Protein AF-0000000074712727 (afdb_homodimer)

Sequence (1864 aa):
MGTGASSGASQTESCPNIKERSSSIEQETRTASRKTSSISKKYSNGFITLSYEPTHTPLVRKRGCIKEGFPLHGLIQDKYFLIKDHFDGIDKLNTLETHGAPNFRKSRGPYPVYGMGQPSRDGLAHIIQTVVENGHKEVVSFNLREEPVVFVGLNHDYVPYSPRDPSSLKGNIANHGVKPEELADNELKIREEDEKCKEMKHTVKLTGSTCRASIIRLSVEEGGKFYFYNNVETFEDEPHPYKVVYEEDLCVLDEIYSRQIFLTPFLRYSRIPITATNAPEEQDFDQFISAIKDILQLFDSNSSAPLPAMVFNCHVGQGRTTTGMVIGCLIISHRTGFPSVAQSTPLALNENNPNLERGEFRIIQHLIKSLPNGRLIKQEVDSVIDICSDVMNLRSVIYVCKQKLEEIKDDYKIEGHSAREYWLRRGLSALERYFFLILFNAYLHEQFPLMFSQTFRKWMQQRPWLYRMLSHIDVMEKGVTSEFMSKCQNPTCLVADEHVSLDVLSTQREVEVSNFRKVPGLPMYGMCQPSRQGLNCVVSHLFGPRCLHPKVVLFNLREDLAVDCDGSTFSSREISNVTEHMPFRGLDTVEIEKKESDLKSELLRKGKKRPTKVYKDVNRSPEEQDFGSILTLRESAELCMAKNPQTLYFRLPISEDRAPEEKMELESFEVVVCETKGKLGKPLVDTEELENLSNITQPIPRATIGRGIELDFDRILSILNNLHEIYADEDGPAIVFSCESGKGRTTTGMAIAALIYCNKRGFPVGTKVDEQDPACVPNAKYTLGEFSVIRHLKRVLPNGPQRKREVDYVLDRISETMTPMHYHFREVIFSTFNLYRSNACTSHEKRLEHRKKSLFYLERYFYLILFNTYLHMERRSKWKRSFCEWMTEVATAAGVYEILDNFGFHDFEKAEERLRALRWRWRESYKGKPTNMGTGASSGASQTESCPNIKERSSSIEQETRTASRKTSSISKKYSNGFITLSYEPTHTPLVRKRGCIKEGFPLHGLIQDKYFLIKDHFDGIDKLNTLETHGAPNFRKSRGPYPVYGMGQPSRDGLAHIIQTVVENGHKEVVSFNLREEPVVFVGLNHDYVPYSPRDPSSLKGNIANHGVKPEELADNELKIREEDEKCKEMKHTVKLTGSTCRASIIRLSVEEGGKFYFYNNVETFEDEPHPYKVVYEEDLCVLDEIYSRQIFLTPFLRYSRIPITATNAPEEQDFDQFISAIKDILQLFDSNSSAPLPAMVFNCHVGQGRTTTGMVIGCLIISHRTGFPSVAQSTPLALNENNPNLERGEFRIIQHLIKSLPNGRLIKQEVDSVIDICSDVMNLRSVIYVCKQKLEEIKDDYKIEGHSAREYWLRRGLSALERYFFLILFNAYLHEQFPLMFSQTFRKWMQQRPWLYRMLSHIDVMEKGVTSEFMSKCQNPTCLVADEHVSLDVLSTQREVEVSNFRKVPGLPMYGMCQPSRQGLNCVVSHLFGPRCLHPKVVLFNLREDLAVDCDGSTFSSREISNVTEHMPFRGLDTVEIEKKESDLKSELLRKGKKRPTKVYKDVNRSPEEQDFGSILTLRESAELCMAKNPQTLYFRLPISEDRAPEEKMELESFEVVVCETKGKLGKPLVDTEELENLSNITQPIPRATIGRGIELDFDRILSILNNLHEIYADEDGPAIVFSCESGKGRTTTGMAIAALIYCNKRGFPVGTKVDEQDPACVPNAKYTLGEFSVIRHLKRVLPNGPQRKREVDYVLDRISETMTPMHYHFREVIFSTFNLYRSNACTSHEKRLEHRKKSLFYLERYFYLILFNTYLHMERRSKWKRSFCEWMTEVATAAGVYEILDNFGFHDFEKAEERLRALRWRWRESYKGKPTN

Foldseek 3Di:
DDDDYYDDDDDDDDDDDPDDDDCVPPDPPDDDDDDDDPDCPPPDCQQQPWDFPPPPDPLDATWTGRHPPDDTAGAFLSFWAKEFLDEPPLAPPPCCVPQQWGPWDAFFDPFQEIFTADGKLVSVLSVVVVSVVVPFQAAEEEEAAQFWWKFFDDPNITTIITIDGSLCRNDGDFDPPDDPVNSQVVNVCQAPFDPVVVVVVPDDPDDDPSRTDHQQNRCVVVVQWHWHHYYPPVCVPDTDIDGDHDSVRMDTDVVSQVVVCVVRVSYHYDYQHDGPLAADDLVSLLSVLVRCLPPVVLQDLPDPHDDYRYYYYYSSRADSRLLVSLSSVLSSCVNVNAPPQLVDDQDDADPVDGDLLLPRDPLLVVVLVLADNSRSLSSRSSRSLVSSDPRHRLSVLLVVLVVVLVVCPDFDDDSNHTSNVVSVSNNLRSSVNSLVSSVVSSVCVVCSNVSCPDRSVLVCLLVVLSLLSSLCSVLPVVCCPVVNCVPPNQDKAKEFLCQVVQQLVPCCVPQVFGLWFDQPPALEIFTADFWLSSVLSVVVVCCDPVNVFPAAEEEEAAQFAWKHFQRTIITIDGPVCPPDTQGSPPDFPVRNQVVNVVVLVVCVVCLVPFFGFYHHHPVDGTDGDRTPDIGGPVRSVVVSCVVPVRYHYDYHHDDLQFAFDLQDQSPPPPPPPPPPDDDDDDDDDDDDDPPDPDDPPPPPPPPVVSPRRQISLQVLLVVQLVQCQLVPPPSGYRYYYYYSSRARRVLLSQLSNVLLSCLVVNQDDQLDPPRDDQPPDVVSCQLLVNFPLLVVVLVLADNSSSLSSSSSVSQVSSVVSCVSPVDGLRVLLVVLVVCLVVCVDVDPVVSVVSQLSSQRSSVNSVVSSVSSSLSNVCVVVVCPDPSSNCCSPPVVVSCSSVSQQQGDRVVPDPDPDPCRGSSVSSSVVSDGDPPD/DDDPDDDDDDDYYDDDYDDDDDDDDPDDDDDDDDDDDDPPPDPPCQPQPKDFDPPPDPLDQTWIDRHPPDDTAGAFLSFWAKEFLDEPPLAPPPCCVPQQWGPWDAFFDPFQEIFTADGWLVSVLSVVVVSVVVPFQAAEEEEAAQFWWKFFDDPNITTIITIDGSLFRNDGDFDPPDDPVNSQVVNVCQAPFDVVVVVVVPDDPDDDPSRTDHQQNRCVVVVQWHWHHYYPPVCVPDTDIDGDHDSVRMDTDVVSQVVVCVVRVSYHYDYQHDGPLAADDLVSLLSVLVRCLPPVVLQDLPDPHDDYRYYYYYSSRADSRLLVSLSSVLSSCVNVNAPPQLVDDQDDADPVDGDLLLPRDPLLVVVLVLADNSRSLLSRSSRSLVSSDPRHRLSVLLVVLVVVLVVCPDFDDDSNHTSNVVSLSNNLRSSVNSLVSSVVSSVCVVCSNVSCPDRSVLVCLLVVLSLLSSLCSVVPCLVCPVVNCVPPHQDKAKEFLPPVPLQLVPCCVPQVFGLWFDQPPALEIFTADFWLSSVLSVVCVCCDPVNVFQAAEEEEAAQFAWKHQQRTIITIDGPVPPPDTQGNPPDAPVSNQVVNVVVQVVCVVCLVPFFGFYHHDPVDGTDGDRGPDMGGPVRSVVVSCVVPVRYHYDYHHDDLQFAFDLQDQSPPPPPPPPPPDPDDDDDDDDDPPPDPVPDPPPVPPPPVVSPRRQISLQVLLVVQLVQPQLPPPSSGYRYYYYYSSRARRVLLSRLSNVLLSCLVVNQDDQLDPPRDDQQPDVVSCQLLVNFPLLVVVLVLADNSSSLSSSSSVSQVSVCVSCVSVVDGLRVLLVVLVVCLVVVVDVDPVVSVVSQLSSQRSSVNSVVSSLSSSLSNVCVVVVCPDGSSNCCSPPVVVSCSSVSQQQGDRVVPDPDPDPCRGSSVSSSVVSDGDPPD

Secondary structure (DSSP, 8-state):
--------------------------------------------------EE----STT---EEESSTTSPPEEPBTTTBEEEES--TT--TT--HHHHSSTT-EE-SSS--EEEE----HHHHHHHHHHHHHTT-S-EEEEE---S--EEEEETTEEEEEEEEBTTBSSSPP--TT--HHHHHHHHHHHHS--THHHHTTTS--------PPPHHHHHHHTTSEEEEBS-TTT-TTPPEEEE--SGGGEEEHHHHHHHHHHH-TTEEEEE----SSSPPPHHHHHHHHHHHTT-GGGT-TT--SPPPEEEEE-SSSSHHHHHHHHHHHHHHHHHH---HHHHSPPPP--SSS--GGGT--HHHHHHHHHSTTHHHHHHHHHHHHHHTTTS--HHHHHHHHHHHHHH-SS--EETTEEHHHHHHHHHHHHHHHHHHHHHHHHHHHHHTTTTSSS-HHHHHHT-THHHHHHHTTTTTTT---HHHHHHTS--EEEEES--GGG-TT--HHHHSSTT-EE-TTSSEEEEEPPPHHHHHHHHHHHHSTTT--S-EEEEE---S-EEEETTEEEEEEETTBTTS----TT--HHHHHHHHHHHHHHHHHHHTTSPEEEESSTTS--EEE--S-EEEHHHHHHHHHHH-TTEEEEE----SSSPPP--------------------------------------------------HHHHHHHHHHT-THHHH-SS--EEEEEESSSSHHHHHHHHHHHHHHHHHH-PPTT-SGGG-----STTHHHHTT--HHHHHHHHHSTTHHHHHHHHHHHHHHHHHTTGGGT--TTHHHHHHHHHHHTT--S-HHHHHHHHHHHHHHHHHHHHHHHHHHHHHHTTTTTS-S-HHHHIIIIITTTTHHHHHTT-S-TTT-----GGGSHHHHHHHTT------/--------------------------------------------------EEE---STT---EEESSTTSPPEEPBTTTBEEEES--TT--TT--HHHHSSTT-EE-SSS--EEEE----HHHHHHHHHHHHHTT-S-EEEEE---S--EEEEETTEEEEEEEEBTTBSSSPP--TT--HHHHHHHHHHHHS--HHHHHTTTS--------PPPHHHHHHHTTSEEEEBS-TTT-TTPPEEEE--SGGGEEEHHHHHHHHHHH-TTEEEEE----SSSPPPHHHHHHHHHHHTT-GGGT-TT--SPPPEEEEE-SSSSHHHHHHHHHHHHHHHHHH---HHHHSPPPP--SSS--GGGT--HHHHHHHHHSTTHHHHHHHHHHHHHHTTTS--HHHHHHHHHHHHHH-SS--EETTEEHHHHHHHHHHHHHHHHHHHHHHHHHHHHHTTTTSSS-HHHHHHT-THHHHHHHTSS---TT--HHHHHHTS--EEEEES--GGG-TT--HHHHSSTT-EE-TTSSEEEEEPPPHHHHHHHHHHHHSTTT--S-EEEEE---S-EEEETTEEEEEEETTBTTS----TT--HHHHHHHHHHHHHHHHHHHTTSPEEEESSTTS--EEE--S-EEEHHHHHHHHHHH-TTEEEEE----SSSPPP-----------------------------S--------------------HHHHHHHHHHT-THHHH-SS--EEEEEESSSSHHHHHHHHHHHHHHHHHH---TT-SGGG-----STTHHHHTT--HHHHHHHHHSTTHHHHHHHHHHHHHHHHHTTGGGT--TTHHHHHHHHHHHTT--S-HHHHHHHHHHHHHHHHHHHHHHHHHHHHHHTTTTTS-S-HHHHIIIIITTTTHHHHHTT-S-TTT--S--GGGSHHHHHHHTT------

Solvent-accessible surface area (backbone atoms only — not comparable to full-atom values): 104511 Å² total; per-residue (Å²): 146,90,86,89,86,85,85,89,86,83,89,85,89,84,83,79,82,85,80,81,83,81,80,70,78,72,83,74,81,81,82,80,78,87,73,83,84,74,80,72,83,77,73,86,72,86,68,62,43,68,53,66,57,81,63,83,59,87,91,57,76,47,38,38,27,61,36,76,89,42,74,75,38,79,26,44,65,54,62,25,45,46,32,40,64,77,43,89,83,54,41,81,67,66,21,38,85,79,44,34,18,23,29,57,44,63,35,59,69,94,50,57,32,26,27,15,10,55,42,26,56,61,17,44,54,47,46,53,49,51,50,40,70,72,66,32,72,35,38,39,39,38,37,32,51,44,51,54,45,40,22,38,62,51,97,99,33,31,44,48,27,30,58,18,41,83,91,35,75,87,44,75,52,81,52,76,89,52,48,56,69,56,44,54,49,48,34,43,31,45,47,44,55,58,65,73,54,61,61,47,67,74,69,64,83,68,81,83,78,68,71,49,48,12,52,36,60,51,3,54,73,56,76,28,33,38,72,37,35,59,47,87,84,76,49,75,84,50,60,43,74,42,76,29,72,50,71,80,35,44,43,41,60,70,32,56,53,28,25,46,17,61,75,35,51,47,42,42,80,46,66,47,50,35,54,83,71,46,45,76,51,52,67,50,56,36,50,58,47,64,71,47,46,64,44,58,50,66,74,35,86,80,49,87,56,69,59,58,29,38,36,23,24,20,71,54,24,42,73,65,9,38,52,44,34,38,54,50,46,54,60,49,22,75,61,80,49,68,62,73,75,38,73,48,82,64,78,82,82,46,86,89,64,52,52,49,75,77,50,43,41,68,67,49,51,55,47,32,70,71,36,90,64,20,57,54,41,44,41,41,47,53,48,43,41,59,36,42,32,88,79,49,40,66,44,55,49,31,41,49,26,51,51,50,50,70,64,55,81,70,82,45,72,51,96,87,34,48,38,55,56,50,33,48,50,52,22,50,23,40,45,46,33,54,52,48,51,37,51,46,50,52,48,42,72,65,25,52,87,53,57,50,43,58,50,54,48,59,57,46,60,72,38,54,64,57,43,58,53,54,16,41,62,75,48,48,76,52,77,49,45,77,59,45,56,60,67,80,41,68,60,67,33,36,32,38,60,73,48,88,89,59,44,67,68,64,22,40,81,78,37,49,26,34,34,59,46,61,34,80,97,46,51,38,33,29,14,20,62,52,25,58,62,17,45,44,39,42,53,53,49,43,55,26,90,89,59,59,30,80,31,39,38,38,35,38,29,52,47,54,52,48,35,32,46,72,56,38,39,31,28,58,19,37,64,94,40,69,87,44,76,49,71,49,70,89,57,50,58,68,52,48,54,49,48,31,50,46,62,49,53,42,52,64,60,41,42,77,77,45,64,45,56,30,25,63,36,89,94,49,78,69,40,73,49,76,72,90,43,79,39,38,57,65,55,42,49,46,53,43,28,72,76,36,76,59,45,44,81,45,70,48,58,40,55,69,54,44,45,71,54,73,43,70,54,79,68,79,76,76,78,78,74,79,74,79,77,77,76,90,81,79,94,79,90,75,91,79,69,101,67,67,101,68,71,92,69,69,78,66,79,73,78,75,69,79,66,43,56,68,18,60,63,47,45,53,49,54,55,57,73,67,47,65,40,66,80,72,38,94,67,23,43,34,40,34,27,22,17,74,75,28,49,63,46,19,47,51,53,47,46,56,50,47,52,54,49,28,72,73,74,50,74,68,97,62,52,53,88,88,50,68,77,78,65,86,49,91,67,27,54,43,52,69,48,60,40,57,58,48,52,53,47,32,41,38,37,70,63,18,66,52,39,43,40,46,48,49,48,51,48,49,48,48,25,64,68,28,54,90,64,81,48,41,84,44,40,49,26,50,54,34,38,46,48,34,70,65,56,71,51,87,45,70,66,57,32,53,47,28,46,51,45,20,52,24,40,46,47,30,55,53,49,51,37,51,49,50,46,49,52,62,70,31,46,85,68,68,50,69,66,46,62,56,55,41,44,59,61,28,39,44,62,52,41,50,54,58,49,48,42,64,37,63,60,62,84,76,45,90,74,88,54,64,62,20,27,49,62,46,39,46,27,57,69,36,64,67,76,78,83,124,148,91,66,99,76,82,81,92,88,89,84,87,90,82,91,88,87,92,83,90,84,86,80,85,75,86,77,81,85,78,88,87,80,88,74,86,81,83,79,78,82,78,78,85,72,82,72,63,48,69,54,68,56,80,58,82,58,87,88,53,75,45,36,36,28,63,39,82,90,44,72,74,38,81,26,45,65,53,62,24,44,46,30,40,64,78,42,89,83,52,43,82,67,66,20,36,87,80,43,34,19,22,28,58,44,64,37,58,69,92,50,57,31,27,28,14,10,56,42,26,56,59,17,44,54,46,45,53,48,51,49,40,71,73,65,35,74,33,38,40,38,37,38,32,52,44,50,54,43,38,23,40,62,52,96,94,33,32,45,47,26,31,58,18,41,82,90,34,75,86,42,77,49,81,53,79,89,53,47,58,67,58,44,54,50,48,34,43,30,44,46,42,58,58,63,75,54,62,62,46,66,75,69,65,83,69,82,82,77,69,72,50,48,13,52,35,60,50,3,53,73,56,76,29,32,38,73,36,34,60,47,87,84,77,48,73,82,51,61,41,75,43,75,30,69,51,72,80,34,43,44,40,62,70,31,57,53,28,25,46,16,62,75,35,50,47,43,42,79,46,66,48,50,35,55,83,71,45,47,74,51,52,67,49,56,37,48,58,46,63,72,47,48,62,44,57,52,66,74,34,85,82,48,85,57,70,60,59,29,36,36,22,24,19,70,53,24,40,72,64,10,38,52,43,34,36,53,50,46,55,60,49,22,75,62,79,49,66,61,71,78,38,73,47,83,62,77,82,83,44,85,90,65,52,51,49,75,77,49,43,42,68,68,51,51,52,47,30,70,73,36,90,64,20,55,53,40,45,40,42,48,51,48,42,42,61,37,41,31,89,80,49,41,65,45,55,49,32,40,50,26,50,50,50,51,71,62,55,82,71,80,45,73,50,95,88,32,47,38,55,56,50,32,47,49,52,22,49,23,41,46,47,33,54,52,48,52,36,51,47,50,51,48,42,70,64,25,53,87,52,58,49,44,56,50,56,48,59,57,44,60,71,38,54,63,57,44,57,54,54,16,44,63,70,51,61,59,72,76,44,43,78,60,48,58,61,66,80,44,70,59,67,34,36,31,39,62,73,47,89,80,62,42,70,67,64,22,40,81,78,38,49,27,34,32,57,40,57,33,80,96,45,51,37,33,29,15,20,62,53,24,58,63,18,45,46,39,42,54,54,49,42,55,26,90,89,60,58,31,81,30,40,38,37,35,38,30,52,46,53,53,47,32,29,56,70,58,38,42,29,29,58,18,36,65,94,39,67,87,45,76,50,74,49,73,89,57,48,56,69,52,47,54,49,48,29,50,46,59,52,52,42,54,63,60,42,43,78,78,43,62,44,56,30,24,61,39,86,93,48,79,68,40,72,47,78,72,90,43,78,36,39,58,66,54,44,49,45,54,44,26,73,75,37,76,59,44,44,79,45,69,48,56,40,54,68,53,45,45,69,54,72,44,70,54,79,70,79,75,76,77,80,73,78,75,81,76,77,73,88,77,88,90,78,90,75,85,69,93,73,69,69,102,64,69,92,66,66,77,67,78,73,78,76,68,80,65,43,55,69,19,59,64,46,46,53,47,53,58,55,73,68,43,66,43,64,80,73,38,93,67,23,46,33,39,34,27,21,18,74,75,26,49,64,45,17,47,51,52,46,47,55,50,48,52,53,48,28,71,71,76,51,74,66,96,64,52,52,85,88,52,66,76,81,66,86,46,91,67,23,53,42,51,70,49,60,38,58,58,48,49,52,47,31,40,39,38,72,63,18,66,53,38,44,40,45,50,50,48,51,48,49,46,48,26,61,69,29,54,88,67,74,49,40,86,44,39,49,26,50,53,34,37,48,48,35,72,65,56,71,51,85,45,70,65,58,32,52,48,28,47,51,44,21,51,24,41,46,48,30,55,51,49,52,36,51,50,50,46,47,54,63,70,30,46,83,70,68,51,70,66,46,62,54,53,42,45,60,61,29,39,44,62,53,42,52,54,59,48,48,41,62,37,62,61,62,83,79,44,88,71,87,54,66,62,19,25,48,60,47,38,47,27,58,69,37,65,67,78,80,84,125

pLDDT: mean 74.14, std 23.1, range [13.05, 97.51]

Nearest PDB structures (foldseek):
  2b4p-assembly2_B  TM=6.710E-01  e=2.122E-07  Selenomonas ruminantium
  2b4o-assembly2_B  TM=6.830E-01  e=4.738E-07  Selenomonas ruminantium
  3o3l-assembly1_B  TM=6.991E-01  e=9.182E-07  Selenomonas ruminantium
  3moz-assembly1_B  TM=6.811E-01  e=4.968E-07  Selenomonas ruminantium
  4jbc-assembly1_A  TM=6.484E-01  e=4.968E-07  synthetic construct

Structure (mmCIF, N/CA/C/O backbone):
data_AF-0000000074712727-model_v1
#
loop_
_entity.id
_entity.type
_entity.pdbx_description
1 polymer Paladin
#
loop_
_atom_site.group_PDB
_atom_site.id
_atom_site.type_symbol
_atom_site.label_atom_id
_atom_site.label_alt_id
_atom_site.label_comp_id
_atom_site.label_asym_id
_atom_site.label_entity_id
_atom_site.label_seq_id
_atom_site.pdbx_PDB_ins_code
_atom_site.Cartn_x
_atom_site.Cartn_y
_atom_site.Cartn_z
_atom_site.occupancy
_atom_site.B_iso_or_equiv
_atom_site.auth_seq_id
_atom_site.auth_comp_id
_atom_site.auth_asym_id
_atom_site.auth_atom_id
_atom_site.pdbx_PDB_model_num
ATOM 1 N N . MET A 1 1 ? 45.491 -38.102 -42.86 1 13.2 1 MET A N 1
ATOM 2 C CA . MET A 1 1 ? 45.794 -37.68 -44.225 1 13.2 1 MET A CA 1
ATOM 3 C C . MET A 1 1 ? 44.595 -36.979 -44.856 1 13.2 1 MET A C 1
ATOM 5 O O . MET A 1 1 ? 44.706 -35.84 -45.312 1 13.2 1 MET A O 1
ATOM 9 N N . GLY A 1 2 ? 43.739 -37.769 -45.765 1 13.12 2 GLY A N 1
ATOM 10 C CA . GLY A 1 2 ? 43.332 -37.912 -47.154 1 13.12 2 GLY A CA 1
ATOM 11 C C . GLY A 1 2 ? 41.944 -37.365 -47.428 1 13.12 2 GLY A C 1
ATOM 12 O O . GLY A 1 2 ? 41.156 -37.164 -46.501 1 13.12 2 GLY A O 1
ATOM 13 N N . THR A 1 3 ? 41.182 -37.687 -48.634 1 14.01 3 THR A N 1
ATOM 14 C CA . THR A 1 3 ? 40.751 -37.182 -49.934 1 14.01 3 THR A CA 1
ATOM 15 C C . THR A 1 3 ? 39.232 -37.053 -49.987 1 14.01 3 THR A C 1
ATOM 17 O O . THR A 1 3 ? 38.705 -35.976 -50.274 1 14.01 3 THR A O 1
ATOM 20 N N . GLY A 1 4 ? 38.38 -37.858 -50.832 1 13.18 4 GLY A N 1
ATOM 21 C CA . GLY A 1 4 ? 37.931 -37.626 -52.196 1 13.18 4 GLY A CA 1
ATOM 22 C C . GLY A 1 4 ? 36.439 -37.372 -52.297 1 13.18 4 GLY A C 1
ATOM 23 O O . GLY A 1 4 ? 36.011 -36.242 -52.54 1 13.18 4 GLY A O 1
ATOM 24 N N . ALA A 1 5 ? 35.432 -38.249 -52.932 1 13.38 5 ALA A N 1
ATOM 25 C CA . ALA A 1 5 ? 34.924 -38.324 -54.299 1 13.38 5 ALA A CA 1
ATOM 26 C C . ALA A 1 5 ? 33.429 -38.021 -54.347 1 13.38 5 ALA A C 1
ATOM 28 O O . ALA A 1 5 ? 32.991 -37.141 -55.091 1 13.38 5 ALA A O 1
ATOM 29 N N . SER A 1 6 ? 32.464 -38.96 -54.738 1 13.22 6 SER A N 1
ATOM 30 C CA . SER A 1 6 ? 31.844 -39.132 -56.048 1 13.22 6 SER A CA 1
ATOM 31 C C . SER A 1 6 ? 30.399 -38.644 -56.044 1 13.22 6 SER A C 1
ATOM 33 O O . SER A 1 6 ? 29.828 -38.388 -54.982 1 13.22 6 SER A O 1
ATOM 35 N N . SER A 1 7 ? 29.272 -39.428 -56.359 1 13.69 7 SER A N 1
ATOM 36 C CA . SER A 1 7 ? 28.568 -39.511 -57.634 1 13.69 7 SER A CA 1
ATOM 37 C C . SER A 1 7 ? 27.186 -38.872 -57.545 1 13.69 7 SER A C 1
ATOM 39 O O . SER A 1 7 ? 26.76 -38.45 -56.469 1 13.69 7 SER A O 1
ATOM 41 N N . GLY A 1 8 ? 26.004 -39.587 -57.683 1 13.44 8 GLY A N 1
ATOM 42 C CA . GLY A 1 8 ? 25.144 -39.617 -58.855 1 13.44 8 GLY A CA 1
ATOM 43 C C . GLY A 1 8 ? 23.89 -38.778 -58.697 1 13.44 8 GLY A C 1
ATOM 44 O O . GLY A 1 8 ? 23.55 -38.364 -57.587 1 13.44 8 GLY A O 1
ATOM 45 N N . ALA A 1 9 ? 22.587 -38.987 -59.38 1 14.36 9 ALA A N 1
ATOM 46 C CA . ALA A 1 9 ? 21.945 -38.36 -60.533 1 14.36 9 ALA A CA 1
ATOM 47 C C . ALA A 1 9 ? 20.655 -37.652 -60.125 1 14.36 9 ALA A C 1
ATOM 49 O O . ALA A 1 9 ? 20.49 -36.456 -60.375 1 14.36 9 ALA A O 1
ATOM 50 N N . SER A 1 10 ? 19.438 -38.228 -60.415 1 14.07 10 SER A N 1
ATOM 51 C CA . SER A 1 10 ? 18.599 -37.755 -61.513 1 14.07 10 SER A CA 1
ATOM 52 C C . SER A 1 10 ? 17.452 -36.891 -61 1 14.07 10 SER A C 1
ATOM 54 O O . SER A 1 10 ? 17.268 -35.761 -61.455 1 14.07 10 SER A O 1
ATOM 56 N N . GLN A 1 11 ? 16.135 -37.443 -60.954 1 13.91 11 GLN A N 1
ATOM 57 C CA . GLN A 1 11 ? 15.069 -37.057 -61.872 1 13.91 11 GLN A CA 1
ATOM 58 C C . GLN A 1 11 ? 14.121 -36.052 -61.225 1 13.91 11 GLN A C 1
ATOM 60 O O . GLN A 1 11 ? 14.032 -35.976 -59.997 1 13.91 11 GLN A O 1
ATOM 65 N N . THR A 1 12 ? 13.06 -35.544 -61.819 1 14.69 12 THR A N 1
ATOM 66 C CA . THR A 1 12 ? 12.497 -34.272 -62.256 1 14.69 12 THR A CA 1
ATOM 67 C C . THR A 1 12 ? 11.377 -33.827 -61.32 1 14.69 12 THR A C 1
ATOM 69 O O . THR A 1 12 ? 11.406 -32.712 -60.795 1 14.69 12 THR A O 1
ATOM 72 N N . GLU A 1 13 ? 10.045 -33.864 -61.62 1 14.56 13 GLU A N 1
ATOM 73 C CA . GLU A 1 13 ? 9.258 -32.723 -62.079 1 14.56 13 GLU A CA 1
ATOM 74 C C . GLU A 1 13 ? 8.273 -32.265 -61.008 1 14.56 13 GLU A C 1
ATOM 76 O O . GLU A 1 13 ? 8.141 -32.906 -59.963 1 14.56 13 GLU A O 1
ATOM 81 N N . SER A 1 14 ? 6.874 -32.193 -61.281 1 15.18 14 SER A N 1
ATOM 82 C CA . SER A 1 14 ? 5.912 -31.128 -61.546 1 15.18 14 SER A CA 1
ATOM 83 C C . SER A 1 14 ? 4.896 -31.007 -60.415 1 15.18 14 SER A C 1
ATOM 85 O O . SER A 1 14 ? 4.449 -32.015 -59.864 1 15.18 14 SER A O 1
ATOM 87 N N . CYS A 1 15 ? 4.593 -29.824 -59.593 1 15.19 15 CYS A N 1
ATOM 88 C CA . CYS A 1 15 ? 4.207 -29.372 -58.261 1 15.19 15 CYS A CA 1
ATOM 89 C C . CYS A 1 15 ? 2.69 -29.299 -58.129 1 15.19 15 CYS A C 1
ATOM 91 O O . CYS A 1 15 ? 2.173 -28.838 -57.11 1 15.19 15 CYS A O 1
ATOM 93 N N . PRO A 1 16 ? 2.007 -29.763 -59.108 1 15.18 16 PRO A N 1
ATOM 94 C CA . PRO A 1 16 ? 0.959 -28.76 -59.31 1 15.18 16 PRO A CA 1
ATOM 95 C C . PRO A 1 16 ? -0.017 -28.683 -58.138 1 15.18 16 PRO A C 1
ATOM 97 O O . PRO A 1 16 ? 0.06 -29.494 -57.211 1 15.18 16 PRO A O 1
ATOM 100 N N . ASN A 1 17 ? -1.314 -28.755 -58.433 1 14.87 17 ASN A N 1
ATOM 101 C CA . ASN A 1 17 ? -2.554 -27.986 -58.41 1 14.87 17 ASN A CA 1
ATOM 102 C C . ASN A 1 17 ? -3.479 -28.446 -57.287 1 14.87 17 ASN A C 1
ATOM 104 O O . ASN A 1 17 ? -3.62 -29.647 -57.047 1 14.87 17 ASN A O 1
ATOM 108 N N . ILE A 1 18 ? -3.882 -27.632 -56.228 1 15.48 18 ILE A N 1
ATOM 109 C CA . ILE A 1 18 ? -4.383 -27.507 -54.863 1 15.48 18 ILE A CA 1
ATOM 110 C C . ILE A 1 18 ? -5.88 -27.806 -54.834 1 15.48 18 ILE A C 1
ATOM 112 O O . ILE A 1 18 ? -6.576 -27.43 -53.888 1 15.48 18 ILE A O 1
ATOM 116 N N . LYS A 1 19 ? -6.227 -28.839 -55.698 1 14.89 19 LYS A N 1
ATOM 117 C CA . LYS A 1 19 ? -7.661 -28.785 -55.97 1 14.89 19 LYS A CA 1
ATOM 118 C C . LYS A 1 19 ? -8.469 -28.868 -54.679 1 14.89 19 LYS A C 1
ATOM 120 O O . LYS A 1 19 ? -8.032 -29.485 -53.705 1 14.89 19 LYS A O 1
ATOM 125 N N . GLU A 1 20 ? -9.738 -28.317 -54.618 1 15.27 20 GLU A N 1
ATOM 126 C CA . GLU A 1 20 ? -10.808 -27.576 -53.956 1 15.27 20 GLU A CA 1
ATOM 127 C C . GLU A 1 20 ? -11.72 -28.512 -53.168 1 15.27 20 GLU A C 1
ATOM 129 O O . GLU A 1 20 ? -12.145 -28.183 -52.059 1 15.27 20 GLU A O 1
ATOM 134 N N . ARG A 1 21 ? -12.006 -29.782 -53.568 1 15.05 21 ARG A N 1
ATOM 135 C CA . ARG A 1 21 ? -13.447 -30.006 -53.624 1 15.05 21 ARG A CA 1
ATOM 136 C C . ARG A 1 21 ? -14.005 -30.333 -52.243 1 15.05 21 ARG A C 1
ATOM 138 O O . ARG A 1 21 ? -13.273 -30.795 -51.365 1 15.05 21 ARG A O 1
ATOM 145 N N . SER A 1 22 ? -15.409 -30.213 -52.125 1 16.46 22 SER A N 1
ATOM 146 C CA . SER A 1 22 ? -16.659 -29.858 -51.46 1 16.46 22 SER A CA 1
ATOM 147 C C . SER A 1 22 ? -17.205 -31.029 -50.649 1 16.46 22 SER A C 1
ATOM 149 O O . SER A 1 22 ? -17.679 -32.016 -51.215 1 16.46 22 SER A O 1
ATOM 151 N N . SER A 1 23 ? -16.45 -31.515 -49.696 1 14.98 23 SER A N 1
ATOM 152 C CA . SER A 1 23 ? -16.772 -32.805 -49.094 1 14.98 23 SER A CA 1
ATOM 153 C C . SER A 1 23 ? -18.024 -32.714 -48.228 1 14.98 23 SER A C 1
ATOM 155 O O . SER A 1 23 ? -17.985 -32.166 -47.125 1 14.98 23 SER A O 1
ATOM 157 N N . SER A 1 24 ? -19.206 -32.545 -48.904 1 16.98 24 SER A N 1
ATOM 158 C CA . SER A 1 24 ? -20.504 -32.313 -48.277 1 16.98 24 SER A CA 1
ATOM 159 C C . SER A 1 24 ? -20.961 -33.534 -47.486 1 16.98 24 SER A C 1
ATOM 161 O O . SER A 1 24 ? -22.081 -33.563 -46.971 1 16.98 24 SER A O 1
ATOM 163 N N . ILE A 1 25 ? -20.196 -34.149 -46.688 1 16.04 25 ILE A N 1
ATOM 164 C CA . ILE A 1 25 ? -20.616 -35.486 -46.281 1 16.04 25 ILE A CA 1
ATOM 165 C C . ILE A 1 25 ? -21.841 -35.388 -45.374 1 16.04 25 ILE A C 1
ATOM 167 O O . ILE A 1 25 ? -21.821 -34.673 -44.369 1 16.04 25 ILE A O 1
ATOM 171 N N . GLU A 1 26 ? -23.047 -35.909 -45.772 1 15.99 26 GLU A N 1
ATOM 172 C CA . GLU A 1 26 ? -24.487 -36.006 -45.553 1 15.99 26 GLU A CA 1
ATOM 173 C C . GLU A 1 26 ? -24.801 -36.813 -44.296 1 15.99 26 GLU A C 1
ATOM 175 O O . GLU A 1 26 ? -25.951 -36.864 -43.857 1 15.99 26 GLU A O 1
ATOM 180 N N . GLN A 1 27 ? -23.846 -37.204 -43.365 1 16.43 27 GLN A N 1
ATOM 181 C CA . GLN A 1 27 ? -24.325 -38.482 -42.85 1 16.43 27 GLN A CA 1
ATOM 182 C C . GLN A 1 27 ? -25.509 -38.287 -41.908 1 16.43 27 GLN A C 1
ATOM 184 O O . GLN A 1 27 ? -25.48 -37.413 -41.039 1 16.43 27 GLN A O 1
ATOM 189 N N . GLU A 1 28 ? -26.69 -38.887 -42.083 1 16.43 28 GLU A N 1
ATOM 190 C CA . GLU A 1 28 ? -28.124 -38.949 -41.813 1 16.43 28 GLU A CA 1
ATOM 191 C C . GLU A 1 28 ? -28.401 -39.567 -40.446 1 16.43 28 GLU A C 1
ATOM 193 O O . GLU A 1 28 ? -29.557 -39.8 -40.087 1 16.43 28 GLU A O 1
ATOM 198 N N . THR A 1 29 ? -27.478 -39.368 -39.438 1 16.65 29 THR A N 1
ATOM 199 C CA . THR A 1 29 ? -27.733 -40.413 -38.452 1 16.65 29 THR A CA 1
ATOM 200 C C . THR A 1 29 ? -29.059 -40.171 -37.738 1 16.65 29 THR A C 1
ATOM 202 O O . THR A 1 29 ? -29.344 -39.05 -37.309 1 16.65 29 THR A O 1
ATOM 205 N N . ARG A 1 30 ? -29.955 -41.151 -37.606 1 17.58 30 ARG A N 1
ATOM 206 C CA . ARG A 1 30 ? -31.369 -41.429 -37.375 1 17.58 30 ARG A CA 1
ATOM 207 C C . ARG A 1 30 ? -31.681 -41.472 -35.882 1 17.58 30 ARG A C 1
ATOM 209 O O . ARG A 1 30 ? -31.423 -42.478 -35.218 1 17.58 30 ARG A O 1
ATOM 216 N N . THR A 1 31 ? -31.324 -40.334 -35.137 1 16.74 31 THR A N 1
ATOM 217 C CA . THR A 1 31 ? -31.448 -40.375 -33.684 1 16.74 31 THR A CA 1
ATOM 218 C C . THR A 1 31 ? -32.883 -40.691 -33.272 1 16.74 31 THR A C 1
ATOM 220 O O . THR A 1 31 ? -33.829 -40.108 -33.805 1 16.74 31 THR A O 1
ATOM 223 N N . ALA A 1 32 ? -33.135 -41.735 -32.468 1 17.61 32 ALA A N 1
ATOM 224 C CA . ALA A 1 32 ? -34.216 -42.542 -31.91 1 17.61 32 ALA A CA 1
ATOM 225 C C . ALA A 1 32 ? -35.065 -41.726 -30.939 1 17.61 32 ALA A C 1
ATOM 227 O O . ALA A 1 32 ? -34.559 -40.816 -30.276 1 17.61 32 ALA A O 1
ATOM 228 N N . SER A 1 33 ? -36.45 -41.885 -30.756 1 16.76 33 SER A N 1
ATOM 229 C CA . SER A 1 33 ? -37.763 -41.292 -30.524 1 16.76 33 SER A CA 1
ATOM 230 C C . SER A 1 33 ? -38.108 -41.277 -29.038 1 16.76 33 SER A C 1
ATOM 232 O O . SER A 1 33 ? -39.2 -40.855 -28.654 1 16.76 33 SER A O 1
ATOM 234 N N . ARG A 1 34 ? -37.219 -41.542 -27.994 1 18.68 34 ARG A N 1
ATOM 235 C CA . ARG A 1 34 ? -37.965 -42.12 -26.881 1 18.68 34 ARG A CA 1
ATOM 236 C C . ARG A 1 34 ? -38.834 -41.068 -26.2 1 18.68 34 ARG A C 1
ATOM 238 O O . ARG A 1 34 ? -38.371 -39.961 -25.917 1 18.68 34 ARG A O 1
ATOM 245 N N . LYS A 1 35 ? -40.189 -41.189 -25.881 1 17.65 35 LYS A N 1
ATOM 246 C CA . LYS A 1 35 ? -41.477 -40.528 -25.689 1 17.65 35 LYS A CA 1
ATOM 247 C C . LYS A 1 35 ? -41.652 -40.074 -24.243 1 17.65 35 LYS A C 1
ATOM 249 O O . LYS A 1 35 ? -42.581 -39.327 -23.93 1 17.65 35 LYS A O 1
ATOM 254 N N . THR A 1 36 ? -40.93 -40.62 -23.249 1 18.17 36 THR A N 1
ATOM 255 C CA . THR A 1 36 ? -41.845 -40.777 -22.124 1 18.17 36 THR A CA 1
ATOM 256 C C . THR A 1 36 ? -42.366 -39.421 -21.657 1 18.17 36 THR A C 1
ATOM 258 O O . THR A 1 36 ? -41.737 -38.39 -21.904 1 18.17 36 THR A O 1
ATOM 261 N N . SER A 1 37 ? -43.191 -39.328 -20.553 1 19.02 37 SER A N 1
ATOM 262 C CA . SER A 1 37 ? -44.511 -38.978 -20.039 1 19.02 37 SER A CA 1
ATOM 263 C C . SER A 1 37 ? -44.439 -37.776 -19.103 1 19.02 37 SER A C 1
ATOM 265 O O . SER A 1 37 ? -43.991 -37.898 -17.961 1 19.02 37 SER A O 1
ATOM 267 N N . SER A 1 38 ? -43.815 -36.631 -19.51 1 16.9 38 SER A N 1
ATOM 268 C CA . SER A 1 38 ? -43.516 -35.425 -18.746 1 16.9 38 SER A CA 1
ATOM 269 C C . SER A 1 38 ? -44.782 -34.825 -18.142 1 16.9 38 SER A C 1
ATOM 271 O O . SER A 1 38 ? -45.757 -34.575 -18.853 1 16.9 38 SER A O 1
ATOM 273 N N . ILE A 1 39 ? -45.126 -35.237 -16.934 1 19.17 39 ILE A N 1
ATOM 274 C CA . ILE A 1 39 ? -46.248 -34.56 -16.294 1 19.17 39 ILE A CA 1
ATOM 275 C C . ILE A 1 39 ? -46.082 -33.048 -16.425 1 19.17 39 ILE A C 1
ATOM 277 O O . ILE A 1 39 ? -44.962 -32.533 -16.367 1 19.17 39 ILE A O 1
ATOM 281 N N . SER A 1 40 ? -47.024 -32.175 -16.642 1 17.82 40 SER A N 1
ATOM 282 C CA . SER A 1 40 ? -47.425 -30.909 -17.249 1 17.82 40 SER A CA 1
ATOM 283 C C . SER A 1 40 ? -47.048 -29.727 -16.362 1 17.82 40 SER A C 1
ATOM 285 O O . SER A 1 40 ? -47.352 -28.578 -16.689 1 17.82 40 SER A O 1
ATOM 287 N N . LYS A 1 41 ? -46.445 -29.835 -15.066 1 19.38 41 LYS A N 1
ATOM 288 C CA . LYS A 1 41 ? -46.782 -28.649 -14.284 1 19.38 41 LYS A CA 1
ATOM 289 C C . LYS A 1 41 ? -46.224 -27.386 -14.933 1 19.38 41 LYS A C 1
ATOM 291 O O . LYS A 1 41 ? -45.031 -27.311 -15.234 1 19.38 41 LYS A O 1
ATOM 296 N N . LYS A 1 42 ? -46.976 -26.412 -15.514 1 20.11 42 LYS A N 1
ATOM 297 C CA . LYS A 1 42 ? -46.92 -25.206 -16.337 1 20.11 42 LYS A CA 1
ATOM 298 C C . LYS A 1 42 ? -46.116 -24.107 -15.647 1 20.11 42 LYS A C 1
ATOM 300 O O . LYS A 1 42 ? -46.639 -23.394 -14.789 1 20.11 42 LYS A O 1
ATOM 305 N N . TYR A 1 43 ? -45.015 -24.473 -15.01 1 18.98 43 TYR A N 1
ATOM 306 C CA . TYR A 1 43 ? -44.388 -23.418 -14.223 1 18.98 43 TYR A CA 1
ATOM 307 C C . TYR A 1 43 ? -44.097 -22.194 -15.084 1 18.98 43 TYR A C 1
ATOM 309 O O . TYR A 1 43 ? -43.66 -22.324 -16.23 1 18.98 43 TYR A O 1
ATOM 317 N N . SER A 1 44 ? -44.731 -20.973 -14.878 1 20.62 44 SER A N 1
ATOM 318 C CA . SER A 1 44 ? -44.84 -19.673 -15.531 1 20.62 44 SER A CA 1
ATOM 319 C C . SER A 1 44 ? -43.465 -19.079 -15.815 1 20.62 44 SER A C 1
ATOM 321 O O . SER A 1 44 ? -42.599 -19.056 -14.938 1 20.62 44 SER A O 1
ATOM 323 N N . ASN A 1 45 ? -42.91 -18.982 -16.991 1 22.63 45 ASN A N 1
ATOM 324 C CA . ASN A 1 45 ? -41.831 -18.648 -17.915 1 22.63 45 ASN A CA 1
ATOM 325 C C . ASN A 1 45 ? -41.507 -17.157 -17.883 1 22.63 45 ASN A C 1
ATOM 327 O O . ASN A 1 45 ? -41.887 -16.415 -18.792 1 22.63 45 ASN A O 1
ATOM 331 N N . GLY A 1 46 ? -41.745 -16.316 -16.868 1 26.27 46 GLY A N 1
ATOM 332 C CA . GLY A 1 46 ? -41.621 -14.913 -17.228 1 26.27 46 GLY A CA 1
ATOM 333 C C . GLY A 1 46 ? -40.269 -14.566 -17.823 1 26.27 46 GLY A C 1
ATOM 334 O O . GLY A 1 46 ? -39.252 -14.601 -17.128 1 26.27 46 GLY A O 1
ATOM 335 N N . PHE A 1 47 ? -39.96 -14.899 -19.038 1 25.7 47 PHE A N 1
ATOM 336 C CA . PHE A 1 47 ? -38.817 -14.752 -19.932 1 25.7 47 PHE A CA 1
ATOM 337 C C . PHE A 1 47 ? -38.414 -13.288 -20.059 1 25.7 47 PHE A C 1
ATOM 339 O O . PHE A 1 47 ? -39.25 -12.432 -20.355 1 25.7 47 PHE A O 1
ATOM 346 N N . ILE A 1 48 ? -37.515 -12.799 -19.326 1 33.28 48 ILE A N 1
ATOM 347 C CA . ILE A 1 48 ? -36.874 -11.496 -19.463 1 33.28 48 ILE A CA 1
ATOM 348 C C . ILE A 1 48 ? -36.333 -11.333 -20.882 1 33.28 48 ILE A C 1
ATOM 350 O O . ILE A 1 48 ? -35.523 -12.142 -21.34 1 33.28 48 ILE A O 1
ATOM 354 N N . THR A 1 49 ? -37.152 -10.928 -21.901 1 30.6 49 THR A N 1
ATOM 355 C CA . THR A 1 49 ? -36.72 -10.552 -23.243 1 30.6 49 THR A CA 1
ATOM 356 C C . THR A 1 49 ? -35.894 -9.269 -23.205 1 30.6 49 THR A C 1
ATOM 358 O O . THR A 1 49 ? -36.371 -8.231 -22.743 1 30.6 49 THR A O 1
ATOM 361 N N . LEU A 1 50 ? -34.639 -9.345 -23.116 1 37.83 50 LEU A N 1
ATOM 362 C CA . LEU A 1 50 ? -33.672 -8.253 -23.135 1 37.83 50 LEU A CA 1
ATOM 363 C C . LEU A 1 50 ? -33.627 -7.591 -24.509 1 37.83 50 LEU A C 1
ATOM 365 O O . LEU A 1 50 ? -33.492 -8.274 -25.527 1 37.83 50 LEU A O 1
ATOM 369 N N . SER A 1 51 ? -34.581 -6.739 -24.854 1 37.15 51 SER A N 1
ATOM 370 C CA . SER A 1 51 ? -34.472 -6.01 -26.114 1 37.15 51 SER A CA 1
ATOM 371 C C . SER A 1 51 ? -33.544 -4.807 -25.977 1 37.15 51 SER A C 1
ATOM 373 O O . SER A 1 51 ? -33.673 -4.021 -25.036 1 37.15 51 SER A O 1
ATOM 375 N N . TYR A 1 52 ? -32.392 -4.96 -26.39 1 39.53 52 TYR A N 1
ATOM 376 C CA . TYR A 1 52 ? -31.453 -3.847 -26.467 1 39.53 52 TYR A CA 1
ATOM 377 C C . TYR A 1 52 ? -31.619 -3.083 -27.775 1 39.53 52 TYR A C 1
ATOM 379 O O . TYR A 1 52 ? -31.867 -3.682 -28.825 1 39.53 52 TYR A O 1
ATOM 387 N N . GLU A 1 53 ? -32.33 -2.058 -27.971 1 36.95 53 GLU A N 1
ATOM 388 C CA . GLU A 1 53 ? -32.307 -1.292 -29.214 1 36.95 53 GLU A CA 1
ATOM 389 C C . GLU A 1 53 ? -30.979 -0.56 -29.387 1 36.95 53 GLU A C 1
ATOM 391 O O . GLU A 1 53 ? -30.561 0.195 -28.506 1 36.95 53 GLU A O 1
ATOM 396 N N . PRO A 1 54 ? -30.231 -1.142 -30.338 1 35.98 54 PRO A N 1
ATOM 397 C CA . PRO A 1 54 ? -29.022 -0.401 -30.707 1 35.98 54 PRO A CA 1
ATOM 398 C C . PRO A 1 54 ? -29.32 1.026 -31.161 1 35.98 54 PRO A C 1
ATOM 400 O O . PRO A 1 54 ? -30.227 1.245 -31.968 1 35.98 54 PRO A O 1
ATOM 403 N N . THR A 1 55 ? -29.446 2.001 -30.449 1 35.74 55 THR A N 1
ATOM 404 C CA . THR A 1 55 ? -29.657 3.284 -31.111 1 35.74 55 THR A CA 1
ATOM 405 C C . THR A 1 55 ? -28.438 3.669 -31.945 1 35.74 55 THR A C 1
ATOM 407 O O . THR A 1 55 ? -27.302 3.563 -31.479 1 35.74 55 THR A O 1
ATOM 410 N N . HIS A 1 56 ? -28.41 3.483 -33.219 1 32.43 56 HIS A N 1
ATOM 411 C CA . HIS A 1 56 ? -27.419 3.884 -34.211 1 32.43 56 HIS A CA 1
ATOM 412 C C . HIS A 1 56 ? -26.918 5.3 -33.948 1 32.43 56 HIS A C 1
ATOM 414 O O . HIS A 1 56 ? -26.157 5.852 -34.746 1 32.43 56 HIS A O 1
ATOM 420 N N . THR A 1 57 ? -27.771 6.243 -33.519 1 33.09 57 THR A N 1
ATOM 421 C CA . THR A 1 57 ? -27.228 7.597 -33.497 1 33.09 57 THR A CA 1
ATOM 422 C C . THR A 1 57 ? -26.062 7.697 -32.518 1 33.09 57 THR A C 1
ATOM 424 O O . THR A 1 57 ? -26.006 6.956 -31.534 1 33.09 57 THR A O 1
ATOM 427 N N . PRO A 1 58 ? -25.032 8.757 -32.742 1 34.21 58 PRO A N 1
ATOM 428 C CA . PRO A 1 58 ? -23.757 8.914 -32.038 1 34.21 58 PRO A CA 1
ATOM 429 C C . PRO A 1 58 ? -23.838 8.496 -30.571 1 34.21 58 PRO A C 1
ATOM 431 O O . PRO A 1 58 ? -23.081 7.629 -30.13 1 34.21 58 PRO A O 1
ATOM 434 N N . LEU A 1 59 ? -23.535 9.492 -29.646 1 36.44 59 LEU A N 1
ATOM 435 C CA . LEU A 1 59 ? -23.274 9.37 -28.216 1 36.44 59 LEU A CA 1
ATOM 436 C C . LEU A 1 59 ? -24.433 8.676 -27.509 1 36.44 59 LEU A C 1
ATOM 438 O O . LEU A 1 59 ? -24.923 9.162 -26.487 1 36.44 59 LEU A O 1
ATOM 442 N N . VAL A 1 60 ? -25.386 8.028 -28.081 1 40.52 60 VAL A N 1
ATOM 443 C CA . VAL A 1 60 ? -26.645 7.701 -27.422 1 40.52 60 VAL A CA 1
ATOM 444 C C . VAL A 1 60 ? -26.458 6.477 -26.528 1 40.52 60 VAL A C 1
ATOM 446 O O . VAL A 1 60 ? -26.007 5.426 -26.99 1 40.52 60 VAL A O 1
ATOM 449 N N . ARG A 1 61 ? -26.465 6.676 -25.173 1 55.33 61 ARG A N 1
ATOM 450 C CA . ARG A 1 61 ? -26.459 5.792 -24.012 1 55.33 61 ARG A CA 1
ATOM 451 C C . ARG A 1 61 ? -27.431 4.632 -24.202 1 55.33 61 ARG A C 1
ATOM 453 O O . ARG A 1 61 ? -28.528 4.815 -24.734 1 55.33 61 ARG A O 1
ATOM 460 N N . LYS A 1 62 ? -26.736 3.369 -24.333 1 63.6 62 LYS A N 1
ATOM 461 C CA . LYS A 1 62 ? -27.497 2.137 -24.517 1 63.6 62 LYS A CA 1
ATOM 462 C C . LYS A 1 62 ? -28.706 2.093 -23.588 1 63.6 62 LYS A C 1
ATOM 464 O O . LYS A 1 62 ? -28.613 2.478 -22.42 1 63.6 62 LYS A O 1
ATOM 469 N N . ARG A 1 63 ? -30.073 2.188 -23.826 1 76.33 63 ARG A N 1
ATOM 470 C CA . ARG A 1 63 ? -31.329 2.007 -23.106 1 76.33 63 ARG A CA 1
ATOM 471 C C . ARG A 1 63 ? -31.821 0.568 -23.218 1 76.33 63 ARG A C 1
ATOM 473 O O . ARG A 1 63 ? -31.518 -0.124 -24.192 1 76.33 63 ARG A O 1
ATOM 480 N N . GLY A 1 64 ? -32.178 0.012 -22.061 1 77.29 64 GLY A N 1
ATOM 481 C CA . GLY A 1 64 ? -32.657 -1.361 -22.077 1 77.29 64 GLY A CA 1
ATOM 482 C C . GLY A 1 64 ? -33.794 -1.607 -21.103 1 77.29 64 GLY A C 1
ATOM 483 O O . GLY A 1 64 ? -34.237 -0.688 -20.412 1 77.29 64 GLY A O 1
ATOM 484 N N . CYS A 1 65 ? -34.524 -2.664 -21.328 1 81.44 65 CYS A N 1
ATOM 485 C CA . CYS A 1 65 ? -35.549 -3.151 -20.412 1 81.44 65 CYS A CA 1
ATOM 486 C C . CYS A 1 65 ? -35.383 -4.644 -20.153 1 81.44 65 CYS A C 1
ATOM 488 O O . CYS A 1 65 ? -34.839 -5.367 -20.989 1 81.44 65 CYS A O 1
ATOM 490 N N . ILE A 1 66 ? -35.671 -5.105 -18.983 1 80 66 ILE A N 1
ATOM 491 C CA . ILE A 1 66 ? -35.478 -6.497 -18.592 1 80 66 ILE A CA 1
ATOM 492 C C . ILE A 1 66 ? -36.531 -7.373 -19.268 1 80 66 ILE A C 1
ATOM 494 O O . ILE A 1 66 ? -36.264 -8.531 -19.599 1 80 66 ILE A O 1
ATOM 498 N N . LYS A 1 67 ? -37.773 -6.78 -19.361 1 77.04 67 LYS A N 1
ATOM 499 C CA . LYS A 1 67 ? -38.898 -7.497 -19.954 1 77.04 67 LYS A CA 1
ATOM 500 C C . LYS A 1 67 ? -39.549 -6.677 -21.064 1 77.04 67 LYS A C 1
ATOM 502 O O . LYS A 1 67 ? -39.587 -5.447 -20.994 1 77.04 67 LYS A O 1
ATOM 507 N N . GLU A 1 68 ? -40.037 -7.445 -22.025 1 75.08 68 GLU A N 1
ATOM 508 C CA . GLU A 1 68 ? -40.718 -6.777 -23.13 1 75.08 68 GLU A CA 1
ATOM 509 C C . GLU A 1 68 ? -41.977 -6.06 -22.65 1 75.08 68 GLU A C 1
ATOM 511 O O . GLU A 1 68 ? -42.761 -6.62 -21.88 1 75.08 68 GLU A O 1
ATOM 516 N N . GLY A 1 69 ? -42.24 -4.778 -22.981 1 75.33 69 GLY A N 1
ATOM 517 C CA . GLY A 1 69 ? -43.39 -3.992 -22.563 1 75.33 69 GLY A CA 1
ATOM 518 C C . GLY A 1 69 ? -43.056 -2.965 -21.498 1 75.33 69 GLY A C 1
ATOM 519 O O . GLY A 1 69 ? -43.836 -2.044 -21.25 1 75.33 69 GLY A O 1
ATOM 520 N N . PHE A 1 70 ? -41.949 -3.29 -20.84 1 84.36 70 PHE A N 1
ATOM 521 C CA . PHE A 1 70 ? -41.513 -2.343 -19.82 1 84.36 70 PHE A CA 1
ATOM 522 C C . PHE A 1 70 ? -40.959 -1.076 -20.461 1 84.36 70 PHE A C 1
ATOM 524 O O . PHE A 1 70 ? -40.523 -1.096 -21.614 1 84.36 70 PHE A O 1
ATOM 531 N N . PRO A 1 71 ? -41.089 0.066 -19.696 1 82.75 71 PRO A N 1
ATOM 532 C CA . PRO A 1 71 ? -40.507 1.3 -20.231 1 82.75 71 PRO A CA 1
ATOM 533 C C . PRO A 1 71 ? -38.997 1.201 -20.433 1 82.75 71 PRO A C 1
ATOM 535 O O . PRO A 1 71 ? -38.302 0.58 -19.624 1 82.75 71 PRO A O 1
ATOM 538 N N . LEU A 1 72 ? -38.626 1.654 -21.559 1 84.06 72 LEU A N 1
ATOM 539 C CA . LEU A 1 72 ? -37.191 1.72 -21.814 1 84.06 72 LEU A CA 1
ATOM 540 C C . LEU A 1 72 ? -36.533 2.784 -20.943 1 84.06 72 LEU A C 1
ATOM 542 O O . LEU A 1 72 ? -37.056 3.892 -20.807 1 84.06 72 LEU A O 1
ATOM 546 N N . HIS A 1 73 ? -35.497 2.409 -20.244 1 82.93 73 HIS A N 1
ATOM 547 C CA . HIS A 1 73 ? -34.818 3.361 -19.372 1 82.93 73 HIS A CA 1
ATOM 548 C C . HIS A 1 73 ? -33.304 3.202 -19.457 1 82.93 73 HIS A C 1
ATOM 550 O O . HIS A 1 73 ? -32.808 2.208 -19.993 1 82.93 73 HIS A O 1
ATOM 556 N N . GLY A 1 74 ? -32.59 4.147 -18.99 1 79.54 74 GLY A N 1
ATOM 557 C CA . GLY A 1 74 ? -31.136 4.148 -19.023 1 79.54 74 GLY A CA 1
ATOM 558 C C . GLY A 1 74 ? -30.52 3.044 -18.184 1 79.54 74 GLY A C 1
ATOM 559 O O . GLY A 1 74 ? -31.035 2.708 -17.115 1 79.54 74 GLY A O 1
ATOM 560 N N . LEU A 1 75 ? -29.476 2.461 -18.723 1 81.29 75 LEU A N 1
ATOM 561 C CA . LEU A 1 75 ? -28.74 1.402 -18.041 1 81.29 75 LEU A CA 1
ATOM 562 C C . LEU A 1 75 ? -27.475 1.952 -17.391 1 81.29 75 LEU A C 1
ATOM 564 O O . LEU A 1 75 ? -26.868 2.896 -17.903 1 81.29 75 LEU A O 1
ATOM 568 N N . ILE A 1 76 ? -27.17 1.372 -16.256 1 81.6 76 ILE A N 1
ATOM 569 C CA . ILE A 1 76 ? -25.939 1.754 -15.573 1 81.6 76 ILE A CA 1
ATOM 570 C C . ILE A 1 76 ? -24.734 1.221 -16.344 1 81.6 76 ILE A C 1
ATOM 572 O O . ILE A 1 76 ? -24.68 0.036 -16.682 1 81.6 76 ILE A O 1
ATOM 576 N N . GLN A 1 77 ? -23.719 2.066 -16.573 1 74.01 77 GLN A N 1
ATOM 577 C CA . GLN A 1 77 ? -22.536 1.726 -17.358 1 74.01 77 GLN A CA 1
ATOM 578 C C . GLN A 1 77 ? -22.921 1.027 -18.658 1 74.01 77 GLN A C 1
ATOM 580 O O . GLN A 1 77 ? -22.259 0.076 -19.078 1 74.01 77 GLN A O 1
ATOM 585 N N . ASP A 1 78 ? -24.136 1.269 -19.104 1 67.71 78 ASP A N 1
ATOM 586 C CA . ASP A 1 78 ? -24.668 0.836 -20.393 1 67.71 78 ASP A CA 1
ATOM 587 C C . ASP A 1 78 ? -24.921 -0.669 -20.405 1 67.71 78 ASP A C 1
ATOM 589 O O . ASP A 1 78 ? -24.916 -1.296 -21.466 1 67.71 78 ASP A O 1
ATOM 593 N N . LYS A 1 79 ? -24.976 -1.265 -19.242 1 75.59 79 LYS A N 1
ATOM 594 C CA . LYS A 1 79 ? -25.103 -2.719 -19.255 1 75.59 79 LYS A CA 1
ATOM 595 C C . LYS A 1 79 ? -25.951 -3.207 -18.084 1 75.59 79 LYS A C 1
ATOM 597 O O . LYS A 1 79 ? -26.769 -4.116 -18.24 1 75.59 79 LYS A O 1
ATOM 602 N N . TYR A 1 80 ? -25.963 -2.539 -16.973 1 84.02 80 TYR A N 1
ATOM 603 C CA . TYR A 1 80 ? -26.469 -3.158 -15.753 1 84.02 80 TYR A CA 1
ATOM 604 C C . TYR A 1 80 ? -27.8 -2.541 -15.339 1 84.02 80 TYR A C 1
ATOM 606 O O . TYR A 1 80 ? -28.069 -1.374 -15.637 1 84.02 80 TYR A O 1
ATOM 614 N N . PHE A 1 81 ? -28.579 -3.39 -14.68 1 87.07 81 PHE A N 1
ATOM 615 C CA . PHE A 1 81 ? -29.832 -2.96 -14.071 1 87.07 81 PHE A CA 1
ATOM 616 C C . PHE A 1 81 ? -29.689 -2.848 -12.558 1 87.07 81 PHE A C 1
ATOM 618 O O . PHE A 1 81 ? -28.92 -3.591 -11.945 1 87.07 81 PHE A O 1
ATOM 625 N N . LEU A 1 82 ? -30.366 -1.938 -11.973 1 90.26 82 LEU A N 1
ATOM 626 C CA . LEU A 1 82 ? -30.348 -1.82 -10.519 1 90.26 82 LEU A CA 1
ATOM 627 C C . LEU A 1 82 ? -31.51 -2.588 -9.897 1 90.26 82 LEU A C 1
ATOM 629 O O . LEU A 1 82 ? -32.674 -2.285 -10.167 1 90.26 82 LEU A O 1
ATOM 633 N N . ILE A 1 83 ? -31.153 -3.531 -9.127 1 90.21 83 ILE A N 1
ATOM 634 C CA . ILE A 1 83 ? -32.146 -4.395 -8.499 1 90.21 83 ILE A CA 1
ATOM 635 C C . ILE A 1 83 ? -32.04 -4.285 -6.98 1 90.21 83 ILE A C 1
ATOM 637 O O . ILE A 1 83 ? -30.937 -4.222 -6.432 1 90.21 83 ILE A O 1
ATOM 641 N N . LYS A 1 84 ? -33.165 -4.347 -6.392 1 90.96 84 LYS A N 1
ATOM 642 C CA . LYS A 1 84 ? -33.219 -4.277 -4.934 1 90.96 84 LYS A CA 1
ATOM 643 C C . LYS A 1 84 ? -32.535 -5.484 -4.299 1 90.96 84 LYS A C 1
ATOM 645 O O . LYS A 1 84 ? -32.682 -6.61 -4.779 1 90.96 84 LYS A O 1
ATOM 650 N N . ASP A 1 85 ? -31.747 -5.287 -3.261 1 89.74 85 ASP A N 1
ATOM 651 C CA . ASP A 1 85 ? -30.989 -6.352 -2.612 1 89.74 85 ASP A CA 1
ATOM 652 C C . ASP A 1 85 ? -31.911 -7.287 -1.833 1 89.74 85 ASP A C 1
ATOM 654 O O . ASP A 1 85 ? -31.66 -8.492 -1.755 1 89.74 85 ASP A O 1
ATOM 658 N N . HIS A 1 86 ? -33.014 -6.763 -1.273 1 87.17 86 HIS A N 1
ATOM 659 C CA . HIS A 1 86 ? -33.923 -7.564 -0.46 1 87.17 86 HIS A CA 1
ATOM 660 C C . HIS A 1 86 ? -35.037 -8.165 -1.31 1 87.17 86 HIS A C 1
ATOM 662 O O . HIS A 1 86 ? -36.037 -7.5 -1.592 1 87.17 86 HIS A O 1
ATOM 668 N N . PHE A 1 87 ? -34.814 -9.291 -1.842 1 80.99 87 PHE A N 1
ATOM 669 C CA . PHE A 1 87 ? -35.861 -9.945 -2.619 1 80.99 87 PHE A CA 1
ATOM 670 C C . PHE A 1 87 ? -36.535 -11.042 -1.803 1 80.99 87 PHE A C 1
ATOM 672 O O . PHE A 1 87 ? -36.071 -11.387 -0.714 1 80.99 87 PHE A O 1
ATOM 679 N N . ASP A 1 88 ? -37.514 -11.574 -2.262 1 78.38 88 ASP A N 1
ATOM 680 C CA . ASP A 1 88 ? -38.314 -12.539 -1.514 1 78.38 88 ASP A CA 1
ATOM 681 C C . ASP A 1 88 ? -37.542 -13.837 -1.291 1 78.38 88 ASP A C 1
ATOM 683 O O . ASP A 1 88 ? -36.888 -14.342 -2.207 1 78.38 88 ASP A O 1
ATOM 687 N N . GLY A 1 89 ? -37.561 -14.331 -0.091 1 79.19 89 GLY A N 1
ATOM 688 C CA . GLY A 1 89 ? -36.955 -15.617 0.216 1 79.19 89 GLY A CA 1
ATOM 689 C C . GLY A 1 89 ? -35.528 -15.5 0.718 1 79.19 89 GLY A C 1
ATOM 690 O O . GLY A 1 89 ? -34.926 -16.493 1.131 1 79.19 89 GLY A O 1
ATOM 691 N N . ILE A 1 90 ? -35.004 -14.323 0.698 1 84.95 90 ILE A N 1
ATOM 692 C CA . ILE A 1 90 ? -33.604 -14.124 1.058 1 84.95 90 ILE A CA 1
ATOM 693 C C . ILE A 1 90 ? -33.438 -14.246 2.571 1 84.95 90 ILE A C 1
ATOM 695 O O . ILE A 1 90 ? -32.376 -14.645 3.055 1 84.95 90 ILE A O 1
ATOM 699 N N . ASP A 1 91 ? -34.47 -13.906 3.359 1 89.65 91 ASP A N 1
ATOM 700 C CA . ASP A 1 91 ? -34.399 -13.872 4.816 1 89.65 91 ASP A CA 1
ATOM 701 C C . ASP A 1 91 ? -34.892 -15.185 5.421 1 89.65 91 ASP A C 1
ATOM 703 O O . ASP A 1 91 ? -36.06 -15.301 5.796 1 89.65 91 ASP A O 1
ATOM 707 N N . LYS A 1 92 ? -34.064 -16.094 5.662 1 90.04 92 LYS A N 1
ATOM 708 C CA . LYS A 1 92 ? -34.402 -17.408 6.201 1 90.04 92 LYS A CA 1
ATOM 709 C C . LYS A 1 92 ? -34.716 -17.327 7.692 1 90.04 92 LYS A C 1
ATOM 711 O O . LYS A 1 92 ? -35.52 -18.108 8.205 1 90.04 92 LYS A O 1
ATOM 716 N N . LEU A 1 93 ? -34.13 -16.374 8.395 1 92.4 93 LEU A N 1
ATOM 717 C CA . LEU A 1 93 ? -34.291 -16.268 9.841 1 92.4 93 LEU A CA 1
ATOM 718 C C . LEU A 1 93 ? -35.342 -15.221 10.196 1 92.4 93 LEU A C 1
ATOM 720 O O . LEU A 1 93 ? -35.607 -14.977 11.375 1 92.4 93 LEU A O 1
ATOM 724 N N . ASN A 1 94 ? -35.934 -14.527 9.229 1 89.36 94 ASN A N 1
ATOM 725 C CA . ASN A 1 94 ? -37.002 -13.547 9.393 1 89.36 94 ASN A CA 1
ATOM 726 C C . ASN A 1 94 ? -36.571 -12.394 10.295 1 89.36 94 ASN A C 1
ATOM 728 O O . ASN A 1 94 ? -37.262 -12.062 11.259 1 89.36 94 ASN A O 1
ATOM 732 N N . THR A 1 95 ? -35.428 -11.894 10.071 1 91.3 95 THR A N 1
ATOM 733 C CA . THR A 1 95 ? -34.885 -10.817 10.891 1 91.3 95 THR A CA 1
ATOM 734 C C . THR A 1 95 ? -34.994 -9.478 10.168 1 91.3 95 THR A C 1
ATOM 736 O O . THR A 1 95 ? -34.772 -8.423 10.766 1 91.3 95 THR A O 1
ATOM 739 N N . LEU A 1 96 ? -35.396 -9.417 8.94 1 90.53 96 LEU A N 1
ATOM 740 C CA . LEU A 1 96 ? -35.491 -8.192 8.154 1 90.53 96 LEU A CA 1
ATOM 741 C C . LEU A 1 96 ? -36.493 -7.224 8.775 1 90.53 96 LEU A C 1
ATOM 743 O O . LEU A 1 96 ? -36.235 -6.02 8.849 1 90.53 96 LEU A O 1
ATOM 747 N N . GLU A 1 97 ? -37.559 -7.732 9.237 1 85.22 97 GLU A N 1
ATOM 748 C CA . GLU A 1 97 ? -38.627 -6.893 9.773 1 85.22 97 GLU A CA 1
ATOM 749 C C . GLU A 1 97 ? -38.263 -6.35 11.152 1 85.22 97 GLU A C 1
ATOM 751 O O . GLU A 1 97 ? -38.589 -5.208 11.482 1 85.22 97 GLU A O 1
ATOM 756 N N . THR A 1 98 ? -37.504 -7.096 11.876 1 86.07 98 THR A N 1
ATOM 757 C CA . THR A 1 98 ? -37.228 -6.719 13.258 1 86.07 98 THR A CA 1
ATOM 758 C C . THR A 1 98 ? -35.958 -5.878 13.346 1 86.07 98 THR A C 1
ATOM 760 O O . THR A 1 98 ? -35.895 -4.917 14.115 1 86.07 98 THR A O 1
ATOM 763 N N . HIS A 1 99 ? -34.997 -6.23 12.542 1 89.09 99 HIS A N 1
ATOM 764 C CA . HIS A 1 99 ? -33.698 -5.592 12.717 1 89.09 99 HIS A CA 1
ATOM 765 C C . HIS A 1 99 ? -33.302 -4.799 11.476 1 89.09 99 HIS A C 1
ATOM 767 O O . HIS A 1 99 ? -32.315 -4.06 11.495 1 89.09 99 HIS A O 1
ATOM 773 N N . GLY A 1 100 ? -34.042 -4.931 10.388 1 87.2 100 GLY A N 1
ATOM 774 C CA . GLY A 1 100 ? -33.743 -4.195 9.17 1 87.2 100 GLY A CA 1
ATOM 775 C C . GLY A 1 100 ? -32.675 -4.856 8.321 1 87.2 100 GLY A C 1
ATOM 776 O O . GLY A 1 100 ? -32.149 -4.245 7.388 1 87.2 100 GLY A O 1
ATOM 777 N N . ALA A 1 101 ? -32.194 -6.073 8.697 1 92.55 101 ALA A N 1
ATOM 778 C CA . ALA A 1 101 ? -31.217 -6.843 7.93 1 92.55 101 ALA A CA 1
ATOM 779 C C . ALA A 1 101 ? -31.62 -8.312 7.848 1 92.55 101 ALA A C 1
ATOM 781 O O . ALA A 1 101 ? -32.14 -8.875 8.814 1 92.55 101 ALA A O 1
ATOM 782 N N . PRO A 1 102 ? -31.476 -8.835 6.692 1 93.94 102 PRO A N 1
ATOM 783 C CA . PRO A 1 102 ? -31.828 -10.251 6.563 1 93.94 102 PRO A CA 1
ATOM 784 C C . PRO A 1 102 ? -30.834 -11.172 7.265 1 93.94 102 PRO A C 1
ATOM 786 O O . PRO A 1 102 ? -29.632 -10.893 7.281 1 93.94 102 PRO A O 1
ATOM 789 N N . ASN A 1 103 ? -31.297 -12.238 7.981 1 94.57 103 ASN A N 1
ATOM 790 C CA . ASN A 1 103 ? -30.526 -13.336 8.555 1 94.57 103 ASN A CA 1
ATOM 791 C C . ASN A 1 103 ? -29.546 -12.838 9.614 1 94.57 103 ASN A C 1
ATOM 793 O O . ASN A 1 103 ? -28.395 -13.277 9.655 1 94.57 103 ASN A O 1
ATOM 797 N N . PHE A 1 104 ? -30.003 -11.848 10.415 1 95.5 104 PHE A N 1
ATOM 798 C CA . PHE A 1 104 ? -29.185 -11.392 11.532 1 95.5 104 PHE A CA 1
ATOM 799 C C . PHE A 1 104 ? -29.115 -12.456 12.621 1 95.5 104 PHE A C 1
ATOM 801 O O . PHE A 1 104 ? -30.145 -12.979 13.052 1 95.5 104 PHE A O 1
ATOM 808 N N . ARG A 1 105 ? -27.823 -12.701 13.012 1 95.1 105 ARG A N 1
ATOM 809 C CA . ARG A 1 105 ? -27.646 -13.75 14.011 1 95.1 105 ARG A CA 1
ATOM 810 C C . ARG A 1 105 ? -26.321 -13.588 14.747 1 95.1 105 ARG A C 1
ATOM 812 O O . ARG A 1 105 ? -25.409 -12.921 14.254 1 95.1 105 ARG A O 1
ATOM 819 N N . LYS A 1 106 ? -26.254 -14.095 15.805 1 94.56 106 LYS A N 1
ATOM 820 C CA . LYS A 1 106 ? -25.026 -14.2 16.588 1 94.56 106 LYS A CA 1
ATOM 821 C C . LYS A 1 106 ? -24.511 -15.636 16.614 1 94.56 106 LYS A C 1
ATOM 823 O O . LYS A 1 106 ? -25.296 -16.584 16.542 1 94.56 106 LYS A O 1
ATOM 828 N N . SER A 1 107 ? -23.18 -15.779 16.497 1 94 107 SER A N 1
ATOM 829 C CA . SER A 1 107 ? -22.6 -17.111 16.63 1 94 107 SER A CA 1
ATOM 830 C C . SER A 1 107 ? -23.028 -17.772 17.936 1 94 107 SER A C 1
ATOM 832 O O . SER A 1 107 ? -23.264 -17.09 18.935 1 94 107 SER A O 1
ATOM 834 N N . ARG A 1 108 ? -23.074 -19.028 17.848 1 90.29 108 ARG A N 1
ATOM 835 C CA . ARG A 1 108 ? -23.422 -19.772 19.054 1 90.29 108 ARG A CA 1
ATOM 836 C C . ARG A 1 108 ? -22.238 -19.846 20.013 1 90.29 108 ARG A C 1
ATOM 838 O O . ARG A 1 108 ? -21.087 -19.93 19.58 1 90.29 108 ARG A O 1
ATOM 845 N N . GLY A 1 109 ? -22.406 -19.472 21.176 1 82.99 109 GLY A N 1
ATOM 846 C CA . GLY A 1 109 ? -21.322 -19.51 22.144 1 82.99 109 GLY A CA 1
ATOM 847 C C . GLY A 1 109 ? -20.977 -18.144 22.707 1 82.99 109 GLY A C 1
ATOM 848 O O . GLY A 1 109 ? -21.742 -17.19 22.549 1 82.99 109 GLY A O 1
ATOM 849 N N . PRO A 1 110 ? -19.868 -18.102 23.328 1 85.22 110 PRO A N 1
ATOM 850 C CA . PRO A 1 110 ? -19.506 -16.855 24.005 1 85.22 110 PRO A CA 1
ATOM 851 C C . PRO A 1 110 ? -18.762 -15.883 23.092 1 85.22 110 PRO A C 1
ATOM 853 O O . PRO A 1 110 ? -18.217 -14.881 23.564 1 85.22 110 PRO A O 1
ATOM 856 N N . TYR A 1 111 ? -18.837 -16.141 21.818 1 91.71 111 TYR A N 1
ATOM 857 C CA . TYR A 1 111 ? -18.093 -15.305 20.882 1 91.71 111 TYR A CA 1
ATOM 858 C C . TYR A 1 111 ? -18.94 -14.131 20.408 1 91.71 111 TYR A C 1
ATOM 860 O O . TYR A 1 111 ? -20.074 -14.316 19.96 1 91.71 111 TYR A O 1
ATOM 868 N N . PRO A 1 112 ? -18.492 -12.966 20.561 1 93.68 112 PRO A N 1
ATOM 869 C CA . PRO A 1 112 ? -19.246 -11.797 20.101 1 93.68 112 PRO A CA 1
ATOM 870 C C . PRO A 1 112 ? -19.133 -11.578 18.594 1 93.68 112 PRO A C 1
ATOM 872 O O . PRO A 1 112 ? -18.647 -10.533 18.153 1 93.68 112 PRO A O 1
ATOM 875 N N . VAL A 1 113 ? -19.504 -12.514 17.812 1 96.36 113 VAL A N 1
ATOM 876 C CA . VAL A 1 113 ? -19.454 -12.471 16.354 1 96.36 113 VAL A CA 1
ATOM 877 C C . VAL A 1 113 ? -20.871 -12.523 15.787 1 96.36 113 VAL A C 1
ATOM 879 O O . VAL A 1 113 ? -21.663 -13.392 16.158 1 96.36 113 VAL A O 1
ATOM 882 N N . TYR A 1 114 ? -21.182 -11.538 14.941 1 96.7 114 TYR A N 1
ATOM 883 C CA . TYR A 1 114 ? -22.519 -11.41 14.373 1 96.7 114 TYR A CA 1
ATOM 884 C C . TYR A 1 114 ? -22.475 -11.485 12.852 1 96.7 114 TYR A C 1
ATOM 886 O O . TYR A 1 114 ? -21.459 -11.153 12.237 1 96.7 114 TYR A O 1
ATOM 894 N N . GLY A 1 115 ? -23.452 -12.053 12.28 1 96.37 115 GLY A N 1
ATOM 895 C CA . GLY A 1 115 ? -23.609 -12.103 10.835 1 96.37 115 GLY A CA 1
ATOM 896 C C . GLY A 1 115 ? -24.954 -11.584 10.364 1 96.37 115 GLY A C 1
ATOM 897 O O . GLY A 1 115 ? -25.958 -11.719 11.066 1 96.37 115 GLY A O 1
ATOM 898 N N . MET A 1 116 ? -24.939 -10.985 9.216 1 95.88 116 MET A N 1
ATOM 899 C CA . MET A 1 116 ? -26.189 -10.482 8.654 1 95.88 116 MET A CA 1
ATOM 900 C C . MET A 1 116 ? -26.062 -10.268 7.149 1 95.88 116 MET A C 1
ATOM 902 O O . MET A 1 116 ? -24.968 -10.373 6.593 1 95.88 116 MET A O 1
ATOM 906 N N . GLY A 1 117 ? -27.195 -10.097 6.481 1 94.56 117 GLY A N 1
ATOM 907 C CA . GLY A 1 117 ? -27.19 -9.624 5.106 1 94.56 117 GLY A CA 1
ATOM 908 C C . GLY A 1 117 ? -27.052 -8.118 4.994 1 94.56 117 GLY A C 1
ATOM 909 O O . GLY A 1 117 ? -26.817 -7.434 5.993 1 94.56 117 GLY A O 1
ATOM 910 N N . GLN A 1 118 ? -27.203 -7.562 3.838 1 93.35 118 GLN A N 1
ATOM 911 C CA . GLN A 1 118 ? -27.049 -6.127 3.62 1 93.35 118 GLN A CA 1
ATOM 912 C C . GLN A 1 118 ? -28.162 -5.344 4.311 1 93.35 118 GLN A C 1
ATOM 914 O O . GLN A 1 118 ? -29.331 -5.458 3.939 1 93.35 118 GLN A O 1
ATOM 919 N N . PRO A 1 119 ? -27.821 -4.584 5.289 1 94.31 119 PRO A N 1
ATOM 920 C CA . PRO A 1 119 ? -28.844 -3.792 5.977 1 94.31 119 PRO A CA 1
ATOM 921 C C . PRO A 1 119 ? -29.168 -2.488 5.252 1 94.31 119 PRO A C 1
ATOM 923 O O . PRO A 1 119 ? -28.408 -2.057 4.381 1 94.31 119 PRO A O 1
ATOM 926 N N . SER A 1 120 ? -30.359 -1.984 5.535 1 92.66 120 SER A N 1
ATOM 927 C CA . SER A 1 120 ? -30.642 -0.6 5.167 1 92.66 120 SER A CA 1
ATOM 928 C C . SER A 1 120 ? -29.902 0.376 6.075 1 92.66 120 SER A C 1
ATOM 930 O O . SER A 1 120 ? -29.211 -0.038 7.008 1 92.66 120 SER A O 1
ATOM 932 N N . ARG A 1 121 ? -29.936 1.619 5.811 1 92.1 121 ARG A N 1
ATOM 933 C CA . ARG A 1 121 ? -29.257 2.602 6.648 1 92.1 121 ARG A CA 1
ATOM 934 C C . ARG A 1 121 ? -29.753 2.531 8.088 1 92.1 121 ARG A C 1
ATOM 936 O O . ARG A 1 121 ? -28.953 2.451 9.023 1 92.1 121 ARG A O 1
ATOM 943 N N . ASP A 1 122 ? -31.045 2.555 8.26 1 91.41 122 ASP A N 1
ATOM 944 C CA . ASP A 1 122 ? -31.623 2.494 9.599 1 91.41 122 ASP A CA 1
ATOM 945 C C . ASP A 1 122 ? -31.42 1.114 10.222 1 91.41 122 ASP A C 1
ATOM 947 O O . ASP A 1 122 ? -31.288 0.992 11.441 1 91.41 122 ASP A O 1
ATOM 951 N N . GLY A 1 123 ? -31.499 0.085 9.318 1 92.97 123 GLY A N 1
ATOM 952 C CA . GLY A 1 123 ? -31.203 -1.253 9.805 1 92.97 123 GLY A CA 1
ATOM 953 C C . GLY A 1 123 ? -29.817 -1.374 10.409 1 92.97 123 GLY A C 1
ATOM 954 O O . GLY A 1 123 ? -29.64 -2.015 11.447 1 92.97 123 GLY A O 1
ATOM 955 N N . LEU A 1 124 ? -28.841 -0.761 9.768 1 93.57 124 LEU A N 1
ATOM 956 C CA . LEU A 1 124 ? -27.471 -0.773 10.267 1 93.57 124 LEU A CA 1
ATOM 957 C C . LEU A 1 124 ? -27.375 -0.06 11.612 1 93.57 124 LEU A C 1
ATOM 959 O O . LEU A 1 124 ? -26.703 -0.539 12.527 1 93.57 124 LEU A O 1
ATOM 963 N N . ALA A 1 125 ? -28.002 1.115 11.722 1 91.78 125 ALA A N 1
ATOM 964 C CA . ALA A 1 125 ? -28.002 1.874 12.97 1 91.78 125 ALA A CA 1
ATOM 965 C C . ALA A 1 125 ? -28.615 1.061 14.107 1 91.78 125 ALA A C 1
ATOM 967 O O . ALA A 1 125 ? -28.107 1.071 15.23 1 91.78 125 ALA A O 1
ATOM 968 N N . HIS A 1 126 ? -29.663 0.345 13.759 1 92.94 126 HIS A N 1
ATOM 969 C CA . HIS A 1 126 ? -30.351 -0.472 14.752 1 92.94 126 HIS A CA 1
ATOM 970 C C . HIS A 1 126 ? -29.477 -1.635 15.211 1 92.94 126 HIS A C 1
ATOM 972 O O . HIS A 1 126 ? -29.448 -1.964 16.399 1 92.94 126 HIS A O 1
ATOM 978 N N . ILE A 1 127 ? -28.863 -2.23 14.325 1 94.13 127 ILE A N 1
ATOM 979 C CA . ILE A 1 127 ? -28.009 -3.372 14.633 1 94.13 127 ILE A CA 1
ATOM 980 C C . ILE A 1 127 ? -26.84 -2.922 15.507 1 94.13 127 ILE A C 1
ATOM 982 O O . ILE A 1 127 ? -26.499 -3.586 16.488 1 94.13 127 ILE A O 1
ATOM 986 N N . ILE A 1 128 ? -26.202 -1.808 15.129 1 92.93 128 ILE A N 1
ATOM 987 C CA . ILE A 1 128 ? -25.071 -1.295 15.893 1 92.93 128 ILE A CA 1
ATOM 988 C C . ILE A 1 128 ? -25.524 -0.931 17.305 1 92.93 128 ILE A C 1
ATOM 990 O O . ILE A 1 128 ? -24.822 -1.208 18.28 1 92.93 128 ILE A O 1
ATOM 994 N N . GLN A 1 129 ? -26.717 -0.385 17.382 1 90.83 129 GLN A N 1
ATOM 995 C CA . GLN A 1 129 ? -27.265 -0.053 18.693 1 90.83 129 GLN A CA 1
ATOM 996 C C . GLN A 1 129 ? -27.524 -1.312 19.516 1 90.83 129 GLN A C 1
ATOM 998 O O . GLN A 1 129 ? -27.262 -1.337 20.72 1 90.83 129 GLN A O 1
ATOM 1003 N N . THR A 1 130 ? -27.978 -2.306 18.804 1 91.71 130 THR A N 1
ATOM 1004 C CA . THR A 1 130 ? -28.249 -3.575 19.47 1 91.71 130 THR A CA 1
ATOM 1005 C C . THR A 1 130 ? -26.959 -4.192 20.003 1 91.71 130 THR A C 1
ATOM 1007 O O . THR A 1 130 ? -26.93 -4.718 21.118 1 91.71 130 THR A O 1
ATOM 1010 N N . VAL A 1 131 ? -25.94 -4.111 19.245 1 92.39 131 VAL A N 1
ATOM 1011 C CA . VAL A 1 131 ? -24.658 -4.69 19.632 1 92.39 131 VAL A CA 1
ATOM 1012 C C . VAL A 1 131 ? -24.066 -3.904 20.799 1 92.39 131 VAL A C 1
ATOM 1014 O O . VAL A 1 131 ? -23.49 -4.487 21.72 1 92.39 131 VAL A O 1
ATOM 1017 N N . VAL A 1 132 ? -24.223 -2.556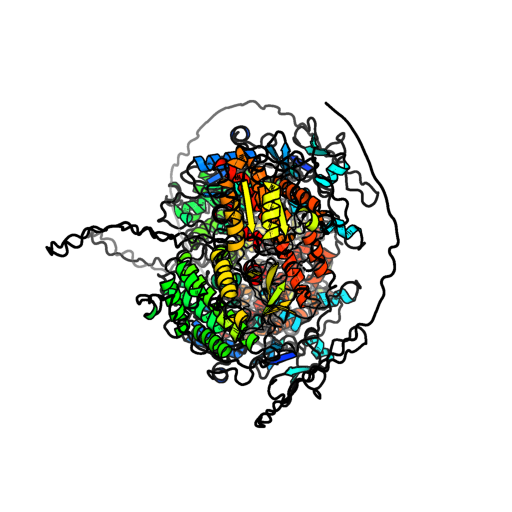 20.854 1 89.14 132 VAL A N 1
ATOM 1018 C CA . VAL A 1 132 ? -23.728 -1.699 21.926 1 89.14 132 VAL A CA 1
ATOM 1019 C C . VAL A 1 132 ? -24.525 -1.956 23.203 1 89.14 132 VAL A C 1
ATOM 1021 O O . VAL A 1 132 ? -23.958 -2.005 24.297 1 89.14 132 VAL A O 1
ATOM 1024 N N . GLU A 1 133 ? -25.729 -2.128 22.991 1 87.75 133 GLU A N 1
ATOM 1025 C CA . GLU A 1 133 ? -26.599 -2.379 24.136 1 87.75 133 GLU A CA 1
ATOM 1026 C C . GLU A 1 133 ? -26.303 -3.735 24.769 1 87.75 133 GLU A C 1
ATOM 1028 O O . GLU A 1 133 ? -26.571 -3.945 25.954 1 87.75 133 GLU A O 1
ATOM 1033 N N . ASN A 1 134 ? -25.817 -4.614 23.956 1 88.17 134 ASN A N 1
ATOM 1034 C CA . ASN A 1 134 ? -25.44 -5.925 24.474 1 88.17 134 ASN A CA 1
ATOM 1035 C C . ASN A 1 134 ? -24.121 -5.867 25.24 1 88.17 134 ASN A C 1
ATOM 1037 O O . ASN A 1 134 ? -23.569 -6.903 25.613 1 88.17 134 ASN A O 1
ATOM 1041 N N . GLY A 1 135 ? -23.491 -4.631 25.396 1 82.7 135 GLY A N 1
ATOM 1042 C CA . GLY A 1 135 ? -22.375 -4.457 26.311 1 82.7 135 GLY A CA 1
ATOM 1043 C C . GLY A 1 135 ? -21.039 -4.321 25.604 1 82.7 135 GLY A C 1
ATOM 1044 O O . GLY A 1 135 ? -19.988 -4.306 26.248 1 82.7 135 GLY A O 1
ATOM 1045 N N . HIS A 1 136 ? -21.082 -4.26 24.361 1 86.76 136 HIS A N 1
ATOM 1046 C CA . HIS A 1 136 ? -19.812 -4.155 23.651 1 86.76 136 HIS A CA 1
ATOM 1047 C C . HIS A 1 136 ? -19.404 -2.698 23.462 1 86.76 136 HIS A C 1
ATOM 1049 O O . HIS A 1 136 ? -20.236 -1.857 23.111 1 86.76 136 HIS A O 1
ATOM 1055 N N . LYS A 1 137 ? -18.193 -2.378 23.769 1 82.93 137 LYS A N 1
ATOM 1056 C CA . LYS A 1 137 ? -17.694 -1.008 23.692 1 82.93 137 LYS A CA 1
ATOM 1057 C C . LYS A 1 137 ? -17.02 -0.743 22.349 1 82.93 137 LYS A C 1
ATOM 1059 O O . LYS A 1 137 ? -16.858 0.411 21.947 1 82.93 137 LYS A O 1
ATOM 1064 N N . GLU A 1 138 ? -16.521 -1.794 21.782 1 88.49 138 GLU A N 1
ATOM 1065 C CA . GLU A 1 138 ? -15.898 -1.686 20.466 1 88.49 138 GLU A CA 1
ATOM 1066 C C . GLU A 1 138 ? -16.572 -2.614 19.459 1 88.49 138 GLU A C 1
ATOM 1068 O O . GLU A 1 138 ? -16.824 -3.783 19.756 1 88.49 138 GLU A O 1
ATOM 1073 N N . VAL A 1 139 ? -16.97 -2.021 18.361 1 92.47 139 VAL A N 1
ATOM 1074 C CA . VAL A 1 139 ? -17.64 -2.8 17.325 1 92.47 139 VAL A CA 1
ATOM 1075 C C . VAL A 1 139 ? -16.87 -2.683 16.011 1 92.47 139 VAL A C 1
ATOM 1077 O O . VAL A 1 139 ? -16.564 -1.577 15.56 1 92.47 139 VAL A O 1
ATOM 1080 N N . VAL A 1 140 ? -16.468 -3.791 15.466 1 94.06 140 VAL A N 1
ATOM 1081 C CA . VAL A 1 140 ? -15.813 -3.812 14.162 1 94.06 140 VAL A CA 1
ATOM 1082 C C . VAL A 1 140 ? -16.765 -4.384 13.114 1 94.06 140 VAL A C 1
ATOM 1084 O O . VAL A 1 140 ? -17.18 -5.542 13.209 1 94.06 140 VAL A O 1
ATOM 1087 N N . SER A 1 141 ? -17.093 -3.607 12.184 1 95.17 141 SER A N 1
ATOM 1088 C CA . SER A 1 141 ? -18.011 -4.033 11.132 1 95.17 141 SER A CA 1
ATOM 1089 C C . SER A 1 141 ? -17.262 -4.363 9.845 1 95.17 141 SER A C 1
ATOM 1091 O O . SER A 1 141 ? -16.51 -3.534 9.328 1 95.17 141 SER A O 1
ATOM 1093 N N . PHE A 1 142 ? -17.455 -5.591 9.338 1 95.84 142 PHE A N 1
ATOM 1094 C CA . PHE A 1 142 ? -16.827 -6.044 8.103 1 95.84 142 PHE A CA 1
ATOM 1095 C C . PHE A 1 142 ? -17.858 -6.175 6.988 1 95.84 142 PHE A C 1
ATOM 1097 O O . PHE A 1 142 ? -18.826 -6.929 7.116 1 95.84 142 PHE A O 1
ATOM 1104 N N . ASN A 1 143 ? -17.701 -5.424 5.998 1 95.34 143 ASN A N 1
ATOM 1105 C CA . ASN A 1 143 ? -18.516 -5.602 4.801 1 95.34 143 ASN A CA 1
ATOM 1106 C C . ASN A 1 143 ? -17.794 -6.441 3.751 1 95.34 143 ASN A C 1
ATOM 1108 O O . ASN A 1 143 ? -16.748 -6.038 3.24 1 95.34 143 ASN A O 1
ATOM 1112 N N . LEU A 1 144 ? -18.367 -7.526 3.388 1 94.94 144 LEU A N 1
ATOM 1113 C CA . LEU A 1 144 ? -17.659 -8.493 2.555 1 94.94 144 LEU A CA 1
ATOM 1114 C C . LEU A 1 144 ? -18.145 -8.425 1.111 1 94.94 144 LEU A C 1
ATOM 1116 O O . LEU A 1 144 ? -17.772 -9.262 0.286 1 94.94 144 LEU A O 1
ATOM 1120 N N . ARG A 1 145 ? -18.838 -7.457 0.767 1 91.77 145 ARG A N 1
ATOM 1121 C CA . ARG A 1 145 ? -19.425 -7.377 -0.567 1 91.77 145 ARG A CA 1
ATOM 1122 C C . ARG A 1 145 ? -18.403 -6.883 -1.586 1 91.77 145 ARG A C 1
ATOM 1124 O O . ARG A 1 145 ? -17.708 -5.893 -1.346 1 91.77 145 ARG A O 1
ATOM 1131 N N . GLU A 1 146 ? -18.341 -7.58 -2.661 1 89.26 146 GLU A N 1
ATOM 1132 C CA . GLU A 1 146 ? -17.459 -7.192 -3.757 1 89.26 146 GLU A CA 1
ATOM 1133 C C . GLU A 1 146 ? -18.208 -6.373 -4.805 1 89.26 146 GLU A C 1
ATOM 1135 O O . GLU A 1 146 ? -17.592 -5.657 -5.597 1 89.26 146 GLU A O 1
ATOM 1140 N N . GLU A 1 147 ? -19.532 -6.465 -4.815 1 88.52 147 GLU A N 1
ATOM 1141 C CA . GLU A 1 147 ? -20.344 -5.717 -5.77 1 88.52 147 GLU A CA 1
ATOM 1142 C C . GLU A 1 147 ? -20.669 -4.322 -5.243 1 88.52 147 GLU A C 1
ATOM 1144 O O . GLU A 1 147 ? -20.804 -4.125 -4.034 1 88.52 147 GLU A O 1
ATOM 1149 N N . PRO A 1 148 ? -20.733 -3.414 -6.089 1 89.94 148 PRO A N 1
ATOM 1150 C CA . PRO A 1 148 ? -21.099 -2.071 -5.632 1 89.94 148 PRO A CA 1
ATOM 1151 C C . PRO A 1 148 ? -22.53 -1.996 -5.105 1 89.94 148 PRO A C 1
ATOM 1153 O O . PRO A 1 148 ? -23.403 -2.733 -5.571 1 89.94 148 PRO A O 1
ATOM 1156 N N . VAL A 1 149 ? -22.775 -1.22 -4.183 1 93.4 149 VAL A N 1
ATOM 1157 C CA . VAL A 1 149 ? -24.09 -1.044 -3.577 1 93.4 149 VAL A CA 1
ATOM 1158 C C . VAL A 1 149 ? -24.45 0.44 -3.544 1 93.4 149 VAL A C 1
ATOM 1160 O O . VAL A 1 149 ? -23.615 1.28 -3.2 1 93.4 149 VAL A O 1
ATOM 1163 N N . VAL A 1 150 ? -25.63 0.722 -3.975 1 92.83 150 VAL A N 1
ATOM 1164 C CA . VAL A 1 150 ? -26.158 2.081 -3.917 1 92.83 150 VAL A CA 1
ATOM 1165 C C . VAL A 1 150 ? -27.424 2.108 -3.064 1 92.83 150 VAL A C 1
ATOM 1167 O O . VAL A 1 150 ? -28.262 1.207 -3.157 1 92.83 150 VAL A O 1
ATOM 1170 N N . PHE A 1 151 ? -27.524 3.086 -2.2 1 94.37 151 PHE A N 1
ATOM 1171 C CA . PHE A 1 151 ? -28.678 3.222 -1.32 1 94.37 151 PHE A CA 1
ATOM 1172 C C . PHE A 1 151 ? -29.605 4.329 -1.809 1 94.37 151 PHE A C 1
ATOM 1174 O O . PHE A 1 151 ? -29.168 5.462 -2.024 1 94.37 151 PHE A O 1
ATOM 1181 N N . VAL A 1 152 ? -30.845 3.979 -1.992 1 93.67 152 VAL A N 1
ATOM 1182 C CA . VAL A 1 152 ? -31.838 4.932 -2.477 1 93.67 152 VAL A CA 1
ATOM 1183 C C . VAL A 1 152 ? -32.722 5.392 -1.319 1 93.67 152 VAL A C 1
ATOM 1185 O O . VAL A 1 152 ? -33.198 4.572 -0.53 1 93.67 152 VAL A O 1
ATOM 1188 N N . GLY A 1 153 ? -32.845 6.699 -1.2 1 89.7 153 GLY A N 1
ATOM 1189 C CA . GLY A 1 153 ? -33.686 7.252 -0.151 1 89.7 153 GLY A CA 1
ATOM 1190 C C . GLY A 1 153 ? -35.169 7.067 -0.415 1 89.7 153 GLY A C 1
ATOM 1191 O O . GLY A 1 153 ? -35.718 7.661 -1.345 1 89.7 153 GLY A O 1
ATOM 1192 N N . LEU A 1 154 ? -35.788 6.1 0.303 1 87.69 154 LEU A N 1
ATOM 1193 C CA . LEU A 1 154 ? -37.215 5.818 0.198 1 87.69 154 LEU A CA 1
ATOM 1194 C C . LEU A 1 154 ? -37.88 5.859 1.569 1 87.69 154 LEU A C 1
ATOM 1196 O O . LEU A 1 154 ? -37.398 5.234 2.517 1 87.69 154 LEU A O 1
ATOM 1200 N N . ASN A 1 155 ? -38.948 6.544 1.845 1 78.93 155 ASN A N 1
ATOM 1201 C CA . ASN A 1 155 ? -39.733 6.596 3.073 1 78.93 155 ASN A CA 1
ATOM 1202 C C . ASN A 1 155 ? -38.852 6.856 4.292 1 78.93 155 ASN A C 1
ATOM 1204 O O . ASN A 1 155 ? -38.91 6.115 5.275 1 78.93 155 ASN A O 1
ATOM 1208 N N . HIS A 1 156 ? -37.793 7.764 4.505 1 81.39 156 HIS A N 1
ATOM 1209 C CA . HIS A 1 156 ? -36.922 8.234 5.577 1 81.39 156 HIS A CA 1
ATOM 1210 C C . HIS A 1 156 ? -35.797 7.241 5.849 1 81.39 156 HIS A C 1
ATOM 1212 O O . HIS A 1 156 ? -35.132 7.318 6.884 1 81.39 156 HIS A O 1
ATOM 1218 N N . ASP A 1 157 ? -35.791 6.127 4.9 1 89.54 157 ASP A N 1
ATOM 1219 C CA . ASP A 1 157 ? -34.701 5.16 4.994 1 89.54 157 ASP A CA 1
ATOM 1220 C C . ASP A 1 157 ? -33.947 5.052 3.671 1 89.54 157 ASP A C 1
ATOM 1222 O O . ASP A 1 157 ? -34.383 5.597 2.655 1 89.54 157 ASP A O 1
ATOM 1226 N N . TYR A 1 158 ? -32.809 4.616 3.702 1 92.27 158 TYR A N 1
ATOM 1227 C CA . TYR A 1 158 ? -32.035 4.332 2.499 1 92.27 158 TYR A CA 1
ATOM 1228 C C . TYR A 1 158 ? -31.968 2.833 2.234 1 92.27 158 TYR A C 1
ATOM 1230 O O . TYR A 1 158 ? -31.434 2.075 3.048 1 92.27 158 TYR A O 1
ATOM 1238 N N . VAL A 1 159 ? -32.571 2.384 1.126 1 93.17 159 VAL A N 1
ATOM 1239 C CA . VAL A 1 159 ? -32.69 0.972 0.779 1 93.17 159 VAL A CA 1
ATOM 1240 C C . VAL A 1 159 ? -31.608 0.596 -0.231 1 93.17 159 VAL A C 1
ATOM 1242 O O . VAL A 1 159 ? -31.383 1.317 -1.206 1 93.17 159 VAL A O 1
ATOM 1245 N N . PRO A 1 160 ? -30.908 -0.563 0.012 1 94.29 160 PRO A N 1
ATOM 1246 C CA . PRO A 1 160 ? -29.773 -0.933 -0.837 1 94.29 160 PRO A CA 1
ATOM 1247 C C . PRO A 1 160 ? -30.205 -1.529 -2.175 1 94.29 160 PRO A C 1
ATOM 1249 O O . PRO A 1 160 ? -31.16 -2.308 -2.228 1 94.29 160 PRO A O 1
ATOM 1252 N N . TYR A 1 161 ? -29.584 -1.135 -3.287 1 92.82 161 TYR A N 1
ATOM 1253 C CA . TYR A 1 161 ? -29.721 -1.66 -4.641 1 92.82 161 TYR A CA 1
ATOM 1254 C C . TYR A 1 161 ? -28.361 -2.028 -5.223 1 92.82 161 TYR A C 1
ATOM 1256 O O . TYR A 1 161 ? -27.356 -1.378 -4.928 1 92.82 161 TYR A O 1
ATOM 1264 N N . SER A 1 162 ? -28.204 -3.06 -5.951 1 91.89 162 SER A N 1
ATOM 1265 C CA . SER A 1 162 ? -26.956 -3.48 -6.579 1 91.89 162 SER A CA 1
ATOM 1266 C C . SER A 1 162 ? -27.141 -3.711 -8.075 1 91.89 162 SER A C 1
ATOM 1268 O O . SER A 1 162 ? -28.206 -4.15 -8.514 1 91.89 162 SER A O 1
ATOM 1270 N N . PRO A 1 163 ? -26.153 -3.357 -8.857 1 88.41 163 PRO A N 1
ATOM 1271 C CA . PRO A 1 163 ? -26.219 -3.644 -10.292 1 88.41 163 PRO A CA 1
ATOM 1272 C C . PRO A 1 163 ? -26.113 -5.136 -10.6 1 88.41 163 PRO A C 1
ATOM 1274 O O . PRO A 1 163 ? -25.307 -5.841 -9.987 1 88.41 163 PRO A O 1
ATOM 1277 N N . ARG A 1 164 ? -26.911 -5.573 -11.4 1 87.04 164 ARG A N 1
ATOM 1278 C CA . ARG A 1 164 ? -26.913 -6.977 -11.794 1 87.04 164 ARG A CA 1
ATOM 1279 C C . ARG A 1 164 ? -26.801 -7.121 -13.308 1 87.04 164 ARG A C 1
ATOM 1281 O O . ARG A 1 164 ? -27.267 -6.258 -14.055 1 87.04 164 ARG A O 1
ATOM 1288 N N . ASP A 1 165 ? -26.099 -8.164 -13.641 1 77.47 165 ASP A N 1
ATOM 1289 C CA . ASP A 1 165 ? -25.977 -8.49 -15.059 1 77.47 165 ASP A CA 1
ATOM 1290 C C . ASP A 1 165 ? -27.286 -9.053 -15.608 1 77.47 165 ASP A C 1
ATOM 1292 O O . ASP A 1 165 ? -27.964 -9.831 -14.934 1 77.47 165 ASP A O 1
ATOM 1296 N N . PRO A 1 166 ? -27.628 -8.675 -16.775 1 73.48 166 PRO A N 1
ATOM 1297 C CA . PRO A 1 166 ? -28.874 -9.149 -17.381 1 73.48 166 PRO A CA 1
ATOM 1298 C C . PRO A 1 166 ? -28.923 -10.669 -17.517 1 73.48 166 PRO A C 1
ATOM 1300 O O . PRO A 1 166 ? -30.006 -11.26 -17.501 1 73.48 166 PRO A O 1
ATOM 1303 N N . SER A 1 167 ? -27.706 -11.342 -17.593 1 66.64 167 SER A N 1
ATOM 1304 C CA . SER A 1 167 ? -27.66 -12.791 -17.755 1 66.64 167 SER A CA 1
ATOM 1305 C C . SER A 1 167 ? -27.828 -13.503 -16.417 1 66.64 167 SER A C 1
ATOM 1307 O O . SER A 1 167 ? -28.148 -14.693 -16.376 1 66.64 167 SER A O 1
ATOM 1309 N N . SER A 1 168 ? -27.646 -12.785 -15.365 1 68.66 168 SER A N 1
ATOM 1310 C CA . SER A 1 168 ? -27.79 -13.327 -14.017 1 68.66 168 SER A CA 1
ATOM 1311 C C . SER A 1 168 ? -28.386 -12.295 -13.067 1 68.66 168 SER A C 1
ATOM 1313 O O . SER A 1 168 ? -27.655 -11.607 -12.351 1 68.66 168 SER A O 1
ATOM 1315 N N . LEU A 1 169 ? -29.674 -12.326 -13.021 1 67.52 169 LEU A N 1
ATOM 1316 C CA . LEU A 1 169 ? -30.359 -11.254 -12.308 1 67.52 169 LEU A CA 1
ATOM 1317 C C . LEU A 1 169 ? -30.307 -11.483 -10.801 1 67.52 169 LEU A C 1
ATOM 1319 O O . LEU A 1 169 ? -30.492 -10.547 -10.02 1 67.52 169 LEU A O 1
ATOM 1323 N N . LYS A 1 170 ? -30.036 -12.751 -10.428 1 64.31 170 LYS A N 1
ATOM 1324 C CA . LYS A 1 170 ? -29.979 -13.018 -8.994 1 64.31 170 LYS A CA 1
ATOM 1325 C C . LYS A 1 170 ? -28.535 -13.064 -8.501 1 64.31 170 LYS A C 1
ATOM 1327 O O . LYS A 1 170 ? -28.283 -13.012 -7.295 1 64.31 170 LYS A O 1
ATOM 1332 N N . GLY A 1 171 ? -27.716 -13.141 -9.507 1 70.8 171 GLY A N 1
ATOM 1333 C CA . GLY A 1 171 ? -26.314 -13.267 -9.141 1 70.8 171 GLY A CA 1
ATOM 1334 C C . GLY A 1 171 ? -25.587 -11.937 -9.096 1 70.8 171 GLY A C 1
ATOM 1335 O O . GLY A 1 171 ? -25.965 -10.992 -9.793 1 70.8 171 GLY A O 1
ATOM 1336 N N . ASN A 1 172 ? -24.662 -11.826 -8.119 1 73.76 172 ASN A N 1
ATOM 1337 C CA . ASN A 1 172 ? -23.843 -10.624 -8.002 1 73.76 172 ASN A CA 1
ATOM 1338 C C . ASN A 1 172 ? -22.741 -10.592 -9.057 1 73.76 172 ASN A C 1
ATOM 1340 O O . ASN A 1 172 ? -22.289 -11.64 -9.522 1 73.76 172 ASN A O 1
ATOM 1344 N N . ILE A 1 173 ? -22.462 -9.404 -9.519 1 72.29 173 ILE A N 1
ATOM 1345 C CA . ILE A 1 173 ? -21.367 -9.22 -10.465 1 72.29 173 ILE A CA 1
ATOM 1346 C C . ILE A 1 173 ? -20.036 -9.518 -9.777 1 72.29 173 ILE A C 1
ATOM 1348 O O . ILE A 1 173 ? -19.837 -9.158 -8.614 1 72.29 173 ILE A O 1
ATOM 1352 N N . ALA A 1 174 ? -19.267 -10.305 -10.43 1 64.34 174 ALA A N 1
ATOM 1353 C CA . ALA A 1 174 ? -17.972 -10.664 -9.858 1 64.34 174 ALA A CA 1
ATOM 1354 C C . ALA A 1 174 ? -16.891 -9.676 -10.287 1 64.34 174 ALA A C 1
ATOM 1356 O O . ALA A 1 174 ? -16.709 -9.425 -11.48 1 64.34 174 ALA A O 1
ATOM 1357 N N . ASN A 1 175 ? -16.389 -8.871 -9.383 1 64.42 175 ASN A N 1
ATOM 1358 C CA . ASN A 1 175 ? -15.239 -8.001 -9.604 1 64.42 175 ASN A CA 1
ATOM 1359 C C . ASN A 1 175 ? -13.989 -8.54 -8.914 1 64.42 175 ASN A C 1
ATOM 1361 O O . ASN A 1 175 ? -13.579 -8.025 -7.872 1 64.42 175 ASN A O 1
ATOM 1365 N N . HIS A 1 176 ? -13.395 -9.474 -9.561 1 63.63 176 HIS A N 1
ATOM 1366 C CA . HIS A 1 176 ? -12.3 -10.186 -8.912 1 63.63 176 HIS A CA 1
ATOM 1367 C C . HIS A 1 176 ? -11.123 -9.256 -8.639 1 63.63 176 HIS A C 1
ATOM 1369 O O . HIS A 1 176 ? -10.735 -8.468 -9.505 1 63.63 176 HIS A O 1
ATOM 1375 N N . GLY A 1 177 ? -10.639 -9.315 -7.417 1 63.3 177 GLY A N 1
ATOM 1376 C CA . GLY A 1 177 ? -9.399 -8.648 -7.053 1 63.3 177 GLY A CA 1
ATOM 1377 C C . GLY A 1 177 ? -9.554 -7.148 -6.888 1 63.3 177 GLY A C 1
ATOM 1378 O O . GLY A 1 177 ? -8.565 -6.412 -6.895 1 63.3 177 GLY A O 1
ATOM 1379 N N . VAL A 1 178 ? -10.779 -6.692 -6.808 1 75.07 178 VAL A N 1
ATOM 1380 C CA . VAL A 1 178 ? -10.98 -5.25 -6.707 1 75.07 178 VAL A CA 1
ATOM 1381 C C . VAL A 1 178 ? -10.629 -4.776 -5.299 1 75.07 178 VAL A C 1
ATOM 1383 O O . VAL A 1 178 ? -10.952 -5.445 -4.314 1 75.07 178 VAL A O 1
ATOM 1386 N N . LYS A 1 179 ? -9.821 -3.753 -5.275 1 79.04 179 LYS A N 1
ATOM 1387 C CA . LYS A 1 179 ? -9.478 -3.146 -3.992 1 79.04 179 LYS A CA 1
ATOM 1388 C C . LYS A 1 179 ? -10.64 -2.324 -3.443 1 79.04 179 LYS A C 1
ATOM 1390 O O . LYS A 1 179 ? -11.477 -1.836 -4.206 1 79.04 179 LYS A O 1
ATOM 1395 N N . PRO A 1 180 ? -10.723 -2.286 -2.134 1 85.03 180 PRO A N 1
ATOM 1396 C CA . PRO A 1 180 ? -11.817 -1.534 -1.514 1 85.03 180 PRO A CA 1
ATOM 1397 C C . PRO A 1 180 ? -11.912 -0.099 -2.026 1 85.03 180 PRO A C 1
ATOM 1399 O O . PRO A 1 180 ? -13.014 0.413 -2.239 1 85.03 180 PRO A O 1
ATOM 1402 N N . GLU A 1 181 ? -10.778 0.533 -2.303 1 79.93 181 GLU A N 1
ATOM 1403 C CA . GLU A 1 181 ? -10.783 1.92 -2.759 1 79.93 181 GLU A CA 1
ATOM 1404 C C . GLU A 1 181 ? -11.356 2.035 -4.168 1 79.93 181 GLU A C 1
ATOM 1406 O O . GLU A 1 181 ? -12.079 2.985 -4.474 1 79.93 181 GLU A O 1
ATOM 1411 N N . GLU A 1 182 ? -11.044 1.089 -4.964 1 81.39 182 GLU A N 1
ATOM 1412 C CA . GLU A 1 182 ? -11.562 1.079 -6.329 1 81.39 182 GLU A CA 1
ATOM 1413 C C . GLU A 1 182 ? -13.07 0.85 -6.345 1 81.39 182 GLU A C 1
ATOM 1415 O O . GLU A 1 182 ? -13.781 1.422 -7.174 1 81.39 182 GLU A O 1
ATOM 1420 N N . LEU A 1 183 ? -13.452 0.001 -5.423 1 86.87 183 LEU A N 1
ATOM 1421 C CA . LEU A 1 183 ? -14.881 -0.279 -5.337 1 86.87 183 LEU A CA 1
ATOM 1422 C C . LEU A 1 183 ? -15.653 0.961 -4.899 1 86.87 183 LEU A C 1
ATOM 1424 O O . LEU A 1 183 ? -16.748 1.226 -5.402 1 86.87 183 LEU A O 1
ATOM 1428 N N . ALA A 1 184 ? -15.088 1.657 -3.974 1 86.04 184 ALA A N 1
ATOM 1429 C CA . ALA A 1 184 ? -15.714 2.895 -3.518 1 86.04 184 ALA A CA 1
ATOM 1430 C C . ALA A 1 184 ? -15.796 3.917 -4.648 1 86.04 184 ALA A C 1
ATOM 1432 O O . ALA A 1 184 ? -16.799 4.622 -4.784 1 86.04 184 ALA A O 1
ATOM 1433 N N . ASP A 1 185 ? -14.82 3.96 -5.443 1 82.06 185 ASP A N 1
ATOM 1434 C CA . ASP A 1 185 ? -14.802 4.87 -6.584 1 82.06 185 ASP A CA 1
ATOM 1435 C C . ASP A 1 185 ? -15.853 4.476 -7.619 1 82.06 185 ASP A C 1
ATOM 1437 O O . ASP A 1 185 ? -16.464 5.34 -8.251 1 82.06 185 ASP A O 1
ATOM 1441 N N . ASN A 1 186 ? -15.968 3.2 -7.77 1 83.61 186 ASN A N 1
ATOM 1442 C CA . ASN A 1 186 ? -16.975 2.712 -8.705 1 83.61 186 ASN A CA 1
ATOM 1443 C C . ASN A 1 186 ? -18.385 3.091 -8.26 1 83.61 186 ASN A C 1
ATOM 1445 O O . ASN A 1 186 ? -19.234 3.424 -9.088 1 83.61 186 ASN A O 1
ATOM 1449 N N . GLU A 1 187 ? -18.599 2.979 -7.005 1 89.2 187 GLU A N 1
ATOM 1450 C CA . GLU A 1 187 ? -19.904 3.349 -6.465 1 89.2 187 GLU A CA 1
ATOM 1451 C C . GLU A 1 187 ? -20.183 4.836 -6.666 1 89.2 187 GLU A C 1
ATOM 1453 O O . GLU A 1 187 ? -21.311 5.225 -6.974 1 89.2 187 GLU A O 1
ATOM 1458 N N . LEU A 1 188 ? -19.178 5.601 -6.562 1 86.05 188 LEU A N 1
ATOM 1459 C CA . LEU A 1 188 ? -19.327 7.037 -6.774 1 86.05 188 LEU A CA 1
ATOM 1460 C C . LEU A 1 188 ? -19.591 7.344 -8.244 1 86.05 188 LEU A C 1
ATOM 1462 O O . LEU A 1 188 ? -20.358 8.255 -8.564 1 86.05 188 LEU A O 1
ATOM 1466 N N . LYS A 1 189 ? -18.987 6.625 -9.079 1 82.93 189 LYS A N 1
ATOM 1467 C CA . LYS A 1 189 ? -19.192 6.804 -10.513 1 82.93 189 LYS A CA 1
ATOM 1468 C C . LYS A 1 189 ? -20.614 6.425 -10.917 1 82.93 189 LYS A C 1
ATOM 1470 O O . LYS A 1 189 ? -21.187 7.025 -11.829 1 82.93 189 LYS A O 1
ATOM 1475 N N . ILE A 1 190 ? -21.069 5.379 -10.224 1 86.92 190 ILE A N 1
ATOM 1476 C CA . ILE A 1 190 ? -22.438 4.962 -10.506 1 86.92 190 ILE A CA 1
ATOM 1477 C C . ILE A 1 190 ? -23.411 6.052 -10.063 1 86.92 190 ILE A C 1
ATOM 1479 O O . ILE A 1 190 ? -24.428 6.29 -10.72 1 86.92 190 ILE A O 1
ATOM 1483 N N . ARG A 1 191 ? -23.052 6.669 -8.989 1 86.86 191 ARG A N 1
ATOM 1484 C CA . ARG A 1 191 ? -23.906 7.733 -8.472 1 86.86 191 ARG A CA 1
ATOM 1485 C C . ARG A 1 191 ? -23.765 9.002 -9.305 1 86.86 191 ARG A C 1
ATOM 1487 O O . ARG A 1 191 ? -24.763 9.569 -9.756 1 86.86 191 ARG A O 1
ATOM 1494 N N . GLU A 1 192 ? -22.417 9.434 -9.285 1 78.42 192 GLU A N 1
ATOM 1495 C CA . GLU A 1 192 ? -22.154 10.706 -9.951 1 78.42 192 GLU A CA 1
ATOM 1496 C C . GLU A 1 192 ? -21.008 10.58 -10.95 1 78.42 192 GLU A C 1
ATOM 1498 O O . GLU A 1 192 ? -20.099 9.769 -10.76 1 78.42 192 GLU A O 1
ATOM 1503 N N . GLU A 1 193 ? -21.234 10.919 -12.174 1 58.36 193 GLU A N 1
ATOM 1504 C CA . GLU A 1 193 ? -20.247 10.8 -13.242 1 58.36 193 GLU A CA 1
ATOM 1505 C C . GLU A 1 193 ? -18.929 11.463 -12.853 1 58.36 193 GLU A C 1
ATOM 1507 O O . GLU A 1 193 ? -18.921 12.471 -12.144 1 58.36 193 GLU A O 1
ATOM 1512 N N . ASP A 1 194 ? -17.738 10.731 -12.948 1 53.61 194 ASP A N 1
ATOM 1513 C CA . ASP A 1 194 ? -16.392 11.259 -12.746 1 53.61 194 ASP A CA 1
ATOM 1514 C C . ASP A 1 194 ? -16.198 12.571 -13.503 1 53.61 194 ASP A C 1
ATOM 1516 O O . ASP A 1 194 ? -16.601 12.691 -14.662 1 53.61 194 ASP A O 1
ATOM 1520 N N . GLU A 1 195 ? -15.938 13.631 -12.836 1 45.92 195 GLU A N 1
ATOM 1521 C CA . GLU A 1 195 ? -15.684 14.949 -13.411 1 45.92 195 GLU A CA 1
ATOM 1522 C C . GLU A 1 195 ? -14.676 14.867 -14.553 1 45.92 195 GLU A C 1
ATOM 1524 O O . GLU A 1 195 ? -14.651 15.733 -15.43 1 45.92 195 GLU A O 1
ATOM 1529 N N . LYS A 1 196 ? -13.601 14.02 -14.486 1 42.85 196 LYS A N 1
ATOM 1530 C CA . LYS A 1 196 ? -12.64 13.91 -15.58 1 42.85 196 LYS A CA 1
ATOM 1531 C C . LYS A 1 196 ? -13.347 13.661 -16.909 1 42.85 196 LYS A C 1
ATOM 1533 O O . LYS A 1 196 ? -12.848 14.052 -17.966 1 42.85 196 LYS A O 1
ATOM 1538 N N . CYS A 1 197 ? -14.491 13.053 -16.864 1 41.02 197 CYS A N 1
ATOM 1539 C CA . CYS A 1 197 ? -15.235 12.78 -18.089 1 41.02 197 CYS A CA 1
ATOM 1540 C C . CYS A 1 197 ? -15.885 14.05 -18.626 1 41.02 197 CYS A C 1
ATOM 1542 O O . CYS A 1 197 ? -16.171 14.148 -19.82 1 41.02 197 CYS A O 1
ATOM 1544 N N . LYS A 1 198 ? -16.244 15.107 -17.839 1 41.48 198 LYS A N 1
ATOM 1545 C CA . LYS A 1 198 ? -16.846 16.324 -18.377 1 41.48 198 LYS A CA 1
ATOM 1546 C C . LYS A 1 198 ? -15.826 17.14 -19.166 1 41.48 198 LYS A C 1
ATOM 1548 O O . LYS A 1 198 ? -16.166 17.758 -20.177 1 41.48 198 LYS A O 1
ATOM 1553 N N . GLU A 1 199 ? -14.563 17.415 -18.595 1 38.26 199 GLU A N 1
ATOM 1554 C CA . GLU A 1 199 ? -13.604 18.28 -19.275 1 38.26 199 GLU A CA 1
ATOM 1555 C C . GLU A 1 199 ? -13.107 17.644 -20.57 1 38.26 199 GLU A C 1
ATOM 1557 O O . GLU A 1 199 ? -12.76 18.347 -21.52 1 38.26 199 GLU A O 1
ATOM 1562 N N . MET A 1 200 ? -12.922 16.409 -20.662 1 33.93 200 MET A N 1
ATOM 1563 C CA . MET A 1 200 ? -12.414 15.83 -21.903 1 33.93 200 MET A CA 1
ATOM 1564 C C . MET A 1 200 ? -13.414 16.016 -23.039 1 33.93 200 MET A C 1
ATOM 1566 O O . MET A 1 200 ? -13.128 15.669 -24.186 1 33.93 200 MET A O 1
ATOM 1570 N N . LYS A 1 201 ? -14.603 16.395 -22.806 1 37.29 201 LYS A N 1
ATOM 1571 C CA . LYS A 1 201 ? -15.407 16.711 -23.983 1 37.29 201 LYS A CA 1
ATOM 1572 C C . LYS A 1 201 ? -14.804 17.875 -24.764 1 37.29 201 LYS A C 1
ATOM 1574 O O . LYS A 1 201 ? -15.066 18.028 -25.959 1 37.29 201 LYS A O 1
ATOM 1579 N N . HIS A 1 202 ? -14.364 18.942 -24.171 1 32.78 202 HIS A N 1
ATOM 1580 C CA . HIS A 1 202 ? -13.997 20.026 -25.076 1 32.78 202 HIS A CA 1
ATOM 1581 C C . HIS A 1 202 ? -12.722 19.694 -25.844 1 32.78 202 HIS A C 1
ATOM 1583 O O . HIS A 1 202 ? -12.396 20.357 -26.831 1 32.78 202 HIS A O 1
ATOM 1589 N N . THR A 1 203 ? -11.546 19.425 -25.255 1 30.24 203 THR A N 1
ATOM 1590 C CA . THR A 1 203 ? -10.388 19.315 -26.135 1 30.24 203 THR A CA 1
ATOM 1591 C C . THR A 1 203 ? -10.38 17.969 -26.854 1 30.24 203 THR A C 1
ATOM 1593 O O . THR A 1 203 ? -10.097 17.901 -28.052 1 30.24 203 THR A O 1
ATOM 1596 N N . VAL A 1 204 ? -9.473 16.985 -26.314 1 26.02 204 VAL A N 1
ATOM 1597 C CA . VAL A 1 204 ? -9.008 15.871 -27.135 1 26.02 204 VAL A CA 1
ATOM 1598 C C . VAL A 1 204 ? -10.186 14.97 -27.499 1 26.02 204 VAL A C 1
ATOM 1600 O O . VAL A 1 204 ? -11.026 14.662 -26.651 1 26.02 204 VAL A O 1
ATOM 1603 N N . LYS A 1 205 ? -10.436 14.678 -28.765 1 29.12 205 LYS A N 1
ATOM 1604 C CA . LYS A 1 205 ? -10.891 13.551 -29.574 1 29.12 205 LYS A CA 1
ATOM 1605 C C . LYS A 1 205 ? -10.547 12.222 -28.907 1 29.12 205 LYS A C 1
ATOM 1607 O O . LYS A 1 205 ? -10.676 11.161 -29.522 1 29.12 205 LYS A O 1
ATOM 1612 N N . LEU A 1 206 ? -9.353 12.164 -28.314 1 27.48 206 LEU A N 1
ATOM 1613 C CA . LEU A 1 206 ? -8.816 10.809 -28.256 1 27.48 206 LEU A CA 1
ATOM 1614 C C . LEU A 1 206 ? -9.817 9.854 -27.614 1 27.48 206 LEU A C 1
ATOM 1616 O O . LEU A 1 206 ? -10.778 10.291 -26.978 1 27.48 206 LEU A O 1
ATOM 1620 N N . THR A 1 207 ? -9.194 8.767 -26.765 1 28.2 207 THR A N 1
ATOM 1621 C CA . THR A 1 207 ? -9.55 7.362 -26.597 1 28.2 207 THR A CA 1
ATOM 1622 C C . THR A 1 207 ? -10.873 7.225 -25.849 1 28.2 207 THR A C 1
ATOM 1624 O O . THR A 1 207 ? -11.323 8.169 -25.195 1 28.2 207 THR A O 1
ATOM 1627 N N . GLY A 1 208 ? -11.458 6 -25.828 1 30.62 208 GLY A N 1
ATOM 1628 C CA . GLY A 1 208 ? -12.589 5.161 -25.466 1 30.62 208 GLY A CA 1
ATOM 1629 C C . GLY A 1 208 ? -13.044 5.358 -24.032 1 30.62 208 GLY A C 1
ATOM 1630 O O . GLY A 1 208 ? -13.676 4.475 -23.449 1 30.62 208 GLY A O 1
ATOM 1631 N N . SER A 1 209 ? -12.388 6.144 -23.336 1 34.98 209 SER A N 1
ATOM 1632 C CA . SER A 1 209 ? -12.961 6.142 -21.994 1 34.98 209 SER A CA 1
ATOM 1633 C C . SER A 1 209 ? -14.396 6.659 -22.005 1 34.98 209 SER A C 1
ATOM 1635 O O . SER A 1 209 ? -14.63 7.851 -22.214 1 34.98 209 SER A O 1
ATOM 1637 N N . THR A 1 210 ? -15.365 5.968 -22.551 1 38.48 210 THR A N 1
ATOM 1638 C CA . THR A 1 210 ? -16.817 6.1 -22.504 1 38.48 210 THR A CA 1
ATOM 1639 C C . THR A 1 210 ? -17.27 6.611 -21.139 1 38.48 210 THR A C 1
ATOM 1641 O O . THR A 1 210 ? -16.884 6.063 -20.105 1 38.48 210 THR A O 1
ATOM 1644 N N . CYS A 1 211 ? -17.392 7.818 -21.091 1 44.45 211 CYS A N 1
ATOM 1645 C CA . CYS A 1 211 ? -18.123 8.454 -20.001 1 44.45 211 CYS A CA 1
ATOM 1646 C C . CYS A 1 211 ? -19.344 7.63 -19.61 1 44.45 211 CYS A C 1
ATOM 1648 O O . CYS A 1 211 ? -20.32 7.564 -20.359 1 44.45 211 CYS A O 1
ATOM 1650 N N . ARG A 1 212 ? -19.285 6.743 -18.802 1 55.18 212 ARG A N 1
ATOM 1651 C CA . ARG A 1 212 ? -20.328 5.805 -18.397 1 55.18 212 ARG A CA 1
ATOM 1652 C C . ARG A 1 212 ? -21.402 6.504 -17.57 1 55.18 212 ARG A C 1
ATOM 1654 O O . ARG A 1 212 ? -21.119 7.483 -16.876 1 55.18 212 ARG A O 1
ATOM 1661 N N . ALA A 1 213 ? -22.665 6.29 -17.856 1 63.66 213 ALA A N 1
ATOM 1662 C CA . ALA A 1 213 ? -23.9 6.91 -17.383 1 63.66 213 ALA A CA 1
ATOM 1663 C C . ALA A 1 213 ? -24.072 6.714 -15.88 1 63.66 213 ALA A C 1
ATOM 1665 O O . ALA A 1 213 ? -23.893 5.607 -15.368 1 63.66 213 ALA A O 1
ATOM 1666 N N . SER A 1 214 ? -24.092 7.92 -15.111 1 79.45 214 SER A N 1
ATOM 1667 C CA . SER A 1 214 ? -24.405 7.903 -13.686 1 79.45 214 SER A CA 1
ATOM 1668 C C . SER A 1 214 ? -25.903 8.061 -13.446 1 79.45 214 SER A C 1
ATOM 1670 O O . SER A 1 214 ? -26.636 8.499 -14.335 1 79.45 214 SER A O 1
ATOM 1672 N N . ILE A 1 215 ? -26.385 7.573 -12.353 1 84.47 215 ILE A N 1
ATOM 1673 C CA . ILE A 1 215 ? -27.802 7.572 -12.003 1 84.47 215 ILE A CA 1
ATOM 1674 C C . ILE A 1 215 ? -28.341 9 -12.029 1 84.47 215 ILE A C 1
ATOM 1676 O O . ILE A 1 215 ? -29.396 9.262 -12.612 1 84.47 215 ILE A O 1
ATOM 1680 N N . ILE A 1 216 ? -27.645 9.923 -11.463 1 81.16 216 ILE A N 1
ATOM 1681 C CA . ILE A 1 216 ? -28.132 11.291 -11.322 1 81.16 216 ILE A CA 1
ATOM 1682 C C . ILE A 1 216 ? -28.218 11.953 -12.695 1 81.16 216 ILE A C 1
ATOM 1684 O O . ILE A 1 216 ? -29.198 12.637 -13.001 1 81.16 216 ILE A O 1
ATOM 1688 N N . ARG A 1 217 ? -27.284 11.741 -13.487 1 78.04 217 ARG A N 1
ATOM 1689 C CA . ARG A 1 217 ? -27.29 12.322 -14.826 1 78.04 217 ARG A CA 1
ATOM 1690 C C . ARG A 1 217 ? -28.433 11.759 -15.662 1 78.04 217 ARG A C 1
ATOM 1692 O O . ARG A 1 217 ? -29.129 12.505 -16.355 1 78.04 217 ARG A O 1
ATOM 1699 N N . LEU A 1 218 ? -28.598 10.465 -15.544 1 81.45 218 LEU A N 1
ATOM 1700 C CA . LEU A 1 218 ? -29.667 9.824 -16.303 1 81.45 218 LEU A CA 1
ATOM 1701 C C . LEU A 1 218 ? -31.035 10.282 -15.808 1 81.45 218 LEU A C 1
ATOM 1703 O O . LEU A 1 218 ? -31.958 10.466 -16.604 1 81.45 218 LEU A O 1
ATOM 1707 N N . SER A 1 219 ? -31.084 10.43 -14.549 1 84.31 219 SER A N 1
ATOM 1708 C CA . SER A 1 219 ? -32.34 10.871 -13.951 1 84.31 219 SER A CA 1
ATOM 1709 C C . SER A 1 219 ? -32.703 12.281 -14.403 1 84.31 219 SER A C 1
ATOM 1711 O O . SER A 1 219 ? -33.86 12.556 -14.729 1 84.31 219 SER A O 1
ATOM 1713 N N . VAL A 1 220 ? -31.751 13.169 -14.392 1 78.15 220 VAL A N 1
ATOM 1714 C CA . VAL A 1 220 ? -31.989 14.552 -14.792 1 78.15 220 VAL A CA 1
ATOM 1715 C C . VAL A 1 220 ? -32.416 14.6 -16.257 1 78.15 220 VAL A C 1
ATOM 1717 O O . VAL A 1 220 ? -33.289 15.387 -16.63 1 78.15 220 VAL A O 1
ATOM 1720 N N . GLU A 1 221 ? -31.861 13.74 -16.983 1 75.09 221 GLU A N 1
ATOM 1721 C CA . GLU A 1 221 ? -32.199 13.682 -18.402 1 75.09 221 GLU A CA 1
ATOM 1722 C C . GLU A 1 221 ? -33.608 13.136 -18.611 1 75.09 221 GLU A C 1
ATOM 1724 O O . GLU A 1 221 ? -34.266 13.464 -19.601 1 75.09 221 GLU A O 1
ATOM 1729 N N . GLU A 1 222 ? -34.023 12.318 -17.694 1 78.2 222 GLU A N 1
ATOM 1730 C CA . GLU A 1 222 ? -35.334 11.692 -17.832 1 78.2 222 GLU A CA 1
ATOM 1731 C C . GLU A 1 222 ? -36.376 12.399 -16.97 1 78.2 222 GLU A C 1
ATOM 1733 O O . GLU A 1 222 ? -37.333 11.775 -16.507 1 78.2 222 GLU A O 1
ATOM 1738 N N . GLY A 1 223 ? -36.143 13.642 -16.687 1 76.54 223 GLY A N 1
ATOM 1739 C CA . GLY A 1 223 ? -37.13 14.428 -15.964 1 76.54 223 GLY A CA 1
ATOM 1740 C C . GLY A 1 223 ? -37.043 14.259 -14.459 1 76.54 223 GLY A C 1
ATOM 1741 O O . GLY A 1 223 ? -38.045 14.394 -13.755 1 76.54 223 GLY A O 1
ATOM 1742 N N . GLY A 1 224 ? -35.933 13.701 -13.995 1 80.82 224 GLY A N 1
ATOM 1743 C CA . GLY A 1 224 ? -35.7 13.64 -12.561 1 80.82 224 GLY A CA 1
ATOM 1744 C C . GLY A 1 224 ? -36.061 12.297 -11.954 1 80.82 224 GLY A C 1
ATOM 1745 O O . GLY A 1 224 ? -36.194 12.176 -10.734 1 80.82 224 GLY A O 1
ATOM 1746 N N . LYS A 1 225 ? -36.346 11.373 -12.929 1 86.63 225 LYS A N 1
ATOM 1747 C CA . LYS A 1 225 ? -36.717 10.055 -12.424 1 86.63 225 LYS A CA 1
ATOM 1748 C C . LYS A 1 225 ? -35.797 8.973 -12.985 1 86.63 225 LYS A C 1
ATOM 1750 O O . LYS A 1 225 ? -35.337 9.071 -14.124 1 86.63 225 LYS A O 1
ATOM 1755 N N . PHE A 1 226 ? -35.56 8.033 -12.186 1 89.77 226 PHE A N 1
ATOM 1756 C CA . PHE A 1 226 ? -34.793 6.862 -12.594 1 89.77 226 PHE A CA 1
ATOM 1757 C C . PHE A 1 226 ? -35.535 5.578 -12.241 1 89.77 226 PHE A C 1
ATOM 1759 O O . PHE A 1 226 ? -36.327 5.553 -11.297 1 89.77 226 PHE A O 1
ATOM 1766 N N . TYR A 1 227 ? -35.326 4.549 -12.967 1 89.15 227 TYR A N 1
ATOM 1767 C CA . TYR A 1 227 ? -36.105 3.324 -12.821 1 89.15 227 TYR A CA 1
ATOM 1768 C C . TYR A 1 227 ? -35.323 2.269 -12.048 1 89.15 227 TYR A C 1
ATOM 1770 O O . TYR A 1 227 ? -34.144 2.036 -12.323 1 89.15 227 TYR A O 1
ATOM 1778 N N . PHE A 1 228 ? -35.926 1.685 -11.046 1 91.45 228 PHE A N 1
ATOM 1779 C CA . PHE A 1 228 ? -35.372 0.627 -10.21 1 91.45 228 PHE A CA 1
ATOM 1780 C C . PHE A 1 228 ? -36.266 -0.606 -10.233 1 91.45 228 PHE A C 1
ATOM 1782 O O . PHE A 1 228 ? -37.478 -0.497 -10.435 1 91.45 228 PHE A O 1
ATOM 1789 N N . TYR A 1 229 ? -35.636 -1.784 -10.095 1 89.33 229 TYR A N 1
ATOM 1790 C CA . TYR A 1 229 ? -36.399 -3.025 -10.032 1 89.33 229 TYR A CA 1
ATOM 1791 C C . TYR A 1 229 ? -36.422 -3.579 -8.612 1 89.33 229 TYR A C 1
ATOM 1793 O O . TYR A 1 229 ? -35.375 -3.716 -7.975 1 89.33 229 TYR A O 1
ATOM 1801 N N . ASN A 1 230 ? -37.523 -3.891 -8.125 1 87.08 230 ASN A N 1
ATOM 1802 C CA . ASN A 1 230 ? -37.661 -4.389 -6.761 1 87.08 230 ASN A CA 1
ATOM 1803 C C . ASN A 1 230 ? -37.875 -5.9 -6.735 1 87.08 230 ASN A C 1
ATOM 1805 O O . ASN A 1 230 ? -37.6 -6.553 -5.726 1 87.08 230 ASN A O 1
ATOM 1809 N N . ASN A 1 231 ? -38.552 -6.416 -7.693 1 82.43 231 ASN A N 1
ATOM 1810 C CA . ASN A 1 231 ? -38.856 -7.842 -7.748 1 82.43 231 ASN A CA 1
ATOM 1811 C C . ASN A 1 231 ? -38.603 -8.415 -9.14 1 82.43 231 ASN A C 1
ATOM 1813 O O . ASN A 1 231 ? -39.356 -8.138 -10.076 1 82.43 231 ASN A O 1
ATOM 1817 N N . VAL A 1 232 ? -37.629 -9.207 -9.229 1 78.26 232 VAL A N 1
ATOM 1818 C CA . VAL A 1 232 ? -37.274 -9.749 -10.536 1 78.26 232 VAL A CA 1
ATOM 1819 C C . VAL A 1 232 ? -37.835 -11.162 -10.68 1 78.26 232 VAL A C 1
ATOM 1821 O O . VAL A 1 232 ? -37.692 -11.789 -11.732 1 78.26 232 VAL A O 1
ATOM 1824 N N . GLU A 1 233 ? -38.544 -11.618 -9.666 1 75.42 233 GLU A N 1
ATOM 1825 C CA . GLU A 1 233 ? -39.135 -12.949 -9.754 1 75.42 233 GLU A CA 1
ATOM 1826 C C . GLU A 1 233 ? -40.485 -12.908 -10.466 1 75.42 233 GLU A C 1
ATOM 1828 O O . GLU A 1 233 ? -40.739 -13.703 -11.373 1 75.42 233 GLU A O 1
ATOM 1833 N N . THR A 1 234 ? -41.368 -11.924 -10.016 1 75.43 234 THR A N 1
ATOM 1834 C CA . THR A 1 234 ? -42.717 -11.859 -10.567 1 75.43 234 THR A CA 1
ATOM 1835 C C . THR A 1 234 ? -42.848 -10.691 -11.541 1 75.43 234 THR A C 1
ATOM 1837 O O . THR A 1 234 ? -43.737 -10.685 -12.395 1 75.43 234 THR A O 1
ATOM 1840 N N . PHE A 1 235 ? -41.984 -9.71 -11.477 1 79.77 235 PHE A N 1
ATOM 1841 C CA . PHE A 1 235 ? -41.96 -8.507 -12.3 1 79.77 235 PHE A CA 1
ATOM 1842 C C . PHE A 1 235 ? -43.295 -7.776 -12.23 1 79.77 235 PHE A C 1
ATOM 1844 O O . PHE A 1 235 ? -43.749 -7.205 -13.224 1 79.77 235 PHE A O 1
ATOM 1851 N N . GLU A 1 236 ? -43.956 -7.979 -11.05 1 78.07 236 GLU A N 1
ATOM 1852 C CA . GLU A 1 236 ? -45.226 -7.279 -10.881 1 78.07 236 GLU A CA 1
ATOM 1853 C C . GLU A 1 236 ? -45.012 -5.778 -10.714 1 78.07 236 GLU A C 1
ATOM 1855 O O . GLU A 1 236 ? -44.307 -5.344 -9.8 1 78.07 236 GLU A O 1
ATOM 1860 N N . ASP A 1 237 ? -45.545 -4.993 -11.547 1 81.45 237 ASP A N 1
ATOM 1861 C CA . ASP A 1 237 ? -45.508 -3.535 -11.503 1 81.45 237 ASP A CA 1
ATOM 1862 C C . ASP A 1 237 ? -44.072 -3.019 -11.549 1 81.45 237 ASP A C 1
ATOM 1864 O O . ASP A 1 237 ? -43.717 -2.089 -10.822 1 81.45 237 ASP A O 1
ATOM 1868 N N . GLU A 1 238 ? -43.294 -3.678 -12.3 1 87.56 238 GLU A N 1
ATOM 1869 C CA . GLU A 1 238 ? -41.909 -3.259 -12.492 1 87.56 238 GLU A CA 1
ATOM 1870 C C . GLU A 1 238 ? -41.725 -2.558 -13.835 1 87.56 238 GLU A C 1
ATOM 1872 O O . GLU A 1 238 ? -42.469 -2.817 -14.783 1 87.56 238 GLU A O 1
ATOM 1877 N N . PRO A 1 239 ? -40.738 -1.592 -13.861 1 88.64 239 PRO A N 1
ATOM 1878 C CA . PRO A 1 239 ? -39.808 -1.007 -12.892 1 88.64 239 PRO A CA 1
ATOM 1879 C C . PRO A 1 239 ? -40.416 0.164 -12.123 1 88.64 239 PRO A C 1
ATOM 1881 O O . PRO A 1 239 ? -41.443 0.71 -12.534 1 88.64 239 PRO A O 1
ATOM 1884 N N . HIS A 1 240 ? -39.884 0.556 -11.045 1 90.26 240 HIS A N 1
ATOM 1885 C CA . HIS A 1 240 ? -40.359 1.66 -10.218 1 90.26 240 HIS A CA 1
ATOM 1886 C C . HIS A 1 240 ? -39.575 2.937 -10.5 1 90.26 240 HIS A C 1
ATOM 1888 O O . HIS A 1 240 ? -38.347 2.953 -10.392 1 90.26 240 HIS A O 1
ATOM 1894 N N . PRO A 1 241 ? -40.264 3.953 -10.851 1 90.16 241 PRO A N 1
ATOM 1895 C CA . PRO A 1 241 ? -39.603 5.247 -11.038 1 90.16 241 PRO A CA 1
ATOM 1896 C C . PRO A 1 241 ? -39.429 6.015 -9.73 1 90.16 241 PRO A C 1
ATOM 1898 O O . PRO A 1 241 ? -40.414 6.311 -9.048 1 90.16 241 PRO A O 1
ATOM 1901 N N . TYR A 1 242 ? -38.254 6.181 -9.296 1 91.01 242 TYR A N 1
ATOM 1902 C CA . TYR A 1 242 ? -37.977 6.968 -8.099 1 91.01 242 TYR A CA 1
ATOM 1903 C C . TYR A 1 242 ? -37.329 8.299 -8.46 1 91.01 242 TYR A C 1
ATOM 1905 O O . TYR A 1 242 ? -36.619 8.399 -9.464 1 91.01 242 TYR A O 1
ATOM 1913 N N . LYS A 1 243 ? -37.561 9.261 -7.648 1 87.57 243 LYS A N 1
ATOM 1914 C CA . LYS A 1 243 ? -36.998 10.593 -7.845 1 87.57 243 LYS A CA 1
ATOM 1915 C C . LYS A 1 243 ? -35.556 10.66 -7.35 1 87.57 243 LYS A C 1
ATOM 1917 O O . LYS A 1 243 ? -35.291 10.446 -6.166 1 87.57 243 LYS A O 1
ATOM 1922 N N . VAL A 1 244 ? -34.675 10.796 -8.23 1 88.01 244 VAL A N 1
ATOM 1923 C CA . VAL A 1 244 ? -33.259 10.941 -7.909 1 88.01 244 VAL A CA 1
ATOM 1924 C C . VAL A 1 244 ? -32.692 12.17 -8.617 1 88.01 244 VAL A C 1
ATOM 1926 O O . VAL A 1 244 ? -32.338 12.106 -9.797 1 88.01 244 VAL A O 1
ATOM 1929 N N . VAL A 1 245 ? -32.539 13.27 -7.92 1 81.06 245 VAL A N 1
ATOM 1930 C CA . VAL A 1 245 ? -32.112 14.51 -8.56 1 81.06 245 VAL A CA 1
ATOM 1931 C C . VAL A 1 245 ? -30.829 15.015 -7.904 1 81.06 245 VAL A C 1
ATOM 1933 O O . VAL A 1 245 ? -29.962 15.579 -8.576 1 81.06 245 VAL A O 1
ATOM 1936 N N . TYR A 1 246 ? -30.841 14.696 -6.574 1 77.66 246 TYR A N 1
ATOM 1937 C CA . TYR A 1 246 ? -29.712 15.244 -5.831 1 77.66 246 TYR A CA 1
ATOM 1938 C C . TYR A 1 246 ? -28.832 14.13 -5.277 1 77.66 246 TYR A C 1
ATOM 1940 O O . TYR A 1 246 ? -29.249 12.971 -5.218 1 77.66 246 TYR A O 1
ATOM 1948 N N . GLU A 1 247 ? -27.671 14.514 -4.87 1 78.98 247 GLU A N 1
ATOM 1949 C CA . GLU A 1 247 ? -26.718 13.556 -4.319 1 78.98 247 GLU A CA 1
ATOM 1950 C C . GLU A 1 247 ? -27.242 12.939 -3.025 1 78.98 247 GLU A C 1
ATOM 1952 O O . GLU A 1 247 ? -26.916 11.795 -2.701 1 78.98 247 GLU A O 1
ATOM 1957 N N . GLU A 1 248 ? -28.125 13.631 -2.426 1 79.95 248 GLU A N 1
ATOM 1958 C CA . GLU A 1 248 ? -28.639 13.168 -1.14 1 79.95 248 GLU A CA 1
ATOM 1959 C C . GLU A 1 248 ? -29.687 12.075 -1.326 1 79.95 248 GLU A C 1
ATOM 1961 O O . GLU A 1 248 ? -30.006 11.347 -0.384 1 79.95 248 GLU A O 1
ATOM 1966 N N . ASP A 1 249 ? -30.131 12.032 -2.533 1 86.68 249 ASP A N 1
ATOM 1967 C CA . ASP A 1 249 ? -31.14 11.012 -2.802 1 86.68 249 ASP A CA 1
ATOM 1968 C C . ASP A 1 249 ? -30.513 9.621 -2.855 1 86.68 249 ASP A C 1
ATOM 1970 O O . ASP A 1 249 ? -31.212 8.614 -2.721 1 86.68 249 ASP A O 1
ATOM 1974 N N . LEU A 1 250 ? -29.221 9.629 -3.047 1 90.22 250 LEU A N 1
ATOM 1975 C CA . LEU A 1 250 ? -28.474 8.379 -3.129 1 90.22 250 LEU A CA 1
ATOM 1976 C C . LEU A 1 250 ? -27.308 8.378 -2.146 1 90.22 250 LEU A C 1
ATOM 1978 O O . LEU A 1 250 ? -26.696 9.42 -1.9 1 90.22 250 LEU A O 1
ATOM 1982 N N . CYS A 1 251 ? -27.066 7.294 -1.589 1 90.81 251 CYS A N 1
ATOM 1983 C CA . CYS A 1 251 ? -25.896 7.127 -0.734 1 90.81 251 CYS A CA 1
ATOM 1984 C C . CYS A 1 251 ? -25.083 5.908 -1.155 1 90.81 251 CYS A C 1
ATOM 1986 O O . CYS A 1 251 ? -25.63 4.954 -1.712 1 90.81 251 CYS A O 1
ATOM 1988 N N . VAL A 1 252 ? -23.855 6.052 -0.963 1 91.43 252 VAL A N 1
ATOM 1989 C CA . VAL A 1 252 ? -22.988 4.912 -1.243 1 91.43 252 VAL A CA 1
ATOM 1990 C C . VAL A 1 252 ? -22.577 4.242 0.066 1 91.43 252 VAL A C 1
ATOM 1992 O O . VAL A 1 252 ? -22.826 4.776 1.149 1 91.43 252 VAL A O 1
ATOM 1995 N N . LEU A 1 253 ? -21.998 3.108 -0.02 1 91.55 253 LEU A N 1
ATOM 1996 C CA . LEU A 1 253 ? -21.71 2.266 1.136 1 91.55 253 LEU A CA 1
ATOM 1997 C C . LEU A 1 253 ? -20.77 2.974 2.105 1 91.55 253 LEU A C 1
ATOM 1999 O O . LEU A 1 253 ? -21.014 2.991 3.313 1 91.55 253 LEU A O 1
ATOM 2003 N N . ASP A 1 254 ? -19.718 3.548 1.617 1 86.74 254 ASP A N 1
ATOM 2004 C CA . ASP A 1 254 ? -18.722 4.202 2.461 1 86.74 254 ASP A CA 1
ATOM 2005 C C . ASP A 1 254 ? -19.34 5.359 3.244 1 86.74 254 ASP A C 1
ATOM 2007 O O . ASP A 1 254 ? -18.922 5.648 4.367 1 86.74 254 ASP A O 1
ATOM 2011 N N . GLU A 1 255 ? -20.332 5.992 2.709 1 89.21 255 GLU A N 1
ATOM 2012 C CA . GLU A 1 255 ? -20.989 7.123 3.358 1 89.21 255 GLU A CA 1
ATOM 2013 C C . GLU A 1 255 ? -21.846 6.664 4.534 1 89.21 255 GLU A C 1
ATOM 2015 O O . GLU A 1 255 ? -21.853 7.3 5.589 1 89.21 255 GLU A O 1
ATOM 2020 N N . ILE A 1 256 ? -22.49 5.596 4.309 1 90.54 256 ILE A N 1
ATOM 2021 C CA . ILE A 1 256 ? -23.392 5.083 5.335 1 90.54 256 ILE A CA 1
ATOM 2022 C C . ILE A 1 256 ? -22.594 4.697 6.578 1 90.54 256 ILE A C 1
ATOM 2024 O O . ILE A 1 256 ? -22.976 5.038 7.7 1 90.54 256 ILE A O 1
ATOM 2028 N N . TYR A 1 257 ? -21.542 4.075 6.358 1 89.77 257 TYR A N 1
ATOM 2029 C CA . TYR A 1 257 ? -20.742 3.614 7.488 1 89.77 257 TYR A CA 1
ATOM 2030 C C . TYR A 1 257 ? -19.969 4.768 8.115 1 89.77 257 TYR A C 1
ATOM 2032 O O . TYR A 1 257 ? -19.842 4.846 9.34 1 89.77 257 TYR A O 1
ATOM 2040 N N . SER A 1 258 ? -19.417 5.623 7.28 1 86.72 258 SER A N 1
ATOM 2041 C CA . SER A 1 258 ? -18.675 6.763 7.807 1 86.72 258 SER A CA 1
ATOM 2042 C C . SER A 1 258 ? -19.565 7.65 8.672 1 86.72 258 SER A C 1
ATOM 2044 O O . SER A 1 258 ? -19.134 8.14 9.718 1 86.72 258 SER A O 1
ATOM 2046 N N . ARG A 1 259 ? -20.786 7.851 8.263 1 88.03 259 ARG A N 1
ATOM 2047 C CA . ARG A 1 259 ? -21.73 8.677 9.008 1 88.03 259 ARG A CA 1
ATOM 2048 C C . ARG A 1 259 ? -22.108 8.018 10.331 1 88.03 259 ARG A C 1
ATOM 2050 O O . ARG A 1 259 ? -22.304 8.703 11.337 1 88.03 259 ARG A O 1
ATOM 2057 N N . GLN A 1 260 ? -22.147 6.723 10.237 1 88.02 260 GLN A N 1
ATOM 2058 C CA . GLN A 1 260 ? -22.46 5.991 11.46 1 88.02 260 GLN A CA 1
ATOM 2059 C C . GLN A 1 260 ? -21.304 6.059 12.453 1 88.02 260 GLN A C 1
ATOM 2061 O O . GLN A 1 260 ? -21.521 6.058 13.667 1 88.02 260 GLN A O 1
ATOM 2066 N N . ILE A 1 261 ? -20.118 6.169 12.007 1 88.41 261 ILE A N 1
ATOM 2067 C CA . ILE A 1 261 ? -18.936 6.245 12.858 1 88.41 261 ILE A CA 1
ATOM 2068 C C . ILE A 1 261 ? -18.94 7.562 13.631 1 88.41 261 ILE A C 1
ATOM 2070 O O . ILE A 1 261 ? -18.521 7.611 14.789 1 88.41 261 ILE A O 1
ATOM 2074 N N . PHE A 1 262 ? -19.404 8.623 13.001 1 86.04 262 PHE A N 1
ATOM 2075 C CA . PHE A 1 262 ? -19.506 9.91 13.679 1 86.04 262 PHE A CA 1
ATOM 2076 C C . PHE A 1 262 ? -20.489 9.834 14.841 1 86.04 262 PHE A C 1
ATOM 2078 O O . PHE A 1 262 ? -20.302 10.498 15.863 1 86.04 262 PHE A O 1
ATOM 2085 N N . LEU A 1 263 ? -21.481 8.925 14.6 1 81.63 263 LEU A N 1
ATOM 2086 C CA . LEU A 1 263 ? -22.518 8.813 15.62 1 81.63 263 LEU A CA 1
ATOM 2087 C C . LEU A 1 263 ? -22.091 7.855 16.727 1 81.63 263 LEU A C 1
ATOM 2089 O O . LEU A 1 263 ? -22.536 7.984 17.87 1 81.63 263 LEU A O 1
ATOM 2093 N N . THR A 1 264 ? -21.29 6.887 16.314 1 83.67 264 THR A N 1
ATOM 2094 C CA . THR A 1 264 ? -20.773 5.892 17.246 1 83.67 264 THR A CA 1
ATOM 2095 C C . THR A 1 264 ? -19.26 5.754 17.107 1 83.67 264 THR A C 1
ATOM 2097 O O . THR A 1 264 ? -18.774 4.859 16.413 1 83.67 264 THR A O 1
ATOM 2100 N N . PRO A 1 265 ? -18.55 6.539 17.874 1 76.26 265 PRO A N 1
ATOM 2101 C CA . PRO A 1 265 ? -17.106 6.636 17.652 1 76.26 265 PRO A CA 1
ATOM 2102 C C . PRO A 1 265 ? -16.38 5.316 17.902 1 76.26 265 PRO A C 1
ATOM 2104 O O . PRO A 1 265 ? -15.252 5.13 17.439 1 76.26 265 PRO A O 1
ATOM 2107 N N . PHE A 1 266 ? -17.021 4.358 18.511 1 82.27 266 PHE A N 1
ATOM 2108 C CA . PHE A 1 266 ? -16.353 3.092 18.788 1 82.27 266 PHE A CA 1
ATOM 2109 C C . PHE A 1 266 ? -16.598 2.093 17.663 1 82.27 266 PHE A C 1
ATOM 2111 O O . PHE A 1 266 ? -16.195 0.931 17.759 1 82.27 266 PHE A O 1
ATOM 2118 N N . LEU A 1 267 ? -17.208 2.572 16.609 1 89.24 267 LEU A N 1
ATOM 2119 C CA . LEU A 1 267 ? -17.488 1.73 15.451 1 89.24 267 LEU A CA 1
ATOM 2120 C C . LEU A 1 267 ? -16.349 1.801 14.439 1 89.24 267 LEU A C 1
ATOM 2122 O O . LEU A 1 267 ? -15.892 2.891 14.089 1 89.24 267 LEU A O 1
ATOM 2126 N N . ARG A 1 268 ? -15.763 0.691 14.129 1 89.4 268 ARG A N 1
ATOM 2127 C CA . ARG A 1 268 ? -14.768 0.583 13.067 1 89.4 268 ARG A CA 1
ATOM 2128 C C . ARG A 1 268 ? -15.339 -0.142 11.853 1 89.4 268 ARG A C 1
ATOM 2130 O O . ARG A 1 268 ? -16.108 -1.094 11.997 1 89.4 268 ARG A O 1
ATOM 2137 N N . TYR A 1 269 ? -14.978 0.38 10.722 1 90.96 269 TYR A N 1
ATOM 2138 C CA . TYR A 1 269 ? -15.513 -0.184 9.489 1 90.96 269 TYR A CA 1
ATOM 2139 C C . TYR A 1 269 ? -14.39 -0.62 8.556 1 90.96 269 TYR A C 1
ATOM 2141 O O . TYR A 1 269 ? -13.393 0.089 8.4 1 90.96 269 TYR A O 1
ATOM 2149 N N . SER A 1 270 ? -14.505 -1.824 8.022 1 91.32 270 SER A N 1
ATOM 2150 C CA . SER A 1 270 ? -13.565 -2.332 7.028 1 91.32 270 SER A CA 1
ATOM 2151 C C . SER A 1 270 ? -14.29 -3.069 5.907 1 91.32 270 SER A C 1
ATOM 2153 O O . SER A 1 270 ? -15.147 -3.916 6.167 1 91.32 270 SER A O 1
ATOM 2155 N N . ARG A 1 271 ? -14.01 -2.689 4.718 1 92.9 271 ARG A N 1
ATOM 2156 C CA . ARG A 1 271 ? -14.578 -3.384 3.568 1 92.9 271 ARG A CA 1
ATOM 2157 C C . ARG A 1 271 ? -13.589 -4.393 2.994 1 92.9 271 ARG A C 1
ATOM 2159 O O . ARG A 1 271 ? -12.452 -4.042 2.672 1 92.9 271 ARG A O 1
ATOM 2166 N N . ILE A 1 272 ? -13.947 -5.639 2.994 1 92.86 272 ILE A N 1
ATOM 2167 C CA . ILE A 1 272 ? -13.133 -6.714 2.439 1 92.86 272 ILE A CA 1
ATOM 2168 C C . ILE A 1 272 ? -13.896 -7.412 1.315 1 92.86 272 ILE A C 1
ATOM 2170 O O . ILE A 1 272 ? -14.599 -8.397 1.551 1 92.86 272 ILE A O 1
ATOM 2174 N N . PRO A 1 273 ? -13.695 -6.987 0.088 1 90.22 273 PRO A N 1
ATOM 2175 C CA . PRO A 1 273 ? -14.453 -7.555 -1.029 1 90.22 273 PRO A CA 1
ATOM 2176 C C . PRO A 1 273 ? -14.057 -8.997 -1.337 1 90.22 273 PRO A C 1
ATOM 2178 O O . PRO A 1 273 ? -12.952 -9.247 -1.826 1 90.22 273 PRO A O 1
ATOM 2181 N N . ILE A 1 274 ? -14.944 -9.881 -0.96 1 90.14 274 ILE A N 1
ATOM 2182 C CA . ILE A 1 274 ? -14.734 -11.295 -1.252 1 90.14 274 ILE A CA 1
ATOM 2183 C C . ILE A 1 274 ? -15.7 -11.745 -2.346 1 90.14 274 ILE A C 1
ATOM 2185 O O . ILE A 1 274 ? -16.877 -11.379 -2.332 1 90.14 274 ILE A O 1
ATOM 2189 N N . THR A 1 275 ? -15.185 -12.485 -3.258 1 83.34 275 THR A N 1
ATOM 2190 C CA . THR A 1 275 ? -16.042 -12.999 -4.321 1 83.34 275 THR A CA 1
ATOM 2191 C C . THR A 1 275 ? -17.06 -13.989 -3.763 1 83.34 275 THR A C 1
ATOM 2193 O O . THR A 1 275 ? -16.731 -14.805 -2.899 1 83.34 275 THR A O 1
ATOM 2196 N N . ALA A 1 276 ? -18.212 -13.93 -4.199 1 77.47 276 ALA A N 1
ATOM 2197 C CA . ALA A 1 276 ? -19.309 -14.734 -3.664 1 77.47 276 ALA A CA 1
ATOM 2198 C C . ALA A 1 276 ? -19.071 -16.22 -3.914 1 77.47 276 ALA A C 1
ATOM 2200 O O . ALA A 1 276 ? -19.417 -17.059 -3.079 1 77.47 276 ALA A O 1
ATOM 2201 N N . THR A 1 277 ? -18.459 -16.522 -5.013 1 74.47 277 THR A N 1
ATOM 2202 C CA . THR A 1 277 ? -18.369 -17.92 -5.419 1 74.47 277 THR A CA 1
ATOM 2203 C C . THR A 1 277 ? -16.996 -18.494 -5.082 1 74.47 277 THR A C 1
ATOM 2205 O O . THR A 1 277 ? -16.804 -19.712 -5.101 1 74.47 277 THR A O 1
ATOM 2208 N N . ASN A 1 278 ? -16.149 -17.631 -4.721 1 77.83 278 ASN A N 1
ATOM 2209 C CA . ASN A 1 278 ? -14.79 -18.123 -4.52 1 77.83 278 ASN A CA 1
ATOM 2210 C C . ASN A 1 278 ? -14.361 -18.004 -3.061 1 77.83 278 ASN A C 1
ATOM 2212 O O . ASN A 1 278 ? -14.99 -17.287 -2.28 1 77.83 278 ASN A O 1
ATOM 2216 N N . ALA A 1 279 ? -13.398 -18.814 -2.749 1 85.28 279 ALA A N 1
ATOM 2217 C CA . ALA A 1 279 ? -12.768 -18.701 -1.436 1 85.28 279 ALA A CA 1
ATOM 2218 C C . ALA A 1 279 ? -12.021 -17.377 -1.298 1 85.28 279 ALA A C 1
ATOM 2220 O O . ALA A 1 279 ? -11.545 -16.82 -2.29 1 85.28 279 ALA A O 1
ATOM 2221 N N . PRO A 1 280 ? -11.969 -16.929 -0.071 1 88.76 280 PRO A N 1
ATOM 2222 C CA . PRO A 1 280 ? -11.19 -15.709 0.154 1 88.76 280 PRO A CA 1
ATOM 2223 C C . PRO A 1 280 ? -9.732 -15.853 -0.276 1 88.76 280 PRO A C 1
ATOM 2225 O O . PRO A 1 280 ? -9.154 -16.936 -0.158 1 88.76 280 PRO A O 1
ATOM 2228 N N . GLU A 1 281 ? -9.217 -14.802 -0.779 1 88.85 281 GLU A N 1
ATOM 2229 C CA . GLU A 1 281 ? -7.814 -14.78 -1.182 1 88.85 281 GLU A CA 1
ATOM 2230 C C . GLU A 1 281 ? -6.907 -14.434 -0.004 1 88.85 281 GLU A C 1
ATOM 2232 O O . GLU A 1 281 ? -7.388 -14.051 1.065 1 88.85 281 GLU A O 1
ATOM 2237 N N . GLU A 1 282 ? -5.665 -14.612 -0.192 1 90.36 282 GLU A N 1
ATOM 2238 C CA . GLU A 1 282 ? -4.697 -14.373 0.874 1 90.36 282 GLU A CA 1
ATOM 2239 C C . GLU A 1 282 ? -4.749 -12.925 1.351 1 90.36 282 GLU A C 1
ATOM 2241 O O . GLU A 1 282 ? -4.658 -12.658 2.551 1 90.36 282 GLU A O 1
ATOM 2246 N N . GLN A 1 283 ? -4.949 -12.083 0.459 1 87.24 283 GLN A N 1
ATOM 2247 C CA . GLN A 1 283 ? -4.985 -10.666 0.804 1 87.24 283 GLN A CA 1
ATOM 2248 C C . GLN A 1 283 ? -6.208 -10.338 1.655 1 87.24 283 GLN A C 1
ATOM 2250 O O . GLN A 1 283 ? -6.174 -9.415 2.471 1 87.24 283 GLN A O 1
ATOM 2255 N N . ASP A 1 284 ? -7.249 -11.127 1.43 1 91.02 284 ASP A N 1
ATOM 2256 C CA . ASP A 1 284 ? -8.455 -10.912 2.224 1 91.02 284 ASP A CA 1
ATOM 2257 C C . ASP A 1 284 ? -8.205 -11.224 3.698 1 91.02 284 ASP A C 1
ATOM 2259 O O . ASP A 1 284 ? -8.644 -10.482 4.578 1 91.02 284 ASP A O 1
ATOM 2263 N N . PHE A 1 285 ? -7.514 -12.237 3.966 1 93.89 285 PHE A N 1
ATOM 2264 C CA . PHE A 1 285 ? -7.189 -12.609 5.338 1 93.89 285 PHE A CA 1
ATOM 2265 C C . PHE A 1 285 ? -6.324 -11.542 5.998 1 93.89 285 PHE A C 1
ATOM 2267 O O . PHE A 1 285 ? -6.49 -11.246 7.183 1 93.89 285 PHE A O 1
ATOM 2274 N N . ASP A 1 286 ? -5.447 -11.059 5.217 1 91.61 286 ASP A N 1
ATOM 2275 C CA . ASP A 1 286 ? -4.576 -10.007 5.731 1 91.61 286 ASP A CA 1
ATOM 2276 C C . ASP A 1 286 ? -5.378 -8.76 6.097 1 91.61 286 ASP A C 1
ATOM 2278 O O . ASP A 1 286 ? -5.041 -8.057 7.052 1 91.61 286 ASP A O 1
ATOM 2282 N N . GLN A 1 287 ? -6.365 -8.497 5.373 1 90.85 287 GLN A N 1
ATOM 2283 C CA . GLN A 1 287 ? -7.202 -7.336 5.654 1 90.85 287 GLN A CA 1
ATOM 2284 C C . GLN A 1 287 ? -7.994 -7.527 6.944 1 90.85 287 GLN A C 1
ATOM 2286 O O . GLN A 1 287 ? -8.223 -6.57 7.686 1 90.85 287 GLN A O 1
ATOM 2291 N N . PHE A 1 288 ? -8.468 -8.76 7.205 1 93.08 288 PHE A N 1
ATOM 2292 C CA . PHE A 1 288 ? -9.151 -9.047 8.461 1 93.08 288 PHE A CA 1
ATOM 2293 C C . PHE A 1 288 ? -8.243 -8.753 9.65 1 93.08 288 PHE A C 1
ATOM 2295 O O . PHE A 1 288 ? -8.665 -8.113 10.616 1 93.08 288 PHE A O 1
ATOM 2302 N N . ILE A 1 289 ? -7.046 -9.152 9.475 1 90.91 289 ILE A N 1
ATOM 2303 C CA . ILE A 1 289 ? -6.077 -9.006 10.556 1 90.91 289 ILE A CA 1
ATOM 2304 C C . ILE A 1 289 ? -5.723 -7.531 10.736 1 90.91 289 ILE A C 1
ATOM 2306 O O . ILE A 1 289 ? -5.622 -7.044 11.865 1 90.91 289 ILE A O 1
ATOM 2310 N N . SER A 1 290 ? -5.547 -6.889 9.627 1 85.99 290 SER A N 1
ATOM 2311 C CA . SER A 1 290 ? -5.19 -5.475 9.68 1 85.99 290 SER A CA 1
ATOM 2312 C C . SER A 1 290 ? -6.282 -4.655 10.359 1 85.99 290 SER A C 1
ATOM 2314 O O . SER A 1 290 ? -5.995 -3.651 11.014 1 85.99 290 SER A O 1
ATOM 2316 N N . ALA A 1 291 ? -7.492 -5.091 10.233 1 86.91 291 ALA A N 1
ATOM 2317 C CA . ALA A 1 291 ? -8.627 -4.356 10.784 1 86.91 291 ALA A CA 1
ATOM 2318 C C . ALA A 1 291 ? -8.708 -4.527 12.298 1 86.91 291 ALA A C 1
ATOM 2320 O O . ALA A 1 291 ? -9.262 -3.675 12.997 1 86.91 291 ALA A O 1
ATOM 2321 N N . ILE A 1 292 ? -8.132 -5.588 12.819 1 87.45 292 ILE A N 1
ATOM 2322 C CA . ILE A 1 292 ? -8.34 -5.865 14.236 1 87.45 292 ILE A CA 1
ATOM 2323 C C . ILE A 1 292 ? -7.017 -5.735 14.987 1 87.45 292 ILE A C 1
ATOM 2325 O O . ILE A 1 292 ? -6.989 -5.774 16.219 1 87.45 292 ILE A O 1
ATOM 2329 N N . LYS A 1 293 ? -5.984 -5.578 14.264 1 79.08 293 LYS A N 1
ATOM 2330 C CA . LYS A 1 293 ? -4.651 -5.588 14.859 1 79.08 293 LYS A CA 1
ATOM 2331 C C . LYS A 1 293 ? -4.491 -4.455 15.869 1 79.08 293 LYS A C 1
ATOM 2333 O O . LYS A 1 293 ? -3.752 -4.588 16.847 1 79.08 293 LYS A O 1
ATOM 2338 N N . ASP A 1 294 ? -5.278 -3.392 15.68 1 74.7 294 ASP A N 1
ATOM 2339 C CA . ASP A 1 294 ? -5.109 -2.213 16.525 1 74.7 294 ASP A CA 1
ATOM 2340 C C . ASP A 1 294 ? -5.986 -2.3 17.771 1 74.7 294 ASP A C 1
ATOM 2342 O O . ASP A 1 294 ? -5.943 -1.417 18.63 1 74.7 294 ASP A O 1
ATOM 2346 N N . ILE A 1 295 ? -6.713 -3.39 17.889 1 81 295 ILE A N 1
ATOM 2347 C CA . ILE A 1 295 ? -7.58 -3.542 19.052 1 81 295 ILE A CA 1
ATOM 2348 C C . ILE A 1 295 ? -6.849 -4.322 20.143 1 81 295 ILE A C 1
ATOM 2350 O O . ILE A 1 295 ? -6.85 -5.555 20.139 1 81 295 ILE A O 1
ATOM 2354 N N . LEU A 1 296 ? -6.317 -3.699 21.058 1 74.33 296 LEU A N 1
ATOM 2355 C CA . LEU A 1 296 ? -5.432 -4.256 22.076 1 74.33 296 LEU A CA 1
ATOM 2356 C C . LEU A 1 296 ? -6.167 -5.281 22.934 1 74.33 296 LEU A C 1
ATOM 2358 O O . LEU A 1 296 ? -5.56 -6.234 23.427 1 74.33 296 LEU A O 1
ATOM 2362 N N . GLN A 1 297 ? -7.455 -5.072 23.054 1 77.75 297 GLN A N 1
ATOM 2363 C CA . GLN A 1 297 ? -8.246 -5.945 23.914 1 77.75 297 GLN A CA 1
ATOM 2364 C C . GLN A 1 297 ? -8.241 -7.38 23.396 1 77.75 297 GLN A C 1
ATOM 2366 O O . GLN A 1 297 ? -8.457 -8.323 24.16 1 77.75 297 GLN A O 1
ATOM 2371 N N . LEU A 1 298 ? -7.962 -7.503 22.14 1 83.57 298 LEU A N 1
ATOM 2372 C CA . LEU A 1 298 ? -7.998 -8.82 21.515 1 83.57 298 LEU A CA 1
ATOM 2373 C C . LEU A 1 298 ? -6.73 -9.606 21.828 1 83.57 298 LEU A C 1
ATOM 2375 O O . LEU A 1 298 ? -6.73 -10.838 21.78 1 83.57 298 LEU A O 1
ATOM 2379 N N . PHE A 1 299 ? -5.674 -8.913 22.188 1 78.32 299 P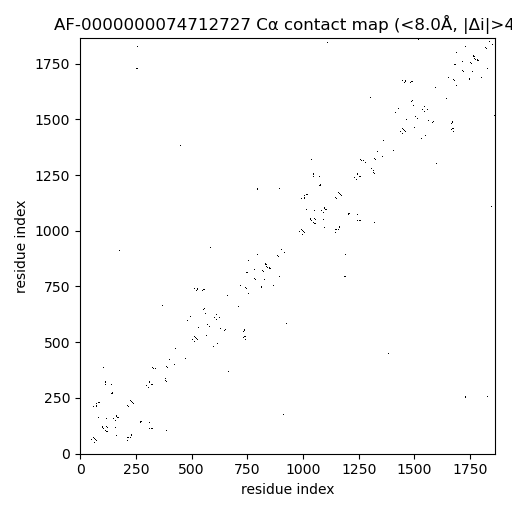HE A N 1
ATOM 2380 C CA . PHE A 1 299 ? -4.391 -9.595 22.309 1 78.32 299 PHE A CA 1
ATOM 2381 C C . PHE A 1 299 ? -3.899 -9.572 23.751 1 78.32 299 PHE A C 1
ATOM 2383 O O . PHE A 1 299 ? -2.983 -10.313 24.112 1 78.32 299 PHE A O 1
ATOM 2390 N N . ASP A 1 300 ? -4.488 -8.638 24.493 1 73.14 300 ASP A N 1
ATOM 2391 C CA . ASP A 1 300 ? -4.091 -8.539 25.894 1 73.14 300 ASP A CA 1
ATOM 2392 C C . ASP A 1 300 ? -4.952 -9.442 26.774 1 73.14 300 ASP A C 1
ATOM 2394 O O . ASP A 1 300 ? -6.104 -9.116 27.068 1 73.14 300 ASP A O 1
ATOM 2398 N N . SER A 1 301 ? -4.419 -10.493 27.095 1 68.26 301 SER A N 1
ATOM 2399 C CA . SER A 1 301 ? -5.157 -11.448 27.915 1 68.26 301 SER A CA 1
ATOM 2400 C C . SER A 1 301 ? -5.461 -10.873 29.295 1 68.26 301 SER A C 1
ATOM 2402 O O . SER A 1 301 ? -6.388 -11.325 29.971 1 68.26 301 SER A O 1
ATOM 2404 N N . ASN A 1 302 ? -4.721 -9.789 29.562 1 64.74 302 ASN A N 1
ATOM 2405 C CA . ASN A 1 302 ? -4.897 -9.225 30.897 1 64.74 302 ASN A CA 1
ATOM 2406 C C . ASN A 1 302 ? -5.894 -8.071 30.891 1 64.74 302 ASN A C 1
ATOM 2408 O O . ASN A 1 302 ? -6.221 -7.521 31.944 1 64.74 302 ASN A O 1
ATOM 2412 N N . SER A 1 303 ? -6.324 -7.836 29.742 1 64.33 303 SER A N 1
ATOM 2413 C CA . SER A 1 303 ? -7.241 -6.703 29.676 1 64.33 303 SER A CA 1
ATOM 2414 C C . SER A 1 303 ? -8.641 -7.097 30.136 1 64.33 303 SER A C 1
ATOM 2416 O O . SER A 1 303 ? -9.131 -8.176 29.797 1 64.33 303 SER A O 1
ATOM 2418 N N . SER A 1 304 ? -9.197 -6.399 31.148 1 63.88 304 SER A N 1
ATOM 2419 C CA . SER A 1 304 ? -10.552 -6.601 31.649 1 63.88 304 SER A CA 1
ATOM 2420 C C . SER A 1 304 ? -11.587 -6.013 30.696 1 63.88 304 SER A C 1
ATOM 2422 O O . SER A 1 304 ? -12.792 -6.18 30.9 1 63.88 304 SER A O 1
ATOM 2424 N N . ALA A 1 305 ? -11.129 -5.46 29.628 1 71.4 305 ALA A N 1
ATOM 2425 C CA . ALA A 1 305 ? -12.075 -4.85 28.696 1 71.4 305 ALA A CA 1
ATOM 2426 C C . ALA A 1 305 ? -12.78 -5.912 27.857 1 71.4 305 ALA A C 1
ATOM 2428 O O . ALA A 1 305 ? -12.202 -6.96 27.558 1 71.4 305 ALA A O 1
ATOM 2429 N N . PRO A 1 306 ? -14.079 -5.62 27.657 1 81.33 306 PRO A N 1
ATOM 2430 C CA . PRO A 1 306 ? -14.83 -6.582 26.847 1 81.33 306 PRO A CA 1
ATOM 2431 C C . PRO A 1 306 ? -14.253 -6.749 25.444 1 81.33 306 PRO A C 1
ATOM 2433 O O . PRO A 1 306 ? -13.63 -5.825 24.914 1 81.33 306 PRO A O 1
ATOM 2436 N N . LEU A 1 307 ? -14.391 -7.957 24.945 1 87.79 307 LEU A N 1
ATOM 2437 C CA . LEU A 1 307 ? -13.926 -8.254 23.594 1 87.79 307 LEU A CA 1
ATOM 2438 C C . LEU A 1 307 ? -14.697 -7.438 22.563 1 87.79 307 LEU A C 1
ATOM 2440 O O . LEU A 1 307 ? -15.874 -7.128 22.763 1 87.79 307 LEU A O 1
ATOM 2444 N N . PRO A 1 308 ? -14.088 -7.04 21.573 1 90.42 308 PRO A N 1
ATOM 2445 C CA . PRO A 1 308 ? -14.793 -6.319 20.511 1 90.42 308 PRO A CA 1
ATOM 2446 C C . PRO A 1 308 ? -15.813 -7.191 19.782 1 90.42 308 PRO A C 1
ATOM 2448 O O . PRO A 1 308 ? -15.585 -8.389 19.594 1 90.42 308 PRO A O 1
ATOM 2451 N N . ALA A 1 309 ? -16.912 -6.616 19.479 1 94.58 309 ALA A N 1
ATOM 2452 C CA . ALA A 1 309 ? -17.911 -7.316 18.675 1 94.58 309 ALA A CA 1
ATOM 2453 C C . ALA A 1 309 ? -17.579 -7.226 17.188 1 94.58 309 ALA A C 1
ATOM 2455 O O . ALA A 1 309 ? -17.169 -6.171 16.7 1 94.58 309 ALA A O 1
ATOM 2456 N N . MET A 1 310 ? -17.57 -8.327 16.525 1 96.01 310 MET A N 1
ATOM 2457 C CA . MET A 1 310 ? -17.334 -8.355 15.085 1 96.01 310 MET A CA 1
ATOM 2458 C C . MET A 1 310 ? -18.631 -8.614 14.325 1 96.01 310 MET A C 1
ATOM 2460 O O . MET A 1 310 ? -19.353 -9.565 14.629 1 96.01 310 MET A O 1
ATOM 2464 N N . VAL A 1 311 ? -18.963 -7.757 13.458 1 96.83 311 VAL A N 1
ATOM 2465 C CA . VAL A 1 311 ? -20.188 -7.883 12.674 1 96.83 311 VAL A CA 1
ATOM 2466 C C . VAL A 1 311 ? -19.841 -8.075 11.2 1 96.83 311 VAL A C 1
ATOM 2468 O O . VAL A 1 311 ? -19.146 -7.248 10.606 1 96.83 311 VAL A O 1
ATOM 2471 N N . PHE A 1 312 ? -20.277 -9.155 10.627 1 97.18 312 PHE A N 1
ATOM 2472 C CA . PHE A 1 312 ? -19.995 -9.462 9.23 1 97.18 312 PHE A CA 1
ATOM 2473 C C . PHE A 1 312 ? -21.257 -9.339 8.383 1 97.18 312 PHE A C 1
ATOM 2475 O O . PHE A 1 312 ? -22.332 -9.782 8.794 1 97.18 312 PHE A O 1
ATOM 2482 N N . ASN A 1 313 ? -21.129 -8.697 7.303 1 95.48 313 ASN A N 1
ATOM 2483 C CA . ASN A 1 313 ? -22.304 -8.588 6.444 1 95.48 313 ASN A CA 1
ATOM 2484 C C . ASN A 1 313 ? -21.946 -8.799 4.976 1 95.48 313 ASN A C 1
ATOM 2486 O O . ASN A 1 313 ? -20.839 -8.468 4.548 1 95.48 313 ASN A O 1
ATOM 2490 N N . CYS A 1 314 ? -22.763 -9.414 4.23 1 94.03 314 CYS A N 1
ATOM 2491 C CA . CYS A 1 314 ? -22.716 -9.54 2.778 1 94.03 314 CYS A CA 1
ATOM 2492 C C . CYS A 1 314 ? -24.088 -9.291 2.163 1 94.03 314 CYS A C 1
ATOM 2494 O O . CYS A 1 314 ? -24.92 -8.599 2.752 1 94.03 314 CYS A O 1
ATOM 2496 N N . HIS A 1 315 ? -24.407 -9.812 1.005 1 90.96 315 HIS A N 1
ATOM 2497 C CA . HIS A 1 315 ? -25.68 -9.543 0.346 1 90.96 315 HIS A CA 1
ATOM 2498 C C . HIS A 1 315 ? -26.825 -10.272 1.042 1 90.96 315 HIS A C 1
ATOM 2500 O O . HIS A 1 315 ? -27.719 -9.638 1.606 1 90.96 315 HIS A O 1
ATOM 2506 N N . VAL A 1 316 ? -26.704 -11.606 1.178 1 90.24 316 VAL A N 1
ATOM 2507 C CA . VAL A 1 316 ? -27.79 -12.427 1.705 1 90.24 316 VAL A CA 1
ATOM 2508 C C . VAL A 1 316 ? -27.47 -12.849 3.137 1 90.24 316 VAL A C 1
ATOM 2510 O O . VAL A 1 316 ? -28.364 -13.244 3.889 1 90.24 316 VAL A O 1
ATOM 2513 N N . GLY A 1 317 ? -26.243 -12.718 3.563 1 90.21 317 GLY A N 1
ATOM 2514 C CA . GLY A 1 317 ? -25.83 -13.115 4.9 1 90.21 317 GLY A CA 1
ATOM 2515 C C . GLY A 1 317 ? -25.637 -14.613 5.044 1 90.21 317 GLY A C 1
ATOM 2516 O O . GLY A 1 317 ? -25.765 -15.158 6.143 1 90.21 317 GLY A O 1
ATOM 2517 N N . GLN A 1 318 ? -25.291 -15.286 4.016 1 89.79 318 GLN A N 1
ATOM 2518 C CA . GLN A 1 318 ? -25.173 -16.74 4.044 1 89.79 318 GLN A CA 1
ATOM 2519 C C . GLN A 1 318 ? -23.719 -17.177 3.884 1 89.79 318 GLN A C 1
ATOM 2521 O O . GLN A 1 318 ? -22.93 -17.081 4.826 1 89.79 318 GLN A O 1
ATOM 2526 N N . GLY A 1 319 ? -23.233 -17.422 2.625 1 88.7 319 GLY A N 1
ATOM 2527 C CA . GLY A 1 319 ? -21.936 -18.025 2.361 1 88.7 319 GLY A CA 1
ATOM 2528 C C . GLY A 1 319 ? -20.773 -17.159 2.808 1 88.7 319 GLY A C 1
ATOM 2529 O O . GLY A 1 319 ? -19.981 -17.567 3.66 1 88.7 319 GLY A O 1
ATOM 2530 N N . ARG A 1 320 ? -20.625 -15.943 2.311 1 91.9 320 ARG A N 1
ATOM 2531 C CA . ARG A 1 320 ? -19.519 -15.044 2.626 1 91.9 320 ARG A CA 1
ATOM 2532 C C . ARG A 1 320 ? -19.541 -14.643 4.097 1 91.9 320 ARG A C 1
ATOM 2534 O O . ARG A 1 320 ? -18.504 -14.646 4.762 1 91.9 320 ARG A O 1
ATOM 2541 N N . THR A 1 321 ? -20.751 -14.339 4.573 1 94.99 321 THR A N 1
ATOM 2542 C CA . THR A 1 321 ? -20.913 -13.902 5.955 1 94.99 321 THR A CA 1
ATOM 2543 C C . THR A 1 321 ? -20.55 -15.025 6.923 1 94.99 321 THR A C 1
ATOM 2545 O O . THR A 1 321 ? -19.862 -14.794 7.919 1 94.99 321 THR A O 1
ATOM 2548 N N . THR A 1 322 ? -21.054 -16.212 6.607 1 94.45 322 THR A N 1
ATOM 2549 C CA . THR A 1 322 ? -20.732 -17.341 7.473 1 94.45 322 THR A CA 1
ATOM 2550 C C . THR A 1 322 ? -19.227 -17.593 7.496 1 94.45 322 THR A C 1
ATOM 2552 O O . THR A 1 322 ? -18.661 -17.908 8.545 1 94.45 322 THR A O 1
ATOM 2555 N N . THR A 1 323 ? -18.636 -17.484 6.327 1 95.18 323 THR A N 1
ATOM 2556 C CA . THR A 1 323 ? -17.185 -17.62 6.261 1 95.18 323 THR A CA 1
ATOM 2557 C C . THR A 1 323 ? -16.502 -16.545 7.101 1 95.18 323 THR A C 1
ATOM 2559 O O . THR A 1 323 ? -15.54 -16.828 7.818 1 95.18 323 THR A O 1
ATOM 2562 N N . GLY A 1 324 ? -16.983 -15.33 7.002 1 96.09 324 GLY A N 1
ATOM 2563 C CA . GLY A 1 324 ? -16.463 -14.253 7.83 1 96.09 324 GLY A CA 1
ATOM 2564 C C . GLY A 1 324 ? -16.642 -14.503 9.315 1 96.09 324 GLY A C 1
ATOM 2565 O O . GLY A 1 324 ? -15.738 -14.233 10.109 1 96.09 324 GLY A O 1
ATOM 2566 N N . MET A 1 325 ? -17.799 -15.013 9.674 1 96.93 325 MET A N 1
ATOM 2567 C CA . MET A 1 325 ? -18.074 -15.329 11.073 1 96.93 325 MET A CA 1
ATOM 2568 C C . MET A 1 325 ? -17.109 -16.389 11.592 1 96.93 325 MET A C 1
ATOM 2570 O O . MET A 1 325 ? -16.61 -16.284 12.714 1 96.93 325 MET A O 1
ATOM 2574 N N . VAL A 1 326 ? -16.884 -17.376 10.739 1 96.82 326 VAL A N 1
ATOM 2575 C CA . VAL A 1 326 ? -15.95 -18.428 11.128 1 96.82 326 VAL A CA 1
ATOM 2576 C C . VAL A 1 326 ? -14.564 -17.831 11.354 1 96.82 326 VAL A C 1
ATOM 2578 O O . VAL A 1 326 ? -13.894 -18.156 12.338 1 96.82 326 VAL A O 1
ATOM 2581 N N . ILE A 1 327 ? -14.12 -16.953 10.449 1 96.81 327 ILE A N 1
ATOM 2582 C CA . ILE A 1 327 ? -12.824 -16.294 10.566 1 96.81 327 ILE A CA 1
ATOM 2583 C C . ILE A 1 327 ? -12.769 -15.49 11.863 1 96.81 327 ILE A C 1
ATOM 2585 O O . ILE A 1 327 ? -11.786 -15.563 12.605 1 96.81 327 ILE A O 1
ATOM 2589 N N . GLY A 1 328 ? -13.834 -14.77 12.112 1 96.13 328 GLY A N 1
ATOM 2590 C CA . GLY A 1 328 ? -13.896 -13.991 13.339 1 96.13 328 GLY A CA 1
ATOM 2591 C C . GLY A 1 328 ? -13.85 -14.846 14.591 1 96.13 328 GLY A C 1
ATOM 2592 O O . GLY A 1 328 ? -13.123 -14.532 15.537 1 96.13 328 GLY A O 1
ATOM 2593 N N . CYS A 1 329 ? -14.593 -15.932 14.574 1 96.42 329 CYS A N 1
ATOM 2594 C CA . CYS A 1 329 ? -14.634 -16.826 15.725 1 96.42 329 CYS A CA 1
ATOM 2595 C C . CYS A 1 329 ? -13.284 -17.499 15.943 1 96.42 329 CYS A C 1
ATOM 2597 O O . CYS A 1 329 ? -12.879 -17.734 17.083 1 96.42 329 CYS A O 1
ATOM 2599 N N . LEU A 1 330 ? -12.643 -17.859 14.833 1 96.38 330 LEU A N 1
ATOM 2600 C CA . LEU A 1 330 ? -11.322 -18.465 14.951 1 96.38 330 LEU A CA 1
ATOM 2601 C C . LEU A 1 330 ? -10.343 -17.51 15.625 1 96.38 330 LEU A C 1
ATOM 2603 O O . LEU A 1 330 ? -9.566 -17.919 16.491 1 96.38 330 LEU A O 1
ATOM 2607 N N . ILE A 1 331 ? -10.362 -16.26 15.284 1 94.14 331 ILE A N 1
ATOM 2608 C CA . ILE A 1 331 ? -9.477 -15.253 15.86 1 94.14 331 ILE A CA 1
ATOM 2609 C C . ILE A 1 331 ? -9.757 -15.113 17.354 1 94.14 331 ILE A C 1
ATOM 2611 O O . ILE A 1 331 ? -8.834 -15.143 18.171 1 94.14 331 ILE A O 1
ATOM 2615 N N . ILE A 1 332 ? -11.047 -15.037 17.702 1 93.17 332 ILE A N 1
ATOM 2616 C CA . ILE A 1 332 ? -11.435 -14.829 19.093 1 93.17 332 ILE A CA 1
ATOM 2617 C C . ILE A 1 332 ? -11.135 -16.087 19.905 1 93.17 332 ILE A C 1
ATOM 2619 O O . ILE A 1 332 ? -10.747 -16.002 21.072 1 93.17 332 ILE A O 1
ATOM 2623 N N . SER A 1 333 ? -11.271 -17.239 19.28 1 93.14 333 SER A N 1
ATOM 2624 C CA . SER A 1 333 ? -11.03 -18.503 19.967 1 93.14 333 SER A CA 1
ATOM 2625 C C . SER A 1 333 ? -9.577 -18.622 20.414 1 93.14 333 SER A C 1
ATOM 2627 O O . SER A 1 333 ? -9.283 -19.264 21.424 1 93.14 333 SER A O 1
ATOM 2629 N N . HIS A 1 334 ? -8.716 -18.063 19.713 1 92.18 334 HIS A N 1
ATOM 2630 C CA . HIS A 1 334 ? -7.308 -18.118 20.09 1 92.18 334 HIS A CA 1
ATOM 2631 C C . HIS A 1 334 ? -7.032 -17.255 21.317 1 92.18 334 HIS A C 1
ATOM 2633 O O . HIS A 1 334 ? -6.025 -17.446 22.002 1 92.18 334 HIS A O 1
ATOM 2639 N N . ARG A 1 335 ? -7.956 -16.358 21.575 1 88.86 335 ARG A N 1
ATOM 2640 C CA . ARG A 1 335 ? -7.855 -15.534 22.775 1 88.86 335 ARG A CA 1
ATOM 2641 C C . ARG A 1 335 ? -8.606 -16.17 23.941 1 88.86 335 ARG A C 1
ATOM 2643 O O . ARG A 1 335 ? -8.079 -16.256 25.052 1 88.86 335 ARG A O 1
ATOM 2650 N N . THR A 1 336 ? -9.875 -16.579 23.76 1 87.01 336 THR A N 1
ATOM 2651 C CA . THR A 1 336 ? -10.771 -17.013 24.826 1 87.01 336 THR A CA 1
ATOM 2652 C C . THR A 1 336 ? -10.8 -18.536 24.922 1 87.01 336 THR A C 1
ATOM 2654 O O . THR A 1 336 ? -11.268 -19.091 25.918 1 87.01 336 THR A O 1
ATOM 2657 N N . GLY A 1 337 ? -10.292 -19.183 23.884 1 87.6 337 GLY A N 1
ATOM 2658 C CA . GLY A 1 337 ? -10.359 -20.636 23.878 1 87.6 337 GLY A CA 1
ATOM 2659 C C . GLY A 1 337 ? -11.36 -21.182 22.878 1 87.6 337 GLY A C 1
ATOM 2660 O O . GLY A 1 337 ? -12.309 -20.492 22.5 1 87.6 337 GLY A O 1
ATOM 2661 N N . PHE A 1 338 ? -11.184 -22.415 22.499 1 92.32 338 PHE A N 1
ATOM 2662 C CA . PHE A 1 338 ? -12.043 -23.08 21.527 1 92.32 338 PHE A CA 1
ATOM 2663 C C . PHE A 1 338 ? -13.2 -23.787 22.222 1 92.32 338 PHE A C 1
ATOM 2665 O O . PHE A 1 338 ? -13.157 -24.018 23.432 1 92.32 338 PHE A O 1
ATOM 2672 N N . PRO A 1 339 ? -14.251 -24.026 21.463 1 88.53 339 PRO A N 1
ATOM 2673 C CA . PRO A 1 339 ? -15.372 -24.768 22.046 1 88.53 339 PRO A CA 1
ATOM 2674 C C . PRO A 1 339 ? -14.945 -26.104 22.649 1 88.53 339 PRO A C 1
ATOM 2676 O O . PRO A 1 339 ? -13.943 -26.685 22.225 1 88.53 339 PRO A O 1
ATOM 2679 N N . SER A 1 340 ? -15.653 -26.583 23.582 1 82.11 340 SER A N 1
ATOM 2680 C CA . SER A 1 340 ? -15.321 -27.774 24.356 1 82.11 340 SER A CA 1
ATOM 2681 C C . SER A 1 340 ? -15.144 -28.989 23.452 1 82.11 340 SER A C 1
ATOM 2683 O O . SER A 1 340 ? -14.301 -29.849 23.717 1 82.11 340 SER A O 1
ATOM 2685 N N . VAL A 1 341 ? -15.84 -28.987 22.38 1 81.15 341 VAL A N 1
ATOM 2686 C CA . VAL A 1 341 ? -15.781 -30.127 21.471 1 81.15 341 VAL A CA 1
ATOM 2687 C C . VAL A 1 341 ? -14.4 -30.203 20.825 1 81.15 341 VAL A C 1
ATOM 2689 O O . VAL A 1 341 ? -13.919 -31.291 20.499 1 81.15 341 VAL A O 1
ATOM 2692 N N . ALA A 1 342 ? -13.816 -29.072 20.676 1 84.68 342 ALA A N 1
ATOM 2693 C CA . ALA A 1 342 ? -12.511 -29 20.024 1 84.68 342 ALA A CA 1
ATOM 2694 C C . ALA A 1 342 ? -11.408 -29.514 20.945 1 84.68 342 ALA A C 1
ATOM 2696 O O . ALA A 1 342 ? -10.327 -29.886 20.483 1 84.68 342 ALA A O 1
ATOM 2697 N N . GLN A 1 343 ? -11.658 -29.556 22.253 1 79.41 343 GLN A N 1
ATOM 2698 C CA . GLN A 1 343 ? -10.641 -29.927 23.231 1 79.41 343 GLN A CA 1
ATOM 2699 C C . GLN A 1 343 ? -10.57 -31.442 23.402 1 79.41 343 GLN A C 1
ATOM 2701 O O . GLN A 1 343 ? -9.598 -31.965 23.951 1 79.41 343 GLN A O 1
ATOM 2706 N N . SER A 1 344 ? -11.513 -32.139 22.784 1 78.38 344 SER A N 1
ATOM 2707 C CA . SER A 1 344 ? -11.492 -33.596 22.872 1 78.38 344 SER A CA 1
ATOM 2708 C C . SER A 1 344 ? -10.433 -34.19 21.949 1 78.38 344 SER A C 1
ATOM 2710 O O . SER A 1 344 ? -9.924 -33.506 21.058 1 78.38 344 SER A O 1
ATOM 2712 N N . THR A 1 345 ? -9.913 -35.304 22.231 1 77.68 345 THR A N 1
ATOM 2713 C CA . THR A 1 345 ? -8.9 -35.972 21.421 1 77.68 345 THR A CA 1
ATOM 2714 C C . THR A 1 345 ? -9.383 -36.141 19.983 1 77.68 345 THR A C 1
ATOM 2716 O O . THR A 1 345 ? -10.482 -36.649 19.748 1 77.68 345 THR A O 1
ATOM 2719 N N . PRO A 1 346 ? -8.633 -35.579 19.04 1 77.6 346 PRO A N 1
ATOM 2720 C CA . PRO A 1 346 ? -9.046 -35.618 17.636 1 77.6 346 PRO A CA 1
ATOM 2721 C C . PRO A 1 346 ? -9.211 -37.041 17.108 1 77.6 346 PRO A C 1
ATOM 2723 O O . PRO A 1 346 ? -8.448 -37.935 17.484 1 77.6 346 PRO A O 1
ATOM 2726 N N . LEU A 1 347 ? -10.271 -37.272 16.494 1 71.1 347 LEU A N 1
ATOM 2727 C CA . LEU A 1 347 ? -10.577 -38.585 15.937 1 71.1 347 LEU A CA 1
ATOM 2728 C C . LEU A 1 347 ? -9.569 -38.966 14.858 1 71.1 347 LEU A C 1
ATOM 2730 O O . LEU A 1 347 ? -9.119 -38.11 14.092 1 71.1 347 LEU A O 1
ATOM 2734 N N . ALA A 1 348 ? -9.085 -40.137 14.885 1 73.02 348 ALA A N 1
ATOM 2735 C CA . ALA A 1 348 ? -8.122 -40.645 13.911 1 73.02 348 ALA A CA 1
ATOM 2736 C C . ALA A 1 348 ? -8.728 -40.685 12.51 1 73.02 348 ALA A C 1
ATOM 2738 O O . ALA A 1 348 ? -9.908 -41.004 12.347 1 73.02 348 ALA A O 1
ATOM 2739 N N . LEU A 1 349 ? -8.067 -40.138 11.549 1 75.75 349 LEU A N 1
ATOM 2740 C CA . LEU A 1 349 ? -8.501 -40.12 10.156 1 75.75 349 LEU A CA 1
ATOM 2741 C C . LEU A 1 349 ? -8.213 -41.457 9.48 1 75.75 349 LEU A C 1
ATOM 2743 O O . LEU A 1 349 ? -7.109 -41.992 9.599 1 75.75 349 LEU A O 1
ATOM 2747 N N . ASN A 1 350 ? -9.275 -42.156 9.104 1 70.3 350 ASN A N 1
ATOM 2748 C CA . ASN A 1 350 ? -9.098 -43.376 8.323 1 70.3 350 ASN A CA 1
ATOM 2749 C C . ASN A 1 350 ? -8.99 -43.076 6.831 1 70.3 350 ASN A C 1
ATOM 2751 O O . ASN A 1 350 ? -9.974 -42.685 6.199 1 70.3 350 ASN A O 1
ATOM 2755 N N . GLU A 1 351 ? -7.914 -43.151 6.286 1 70.91 351 GLU A N 1
ATOM 2756 C CA . GLU A 1 351 ? -7.686 -42.819 4.883 1 70.91 351 GLU A CA 1
ATOM 2757 C C . GLU A 1 351 ? -8.481 -43.741 3.962 1 70.91 351 GLU A C 1
ATOM 2759 O O . GLU A 1 351 ? -8.87 -43.343 2.862 1 70.91 351 GLU A O 1
ATOM 2764 N N . ASN A 1 352 ? -8.711 -44.963 4.449 1 66.34 352 ASN A N 1
ATOM 2765 C CA . ASN A 1 352 ? -9.387 -45.951 3.615 1 66.34 352 ASN A CA 1
ATOM 2766 C C . ASN A 1 352 ? -10.903 -45.774 3.654 1 66.34 352 ASN A C 1
ATOM 2768 O O . ASN A 1 352 ? -11.605 -46.197 2.734 1 66.34 352 ASN A O 1
ATOM 2772 N N . ASN A 1 353 ? -11.347 -45.241 4.747 1 76.71 353 ASN A N 1
ATOM 2773 C CA . ASN A 1 353 ? -12.776 -44.983 4.893 1 76.71 353 ASN A CA 1
ATOM 2774 C C . ASN A 1 353 ? -13.04 -43.584 5.442 1 76.71 353 ASN A C 1
ATOM 2776 O O . ASN A 1 353 ? -13.468 -43.433 6.587 1 76.71 353 ASN A O 1
ATOM 2780 N N . PRO A 1 354 ? -12.829 -42.67 4.457 1 81.09 354 PRO A N 1
ATOM 2781 C CA . PRO A 1 354 ? -12.976 -41.295 4.942 1 81.09 354 PRO A CA 1
ATOM 2782 C C . PRO A 1 354 ? -14.432 -40.914 5.2 1 81.09 354 PRO A C 1
ATOM 2784 O O . PRO A 1 354 ? -15.323 -41.323 4.452 1 81.09 354 PRO A O 1
ATOM 2787 N N . ASN A 1 355 ? -14.709 -40.325 6.302 1 82.88 355 ASN A N 1
ATOM 2788 C CA . ASN A 1 355 ? -16.019 -39.757 6.601 1 82.88 355 ASN A CA 1
ATOM 2789 C C . ASN A 1 355 ? -16.206 -38.396 5.936 1 82.88 355 ASN A C 1
ATOM 2791 O O . ASN A 1 355 ? -15.805 -37.37 6.488 1 82.88 355 ASN A O 1
ATOM 2795 N N . LEU A 1 356 ? -16.906 -38.376 4.834 1 84.63 356 LEU A N 1
ATOM 2796 C CA . LEU A 1 356 ? -17.051 -37.165 4.034 1 84.63 356 LEU A CA 1
ATOM 2797 C C . LEU A 1 356 ? -17.963 -36.159 4.73 1 84.63 356 LEU A C 1
ATOM 2799 O O . LEU A 1 356 ? -17.877 -34.956 4.474 1 84.63 356 LEU A O 1
ATOM 2803 N N . GLU A 1 357 ? -18.776 -36.607 5.583 1 83.85 357 GLU A N 1
ATOM 2804 C CA . GLU A 1 357 ? -19.659 -35.708 6.321 1 83.85 357 GLU A CA 1
ATOM 2805 C C . GLU A 1 357 ? -18.874 -34.856 7.314 1 83.85 357 GLU A C 1
ATOM 2807 O O . GLU A 1 357 ? -19.286 -33.743 7.646 1 83.85 357 GLU A O 1
ATOM 2812 N N . ARG A 1 358 ? -17.776 -35.489 7.653 1 85.7 358 ARG A N 1
ATOM 2813 C CA . ARG A 1 358 ? -16.929 -34.76 8.591 1 85.7 358 ARG A CA 1
ATOM 2814 C C . ARG A 1 358 ? -15.84 -33.985 7.857 1 85.7 358 ARG A C 1
ATOM 2816 O O . ARG A 1 358 ? -14.882 -33.514 8.474 1 85.7 358 ARG A O 1
ATOM 2823 N N . GLY A 1 359 ? -15.928 -33.942 6.536 1 85.64 359 GLY A N 1
ATOM 2824 C CA . GLY A 1 359 ? -15.028 -33.109 5.755 1 85.64 359 GLY A CA 1
ATOM 2825 C C . GLY A 1 359 ? -13.713 -33.793 5.43 1 85.64 359 GLY A C 1
ATOM 2826 O O . GLY A 1 359 ? -12.717 -33.128 5.138 1 85.64 359 GLY A O 1
ATOM 2827 N N . GLU A 1 360 ? -13.693 -35.071 5.488 1 86.22 360 GLU A N 1
ATOM 2828 C CA . GLU A 1 360 ? -12.446 -35.793 5.253 1 86.22 360 GLU A CA 1
ATOM 2829 C C . GLU A 1 360 ? -12.237 -36.067 3.767 1 86.22 360 GLU A C 1
ATOM 2831 O O . GLU A 1 360 ? -12.028 -37.213 3.364 1 86.22 360 GLU A O 1
ATOM 2836 N N . PHE A 1 361 ? -12.171 -35.064 3.081 1 85.58 361 PHE A N 1
ATOM 2837 C CA . PHE A 1 361 ? -11.888 -35.154 1.653 1 85.58 361 PHE A CA 1
ATOM 2838 C C . PHE A 1 361 ? -10.405 -35.405 1.41 1 85.58 361 PHE A C 1
ATOM 2840 O O . PHE A 1 361 ? -9.572 -35.115 2.271 1 85.58 361 PHE A O 1
ATOM 2847 N N . ARG A 1 362 ? -9.995 -35.906 0.413 1 80.09 362 ARG A N 1
ATOM 2848 C CA . ARG A 1 362 ? -8.629 -36.338 0.134 1 80.09 362 ARG A CA 1
ATOM 2849 C C . ARG A 1 362 ? -7.643 -35.189 0.32 1 80.09 362 ARG A C 1
ATOM 2851 O O . ARG A 1 362 ? -6.591 -35.362 0.938 1 80.09 362 ARG A O 1
ATOM 2858 N N . ILE A 1 363 ? -7.992 -34.108 -0.284 1 84.57 363 ILE A N 1
ATOM 2859 C CA . ILE A 1 363 ? -7.086 -32.968 -0.2 1 84.57 363 ILE A CA 1
ATOM 2860 C C . ILE A 1 363 ? -6.942 -32.529 1.255 1 84.57 363 ILE A C 1
ATOM 2862 O O . ILE A 1 363 ? -5.873 -32.077 1.671 1 84.57 363 ILE A O 1
ATOM 2866 N N . ILE A 1 364 ? -8.015 -32.648 2 1 90 364 ILE A N 1
ATOM 2867 C CA . ILE A 1 364 ? -7.983 -32.233 3.399 1 90 364 ILE A CA 1
ATOM 2868 C C . ILE A 1 364 ? -7.154 -33.225 4.212 1 90 364 ILE A C 1
ATOM 2870 O O . ILE A 1 364 ? -6.435 -32.833 5.134 1 90 364 ILE A O 1
ATOM 2874 N N . GLN A 1 365 ? -7.233 -34.461 3.846 1 86.68 365 GLN A N 1
ATOM 2875 C CA . GLN A 1 365 ? -6.417 -35.469 4.514 1 86.68 365 GLN A CA 1
ATOM 2876 C C . GLN A 1 365 ? -4.93 -35.209 4.291 1 86.68 365 GLN A C 1
ATOM 2878 O O . GLN A 1 365 ? -4.131 -35.306 5.225 1 86.68 365 GLN A O 1
ATOM 2883 N N . HIS A 1 366 ? -4.657 -34.838 3.055 1 82.5 366 HIS A N 1
ATOM 2884 C CA . HIS A 1 366 ? -3.271 -34.522 2.729 1 82.5 366 HIS A CA 1
ATOM 2885 C C . HIS A 1 366 ? -2.799 -33.279 3.476 1 82.5 366 HIS A C 1
ATOM 2887 O O . HIS A 1 366 ? -1.647 -33.21 3.91 1 82.5 366 HIS A O 1
ATOM 2893 N N . LEU A 1 367 ? -3.688 -32.372 3.57 1 88.9 367 LEU A N 1
ATOM 2894 C CA . LEU A 1 367 ? -3.358 -31.127 4.255 1 88.9 367 LEU A CA 1
ATOM 2895 C C . LEU A 1 367 ? -3.076 -31.377 5.733 1 88.9 367 LEU A C 1
ATOM 2897 O O . LEU A 1 367 ? -2.096 -30.865 6.277 1 88.9 367 LEU A O 1
ATOM 2901 N N . ILE A 1 368 ? -3.877 -32.168 6.334 1 90.53 368 ILE A N 1
ATOM 2902 C CA . ILE A 1 368 ? -3.777 -32.439 7.764 1 90.53 368 ILE A CA 1
ATOM 2903 C C . ILE A 1 368 ? -2.484 -33.196 8.057 1 90.53 368 ILE A C 1
ATOM 2905 O O . ILE A 1 368 ? -1.861 -32.992 9.101 1 90.53 368 ILE A O 1
ATOM 2909 N N . LYS A 1 369 ? -2.056 -33.893 7.136 1 84 369 LYS A N 1
ATOM 2910 C CA . LYS A 1 369 ? -0.826 -34.661 7.303 1 84 369 LYS A CA 1
ATOM 2911 C C . LYS A 1 369 ? 0.403 -33.769 7.156 1 84 369 LYS A C 1
ATOM 2913 O O . LYS A 1 369 ? 1.442 -34.029 7.767 1 84 369 LYS A O 1
ATOM 2918 N N . SER A 1 370 ? 0.216 -32.757 6.39 1 84.73 370 SER A N 1
ATOM 2919 C CA . SER A 1 370 ? 1.36 -31.914 6.06 1 84.73 370 SER A CA 1
ATOM 2920 C C . SER A 1 370 ? 1.518 -30.778 7.066 1 84.73 370 SER A C 1
ATOM 2922 O O . SER A 1 370 ? 2.566 -30.13 7.119 1 84.73 370 SER A O 1
ATOM 2924 N N . LEU A 1 371 ? 0.504 -30.526 7.831 1 89.04 371 LEU A N 1
ATOM 2925 C CA . LEU A 1 371 ? 0.558 -29.438 8.801 1 89.04 371 LEU A CA 1
ATOM 2926 C C . LEU A 1 371 ? 0.913 -29.963 10.188 1 89.04 371 LEU A C 1
ATOM 2928 O O . LEU A 1 371 ? 0.474 -31.048 10.577 1 89.04 371 LEU A O 1
ATOM 2932 N N . PRO A 1 372 ? 1.764 -29.151 10.879 1 87.26 372 PRO A N 1
ATOM 2933 C CA . PRO A 1 372 ? 1.986 -29.539 12.274 1 87.26 372 PRO A CA 1
ATOM 2934 C C . PRO A 1 372 ? 0.706 -29.504 13.106 1 87.26 372 PRO A C 1
ATOM 2936 O O . PRO A 1 372 ? -0.019 -28.506 13.088 1 87.26 372 PRO A O 1
ATOM 2939 N N . ASN A 1 373 ? 0.256 -30.563 13.762 1 87.45 373 ASN A N 1
ATOM 2940 C CA . ASN A 1 373 ? -0.972 -30.673 14.542 1 87.45 373 ASN A CA 1
ATOM 2941 C C . ASN A 1 373 ? -2.21 -30.494 13.668 1 87.45 373 ASN A C 1
ATOM 2943 O O . ASN A 1 373 ? -3.157 -29.81 14.059 1 87.45 373 ASN A O 1
ATOM 2947 N N . GLY A 1 374 ? -2.12 -31.031 12.468 1 90.66 374 GLY A N 1
ATOM 2948 C CA . GLY A 1 374 ? -3.166 -30.849 11.474 1 90.66 374 GLY A CA 1
ATOM 2949 C C . GLY A 1 374 ? -4.518 -31.361 11.932 1 90.66 374 GLY A C 1
ATOM 2950 O O . GLY A 1 374 ? -5.549 -30.747 11.647 1 90.66 374 GLY A O 1
ATOM 2951 N N . ARG A 1 375 ? -4.581 -32.418 12.727 1 89.85 375 ARG A N 1
ATOM 2952 C CA . ARG A 1 375 ? -5.84 -32.998 13.183 1 89.85 375 ARG A CA 1
ATOM 2953 C C . ARG A 1 375 ? -6.537 -32.08 14.182 1 89.85 375 ARG A C 1
ATOM 2955 O O . ARG A 1 375 ? -7.755 -31.9 14.123 1 89.85 375 ARG A O 1
ATOM 2962 N N . LEU A 1 376 ? -5.755 -31.547 15.022 1 91.9 376 LEU A N 1
ATOM 2963 C CA . LEU A 1 376 ? -6.31 -30.625 16.006 1 91.9 376 LEU A CA 1
ATOM 2964 C C . LEU A 1 376 ? -6.828 -29.358 15.333 1 91.9 376 LEU A C 1
ATOM 2966 O O . LEU A 1 376 ? -7.899 -28.857 15.683 1 91.9 376 LEU A O 1
ATOM 2970 N N . ILE A 1 377 ? -6.04 -28.914 14.386 1 94.3 377 ILE A N 1
ATOM 2971 C CA . ILE A 1 377 ? -6.4 -27.69 13.679 1 94.3 377 ILE A CA 1
ATOM 2972 C C . ILE A 1 377 ? -7.722 -27.89 12.941 1 94.3 377 ILE A C 1
ATOM 2974 O O . ILE A 1 377 ? -8.587 -27.011 12.955 1 94.3 377 ILE A O 1
ATOM 2978 N N . LYS A 1 378 ? -7.873 -29.015 12.31 1 94.74 378 LYS A N 1
ATOM 2979 C CA . LYS A 1 378 ? -9.107 -29.315 11.591 1 94.74 378 LYS A CA 1
ATOM 2980 C C . LYS A 1 378 ? -10.293 -29.403 12.547 1 94.74 378 LYS A C 1
ATOM 2982 O O . LYS A 1 378 ? -11.379 -28.902 12.246 1 94.74 378 LYS A O 1
ATOM 2987 N N . GLN A 1 379 ? -10.133 -30.054 13.688 1 93.79 379 GLN A N 1
ATOM 2988 C CA . GLN A 1 379 ? -11.202 -30.207 14.669 1 93.79 379 GLN A CA 1
ATOM 2989 C C . GLN A 1 379 ? -11.65 -28.852 15.21 1 93.79 379 GLN A C 1
ATOM 2991 O O . GLN A 1 379 ? -12.838 -28.639 15.46 1 93.79 379 GLN A O 1
ATOM 2996 N N . GLU A 1 380 ? -10.71 -28.056 15.404 1 94.86 380 GLU A N 1
ATOM 2997 C CA . GLU A 1 380 ? -11.021 -26.706 15.864 1 94.86 380 GLU A CA 1
ATOM 2998 C C . GLU A 1 380 ? -11.87 -25.957 14.841 1 94.86 380 GLU A C 1
ATOM 3000 O O . GLU A 1 380 ? -12.859 -25.314 15.199 1 94.86 380 GLU A O 1
ATOM 3005 N N . VAL A 1 381 ? -11.477 -26.046 13.578 1 95.99 381 VAL A N 1
ATOM 3006 C CA . VAL A 1 381 ? -12.207 -25.361 12.517 1 95.99 381 VAL A CA 1
ATOM 3007 C C . VAL A 1 381 ? -13.612 -25.947 12.394 1 95.99 381 VAL A C 1
ATOM 3009 O O . VAL A 1 381 ? -14.586 -25.209 12.231 1 95.99 381 VAL A O 1
ATOM 3012 N N . ASP A 1 382 ? -13.701 -27.25 12.512 1 94.82 382 ASP A N 1
ATOM 3013 C CA . ASP A 1 382 ? -14.995 -27.918 12.413 1 94.82 382 ASP A CA 1
ATOM 3014 C C . ASP A 1 382 ? -15.927 -27.481 13.541 1 94.82 382 ASP A C 1
ATOM 3016 O O . ASP A 1 382 ? -17.121 -27.268 13.32 1 94.82 382 ASP A O 1
ATOM 3020 N N . SER A 1 383 ? -15.394 -27.362 14.703 1 94.27 383 SER A N 1
ATOM 3021 C CA . SER A 1 383 ? -16.197 -26.94 15.846 1 94.27 383 SER A CA 1
ATOM 3022 C C . SER A 1 383 ? -16.717 -25.518 15.662 1 94.27 383 SER A C 1
ATOM 3024 O O . SER A 1 383 ? -17.847 -25.211 16.045 1 94.27 383 SER A O 1
ATOM 3026 N N . VAL A 1 384 ? -15.939 -24.694 15.137 1 95.4 384 VAL A N 1
ATOM 3027 C CA . VAL A 1 384 ? -16.336 -23.305 14.927 1 95.4 384 VAL A CA 1
ATOM 3028 C C . VAL A 1 384 ? -17.361 -23.225 13.798 1 95.4 384 VAL A C 1
ATOM 3030 O O . VAL A 1 384 ? -18.293 -22.419 13.854 1 95.4 384 VAL A O 1
ATOM 3033 N N . ILE A 1 385 ? -17.126 -23.997 12.73 1 95.4 385 ILE A N 1
ATOM 3034 C CA . ILE A 1 385 ? -18.091 -24.044 11.638 1 95.4 385 ILE A CA 1
ATOM 3035 C C . ILE A 1 385 ? -19.462 -24.449 12.176 1 95.4 385 ILE A C 1
ATOM 3037 O O . ILE A 1 385 ? -20.486 -23.907 11.756 1 95.4 385 ILE A O 1
ATOM 3041 N N . ASP A 1 386 ? -19.488 -25.325 13.156 1 93.71 386 ASP A N 1
ATOM 3042 C CA . ASP A 1 386 ? -20.741 -25.811 13.725 1 93.71 386 ASP A CA 1
ATOM 3043 C C . ASP A 1 386 ? -21.434 -24.721 14.54 1 93.71 386 ASP A C 1
ATOM 3045 O O . ASP A 1 386 ? -22.664 -24.646 14.568 1 93.71 386 ASP A O 1
ATOM 3049 N N . ILE A 1 387 ? -20.68 -23.874 15.134 1 94.12 387 ILE A N 1
ATOM 3050 C CA . ILE A 1 387 ? -21.252 -22.826 15.972 1 94.12 387 ILE A CA 1
ATOM 3051 C C . ILE A 1 387 ? -21.798 -21.704 15.092 1 94.12 387 ILE A C 1
ATOM 3053 O O . ILE A 1 387 ? -22.684 -20.954 15.51 1 94.12 387 ILE A O 1
ATOM 3057 N N . CYS A 1 388 ? -21.322 -21.601 13.901 1 93.99 388 CYS A N 1
ATOM 3058 C CA . CYS A 1 388 ? -21.764 -20.554 12.987 1 93.99 388 CYS A CA 1
ATOM 3059 C C . CYS A 1 388 ? -22.738 -21.108 11.953 1 93.99 388 CYS A C 1
ATOM 3061 O O . CYS A 1 388 ? -23.011 -20.46 10.941 1 93.99 388 CYS A O 1
ATOM 3063 N N . SER A 1 389 ? -23.372 -22.227 12.117 1 90.29 389 SER A N 1
ATOM 3064 C CA . SER A 1 389 ? -24.075 -22.962 11.07 1 90.29 389 SER A CA 1
ATOM 3065 C C . SER A 1 389 ? -25.567 -22.65 11.082 1 90.29 389 SER A C 1
ATOM 3067 O O . SER A 1 389 ? -26.372 -23.417 10.549 1 90.29 389 SER A O 1
ATOM 3069 N N . ASP A 1 390 ? -26.026 -21.608 11.619 1 88.9 390 ASP A N 1
ATOM 3070 C CA . ASP A 1 390 ? -27.452 -21.309 11.707 1 88.9 390 ASP A CA 1
ATOM 3071 C C . ASP A 1 390 ? -28.078 -21.2 10.319 1 88.9 390 ASP A C 1
ATOM 3073 O O . ASP A 1 390 ? -29.232 -21.587 10.12 1 88.9 390 ASP A O 1
ATOM 3077 N N . VAL A 1 391 ? -27.283 -20.694 9.375 1 89 391 VAL A N 1
ATOM 3078 C CA . VAL A 1 391 ? -27.812 -20.49 8.031 1 89 391 VAL A CA 1
ATOM 3079 C C . VAL A 1 391 ? -27.204 -21.514 7.075 1 89 391 VAL A C 1
ATOM 3081 O O . VAL A 1 391 ? -27.896 -22.046 6.204 1 89 391 VAL A O 1
ATOM 3084 N N . MET A 1 392 ? -25.912 -21.732 7.242 1 89.61 392 MET A N 1
ATOM 3085 C CA . MET A 1 392 ? -25.209 -22.634 6.334 1 89.61 392 MET A CA 1
ATOM 3086 C C . MET A 1 392 ? -24.014 -23.28 7.027 1 89.61 392 MET A C 1
ATOM 3088 O O . MET A 1 392 ? -23.318 -22.631 7.81 1 89.61 392 MET A O 1
ATOM 3092 N N . ASN A 1 393 ? -23.92 -24.522 6.807 1 91.62 393 ASN A N 1
ATOM 3093 C CA . ASN A 1 393 ? -22.738 -25.254 7.251 1 91.62 393 ASN A CA 1
ATOM 3094 C C . ASN A 1 393 ? -21.837 -25.627 6.077 1 91.62 393 ASN A C 1
ATOM 3096 O O . ASN A 1 393 ? -22.25 -26.366 5.182 1 91.62 393 ASN A O 1
ATOM 3100 N N . LEU A 1 394 ? -20.662 -25.189 6.07 1 91.74 394 LEU A N 1
ATOM 3101 C CA . LEU A 1 394 ? -19.742 -25.329 4.947 1 91.74 394 LEU A CA 1
ATOM 3102 C C . LEU A 1 394 ? -19.48 -26.8 4.639 1 91.74 394 LEU A C 1
ATOM 3104 O O . LEU A 1 394 ? -19.45 -27.199 3.473 1 91.74 394 LEU A O 1
ATOM 3108 N N . ARG A 1 395 ? -19.311 -27.658 5.606 1 91.82 395 ARG A N 1
ATOM 3109 C CA . ARG A 1 395 ? -19.021 -29.074 5.402 1 91.82 395 ARG A CA 1
ATOM 3110 C C . ARG A 1 395 ? -20.225 -29.8 4.812 1 91.82 395 ARG A C 1
ATOM 3112 O O . ARG A 1 395 ? -20.076 -30.632 3.914 1 91.82 395 ARG A O 1
ATOM 3119 N N . SER A 1 396 ? -21.352 -29.402 5.32 1 90.77 396 SER A N 1
ATOM 3120 C CA . SER A 1 396 ? -22.569 -30.016 4.8 1 90.77 396 SER A CA 1
ATOM 3121 C C . SER A 1 396 ? -22.814 -29.615 3.349 1 90.77 396 SER A C 1
ATOM 3123 O O . SER A 1 396 ? -23.311 -30.415 2.554 1 90.77 396 SER A O 1
ATOM 3125 N N . VAL A 1 397 ? -22.465 -28.441 3.034 1 91.69 397 VAL A N 1
ATOM 3126 C CA . VAL A 1 397 ? -22.658 -27.948 1.674 1 91.69 397 VAL A CA 1
ATOM 3127 C C . VAL A 1 397 ? -21.784 -28.745 0.707 1 91.69 397 VAL A C 1
ATOM 3129 O O . VAL A 1 397 ? -22.225 -29.101 -0.388 1 91.69 397 VAL A O 1
ATOM 3132 N N . ILE A 1 398 ? -20.537 -29.037 1.029 1 90.59 398 ILE A N 1
ATOM 3133 C CA . ILE A 1 398 ? -19.635 -29.806 0.179 1 90.59 398 ILE A CA 1
ATOM 3134 C C . ILE A 1 398 ? -20.202 -31.207 -0.043 1 90.59 398 ILE A C 1
ATOM 3136 O O . ILE A 1 398 ? -20.199 -31.714 -1.167 1 90.59 398 ILE A O 1
ATOM 3140 N N . TYR A 1 399 ? -20.695 -31.715 1.063 1 89.95 399 TYR A N 1
ATOM 3141 C CA . TYR A 1 399 ? -21.241 -33.066 1.002 1 89.95 399 TYR A CA 1
ATOM 3142 C C . TYR A 1 399 ? -22.501 -33.108 0.147 1 89.95 399 TYR A C 1
ATOM 3144 O O . TYR A 1 399 ? -22.686 -34.028 -0.653 1 89.95 399 TYR A O 1
ATOM 3152 N N . VAL A 1 400 ? -23.35 -32.133 0.338 1 90.67 400 VAL A N 1
ATOM 3153 C CA . VAL A 1 400 ? -24.587 -32.068 -0.433 1 90.67 400 VAL A CA 1
ATOM 3154 C C . VAL A 1 400 ? -24.264 -31.905 -1.916 1 90.67 400 VAL A C 1
ATOM 3156 O O . VAL A 1 400 ? -24.938 -32.483 -2.772 1 90.67 400 VAL A O 1
ATOM 3159 N N . CYS A 1 401 ? -23.326 -31.11 -2.229 1 88.12 401 CYS A N 1
ATOM 3160 C CA . CYS A 1 401 ? -22.927 -30.923 -3.62 1 88.12 401 CYS A CA 1
ATOM 3161 C C . CYS A 1 401 ? -22.415 -32.226 -4.221 1 88.12 401 CYS A C 1
ATOM 3163 O O . CYS A 1 401 ? -22.698 -32.534 -5.38 1 88.12 401 CYS A O 1
ATOM 3165 N N . LYS A 1 402 ? -21.689 -32.953 -3.462 1 86.1 402 LYS A N 1
ATOM 3166 C CA . LYS A 1 402 ? -21.197 -34.247 -3.925 1 86.1 402 LYS A CA 1
ATOM 3167 C C . LYS A 1 402 ? -22.348 -35.216 -4.178 1 86.1 402 LYS A C 1
ATOM 3169 O O . LYS A 1 402 ? -22.369 -35.911 -5.195 1 86.1 402 LYS A O 1
ATOM 3174 N N . GLN A 1 403 ? -23.314 -35.163 -3.25 1 86.58 403 GLN A N 1
ATOM 3175 C CA . GLN A 1 403 ? -24.47 -36.043 -3.388 1 86.58 403 GLN A CA 1
ATOM 3176 C C . GLN A 1 403 ? -25.289 -35.685 -4.624 1 86.58 403 GLN A C 1
ATOM 3178 O O . GLN A 1 403 ? -25.717 -36.568 -5.37 1 86.58 403 GLN A O 1
ATOM 3183 N N . LYS A 1 404 ? -25.385 -34.438 -4.8 1 87.72 404 LYS A N 1
ATOM 3184 C CA . LYS A 1 404 ? -26.157 -33.979 -5.952 1 87.72 404 LYS A CA 1
ATOM 3185 C C . LYS A 1 404 ? -25.447 -34.318 -7.259 1 87.72 404 LYS A C 1
ATOM 3187 O O . LYS A 1 404 ? -26.094 -34.638 -8.259 1 87.72 404 LYS A O 1
ATOM 3192 N N . LEU A 1 405 ? -24.187 -34.235 -7.29 1 83.53 405 LEU A N 1
ATOM 3193 C CA . LEU A 1 405 ? -23.402 -34.569 -8.474 1 83.53 405 LEU A CA 1
ATOM 3194 C C . LEU A 1 405 ? -23.512 -36.055 -8.797 1 83.53 405 LEU A C 1
ATOM 3196 O O . LEU A 1 405 ? -23.567 -36.438 -9.968 1 83.53 405 LEU A O 1
ATOM 3200 N N . GLU A 1 406 ? -23.603 -36.859 -7.724 1 79.87 406 GLU A N 1
ATOM 3201 C CA . GLU A 1 406 ? -23.714 -38.303 -7.908 1 79.87 406 GLU A CA 1
ATOM 3202 C C . GLU A 1 406 ? -25.107 -38.69 -8.397 1 79.87 406 GLU A C 1
ATOM 3204 O O . GLU A 1 406 ? -25.268 -39.689 -9.101 1 79.87 406 GLU A O 1
ATOM 3209 N N . GLU A 1 407 ? -26.006 -37.795 -8.098 1 81.68 407 GLU A N 1
ATOM 3210 C CA . GLU A 1 407 ? -27.395 -38.101 -8.428 1 81.68 407 GLU A CA 1
ATOM 3211 C C . GLU A 1 407 ? -27.735 -37.656 -9.848 1 81.68 407 GLU A C 1
ATOM 3213 O O . GLU A 1 407 ? -28.711 -38.128 -10.434 1 81.68 407 GLU A O 1
ATOM 3218 N N . ILE A 1 408 ? -26.917 -36.764 -10.384 1 80.5 408 ILE A N 1
ATOM 3219 C CA . ILE A 1 408 ? -27.229 -36.245 -11.711 1 80.5 408 ILE A CA 1
ATOM 3220 C C . ILE A 1 408 ? -26.974 -37.325 -12.761 1 80.5 408 ILE A C 1
ATOM 3222 O O . ILE A 1 408 ? -25.831 -37.736 -12.973 1 80.5 408 ILE A O 1
ATOM 3226 N N . LYS A 1 409 ? -27.969 -37.922 -13.267 1 69.14 409 LYS A N 1
ATOM 3227 C CA . LYS A 1 409 ? -27.88 -38.906 -14.342 1 69.14 409 LYS A CA 1
ATOM 3228 C C . LYS A 1 409 ? -27.93 -38.232 -15.71 1 69.14 409 LYS A C 1
ATOM 3230 O O . LYS A 1 409 ? -27.1 -38.511 -16.577 1 69.14 409 LYS A O 1
ATOM 3235 N N . ASP A 1 410 ? -28.991 -37.271 -15.868 1 70.12 410 ASP A N 1
ATOM 3236 C CA . ASP A 1 410 ? -29.109 -36.474 -17.086 1 70.12 410 ASP A CA 1
ATOM 3237 C C . ASP A 1 410 ? -28.775 -35.008 -16.817 1 70.12 410 ASP A C 1
ATOM 3239 O O . ASP A 1 410 ? -29.346 -34.391 -15.916 1 70.12 410 ASP A O 1
ATOM 3243 N N . ASP A 1 411 ? -27.696 -34.535 -17.414 1 69.81 411 ASP A N 1
ATOM 3244 C CA . ASP A 1 411 ? -27.224 -33.169 -17.209 1 69.81 411 ASP A CA 1
ATOM 3245 C C . ASP A 1 411 ? -28.279 -32.153 -17.641 1 69.81 411 ASP A C 1
ATOM 3247 O O . ASP A 1 411 ? -28.892 -32.299 -18.7 1 69.81 411 ASP A O 1
ATOM 3251 N N . TYR A 1 412 ? -28.958 -31.425 -16.775 1 73.96 412 TYR A N 1
ATOM 3252 C CA . TYR A 1 412 ? -29.888 -30.339 -17.062 1 73.96 412 TYR A CA 1
ATOM 3253 C C . TYR A 1 412 ? -29.255 -28.986 -16.763 1 73.96 412 TYR A C 1
ATOM 3255 O O . TYR A 1 412 ? -28.107 -28.915 -16.317 1 73.96 412 TYR A O 1
ATOM 3263 N N . LYS A 1 413 ? -29.883 -27.953 -17.272 1 72.36 413 LYS A N 1
ATOM 3264 C CA . LYS A 1 413 ? -29.296 -26.621 -17.161 1 72.36 413 LYS A CA 1
ATOM 3265 C C . LYS A 1 413 ? -29.804 -25.898 -15.917 1 72.36 413 LYS A C 1
ATOM 3267 O O . LYS A 1 413 ? -30.983 -26.002 -15.57 1 72.36 413 LYS A O 1
ATOM 3272 N N . ILE A 1 414 ? -28.939 -25.488 -15.04 1 69.26 414 ILE A N 1
ATOM 3273 C CA . ILE A 1 414 ? -29.234 -24.627 -13.9 1 69.26 414 ILE A CA 1
ATOM 3274 C C . ILE A 1 414 ? -28.663 -23.232 -14.145 1 69.26 414 ILE A C 1
ATOM 3276 O O . ILE A 1 414 ? -27.447 -23.063 -14.257 1 69.26 414 ILE A O 1
ATOM 3280 N N . GLU A 1 415 ? -29.427 -22.187 -14.173 1 61.77 415 GLU A N 1
ATOM 3281 C CA . GLU A 1 415 ? -28.998 -20.803 -14.346 1 61.77 415 GLU A CA 1
ATOM 3282 C C . GLU A 1 415 ? -28.098 -20.652 -15.569 1 61.77 415 GLU A C 1
ATOM 3284 O O . GLU A 1 415 ? -27.025 -20.05 -15.486 1 61.77 415 GLU A O 1
ATOM 3289 N N . GLY A 1 416 ? -28.328 -21.379 -16.6 1 59.58 416 GLY A N 1
ATOM 3290 C CA . GLY A 1 416 ? -27.62 -21.23 -17.862 1 59.58 416 GLY A CA 1
ATOM 3291 C C . GLY A 1 416 ? -26.41 -22.137 -17.978 1 59.58 416 GLY A C 1
ATOM 3292 O O . GLY A 1 416 ? -25.766 -22.191 -19.028 1 59.58 416 GLY A O 1
ATOM 3293 N N . HIS A 1 417 ? -26.146 -22.893 -16.862 1 66.39 417 HIS A N 1
ATOM 3294 C CA . HIS A 1 417 ? -25.004 -23.8 -16.892 1 66.39 417 HIS A CA 1
ATOM 3295 C C . HIS A 1 417 ? -25.446 -25.249 -16.722 1 66.39 417 HIS A C 1
ATOM 3297 O O . HIS A 1 417 ? -26.581 -25.513 -16.319 1 66.39 417 HIS A O 1
ATOM 3303 N N . SER A 1 418 ? -24.571 -26.155 -17.133 1 78.14 418 SER A N 1
ATOM 3304 C CA . SER A 1 418 ? -24.827 -27.569 -16.878 1 78.14 418 SER A CA 1
ATOM 3305 C C . SER A 1 418 ? -24.925 -27.853 -15.383 1 78.14 418 SER A C 1
ATOM 3307 O O . SER A 1 418 ? -24.216 -27.239 -14.582 1 78.14 418 SER A O 1
ATOM 3309 N N . ALA A 1 419 ? -25.869 -28.529 -14.991 1 81.2 419 ALA A N 1
ATOM 3310 C CA . ALA A 1 419 ? -26.076 -28.865 -13.585 1 81.2 419 ALA A CA 1
ATOM 3311 C C . ALA A 1 419 ? -24.817 -29.478 -12.976 1 81.2 419 ALA A C 1
ATOM 3313 O O . ALA A 1 419 ? -24.497 -29.226 -11.812 1 81.2 419 ALA A O 1
ATOM 3314 N N . ARG A 1 420 ? -24.207 -30.244 -13.765 1 78.83 420 ARG A N 1
ATOM 3315 C CA . ARG A 1 420 ? -22.982 -30.869 -13.276 1 78.83 420 ARG A CA 1
ATOM 3316 C C . ARG A 1 420 ? -21.913 -29.823 -12.982 1 78.83 420 ARG A C 1
ATOM 3318 O O . ARG A 1 420 ? -21.257 -29.874 -11.939 1 78.83 420 ARG A O 1
ATOM 3325 N N . GLU A 1 421 ? -21.827 -28.95 -13.926 1 76.31 421 GLU A N 1
ATOM 3326 C CA . GLU A 1 421 ? -20.829 -27.9 -13.749 1 76.31 421 GLU A CA 1
ATOM 3327 C C . GLU A 1 421 ? -21.187 -26.989 -12.578 1 76.31 421 GLU A C 1
ATOM 3329 O O . GLU A 1 421 ? -20.303 -26.503 -11.87 1 76.31 421 GLU A O 1
ATOM 3334 N N . TYR A 1 422 ? -22.412 -26.849 -12.481 1 79.91 422 TYR A N 1
ATOM 3335 C CA . TYR A 1 422 ? -22.886 -25.973 -11.416 1 79.91 422 TYR A CA 1
ATOM 3336 C C . TYR A 1 422 ? -22.535 -26.54 -10.046 1 79.91 422 TYR A C 1
ATOM 3338 O O . TYR A 1 422 ? -21.945 -25.848 -9.213 1 79.91 422 TYR A O 1
ATOM 3346 N N . TRP A 1 423 ? -22.854 -27.749 -9.835 1 83.74 423 TRP A N 1
ATOM 3347 C CA . TRP A 1 423 ? -22.641 -28.351 -8.523 1 83.74 423 TRP A CA 1
ATOM 3348 C C . TRP A 1 423 ? -21.159 -28.618 -8.281 1 83.74 423 TRP A C 1
ATOM 3350 O O . TRP A 1 423 ? -20.689 -28.556 -7.142 1 83.74 423 TRP A O 1
ATOM 3360 N N . LEU A 1 424 ? -20.458 -28.9 -9.318 1 82.45 424 LEU A N 1
ATOM 3361 C CA . LEU A 1 424 ? -19.019 -29.095 -9.176 1 82.45 424 LEU A CA 1
ATOM 3362 C C . LEU A 1 424 ? -18.333 -27.798 -8.76 1 82.45 424 LEU A C 1
ATOM 3364 O O . LEU A 1 424 ? -17.507 -27.793 -7.844 1 82.45 424 LEU A O 1
ATOM 3368 N N . ARG A 1 425 ? -18.705 -26.793 -9.433 1 80.3 425 ARG A N 1
ATOM 3369 C CA . ARG A 1 425 ? -18.106 -25.498 -9.124 1 80.3 425 ARG A CA 1
ATOM 3370 C C . ARG A 1 425 ? -18.436 -25.068 -7.699 1 80.3 425 ARG A C 1
ATOM 3372 O O . ARG A 1 425 ? -17.578 -24.536 -6.991 1 80.3 425 ARG A O 1
ATOM 3379 N N . ARG A 1 426 ? -19.609 -25.298 -7.371 1 85.19 426 ARG A N 1
ATOM 3380 C CA . ARG A 1 426 ? -20.049 -24.93 -6.029 1 85.19 426 ARG A CA 1
ATOM 3381 C C . ARG A 1 426 ? -19.344 -25.773 -4.971 1 85.19 426 ARG A C 1
ATOM 3383 O O . ARG A 1 426 ? -18.933 -25.256 -3.93 1 85.19 426 ARG A O 1
ATOM 3390 N N . GLY A 1 427 ? -19.242 -27.028 -5.264 1 87.32 427 GLY A N 1
ATOM 3391 C CA . GLY A 1 427 ? -18.559 -27.92 -4.341 1 87.32 427 GLY A CA 1
ATOM 3392 C C . GLY A 1 427 ? -17.08 -27.613 -4.199 1 87.32 427 GLY A C 1
ATOM 3393 O O . GLY A 1 427 ? -16.54 -27.634 -3.091 1 87.32 427 GLY A O 1
ATOM 3394 N N . LEU A 1 428 ? -16.477 -27.287 -5.323 1 85.99 428 LEU A N 1
ATOM 3395 C CA . LEU A 1 428 ? -15.053 -26.971 -5.301 1 85.99 428 LEU A CA 1
ATOM 3396 C C . LEU A 1 428 ? -14.8 -25.649 -4.583 1 85.99 428 LEU A C 1
ATOM 3398 O O . LEU A 1 428 ? -13.807 -25.507 -3.867 1 85.99 428 LEU A O 1
ATOM 3402 N N . SER A 1 429 ? -15.658 -24.748 -4.81 1 87.49 429 SER A N 1
ATOM 3403 C CA . SER A 1 429 ? -15.524 -23.458 -4.143 1 87.49 429 SER A CA 1
ATOM 3404 C C . SER A 1 429 ? -15.656 -23.601 -2.63 1 87.49 429 SER A C 1
ATOM 3406 O O . SER A 1 429 ? -14.915 -22.97 -1.874 1 87.49 429 SER A O 1
ATOM 3408 N N . ALA A 1 430 ? -16.564 -24.389 -2.243 1 90.9 430 ALA A N 1
ATOM 3409 C CA . ALA A 1 430 ? -16.763 -24.621 -0.815 1 90.9 430 ALA A CA 1
ATOM 3410 C C . ALA A 1 430 ? -15.584 -25.382 -0.214 1 90.9 430 ALA A C 1
ATOM 3412 O O . ALA A 1 430 ? -15.175 -25.111 0.918 1 90.9 430 ALA A O 1
ATOM 3413 N N . LEU A 1 431 ? -15.134 -26.332 -0.957 1 91.15 431 LEU A N 1
ATOM 3414 C CA . LEU A 1 431 ? -13.985 -27.104 -0.495 1 91.15 431 LEU A CA 1
ATOM 3415 C C . LEU A 1 431 ? -12.753 -26.216 -0.359 1 91.15 431 LEU A C 1
ATOM 3417 O O . LEU A 1 431 ? -11.976 -26.365 0.587 1 91.15 431 LEU A O 1
ATOM 3421 N N . GLU A 1 432 ? -12.578 -25.402 -1.31 1 90.93 432 GLU A N 1
ATOM 3422 C CA . GLU A 1 432 ? -11.46 -24.465 -1.247 1 90.93 432 GLU A CA 1
ATOM 3423 C C . GLU A 1 432 ? -11.575 -23.55 -0.032 1 90.93 432 GLU A C 1
ATOM 3425 O O . GLU A 1 432 ? -10.572 -23.239 0.614 1 90.93 432 GLU A O 1
ATOM 3430 N N . ARG A 1 433 ? -12.748 -23.133 0.232 1 93.74 433 ARG A N 1
ATOM 3431 C CA . ARG A 1 433 ? -12.98 -22.316 1.418 1 93.74 433 ARG A CA 1
ATOM 3432 C C . ARG A 1 433 ? -12.599 -23.072 2.687 1 93.74 433 ARG A C 1
ATOM 3434 O O . ARG A 1 433 ? -11.956 -22.514 3.579 1 93.74 433 ARG A O 1
ATOM 3441 N N . TYR A 1 434 ? -13.098 -24.274 2.745 1 94.55 434 TYR A N 1
ATOM 3442 C CA . TYR A 1 434 ? -12.777 -25.131 3.88 1 94.55 434 TYR A CA 1
ATOM 3443 C C . TYR A 1 434 ? -11.271 -25.319 4.013 1 94.55 434 TYR A C 1
ATOM 3445 O O . TYR A 1 434 ? -10.726 -25.25 5.117 1 94.55 434 TYR A O 1
ATOM 3453 N N . PHE A 1 435 ? -10.613 -25.484 2.883 1 93.67 435 PHE A N 1
ATOM 3454 C CA . PHE A 1 435 ? -9.165 -25.646 2.818 1 93.67 435 PHE A CA 1
ATOM 3455 C C . PHE A 1 435 ? -8.457 -24.423 3.388 1 93.67 435 PHE A C 1
ATOM 3457 O O . PHE A 1 435 ? -7.555 -24.552 4.218 1 93.67 435 PHE A O 1
ATOM 3464 N N . PHE A 1 436 ? -8.891 -23.276 3.075 1 95.1 436 PHE A N 1
ATOM 3465 C CA . PHE A 1 436 ? -8.224 -22.046 3.486 1 95.1 436 PHE A CA 1
ATOM 3466 C C . PHE A 1 436 ? -8.561 -21.706 4.933 1 95.1 436 PHE A C 1
ATOM 3468 O O . PHE A 1 436 ? -7.772 -21.058 5.624 1 95.1 436 PHE A O 1
ATOM 3475 N N . LEU A 1 437 ? -9.725 -22.134 5.373 1 96.71 437 LEU A N 1
ATOM 3476 C CA . LEU A 1 437 ? -10.047 -21.915 6.779 1 96.71 437 LEU A CA 1
ATOM 3477 C C . LEU A 1 437 ? -9.128 -22.732 7.681 1 96.71 437 LEU A C 1
ATOM 3479 O O . LEU A 1 437 ? -8.703 -22.256 8.736 1 96.71 437 LEU A O 1
ATOM 3483 N N . ILE A 1 438 ? -8.821 -23.92 7.259 1 96.33 438 ILE A N 1
ATOM 3484 C CA . ILE A 1 438 ? -7.904 -24.767 8.014 1 96.33 438 ILE A CA 1
ATOM 3485 C C . ILE A 1 438 ? -6.505 -24.157 7.996 1 96.33 438 ILE A C 1
ATOM 3487 O O . ILE A 1 438 ? -5.83 -24.104 9.027 1 96.33 438 ILE A O 1
ATOM 3491 N N . LEU A 1 439 ? -6.129 -23.693 6.815 1 95.72 439 LEU A N 1
ATOM 3492 C CA . LEU A 1 439 ? -4.823 -23.055 6.688 1 95.72 439 LEU A CA 1
ATOM 3493 C C . LEU A 1 439 ? -4.744 -21.801 7.552 1 95.72 439 LEU A C 1
ATOM 3495 O O . LEU A 1 439 ? -3.713 -21.534 8.173 1 95.72 439 LEU A O 1
ATOM 3499 N N . PHE A 1 440 ? -5.795 -21.073 7.588 1 97.06 440 PHE A N 1
ATOM 3500 C CA . PHE A 1 440 ? -5.818 -19.848 8.38 1 97.06 440 PHE A CA 1
ATOM 3501 C C . PHE A 1 440 ? -5.695 -20.162 9.866 1 97.06 440 PHE A C 1
ATOM 3503 O O . PHE A 1 440 ? -5.028 -19.435 10.606 1 97.06 440 PHE A O 1
ATOM 3510 N N . ASN A 1 441 ? -6.389 -21.162 10.205 1 97.43 441 ASN A N 1
ATOM 3511 C CA . ASN A 1 441 ? -6.263 -21.543 11.608 1 97.43 441 ASN A CA 1
ATOM 3512 C C . ASN A 1 441 ? -4.841 -21.984 11.943 1 97.43 441 ASN A C 1
ATOM 3514 O O . ASN A 1 441 ? -4.358 -21.745 13.051 1 97.43 441 ASN A O 1
ATOM 3518 N N . ALA A 1 442 ? -4.214 -22.685 11.057 1 96.19 442 ALA A N 1
ATOM 3519 C CA . ALA A 1 442 ? -2.811 -23.046 11.247 1 96.19 442 ALA A CA 1
ATOM 3520 C C . ALA A 1 442 ? -1.935 -21.801 11.361 1 96.19 442 ALA A C 1
ATOM 3522 O O . ALA A 1 442 ? -1.024 -21.75 12.19 1 96.19 442 ALA A O 1
ATOM 3523 N N . TYR A 1 443 ? -2.22 -20.812 10.518 1 94.37 443 TYR A N 1
ATOM 3524 C CA . TYR A 1 443 ? -1.538 -19.523 10.55 1 94.37 443 TYR A CA 1
ATOM 3525 C C . TYR A 1 443 ? -1.747 -18.829 11.89 1 94.37 443 TYR A C 1
ATOM 3527 O O . TYR A 1 443 ? -0.807 -18.27 12.459 1 94.37 443 TYR A O 1
ATOM 3535 N N . LEU A 1 444 ? -2.93 -18.94 12.394 1 95.43 444 LEU A N 1
ATOM 3536 C CA . LEU A 1 444 ? -3.247 -18.287 13.66 1 95.43 444 LEU A CA 1
ATOM 3537 C C . LEU A 1 444 ? -2.503 -18.949 14.814 1 95.43 444 LEU A C 1
ATOM 3539 O O . LEU A 1 444 ? -2.072 -18.272 15.751 1 95.43 444 LEU A O 1
ATOM 3543 N N . HIS A 1 445 ? -2.39 -20.237 14.795 1 93.84 445 HIS A N 1
ATOM 3544 C CA . HIS A 1 445 ? -1.662 -20.943 15.843 1 93.84 445 HIS A CA 1
ATOM 3545 C C . HIS A 1 445 ? -0.214 -20.468 15.923 1 93.84 445 HIS A C 1
ATOM 3547 O O . HIS A 1 445 ? 0.357 -20.387 17.013 1 93.84 445 HIS A O 1
ATOM 3553 N N . GLU A 1 446 ? 0.269 -20.119 14.783 1 88.99 446 GLU A N 1
ATOM 3554 C CA . GLU A 1 446 ? 1.674 -19.728 14.721 1 88.99 446 GLU A CA 1
ATOM 3555 C C . GLU A 1 446 ? 1.84 -18.227 14.946 1 88.99 446 GLU A C 1
ATOM 3557 O O . GLU A 1 446 ? 2.743 -17.798 15.668 1 88.99 446 GLU A O 1
ATOM 3562 N N . GLN A 1 447 ? 0.94 -17.428 14.4 1 88.65 447 GLN A N 1
ATOM 3563 C CA . GLN A 1 447 ? 1.196 -15.995 14.301 1 88.65 447 GLN A CA 1
ATOM 3564 C C . GLN A 1 447 ? 0.427 -15.223 15.369 1 88.65 447 GLN A C 1
ATOM 3566 O O . GLN A 1 447 ? 0.8 -14.103 15.724 1 88.65 447 GLN A O 1
ATOM 3571 N N . PHE A 1 448 ? -0.622 -15.794 15.957 1 88.64 448 PHE A N 1
ATOM 3572 C CA . PHE A 1 448 ? -1.423 -15.068 16.935 1 88.64 448 PHE A CA 1
ATOM 3573 C C . PHE A 1 448 ? -0.582 -14.687 18.148 1 88.64 448 PHE A C 1
ATOM 3575 O O . PHE A 1 448 ? -0.609 -13.538 18.593 1 88.64 448 PHE A O 1
ATOM 3582 N N . PRO A 1 449 ? 0.184 -15.637 18.629 1 80.87 449 PRO A N 1
ATOM 3583 C CA . PRO A 1 449 ? 1.027 -15.264 19.768 1 80.87 449 PRO A CA 1
ATOM 3584 C C . PRO A 1 449 ? 2.104 -14.248 19.397 1 80.87 449 PRO A C 1
ATOM 3586 O O . PRO A 1 449 ? 2.627 -13.55 20.27 1 80.87 449 PRO A O 1
ATOM 3589 N N . LEU A 1 450 ? 2.352 -14.213 18.08 1 79.25 450 LEU A N 1
ATOM 3590 C CA . LEU A 1 450 ? 3.383 -13.298 17.602 1 79.25 450 LEU A CA 1
ATOM 3591 C C . LEU A 1 450 ? 2.766 -11.994 17.106 1 79.25 450 LEU A C 1
ATOM 3593 O O . LEU A 1 450 ? 3.43 -11.205 16.431 1 79.25 450 LEU A O 1
ATOM 3597 N N . MET A 1 451 ? 1.42 -11.848 17.393 1 80.25 451 MET A N 1
ATOM 3598 C CA . MET A 1 451 ? 0.691 -10.634 17.034 1 80.25 451 MET A CA 1
ATOM 3599 C C . MET A 1 451 ? 0.795 -10.359 15.537 1 80.25 451 MET A C 1
ATOM 3601 O O . MET A 1 451 ? 1.007 -9.217 15.125 1 80.25 451 MET A O 1
ATOM 3605 N N . PHE A 1 452 ? 0.948 -11.406 14.769 1 85.41 452 PHE A N 1
ATOM 3606 C CA . PHE A 1 452 ? 0.856 -11.367 13.314 1 85.41 452 PHE A CA 1
ATOM 3607 C C . PHE A 1 452 ? 2.042 -10.62 12.716 1 85.41 452 PHE A C 1
ATOM 3609 O O . PHE A 1 452 ? 1.863 -9.698 11.918 1 85.41 452 PHE A O 1
ATOM 3616 N N . SER A 1 453 ? 3.199 -11.01 13.068 1 77.97 453 SER A N 1
ATOM 3617 C CA . SER A 1 453 ? 4.434 -10.439 12.539 1 77.97 453 SER A CA 1
ATOM 3618 C C . SER A 1 453 ? 4.554 -10.677 11.037 1 77.97 453 SER A C 1
ATOM 3620 O O . SER A 1 453 ? 5.156 -9.873 10.322 1 77.97 453 SER A O 1
ATOM 3622 N N . GLN A 1 454 ? 4.055 -11.806 10.634 1 83.71 454 GLN A N 1
ATOM 3623 C CA . GLN A 1 454 ? 4.036 -12.14 9.214 1 83.71 454 GLN A CA 1
ATOM 3624 C C . GLN A 1 454 ? 2.612 -12.14 8.667 1 83.71 454 GLN A C 1
ATOM 3626 O O . GLN A 1 454 ? 1.687 -12.614 9.331 1 83.71 454 GLN A O 1
ATOM 3631 N N . THR A 1 455 ? 2.487 -11.553 7.549 1 88.28 455 THR A N 1
ATOM 3632 C CA . THR A 1 455 ? 1.168 -11.582 6.927 1 88.28 455 THR A CA 1
ATOM 3633 C C . THR A 1 455 ? 0.837 -12.986 6.43 1 88.28 455 THR A C 1
ATOM 3635 O O . THR A 1 455 ? 1.73 -13.819 6.264 1 88.28 455 THR A O 1
ATOM 3638 N N . PHE A 1 456 ? -0.409 -13.229 6.243 1 92.98 456 PHE A N 1
ATOM 3639 C CA . PHE A 1 456 ? -0.844 -14.526 5.739 1 92.98 456 PHE A CA 1
ATOM 3640 C C . PHE A 1 456 ? -0.304 -14.771 4.335 1 92.98 456 PHE A C 1
ATOM 3642 O O . PHE A 1 456 ? 0.064 -15.897 3.993 1 92.98 456 PHE A O 1
ATOM 3649 N N . ARG A 1 457 ? -0.256 -13.795 3.552 1 90.52 457 ARG A N 1
ATOM 3650 C CA . ARG A 1 457 ? 0.262 -13.903 2.193 1 90.52 457 ARG A CA 1
ATOM 3651 C C . ARG A 1 457 ? 1.723 -14.342 2.197 1 90.52 457 ARG A C 1
ATOM 3653 O O . ARG A 1 457 ? 2.106 -15.248 1.455 1 90.52 457 ARG A O 1
ATOM 3660 N N . LYS A 1 458 ? 2.539 -13.723 2.986 1 87.38 458 LYS A N 1
ATOM 3661 C CA . LYS A 1 458 ? 3.95 -14.083 3.084 1 87.38 458 LYS A CA 1
ATOM 3662 C C . LYS A 1 458 ? 4.12 -15.493 3.644 1 87.38 458 LYS A C 1
ATOM 3664 O O . LYS A 1 458 ? 5.018 -16.228 3.227 1 87.38 458 LYS A O 1
ATOM 3669 N N . TRP A 1 459 ? 3.254 -15.772 4.634 1 90.17 459 TRP A N 1
ATOM 3670 C CA . TRP A 1 459 ? 3.269 -17.102 5.234 1 90.17 459 TRP A CA 1
ATOM 3671 C C . TRP A 1 459 ? 3.015 -18.177 4.183 1 90.17 459 TRP A C 1
ATOM 3673 O O . TRP A 1 459 ? 3.672 -19.221 4.182 1 90.17 459 TRP A O 1
ATOM 3683 N N . MET A 1 460 ? 2.121 -17.934 3.256 1 90.98 460 MET A N 1
ATOM 3684 C CA . MET A 1 460 ? 1.773 -18.871 2.191 1 90.98 460 MET A CA 1
ATOM 3685 C C . MET A 1 460 ? 2.877 -18.935 1.141 1 90.98 460 MET A C 1
ATOM 3687 O O . MET A 1 460 ? 3.16 -20.003 0.596 1 90.98 460 MET A O 1
ATOM 3691 N N . GLN A 1 461 ? 3.508 -17.846 0.872 1 85.61 461 GLN A N 1
ATOM 3692 C CA . GLN A 1 461 ? 4.558 -17.777 -0.14 1 85.61 461 GLN A CA 1
ATOM 3693 C C . GLN A 1 461 ? 5.792 -18.562 0.295 1 85.61 461 GLN A C 1
ATOM 3695 O O . GLN A 1 461 ? 6.559 -19.038 -0.545 1 85.61 461 GLN A O 1
ATOM 3700 N N . GLN A 1 462 ? 5.952 -18.633 1.569 1 83.61 462 GLN A N 1
ATOM 3701 C CA . GLN A 1 462 ? 7.096 -19.372 2.093 1 83.61 462 GLN A CA 1
ATOM 3702 C C . GLN A 1 462 ? 6.832 -20.874 2.082 1 83.61 462 GLN A C 1
ATOM 3704 O O . GLN A 1 462 ? 7.749 -21.672 2.291 1 83.61 462 GLN A O 1
ATOM 3709 N N . ARG A 1 463 ? 5.546 -21.18 1.8 1 84.87 463 ARG A N 1
ATOM 3710 C CA . ARG A 1 463 ? 5.141 -22.579 1.724 1 84.87 463 ARG A CA 1
ATOM 3711 C C . ARG A 1 463 ? 4.44 -22.875 0.402 1 84.87 463 ARG A C 1
ATOM 3713 O O . ARG A 1 463 ? 3.265 -23.249 0.386 1 84.87 463 ARG A O 1
ATOM 3720 N N . PRO A 1 464 ? 5.158 -22.781 -0.669 1 81.86 464 PRO A N 1
ATOM 3721 C CA . PRO A 1 464 ? 4.548 -22.901 -1.995 1 81.86 464 PRO A CA 1
ATOM 3722 C C . PRO A 1 464 ? 3.921 -24.272 -2.235 1 81.86 464 PRO A C 1
ATOM 3724 O O . PRO A 1 464 ? 3.054 -24.416 -3.1 1 81.86 464 PRO A O 1
ATOM 3727 N N . TRP A 1 465 ? 4.361 -25.248 -1.437 1 79.83 465 TRP A N 1
ATOM 3728 C CA . TRP A 1 465 ? 3.818 -26.591 -1.614 1 79.83 465 TRP A CA 1
ATOM 3729 C C . TRP A 1 465 ? 2.325 -26.62 -1.303 1 79.83 465 TRP A C 1
ATOM 3731 O O . TRP A 1 465 ? 1.6 -27.489 -1.792 1 79.83 465 TRP A O 1
ATOM 3741 N N . LEU A 1 466 ? 1.877 -25.676 -0.585 1 86.35 466 LEU A N 1
ATOM 3742 C CA . LEU A 1 466 ? 0.451 -25.586 -0.288 1 86.35 466 LEU A CA 1
ATOM 3743 C C . LEU A 1 466 ? -0.342 -25.213 -1.536 1 86.35 466 LEU A C 1
ATOM 3745 O O . LEU A 1 466 ? -1.456 -25.703 -1.739 1 86.35 466 LEU A O 1
ATOM 3749 N N . TYR A 1 467 ? 0.215 -24.318 -2.307 1 83.24 467 TYR A N 1
ATOM 3750 C CA . TYR A 1 467 ? -0.441 -23.952 -3.558 1 83.24 467 TYR A CA 1
ATOM 3751 C C . TYR A 1 467 ? -0.463 -25.128 -4.527 1 83.24 467 TYR A C 1
ATOM 3753 O O . TYR A 1 467 ? -1.426 -25.305 -5.276 1 83.24 467 TYR A O 1
ATOM 3761 N N . ARG A 1 468 ? 0.605 -25.855 -4.515 1 77.89 468 ARG A N 1
ATOM 3762 C CA . ARG A 1 468 ? 0.658 -27.033 -5.373 1 77.89 468 ARG A CA 1
ATOM 3763 C C . ARG A 1 468 ? -0.385 -28.064 -4.955 1 77.89 468 ARG A C 1
ATOM 3765 O O . ARG A 1 468 ? -1.001 -28.711 -5.804 1 77.89 468 ARG A O 1
ATOM 3772 N N . MET A 1 469 ? -0.516 -28.151 -3.661 1 80.84 469 MET A N 1
ATOM 3773 C CA . MET A 1 469 ? -1.538 -29.067 -3.162 1 80.84 469 MET A CA 1
ATOM 3774 C C . MET A 1 469 ? -2.93 -28.613 -3.59 1 80.84 469 MET A C 1
ATOM 3776 O O . MET A 1 469 ? -3.758 -29.432 -3.993 1 80.84 469 MET A O 1
ATOM 3780 N N . LEU A 1 470 ? -3.127 -27.392 -3.5 1 83.68 470 LEU A N 1
ATOM 3781 C CA . LEU A 1 470 ? -4.428 -26.825 -3.839 1 83.68 470 LEU A CA 1
ATOM 3782 C C . LEU A 1 470 ? -4.731 -27.009 -5.323 1 83.68 470 LEU A C 1
ATOM 3784 O O . LEU A 1 470 ? -5.893 -27.148 -5.71 1 83.68 470 LEU A O 1
ATOM 3788 N N . SER A 1 471 ? -3.687 -26.961 -6.064 1 77.81 471 SER A N 1
ATOM 3789 C CA . SER A 1 471 ? -3.875 -27.108 -7.503 1 77.81 471 SER A CA 1
ATOM 3790 C C . SER A 1 471 ? -4.45 -28.478 -7.848 1 77.81 471 SER A C 1
ATOM 3792 O O . SER A 1 471 ? -5.027 -28.662 -8.922 1 77.81 471 SER A O 1
ATOM 3794 N N . HIS A 1 472 ? -4.326 -29.365 -6.915 1 71.29 472 HIS A N 1
ATOM 3795 C CA . HIS A 1 472 ? -4.819 -30.716 -7.156 1 71.29 472 HIS A CA 1
ATOM 3796 C C . HIS A 1 472 ? -6.217 -30.904 -6.575 1 71.29 472 HIS A C 1
ATOM 3798 O O . HIS A 1 472 ? -6.67 -32.036 -6.39 1 71.29 472 HIS A O 1
ATOM 3804 N N . ILE A 1 473 ? -6.82 -29.843 -6.237 1 73.3 473 ILE A N 1
ATOM 3805 C CA . ILE A 1 473 ? -8.116 -29.904 -5.57 1 73.3 473 ILE A CA 1
ATOM 3806 C C . ILE A 1 473 ? -9.127 -30.612 -6.469 1 73.3 473 ILE A C 1
ATOM 3808 O O . ILE A 1 473 ? -10.011 -31.321 -5.981 1 73.3 473 ILE A O 1
ATOM 3812 N N . ASP A 1 474 ? -8.995 -30.312 -7.716 1 61.17 474 ASP A N 1
ATOM 3813 C CA . ASP A 1 474 ? -9.942 -30.927 -8.641 1 61.17 474 ASP A CA 1
ATOM 3814 C C . ASP A 1 474 ? -9.489 -32.33 -9.04 1 61.17 474 ASP A C 1
ATOM 3816 O O . ASP A 1 474 ? -10.28 -33.119 -9.559 1 61.17 474 ASP A O 1
ATOM 3820 N N . VAL A 1 475 ? -8.092 -32.645 -8.939 1 51.99 475 VAL A N 1
ATOM 3821 C CA . VAL A 1 475 ? -7.571 -33.896 -9.478 1 51.99 475 VAL A CA 1
ATOM 3822 C C . VAL A 1 475 ? -8.137 -35.075 -8.689 1 51.99 475 VAL A C 1
ATOM 3824 O O . VAL A 1 475 ? -7.795 -36.229 -8.955 1 51.99 475 VAL A O 1
ATOM 3827 N N . MET A 1 476 ? -8.484 -34.858 -7.358 1 41.78 476 MET A N 1
ATOM 3828 C CA . MET A 1 476 ? -8.724 -36.055 -6.557 1 41.78 476 MET A CA 1
ATOM 3829 C C . MET A 1 476 ? -9.394 -37.142 -7.391 1 41.78 476 MET A C 1
ATOM 3831 O O . MET A 1 476 ? -9.158 -38.332 -7.173 1 41.78 476 MET A O 1
ATOM 3835 N N . GLU A 1 477 ? -10.796 -36.909 -7.657 1 39.21 477 GLU A N 1
ATOM 3836 C CA . GLU A 1 477 ? -11.419 -38.22 -7.503 1 39.21 477 GLU A CA 1
ATOM 3837 C C . GLU A 1 477 ? -10.687 -39.279 -8.322 1 39.21 477 GLU A C 1
ATOM 3839 O O . GLU A 1 477 ? -10.999 -39.488 -9.496 1 39.21 477 GLU A O 1
ATOM 3844 N N . LYS A 1 478 ? -9.684 -39.008 -8.517 1 36.41 478 LYS A N 1
ATOM 3845 C CA . LYS A 1 478 ? -8.701 -39.905 -9.117 1 36.41 478 LYS A CA 1
ATOM 3846 C C . LYS A 1 478 ? -9.006 -41.361 -8.777 1 36.41 478 LYS A C 1
ATOM 3848 O O . LYS A 1 478 ? -8.291 -42.268 -9.208 1 36.41 478 LYS A O 1
ATOM 3853 N N . GLY A 1 479 ? -9.333 -41.465 -7.416 1 34.56 479 GLY A N 1
ATOM 3854 C CA . GLY A 1 479 ? -9.722 -42.863 -7.328 1 34.56 479 GLY A CA 1
ATOM 3855 C C . GLY A 1 479 ? -10.55 -43.328 -8.511 1 34.56 479 GLY A C 1
ATOM 3856 O O . GLY A 1 479 ? -11.455 -44.151 -8.357 1 34.56 479 GLY A O 1
ATOM 3857 N N . VAL A 1 480 ? -10.755 -42.441 -9.333 1 34.48 480 VAL A N 1
ATOM 3858 C CA . VAL A 1 480 ? -11.581 -42.918 -10.437 1 34.48 480 VAL A CA 1
ATOM 3859 C C . VAL A 1 480 ? -11.016 -44.23 -10.976 1 34.48 480 VAL A C 1
ATOM 3861 O O . VAL A 1 480 ? -9.894 -44.267 -11.485 1 34.48 480 VAL A O 1
ATOM 3864 N N . THR A 1 481 ? -11.124 -45.169 -10.244 1 31.49 481 THR A N 1
ATOM 3865 C CA . THR A 1 481 ? -10.925 -46.526 -10.743 1 31.49 481 THR A CA 1
ATOM 3866 C C . THR A 1 481 ? -11.227 -46.602 -12.237 1 31.49 481 THR A C 1
ATOM 3868 O O . THR A 1 481 ? -11.948 -45.758 -12.774 1 31.49 481 THR A O 1
ATOM 3871 N N . SER A 1 482 ? -10.472 -47.248 -12.969 1 31.58 482 SER A N 1
ATOM 3872 C CA . SER A 1 482 ? -10.744 -47.673 -14.338 1 31.58 482 SER A CA 1
ATOM 3873 C C . SER A 1 482 ? -12.244 -47.73 -14.611 1 31.58 482 SER A C 1
ATOM 3875 O O . SER A 1 482 ? -12.678 -47.569 -15.754 1 31.58 482 SER A O 1
ATOM 3877 N N . GLU A 1 483 ? -12.987 -48.186 -13.679 1 31.36 483 GLU A N 1
ATOM 3878 C CA . GLU A 1 483 ? -14.419 -48.411 -13.848 1 31.36 483 GLU A CA 1
ATOM 3879 C C . GLU A 1 483 ? -15.168 -47.093 -14.027 1 31.36 483 GLU A C 1
ATOM 3881 O O . GLU A 1 483 ? -16.221 -47.053 -14.666 1 31.36 483 GLU A O 1
ATOM 3886 N N . PHE A 1 484 ? -14.847 -46.174 -13.255 1 33.33 484 PHE A N 1
ATOM 3887 C CA . PHE A 1 484 ? -15.594 -44.927 -13.359 1 33.33 484 PHE A CA 1
ATOM 3888 C C . PHE A 1 484 ? -15.341 -44.254 -14.703 1 33.33 484 PHE A C 1
ATOM 3890 O O . PHE A 1 484 ? -16.256 -43.683 -15.3 1 33.33 484 PHE A O 1
ATOM 3897 N N . MET A 1 485 ? -14.182 -44.098 -15.096 1 34.63 485 MET A N 1
ATOM 3898 C CA . MET A 1 485 ? -13.977 -43.673 -16.477 1 34.63 485 MET A CA 1
ATOM 3899 C C . MET A 1 485 ? -14.885 -44.45 -17.426 1 34.63 485 MET A C 1
ATOM 3901 O O . MET A 1 485 ? -15.192 -43.979 -18.522 1 34.63 485 MET A O 1
ATOM 3905 N N . SER A 1 486 ? -15.065 -45.651 -17.161 1 33.31 486 SER A N 1
ATOM 3906 C CA . SER A 1 486 ? -15.94 -46.47 -17.993 1 33.31 486 SER A CA 1
ATOM 3907 C C . SER A 1 486 ? -17.4 -46.063 -17.828 1 33.31 486 SER A C 1
ATOM 3909 O O . SER A 1 486 ? -18.197 -46.196 -18.759 1 33.31 486 SER A O 1
ATOM 3911 N N . LYS A 1 487 ? -17.914 -45.943 -16.613 1 35.49 487 LYS A N 1
ATOM 3912 C CA . LYS A 1 487 ? -19.351 -45.796 -16.398 1 35.49 487 LYS A CA 1
ATOM 3913 C C . LYS A 1 487 ? -19.819 -44.388 -16.756 1 35.49 487 LYS A C 1
ATOM 3915 O O . LYS A 1 487 ? -20.96 -44.197 -17.182 1 35.49 487 LYS A O 1
ATOM 3920 N N . CYS A 1 488 ? -19.458 -43.37 -15.971 1 39.57 488 CYS A N 1
ATOM 3921 C CA . CYS A 1 488 ? -20.009 -42.077 -16.361 1 39.57 488 CYS A CA 1
ATOM 3922 C C . CYS A 1 488 ? -19.454 -41.631 -17.708 1 39.57 488 CYS A C 1
ATOM 3924 O O . CYS A 1 488 ? -19.629 -40.478 -18.105 1 39.57 488 CYS A O 1
ATOM 3926 N N . GLN A 1 489 ? -18.156 -41.896 -18.056 1 42.35 489 GLN A N 1
ATOM 3927 C CA . GLN A 1 489 ? -17.266 -41.331 -19.064 1 42.35 489 GLN A CA 1
ATOM 3928 C C . GLN A 1 489 ? -17.897 -41.392 -20.452 1 42.35 489 GLN A C 1
ATOM 3930 O O . GLN A 1 489 ? -18.608 -42.346 -20.775 1 42.35 489 GLN A O 1
ATOM 3935 N N . ASN A 1 490 ? -17.626 -40.343 -21.099 1 50.13 490 ASN A N 1
ATOM 3936 C CA . ASN A 1 490 ? -17.527 -40.158 -22.543 1 50.13 490 ASN A CA 1
ATOM 3937 C C . ASN A 1 490 ? -16.753 -41.295 -23.203 1 50.13 490 ASN A C 1
ATOM 3939 O O . ASN A 1 490 ? -15.711 -41.717 -22.698 1 50.13 490 ASN A O 1
ATOM 3943 N N . PRO A 1 491 ? -17.303 -42.144 -23.783 1 61.74 491 PRO A N 1
ATOM 3944 C CA . PRO A 1 491 ? -16.626 -43.207 -24.53 1 61.74 491 PRO A CA 1
ATOM 3945 C C . PRO A 1 491 ? -15.255 -42.782 -25.05 1 61.74 491 PRO A C 1
ATOM 3947 O O . PRO A 1 491 ? -15.088 -41.649 -25.508 1 61.74 491 PRO A O 1
ATOM 3950 N N . THR A 1 492 ? -14.11 -43.552 -24.414 1 72.73 492 THR A N 1
ATOM 3951 C CA . THR A 1 492 ? -12.756 -43.293 -24.889 1 72.73 492 THR A CA 1
ATOM 3952 C C . THR A 1 492 ? -12.406 -44.213 -26.056 1 72.73 492 THR A C 1
ATOM 3954 O O . THR A 1 492 ? -13.027 -45.263 -26.232 1 72.73 492 THR A O 1
ATOM 3957 N N . CYS A 1 493 ? -11.689 -43.733 -26.887 1 78.89 493 CYS A N 1
ATOM 3958 C CA . CYS A 1 493 ? -11.204 -44.487 -28.037 1 78.89 493 CYS A CA 1
ATOM 3959 C C . CYS A 1 493 ? -9.68 -44.497 -28.079 1 78.89 493 CYS A C 1
ATOM 3961 O O . CYS A 1 493 ? -9.029 -43.781 -27.316 1 78.89 493 CYS A O 1
ATOM 3963 N N . LEU A 1 494 ? -9.196 -45.448 -28.742 1 85.63 494 LEU A N 1
ATOM 3964 C CA . LEU A 1 494 ? -7.753 -45.511 -28.95 1 85.63 494 LEU A CA 1
ATOM 3965 C C . LEU A 1 494 ? -7.362 -44.819 -30.252 1 85.63 494 LEU A C 1
ATOM 3967 O O . LEU A 1 494 ? -7.988 -45.041 -31.291 1 85.63 494 LEU A O 1
ATOM 3971 N N . VAL A 1 495 ? -6.465 -43.939 -30.078 1 86.69 495 VAL A N 1
ATOM 3972 C CA . VAL A 1 495 ? -5.967 -43.225 -31.249 1 86.69 495 VAL A CA 1
ATOM 3973 C C . VAL A 1 495 ? -4.492 -43.553 -31.466 1 86.69 495 VAL A C 1
ATOM 3975 O O . VAL A 1 495 ? -3.711 -43.593 -30.512 1 86.69 495 VAL A O 1
ATOM 3978 N N . ALA A 1 496 ? -4.155 -43.791 -32.645 1 84.79 496 ALA A N 1
ATOM 3979 C CA . ALA A 1 496 ? -2.768 -44.115 -32.969 1 84.79 496 ALA A CA 1
ATOM 3980 C C . ALA A 1 496 ? -1.871 -42.889 -32.828 1 84.79 496 ALA A C 1
ATOM 3982 O O . ALA A 1 496 ? -2.267 -41.777 -33.187 1 84.79 496 ALA A O 1
ATOM 3983 N N . ASP A 1 497 ? -0.751 -43.03 -32.242 1 81.59 497 ASP A N 1
ATOM 3984 C CA . ASP A 1 497 ? 0.2 -41.94 -32.047 1 81.59 497 ASP A CA 1
ATOM 3985 C C . ASP A 1 497 ? 0.844 -41.53 -33.37 1 81.59 497 ASP A C 1
ATOM 3987 O O . ASP A 1 497 ? 1.246 -40.377 -33.539 1 81.59 497 ASP A O 1
ATOM 3991 N N . GLU A 1 498 ? 1.04 -42.328 -34.209 1 68.35 498 GLU A N 1
ATOM 3992 C CA . GLU A 1 498 ? 1.785 -42.054 -35.434 1 68.35 498 GLU A CA 1
ATOM 3993 C C . GLU A 1 498 ? 0.859 -41.571 -36.547 1 68.35 498 GLU A C 1
ATOM 3995 O O . GLU A 1 498 ? 0.07 -42.349 -37.086 1 68.35 498 GLU A O 1
ATOM 4000 N N . HIS A 1 499 ? -0.026 -39.715 -36.455 1 62.33 499 HIS A N 1
ATOM 4001 C CA . HIS A 1 499 ? -0.735 -39.188 -37.616 1 62.33 499 HIS A CA 1
ATOM 4002 C C . HIS A 1 499 ? 0.231 -38.857 -38.748 1 62.33 499 HIS A C 1
ATOM 4004 O O . HIS A 1 499 ? 1.383 -38.493 -38.501 1 62.33 499 HIS A O 1
ATOM 4010 N N . VAL A 1 500 ? 0.62 -39.722 -40.011 1 57.55 500 VAL A N 1
ATOM 4011 C CA . VAL A 1 500 ? 1.489 -39.538 -41.168 1 57.55 500 VAL A CA 1
ATOM 4012 C C . VAL A 1 500 ? 2.096 -38.137 -41.141 1 57.55 500 VAL A C 1
ATOM 4014 O O . VAL A 1 500 ? 3.271 -37.956 -41.47 1 57.55 500 VAL A O 1
ATOM 4017 N N . SER A 1 501 ? 1.257 -36.985 -40.624 1 61.15 501 SER A N 1
ATOM 4018 C CA . SER A 1 501 ? 1.698 -35.595 -40.683 1 61.15 501 SER A CA 1
ATOM 4019 C C . SER A 1 501 ? 2.622 -35.258 -39.517 1 61.15 501 SER A C 1
ATOM 4021 O O . SER A 1 501 ? 3.198 -34.17 -39.47 1 61.15 501 SER A O 1
ATOM 4023 N N . LEU A 1 502 ? 3.298 -36.481 -38.688 1 73.57 502 LEU A N 1
ATOM 4024 C CA . LEU A 1 502 ? 4.071 -36.158 -37.493 1 73.57 502 LEU A CA 1
ATOM 4025 C C . LEU A 1 502 ? 5.566 -36.167 -37.793 1 73.57 502 LEU A C 1
ATOM 4027 O O . LEU A 1 502 ? 6.338 -35.459 -37.143 1 73.57 502 LEU A O 1
ATOM 4031 N N . ASP A 1 503 ? 6.043 -36.94 -38.819 1 78.89 503 ASP A N 1
ATOM 4032 C CA . ASP A 1 503 ? 7.468 -37.07 -39.107 1 78.89 503 ASP A CA 1
ATOM 4033 C C . ASP A 1 503 ? 7.966 -35.9 -39.952 1 78.89 503 ASP A C 1
ATOM 4035 O O . ASP A 1 503 ? 8.256 -36.063 -41.139 1 78.89 503 ASP A O 1
ATOM 4039 N N . VAL A 1 504 ? 8.298 -34.852 -39.357 1 79.9 504 VAL A N 1
ATOM 4040 C CA . VAL A 1 504 ? 8.7 -33.63 -40.045 1 79.9 504 VAL A CA 1
ATOM 4041 C C . VAL A 1 504 ? 10.174 -33.716 -40.435 1 79.9 504 VAL A C 1
ATOM 4043 O O . VAL A 1 504 ? 10.585 -33.166 -41.459 1 79.9 504 VAL A O 1
ATOM 4046 N N . LEU A 1 505 ? 11.032 -34.538 -39.715 1 80.14 505 LEU A N 1
ATOM 4047 C CA . LEU A 1 505 ? 12.467 -34.617 -39.967 1 80.14 505 LEU A CA 1
ATOM 4048 C C . LEU A 1 505 ? 12.799 -35.821 -40.843 1 80.14 505 LEU A C 1
ATOM 4050 O O . LEU A 1 505 ? 13.962 -36.042 -41.187 1 80.14 505 LEU A O 1
ATOM 4054 N N . SER A 1 506 ? 11.804 -36.629 -41.243 1 74.49 506 SER A N 1
ATOM 4055 C CA . SER A 1 506 ? 11.917 -37.76 -42.158 1 74.49 506 SER A CA 1
ATOM 4056 C C . SER A 1 506 ? 12.897 -38.802 -41.63 1 74.49 506 SER A C 1
ATOM 4058 O O . SER A 1 506 ? 13.746 -39.298 -42.374 1 74.49 506 SER A O 1
ATOM 4060 N N . THR A 1 507 ? 12.817 -39.062 -40.352 1 81.4 507 THR A N 1
ATOM 4061 C CA . THR A 1 507 ? 13.752 -39.991 -39.727 1 81.4 507 THR A CA 1
ATOM 4062 C C . THR A 1 507 ? 13.145 -41.388 -39.634 1 81.4 507 THR A C 1
ATOM 4064 O O . THR A 1 507 ? 13.831 -42.346 -39.27 1 81.4 507 THR A O 1
ATOM 4067 N N . GLN A 1 508 ? 11.929 -41.564 -39.974 1 81.75 508 GLN A N 1
ATOM 4068 C CA . GLN A 1 508 ? 11.268 -42.864 -39.93 1 81.75 508 GLN A CA 1
ATOM 4069 C C . GLN A 1 508 ? 11.981 -43.873 -40.825 1 81.75 508 GLN A C 1
ATOM 4071 O O . GLN A 1 508 ? 12.033 -45.064 -40.508 1 81.75 508 GLN A O 1
ATOM 4076 N N . ARG A 1 509 ? 12.5 -43.371 -41.794 1 78.23 509 ARG A N 1
ATOM 4077 C CA . ARG A 1 509 ? 13.139 -44.251 -42.767 1 78.23 509 ARG A CA 1
ATOM 4078 C C . ARG A 1 509 ? 14.487 -44.747 -42.254 1 78.23 509 ARG A C 1
ATOM 4080 O O . ARG A 1 509 ? 14.883 -45.881 -42.532 1 78.23 509 ARG A O 1
ATOM 4087 N N . GLU A 1 510 ? 15.102 -43.991 -41.494 1 78.16 510 GLU A N 1
ATOM 4088 C CA . GLU A 1 510 ? 16.451 -44.316 -41.039 1 78.16 510 GLU A CA 1
ATOM 4089 C C . GLU A 1 510 ? 16.417 -45.134 -39.752 1 78.16 510 GLU A C 1
ATOM 4091 O O . GLU A 1 510 ? 17.115 -46.143 -39.633 1 78.16 510 GLU A O 1
ATOM 4096 N N . VAL A 1 511 ? 15.639 -44.657 -38.785 1 84.26 511 VAL A N 1
ATOM 4097 C CA . VAL A 1 511 ? 15.668 -45.293 -37.472 1 84.26 511 VAL A CA 1
ATOM 4098 C C . VAL A 1 511 ? 14.26 -45.738 -37.083 1 84.26 511 VAL A C 1
ATOM 4100 O O . VAL A 1 511 ? 14.031 -46.178 -35.953 1 84.26 511 VAL A O 1
ATOM 4103 N N . GLU A 1 512 ? 13.256 -45.698 -37.887 1 81.84 512 GLU A N 1
ATOM 4104 C CA . GLU A 1 512 ? 11.882 -46.166 -37.729 1 81.84 512 GLU A CA 1
ATOM 4105 C C . GLU A 1 512 ? 11.156 -45.387 -36.637 1 81.84 512 GLU A C 1
ATOM 4107 O O . GLU A 1 512 ? 10.296 -45.934 -35.943 1 81.84 512 GLU A O 1
ATOM 4112 N N . VAL A 1 513 ? 11.737 -44.326 -36.321 1 88.89 513 VAL A N 1
ATOM 4113 C CA . VAL A 1 513 ? 11.071 -43.442 -35.37 1 88.89 513 VAL A CA 1
ATOM 4114 C C . VAL A 1 513 ? 11.003 -42.027 -35.94 1 88.89 513 VAL A C 1
ATOM 4116 O O . VAL A 1 513 ? 11.941 -41.571 -36.599 1 88.89 513 VAL A O 1
ATOM 4119 N N . SER A 1 514 ? 9.93 -41.348 -35.651 1 86.71 514 SER A N 1
ATOM 4120 C CA . SER A 1 514 ? 9.728 -40.007 -36.19 1 86.71 514 SER A CA 1
ATOM 4121 C C . SER A 1 514 ? 10.476 -38.963 -35.367 1 86.71 514 SER A C 1
ATOM 4123 O O . SER A 1 514 ? 10.556 -39.072 -34.142 1 86.71 514 SER A O 1
ATOM 4125 N N . ASN A 1 515 ? 11.139 -37.948 -36.053 1 87.88 515 ASN A N 1
ATOM 4126 C CA . ASN A 1 515 ? 11.736 -36.743 -35.487 1 87.88 515 ASN A CA 1
ATOM 4127 C C . ASN A 1 515 ? 12.898 -37.078 -34.556 1 87.88 515 ASN A C 1
ATOM 4129 O O . ASN A 1 515 ? 12.996 -36.53 -33.457 1 87.88 515 ASN A O 1
ATOM 4133 N N . PHE A 1 516 ? 13.775 -38.062 -34.841 1 89.51 516 PHE A N 1
ATOM 4134 C CA . PHE A 1 516 ? 15.003 -38.382 -34.123 1 89.51 516 PHE A CA 1
ATOM 4135 C C . PHE A 1 516 ? 16.091 -37.36 -34.429 1 89.51 516 PHE A C 1
ATOM 4137 O O . PHE A 1 516 ? 16.403 -37.107 -35.595 1 89.51 516 PHE A O 1
ATOM 4144 N N . ARG A 1 517 ? 16.473 -36.774 -33.474 1 89.65 517 ARG A N 1
ATOM 4145 C CA . ARG A 1 517 ? 17.46 -35.72 -33.686 1 89.65 517 ARG A CA 1
ATOM 4146 C C . ARG A 1 517 ? 18.5 -35.711 -32.571 1 89.65 517 ARG A C 1
ATOM 4148 O O . ARG A 1 517 ? 18.202 -36.085 -31.434 1 89.65 517 ARG A O 1
ATOM 4155 N N . LYS A 1 518 ? 19.584 -35.344 -32.893 1 89.54 518 LYS A N 1
ATOM 4156 C CA . LYS A 1 518 ? 20.693 -35.218 -31.951 1 89.54 518 LYS A CA 1
ATOM 4157 C C . LYS A 1 518 ? 21.121 -33.761 -31.799 1 89.54 518 LYS A C 1
ATOM 4159 O O . LYS A 1 518 ? 21.205 -33.027 -32.785 1 89.54 518 LYS A O 1
ATOM 4164 N N . VAL A 1 519 ? 21.356 -33.365 -30.587 1 88.81 519 VAL A N 1
ATOM 4165 C CA . VAL A 1 519 ? 21.873 -32.022 -30.343 1 88.81 519 VAL A CA 1
ATOM 4166 C C . VAL A 1 519 ? 23.35 -31.96 -30.727 1 88.81 519 VAL A C 1
ATOM 4168 O O . VAL A 1 519 ? 24.149 -32.785 -30.28 1 88.81 519 VAL A O 1
ATOM 4171 N N . PRO A 1 520 ? 23.693 -31.011 -31.514 1 82.53 520 PRO A N 1
ATOM 4172 C CA . PRO A 1 520 ? 25.093 -30.926 -31.937 1 82.53 520 PRO A CA 1
ATOM 4173 C C . PRO A 1 520 ? 26.051 -30.712 -30.767 1 82.53 520 PRO A C 1
ATOM 4175 O O . PRO A 1 520 ? 25.853 -29.8 -29.961 1 82.53 520 PRO A O 1
ATOM 4178 N N . GLY A 1 521 ? 26.987 -31.563 -30.661 1 78.42 521 GLY A N 1
ATOM 4179 C CA . GLY A 1 521 ? 28.042 -31.394 -29.675 1 78.42 521 GLY A CA 1
ATOM 4180 C C . GLY A 1 521 ? 27.705 -32.007 -28.329 1 78.42 521 GLY A C 1
ATOM 4181 O O . GLY A 1 521 ? 28.547 -32.045 -27.43 1 78.42 521 GLY A O 1
ATOM 4182 N N . LEU A 1 522 ? 26.484 -32.434 -28.151 1 85.88 522 LEU A N 1
ATOM 4183 C CA . LEU A 1 522 ? 26.042 -33.044 -26.902 1 85.88 522 LEU A CA 1
ATOM 4184 C C . LEU A 1 522 ? 25.435 -34.42 -27.156 1 85.88 522 LEU A C 1
ATOM 4186 O O . LEU A 1 522 ? 24.78 -34.636 -28.178 1 85.88 522 LEU A O 1
ATOM 4190 N N . PRO A 1 523 ? 25.627 -35.353 -26.271 1 86.4 523 PRO A N 1
ATOM 4191 C CA . PRO A 1 523 ? 25.076 -36.698 -26.452 1 86.4 523 PRO A CA 1
ATOM 4192 C C . PRO A 1 523 ? 23.599 -36.786 -26.077 1 86.4 523 PRO A C 1
ATOM 4194 O O . PRO A 1 523 ? 23.215 -37.626 -25.258 1 86.4 523 PRO A O 1
ATOM 4197 N N . MET A 1 524 ? 22.795 -35.917 -26.552 1 90.55 524 MET A N 1
ATOM 4198 C CA . MET A 1 524 ? 21.367 -35.859 -26.253 1 90.55 524 MET A CA 1
ATOM 4199 C C . MET A 1 524 ? 20.538 -36.035 -27.52 1 90.55 524 MET A C 1
ATOM 4201 O O . MET A 1 524 ? 20.867 -35.473 -28.566 1 90.55 524 MET A O 1
ATOM 4205 N N . TYR A 1 525 ? 19.484 -36.857 -27.315 1 91.25 525 TYR A N 1
ATOM 4206 C CA . TYR A 1 525 ? 18.645 -37.186 -28.461 1 91.25 525 TYR A CA 1
ATOM 4207 C C . TYR A 1 525 ? 17.17 -36.98 -28.134 1 91.25 525 TYR A C 1
ATOM 4209 O O . TYR A 1 525 ? 16.758 -37.122 -26.981 1 91.25 525 TYR A O 1
ATOM 4217 N N . GLY A 1 526 ? 16.382 -36.714 -28.994 1 91.45 526 GLY A N 1
ATOM 4218 C CA . GLY A 1 526 ? 14.935 -36.608 -28.899 1 91.45 526 GLY A CA 1
ATOM 4219 C C . GLY A 1 526 ? 14.208 -37.368 -29.993 1 91.45 526 GLY A C 1
ATOM 4220 O O . GLY A 1 526 ? 14.704 -37.477 -31.116 1 91.45 526 GLY A O 1
ATOM 4221 N N . MET A 1 527 ? 13.065 -37.747 -29.735 1 90.28 527 MET A N 1
ATOM 4222 C CA . MET A 1 527 ? 12.3 -38.472 -30.746 1 90.28 527 MET A CA 1
ATOM 4223 C C . MET A 1 527 ? 10.832 -38.575 -30.347 1 90.28 527 MET A C 1
ATOM 4225 O O . MET A 1 527 ? 10.458 -38.198 -29.235 1 90.28 527 MET A O 1
ATOM 4229 N N . CYS A 1 528 ? 10.047 -39.003 -31.248 1 89.91 528 CYS A N 1
ATOM 4230 C CA . CYS A 1 528 ? 8.646 -39.299 -30.972 1 89.91 528 CYS A CA 1
ATOM 4231 C C . CYS A 1 528 ? 8.503 -40.626 -30.236 1 89.91 528 CYS A C 1
ATOM 4233 O O . CYS A 1 528 ? 9.497 -41.306 -29.976 1 89.91 528 CYS A O 1
ATOM 4235 N N . GLN A 1 529 ? 7.293 -40.898 -29.852 1 88.62 529 GLN A N 1
ATOM 4236 C CA . GLN A 1 529 ? 7.045 -42.178 -29.196 1 88.62 529 GLN A CA 1
ATOM 4237 C C . GLN A 1 529 ? 7.386 -43.344 -30.118 1 88.62 529 GLN A C 1
ATOM 4239 O O . GLN A 1 529 ? 6.789 -43.493 -31.186 1 88.62 529 GLN A O 1
ATOM 4244 N N . PRO A 1 530 ? 8.335 -44.134 -29.732 1 87.6 530 PRO A N 1
ATOM 4245 C CA . PRO A 1 530 ? 8.738 -45.244 -30.599 1 87.6 530 PRO A CA 1
ATOM 4246 C C . PRO A 1 530 ? 7.86 -46.481 -30.42 1 87.6 530 PRO A C 1
ATOM 4248 O O . PRO A 1 530 ? 7.318 -46.706 -29.335 1 87.6 530 PRO A O 1
ATOM 4251 N N . SER A 1 531 ? 7.69 -47.155 -31.479 1 86.05 531 SER A N 1
ATOM 4252 C CA . SER A 1 531 ? 7.122 -48.496 -31.39 1 86.05 531 SER A CA 1
ATOM 4253 C C . SER A 1 531 ? 8.143 -49.493 -30.851 1 86.05 531 SER A C 1
ATOM 4255 O O . SER A 1 531 ? 9.322 -49.165 -30.704 1 86.05 531 SER A O 1
ATOM 4257 N N . ARG A 1 532 ? 7.673 -50.685 -30.553 1 86.73 532 ARG A N 1
ATOM 4258 C CA . ARG A 1 532 ? 8.587 -51.698 -30.033 1 86.73 532 ARG A CA 1
ATOM 4259 C C . ARG A 1 532 ? 9.747 -51.933 -30.994 1 86.73 532 ARG A C 1
ATOM 4261 O O . ARG A 1 532 ? 10.897 -52.061 -30.568 1 86.73 532 ARG A O 1
ATOM 4268 N N . GLN A 1 533 ? 9.457 -51.961 -32.236 1 86.6 533 GLN A N 1
ATOM 4269 C CA . GLN A 1 533 ? 10.493 -52.158 -33.244 1 86.6 533 GLN A CA 1
ATOM 4270 C C . GLN A 1 533 ? 11.371 -50.917 -33.382 1 86.6 533 GLN A C 1
ATOM 4272 O O . GLN A 1 533 ? 12.589 -51.026 -33.534 1 86.6 533 GLN A O 1
ATOM 4277 N N . GLY A 1 534 ? 10.644 -49.799 -33.409 1 88.24 534 GLY A N 1
ATOM 4278 C CA . GLY A 1 534 ? 11.391 -48.555 -33.503 1 88.24 534 GLY A CA 1
ATOM 4279 C C . GLY A 1 534 ? 12.367 -48.358 -32.358 1 88.24 534 GLY A C 1
ATOM 4280 O O . GLY A 1 534 ? 13.473 -47.852 -32.558 1 88.24 534 GLY A O 1
ATOM 4281 N N . LEU A 1 535 ? 11.938 -48.712 -31.203 1 90.89 535 LEU A N 1
ATOM 4282 C CA . LEU A 1 535 ? 12.79 -48.581 -30.027 1 90.89 535 LEU A CA 1
ATOM 4283 C C . LEU A 1 535 ? 14.038 -49.447 -30.16 1 90.89 535 LEU A C 1
ATOM 4285 O O . LEU A 1 535 ? 15.143 -49.006 -29.835 1 90.89 535 LEU A O 1
ATOM 4289 N N . ASN A 1 536 ? 13.836 -50.657 -30.611 1 88.33 536 ASN A N 1
ATOM 4290 C CA . ASN A 1 536 ? 14.963 -51.565 -30.795 1 88.33 536 ASN A CA 1
ATOM 4291 C C . ASN A 1 536 ? 15.931 -51.05 -31.857 1 88.33 536 ASN A C 1
ATOM 4293 O O . ASN A 1 536 ? 17.147 -51.193 -31.716 1 88.33 536 ASN A O 1
ATOM 4297 N N . CYS A 1 537 ? 15.332 -50.446 -32.85 1 89.5 537 CYS A N 1
ATOM 4298 C CA . CYS A 1 537 ? 16.159 -49.916 -33.928 1 89.5 537 CYS A CA 1
ATOM 4299 C C . CYS A 1 537 ? 17.003 -48.744 -33.443 1 89.5 537 CYS A C 1
ATOM 4301 O O . CYS A 1 537 ? 18.176 -48.627 -33.802 1 89.5 537 CYS A O 1
ATOM 4303 N N . VAL A 1 538 ? 16.411 -47.895 -32.745 1 91.53 538 VAL A N 1
ATOM 4304 C CA . VAL A 1 538 ? 17.111 -46.716 -32.245 1 91.53 538 VAL A CA 1
ATOM 4305 C C . VAL A 1 538 ? 18.23 -47.144 -31.297 1 91.53 538 VAL A C 1
ATOM 4307 O O . VAL A 1 538 ? 19.348 -46.63 -31.375 1 91.53 538 VAL A O 1
ATOM 4310 N N . VAL A 1 539 ? 17.908 -48.079 -30.407 1 91.17 539 VAL A N 1
ATOM 4311 C CA . VAL A 1 539 ? 18.906 -48.537 -29.445 1 91.17 539 VAL A CA 1
ATOM 4312 C C . VAL A 1 539 ? 20.045 -49.242 -30.178 1 91.17 539 VAL A C 1
ATOM 4314 O O . VAL A 1 539 ? 21.217 -49.06 -29.839 1 91.17 539 VAL A O 1
ATOM 4317 N N . SER A 1 540 ? 19.497 -50.009 -31.336 1 86.28 540 SER A N 1
ATOM 4318 C CA . SER A 1 540 ? 20.488 -50.7 -32.155 1 86.28 540 SER A CA 1
ATOM 4319 C C . SER A 1 540 ? 21.366 -49.71 -32.914 1 86.28 540 SER A C 1
ATOM 4321 O O . SER A 1 540 ? 22.568 -49.932 -33.07 1 86.28 540 SER A O 1
ATOM 4323 N N . HIS A 1 541 ? 20.924 -48.708 -33.143 1 88.82 541 HIS A N 1
ATOM 4324 C CA . HIS A 1 541 ? 21.625 -47.647 -33.858 1 88.82 541 HIS A CA 1
ATOM 4325 C C . HIS A 1 541 ? 22.578 -46.896 -32.933 1 88.82 541 HIS A C 1
ATOM 4327 O O . HIS A 1 541 ? 23.691 -46.546 -33.334 1 88.82 541 HIS A O 1
ATOM 4333 N N . LEU A 1 542 ? 22.288 -46.582 -31.706 1 90.05 542 LEU A N 1
ATOM 4334 C CA . LEU A 1 542 ? 23.079 -45.796 -30.766 1 90.05 542 LEU A CA 1
ATOM 4335 C C . LEU A 1 542 ? 24.248 -46.611 -30.224 1 90.05 542 LEU A C 1
ATOM 4337 O O . LEU A 1 542 ? 25.29 -46.053 -29.873 1 90.05 542 LEU A O 1
ATOM 4341 N N . PHE A 1 543 ? 24.069 -47.906 -30.071 1 85.98 543 PHE A N 1
ATOM 4342 C CA . PHE A 1 543 ? 25.167 -48.781 -29.676 1 85.98 543 PHE A CA 1
ATOM 4343 C C . PHE A 1 543 ? 26.053 -49.111 -30.871 1 85.98 543 PHE A C 1
ATOM 4345 O O . PHE A 1 543 ? 27.193 -49.549 -30.702 1 85.98 543 PHE A O 1
ATOM 4352 N N . GLY A 1 544 ? 25.627 -48.88 -32.034 1 78.68 544 GLY A N 1
ATOM 4353 C CA . GLY A 1 544 ? 26.299 -49.267 -33.264 1 78.68 544 GLY A CA 1
ATOM 4354 C C . GLY A 1 544 ? 27.589 -48.506 -33.504 1 78.68 544 GLY A C 1
ATOM 4355 O O . GLY A 1 544 ? 27.901 -47.559 -32.779 1 78.68 544 GLY A O 1
ATOM 4356 N N . PRO A 1 545 ? 28.233 -48.887 -34.486 1 69.48 545 PRO A N 1
ATOM 4357 C CA . PRO A 1 545 ? 29.583 -48.398 -34.777 1 69.48 545 PRO A CA 1
ATOM 4358 C C . PRO A 1 545 ? 29.611 -46.909 -35.117 1 69.48 545 PRO A C 1
ATOM 4360 O O . PRO A 1 545 ? 30.655 -46.263 -34.991 1 69.48 545 PRO A O 1
ATO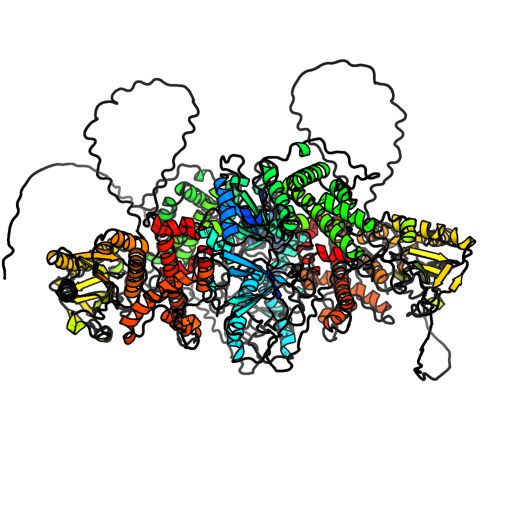M 4363 N N . ARG A 1 546 ? 28.517 -46.331 -35.5 1 75.17 546 ARG A N 1
ATOM 4364 C CA . ARG A 1 546 ? 28.505 -44.921 -35.876 1 75.17 546 ARG A CA 1
ATOM 4365 C C . ARG A 1 546 ? 28.434 -44.025 -34.643 1 75.17 546 ARG A C 1
ATOM 4367 O O . ARG A 1 546 ? 28.968 -42.914 -34.646 1 75.17 546 ARG A O 1
ATOM 4374 N N . CYS A 1 547 ? 27.865 -44.418 -33.471 1 78.04 547 CYS A N 1
ATOM 4375 C CA . CYS A 1 547 ? 27.703 -43.557 -32.305 1 78.04 547 CYS A CA 1
ATOM 4376 C C . CYS A 1 547 ? 28.509 -44.082 -31.123 1 78.04 547 CYS A C 1
ATOM 4378 O O . CYS A 1 547 ? 29.137 -43.307 -30.4 1 78.04 547 CYS A O 1
ATOM 4380 N N . LEU A 1 548 ? 28.813 -45.543 -30.804 1 76.69 548 LEU A N 1
ATOM 4381 C CA . LEU A 1 548 ? 29.616 -46.255 -29.816 1 76.69 548 LEU A CA 1
ATOM 4382 C C . LEU A 1 548 ? 29.391 -45.683 -28.42 1 76.69 548 LEU A C 1
ATOM 4384 O O . LEU A 1 548 ? 30.35 -45.361 -27.715 1 76.69 548 LEU A O 1
ATOM 4388 N N . HIS A 1 549 ? 28.037 -45.326 -28.173 1 86.69 549 HIS A N 1
ATOM 4389 C CA . HIS A 1 549 ? 27.75 -44.896 -26.809 1 86.69 549 HIS A CA 1
ATOM 4390 C C . HIS A 1 549 ? 27.856 -46.06 -25.83 1 86.69 549 HIS A C 1
ATOM 4392 O O . HIS A 1 549 ? 27.479 -47.188 -26.157 1 86.69 549 HIS A O 1
ATOM 4398 N N . PRO A 1 550 ? 28.414 -45.806 -24.688 1 83.85 550 PRO A N 1
ATOM 4399 C CA . PRO A 1 550 ? 28.56 -46.889 -23.713 1 83.85 550 PRO A CA 1
ATOM 4400 C C . PRO A 1 550 ? 27.235 -47.278 -23.061 1 83.85 550 PRO A C 1
ATOM 4402 O O . PRO A 1 550 ? 27.063 -48.426 -22.642 1 83.85 550 PRO A O 1
ATOM 4405 N N . LYS A 1 551 ? 26.421 -46.349 -22.867 1 88.55 551 LYS A N 1
ATOM 4406 C CA . LYS A 1 551 ? 25.121 -46.548 -22.233 1 88.55 551 LYS A CA 1
ATOM 4407 C C . LYS A 1 551 ? 24.04 -45.722 -22.924 1 88.55 551 LYS A C 1
ATOM 4409 O O . LYS A 1 551 ? 24.319 -44.644 -23.454 1 88.55 551 LYS A O 1
ATOM 4414 N N . VAL A 1 552 ? 22.861 -46.297 -22.954 1 90.37 552 VAL A N 1
ATOM 4415 C CA . VAL A 1 552 ? 21.717 -45.581 -23.51 1 90.37 552 VAL A CA 1
ATOM 4416 C C . VAL A 1 552 ? 20.64 -45.419 -22.44 1 90.37 552 VAL A C 1
ATOM 4418 O O . VAL A 1 552 ? 20.167 -46.406 -21.871 1 90.37 552 VAL A O 1
ATOM 4421 N N . VAL A 1 553 ? 20.393 -44.2 -22.134 1 91.33 553 VAL A N 1
ATOM 4422 C CA . VAL A 1 553 ? 19.373 -43.908 -21.132 1 91.33 553 VAL A CA 1
ATOM 4423 C C . VAL A 1 553 ? 18.123 -43.354 -21.812 1 91.33 553 VAL A C 1
ATOM 4425 O O . VAL A 1 553 ? 18.167 -42.289 -22.432 1 91.33 553 VAL A O 1
ATOM 4428 N N . LEU A 1 554 ? 17.025 -44.086 -21.707 1 92.97 554 LEU A N 1
ATOM 4429 C CA . LEU A 1 554 ? 15.77 -43.694 -22.34 1 92.97 554 LEU A CA 1
ATOM 4430 C C . LEU A 1 554 ? 14.831 -43.047 -21.328 1 92.97 554 LEU A C 1
ATOM 4432 O O . LEU A 1 554 ? 14.564 -43.618 -20.268 1 92.97 554 LEU A O 1
ATOM 4436 N N . PHE A 1 555 ? 14.399 -41.819 -21.706 1 91.79 555 PHE A N 1
ATOM 4437 C CA . PHE A 1 555 ? 13.41 -41.129 -20.887 1 91.79 555 PHE A CA 1
ATOM 4438 C C . PHE A 1 555 ? 12.095 -40.973 -21.641 1 91.79 555 PHE A C 1
ATOM 4440 O O . PHE A 1 555 ? 12.064 -40.403 -22.733 1 91.79 555 PHE A O 1
ATOM 4447 N N . ASN A 1 556 ? 11.029 -41.492 -21.151 1 91.35 556 ASN A N 1
ATOM 4448 C CA . ASN A 1 556 ? 9.694 -41.269 -21.697 1 91.35 556 ASN A CA 1
ATOM 4449 C C . ASN A 1 556 ? 8.953 -40.173 -20.937 1 91.35 556 ASN A C 1
ATOM 4451 O O . ASN A 1 556 ? 8.648 -40.33 -19.753 1 91.35 556 ASN A O 1
ATOM 4455 N N . LEU A 1 557 ? 8.572 -39.144 -21.623 1 89.93 557 LEU A N 1
ATOM 4456 C CA . LEU A 1 557 ? 8.063 -37.953 -20.952 1 89.93 557 LEU A CA 1
ATOM 4457 C C . LEU A 1 557 ? 6.544 -37.874 -21.063 1 89.93 557 LEU A C 1
ATOM 4459 O O . LEU A 1 557 ? 5.935 -36.898 -20.617 1 89.93 557 LEU A O 1
ATOM 4463 N N . ARG A 1 558 ? 5.885 -38.753 -21.512 1 86.25 558 ARG A N 1
ATOM 4464 C CA . ARG A 1 558 ? 4.447 -38.709 -21.758 1 86.25 558 ARG A CA 1
ATOM 4465 C C . ARG A 1 558 ? 3.665 -38.796 -20.452 1 86.25 558 ARG A C 1
ATOM 4467 O O . ARG A 1 558 ? 4.021 -39.568 -19.56 1 86.25 558 ARG A O 1
ATOM 4474 N N . GLU A 1 559 ? 2.726 -37.954 -20.345 1 79.83 559 GLU A N 1
ATOM 4475 C CA . GLU A 1 559 ? 1.876 -37.946 -19.158 1 79.83 559 GLU A CA 1
ATOM 4476 C C . GLU A 1 559 ? 0.543 -38.637 -19.43 1 79.83 559 GLU A C 1
ATOM 4478 O O . GLU A 1 559 ? -0.266 -38.817 -18.517 1 79.83 559 GLU A O 1
ATOM 4483 N N . ASP A 1 560 ? 0.344 -39.127 -20.619 1 81.14 560 ASP A N 1
ATOM 4484 C CA . ASP A 1 560 ? -0.891 -39.819 -20.974 1 81.14 560 ASP A CA 1
ATOM 4485 C C . ASP A 1 560 ? -0.676 -41.329 -21.038 1 81.14 560 ASP A C 1
ATOM 4487 O O . ASP A 1 560 ? 0.443 -41.81 -20.848 1 81.14 560 ASP A O 1
ATOM 4491 N N . LEU A 1 561 ? -1.741 -41.982 -21.216 1 84.92 561 LEU A N 1
ATOM 4492 C CA . LEU A 1 561 ? -1.664 -43.438 -21.272 1 84.92 561 LEU A CA 1
ATOM 4493 C C . LEU A 1 561 ? -1.42 -43.915 -22.7 1 84.92 561 LEU A C 1
ATOM 4495 O O . LEU A 1 561 ? -2.08 -43.454 -23.634 1 84.92 561 LEU A O 1
ATOM 4499 N N . ALA A 1 562 ? -0.372 -44.679 -22.849 1 88.4 562 ALA A N 1
ATOM 4500 C CA . ALA A 1 562 ? -0.049 -45.234 -24.161 1 88.4 562 ALA A CA 1
ATOM 4501 C C . ALA A 1 562 ? 0.265 -46.724 -24.064 1 88.4 562 ALA A C 1
ATOM 4503 O O . ALA A 1 562 ? 0.852 -47.179 -23.08 1 88.4 562 ALA A O 1
ATOM 4504 N N . VAL A 1 563 ? -0.225 -47.407 -24.974 1 89.71 563 VAL A N 1
ATOM 4505 C CA . VAL A 1 563 ? 0.021 -48.845 -25.031 1 89.71 563 VAL A CA 1
ATOM 4506 C C . VAL A 1 563 ? 0.495 -49.233 -26.43 1 89.71 563 VAL A C 1
ATOM 4508 O O . VAL A 1 563 ? 0.175 -48.557 -27.41 1 89.71 563 VAL A O 1
ATOM 4511 N N . ASP A 1 564 ? 1.298 -50.195 -26.473 1 89.64 564 ASP A N 1
ATOM 4512 C CA . ASP A 1 564 ? 1.752 -50.755 -27.742 1 89.64 564 ASP A CA 1
ATOM 4513 C C . ASP A 1 564 ? 0.885 -51.94 -28.161 1 89.64 564 ASP A C 1
ATOM 4515 O O . ASP A 1 564 ? 0.87 -52.973 -27.489 1 89.64 564 ASP A O 1
ATOM 4519 N N . CYS A 1 565 ? 0.183 -51.797 -29.28 1 88.64 565 CYS A N 1
ATOM 4520 C CA . CYS A 1 565 ? -0.679 -52.848 -29.809 1 88.64 565 CYS A CA 1
ATOM 4521 C C . CYS A 1 565 ? -0.138 -53.385 -31.129 1 88.64 565 CYS A C 1
ATOM 4523 O O . CYS A 1 565 ? -0.264 -52.734 -32.167 1 88.64 565 CYS A O 1
ATOM 4525 N N . ASP A 1 566 ? 0.353 -54.594 -31.151 1 85.7 566 ASP A N 1
ATOM 4526 C CA . ASP A 1 566 ? 0.878 -55.295 -32.319 1 85.7 566 ASP A CA 1
ATOM 4527 C C . ASP A 1 566 ? 1.951 -54.465 -33.021 1 85.7 566 ASP A C 1
ATOM 4529 O O . ASP A 1 566 ? 1.96 -54.365 -34.25 1 85.7 566 ASP A O 1
ATOM 4533 N N . GLY A 1 567 ? 2.686 -53.683 -32.212 1 81.93 567 GLY A N 1
ATOM 4534 C CA . GLY A 1 567 ? 3.825 -52.955 -32.749 1 81.93 567 GLY A CA 1
ATOM 4535 C C . GLY A 1 567 ? 3.541 -51.481 -32.97 1 81.93 567 GLY A C 1
ATOM 4536 O O . GLY A 1 567 ? 4.435 -50.721 -33.347 1 81.93 567 GLY A O 1
ATOM 4537 N N . SER A 1 568 ? 2.32 -51.107 -32.812 1 85.81 568 SER A N 1
ATOM 4538 C CA . SER A 1 568 ? 1.961 -49.697 -32.919 1 85.81 568 SER A CA 1
ATOM 4539 C C . SER A 1 568 ? 1.488 -49.143 -31.579 1 85.81 568 SER A C 1
ATOM 4541 O O . SER A 1 568 ? 0.814 -49.84 -30.817 1 85.81 568 SER A O 1
ATOM 4543 N N . THR A 1 569 ? 1.9 -47.942 -31.406 1 89.66 569 THR A N 1
ATOM 4544 C CA . THR A 1 569 ? 1.548 -47.335 -30.128 1 89.66 569 THR A CA 1
ATOM 4545 C C . THR A 1 569 ? 0.224 -46.584 -30.232 1 89.66 569 THR A C 1
ATOM 4547 O O . THR A 1 569 ? -0.032 -45.901 -31.226 1 89.66 569 THR A O 1
ATOM 4550 N N . PHE A 1 570 ? -0.642 -46.742 -29.272 1 88.28 570 PHE A N 1
ATOM 4551 C CA . PHE A 1 570 ? -1.947 -46.094 -29.209 1 88.28 570 PHE A CA 1
ATOM 4552 C C . PHE A 1 570 ? -2.13 -45.372 -27.879 1 88.28 570 PHE A C 1
ATOM 4554 O O . PHE A 1 570 ? -1.587 -45.796 -26.857 1 88.28 570 PHE A O 1
ATOM 4561 N N . SER A 1 571 ? -2.853 -44.268 -27.93 1 88.37 571 SER A N 1
ATOM 4562 C CA . SER A 1 571 ? -3.188 -43.528 -26.718 1 88.37 571 SER A CA 1
ATOM 4563 C C . SER A 1 571 ? -4.699 -43.404 -26.546 1 88.37 571 SER A C 1
ATOM 4565 O O . SER A 1 571 ? -5.439 -43.359 -27.531 1 88.37 571 SER A O 1
ATOM 4567 N N . SER A 1 572 ? -5.123 -43.365 -25.374 1 82.13 572 SER A N 1
ATOM 4568 C CA . SER A 1 572 ? -6.547 -43.247 -25.077 1 82.13 572 SER A CA 1
ATOM 4569 C C . SER A 1 572 ? -7.005 -41.794 -25.133 1 82.13 572 SER A C 1
ATOM 4571 O O . SER A 1 572 ? -6.347 -40.909 -24.584 1 82.13 572 SER A O 1
ATOM 4573 N N . ARG A 1 573 ? -7.97 -41.522 -25.922 1 80.99 573 ARG A N 1
ATOM 4574 C CA . ARG A 1 573 ? -8.542 -40.184 -26.035 1 80.99 573 ARG A CA 1
ATOM 4575 C C . ARG A 1 573 ? -10.059 -40.223 -25.89 1 80.99 573 ARG A C 1
ATOM 4577 O O . ARG A 1 573 ? -10.675 -41.282 -26.033 1 80.99 573 ARG A O 1
ATOM 4584 N N . GLU A 1 574 ? -10.581 -39.11 -25.608 1 73.63 574 GLU A N 1
ATOM 4585 C CA . GLU A 1 574 ? -12.036 -39.014 -25.534 1 73.63 574 GLU A CA 1
ATOM 4586 C C . GLU A 1 574 ? -12.657 -38.943 -26.926 1 73.63 574 GLU A C 1
ATOM 4588 O O . GLU A 1 574 ? -12.117 -38.287 -27.819 1 73.63 574 GLU A O 1
ATOM 4593 N N . ILE A 1 575 ? -13.818 -39.483 -27.166 1 72.56 575 ILE A N 1
ATOM 4594 C CA . ILE A 1 575 ? -14.484 -39.517 -28.464 1 72.56 575 ILE A CA 1
ATOM 4595 C C . ILE A 1 575 ? -14.919 -38.108 -28.858 1 72.56 575 ILE A C 1
ATOM 4597 O O . ILE A 1 575 ? -14.922 -37.76 -30.041 1 72.56 575 ILE A O 1
ATOM 4601 N N . SER A 1 576 ? -15.284 -37.283 -27.764 1 66.51 576 SER A N 1
ATOM 4602 C CA . SER A 1 576 ? -15.719 -35.915 -28.03 1 66.51 576 SER A CA 1
ATOM 4603 C C . SER A 1 576 ? -14.549 -35.037 -28.461 1 66.51 576 SER A C 1
ATOM 4605 O O . SER A 1 576 ? -14.747 -34.001 -29.099 1 66.51 576 SER A O 1
ATOM 4607 N N . ASN A 1 577 ? -13.286 -35.49 -28.085 1 72.11 577 ASN A N 1
ATOM 4608 C CA . ASN A 1 577 ? -12.087 -34.732 -28.43 1 72.11 577 ASN A CA 1
ATOM 4609 C C . ASN A 1 577 ? -10.927 -35.654 -28.794 1 72.11 577 ASN A C 1
ATOM 4611 O O . ASN A 1 577 ? -10.007 -35.845 -27.997 1 72.11 577 ASN A O 1
ATOM 4615 N N . VAL A 1 578 ? -10.962 -36.045 -29.964 1 73.59 578 VAL A N 1
ATOM 4616 C CA . VAL A 1 578 ? -10.006 -37.06 -30.393 1 73.59 578 VAL A CA 1
ATOM 4617 C C . VAL A 1 578 ? -8.656 -36.408 -30.685 1 73.59 578 VAL A C 1
ATOM 4619 O O . VAL A 1 578 ? -7.619 -37.074 -30.658 1 73.59 578 VAL A O 1
ATOM 4622 N N . THR A 1 579 ? -8.657 -35.082 -30.757 1 70.78 579 THR A N 1
ATOM 4623 C CA . THR A 1 579 ? -7.429 -34.407 -31.16 1 70.78 579 THR A CA 1
ATOM 4624 C C . THR A 1 579 ? -6.574 -34.067 -29.942 1 70.78 579 THR A C 1
ATOM 4626 O O . THR A 1 579 ? -5.372 -33.828 -30.068 1 70.78 579 THR A O 1
ATOM 4629 N N . GLU A 1 580 ? -7.231 -34.163 -28.81 1 72.68 580 GLU A N 1
ATOM 4630 C CA . GLU A 1 580 ? -6.485 -33.732 -27.632 1 72.68 580 GLU A CA 1
ATOM 4631 C C . GLU A 1 580 ? -6.241 -34.897 -26.677 1 72.68 580 GLU A C 1
ATOM 4633 O O . GLU A 1 580 ? -7.089 -35.781 -26.538 1 72.68 580 GLU A O 1
ATOM 4638 N N . HIS A 1 581 ? -5.052 -34.91 -26.156 1 72.53 581 HIS A N 1
ATOM 4639 C CA . HIS A 1 581 ? -4.703 -35.938 -25.182 1 72.53 581 HIS A CA 1
ATOM 4640 C C . HIS A 1 581 ? -5.456 -35.735 -23.872 1 72.53 581 HIS A C 1
ATOM 4642 O O . HIS A 1 581 ? -5.773 -34.602 -23.502 1 72.53 581 HIS A O 1
ATOM 4648 N N . MET A 1 582 ? -5.899 -36.842 -23.391 1 65.72 582 MET A N 1
ATOM 4649 C CA . MET A 1 582 ? -6.504 -36.773 -22.063 1 65.72 582 MET A CA 1
ATOM 4650 C C . MET A 1 582 ? -5.447 -36.508 -20.997 1 65.72 582 MET A C 1
ATOM 4652 O O . MET A 1 582 ? -4.551 -37.328 -20.788 1 65.72 582 MET A O 1
ATOM 4656 N N . PRO A 1 583 ? -5.364 -35.302 -20.485 1 61.24 583 PRO A N 1
ATOM 4657 C CA . PRO A 1 583 ? -4.263 -35.017 -19.562 1 61.24 583 PRO A CA 1
ATOM 4658 C C . PRO A 1 583 ? -4.459 -35.664 -18.193 1 61.24 583 PRO A C 1
ATOM 4660 O O . PRO A 1 583 ? -5.552 -35.596 -17.624 1 61.24 583 PRO A O 1
ATOM 4663 N N . PHE A 1 584 ? -3.685 -36.729 -17.889 1 63.59 584 PHE A N 1
ATOM 4664 C CA . PHE A 1 584 ? -3.643 -37.24 -16.524 1 63.59 584 PHE A CA 1
ATOM 4665 C C . PHE A 1 584 ? -2.682 -36.422 -15.669 1 63.59 584 PHE A C 1
ATOM 4667 O O . PHE A 1 584 ? -1.562 -36.858 -15.395 1 63.59 584 PHE A O 1
ATOM 4674 N N . ARG A 1 585 ? -3.142 -35.215 -15.389 1 62.54 585 ARG A N 1
ATOM 4675 C CA . ARG A 1 585 ? -2.272 -34.256 -14.716 1 62.54 585 ARG A CA 1
ATOM 4676 C C . ARG A 1 585 ? -2.054 -34.643 -13.257 1 62.54 585 ARG A C 1
ATOM 4678 O O . ARG A 1 585 ? -2.988 -35.076 -12.579 1 62.54 585 ARG A O 1
ATOM 4685 N N . GLY A 1 586 ? -0.834 -34.649 -12.831 1 60.31 586 GLY A N 1
ATOM 4686 C CA . GLY A 1 586 ? -0.51 -34.822 -11.424 1 60.31 586 GLY A CA 1
ATOM 4687 C C . GLY A 1 586 ? -0.211 -36.262 -11.054 1 60.31 586 GLY A C 1
ATOM 4688 O O . GLY A 1 586 ? -0.01 -36.577 -9.879 1 60.31 586 GLY A O 1
ATOM 4689 N N . LEU A 1 587 ? -0.311 -37.248 -12.078 1 64.64 587 LEU A N 1
ATOM 4690 C CA . LEU A 1 587 ? -0.061 -38.645 -11.742 1 64.64 587 LEU A CA 1
ATOM 4691 C C . LEU A 1 587 ? 1.435 -38.938 -11.712 1 64.64 587 LEU A C 1
ATOM 4693 O O . LEU A 1 587 ? 2.197 -38.38 -12.505 1 64.64 587 LEU A O 1
ATOM 4697 N N . ASP A 1 588 ? 1.743 -39.676 -10.657 1 70.34 588 ASP A N 1
ATOM 4698 C CA . ASP A 1 588 ? 3.138 -40.093 -10.555 1 70.34 588 ASP A CA 1
ATOM 4699 C C . ASP A 1 588 ? 3.449 -41.215 -11.544 1 70.34 588 ASP A C 1
ATOM 4701 O O . ASP A 1 588 ? 2.544 -41.752 -12.186 1 70.34 588 ASP A O 1
ATOM 4705 N N . THR A 1 589 ? 4.736 -41.445 -11.728 1 78.17 589 THR A N 1
ATOM 4706 C CA . THR A 1 589 ? 5.211 -42.467 -12.654 1 78.17 589 THR A CA 1
ATOM 4707 C C . THR A 1 589 ? 4.576 -43.819 -12.339 1 78.17 589 THR A C 1
ATOM 4709 O O . THR A 1 589 ? 4.113 -44.519 -13.242 1 78.17 589 THR A O 1
ATOM 4712 N N . VAL A 1 590 ? 4.449 -44.098 -11.063 1 77.96 590 VAL A N 1
ATOM 4713 C CA . VAL A 1 590 ? 3.932 -45.395 -10.639 1 77.96 590 VAL A CA 1
ATOM 4714 C C . VAL A 1 590 ? 2.437 -45.479 -10.94 1 77.96 590 VAL A C 1
ATOM 4716 O O . VAL A 1 590 ? 1.941 -46.526 -11.363 1 77.96 590 VAL A O 1
ATOM 4719 N N . GLU A 1 591 ? 1.842 -44.42 -10.84 1 76.71 591 GLU A N 1
ATOM 4720 C CA . GLU A 1 591 ? 0.402 -44.387 -11.074 1 76.71 591 GLU A CA 1
ATOM 4721 C C . GLU A 1 591 ? 0.081 -44.51 -12.561 1 76.71 591 GLU A C 1
ATOM 4723 O O . GLU A 1 591 ? -0.874 -45.19 -12.942 1 76.71 591 GLU A O 1
ATOM 4728 N N . ILE A 1 592 ? 0.847 -43.828 -13.363 1 82.16 592 ILE A N 1
ATOM 4729 C CA . ILE A 1 592 ? 0.61 -43.869 -14.802 1 82.16 592 ILE A CA 1
ATOM 4730 C C . ILE A 1 592 ? 0.863 -45.28 -15.326 1 82.16 592 ILE A C 1
ATOM 4732 O O . ILE A 1 592 ? 0.109 -45.784 -16.162 1 82.16 592 ILE A O 1
ATOM 4736 N N . GLU A 1 593 ? 1.902 -45.906 -14.857 1 86.47 593 GLU A N 1
ATOM 4737 C CA . GLU A 1 593 ? 2.229 -47.256 -15.308 1 86.47 593 GLU A CA 1
ATOM 4738 C C . GLU A 1 593 ? 1.18 -48.262 -14.843 1 86.47 593 GLU A C 1
ATOM 4740 O O . GLU A 1 593 ? 0.873 -49.22 -15.555 1 86.47 593 GLU A O 1
ATOM 4745 N N . LYS A 1 594 ? 0.673 -48.02 -13.657 1 83.11 594 LYS A N 1
ATOM 4746 C CA . LYS A 1 594 ? -0.404 -48.878 -13.172 1 83.11 594 LYS A CA 1
ATOM 4747 C C . LYS A 1 594 ? -1.661 -48.717 -14.022 1 83.11 594 LYS A C 1
ATOM 4749 O O . LYS A 1 594 ? -2.326 -49.702 -14.349 1 83.11 594 LYS A O 1
ATOM 4754 N N . LYS A 1 595 ? -1.928 -47.516 -14.378 1 82.84 595 LYS A N 1
ATOM 4755 C CA . LYS A 1 595 ? -3.101 -47.262 -15.208 1 82.84 595 LYS A CA 1
ATOM 4756 C C . LYS A 1 595 ? -2.929 -47.859 -16.601 1 82.84 595 LYS A C 1
ATOM 4758 O O . LYS A 1 595 ? -3.901 -48.302 -17.217 1 82.84 595 LYS A O 1
ATOM 4763 N N . GLU A 1 596 ? -1.755 -47.76 -17.076 1 88 596 GLU A N 1
ATOM 4764 C CA . GLU A 1 596 ? -1.474 -48.386 -18.365 1 88 596 GLU A CA 1
ATOM 4765 C C . GLU A 1 596 ? -1.679 -49.897 -18.301 1 88 596 GLU A C 1
ATOM 4767 O O . GLU A 1 596 ? -2.175 -50.502 -19.254 1 88 596 GLU A O 1
ATOM 4772 N N . SER A 1 597 ? -1.293 -50.495 -17.174 1 87.94 597 SER A N 1
ATOM 4773 C CA . SER A 1 597 ? -1.492 -51.928 -16.98 1 87.94 597 SER A CA 1
ATOM 4774 C C . SER A 1 597 ? -2.975 -52.274 -16.897 1 87.94 597 SER A C 1
ATOM 4776 O O . SER A 1 597 ? -3.401 -53.324 -17.382 1 87.94 597 SER A O 1
ATOM 4778 N N . ASP A 1 598 ? -3.715 -51.409 -16.27 1 85.14 598 ASP A N 1
ATOM 4779 C CA . ASP A 1 598 ? -5.159 -51.603 -16.19 1 85.14 598 ASP A CA 1
ATOM 4780 C C . ASP A 1 598 ? -5.805 -51.489 -17.569 1 85.14 598 ASP A C 1
ATOM 4782 O O . ASP A 1 598 ? -6.728 -52.24 -17.892 1 85.14 598 ASP A O 1
ATOM 4786 N N . LEU A 1 599 ? -5.899 -50.171 -18.181 1 84.87 599 LEU A N 1
ATOM 4787 C CA . LEU A 1 599 ? -6.38 -49.999 -19.547 1 84.87 599 LEU A CA 1
ATOM 4788 C C . LEU A 1 599 ? -6.098 -51.243 -20.383 1 84.87 599 LEU A C 1
ATOM 4790 O O . LEU A 1 599 ? -6.943 -51.669 -21.174 1 84.87 599 LEU A O 1
ATOM 4794 N N . LYS A 1 600 ? -4.468 -52.137 -20.363 1 88.04 600 LYS A N 1
ATOM 4795 C CA . LYS A 1 600 ? -4.089 -53.364 -21.059 1 88.04 600 LYS A CA 1
ATOM 4796 C C . LYS A 1 600 ? -5.017 -54.516 -20.686 1 88.04 600 LYS A C 1
ATOM 4798 O O . LYS A 1 600 ? -5.499 -55.24 -21.559 1 88.04 600 LYS A O 1
ATOM 4803 N N . SER A 1 601 ? -5.157 -54.651 -19.379 1 85.25 601 SER A N 1
ATOM 4804 C CA . SER A 1 601 ? -6.017 -55.729 -18.902 1 85.25 601 SER A CA 1
ATOM 4805 C C . SER A 1 601 ? -7.435 -55.588 -19.447 1 85.25 601 SER A C 1
ATOM 4807 O O . SER A 1 601 ? -8.073 -56.582 -19.798 1 85.25 601 SER A O 1
ATOM 4809 N N . GLU A 1 602 ? -7.912 -54.404 -19.57 1 82.21 602 GLU A N 1
ATOM 4810 C CA . GLU A 1 602 ? -9.248 -54.152 -20.099 1 82.21 602 GLU A CA 1
ATOM 4811 C C . GLU A 1 602 ? -9.328 -54.497 -21.584 1 82.21 602 GLU A C 1
ATOM 4813 O O . GLU A 1 602 ? -10.337 -55.03 -22.05 1 82.21 602 GLU A O 1
ATOM 4818 N N . LEU A 1 603 ? -9.024 -53.738 -22.338 1 85.13 603 LEU A N 1
ATOM 4819 C CA . LEU A 1 603 ? -8.984 -54.008 -23.771 1 85.13 603 LEU A CA 1
ATOM 4820 C C . LEU A 1 603 ? -8.896 -55.506 -24.039 1 85.13 603 LEU A C 1
ATOM 4822 O O . LEU A 1 603 ? -9.457 -55.999 -25.021 1 85.13 603 LEU A O 1
ATOM 4826 N N . LEU A 1 604 ? -7.463 -56.59 -23.202 1 83.45 604 LEU A N 1
ATOM 4827 C CA . LEU A 1 604 ? -7.3 -58.03 -23.369 1 83.45 604 LEU A CA 1
ATOM 4828 C C . LEU A 1 604 ? -8.593 -58.766 -23.035 1 83.45 604 LEU A C 1
ATOM 4830 O O . LEU A 1 604 ? -8.931 -59.761 -23.68 1 83.45 604 LEU A O 1
ATOM 4834 N N . ARG A 1 605 ? -9.186 -58.277 -22.029 1 77.23 605 ARG A N 1
ATOM 4835 C CA . ARG A 1 605 ? -10.445 -58.892 -21.62 1 77.23 605 ARG A CA 1
ATOM 4836 C C . ARG A 1 605 ? -11.539 -58.638 -22.652 1 77.23 605 ARG A C 1
ATOM 4838 O O . ARG A 1 605 ? -12.25 -59.563 -23.052 1 77.23 605 ARG A O 1
ATOM 4845 N N . LYS A 1 606 ? -11.659 -57.424 -23.045 1 69.05 606 LYS A N 1
ATOM 4846 C CA . LYS A 1 606 ? -12.737 -57.051 -23.956 1 69.05 606 LYS A CA 1
ATOM 4847 C C . LYS A 1 606 ? -12.419 -57.476 -25.387 1 69.05 606 LYS A C 1
ATOM 4849 O O . LYS A 1 606 ? -13.327 -57.746 -26.176 1 69.05 606 LYS A O 1
ATOM 4854 N N . GLY A 1 607 ? -11.152 -57.316 -25.836 1 60.89 607 GLY A N 1
ATOM 4855 C CA . GLY A 1 607 ? -10.738 -57.635 -27.193 1 60.89 607 GLY A CA 1
ATOM 4856 C C . GLY A 1 607 ? -11.115 -59.042 -27.617 1 60.89 607 GLY A C 1
ATOM 4857 O O . GLY A 1 607 ? -11.36 -59.295 -28.799 1 60.89 607 GLY A O 1
ATOM 4858 N N . LYS A 1 608 ? -11.235 -60.045 -26.682 1 56.98 608 LYS A N 1
ATOM 4859 C CA . LYS A 1 608 ? -11.625 -61.401 -27.055 1 56.98 608 LYS A CA 1
ATOM 4860 C C . LYS A 1 608 ? -13.093 -61.458 -27.468 1 56.98 608 LYS A C 1
ATOM 4862 O O . LYS A 1 608 ? -13.488 -62.317 -28.259 1 56.98 608 LYS A O 1
ATOM 4867 N N . LYS A 1 609 ? -13.926 -60.464 -27.048 1 58.49 609 LYS A N 1
ATOM 4868 C CA . LYS A 1 609 ? -15.355 -60.583 -27.323 1 58.49 609 LYS A CA 1
ATOM 4869 C C . LYS A 1 609 ? -15.802 -59.558 -28.361 1 58.49 609 LYS A C 1
ATOM 4871 O O . LYS A 1 609 ? -16.714 -59.82 -29.148 1 58.49 609 LYS A O 1
ATOM 4876 N N . ARG A 1 610 ? -15.275 -58.282 -28.434 1 67.35 610 ARG A N 1
ATOM 4877 C CA . ARG A 1 610 ? -15.68 -57.229 -29.36 1 67.35 610 ARG A CA 1
ATOM 4878 C C . ARG A 1 610 ? -14.469 -56.468 -29.887 1 67.35 610 ARG A C 1
ATOM 4880 O O . ARG A 1 610 ? -13.557 -56.137 -29.126 1 67.35 610 ARG A O 1
ATOM 4887 N N . PRO A 1 611 ? -14.431 -56.359 -31.153 1 67.94 611 PRO A N 1
ATOM 4888 C CA . PRO A 1 611 ? -13.345 -55.563 -31.73 1 67.94 611 PRO A CA 1
ATOM 4889 C C . PRO A 1 611 ? -13.304 -54.137 -31.185 1 67.94 611 PRO A C 1
ATOM 4891 O O . PRO A 1 611 ? -14.351 -53.55 -30.903 1 67.94 611 PRO A O 1
ATOM 4894 N N . THR A 1 612 ? -12.094 -53.709 -30.771 1 77.81 612 THR A N 1
ATOM 4895 C CA . THR A 1 612 ? -11.887 -52.362 -30.249 1 77.81 612 THR A CA 1
ATOM 4896 C C . THR A 1 612 ? -11.836 -51.344 -31.384 1 77.81 612 THR A C 1
ATOM 4898 O O . THR A 1 612 ? -11.237 -51.603 -32.431 1 77.81 612 THR A O 1
ATOM 4901 N N . LYS A 1 613 ? -12.541 -50.331 -31.307 1 78.25 613 LYS A N 1
ATOM 4902 C CA . LYS A 1 613 ? -12.52 -49.249 -32.286 1 78.25 613 LYS A CA 1
ATOM 4903 C C . LYS A 1 613 ? -11.303 -48.35 -32.087 1 78.25 613 LYS A C 1
ATOM 4905 O O . LYS A 1 613 ? -11.077 -47.837 -30.989 1 78.25 613 LYS A O 1
ATOM 4910 N N . VAL A 1 614 ? -10.472 -48.383 -33.141 1 84.63 614 VAL A N 1
ATOM 4911 C CA . VAL A 1 614 ? -9.242 -47.603 -33.053 1 84.63 614 VAL A CA 1
ATOM 4912 C C . VAL A 1 614 ? -9.213 -46.555 -34.162 1 84.63 614 VAL A C 1
ATOM 4914 O O . VAL A 1 614 ? -9.755 -46.776 -35.248 1 84.63 614 VAL A O 1
ATOM 4917 N N . TYR A 1 615 ? -8.705 -45.336 -33.826 1 83.11 615 TYR A N 1
ATOM 4918 C CA . TYR A 1 615 ? -8.471 -44.295 -34.821 1 83.11 615 TYR A CA 1
ATOM 4919 C C . TYR A 1 615 ? -7.015 -44.289 -35.271 1 83.11 615 TYR A C 1
ATOM 4921 O O . TYR A 1 615 ? -6.119 -43.96 -34.491 1 83.11 615 TYR A O 1
ATOM 4929 N N . LYS A 1 616 ? -6.759 -44.72 -36.404 1 78.81 616 LYS A N 1
ATOM 4930 C CA . LYS A 1 616 ? -5.405 -44.627 -36.944 1 78.81 616 LYS A CA 1
ATOM 4931 C C . LYS A 1 616 ? -5.113 -43.218 -37.454 1 78.81 616 LYS A C 1
ATOM 4933 O O . LYS A 1 616 ? -3.952 -42.814 -37.545 1 78.81 616 LYS A O 1
ATOM 4938 N N . ASP A 1 617 ? -6.134 -42.521 -37.955 1 74.38 617 ASP A N 1
ATOM 4939 C CA . ASP A 1 617 ? -6.112 -41.122 -38.372 1 74.38 617 ASP A CA 1
ATOM 4940 C C . ASP A 1 617 ? -7.348 -40.38 -37.868 1 74.38 617 ASP A C 1
ATOM 4942 O O . ASP A 1 617 ? -8.479 -40.781 -38.151 1 74.38 617 ASP A O 1
ATOM 4946 N N . VAL A 1 618 ? -7.09 -39.416 -37.13 1 76.52 618 VAL A N 1
ATOM 4947 C CA . VAL A 1 618 ? -8.172 -38.688 -36.475 1 76.52 618 VAL A CA 1
ATOM 4948 C C . VAL A 1 618 ? -9.143 -38.152 -37.524 1 76.52 618 VAL A C 1
ATOM 4950 O O . VAL A 1 618 ? -10.304 -37.87 -37.217 1 76.52 618 VAL A O 1
ATOM 4953 N N . ASN A 1 619 ? -8.643 -37.938 -38.824 1 71.73 619 ASN A N 1
ATOM 4954 C CA . ASN A 1 619 ? -9.478 -37.381 -39.883 1 71.73 619 ASN A CA 1
ATOM 4955 C C . ASN A 1 619 ? -10.268 -38.47 -40.604 1 71.73 619 ASN A C 1
ATOM 4957 O O . ASN A 1 619 ? -11.123 -38.172 -41.44 1 71.73 619 ASN A O 1
ATOM 4961 N N . ARG A 1 620 ? -9.961 -39.812 -40.22 1 74.6 620 ARG A N 1
ATOM 4962 C CA . ARG A 1 620 ? -10.63 -40.925 -40.886 1 74.6 620 ARG A CA 1
ATOM 4963 C C . ARG A 1 620 ? -11.574 -41.648 -39.931 1 74.6 620 ARG A C 1
ATOM 4965 O O . ARG A 1 620 ? -11.549 -41.404 -38.723 1 74.6 620 ARG A O 1
ATOM 4972 N N . SER A 1 621 ? -12.497 -42.369 -40.395 1 79.11 621 SER A N 1
ATOM 4973 C CA . SER A 1 621 ? -13.449 -43.137 -39.6 1 79.11 621 SER A CA 1
ATOM 4974 C C . SER A 1 621 ? -12.743 -44.21 -38.777 1 79.11 621 SER A C 1
ATOM 4976 O O . SER A 1 621 ? -11.702 -44.729 -39.187 1 79.11 621 SER A O 1
ATOM 4978 N N . PRO A 1 622 ? -13.218 -44.513 -37.609 1 84.84 622 PRO A N 1
ATOM 4979 C CA . PRO A 1 622 ? -12.614 -45.527 -36.742 1 84.84 622 PRO A CA 1
ATOM 4980 C C . PRO A 1 622 ? -12.604 -46.916 -37.376 1 84.84 622 PRO A C 1
ATOM 4982 O O . PRO A 1 622 ? -13.525 -47.266 -38.119 1 84.84 622 PRO A O 1
ATOM 4985 N N . GLU A 1 623 ? -11.634 -47.687 -37.149 1 83.44 623 GLU A N 1
ATOM 4986 C CA . GLU A 1 623 ? -11.483 -49.051 -37.647 1 83.44 623 GLU A CA 1
ATOM 4987 C C . GLU A 1 623 ? -11.534 -50.063 -36.507 1 83.44 623 GLU A C 1
ATOM 4989 O O . GLU A 1 623 ? -11.057 -49.789 -35.404 1 83.44 623 GLU A O 1
ATOM 4994 N N . GLU A 1 624 ? -12.209 -51.108 -36.749 1 82.66 624 GLU A N 1
ATOM 4995 C CA . GLU A 1 624 ? -12.232 -52.184 -35.762 1 82.66 624 GLU A CA 1
ATOM 4996 C C . GLU A 1 624 ? -11.027 -53.107 -35.924 1 82.66 624 GLU A C 1
ATOM 4998 O O . GLU A 1 624 ? -10.746 -53.582 -37.026 1 82.66 624 GLU A O 1
ATOM 5003 N N . GLN A 1 625 ? -10.278 -53.229 -34.968 1 81.7 625 GLN A N 1
ATOM 5004 C CA . GLN A 1 625 ? -9.075 -54.052 -35.031 1 81.7 625 GLN A CA 1
ATOM 5005 C C . GLN A 1 625 ? -8.995 -55.001 -33.838 1 81.7 625 GLN A C 1
ATOM 5007 O O . GLN A 1 625 ? -9.38 -54.64 -32.724 1 81.7 625 GLN A O 1
ATOM 5012 N N . ASP A 1 626 ? -8.605 -56.168 -34.119 1 80.15 626 ASP A N 1
ATOM 5013 C CA . ASP A 1 626 ? -8.288 -57.144 -33.081 1 80.15 626 ASP A CA 1
ATOM 5014 C C . ASP A 1 626 ? -6.781 -57.225 -32.845 1 80.15 626 ASP A C 1
ATOM 5016 O O . ASP A 1 626 ? -6.005 -57.35 -33.795 1 80.15 626 ASP A O 1
ATOM 5020 N N . PHE A 1 627 ? -6.369 -57.078 -31.595 1 85.31 627 PHE A N 1
ATOM 5021 C CA . PHE A 1 627 ? -4.947 -57.039 -31.276 1 85.31 627 PHE A CA 1
ATOM 5022 C C . PHE A 1 627 ? -4.479 -58.38 -30.724 1 85.31 627 PHE A C 1
ATOM 5024 O O . PHE A 1 627 ? -5.142 -58.97 -29.869 1 85.31 627 PHE A O 1
ATOM 5031 N N . GLY A 1 628 ? -3.464 -58.945 -31.288 1 79.89 628 GLY A N 1
ATOM 5032 C CA . GLY A 1 628 ? -2.868 -60.187 -30.824 1 79.89 628 GLY A CA 1
ATOM 5033 C C . GLY A 1 628 ? -1.973 -60.004 -29.613 1 79.89 628 GLY A C 1
ATOM 5034 O O . GLY A 1 628 ? -1.928 -60.866 -28.732 1 79.89 628 GLY A O 1
ATOM 5035 N N . SER A 1 629 ? -1.209 -58.884 -29.598 1 87.42 629 SER A N 1
ATOM 5036 C CA . SER A 1 629 ? -0.276 -58.611 -28.51 1 87.42 629 SER A CA 1
ATOM 5037 C C . SER A 1 629 ? -0.401 -57.172 -28.023 1 87.42 629 SER A C 1
ATOM 5039 O O . SER A 1 629 ? -0.378 -56.235 -28.824 1 87.42 629 SER A O 1
ATOM 5041 N N . ILE A 1 630 ? -0.839 -57.08 -26.694 1 90.63 630 ILE A N 1
ATOM 5042 C CA . ILE A 1 630 ? -0.934 -55.763 -26.073 1 90.63 630 ILE A CA 1
ATOM 5043 C C . ILE A 1 630 ? 0.111 -55.638 -24.967 1 90.63 630 ILE A C 1
ATOM 5045 O O . ILE A 1 630 ? 0.16 -56.466 -24.054 1 90.63 630 ILE A O 1
ATOM 5049 N N . LEU A 1 631 ? 1.172 -54.627 -25.186 1 92.4 631 LEU A N 1
ATOM 5050 C CA . LEU A 1 631 ? 2.215 -54.386 -24.196 1 92.4 631 LEU A CA 1
ATOM 5051 C C . LEU A 1 631 ? 2.138 -52.959 -23.663 1 92.4 631 LEU A C 1
ATOM 5053 O O . LEU A 1 631 ? 1.757 -52.04 -24.391 1 92.4 631 LEU A O 1
ATOM 5057 N N . THR A 1 632 ? 2.474 -52.865 -22.403 1 92.61 632 THR A N 1
ATOM 5058 C CA . THR A 1 632 ? 2.659 -51.52 -21.868 1 92.61 632 THR A CA 1
ATOM 5059 C C . THR A 1 632 ? 3.986 -50.93 -22.336 1 92.61 632 THR A C 1
ATOM 5061 O O . THR A 1 632 ? 4.841 -51.648 -22.86 1 92.61 632 THR A O 1
ATOM 5064 N N . LEU A 1 633 ? 4.158 -49.662 -22.227 1 91.14 633 LEU A N 1
ATOM 5065 C CA . LEU A 1 633 ? 5.402 -49.02 -22.636 1 91.14 633 LEU A CA 1
ATOM 5066 C C . LEU A 1 633 ? 6.58 -49.551 -21.826 1 91.14 633 LEU A C 1
ATOM 5068 O O . LEU A 1 633 ? 7.68 -49.716 -22.357 1 91.14 633 LEU A O 1
ATOM 5072 N N . ARG A 1 634 ? 6.294 -49.812 -20.603 1 91.24 634 ARG A N 1
ATOM 5073 C CA . ARG A 1 634 ? 7.334 -50.361 -19.738 1 91.24 634 ARG A CA 1
ATOM 5074 C C . ARG A 1 634 ? 7.743 -51.758 -20.194 1 91.24 634 ARG A C 1
ATOM 5076 O O . ARG A 1 634 ? 8.933 -52.075 -20.247 1 91.24 634 ARG A O 1
ATOM 5083 N N . GLU A 1 635 ? 6.819 -52.53 -20.522 1 91.19 635 GLU A N 1
ATOM 5084 C CA . GLU A 1 635 ? 7.097 -53.889 -20.977 1 91.19 635 GLU A CA 1
ATOM 5085 C C . GLU A 1 635 ? 7.864 -53.883 -22.296 1 91.19 635 GLU A C 1
ATOM 5087 O O . GLU A 1 635 ? 8.756 -54.708 -22.506 1 91.19 635 GLU A O 1
ATOM 5092 N N . SER A 1 636 ? 7.398 -53.002 -23.091 1 90.19 636 SER A N 1
ATOM 5093 C CA . SER A 1 636 ? 8.11 -52.872 -24.358 1 90.19 636 SER A CA 1
ATOM 5094 C C . SER A 1 636 ? 9.566 -52.478 -24.136 1 90.19 636 SER A C 1
ATOM 5096 O O . SER A 1 636 ? 10.46 -52.965 -24.832 1 90.19 636 SER A O 1
ATOM 5098 N N . ALA A 1 637 ? 9.782 -51.563 -23.258 1 90.85 637 ALA A N 1
ATOM 5099 C CA . ALA A 1 637 ? 11.136 -51.118 -22.939 1 90.85 637 ALA A CA 1
ATOM 5100 C C . ALA A 1 637 ? 11.938 -52.234 -22.277 1 90.85 637 ALA A C 1
ATOM 5102 O O . ALA A 1 637 ? 13.146 -52.353 -22.497 1 90.85 637 ALA A O 1
ATOM 5103 N N . GLU A 1 638 ? 11.216 -52.97 -21.472 1 90.24 638 GLU A N 1
ATOM 5104 C CA . GLU A 1 638 ? 11.892 -54.079 -20.806 1 90.24 638 GLU A CA 1
ATOM 5105 C C . GLU A 1 638 ? 12.343 -55.134 -21.812 1 90.24 638 GLU A C 1
ATOM 5107 O O . GLU A 1 638 ? 13.397 -55.75 -21.643 1 90.24 638 GLU A O 1
ATOM 5112 N N . LEU A 1 639 ? 11.523 -55.341 -22.8 1 89.96 639 LEU A N 1
ATOM 5113 C CA . LEU A 1 639 ? 11.91 -56.26 -23.865 1 89.96 639 LEU A CA 1
ATOM 5114 C C . LEU A 1 639 ? 13.166 -55.769 -24.577 1 89.96 639 LEU A C 1
ATOM 5116 O O . LEU A 1 639 ? 14.034 -56.569 -24.934 1 89.96 639 LEU A O 1
ATOM 5120 N N . CYS A 1 640 ? 13.142 -54.526 -24.747 1 89.8 640 CYS A N 1
ATOM 5121 C CA . CYS A 1 640 ? 14.317 -53.927 -25.37 1 89.8 640 CYS A CA 1
ATOM 5122 C C . CYS A 1 640 ? 15.536 -54.048 -24.464 1 89.8 640 CYS A C 1
ATOM 5124 O O . CYS A 1 640 ? 16.641 -54.321 -24.936 1 89.8 640 CYS A O 1
ATOM 5126 N N . MET A 1 641 ? 15.255 -53.915 -23.205 1 90.75 641 MET A N 1
ATOM 5127 C CA . MET A 1 641 ? 16.337 -54.01 -22.229 1 90.75 641 MET A CA 1
ATOM 5128 C C . MET A 1 641 ? 16.861 -55.439 -22.134 1 90.75 641 MET A C 1
ATOM 5130 O O . MET A 1 641 ? 18.045 -55.653 -21.868 1 90.75 641 MET A O 1
ATOM 5134 N N . ALA A 1 642 ? 15.731 -56.432 -22.331 1 87.29 642 ALA A N 1
ATOM 5135 C CA . ALA A 1 642 ? 16.105 -57.844 -22.297 1 87.29 642 ALA A CA 1
ATOM 5136 C C . ALA A 1 642 ? 17.056 -58.187 -23.44 1 87.29 642 ALA A C 1
ATOM 5138 O O . ALA A 1 642 ? 17.973 -58.994 -23.272 1 87.29 642 ALA A O 1
ATOM 5139 N N . LYS A 1 643 ? 17.078 -57.455 -24.458 1 88.12 643 LYS A N 1
ATOM 5140 C CA . LYS A 1 643 ? 17.918 -57.677 -25.631 1 88.12 643 LYS A CA 1
ATOM 5141 C C . LYS A 1 643 ? 19.213 -56.875 -25.54 1 88.12 643 LYS A C 1
ATOM 5143 O O . LYS A 1 643 ? 20.239 -57.278 -26.093 1 88.12 643 LYS A O 1
ATOM 5148 N N . ASN A 1 644 ? 19.142 -55.676 -24.93 1 88.34 644 ASN A N 1
ATOM 5149 C CA . ASN A 1 644 ? 20.277 -54.776 -24.751 1 88.34 644 ASN A CA 1
ATOM 5150 C C . ASN A 1 644 ? 20.468 -54.398 -23.285 1 88.34 644 ASN A C 1
ATOM 5152 O O . ASN A 1 644 ? 19.962 -53.37 -22.834 1 88.34 644 ASN A O 1
ATOM 5156 N N . PRO A 1 645 ? 21.309 -55.012 -22.563 1 83.06 645 PRO A N 1
ATOM 5157 C CA . PRO A 1 645 ? 21.394 -54.86 -21.108 1 83.06 645 PRO A CA 1
ATOM 5158 C C . PRO A 1 645 ? 21.94 -53.498 -20.688 1 83.06 645 PRO A C 1
ATOM 5160 O O . PRO A 1 645 ? 21.725 -53.066 -19.552 1 83.06 645 PRO A O 1
ATOM 5163 N N . GLN A 1 646 ? 22.577 -52.798 -21.502 1 86.29 646 GLN A N 1
ATOM 5164 C CA . GLN A 1 646 ? 23.136 -51.507 -21.116 1 86.29 646 GLN A CA 1
ATOM 5165 C C . GLN A 1 646 ? 22.131 -50.382 -21.344 1 86.29 646 GLN A C 1
ATOM 5167 O O . GLN A 1 646 ? 22.475 -49.203 -21.235 1 86.29 646 GLN A O 1
ATOM 5172 N N . THR A 1 647 ? 20.998 -50.747 -21.525 1 90.01 647 THR A N 1
ATOM 5173 C CA . THR A 1 647 ? 19.933 -49.772 -21.735 1 90.01 647 THR A CA 1
ATOM 5174 C C . THR A 1 647 ? 19.138 -49.553 -20.451 1 90.01 647 THR A C 1
ATOM 5176 O O . THR A 1 647 ? 18.817 -50.51 -19.743 1 90.01 647 THR A O 1
ATOM 5179 N N . LEU A 1 648 ? 18.998 -48.269 -20.042 1 89.86 648 LEU A N 1
ATOM 5180 C CA . LEU A 1 648 ? 18.163 -47.899 -18.904 1 89.86 648 LEU A CA 1
ATOM 5181 C C . LEU A 1 648 ? 16.913 -47.157 -19.366 1 89.86 648 LEU A C 1
ATOM 5183 O O . LEU A 1 648 ? 16.955 -46.414 -20.35 1 89.86 648 LEU A O 1
ATOM 5187 N N . TYR A 1 649 ? 15.849 -47.439 -18.697 1 91.24 649 TYR A N 1
ATOM 5188 C CA . TYR A 1 649 ? 14.581 -46.812 -19.052 1 91.24 649 TYR A CA 1
ATOM 5189 C C . TYR A 1 649 ? 13.945 -46.142 -17.84 1 91.24 649 TYR A C 1
ATOM 5191 O O . TYR A 1 649 ? 13.842 -46.749 -16.771 1 91.24 649 TYR A O 1
ATOM 5199 N N . PHE A 1 650 ? 13.595 -44.871 -18.053 1 89.88 650 PHE A N 1
ATOM 5200 C CA . PHE A 1 650 ? 12.91 -44.13 -17 1 89.88 650 PHE A CA 1
ATOM 5201 C C . PHE A 1 650 ? 11.668 -43.437 -17.546 1 89.88 650 PHE A C 1
ATOM 5203 O O . PHE A 1 650 ? 11.678 -42.926 -18.668 1 89.88 650 PHE A O 1
ATOM 5210 N N . ARG A 1 651 ? 10.551 -43.49 -16.803 1 89.2 651 ARG A N 1
ATOM 5211 C CA . ARG A 1 651 ? 9.33 -42.757 -17.124 1 89.2 651 ARG A CA 1
ATOM 5212 C C . ARG A 1 651 ? 9.23 -41.475 -16.304 1 89.2 651 ARG A C 1
ATOM 5214 O O . ARG A 1 651 ? 9.34 -41.507 -15.077 1 89.2 651 ARG A O 1
ATOM 5221 N N . LEU A 1 652 ? 9.197 -40.363 -17.011 1 86.38 652 LEU A N 1
ATOM 5222 C CA . LEU A 1 652 ? 9.094 -39.063 -16.357 1 86.38 652 LEU A CA 1
ATOM 5223 C C . LEU A 1 652 ? 7.982 -38.227 -16.982 1 86.38 652 LEU A C 1
ATOM 5225 O O . LEU A 1 652 ? 8.235 -37.426 -17.885 1 86.38 652 LEU A O 1
ATOM 5229 N N . PRO A 1 653 ? 6.827 -38.257 -16.388 1 81.79 653 PRO A N 1
ATOM 5230 C CA . PRO A 1 653 ? 5.727 -37.495 -16.985 1 81.79 653 PRO A CA 1
ATOM 5231 C C . PRO A 1 653 ? 5.903 -35.986 -16.831 1 81.79 653 PRO A C 1
ATOM 5233 O O . PRO A 1 653 ? 6.034 -35.488 -15.71 1 81.79 653 PRO A O 1
ATOM 5236 N N . ILE A 1 654 ? 6.077 -35.285 -17.894 1 81.46 654 ILE A N 1
ATOM 5237 C CA . ILE A 1 654 ? 6.164 -33.829 -17.923 1 81.46 654 ILE A CA 1
ATOM 5238 C C . ILE A 1 654 ? 5.012 -33.259 -18.747 1 81.46 654 ILE A C 1
ATOM 5240 O O . ILE A 1 654 ? 4.636 -33.826 -19.775 1 81.46 654 ILE A O 1
ATOM 5244 N N . SER A 1 655 ? 4.473 -32.226 -18.239 1 76.83 655 SER A N 1
ATOM 5245 C CA . SER A 1 655 ? 3.375 -31.6 -18.969 1 76.83 655 SER A CA 1
ATOM 5246 C C . SER A 1 655 ? 3.872 -30.924 -20.242 1 76.83 655 SER A C 1
ATOM 5248 O O . SER A 1 655 ? 5.028 -30.5 -20.315 1 76.83 655 SER A O 1
ATOM 5250 N N . GLU A 1 656 ? 3.095 -30.939 -21.192 1 74.36 656 GLU A N 1
ATOM 5251 C CA . GLU A 1 656 ? 3.474 -30.367 -22.481 1 74.36 656 GLU A CA 1
ATOM 5252 C C . GLU A 1 656 ? 3.679 -28.858 -22.376 1 74.36 656 GLU A C 1
ATOM 5254 O O . GLU A 1 656 ? 4.561 -28.299 -23.031 1 74.36 656 GLU A O 1
ATOM 5259 N N . ASP A 1 657 ? 2.885 -28.254 -21.661 1 73.57 657 ASP A N 1
ATOM 5260 C CA . ASP A 1 657 ? 2.9 -26.794 -21.693 1 73.57 657 ASP A CA 1
ATOM 5261 C C . ASP A 1 657 ? 3.461 -26.222 -20.393 1 73.57 657 ASP A C 1
ATOM 5263 O O . ASP A 1 657 ? 3.807 -25.041 -20.328 1 73.57 657 ASP A O 1
ATOM 5267 N N . ARG A 1 658 ? 3.601 -27.036 -19.429 1 77.36 658 ARG A N 1
ATOM 5268 C CA . ARG A 1 658 ? 3.924 -26.459 -18.128 1 77.36 658 ARG A CA 1
ATOM 5269 C C . ARG A 1 658 ? 5.366 -26.763 -17.736 1 77.36 658 ARG A C 1
ATOM 5271 O O . ARG A 1 658 ? 5.987 -27.671 -18.292 1 77.36 658 ARG A O 1
ATOM 5278 N N . ALA A 1 659 ? 5.731 -25.946 -16.805 1 75.08 659 ALA A N 1
ATOM 5279 C CA . ALA A 1 659 ? 7.047 -26.181 -16.216 1 75.08 659 ALA A CA 1
ATOM 5280 C C . ALA A 1 659 ? 7.028 -27.401 -15.3 1 75.08 659 ALA A C 1
ATOM 5282 O O . ALA A 1 659 ? 6.001 -27.713 -14.692 1 75.08 659 ALA A O 1
ATOM 5283 N N . PRO A 1 660 ? 8.098 -28.044 -15.314 1 72.33 660 PRO A N 1
ATOM 5284 C CA . PRO A 1 660 ? 8.17 -29.171 -14.381 1 72.33 660 PRO A CA 1
ATOM 5285 C C . PRO A 1 660 ? 7.985 -28.745 -12.926 1 72.33 660 PRO A C 1
ATOM 5287 O O . PRO A 1 660 ? 8.406 -27.651 -12.541 1 72.33 660 PRO A O 1
ATOM 5290 N N . GLU A 1 661 ? 7.149 -29.314 -12.173 1 67.82 661 GLU A N 1
ATOM 5291 C CA . GLU A 1 661 ? 6.695 -28.91 -10.846 1 67.82 661 GLU A CA 1
ATOM 5292 C C . GLU A 1 661 ? 7.71 -29.294 -9.774 1 67.82 661 GLU A C 1
ATOM 5294 O O . GLU A 1 661 ? 8.45 -30.267 -9.933 1 67.82 661 GLU A O 1
ATOM 5299 N N . GLU A 1 662 ? 7.915 -28.252 -8.793 1 55.6 662 GLU A N 1
ATOM 5300 C CA . GLU A 1 662 ? 8.699 -28.517 -7.59 1 55.6 662 GLU A CA 1
ATOM 5301 C C . GLU A 1 662 ? 7.941 -29.425 -6.626 1 55.6 662 GLU A C 1
ATOM 5303 O O . GLU A 1 662 ? 6.911 -29.033 -6.075 1 55.6 662 GLU A O 1
ATOM 5308 N N . LYS A 1 663 ? 7.849 -30.525 -6.769 1 48.24 663 LYS A N 1
ATOM 5309 C CA . LYS A 1 663 ? 7.055 -31.362 -5.874 1 48.24 663 LYS A CA 1
ATOM 5310 C C . LYS A 1 663 ? 7.82 -31.674 -4.591 1 48.24 663 LYS A C 1
ATOM 5312 O O . LYS A 1 663 ? 9.007 -32.002 -4.634 1 48.24 663 LYS A O 1
ATOM 5317 N N . MET A 1 664 ? 7.663 -31.052 -3.36 1 42.13 664 MET A N 1
ATOM 5318 C CA . MET A 1 664 ? 8.33 -31.228 -2.074 1 42.13 664 MET A CA 1
ATOM 5319 C C . MET A 1 664 ? 8.13 -32.646 -1.547 1 42.13 664 MET A C 1
ATOM 5321 O O . MET A 1 664 ? 7.059 -33.23 -1.716 1 42.13 664 MET A O 1
ATOM 5325 N N . GLU A 1 665 ? 9.308 -33.219 -1.159 1 38.64 665 GLU A N 1
ATOM 5326 C CA . GLU A 1 665 ? 9.326 -34.419 -0.327 1 38.64 665 GLU A CA 1
ATOM 5327 C C . GLU A 1 665 ? 8.682 -34.157 1.032 1 38.64 665 GLU A C 1
ATOM 5329 O O . GLU A 1 665 ? 9.025 -33.187 1.71 1 38.64 665 GLU A O 1
ATOM 5334 N N . LEU A 1 666 ? 7.53 -34.357 1.313 1 34.71 666 LEU A N 1
ATOM 5335 C CA . LEU A 1 666 ? 7.049 -34.359 2.691 1 34.71 666 LEU A CA 1
ATOM 5336 C C . LEU A 1 666 ? 8.041 -35.062 3.612 1 34.71 666 LEU A C 1
ATOM 5338 O O . LEU A 1 666 ? 8.229 -36.277 3.517 1 34.71 666 LEU A O 1
ATOM 5342 N N . GLU A 1 667 ? 9.245 -34.63 3.939 1 31.2 667 GLU A N 1
ATOM 5343 C CA . GLU A 1 667 ? 9.945 -35.256 5.056 1 31.2 667 GLU A CA 1
ATOM 5344 C C . GLU A 1 667 ? 9.023 -35.427 6.26 1 31.2 667 GLU A C 1
ATOM 5346 O O . GLU A 1 667 ? 8.122 -34.614 6.478 1 31.2 667 GLU A O 1
ATOM 5351 N N . SER A 1 668 ? 9.033 -36.583 6.856 1 28.37 668 SER A N 1
ATOM 5352 C CA . SER A 1 668 ? 8.579 -36.888 8.209 1 28.37 668 SER A CA 1
ATOM 5353 C C . SER A 1 668 ? 9.15 -35.899 9.22 1 28.37 668 SER A C 1
ATOM 5355 O O . SER A 1 668 ? 10.364 -35.845 9.425 1 28.37 668 SER A O 1
ATOM 5357 N N . PHE A 1 669 ? 8.812 -34.76 9.307 1 27.74 669 PHE A N 1
ATOM 5358 C CA . PHE A 1 669 ? 9.219 -34.004 10.486 1 27.74 669 PHE A CA 1
ATOM 5359 C C . PHE A 1 669 ? 9.119 -34.863 11.741 1 27.74 669 PHE A C 1
ATOM 5361 O O . PHE A 1 669 ? 8.051 -35.39 12.056 1 27.74 669 PHE A O 1
ATOM 5368 N N . GLU A 1 670 ? 10.192 -35.592 12.212 1 24.94 670 GLU A N 1
ATOM 5369 C CA . GLU A 1 670 ? 10.34 -35.988 13.609 1 24.94 670 GLU A CA 1
ATOM 5370 C C . GLU A 1 670 ? 10.116 -34.805 14.546 1 24.94 670 GLU A C 1
ATOM 5372 O O . GLU A 1 670 ? 10.772 -33.769 14.415 1 24.94 670 GLU A O 1
ATOM 5377 N N . VAL A 1 671 ? 8.986 -34.615 15.075 1 23.84 671 VAL A N 1
ATOM 5378 C CA . VAL A 1 671 ? 8.712 -33.829 16.273 1 23.84 671 VAL A CA 1
ATOM 5379 C C . VAL A 1 671 ? 9.74 -34.159 17.353 1 23.84 671 VAL A C 1
ATOM 5381 O O . VAL A 1 671 ? 9.783 -35.285 17.854 1 23.84 671 VAL A O 1
ATOM 5384 N N . VAL A 1 672 ? 11.009 -33.826 17.349 1 22.57 672 VAL A N 1
ATOM 5385 C CA . VAL A 1 672 ? 11.775 -33.831 18.591 1 22.57 672 VAL A CA 1
ATOM 5386 C C . VAL A 1 672 ? 11.002 -33.085 19.677 1 22.57 672 VAL A C 1
ATOM 5388 O O . VAL A 1 672 ? 10.753 -31.883 19.557 1 22.57 672 VAL A O 1
ATOM 5391 N N . VAL A 1 673 ? 10.116 -33.849 20.481 1 21 673 VAL A N 1
ATOM 5392 C CA . VAL A 1 673 ? 9.605 -33.593 21.823 1 21 673 VAL A CA 1
ATOM 5393 C C . VAL A 1 673 ? 10.764 -33.288 22.768 1 21 673 VAL A C 1
ATOM 5395 O O . VAL A 1 673 ? 11.624 -34.141 23.002 1 21 673 VAL A O 1
ATOM 5398 N N . CYS A 1 674 ? 11.394 -32.167 22.707 1 19.54 674 CYS A N 1
ATOM 5399 C CA . CYS A 1 674 ? 12.201 -31.868 23.885 1 19.54 674 CYS A CA 1
ATOM 5400 C C . CYS A 1 674 ? 11.379 -32.015 25.16 1 19.54 674 CYS A C 1
ATOM 5402 O O . CYS A 1 674 ? 10.348 -31.36 25.318 1 19.54 674 CYS A O 1
ATOM 5404 N N . GLU A 1 675 ? 11.353 -33.271 25.862 1 20.19 675 GLU A N 1
ATOM 5405 C CA . GLU A 1 675 ? 11.099 -33.638 27.252 1 20.19 675 GLU A CA 1
ATOM 5406 C C . GLU A 1 675 ? 11.847 -32.717 28.212 1 20.19 675 GLU A C 1
ATOM 5408 O O . GLU A 1 675 ? 13.077 -32.757 28.287 1 20.19 675 GLU A O 1
ATOM 5413 N N . THR A 1 676 ? 11.471 -31.461 28.319 1 18.01 676 THR A N 1
ATOM 5414 C CA . THR A 1 676 ? 11.879 -30.936 29.617 1 18.01 676 THR A CA 1
ATOM 5415 C C . THR A 1 676 ? 11.291 -31.775 30.749 1 18.01 676 THR A C 1
ATOM 5417 O O . THR A 1 676 ? 10.071 -31.858 30.898 1 18.01 676 THR A O 1
ATOM 5420 N N . LYS A 1 677 ? 11.964 -32.897 31.259 1 20.34 677 LYS A N 1
ATOM 5421 C CA . LYS A 1 677 ? 12.022 -33.576 32.55 1 20.34 677 LYS A CA 1
ATOM 5422 C C . LYS A 1 677 ? 12.099 -32.571 33.696 1 20.34 677 LYS A C 1
ATOM 5424 O O . LYS A 1 677 ? 13.125 -31.914 33.885 1 20.34 677 LYS A O 1
ATOM 5429 N N . GLY A 1 678 ? 10.999 -31.827 34.115 1 17.21 678 GLY A N 1
ATOM 5430 C CA . GLY A 1 678 ? 10.891 -31.632 35.552 1 17.21 678 GLY A CA 1
ATOM 5431 C C . GLY A 1 678 ? 10.912 -32.931 36.335 1 17.21 678 GLY A C 1
ATOM 5432 O O . GLY A 1 678 ? 10.495 -33.974 35.828 1 17.21 678 GLY A O 1
ATOM 5433 N N . LYS A 1 679 ? 11.786 -33.164 37.418 1 19.26 679 LYS A N 1
ATOM 5434 C CA . LYS A 1 679 ? 12.096 -34.063 38.527 1 19.26 679 LYS A CA 1
ATOM 5435 C C . LYS A 1 679 ? 10.869 -34.297 39.404 1 19.26 679 LYS A C 1
ATOM 5437 O O . LYS A 1 679 ? 10.985 -34.813 40.517 1 19.26 679 LYS A O 1
ATOM 5442 N N . LEU A 1 680 ? 9.568 -34.282 39.311 1 18.49 680 LEU A N 1
ATOM 5443 C CA . LEU A 1 680 ? 9 -34.841 40.533 1 18.49 680 LEU A CA 1
ATOM 5444 C C . LEU A 1 680 ? 9.444 -36.287 40.728 1 18.49 680 LEU A C 1
ATOM 5446 O O . LEU A 1 680 ? 9.74 -36.986 39.756 1 18.49 680 LEU A O 1
ATOM 5450 N N . GLY A 1 681 ? 9.647 -36.953 42.115 1 17.45 681 GLY A N 1
ATOM 5451 C CA . GLY A 1 681 ? 10.041 -38.04 42.998 1 17.45 681 GLY A CA 1
ATOM 5452 C C . GLY A 1 681 ? 9.437 -39.375 42.607 1 17.45 681 GLY A C 1
ATOM 5453 O O . GLY A 1 681 ? 10.157 -40.36 42.429 1 17.45 681 GLY A O 1
ATOM 5454 N N . LYS A 1 682 ? 8.339 -39.861 43.324 1 18.11 682 LYS A N 1
ATOM 5455 C CA . LYS A 1 682 ? 8.234 -41.154 43.994 1 18.11 682 LYS A CA 1
ATOM 5456 C C . LYS A 1 682 ? 8.18 -42.295 42.981 1 18.11 682 LYS A C 1
ATOM 5458 O O . LYS A 1 682 ? 8.952 -43.252 43.075 1 18.11 682 LYS A O 1
ATOM 5463 N N . PRO A 1 683 ? 6.939 -43.09 42.737 1 18.65 683 PRO A N 1
ATOM 5464 C CA . PRO A 1 683 ? 6.684 -44.42 43.297 1 18.65 683 PRO A CA 1
ATOM 5465 C C . PRO A 1 683 ? 7.385 -45.532 42.519 1 18.65 683 PRO A C 1
ATOM 5467 O O . PRO A 1 683 ? 7.719 -45.353 41.345 1 18.65 683 PRO A O 1
ATOM 5470 N N . LEU A 1 684 ? 7.859 -46.85 43.229 1 18.58 684 LEU A N 1
ATOM 5471 C CA . LEU A 1 684 ? 8.472 -48.168 43.357 1 18.58 684 LEU A CA 1
ATOM 5472 C C . LEU A 1 684 ? 7.877 -49.144 42.348 1 18.58 684 LEU A C 1
ATOM 5474 O O . LEU A 1 684 ? 8.393 -50.25 42.169 1 18.58 684 LEU A O 1
ATOM 5478 N N . VAL A 1 685 ? 6.44 -49.13 42.116 1 17.95 685 VAL A N 1
ATOM 5479 C CA . VAL A 1 685 ? 5.853 -50.464 42.041 1 17.95 685 VAL A CA 1
ATOM 5480 C C . VAL A 1 685 ? 6.612 -51.306 41.017 1 17.95 685 VAL A C 1
ATOM 5482 O O . VAL A 1 685 ? 7.172 -50.771 40.057 1 17.95 685 VAL A O 1
ATOM 5485 N N . ASP A 1 686 ? 6.849 -52.731 41.264 1 17.74 686 ASP A N 1
ATOM 5486 C CA . ASP A 1 686 ? 7.45 -54.053 41.11 1 17.74 686 ASP A CA 1
ATOM 5487 C C . ASP A 1 686 ? 7.279 -54.571 39.684 1 17.74 686 ASP A C 1
ATOM 5489 O O . ASP A 1 686 ? 8.002 -55.473 39.255 1 17.74 686 ASP A O 1
ATOM 5493 N N . THR A 1 687 ? 5.968 -54.29 39.157 1 17.77 687 THR A N 1
ATOM 5494 C CA . THR A 1 687 ? 5.315 -55.39 38.456 1 17.77 687 THR A CA 1
ATOM 5495 C C . THR A 1 687 ? 6.243 -55.987 37.402 1 17.77 687 THR A C 1
ATOM 5497 O O . THR A 1 687 ? 6.91 -55.254 36.668 1 17.77 687 THR A O 1
ATOM 5500 N N . GLU A 1 688 ? 6.775 -57.339 37.463 1 18.75 688 GLU A N 1
ATOM 5501 C CA . GLU A 1 688 ? 7.481 -58.534 37.011 1 18.75 688 GLU A CA 1
ATOM 5502 C C . GLU A 1 688 ? 7.494 -58.625 35.488 1 18.75 688 GLU A C 1
ATOM 5504 O O . GLU A 1 688 ? 8.551 -58.807 34.88 1 18.75 688 GLU A O 1
ATOM 5509 N N . GLU A 1 689 ? 6.38 -59.45 34.963 1 18.13 689 GLU A N 1
ATOM 5510 C CA . GLU A 1 689 ? 6.417 -60.575 34.034 1 18.13 689 GLU A CA 1
ATOM 5511 C C . GLU A 1 689 ? 6.766 -60.113 32.622 1 18.13 689 GLU A C 1
ATOM 5513 O O . GLU A 1 689 ? 7.352 -60.868 31.843 1 18.13 689 GLU A O 1
ATOM 5518 N N . LEU A 1 690 ? 5.872 -59.091 32.143 1 18.38 690 LEU A N 1
ATOM 5519 C CA . LEU A 1 690 ? 5.522 -59.246 30.736 1 18.38 690 LEU A CA 1
ATOM 5520 C C . LEU A 1 690 ? 6.759 -59.13 29.852 1 18.38 690 LEU A C 1
ATOM 5522 O O . LEU A 1 690 ? 7.216 -58.022 29.559 1 18.38 690 LEU A O 1
ATOM 5526 N N . GLU A 1 691 ? 7.939 -59.844 30.156 1 18.88 691 GLU A N 1
ATOM 5527 C CA . GLU A 1 691 ? 9.316 -60.108 29.752 1 18.88 691 GLU A CA 1
ATOM 5528 C C . GLU A 1 691 ? 9.399 -60.454 28.268 1 18.88 691 GLU A C 1
ATOM 5530 O O . GLU A 1 691 ? 10.338 -60.045 27.581 1 18.88 691 GLU A O 1
ATOM 5535 N N . ASN A 1 692 ? 8.733 -61.718 27.961 1 17.59 692 ASN A N 1
ATOM 5536 C CA . ASN A 1 692 ? 9.278 -62.753 27.089 1 17.59 692 ASN A CA 1
ATOM 5537 C C . ASN A 1 692 ? 9.49 -62.236 25.67 1 17.59 692 ASN A C 1
ATOM 5539 O O . ASN A 1 692 ? 10.309 -62.776 24.924 1 17.59 692 ASN A O 1
ATOM 5543 N N . LEU A 1 693 ? 8.222 -61.967 25.117 1 18.64 693 LEU A N 1
ATOM 5544 C CA . LEU A 1 693 ? 8.082 -62.241 23.691 1 18.64 693 LEU A CA 1
ATOM 5545 C C . LEU A 1 693 ? 9.125 -61.474 22.885 1 18.64 693 LEU A C 1
ATOM 5547 O O . LEU A 1 693 ? 9.02 -60.256 22.726 1 18.64 693 LEU A O 1
ATOM 5551 N N . SER A 1 694 ? 10.435 -61.63 23.086 1 19.68 694 SER A N 1
ATOM 5552 C CA . SER A 1 694 ? 11.813 -61.218 22.839 1 19.68 694 SER A CA 1
ATOM 5553 C C . SER A 1 694 ? 12.079 -61.045 21.348 1 19.68 694 SER A C 1
ATOM 5555 O O . SER A 1 694 ? 12.706 -60.068 20.933 1 19.68 694 SER A O 1
ATOM 5557 N N . ASN A 1 695 ? 12.326 -62.21 20.615 1 18.76 695 ASN A N 1
ATOM 5558 C CA . ASN A 1 695 ? 13.329 -62.666 19.658 1 18.76 695 ASN A CA 1
ATOM 5559 C C . ASN A 1 695 ? 13.147 -62.004 18.296 1 18.76 695 ASN A C 1
ATOM 5561 O O . ASN A 1 695 ? 14.124 -61.606 17.659 1 18.76 695 ASN A O 1
ATOM 5565 N N . ILE A 1 696 ? 12.126 -62.562 17.612 1 20.36 696 ILE A N 1
ATOM 5566 C CA . ILE A 1 696 ? 12.181 -62.742 16.166 1 20.36 696 ILE A CA 1
ATOM 5567 C C . ILE A 1 696 ? 12.252 -61.381 15.478 1 20.36 696 ILE A C 1
ATOM 5569 O O . ILE A 1 696 ? 11.244 -60.679 15.371 1 20.36 696 ILE A O 1
ATOM 5573 N N . THR A 1 697 ? 13.135 -60.507 15.826 1 20.56 697 THR A N 1
ATOM 5574 C CA . THR A 1 697 ? 13.393 -59.086 15.625 1 20.56 697 THR A CA 1
ATOM 5575 C C . THR A 1 697 ? 13.654 -58.787 14.152 1 20.56 697 THR A C 1
ATOM 5577 O O . THR A 1 697 ? 14.74 -58.329 13.789 1 20.56 697 THR A O 1
ATOM 5580 N N . GLN A 1 698 ? 13.398 -59.687 13.267 1 20.62 698 GLN A N 1
ATOM 5581 C CA . GLN A 1 698 ? 13.852 -59.697 11.88 1 20.62 698 GLN A CA 1
ATOM 5582 C C . GLN A 1 698 ? 13.474 -58.401 11.168 1 20.62 698 GLN A C 1
ATOM 5584 O O . GLN A 1 698 ? 12.314 -57.987 11.195 1 20.62 698 GLN A O 1
ATOM 5589 N N . PRO A 1 699 ? 14.499 -57.522 10.971 1 22.28 699 PRO A N 1
ATOM 5590 C CA . PRO A 1 699 ? 14.319 -56.103 10.655 1 22.28 699 PRO A CA 1
ATOM 5591 C C . PRO A 1 699 ? 13.464 -55.879 9.411 1 22.28 699 PRO A C 1
ATOM 5593 O O . PRO A 1 699 ? 13.764 -56.422 8.344 1 22.28 699 PRO A O 1
ATOM 5596 N N . ILE A 1 700 ? 12.229 -56.079 9.4 1 23.1 700 ILE A N 1
ATOM 5597 C CA . ILE A 1 700 ? 11.317 -56.103 8.262 1 23.1 700 ILE A CA 1
ATOM 5598 C C . ILE A 1 700 ? 11.655 -54.962 7.306 1 23.1 700 ILE A C 1
ATOM 5600 O O . ILE A 1 700 ? 11.832 -53.818 7.732 1 23.1 700 ILE A O 1
ATOM 5604 N N . PRO A 1 701 ? 12.118 -55.327 6.127 1 22.81 701 PRO A N 1
ATOM 5605 C CA . PRO A 1 701 ? 12.658 -54.456 5.081 1 22.81 701 PRO A CA 1
ATOM 5606 C C . PRO A 1 701 ? 11.782 -53.232 4.821 1 22.81 701 PRO A C 1
ATOM 5608 O O . PRO A 1 701 ? 10.565 -53.361 4.666 1 22.81 701 PRO A O 1
ATOM 5611 N N . ARG A 1 702 ? 12.054 -52.18 5.453 1 23.71 702 ARG A N 1
ATOM 5612 C CA . ARG A 1 702 ? 11.357 -50.914 5.655 1 23.71 702 ARG A CA 1
ATOM 5613 C C . ARG A 1 702 ? 10.736 -50.416 4.354 1 23.71 702 ARG A C 1
ATOM 5615 O O . ARG A 1 702 ? 11.449 -50.124 3.392 1 23.71 702 ARG A O 1
ATOM 5622 N N . ALA A 1 703 ? 9.725 -50.996 3.902 1 24.26 703 ALA A N 1
ATOM 5623 C CA . ALA A 1 703 ? 8.882 -50.711 2.744 1 24.26 703 ALA A CA 1
ATOM 5624 C C . ALA A 1 703 ? 8.722 -49.208 2.537 1 24.26 703 ALA A C 1
ATOM 5626 O O . ALA A 1 703 ? 8.253 -48.499 3.43 1 24.26 703 ALA A O 1
ATOM 5627 N N . THR A 1 704 ? 9.737 -48.576 1.924 1 24.04 704 THR A N 1
ATOM 5628 C CA . THR A 1 704 ? 10.153 -47.25 1.482 1 24.04 704 THR A CA 1
ATOM 5629 C C . THR A 1 704 ? 8.988 -46.503 0.84 1 24.04 704 THR A C 1
ATOM 5631 O O . THR A 1 704 ? 8.665 -46.732 -0.328 1 24.04 704 THR A O 1
ATOM 5634 N N . ILE A 1 705 ? 7.883 -46.667 1.337 1 24.88 705 ILE A N 1
ATOM 5635 C CA . ILE A 1 705 ? 6.638 -46.061 0.877 1 24.88 705 ILE A CA 1
ATOM 5636 C C . ILE A 1 705 ? 6.863 -44.58 0.583 1 24.88 705 ILE A C 1
ATOM 5638 O O . ILE A 1 705 ? 6.026 -43.932 -0.049 1 24.88 705 ILE A O 1
ATOM 5642 N N . GLY A 1 706 ? 7.479 -43.88 1.514 1 28.49 706 GLY A N 1
ATOM 5643 C CA . GLY A 1 706 ? 7.535 -42.427 1.54 1 28.49 706 GLY A CA 1
ATOM 5644 C C . GLY A 1 706 ? 8.174 -41.832 0.3 1 28.49 706 GLY A C 1
ATOM 5645 O O . GLY A 1 706 ? 9.127 -41.056 0.398 1 28.49 706 GLY A O 1
ATOM 5646 N N . ARG A 1 707 ? 8.251 -42.565 -0.673 1 30.51 707 ARG A N 1
ATOM 5647 C CA . ARG A 1 707 ? 9.007 -42.156 -1.852 1 30.51 707 ARG A CA 1
ATOM 5648 C C . ARG A 1 707 ? 8.509 -40.816 -2.384 1 30.51 707 ARG A C 1
ATOM 5650 O O . ARG A 1 707 ? 7.339 -40.684 -2.749 1 30.51 707 ARG A O 1
ATOM 5657 N N . GLY A 1 708 ? 9.023 -39.746 -1.809 1 31.65 708 GLY A N 1
ATOM 5658 C CA . GLY A 1 708 ? 8.873 -38.352 -2.195 1 31.65 708 GLY A CA 1
ATOM 5659 C C . GLY A 1 708 ? 8.766 -38.157 -3.696 1 31.65 708 GLY A C 1
ATOM 5660 O O . GLY A 1 708 ? 9.344 -38.923 -4.47 1 31.65 708 GLY A O 1
ATOM 5661 N N . ILE A 1 709 ? 7.634 -37.892 -4.088 1 34.76 709 ILE A N 1
ATOM 5662 C CA . ILE A 1 709 ? 7.39 -37.507 -5.474 1 34.76 709 ILE A CA 1
ATOM 5663 C C . ILE A 1 709 ? 8.512 -36.593 -5.961 1 34.76 709 ILE A C 1
ATOM 5665 O O . ILE A 1 709 ? 8.684 -35.484 -5.449 1 34.76 709 ILE A O 1
ATOM 5669 N N . GLU A 1 710 ? 9.653 -37.206 -6.213 1 40.8 710 GLU A N 1
ATOM 5670 C CA . GLU A 1 710 ? 10.798 -36.501 -6.783 1 40.8 710 GLU A CA 1
ATOM 5671 C C . GLU A 1 710 ? 10.381 -35.645 -7.975 1 40.8 710 GLU A C 1
ATOM 5673 O O . GLU A 1 710 ? 9.572 -36.074 -8.801 1 40.8 710 GLU A O 1
ATOM 5678 N N . LEU A 1 711 ? 10.675 -34.265 -8.004 1 54.23 711 LEU A N 1
ATOM 5679 C CA . LEU A 1 711 ? 10.525 -33.204 -8.993 1 54.23 711 LEU A CA 1
ATOM 5680 C C . LEU A 1 711 ? 11.23 -33.57 -10.295 1 54.23 711 LEU A C 1
ATOM 5682 O O . LEU A 1 711 ? 12.24 -34.277 -10.281 1 54.23 711 LEU A O 1
ATOM 5686 N N . ASP A 1 712 ? 10.583 -33.308 -11.328 1 68.07 712 ASP A N 1
ATOM 5687 C CA . ASP A 1 712 ? 11.089 -33.624 -12.66 1 68.07 712 ASP A CA 1
ATOM 5688 C C . ASP A 1 712 ? 12.554 -33.219 -12.802 1 68.07 712 ASP A C 1
ATOM 5690 O O . ASP A 1 712 ? 13.383 -34.013 -13.251 1 68.07 712 ASP A O 1
ATOM 5694 N N . PHE A 1 713 ? 12.913 -32.044 -12.111 1 77.24 713 PHE A N 1
ATOM 5695 C CA . PHE A 1 713 ? 14.291 -31.581 -12.224 1 77.24 713 PHE A CA 1
ATOM 5696 C C . PHE A 1 713 ? 15.224 -32.446 -11.385 1 77.24 713 PHE A C 1
ATOM 5698 O O . PHE A 1 713 ? 16.294 -32.844 -11.849 1 77.24 713 PHE A O 1
ATOM 5705 N N . ASP A 1 714 ? 14.755 -32.738 -10.246 1 79.72 714 ASP A N 1
ATOM 5706 C CA . ASP A 1 714 ? 15.582 -33.472 -9.293 1 79.72 714 ASP A CA 1
ATOM 5707 C C . ASP A 1 714 ? 15.769 -34.923 -9.731 1 79.72 714 ASP A C 1
ATOM 5709 O O . ASP A 1 714 ? 16.83 -35.511 -9.514 1 79.72 714 ASP A O 1
ATOM 5713 N N . ARG A 1 715 ? 14.706 -35.431 -10.37 1 80.9 715 ARG A N 1
ATOM 5714 C CA . ARG A 1 715 ? 14.798 -36.811 -10.835 1 80.9 715 ARG A CA 1
ATOM 5715 C C . ARG A 1 715 ? 15.809 -36.94 -11.969 1 80.9 715 ARG A C 1
ATOM 5717 O O . ARG A 1 715 ? 16.625 -37.864 -11.978 1 80.9 715 ARG A O 1
ATOM 5724 N N . ILE A 1 716 ? 15.769 -36.053 -12.86 1 83.57 716 ILE A N 1
ATOM 5725 C CA . ILE A 1 716 ? 16.706 -36.086 -13.978 1 83.57 716 ILE A CA 1
ATOM 5726 C C . ILE A 1 716 ? 18.129 -35.881 -13.463 1 83.57 716 ILE A C 1
ATOM 5728 O O . ILE A 1 716 ? 19.06 -36.556 -13.908 1 83.57 716 ILE A O 1
ATOM 5732 N N . LEU A 1 717 ? 18.247 -34.974 -12.556 1 85.81 717 LEU A N 1
ATOM 5733 C CA . LEU A 1 717 ? 19.556 -34.682 -11.982 1 85.81 717 LEU A CA 1
ATOM 5734 C C . LEU A 1 717 ? 20.112 -35.9 -11.251 1 85.81 717 LEU A C 1
ATOM 5736 O O . LEU A 1 717 ? 21.291 -36.231 -11.396 1 85.81 717 LEU A O 1
ATOM 5740 N N . SER A 1 718 ? 19.223 -36.517 -10.475 1 80.73 718 SER A N 1
ATOM 5741 C CA . SER A 1 718 ? 19.658 -37.69 -9.724 1 80.73 718 SER A CA 1
ATOM 5742 C C . SER A 1 718 ? 20.104 -38.81 -10.659 1 80.73 718 SER A C 1
ATOM 5744 O O . SER A 1 718 ? 21.111 -39.474 -10.405 1 80.73 718 SER A O 1
ATOM 5746 N N . ILE A 1 719 ? 19.415 -39.016 -11.711 1 82.56 719 ILE A N 1
ATOM 5747 C CA . ILE A 1 719 ? 19.723 -40.067 -12.675 1 82.56 719 ILE A CA 1
ATOM 5748 C C . ILE A 1 719 ? 21.052 -39.763 -13.363 1 82.56 719 ILE A C 1
ATOM 5750 O O . ILE A 1 719 ? 21.918 -40.635 -13.467 1 82.56 719 ILE A O 1
ATOM 5754 N N . LEU A 1 720 ? 21.23 -38.569 -13.762 1 83.15 720 LEU A N 1
ATOM 5755 C CA . LEU A 1 720 ? 22.431 -38.192 -14.5 1 83.15 720 LEU A CA 1
ATOM 5756 C C . LEU A 1 720 ? 23.649 -38.171 -13.583 1 83.15 720 LEU A C 1
ATOM 5758 O O . LEU A 1 720 ? 24.763 -38.475 -14.016 1 83.15 720 LEU A O 1
ATOM 5762 N N . ASN A 1 721 ? 23.432 -37.767 -12.365 1 80.92 721 ASN A N 1
ATOM 5763 C CA . ASN A 1 721 ? 24.527 -37.728 -11.401 1 80.92 721 ASN A CA 1
ATOM 5764 C C . ASN A 1 721 ? 25.075 -39.124 -11.119 1 80.92 721 ASN A C 1
ATOM 5766 O O . ASN A 1 721 ? 26.247 -39.276 -10.769 1 80.92 721 ASN A O 1
ATOM 5770 N N . ASN A 1 722 ? 24.238 -40.108 -11.386 1 75.91 722 ASN A N 1
ATOM 5771 C CA . ASN A 1 722 ? 24.637 -41.483 -11.102 1 75.91 722 ASN A CA 1
ATOM 5772 C C . ASN A 1 722 ? 25.289 -42.139 -12.316 1 75.91 722 ASN A C 1
ATOM 5774 O O . ASN A 1 722 ? 25.743 -43.282 -12.239 1 75.91 722 ASN A O 1
ATOM 5778 N N . LEU A 1 723 ? 25.573 -41.786 -13.741 1 77.21 723 LEU A N 1
ATOM 5779 C CA . LEU A 1 723 ? 26.164 -42.312 -14.966 1 77.21 723 LEU A CA 1
ATOM 5780 C C . LEU A 1 723 ? 27.659 -42.013 -15.021 1 77.21 723 LEU A C 1
ATOM 5782 O O . LEU A 1 723 ? 28.063 -40.913 -15.403 1 77.21 723 LEU A O 1
ATOM 5786 N N . HIS A 1 724 ? 28.344 -42.401 -14.232 1 76.05 724 HIS A N 1
ATOM 5787 C CA . HIS A 1 724 ? 29.786 -42.19 -14.156 1 76.05 724 HIS A CA 1
ATOM 5788 C C . HIS A 1 724 ? 30.377 -41.924 -15.536 1 76.05 724 HIS A C 1
ATOM 5790 O O . HIS A 1 724 ? 31.417 -41.272 -15.655 1 76.05 724 HIS A O 1
ATOM 5796 N N . GLU A 1 725 ? 29.698 -42.351 -16.539 1 73.35 725 GLU A N 1
ATOM 5797 C CA . GLU A 1 725 ? 30.157 -42.247 -17.921 1 73.35 725 GLU A CA 1
ATOM 5798 C C . GLU A 1 725 ? 30.204 -40.792 -18.379 1 73.35 725 GLU A C 1
ATOM 5800 O O . GLU A 1 725 ? 30.888 -40.463 -19.35 1 73.35 725 GLU A O 1
ATOM 5805 N N . ILE A 1 726 ? 29.469 -39.91 -17.698 1 75.02 726 ILE A N 1
ATOM 5806 C CA . ILE A 1 726 ? 29.439 -38.502 -18.08 1 75.02 726 ILE A CA 1
ATOM 5807 C C . ILE A 1 726 ? 30.827 -37.89 -17.902 1 75.02 726 ILE A C 1
ATOM 5809 O O . ILE A 1 726 ? 31.243 -37.04 -18.692 1 75.02 726 ILE A O 1
ATOM 5813 N N . TYR A 1 727 ? 31.621 -38.412 -16.938 1 68.66 727 TYR A N 1
ATOM 5814 C CA . TYR A 1 727 ? 32.931 -37.859 -16.611 1 68.66 727 TYR A CA 1
ATOM 5815 C C . TYR A 1 727 ? 34.037 -38.609 -17.344 1 68.66 727 TYR A C 1
ATOM 5817 O O . TYR A 1 727 ? 35.086 -38.037 -17.65 1 68.66 727 TYR A O 1
ATOM 5825 N N . ALA A 1 728 ? 33.786 -39.863 -17.598 1 57.12 728 ALA A N 1
ATOM 5826 C CA . ALA A 1 728 ? 34.881 -40.754 -17.972 1 57.12 728 ALA A CA 1
ATOM 5827 C C . ALA A 1 728 ? 34.95 -40.932 -19.486 1 57.12 728 ALA A C 1
ATOM 5829 O O . ALA A 1 728 ? 36.014 -41.23 -20.034 1 57.12 728 ALA A O 1
ATOM 5830 N N . ASP A 1 729 ? 33.879 -40.888 -20.183 1 57.79 729 ASP A N 1
ATOM 5831 C CA . ASP A 1 729 ? 33.839 -41.262 -21.593 1 57.79 729 ASP A CA 1
ATOM 5832 C C . ASP A 1 729 ? 33.658 -40.033 -22.482 1 57.79 729 ASP A C 1
ATOM 5834 O O . ASP A 1 729 ? 32.843 -39.158 -22.183 1 57.79 729 ASP A O 1
ATOM 5838 N N . GLU A 1 730 ? 34.42 -39.834 -23.483 1 58.15 730 GLU A N 1
ATOM 5839 C CA . GLU A 1 730 ? 34.402 -38.701 -24.403 1 58.15 730 GLU A CA 1
ATOM 5840 C C . GLU A 1 730 ? 33.039 -38.557 -25.075 1 58.15 730 GLU A C 1
ATOM 5842 O O . GLU A 1 730 ? 32.544 -37.442 -25.255 1 58.15 730 GLU A O 1
ATOM 5847 N N . ASP A 1 731 ? 32.476 -39.741 -25.507 1 62.92 731 ASP A N 1
ATOM 5848 C CA . ASP A 1 731 ? 31.19 -39.67 -26.193 1 62.92 731 ASP A CA 1
ATOM 5849 C C . ASP A 1 731 ? 30.033 -39.686 -25.196 1 62.92 731 ASP A C 1
ATOM 5851 O O . ASP A 1 731 ? 28.914 -39.29 -25.529 1 62.92 731 ASP A O 1
ATOM 5855 N N . GLY A 1 732 ? 30.277 -39.924 -23.878 1 73.22 732 GLY A N 1
ATOM 5856 C CA . GLY A 1 732 ? 29.325 -39.929 -22.779 1 73.22 732 GLY A CA 1
ATOM 5857 C C . GLY A 1 732 ? 28.126 -40.823 -23.032 1 73.22 732 GLY A C 1
ATOM 5858 O O . GLY A 1 732 ? 28.014 -41.433 -24.098 1 73.22 732 GLY A O 1
ATOM 5859 N N . PRO A 1 733 ? 27.204 -41.083 -22.095 1 86.11 733 PRO A N 1
ATOM 5860 C CA . PRO A 1 733 ? 25.965 -41.844 -22.273 1 86.11 733 PRO A CA 1
ATOM 5861 C C . PRO A 1 733 ? 24.96 -41.134 -23.177 1 86.11 733 PRO A C 1
ATOM 5863 O O . PRO A 1 733 ? 24.878 -39.903 -23.166 1 86.11 733 PRO A O 1
ATOM 5866 N N . ALA A 1 734 ? 24.328 -41.922 -24.071 1 90.43 734 ALA A N 1
ATOM 5867 C CA . ALA A 1 734 ? 23.276 -41.335 -24.897 1 90.43 734 ALA A CA 1
ATOM 5868 C C . ALA A 1 734 ? 22.002 -41.114 -24.087 1 90.43 734 ALA A C 1
ATOM 5870 O O . ALA A 1 734 ? 21.433 -42.063 -23.542 1 90.43 734 ALA A O 1
ATOM 5871 N N . ILE A 1 735 ? 21.679 -39.929 -23.958 1 92.43 735 ILE A N 1
ATOM 5872 C CA . ILE A 1 735 ? 20.454 -39.584 -23.245 1 92.43 735 ILE A CA 1
ATOM 5873 C C . ILE A 1 735 ? 19.338 -39.297 -24.247 1 92.43 735 ILE A C 1
ATOM 5875 O O . ILE A 1 735 ? 19.388 -38.303 -24.975 1 92.43 735 ILE A O 1
ATOM 5879 N N . VAL A 1 736 ? 18.319 -40.164 -24.264 1 93.92 736 VAL A N 1
ATOM 5880 C CA . VAL A 1 736 ? 17.284 -40.08 -25.289 1 93.92 736 VAL A CA 1
ATOM 5881 C C . VAL A 1 736 ? 15.941 -39.75 -24.643 1 93.92 736 VAL A C 1
ATOM 5883 O O . VAL A 1 736 ? 15.503 -40.439 -23.719 1 93.92 736 VAL A O 1
ATOM 5886 N N . PHE A 1 737 ? 15.334 -38.755 -25.174 1 93.96 737 PHE A N 1
ATOM 5887 C CA . PHE A 1 737 ? 14.023 -38.351 -24.68 1 93.96 737 PHE A CA 1
ATOM 5888 C C . PHE A 1 737 ? 12.947 -38.61 -25.728 1 93.96 737 PHE A C 1
ATOM 5890 O O . PHE A 1 737 ? 13.159 -38.365 -26.917 1 93.96 737 PHE A O 1
ATOM 5897 N N . SER A 1 738 ? 11.824 -39.098 -25.258 1 92.68 738 SER A N 1
ATOM 5898 C CA . SER A 1 738 ? 10.746 -39.381 -26.2 1 92.68 738 SER A CA 1
ATOM 5899 C C . SER A 1 738 ? 9.404 -38.893 -25.667 1 92.68 738 SER A C 1
ATOM 5901 O O . SER A 1 738 ? 9.172 -38.898 -24.456 1 92.68 738 SER A O 1
ATOM 5903 N N . CYS A 1 739 ? 8.646 -38.342 -26.475 1 89.69 739 CYS A N 1
ATOM 5904 C CA . CYS A 1 739 ? 7.255 -37.993 -26.205 1 89.69 739 CYS A CA 1
ATOM 5905 C C . CYS A 1 739 ? 6.384 -38.238 -27.431 1 89.69 739 CYS A C 1
ATOM 5907 O O . CYS A 1 739 ? 6.834 -38.842 -28.407 1 89.69 739 CYS A O 1
ATOM 5909 N N . GLU A 1 740 ? 5.176 -37.822 -27.396 1 84.71 740 GLU A N 1
ATOM 5910 C CA . GLU A 1 740 ? 4.275 -38.124 -28.505 1 84.71 740 GLU A CA 1
ATOM 5911 C C . GLU A 1 740 ? 4.718 -37.419 -29.784 1 84.71 740 GLU A C 1
ATOM 5913 O O . GLU A 1 740 ? 4.849 -38.052 -30.834 1 84.71 740 GLU A O 1
ATOM 5918 N N . SER A 1 741 ? 4.999 -36.067 -29.718 1 79.93 741 SER A N 1
ATOM 5919 C CA . SER A 1 741 ? 5.323 -35.285 -30.907 1 79.93 741 SER A CA 1
ATOM 5920 C C . SER A 1 741 ? 6.829 -35.098 -31.052 1 79.93 741 SER A C 1
ATOM 5922 O O . SER A 1 741 ? 7.316 -34.753 -32.131 1 79.93 741 SER A O 1
ATOM 5924 N N . GLY A 1 742 ? 7.615 -35.332 -29.945 1 80.17 742 GLY A N 1
ATOM 5925 C CA . GLY A 1 742 ? 9.048 -35.089 -29.964 1 80.17 742 GLY A CA 1
ATOM 5926 C C . GLY A 1 742 ? 9.403 -33.615 -30.034 1 80.17 742 GLY A C 1
ATOM 5927 O O . GLY A 1 742 ? 10.519 -33.257 -30.414 1 80.17 742 GLY A O 1
ATOM 5928 N N . LYS A 1 743 ? 8.504 -32.753 -29.678 1 84.32 743 LYS A N 1
ATOM 5929 C CA . LYS A 1 743 ? 8.706 -31.314 -29.821 1 84.32 743 LYS A CA 1
ATOM 5930 C C . LYS A 1 743 ? 8.919 -30.651 -28.464 1 84.32 743 LYS A C 1
ATOM 5932 O O . LYS A 1 743 ? 10.028 -30.668 -27.926 1 84.32 743 LYS A O 1
ATOM 5937 N N . GLY A 1 744 ? 7.83 -30.16 -27.795 1 82.74 744 GLY A N 1
ATOM 5938 C CA . GLY A 1 744 ? 7.905 -29.316 -26.613 1 82.74 744 GLY A CA 1
ATOM 5939 C C . GLY A 1 744 ? 8.449 -30.04 -25.396 1 82.74 744 GLY A C 1
ATOM 5940 O O . GLY A 1 744 ? 9.409 -29.583 -24.773 1 82.74 744 GLY A O 1
ATOM 5941 N N . ARG A 1 745 ? 7.937 -31.215 -25.099 1 87.5 745 ARG A N 1
ATOM 5942 C CA . ARG A 1 745 ? 8.335 -31.969 -23.915 1 87.5 745 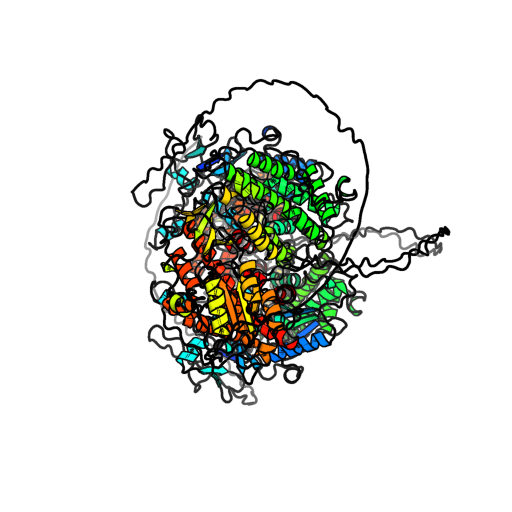ARG A CA 1
ATOM 5943 C C . ARG A 1 745 ? 9.77 -32.471 -24.042 1 87.5 745 ARG A C 1
ATOM 5945 O O . ARG A 1 745 ? 10.549 -32.386 -23.091 1 87.5 745 ARG A O 1
ATOM 5952 N N . THR A 1 746 ? 9.99 -33.011 -25.183 1 89.46 746 THR A N 1
ATOM 5953 C CA . THR A 1 746 ? 11.328 -33.535 -25.43 1 89.46 746 THR A CA 1
ATOM 5954 C C . THR A 1 746 ? 12.368 -32.421 -25.358 1 89.46 746 THR A C 1
ATOM 5956 O O . THR A 1 746 ? 13.461 -32.617 -24.823 1 89.46 746 THR A O 1
ATOM 5959 N N . THR A 1 747 ? 11.959 -31.271 -25.916 1 88.86 747 THR A N 1
ATOM 5960 C CA . THR A 1 747 ? 12.878 -30.139 -25.869 1 88.86 747 THR A CA 1
ATOM 5961 C C . THR A 1 747 ? 13.152 -29.726 -24.426 1 88.86 747 THR A C 1
ATOM 5963 O O . THR A 1 747 ? 14.284 -29.382 -24.077 1 88.86 747 THR A O 1
ATOM 5966 N N . THR A 1 748 ? 12.154 -29.737 -23.615 1 90.09 748 THR A N 1
ATOM 5967 C CA . THR A 1 748 ? 12.315 -29.375 -22.211 1 90.09 748 THR A CA 1
ATOM 5968 C C . THR A 1 748 ? 13.217 -30.376 -21.495 1 90.09 748 THR A C 1
ATOM 5970 O O . THR A 1 748 ? 14.105 -29.985 -20.734 1 90.09 748 THR A O 1
ATOM 5973 N N . GLY A 1 749 ? 12.947 -31.643 -21.716 1 90.47 749 GLY A N 1
ATOM 5974 C CA . GLY A 1 749 ? 13.798 -32.665 -21.129 1 90.47 749 GLY A CA 1
ATOM 5975 C C . GLY A 1 749 ? 15.243 -32.569 -21.579 1 90.47 749 GLY A C 1
ATOM 5976 O O . GLY A 1 749 ? 16.162 -32.705 -20.767 1 90.47 749 GLY A O 1
ATOM 5977 N N . MET A 1 750 ? 15.427 -32.349 -22.854 1 92.27 750 MET A N 1
ATOM 5978 C CA . MET A 1 750 ? 16.768 -32.212 -23.415 1 92.27 750 MET A CA 1
ATOM 5979 C C . MET A 1 750 ? 17.482 -30.999 -22.828 1 92.27 750 MET A C 1
ATOM 5981 O O . MET A 1 750 ? 18.676 -31.061 -22.528 1 92.27 750 MET A O 1
ATOM 5985 N N . ALA A 1 751 ? 16.725 -29.944 -22.718 1 92.11 751 ALA A N 1
ATOM 5986 C CA . ALA A 1 751 ? 17.312 -28.722 -22.177 1 92.11 751 ALA A CA 1
ATOM 5987 C C . ALA A 1 751 ? 17.802 -28.935 -20.747 1 92.11 751 ALA A C 1
ATOM 5989 O O . ALA A 1 751 ? 18.895 -28.493 -20.387 1 92.11 751 ALA A O 1
ATOM 5990 N N . ILE A 1 752 ? 17.012 -29.587 -19.915 1 92.27 752 ILE A N 1
ATOM 5991 C CA . ILE A 1 752 ? 17.374 -29.847 -18.526 1 92.27 752 ILE A CA 1
ATOM 5992 C C . ILE A 1 752 ? 18.627 -30.719 -18.474 1 92.27 752 ILE A C 1
ATOM 5994 O O . ILE A 1 752 ? 19.57 -30.419 -17.737 1 92.27 752 ILE A O 1
ATOM 5998 N N . ALA A 1 753 ? 18.632 -31.73 -19.288 1 91.62 753 ALA A N 1
ATOM 5999 C CA . ALA A 1 753 ? 19.767 -32.649 -19.307 1 91.62 753 ALA A CA 1
ATOM 6000 C C . ALA A 1 753 ? 21.019 -31.963 -19.845 1 91.62 753 ALA A C 1
ATOM 6002 O O . ALA A 1 753 ? 22.126 -32.205 -19.358 1 91.62 753 ALA A O 1
ATOM 6003 N N . ALA A 1 754 ? 20.826 -31.173 -20.861 1 91.64 754 ALA A N 1
ATOM 6004 C CA . ALA A 1 754 ? 21.952 -30.458 -21.455 1 91.64 754 ALA A CA 1
ATOM 6005 C C . ALA A 1 754 ? 22.579 -29.493 -20.452 1 91.64 754 ALA A C 1
ATOM 6007 O O . ALA A 1 754 ? 23.802 -29.336 -20.414 1 91.64 754 ALA A O 1
ATOM 6008 N N . LEU A 1 755 ? 21.779 -28.841 -19.72 1 92.41 755 LEU A N 1
ATOM 6009 C CA . LEU A 1 755 ? 22.283 -27.911 -18.716 1 92.41 755 LEU A CA 1
ATOM 6010 C C . LEU A 1 755 ? 23.081 -28.647 -17.645 1 92.41 755 LEU A C 1
ATOM 6012 O O . LEU A 1 755 ? 24.118 -28.159 -17.191 1 92.41 755 LEU A O 1
ATOM 6016 N N . ILE A 1 756 ? 22.576 -29.776 -17.263 1 90.42 756 ILE A N 1
ATOM 6017 C CA . ILE A 1 756 ? 23.293 -30.581 -16.28 1 90.42 756 ILE A CA 1
ATOM 6018 C C . ILE A 1 756 ? 24.633 -31.029 -16.858 1 90.42 756 ILE A C 1
ATOM 6020 O O . ILE A 1 756 ? 25.668 -30.928 -16.194 1 90.42 756 ILE A O 1
ATOM 6024 N N . TYR A 1 757 ? 24.553 -31.458 -18.097 1 88.94 757 TYR A N 1
ATOM 6025 C CA . TYR A 1 757 ? 25.752 -31.951 -18.765 1 88.94 757 TYR A CA 1
ATOM 6026 C C . TYR A 1 757 ? 26.794 -30.847 -18.902 1 88.94 757 TYR A C 1
ATOM 6028 O O . TYR A 1 757 ? 27.976 -31.063 -18.625 1 88.94 757 TYR A O 1
ATOM 6036 N N . CYS A 1 758 ? 26.402 -29.668 -19.325 1 88.35 758 CYS A N 1
ATOM 6037 C CA . CYS A 1 758 ? 27.313 -28.546 -19.522 1 88.35 758 CYS A CA 1
ATOM 6038 C C . CYS A 1 758 ? 27.898 -28.08 -18.194 1 88.35 758 CYS A C 1
ATOM 6040 O O . CYS A 1 758 ? 29.039 -27.616 -18.143 1 88.35 758 CYS A O 1
ATOM 6042 N N . ASN A 1 759 ? 27.168 -28.169 -17.16 1 87.9 759 ASN A N 1
ATOM 6043 C CA . ASN A 1 759 ? 27.672 -27.756 -15.854 1 87.9 759 ASN A CA 1
ATOM 6044 C C . ASN A 1 759 ? 28.668 -28.767 -15.292 1 87.9 759 ASN A C 1
ATOM 6046 O O . ASN A 1 759 ? 29.502 -28.422 -14.453 1 87.9 759 ASN A O 1
ATOM 6050 N N . LYS A 1 760 ? 28.549 -29.942 -15.774 1 83.63 760 LYS A N 1
ATOM 6051 C CA . LYS A 1 760 ? 29.501 -30.97 -15.361 1 83.63 760 LYS A CA 1
ATOM 6052 C C . LYS A 1 760 ? 30.773 -30.911 -16.202 1 83.63 760 LYS A C 1
ATOM 6054 O O . LYS A 1 760 ? 31.877 -31.072 -15.678 1 83.63 760 LYS A O 1
ATOM 6059 N N . ARG A 1 761 ? 30.613 -30.665 -17.507 1 81.9 761 ARG A N 1
ATOM 6060 C CA . ARG A 1 761 ? 31.748 -30.744 -18.421 1 81.9 761 ARG A CA 1
ATOM 6061 C C . ARG A 1 761 ? 32.192 -29.354 -18.864 1 81.9 761 ARG A C 1
ATOM 6063 O O . ARG A 1 761 ? 33.294 -29.187 -19.392 1 81.9 761 ARG A O 1
ATOM 6070 N N . GLY A 1 762 ? 31.431 -28.335 -18.647 1 79.89 762 GLY A N 1
ATOM 6071 C CA . GLY A 1 762 ? 31.755 -26.987 -19.087 1 79.89 762 GLY A CA 1
ATOM 6072 C C . GLY A 1 762 ? 30.914 -26.523 -20.261 1 79.89 762 GLY A C 1
ATOM 6073 O O . GLY A 1 762 ? 30.513 -27.331 -21.102 1 79.89 762 GLY A O 1
ATOM 6074 N N . PHE A 1 763 ? 30.639 -25.351 -20.372 1 81.57 763 PHE A N 1
ATOM 6075 C CA . PHE A 1 763 ? 29.877 -24.765 -21.467 1 81.57 763 PHE A CA 1
ATOM 6076 C C . PHE A 1 763 ? 30.777 -24.487 -22.665 1 81.57 763 PHE A C 1
ATOM 6078 O O . PHE A 1 763 ? 31.899 -24.001 -22.506 1 81.57 763 PHE A O 1
ATOM 6085 N N . PRO A 1 764 ? 30.372 -24.957 -23.883 1 65.48 764 PRO A N 1
ATOM 6086 C CA . PRO A 1 764 ? 31.181 -24.741 -25.085 1 65.48 764 PRO A CA 1
ATOM 6087 C C . PRO A 1 764 ? 31.391 -23.26 -25.396 1 65.48 764 PRO A C 1
ATOM 6089 O O . PRO A 1 764 ? 30.758 -22.4 -24.778 1 65.48 764 PRO A O 1
ATOM 6092 N N . VAL A 1 765 ? 32.284 -22.983 -26.337 1 62.48 765 VAL A N 1
ATOM 6093 C CA . VAL A 1 765 ? 32.634 -21.668 -26.862 1 62.48 765 VAL A CA 1
ATOM 6094 C C . VAL A 1 765 ? 31.384 -20.978 -27.402 1 62.48 765 VAL A C 1
ATOM 6096 O O . VAL A 1 765 ? 30.537 -21.616 -28.031 1 62.48 765 VAL A O 1
ATOM 6099 N N . GLY A 1 766 ? 30.755 -19.641 -26.866 1 54.61 766 GLY A N 1
ATOM 6100 C CA . GLY A 1 766 ? 29.603 -18.874 -27.312 1 54.61 766 GLY A CA 1
ATOM 6101 C C . GLY A 1 766 ? 28.809 -18.27 -26.17 1 54.61 766 GLY A C 1
ATOM 6102 O O . GLY A 1 766 ? 27.944 -17.42 -26.39 1 54.61 766 GLY A O 1
ATOM 6103 N N . THR A 1 767 ? 29.213 -18.682 -25.042 1 64.64 767 THR A N 1
ATOM 6104 C CA . THR A 1 767 ? 28.438 -18.227 -23.893 1 64.64 767 THR A CA 1
ATOM 6105 C C . THR A 1 767 ? 29.049 -16.963 -23.295 1 64.64 767 THR A C 1
ATOM 6107 O O . THR A 1 767 ? 28.48 -16.365 -22.379 1 64.64 767 THR A O 1
ATOM 6110 N N . LYS A 1 768 ? 30.173 -16.514 -23.915 1 59.61 768 LYS A N 1
ATOM 6111 C CA . LYS A 1 768 ? 30.812 -15.341 -23.326 1 59.61 768 LYS A CA 1
ATOM 6112 C C . LYS A 1 768 ? 30.098 -14.059 -23.743 1 59.61 768 LYS A C 1
ATOM 6114 O O . LYS A 1 768 ? 29.398 -14.033 -24.757 1 59.61 768 LYS A O 1
ATOM 6119 N N . VAL A 1 769 ? 29.999 -13.02 -23.018 1 58.52 769 VAL A N 1
ATOM 6120 C CA . VAL A 1 769 ? 29.264 -11.762 -23.1 1 58.52 769 VAL A CA 1
ATOM 6121 C C . VAL A 1 769 ? 29.368 -11.193 -24.513 1 58.52 769 VAL A C 1
ATOM 6123 O O . VAL A 1 769 ? 28.382 -10.697 -25.064 1 58.52 769 VAL A O 1
ATOM 6126 N N . ASP A 1 770 ? 30.359 -11.273 -25.256 1 52.39 770 ASP A N 1
ATOM 6127 C CA . ASP A 1 770 ? 30.572 -10.601 -26.534 1 52.39 770 ASP A CA 1
ATOM 6128 C C . ASP A 1 770 ? 30.111 -11.475 -27.698 1 52.39 770 ASP A C 1
ATOM 6130 O O . ASP A 1 770 ? 30.176 -11.06 -28.857 1 52.39 770 ASP A O 1
ATOM 6134 N N . GLU A 1 771 ? 29.577 -12.597 -27.409 1 55.41 771 GLU A N 1
ATOM 6135 C CA . GLU A 1 771 ? 29.293 -13.518 -28.505 1 55.41 771 GLU A CA 1
ATOM 6136 C C . GLU A 1 771 ? 27.799 -13.565 -28.814 1 55.41 771 GLU A C 1
ATOM 6138 O O . GLU A 1 771 ? 27.34 -14.437 -29.554 1 55.41 771 GLU A O 1
ATOM 6143 N N . GLN A 1 772 ? 27.06 -12.737 -28.311 1 54.81 772 GLN A N 1
ATOM 6144 C CA . GLN A 1 772 ? 25.62 -12.845 -28.521 1 54.81 772 GLN A CA 1
ATOM 6145 C C . GLN A 1 772 ? 25.237 -12.421 -29.936 1 54.81 772 GLN A C 1
ATOM 6147 O O . GLN A 1 772 ? 25.742 -11.418 -30.447 1 54.81 772 GLN A O 1
ATOM 6152 N N . ASP A 1 773 ? 24.63 -13.319 -30.689 1 49.8 773 ASP A N 1
ATOM 6153 C CA . ASP A 1 773 ? 24.098 -12.985 -32.006 1 49.8 773 ASP A CA 1
ATOM 6154 C C . ASP A 1 773 ? 22.889 -12.059 -31.892 1 49.8 773 ASP A C 1
ATOM 6156 O O . ASP A 1 773 ? 21.959 -12.335 -31.132 1 49.8 773 ASP A O 1
ATOM 6160 N N . PRO A 1 774 ? 22.947 -10.8 -32.272 1 45.05 774 PRO A N 1
ATOM 6161 C CA . PRO A 1 774 ? 21.808 -9.879 -32.229 1 45.05 774 PRO A CA 1
ATOM 6162 C C . PRO A 1 774 ? 20.615 -10.378 -33.041 1 45.05 774 PRO A C 1
ATOM 6164 O O . PRO A 1 774 ? 20.783 -10.835 -34.175 1 45.05 774 PRO A O 1
ATOM 6167 N N . ALA A 1 775 ? 19.589 -10.946 -32.488 1 44.12 775 ALA A N 1
ATOM 6168 C CA . ALA A 1 775 ? 18.402 -11.256 -33.28 1 44.12 775 ALA A CA 1
ATOM 6169 C C . ALA A 1 775 ? 17.801 -9.99 -33.886 1 44.12 775 ALA A C 1
ATOM 6171 O O . ALA A 1 775 ? 17.577 -9.003 -33.181 1 44.12 775 ALA A O 1
ATOM 6172 N N . CYS A 1 776 ? 17.998 -9.694 -35.222 1 41.02 776 CYS A N 1
ATOM 6173 C CA . CYS A 1 776 ? 17.556 -8.544 -36.004 1 41.02 776 CYS A CA 1
ATOM 6174 C C . CYS A 1 776 ? 16.059 -8.618 -36.284 1 41.02 776 CYS A C 1
ATOM 6176 O O . CYS A 1 776 ? 15.602 -8.204 -37.35 1 41.02 776 CYS A O 1
ATOM 6178 N N . VAL A 1 777 ? 15.273 -9.393 -35.618 1 45.39 777 VAL A N 1
ATOM 6179 C CA . VAL A 1 777 ? 13.868 -9.441 -36.008 1 45.39 777 VAL A CA 1
ATOM 6180 C C . VAL A 1 777 ? 13.072 -8.418 -35.201 1 45.39 777 VAL A C 1
ATOM 6182 O O . VAL A 1 777 ? 13.48 -8.03 -34.104 1 45.39 777 VAL A O 1
ATOM 6185 N N . PRO A 1 778 ? 12 -7.785 -35.891 1 48.42 778 PRO A N 1
ATOM 6186 C CA . PRO A 1 778 ? 11.068 -6.951 -35.13 1 48.42 778 PRO A CA 1
ATOM 6187 C C . PRO A 1 778 ? 10.621 -7.606 -33.825 1 48.42 778 PRO A C 1
ATOM 6189 O O . PRO A 1 778 ? 10.335 -8.805 -33.798 1 48.42 778 PRO A O 1
ATOM 6192 N N . ASN A 1 779 ? 10.622 -6.97 -32.724 1 60.74 779 ASN A N 1
ATOM 6193 C CA . ASN A 1 779 ? 10.346 -7.476 -31.384 1 60.74 779 ASN A CA 1
ATOM 6194 C C . ASN A 1 779 ? 11.421 -8.454 -30.921 1 60.74 779 ASN A C 1
ATOM 6196 O O . ASN A 1 779 ? 11.117 -9.458 -30.275 1 60.74 779 ASN A O 1
ATOM 6200 N N . ALA A 1 780 ? 12.533 -8.252 -31.461 1 63.41 780 ALA A N 1
ATOM 6201 C CA . ALA A 1 780 ? 13.709 -9.09 -31.244 1 63.41 780 ALA A CA 1
ATOM 6202 C C . ALA A 1 780 ? 13.958 -9.312 -29.755 1 63.41 780 ALA A C 1
ATOM 6204 O O . ALA A 1 780 ? 14.364 -10.401 -29.342 1 63.41 780 ALA A O 1
ATOM 6205 N N . LYS A 1 781 ? 13.551 -8.362 -29.07 1 71.15 781 LYS A N 1
ATOM 6206 C CA . LYS A 1 781 ? 13.811 -8.465 -27.637 1 71.15 781 LYS A CA 1
ATOM 6207 C C . LYS A 1 781 ? 12.998 -9.596 -27.012 1 71.15 781 LYS A C 1
ATOM 6209 O O . LYS A 1 781 ? 13.498 -10.326 -26.154 1 71.15 781 LYS A O 1
ATOM 6214 N N . TYR A 1 782 ? 11.892 -9.778 -27.582 1 76.65 782 TYR A N 1
ATOM 6215 C CA . TYR A 1 782 ? 11.018 -10.774 -26.972 1 76.65 782 TYR A CA 1
ATOM 6216 C C . TYR A 1 782 ? 11.318 -12.167 -27.512 1 76.65 782 TYR A C 1
ATOM 6218 O O . TYR A 1 782 ? 11.125 -13.165 -26.813 1 76.65 782 TYR A O 1
ATOM 6226 N N . THR A 1 783 ? 11.852 -12.205 -28.67 1 76.09 783 THR A N 1
ATOM 6227 C CA . THR A 1 783 ? 12.277 -13.492 -29.21 1 76.09 783 THR A CA 1
ATOM 6228 C C . THR A 1 783 ? 13.529 -13.992 -28.493 1 76.09 783 THR A C 1
ATOM 6230 O O . THR A 1 783 ? 13.8 -15.194 -28.472 1 76.09 783 THR A O 1
ATOM 6233 N N . LEU A 1 784 ? 14.125 -12.947 -27.896 1 79.2 784 LEU A N 1
ATOM 6234 C CA . LEU A 1 784 ? 15.308 -13.305 -27.122 1 79.2 784 LEU A CA 1
ATOM 6235 C C . LEU A 1 784 ? 14.942 -13.588 -25.669 1 79.2 784 LEU A C 1
ATOM 6237 O O . LEU A 1 784 ? 15.818 -13.856 -24.844 1 79.2 784 LEU A O 1
ATOM 6241 N N . GLY A 1 785 ? 13.65 -13.509 -25.448 1 80.96 785 GLY A N 1
ATOM 6242 C CA . GLY A 1 785 ? 13.18 -13.879 -24.123 1 80.96 785 GLY A CA 1
ATOM 6243 C C . GLY A 1 785 ? 13.285 -12.75 -23.115 1 80.96 785 GLY A C 1
ATOM 6244 O O . GLY A 1 785 ? 13.262 -12.987 -21.905 1 80.96 785 GLY A O 1
ATOM 6245 N N . GLU A 1 786 ? 13.377 -11.578 -23.6 1 82.6 786 GLU A N 1
ATOM 6246 C CA . GLU A 1 786 ? 13.574 -10.453 -22.69 1 82.6 786 GLU A CA 1
ATOM 6247 C C . GLU A 1 786 ? 12.239 -9.874 -22.232 1 82.6 786 GLU A C 1
ATOM 6249 O O . GLU A 1 786 ? 11.981 -8.681 -22.405 1 82.6 786 GLU A O 1
ATOM 6254 N N . PHE A 1 787 ? 11.522 -10.71 -21.549 1 87.71 787 PHE A N 1
ATOM 6255 C CA . PHE A 1 787 ? 10.27 -10.275 -20.942 1 87.71 787 PHE A CA 1
ATOM 6256 C C . PHE A 1 787 ? 10.526 -9.583 -19.608 1 87.71 787 PHE A C 1
ATOM 6258 O O . PHE A 1 787 ? 11.562 -9.803 -18.978 1 87.71 787 PHE A O 1
ATOM 6265 N N . SER A 1 788 ? 9.636 -8.751 -19.226 1 85.29 788 SER A N 1
ATOM 6266 C CA . SER A 1 788 ? 9.817 -7.959 -18.014 1 85.29 788 SER A CA 1
ATOM 6267 C C . SER A 1 788 ? 10.126 -8.848 -16.814 1 85.29 788 SER A C 1
ATOM 6269 O O . SER A 1 788 ? 10.984 -8.516 -15.993 1 85.29 788 SER A O 1
ATOM 6271 N N . VAL A 1 789 ? 9.455 -9.972 -16.728 1 89.69 789 VAL A N 1
ATOM 6272 C CA . VAL A 1 789 ? 9.639 -10.876 -15.597 1 89.69 789 VAL A CA 1
ATOM 6273 C C . VAL A 1 789 ? 11.027 -11.51 -15.662 1 89.69 789 VAL A C 1
ATOM 6275 O O . VAL A 1 789 ? 11.662 -11.735 -14.629 1 89.69 789 VAL A O 1
ATOM 6278 N N . ILE A 1 790 ? 11.482 -11.779 -16.866 1 92.62 790 ILE A N 1
ATOM 6279 C CA . ILE A 1 790 ? 12.793 -12.394 -17.042 1 92.62 790 ILE A CA 1
ATOM 6280 C C . ILE A 1 790 ? 13.887 -11.365 -16.767 1 92.62 790 ILE A C 1
ATOM 6282 O O . ILE A 1 790 ? 14.931 -11.696 -16.2 1 92.62 790 ILE A O 1
ATOM 6286 N N . ARG A 1 791 ? 13.634 -10.199 -17.181 1 88.65 791 ARG A N 1
ATOM 6287 C CA . ARG A 1 791 ? 14.586 -9.136 -16.875 1 88.65 791 ARG A CA 1
ATOM 6288 C C . ARG A 1 791 ? 14.71 -8.93 -15.369 1 88.65 791 ARG A C 1
ATOM 6290 O O . ARG A 1 791 ? 15.808 -8.699 -14.857 1 88.65 791 ARG A O 1
ATOM 6297 N N . HIS A 1 792 ? 13.598 -8.99 -14.731 1 88.57 792 HIS A N 1
ATOM 6298 C CA . HIS A 1 792 ? 13.61 -8.883 -13.277 1 88.57 792 HIS A CA 1
ATOM 6299 C C . HIS A 1 792 ? 14.384 -10.036 -12.646 1 88.57 792 HIS A C 1
ATOM 6301 O O . HIS A 1 792 ? 15.159 -9.83 -11.709 1 88.57 792 HIS A O 1
ATOM 6307 N N . LEU A 1 793 ? 14.158 -11.225 -13.183 1 92.13 793 LEU A N 1
ATOM 6308 C CA . LEU A 1 793 ? 14.855 -12.404 -12.68 1 92.13 793 LEU A CA 1
ATOM 6309 C C . LEU A 1 793 ? 16.361 -12.269 -12.874 1 92.13 793 LEU A C 1
ATOM 6311 O O . LEU A 1 793 ? 17.139 -12.595 -11.974 1 92.13 793 LEU A O 1
ATOM 6315 N N . LYS A 1 794 ? 16.76 -11.773 -13.986 1 90.86 794 LYS A N 1
ATOM 6316 C CA . LYS A 1 794 ? 18.173 -11.591 -14.308 1 90.86 794 LYS A CA 1
ATOM 6317 C C . LYS A 1 794 ? 18.847 -10.652 -13.312 1 90.86 794 LYS A C 1
ATOM 6319 O O . LYS A 1 794 ? 20.021 -10.831 -12.979 1 90.86 794 LYS A O 1
ATOM 6324 N N . ARG A 1 795 ? 18.088 -9.82 -12.867 1 88.05 795 ARG A N 1
ATOM 6325 C CA . ARG A 1 795 ? 18.648 -8.812 -11.973 1 88.05 795 ARG A CA 1
ATOM 6326 C C . ARG A 1 795 ? 18.821 -9.367 -10.563 1 88.05 795 ARG A C 1
ATOM 6328 O O . ARG A 1 795 ? 19.74 -8.971 -9.843 1 88.05 795 ARG A O 1
ATOM 6335 N N . VAL A 1 796 ? 17.997 -10.262 -10.254 1 88.97 796 VAL A N 1
ATOM 6336 C CA . VAL A 1 796 ? 18.001 -10.782 -8.891 1 88.97 796 VAL A CA 1
ATOM 6337 C C . VAL A 1 796 ? 19.022 -11.912 -8.772 1 88.97 796 VAL A C 1
ATOM 6339 O O . VAL A 1 796 ? 19.619 -12.109 -7.711 1 88.97 796 VAL A O 1
ATOM 6342 N N . LEU A 1 797 ? 19.318 -12.588 -9.851 1 92.33 797 LEU A N 1
ATOM 6343 C CA . LEU A 1 797 ? 20.177 -13.767 -9.819 1 92.33 797 LEU A CA 1
ATOM 6344 C C . LEU A 1 797 ? 21.648 -13.37 -9.89 1 92.33 797 LEU A C 1
ATOM 6346 O O . LEU A 1 797 ? 22.002 -12.402 -10.567 1 92.33 797 LEU A O 1
ATOM 6350 N N . PRO A 1 798 ? 22.477 -14.098 -9.122 1 89.26 798 PRO A N 1
ATOM 6351 C CA . PRO A 1 798 ? 23.914 -13.891 -9.315 1 89.26 798 PRO A CA 1
ATOM 6352 C C . PRO A 1 798 ? 24.372 -14.223 -10.734 1 89.26 798 PRO A C 1
ATOM 6354 O O . PRO A 1 798 ? 24.12 -15.327 -11.225 1 89.26 798 PRO A O 1
ATOM 6357 N N . ASN A 1 799 ? 25.007 -13.316 -11.38 1 87.08 799 ASN A N 1
ATOM 6358 C CA . ASN A 1 799 ? 25.417 -13.481 -12.77 1 87.08 799 ASN A CA 1
ATOM 6359 C C . ASN A 1 799 ? 24.231 -13.82 -13.668 1 87.08 799 ASN A C 1
ATOM 6361 O O . ASN A 1 799 ? 24.295 -14.762 -14.46 1 87.08 799 ASN A O 1
ATOM 6365 N N . GLY A 1 800 ? 23.152 -13.149 -13.47 1 88.01 800 GLY A N 1
ATOM 6366 C CA . GLY A 1 800 ? 21.888 -13.4 -14.144 1 88.01 800 GLY A CA 1
ATOM 6367 C C . GLY A 1 800 ? 22.003 -13.376 -15.656 1 88.01 800 GLY A C 1
ATOM 6368 O O . GLY A 1 800 ? 21.543 -14.298 -16.334 1 88.01 800 GLY A O 1
ATOM 6369 N N . PRO A 1 801 ? 22.635 -12.359 -16.211 1 85.31 801 PRO A N 1
ATOM 6370 C CA . PRO A 1 801 ? 22.766 -12.307 -17.669 1 85.31 801 PRO A CA 1
ATOM 6371 C C . PRO A 1 801 ? 23.552 -13.488 -18.233 1 85.31 801 PRO A C 1
ATOM 6373 O O . PRO A 1 801 ? 23.197 -14.023 -19.287 1 85.31 801 PRO A O 1
ATOM 6376 N N . GLN A 1 802 ? 24.546 -13.922 -17.518 1 87.12 802 GLN A N 1
ATOM 6377 C CA . GLN A 1 802 ? 25.33 -15.064 -17.975 1 87.12 802 GLN A CA 1
ATOM 6378 C C . GLN A 1 802 ? 24.524 -16.357 -17.881 1 87.12 802 GLN A C 1
ATOM 6380 O O . GLN A 1 802 ? 24.62 -17.219 -18.757 1 87.12 802 GLN A O 1
ATOM 6385 N N . ARG A 1 803 ? 23.773 -16.471 -16.82 1 91.48 803 ARG A N 1
ATOM 6386 C CA . ARG A 1 803 ? 22.949 -17.664 -16.654 1 91.48 803 ARG A CA 1
ATOM 6387 C C . ARG A 1 803 ? 21.915 -17.774 -17.769 1 91.48 803 ARG A C 1
ATOM 6389 O O . ARG A 1 803 ? 21.656 -18.867 -18.278 1 91.48 803 ARG A O 1
ATOM 6396 N N . LYS A 1 804 ? 21.335 -16.656 -18.071 1 91.84 804 LYS A N 1
ATOM 6397 C CA . LYS A 1 804 ? 20.356 -16.645 -19.154 1 91.84 804 LYS A CA 1
ATOM 6398 C C . LYS A 1 804 ? 21.012 -16.981 -20.491 1 91.84 804 LYS A C 1
ATOM 6400 O O . LYS A 1 804 ? 20.439 -17.708 -21.304 1 91.84 804 LYS A O 1
ATOM 6405 N N . ARG A 1 805 ? 22.194 -16.445 -20.759 1 88.79 805 ARG A N 1
ATOM 6406 C CA . ARG A 1 805 ? 22.909 -16.701 -22.005 1 88.79 805 ARG A CA 1
ATOM 6407 C C . ARG A 1 805 ? 23.206 -18.187 -22.171 1 88.79 805 ARG A C 1
ATOM 6409 O O . ARG A 1 805 ? 23.174 -18.711 -23.287 1 88.79 805 ARG A O 1
ATOM 6416 N N . GLU A 1 806 ? 23.555 -18.788 -21.11 1 90.75 806 GLU A N 1
ATOM 6417 C CA . GLU A 1 806 ? 23.848 -20.218 -21.144 1 90.75 806 GLU A CA 1
ATOM 6418 C C . GLU A 1 806 ? 22.601 -21.028 -21.487 1 90.75 806 GLU A C 1
ATOM 6420 O O . GLU A 1 806 ? 22.668 -21.983 -22.264 1 90.75 806 GLU A O 1
ATOM 6425 N N . VAL A 1 807 ? 21.525 -20.623 -20.894 1 92.15 807 VAL A N 1
ATOM 6426 C CA . VAL A 1 807 ? 20.271 -21.311 -21.182 1 92.15 807 VAL A CA 1
ATOM 6427 C C . VAL A 1 807 ? 19.872 -21.071 -22.637 1 92.15 807 VAL A C 1
ATOM 6429 O O . VAL A 1 807 ? 19.43 -21.994 -23.326 1 92.15 807 VAL A O 1
ATOM 6432 N N . ASP A 1 808 ? 20.013 -19.834 -23.036 1 89.07 808 ASP A N 1
ATOM 6433 C CA . ASP A 1 808 ? 19.665 -19.49 -24.411 1 89.07 808 ASP A CA 1
ATOM 6434 C C . ASP A 1 808 ? 20.543 -20.245 -25.405 1 89.07 808 ASP A C 1
ATOM 6436 O O . ASP A 1 808 ? 20.08 -20.639 -26.477 1 89.07 808 ASP A O 1
ATOM 6440 N N . TYR A 1 809 ? 21.722 -20.392 -25.036 1 88.11 809 TYR A N 1
ATOM 6441 C CA . TYR A 1 809 ? 22.634 -21.148 -25.887 1 88.11 809 TYR A CA 1
ATOM 6442 C C . TYR A 1 809 ? 22.152 -22.583 -26.064 1 88.11 809 TYR A C 1
ATOM 6444 O O . TYR A 1 809 ? 22.111 -23.097 -27.184 1 88.11 809 TYR A O 1
ATOM 6452 N N . VAL A 1 810 ? 21.842 -23.197 -25.008 1 89.29 810 VAL A N 1
ATOM 6453 C CA . VAL A 1 810 ? 21.378 -24.58 -25.04 1 89.29 810 VAL A CA 1
ATOM 6454 C C . VAL A 1 810 ? 20.086 -24.672 -25.848 1 89.29 810 VAL A C 1
ATOM 6456 O O . VAL A 1 810 ? 19.926 -25.573 -26.675 1 89.29 810 VAL A O 1
ATOM 6459 N N . LEU A 1 811 ? 19.211 -23.755 -25.593 1 89.49 811 LEU A N 1
ATOM 6460 C CA . LEU A 1 811 ? 17.929 -23.771 -26.289 1 89.49 811 LEU A CA 1
ATOM 6461 C C . LEU A 1 811 ? 18.118 -23.533 -27.784 1 89.49 811 LEU A C 1
ATOM 6463 O O . LEU A 1 811 ? 17.412 -24.122 -28.605 1 89.49 811 LEU A O 1
ATOM 6467 N N . ASP A 1 812 ? 19.031 -22.672 -28.104 1 85.28 812 ASP A N 1
ATOM 6468 C CA . ASP A 1 812 ? 19.303 -22.404 -29.513 1 85.28 812 ASP A CA 1
ATOM 6469 C C . ASP A 1 812 ? 19.89 -23.633 -30.202 1 85.28 812 ASP A C 1
ATOM 6471 O O . ASP A 1 812 ? 19.551 -23.929 -31.35 1 85.28 812 ASP A O 1
ATOM 6475 N N . ARG A 1 813 ? 20.723 -24.341 -29.529 1 86.39 813 ARG A N 1
ATOM 6476 C CA . ARG A 1 813 ? 21.314 -25.551 -30.093 1 86.39 813 ARG A CA 1
ATOM 6477 C C . ARG A 1 813 ? 20.254 -26.623 -30.323 1 86.39 813 ARG A C 1
ATOM 6479 O O . ARG A 1 813 ? 20.312 -27.358 -31.311 1 86.39 813 ARG A O 1
ATOM 6486 N N . ILE A 1 814 ? 19.396 -26.703 -29.427 1 88.65 814 ILE A N 1
ATOM 6487 C CA . ILE A 1 814 ? 18.328 -27.687 -29.559 1 88.65 814 ILE A CA 1
ATOM 6488 C C . ILE A 1 814 ? 17.367 -27.261 -30.666 1 88.65 814 ILE A C 1
ATOM 6490 O O . ILE A 1 814 ? 16.893 -28.096 -31.441 1 88.65 814 ILE A O 1
ATOM 6494 N N . SER A 1 815 ? 17.108 -25.961 -30.638 1 83.92 815 SER A N 1
ATOM 6495 C CA . SER A 1 815 ? 16.171 -25.444 -31.63 1 83.92 815 SER A CA 1
ATOM 6496 C C . SER A 1 815 ? 16.729 -25.58 -33.042 1 83.92 815 SER A C 1
ATOM 6498 O O . SER A 1 815 ? 15.971 -25.657 -34.011 1 83.92 815 SER A O 1
ATOM 6500 N N . GLU A 1 816 ? 17.978 -25.538 -33.175 1 80.65 816 GLU A N 1
ATOM 6501 C CA . GLU A 1 816 ? 18.603 -25.699 -34.485 1 80.65 816 GLU A CA 1
ATOM 6502 C C . GLU A 1 816 ? 18.264 -27.057 -35.094 1 80.65 816 GLU A C 1
ATOM 6504 O O . GLU A 1 816 ? 18.191 -27.194 -36.317 1 80.65 816 GLU A O 1
ATOM 6509 N N . THR A 1 817 ? 18.023 -27.953 -34.237 1 80.32 817 THR A N 1
ATOM 6510 C CA . THR A 1 817 ? 17.682 -29.286 -34.723 1 80.32 817 THR A CA 1
ATOM 6511 C C . THR A 1 817 ? 16.22 -29.348 -35.154 1 80.32 817 THR A C 1
ATOM 6513 O O . THR A 1 817 ? 15.814 -30.272 -35.862 1 80.32 817 THR A O 1
ATOM 6516 N N . MET A 1 818 ? 15.513 -28.278 -34.777 1 78.06 818 MET A N 1
ATOM 6517 C CA . MET A 1 818 ? 14.069 -28.316 -34.989 1 78.06 818 MET A CA 1
ATOM 6518 C C . MET A 1 818 ? 13.643 -27.275 -36.019 1 78.06 818 MET A C 1
ATOM 6520 O O . MET A 1 818 ? 12.451 -27.018 -36.192 1 78.06 818 MET A O 1
ATOM 6524 N N . THR A 1 819 ? 14.496 -26.688 -36.708 1 69.94 819 THR A N 1
ATOM 6525 C CA . THR A 1 819 ? 14.172 -25.629 -37.658 1 69.94 819 THR A CA 1
ATOM 6526 C C . THR A 1 819 ? 13.09 -26.088 -38.631 1 69.94 819 THR A C 1
ATOM 6528 O O . THR A 1 819 ? 12.146 -25.347 -38.913 1 69.94 819 THR A O 1
ATOM 6531 N N . PRO A 1 820 ? 13.359 -27.535 -39.285 1 59.52 820 PRO A N 1
ATOM 6532 C CA . PRO A 1 820 ? 12.304 -27.968 -40.204 1 59.52 820 PRO A CA 1
ATOM 6533 C C . PRO A 1 820 ? 10.932 -28.036 -39.537 1 59.52 820 PRO A C 1
ATOM 6535 O O . PRO A 1 820 ? 9.907 -27.913 -40.213 1 59.52 820 PRO A O 1
ATOM 6538 N N . MET A 1 821 ? 10.716 -27.866 -38.117 1 63.86 821 MET A N 1
ATOM 6539 C CA . MET A 1 821 ? 9.494 -27.986 -37.328 1 63.86 821 MET A CA 1
ATOM 6540 C C . MET A 1 821 ? 8.964 -26.611 -36.933 1 63.86 821 MET A C 1
ATOM 6542 O O . MET A 1 821 ? 7.871 -26.5 -36.374 1 63.86 821 MET A O 1
ATOM 6546 N N . HIS A 1 822 ? 9.221 -25.556 -37.282 1 59.19 822 HIS A N 1
ATOM 6547 C CA . HIS A 1 822 ? 8.889 -24.175 -36.947 1 59.19 822 HIS A CA 1
ATOM 6548 C C . HIS A 1 822 ? 8.651 -24.014 -35.449 1 59.19 822 HIS A C 1
ATOM 6550 O O . HIS A 1 822 ? 7.648 -23.428 -35.036 1 59.19 822 HIS A O 1
ATOM 6556 N N . TYR A 1 823 ? 9.753 -24.643 -34.599 1 73.96 823 TYR A N 1
ATOM 6557 C CA . TYR A 1 823 ? 9.598 -24.558 -33.151 1 73.96 823 TYR A CA 1
ATOM 6558 C C . TYR A 1 823 ? 10.857 -24 -32.499 1 73.96 823 TYR A C 1
ATOM 6560 O O . TYR A 1 823 ? 11.967 -24.452 -32.79 1 73.96 823 TYR A O 1
ATOM 6568 N N . HIS A 1 824 ? 10.669 -22.882 -31.852 1 78.61 824 HIS A N 1
ATOM 6569 C CA . HIS A 1 824 ? 11.706 -22.353 -30.974 1 78.61 824 HIS A CA 1
ATOM 6570 C C . HIS A 1 824 ? 11.166 -22.107 -29.569 1 78.61 824 HIS A C 1
ATOM 6572 O O . HIS A 1 824 ? 10.138 -21.447 -29.401 1 78.61 824 HIS A O 1
ATOM 6578 N N . PHE A 1 825 ? 11.85 -22.625 -28.677 1 80.45 825 PHE A N 1
ATOM 6579 C CA . PHE A 1 825 ? 11.418 -22.645 -27.284 1 80.45 825 PHE A CA 1
ATOM 6580 C C . PHE A 1 825 ? 11.043 -21.245 -26.813 1 80.45 825 PHE A C 1
ATOM 6582 O O . PHE A 1 825 ? 10.05 -21.068 -26.105 1 80.45 825 PHE A O 1
ATOM 6589 N N . ARG A 1 826 ? 11.708 -20.2 -27.123 1 86.1 826 ARG A N 1
ATOM 6590 C CA . ARG A 1 826 ? 11.485 -18.835 -26.658 1 86.1 826 ARG A CA 1
ATOM 6591 C C . ARG A 1 826 ? 10.504 -18.101 -27.566 1 86.1 826 ARG A C 1
ATOM 6593 O O . ARG A 1 826 ? 9.676 -17.32 -27.092 1 86.1 826 ARG A O 1
ATOM 6600 N N . GLU A 1 827 ? 10.534 -18.458 -28.78 1 83.11 827 GLU A N 1
ATOM 6601 C CA . GLU A 1 827 ? 9.667 -17.776 -29.737 1 83.11 827 GLU A CA 1
ATOM 6602 C C . GLU A 1 827 ? 8.208 -18.178 -29.544 1 83.11 827 GLU A C 1
ATOM 6604 O O . GLU A 1 827 ? 7.3 -17.394 -29.826 1 83.11 827 GLU A O 1
ATOM 6609 N N . VAL A 1 828 ? 8.094 -19.427 -29.145 1 86.19 828 VAL A N 1
ATOM 6610 C CA . VAL A 1 828 ? 6.736 -19.928 -28.962 1 86.19 828 VAL A CA 1
ATOM 6611 C C . VAL A 1 828 ? 6.03 -19.123 -27.873 1 86.19 828 VAL A C 1
ATOM 6613 O O . VAL A 1 828 ? 4.806 -18.972 -27.899 1 86.19 828 VAL A O 1
ATOM 6616 N N . ILE A 1 829 ? 6.791 -18.594 -26.981 1 89.01 829 ILE A N 1
ATOM 6617 C CA . ILE A 1 829 ? 6.204 -17.809 -25.901 1 89.01 829 ILE A CA 1
ATOM 6618 C C . ILE A 1 829 ? 5.53 -16.565 -26.475 1 89.01 829 ILE A C 1
ATOM 6620 O O . ILE A 1 829 ? 4.353 -16.31 -26.209 1 89.01 829 ILE A O 1
ATOM 6624 N N . PHE A 1 830 ? 6.263 -15.896 -27.237 1 86.43 830 PHE A N 1
ATOM 6625 C CA . PHE A 1 830 ? 5.758 -14.638 -27.775 1 86.43 830 PHE A CA 1
ATOM 6626 C C . PHE A 1 830 ? 4.698 -14.892 -28.84 1 86.43 830 PHE A C 1
ATOM 6628 O O . PHE A 1 830 ? 3.714 -14.155 -28.931 1 86.43 830 PHE A O 1
ATOM 6635 N N . SER A 1 831 ? 4.94 -15.884 -29.642 1 85.07 831 SER A N 1
ATOM 6636 C CA . SER A 1 831 ? 3.984 -16.197 -30.699 1 85.07 831 SER A CA 1
ATOM 6637 C C . SER A 1 831 ? 2.627 -16.584 -30.121 1 85.07 831 SER A C 1
ATOM 6639 O O . SER A 1 831 ? 1.586 -16.183 -30.645 1 85.07 831 SER A O 1
ATOM 6641 N N . THR A 1 832 ? 2.66 -17.383 -29.13 1 86.89 832 THR A N 1
ATOM 6642 C CA . THR A 1 832 ? 1.411 -17.784 -28.492 1 86.89 832 THR A CA 1
ATOM 6643 C C . THR A 1 832 ? 0.742 -16.592 -27.814 1 86.89 832 THR A C 1
ATOM 6645 O O . THR A 1 832 ? -0.485 -16.477 -27.818 1 86.89 832 THR A O 1
ATOM 6648 N N . PHE A 1 833 ? 1.488 -15.736 -27.279 1 87.48 833 PHE A N 1
ATOM 6649 C CA . PHE A 1 833 ? 0.943 -14.543 -26.643 1 87.48 833 PHE A CA 1
ATOM 6650 C C . PHE A 1 833 ? 0.325 -13.612 -27.679 1 87.48 833 PHE A C 1
ATOM 6652 O O . PHE A 1 833 ? -0.713 -12.997 -27.428 1 87.48 833 PHE A O 1
ATOM 6659 N N . ASN A 1 834 ? 0.985 -13.541 -28.74 1 83.57 834 ASN A N 1
ATOM 6660 C CA . ASN A 1 834 ? 0.471 -12.684 -29.803 1 83.57 834 ASN A CA 1
ATOM 6661 C C . ASN A 1 834 ? -0.852 -13.207 -30.354 1 83.57 834 ASN A C 1
ATOM 6663 O O . ASN A 1 834 ? -1.694 -12.428 -30.805 1 83.57 834 ASN A O 1
ATOM 6667 N N . LEU A 1 835 ? -0.973 -14.532 -30.34 1 82.91 835 LEU A N 1
ATOM 6668 C CA . LEU A 1 835 ? -2.239 -15.122 -30.761 1 82.91 835 LEU A CA 1
ATOM 6669 C C . LEU A 1 835 ? -3.366 -14.724 -29.813 1 82.91 835 LEU A C 1
ATOM 6671 O O . LEU A 1 835 ? -4.509 -14.549 -30.24 1 82.91 835 LEU A O 1
ATOM 6675 N N . TYR A 1 836 ? -3.064 -14.546 -28.667 1 83.17 836 TYR A N 1
ATOM 6676 C CA . TYR A 1 836 ? -4.028 -14.087 -27.674 1 83.17 836 TYR A CA 1
ATOM 6677 C C . TYR A 1 836 ? -4.361 -12.614 -27.877 1 83.17 836 TYR A C 1
ATOM 6679 O O . TYR A 1 836 ? -5.531 -12.225 -27.843 1 83.17 836 TYR A O 1
ATOM 6687 N N . ARG A 1 837 ? -3.347 -11.83 -28.087 1 78.01 837 ARG A N 1
ATOM 6688 C CA . ARG A 1 837 ? -3.522 -10.387 -28.21 1 78.01 837 ARG A CA 1
ATOM 6689 C C . ARG A 1 837 ? -4.274 -10.033 -29.489 1 78.01 837 ARG A C 1
ATOM 6691 O O . ARG A 1 837 ? -5.079 -9.099 -29.503 1 78.01 837 ARG A O 1
ATOM 6698 N N . SER A 1 838 ? -3.938 -10.659 -30.644 1 69.9 838 SER A N 1
ATOM 6699 C CA . SER A 1 838 ? -4.497 -10.306 -31.944 1 69.9 838 SER A CA 1
ATOM 6700 C C . SER A 1 838 ? -5.949 -10.757 -32.063 1 69.9 838 SER A C 1
ATOM 6702 O O . SER A 1 838 ? -6.632 -10.42 -33.032 1 69.9 838 SER A O 1
ATOM 6704 N N . ASN A 1 839 ? -6.633 -11.107 -30.882 1 62.94 839 ASN A N 1
ATOM 6705 C CA . ASN A 1 839 ? -8.025 -11.545 -30.896 1 62.94 839 ASN A CA 1
ATOM 6706 C C . ASN A 1 839 ? -8.328 -12.413 -32.114 1 62.94 839 ASN A C 1
ATOM 6708 O O . ASN A 1 839 ? -9.437 -12.374 -32.649 1 62.94 839 ASN A O 1
ATOM 6712 N N . ALA A 1 840 ? -7.383 -12.924 -32.762 1 58.64 840 ALA A N 1
ATOM 6713 C CA . ALA A 1 840 ? -7.572 -13.719 -33.972 1 58.64 840 ALA A CA 1
ATOM 6714 C C . ALA A 1 840 ? -8.508 -14.897 -33.715 1 58.64 840 ALA A C 1
ATOM 6716 O O . ALA A 1 840 ? -9.137 -15.412 -34.642 1 58.64 840 ALA A O 1
ATOM 6717 N N . CYS A 1 841 ? -8.476 -15.324 -32.476 1 60.6 841 CYS A N 1
ATOM 6718 C CA . CYS A 1 841 ? -9.333 -16.474 -32.209 1 60.6 841 CYS A CA 1
ATOM 6719 C C . CYS A 1 841 ? -10.739 -16.029 -31.825 1 60.6 841 CYS A C 1
ATOM 6721 O O . CYS A 1 841 ? -10.906 -15.146 -30.981 1 60.6 841 CYS A O 1
ATOM 6723 N N . THR A 1 842 ? -11.646 -16.333 -32.538 1 60.52 842 THR A N 1
ATOM 6724 C CA . THR A 1 842 ? -13.061 -15.993 -32.438 1 60.52 842 THR A CA 1
ATOM 6725 C C . THR A 1 842 ? -13.65 -16.509 -31.129 1 60.52 842 THR A C 1
ATOM 6727 O O . THR A 1 842 ? -14.575 -15.908 -30.578 1 60.52 842 THR A O 1
ATOM 6730 N N . SER A 1 843 ? -13.044 -17.679 -30.626 1 66.47 843 SER A N 1
ATOM 6731 C CA . SER A 1 843 ? -13.687 -18.269 -29.456 1 66.47 843 SER A CA 1
ATOM 6732 C C . SER A 1 843 ? -13.04 -17.779 -28.165 1 66.47 843 SER A C 1
ATOM 6734 O O . SER A 1 843 ? -11.814 -17.694 -28.071 1 66.47 843 SER A O 1
ATOM 6736 N N . HIS A 1 844 ? -13.828 -17.305 -27.282 1 66.85 844 HIS A N 1
ATOM 6737 C CA . HIS A 1 844 ? -13.394 -16.82 -25.976 1 66.85 844 HIS A CA 1
ATOM 6738 C C . HIS A 1 844 ? -12.588 -17.881 -25.235 1 66.85 844 HIS A C 1
ATOM 6740 O O . HIS A 1 844 ? -11.59 -17.565 -24.583 1 66.85 844 HIS A O 1
ATOM 6746 N N . GLU A 1 845 ? -12.979 -19.064 -25.481 1 70.28 845 GLU A N 1
ATOM 6747 C CA . GLU A 1 845 ? -12.307 -20.148 -24.771 1 70.28 845 GLU A CA 1
ATOM 6748 C C . GLU A 1 845 ? -10.899 -20.374 -25.312 1 70.28 845 GLU A C 1
ATOM 6750 O O . GLU A 1 845 ? -9.962 -20.606 -24.545 1 70.28 845 GLU A O 1
ATOM 6755 N N . LYS A 1 846 ? -10.819 -20.303 -26.562 1 76.36 846 LYS A N 1
ATOM 6756 C CA . LYS A 1 846 ? -9.511 -20.509 -27.177 1 76.36 846 LYS A CA 1
ATOM 6757 C C . LYS A 1 846 ? -8.558 -19.366 -26.84 1 76.36 846 LYS A C 1
ATOM 6759 O O . LYS A 1 846 ? -7.356 -19.583 -26.667 1 76.36 846 LYS A O 1
ATOM 6764 N N . ARG A 1 847 ? -9.154 -18.328 -26.746 1 80.12 847 ARG A N 1
ATOM 6765 C CA . ARG A 1 847 ? -8.345 -17.17 -26.381 1 80.12 847 ARG A CA 1
ATOM 6766 C C . ARG A 1 847 ? -7.758 -17.331 -24.983 1 80.12 847 ARG A C 1
ATOM 6768 O O . ARG A 1 847 ? -6.575 -17.059 -24.765 1 80.12 847 ARG A O 1
ATOM 6775 N N . LEU A 1 848 ? -8.581 -17.834 -24.13 1 77.93 848 LEU A N 1
ATOM 6776 C CA . LEU A 1 848 ? -8.128 -18.029 -22.758 1 77.93 848 LEU A CA 1
ATOM 6777 C C . LEU A 1 848 ? -7.086 -19.14 -22.682 1 77.93 848 LEU A C 1
ATOM 6779 O O . LEU A 1 848 ? -6.174 -19.087 -21.854 1 77.93 848 LEU A O 1
ATOM 6783 N N . GLU A 1 849 ? -7.204 -19.984 -23.58 1 80.75 849 GLU A N 1
ATOM 6784 C CA . GLU A 1 849 ? -6.244 -21.083 -23.615 1 80.75 849 GLU A CA 1
ATOM 6785 C C . GLU A 1 849 ? -4.873 -20.604 -24.082 1 80.75 849 GLU A C 1
ATOM 6787 O O . GLU A 1 849 ? -3.845 -21.06 -23.577 1 80.75 849 GLU A O 1
ATOM 6792 N N . HIS A 1 850 ? -4.93 -19.77 -25.034 1 84.43 850 HIS A N 1
ATOM 6793 C CA . HIS A 1 850 ? -3.663 -19.229 -25.513 1 84.43 850 HIS A CA 1
ATOM 6794 C C . HIS A 1 850 ? -2.986 -18.38 -24.442 1 84.43 850 HIS A C 1
ATOM 6796 O O . HIS A 1 850 ? -1.757 -18.368 -24.339 1 84.43 850 HIS A O 1
ATOM 6802 N N . ARG A 1 851 ? -3.772 -17.772 -23.697 1 85.36 851 ARG A N 1
ATOM 6803 C CA . ARG A 1 851 ? -3.221 -16.972 -22.609 1 85.36 851 ARG A CA 1
ATOM 6804 C C . ARG A 1 851 ? -2.559 -17.858 -21.559 1 85.36 851 ARG A C 1
ATOM 6806 O O . ARG A 1 851 ? -1.438 -17.584 -21.125 1 85.36 851 ARG A O 1
ATOM 6813 N N . LYS A 1 852 ? -3.249 -18.826 -21.251 1 85.06 852 LYS A N 1
ATOM 6814 C CA . LYS A 1 852 ? -2.73 -19.769 -20.265 1 85.06 852 LYS A CA 1
ATOM 6815 C C . LYS A 1 852 ? -1.438 -20.418 -20.752 1 85.06 852 LYS A C 1
ATOM 6817 O O . LYS A 1 852 ? -0.454 -20.486 -20.012 1 85.06 852 LYS A O 1
ATOM 6822 N N . LYS A 1 853 ? -1.452 -20.798 -21.934 1 86.43 853 LYS A N 1
ATOM 6823 C CA . LYS A 1 853 ? -0.292 -21.474 -22.509 1 86.43 853 LYS A CA 1
ATOM 6824 C C . LYS A 1 853 ? 0.91 -20.537 -22.58 1 86.43 853 LYS A C 1
ATOM 6826 O O . LYS A 1 853 ? 2.047 -20.958 -22.354 1 86.43 853 LYS A O 1
ATOM 6831 N N . SER A 1 854 ? 0.607 -19.373 -22.946 1 88.15 854 SER A N 1
ATOM 6832 C CA . SER A 1 854 ? 1.703 -18.414 -23.038 1 88.15 854 SER A CA 1
ATOM 6833 C C . SER A 1 854 ? 2.377 -18.214 -21.684 1 88.15 854 SER A C 1
ATOM 6835 O O . SER A 1 854 ? 3.602 -18.103 -21.605 1 88.15 854 SER A O 1
ATOM 6837 N N . LEU A 1 855 ? 1.609 -18.215 -20.665 1 89.68 855 LEU A N 1
ATOM 6838 C CA . LEU A 1 855 ? 2.158 -18.04 -19.325 1 89.68 855 LEU A CA 1
ATOM 6839 C C . LEU A 1 855 ? 2.926 -19.282 -18.885 1 89.68 855 LEU A C 1
ATOM 6841 O O . LEU A 1 855 ? 3.959 -19.175 -18.221 1 89.68 855 LEU A O 1
ATOM 6845 N N . PHE A 1 856 ? 2.486 -20.401 -19.28 1 89.33 856 PHE A N 1
ATOM 6846 C CA . PHE A 1 856 ? 3.152 -21.647 -18.921 1 89.33 856 PHE A CA 1
ATOM 6847 C C . PHE A 1 856 ? 4.506 -21.756 -19.612 1 89.33 856 PHE A C 1
ATOM 6849 O O . PHE A 1 856 ? 5.485 -22.193 -19.004 1 89.33 856 PHE A O 1
ATOM 6856 N N . TYR A 1 857 ? 4.485 -21.339 -20.825 1 90.28 857 TYR A N 1
ATOM 6857 C CA . TYR A 1 857 ? 5.75 -21.361 -21.551 1 90.28 857 TYR A CA 1
ATOM 6858 C C . TYR A 1 857 ? 6.753 -20.4 -20.925 1 90.28 857 TYR A C 1
ATOM 6860 O O . TYR A 1 857 ? 7.941 -20.715 -20.819 1 90.28 857 TYR A O 1
ATOM 6868 N N . LEU A 1 858 ? 6.212 -19.31 -20.576 1 91.66 858 LEU A N 1
ATOM 6869 C CA . LEU A 1 858 ? 7.077 -18.32 -19.943 1 91.66 858 LEU A CA 1
ATOM 6870 C C . LEU A 1 858 ? 7.615 -18.839 -18.614 1 91.66 858 LEU A C 1
ATOM 6872 O O . LEU A 1 858 ? 8.784 -18.622 -18.285 1 91.66 858 LEU A O 1
ATOM 6876 N N . GLU A 1 859 ? 6.76 -19.444 -17.869 1 91.39 859 GLU A N 1
ATOM 6877 C CA . GLU A 1 859 ? 7.164 -19.994 -16.578 1 91.39 859 GLU A CA 1
ATOM 6878 C C . GLU A 1 859 ? 8.21 -21.092 -16.749 1 91.39 859 GLU A C 1
ATOM 6880 O O . GLU A 1 859 ? 9.118 -21.225 -15.925 1 91.39 859 GLU A O 1
ATOM 6885 N N . ARG A 1 860 ? 8.055 -21.902 -17.751 1 91.51 860 ARG A N 1
ATOM 6886 C CA . ARG A 1 860 ? 9.035 -22.94 -18.057 1 91.51 860 ARG A CA 1
ATOM 6887 C C . ARG A 1 860 ? 10.411 -22.335 -18.314 1 91.51 860 ARG A C 1
ATOM 6889 O O . ARG A 1 860 ? 11.42 -22.844 -17.823 1 91.51 860 ARG A O 1
ATOM 6896 N N . TYR A 1 861 ? 10.415 -21.331 -19.147 1 92.49 861 TYR A N 1
ATOM 6897 C CA . TYR A 1 861 ? 11.657 -20.623 -19.434 1 92.49 861 TYR A CA 1
ATOM 6898 C C . TYR A 1 861 ? 12.252 -20.028 -18.164 1 92.49 861 TYR A C 1
ATOM 6900 O O . TYR A 1 861 ? 13.463 -20.104 -17.942 1 92.49 861 TYR A O 1
ATOM 6908 N N . PHE A 1 862 ? 11.418 -19.502 -17.336 1 93.67 862 PHE A N 1
ATOM 6909 C CA . PHE A 1 862 ? 11.795 -18.92 -16.053 1 93.67 862 PHE A CA 1
ATOM 6910 C C . PHE A 1 862 ? 12.472 -19.957 -15.165 1 93.67 862 PHE A C 1
ATOM 6912 O O . PHE A 1 862 ? 13.53 -19.694 -14.59 1 93.67 862 PHE A O 1
ATOM 6919 N N . TYR A 1 863 ? 11.954 -21.117 -15.123 1 92.31 863 TYR A N 1
ATOM 6920 C CA . TYR A 1 863 ? 12.468 -22.169 -14.253 1 92.31 863 TYR A CA 1
ATOM 6921 C C . TYR A 1 863 ? 13.768 -22.744 -14.802 1 92.31 863 TYR A C 1
ATOM 6923 O O . TYR A 1 863 ? 14.625 -23.197 -14.039 1 92.31 863 TYR A O 1
ATOM 6931 N N . LEU A 1 864 ? 13.936 -22.73 -16.111 1 93.81 864 LEU A N 1
ATOM 6932 C CA . LEU A 1 864 ? 15.19 -23.21 -16.681 1 93.81 864 LEU A CA 1
ATOM 6933 C C . LEU A 1 864 ? 16.353 -22.313 -16.271 1 93.81 864 LEU A C 1
ATOM 6935 O O . LEU A 1 864 ? 17.445 -22.802 -15.976 1 93.81 864 LEU A O 1
ATOM 6939 N N . ILE A 1 865 ? 16.033 -21.056 -16.236 1 94.47 865 ILE A N 1
ATOM 6940 C CA . ILE A 1 865 ? 17.069 -20.11 -15.835 1 94.47 865 ILE A CA 1
ATOM 6941 C C . ILE A 1 865 ? 17.398 -20.301 -14.356 1 94.47 865 ILE A C 1
ATOM 6943 O O . ILE A 1 865 ? 18.567 -20.276 -13.966 1 94.47 865 ILE A O 1
ATOM 6947 N N . LEU A 1 866 ? 16.411 -20.484 -13.599 1 93.71 866 LEU A N 1
ATOM 6948 C CA . LEU A 1 866 ? 16.608 -20.714 -12.172 1 93.71 866 LEU A CA 1
ATOM 6949 C C . LEU A 1 866 ? 17.379 -22.008 -11.932 1 93.71 866 LEU A C 1
ATOM 6951 O O . LEU A 1 866 ? 18.25 -22.064 -11.061 1 93.71 866 LEU A O 1
ATOM 6955 N N . PHE A 1 867 ? 17.035 -23.029 -12.719 1 93.35 867 PHE A N 1
ATOM 6956 C CA . PHE A 1 867 ? 17.692 -24.323 -12.574 1 93.35 867 PHE A CA 1
ATOM 6957 C C . PHE A 1 867 ? 19.174 -24.219 -12.915 1 93.35 867 PHE A C 1
ATOM 6959 O O . PHE A 1 867 ? 20.017 -24.798 -12.227 1 93.35 867 PHE A O 1
ATOM 6966 N N . ASN A 1 868 ? 19.405 -23.479 -13.931 1 94.1 868 ASN A N 1
ATOM 6967 C CA . ASN A 1 868 ? 20.806 -23.291 -14.294 1 94.1 868 ASN A CA 1
ATOM 6968 C C . ASN A 1 868 ? 21.574 -22.552 -13.202 1 94.1 868 ASN A C 1
ATOM 6970 O O . ASN A 1 868 ? 22.752 -22.829 -12.97 1 94.1 868 ASN A O 1
ATOM 6974 N N . THR A 1 869 ? 20.936 -21.625 -12.61 1 93.49 869 THR A N 1
ATOM 6975 C CA . THR A 1 869 ? 21.564 -20.898 -11.512 1 93.49 869 THR A CA 1
ATOM 6976 C C . THR A 1 869 ? 21.836 -21.828 -10.333 1 93.49 869 THR A C 1
ATOM 6978 O O . THR A 1 869 ? 22.904 -21.765 -9.72 1 93.49 869 THR A O 1
ATOM 6981 N N . TYR A 1 870 ? 20.9 -22.649 -10.051 1 93.15 870 TYR A N 1
ATOM 6982 C CA . TYR A 1 870 ? 21.064 -23.65 -9.003 1 93.15 870 TYR A CA 1
ATOM 6983 C C . TYR A 1 870 ? 22.254 -24.557 -9.297 1 93.15 870 TYR A C 1
ATOM 6985 O O . TYR A 1 870 ? 23.07 -24.826 -8.413 1 93.15 870 TYR A O 1
ATOM 6993 N N . LEU A 1 871 ? 22.352 -24.988 -10.529 1 93.42 871 LEU A N 1
ATOM 6994 C CA . LEU A 1 871 ? 23.423 -25.907 -10.899 1 93.42 871 LEU A CA 1
ATOM 6995 C C . LEU A 1 871 ? 24.788 -25.259 -10.697 1 93.42 871 LEU A C 1
ATOM 6997 O O . LEU A 1 871 ? 25.737 -25.921 -10.27 1 93.42 871 LEU A O 1
ATOM 7001 N N . HIS A 1 872 ? 24.852 -23.954 -10.952 1 90.4 872 HIS A N 1
ATOM 7002 C CA . HIS A 1 872 ? 26.112 -23.241 -10.776 1 90.4 872 HIS A CA 1
ATOM 7003 C C . HIS A 1 872 ? 26.436 -23.052 -9.298 1 90.4 872 HIS A C 1
ATOM 7005 O O . HIS A 1 872 ? 27.583 -23.232 -8.881 1 90.4 872 HIS A O 1
ATOM 7011 N N . MET A 1 873 ? 25.495 -22.745 -8.556 1 89.38 873 MET A N 1
ATOM 7012 C CA . MET A 1 873 ? 25.721 -22.376 -7.162 1 89.38 873 MET A CA 1
ATOM 7013 C C . MET A 1 873 ? 26.037 -23.606 -6.318 1 89.38 873 MET A C 1
ATOM 7015 O O . MET A 1 873 ? 26.837 -23.535 -5.384 1 89.38 873 MET A O 1
ATOM 7019 N N . GLU A 1 874 ? 25.389 -24.697 -6.649 1 88.53 874 GLU A N 1
ATOM 7020 C CA . GLU A 1 874 ? 25.558 -25.9 -5.84 1 88.53 874 GLU A CA 1
ATOM 7021 C C . GLU A 1 874 ? 26.555 -26.861 -6.48 1 88.53 874 GLU A C 1
ATOM 7023 O O . GLU A 1 874 ? 26.662 -28.018 -6.068 1 88.53 874 GLU A O 1
ATOM 7028 N N . ARG A 1 875 ? 27.248 -26.37 -7.363 1 86.26 875 ARG A N 1
ATOM 7029 C CA . ARG A 1 875 ? 28.204 -27.213 -8.073 1 86.26 875 ARG A CA 1
ATOM 7030 C C . ARG A 1 875 ? 29.28 -27.737 -7.127 1 86.26 875 ARG A C 1
ATOM 7032 O O . ARG A 1 875 ? 29.697 -28.892 -7.232 1 86.26 875 ARG A O 1
ATOM 7039 N N . ARG A 1 876 ? 29.668 -26.859 -6.19 1 78.7 876 ARG A N 1
ATOM 7040 C CA . ARG A 1 876 ? 30.747 -27.217 -5.275 1 78.7 876 ARG A CA 1
ATOM 7041 C C . ARG A 1 876 ? 30.316 -28.336 -4.332 1 78.7 876 ARG A C 1
ATOM 7043 O O . ARG A 1 876 ? 31.125 -29.191 -3.965 1 78.7 876 ARG A O 1
ATOM 7050 N N . SER A 1 877 ? 29.107 -28.32 -3.811 1 80.31 877 SER A N 1
ATOM 7051 C CA . SER A 1 877 ? 28.588 -29.347 -2.914 1 80.31 877 SER A CA 1
ATOM 7052 C C . SER A 1 877 ? 28.083 -30.557 -3.693 1 80.31 877 SER A C 1
ATOM 7054 O O . SER A 1 877 ? 27.515 -31.484 -3.111 1 80.31 877 SER A O 1
ATOM 7056 N N . LYS A 1 878 ? 28.273 -30.603 -5.162 1 80.59 878 LYS A N 1
ATOM 7057 C CA . LYS A 1 878 ? 27.83 -31.684 -6.036 1 80.59 878 LYS A CA 1
ATOM 7058 C C . LYS A 1 878 ? 26.324 -31.901 -5.923 1 80.59 878 LYS A C 1
ATOM 7060 O O . LYS A 1 878 ? 25.859 -33.041 -5.85 1 80.59 878 LYS A O 1
ATOM 7065 N N . TRP A 1 879 ? 25.641 -30.781 -5.714 1 86.54 879 TRP A N 1
ATOM 7066 C CA . TRP A 1 879 ? 24.183 -30.727 -5.751 1 86.54 879 TRP A CA 1
ATOM 7067 C C . TRP A 1 879 ? 23.577 -31.646 -4.696 1 86.54 879 TRP A C 1
ATOM 7069 O O . TRP A 1 879 ? 22.646 -32.402 -4.982 1 86.54 879 TRP A O 1
ATOM 7079 N N . LYS A 1 880 ? 24.106 -31.636 -3.565 1 82.43 880 LYS A N 1
ATOM 7080 C CA . LYS A 1 880 ? 23.563 -32.381 -2.433 1 82.43 880 LYS A CA 1
ATOM 7081 C C . LYS A 1 880 ? 22.186 -31.855 -2.038 1 82.43 880 LYS A C 1
ATOM 7083 O O . LYS A 1 880 ? 21.285 -32.635 -1.721 1 82.43 880 LYS A O 1
ATOM 7088 N N . ARG A 1 881 ? 22.096 -30.581 -2.06 1 85.82 881 ARG A N 1
ATOM 7089 C CA . ARG A 1 881 ? 20.785 -29.978 -1.843 1 85.82 881 ARG A CA 1
ATOM 7090 C C . ARG A 1 881 ? 19.939 -30.037 -3.111 1 85.82 881 ARG A C 1
ATOM 7092 O O . ARG A 1 881 ? 20.384 -29.614 -4.18 1 85.82 881 ARG A O 1
ATOM 7099 N N . SER A 1 882 ? 18.802 -30.635 -2.982 1 86.32 882 SER A N 1
ATOM 7100 C CA . SER A 1 882 ? 17.944 -30.732 -4.158 1 86.32 882 SER A CA 1
ATOM 7101 C C . SER A 1 882 ? 17.487 -29.354 -4.624 1 86.32 882 SER A C 1
ATOM 7103 O O . SER A 1 882 ? 17.592 -28.376 -3.881 1 86.32 882 SER A O 1
ATOM 7105 N N . PHE A 1 883 ? 17.034 -29.276 -5.866 1 88.83 883 PHE A N 1
ATOM 7106 C CA . PHE A 1 883 ? 16.537 -28.024 -6.424 1 88.83 883 PHE A CA 1
ATOM 7107 C C . PHE A 1 883 ? 15.324 -27.527 -5.646 1 88.83 883 PHE A C 1
ATOM 7109 O O . PHE A 1 883 ? 15.186 -26.327 -5.402 1 88.83 883 PHE A O 1
ATOM 7116 N N . CYS A 1 884 ? 14.484 -28.393 -5.222 1 83.65 884 CYS A N 1
ATOM 7117 C CA . CYS A 1 884 ? 13.284 -28.036 -4.474 1 83.65 884 CYS A CA 1
ATOM 7118 C C . CYS A 1 884 ? 13.643 -27.414 -3.13 1 83.65 884 CYS A C 1
ATOM 7120 O O . CYS A 1 884 ? 13.033 -26.427 -2.715 1 83.65 884 CYS A O 1
ATOM 7122 N N . GLU A 1 885 ? 14.596 -28.004 -2.501 1 83.81 885 GLU A N 1
ATOM 7123 C CA . GLU A 1 885 ? 15.056 -27.456 -1.229 1 83.81 885 GLU A CA 1
ATOM 7124 C C . GLU A 1 885 ? 15.716 -26.094 -1.421 1 83.81 885 GLU A C 1
ATOM 7126 O O . GLU A 1 885 ? 15.548 -25.195 -0.595 1 83.81 885 GLU A O 1
ATOM 7131 N N . TRP A 1 886 ? 16.487 -26.098 -2.469 1 88.6 886 TRP A N 1
ATOM 7132 C CA . TRP A 1 886 ? 17.167 -24.846 -2.783 1 88.6 886 TRP A CA 1
ATOM 7133 C C . TRP A 1 886 ? 16.161 -23.73 -3.045 1 88.6 886 TRP A C 1
ATOM 7135 O O . TRP A 1 886 ? 16.379 -22.583 -2.646 1 88.6 886 TRP A O 1
ATOM 7145 N N . MET A 1 887 ? 15.069 -24.057 -3.683 1 88.03 887 MET A N 1
ATOM 7146 C CA . MET A 1 887 ? 14.034 -23.074 -3.987 1 88.03 887 MET A CA 1
ATOM 7147 C C . MET A 1 887 ? 13.376 -22.564 -2.709 1 88.03 887 MET A C 1
ATOM 7149 O O . MET A 1 887 ? 13.056 -21.379 -2.601 1 88.03 887 MET A O 1
ATOM 7153 N N . THR A 1 888 ? 13.228 -23.383 -1.728 1 81.87 888 THR A N 1
ATOM 7154 C CA . THR A 1 888 ? 12.533 -23.035 -0.493 1 81.87 888 THR A CA 1
ATOM 7155 C C . THR A 1 888 ? 13.474 -22.323 0.475 1 81.87 888 THR A C 1
ATOM 7157 O O . THR A 1 888 ? 13.066 -21.395 1.176 1 81.87 888 THR A O 1
ATOM 7160 N N . GLU A 1 889 ? 14.765 -22.793 0.41 1 80 889 GLU A N 1
ATOM 7161 C CA . GLU A 1 889 ? 15.698 -22.29 1.413 1 80 889 GLU A CA 1
ATOM 7162 C C . GLU A 1 889 ? 16.415 -21.036 0.921 1 80 889 GLU A C 1
ATOM 7164 O O . GLU A 1 889 ? 16.674 -20.117 1.701 1 80 889 GLU A O 1
ATOM 7169 N N . VAL A 1 890 ? 16.644 -20.942 -0.342 1 85.89 890 VAL A N 1
ATOM 7170 C CA . VAL A 1 890 ? 17.521 -19.896 -0.857 1 85.89 890 VAL A CA 1
ATOM 7171 C C . VAL A 1 890 ? 16.726 -18.95 -1.754 1 85.89 890 VAL A C 1
ATOM 7173 O O . VAL A 1 890 ? 16.713 -17.737 -1.53 1 85.89 890 VAL A O 1
ATOM 7176 N N . ALA A 1 891 ? 15.987 -19.457 -2.624 1 86.14 891 ALA A N 1
ATOM 7177 C CA . ALA A 1 891 ? 15.317 -18.627 -3.621 1 86.14 891 ALA A CA 1
ATOM 7178 C C . ALA A 1 891 ? 14.169 -17.838 -2.997 1 86.14 891 ALA A C 1
ATOM 7180 O O . ALA A 1 891 ? 13.87 -16.721 -3.426 1 86.14 891 ALA A O 1
ATOM 7181 N N . THR A 1 892 ? 13.56 -18.408 -2.033 1 85.14 892 THR A N 1
ATOM 7182 C CA . THR A 1 892 ? 12.451 -17.729 -1.372 1 85.14 892 THR A CA 1
ATOM 7183 C C . THR A 1 892 ? 12.933 -16.462 -0.67 1 85.14 892 THR A C 1
ATOM 7185 O O . THR A 1 892 ? 12.252 -15.435 -0.696 1 85.14 892 THR A O 1
ATOM 7188 N N . ALA A 1 893 ? 14.05 -16.575 -0.116 1 81.83 893 ALA A N 1
ATOM 7189 C CA . ALA A 1 893 ? 14.609 -15.434 0.605 1 81.83 893 ALA A CA 1
ATOM 7190 C C . ALA A 1 893 ? 14.946 -14.293 -0.351 1 81.83 893 ALA A C 1
ATOM 7192 O O . ALA A 1 893 ? 14.882 -13.121 0.026 1 81.83 893 ALA A O 1
ATOM 7193 N N . ALA A 1 894 ? 15.225 -14.677 -1.573 1 85.35 894 ALA A N 1
ATOM 7194 C CA . ALA A 1 894 ? 15.62 -13.669 -2.554 1 85.35 894 ALA A CA 1
ATOM 7195 C C . ALA A 1 894 ? 14.399 -13.068 -3.245 1 85.35 894 ALA A C 1
ATOM 7197 O O . ALA A 1 894 ? 14.532 -12.19 -4.101 1 85.35 894 ALA A O 1
ATOM 7198 N N . GLY A 1 895 ? 13.215 -13.574 -2.942 1 83.59 895 GLY A N 1
ATOM 7199 C CA . GLY A 1 895 ? 11.999 -12.975 -3.468 1 83.59 895 GLY A CA 1
ATOM 7200 C C . GLY A 1 895 ? 11.544 -13.598 -4.774 1 83.59 895 GLY A C 1
ATOM 7201 O O . GLY A 1 895 ? 10.807 -12.975 -5.541 1 83.59 895 GLY A O 1
ATOM 7202 N N . VAL A 1 896 ? 11.993 -14.724 -5.107 1 89.82 896 VAL A N 1
ATOM 7203 C CA . VAL A 1 896 ? 11.64 -15.368 -6.368 1 89.82 896 VAL A CA 1
ATOM 7204 C C . VAL A 1 896 ? 10.144 -15.674 -6.391 1 89.82 896 VAL A C 1
ATOM 7206 O O . VAL A 1 896 ? 9.483 -15.497 -7.417 1 89.82 896 VAL A O 1
ATOM 7209 N N . TYR A 1 897 ? 9.613 -16.072 -5.28 1 89.11 897 TYR A N 1
ATOM 7210 C CA . TYR A 1 897 ? 8.199 -16.428 -5.244 1 89.11 897 TYR A CA 1
ATOM 7211 C C . TYR A 1 897 ? 7.322 -15.182 -5.256 1 89.11 897 TYR A C 1
ATOM 7213 O O . TYR A 1 897 ? 6.14 -15.25 -5.6 1 89.11 897 TYR A O 1
ATOM 7221 N N . GLU A 1 898 ? 7.887 -14.113 -4.936 1 87.38 898 GLU A N 1
ATOM 7222 C CA . GLU A 1 898 ? 7.156 -12.862 -5.116 1 87.38 898 GLU A CA 1
ATOM 7223 C C . GLU A 1 898 ? 7.007 -12.518 -6.595 1 87.38 898 GLU A C 1
ATOM 7225 O O . GLU A 1 898 ? 5.98 -11.977 -7.011 1 87.38 898 GLU A O 1
ATOM 7230 N N . ILE A 1 899 ? 8.041 -12.803 -7.32 1 89.74 899 ILE A N 1
ATOM 7231 C CA . ILE A 1 899 ? 7.989 -12.585 -8.761 1 89.74 899 ILE A CA 1
ATOM 7232 C C . ILE A 1 899 ? 6.961 -13.525 -9.388 1 89.74 899 ILE A C 1
ATOM 7234 O O . ILE A 1 899 ? 6.176 -13.113 -10.245 1 89.74 899 ILE A O 1
ATOM 7238 N N . LEU A 1 900 ? 6.956 -14.722 -8.848 1 90.32 900 LEU A N 1
ATOM 7239 C CA . LEU A 1 900 ? 6.052 -15.733 -9.388 1 90.32 900 LEU A CA 1
ATOM 7240 C C . LEU A 1 900 ? 4.606 -15.419 -9.021 1 90.32 900 LEU A C 1
ATOM 7242 O O . LEU A 1 900 ? 3.679 -15.85 -9.712 1 90.32 900 LEU A O 1
ATOM 7246 N N . ASP A 1 901 ? 4.432 -14.663 -8.006 1 88.02 901 ASP A N 1
ATOM 7247 C CA . ASP A 1 901 ? 3.081 -14.309 -7.581 1 88.02 901 ASP A CA 1
ATOM 7248 C C . ASP A 1 901 ? 2.573 -13.081 -8.331 1 88.02 901 ASP A C 1
ATOM 7250 O O . ASP A 1 901 ? 1.398 -12.724 -8.225 1 88.02 901 ASP A O 1
ATOM 7254 N N . ASN A 1 902 ? 3.388 -12.44 -9.006 1 85.63 902 ASN A N 1
ATOM 7255 C CA . ASN A 1 902 ? 3.036 -11.364 -9.926 1 85.63 902 ASN A CA 1
ATOM 7256 C C . ASN A 1 902 ? 3.624 -11.599 -11.315 1 85.63 902 ASN A C 1
ATOM 7258 O O . ASN A 1 902 ? 4.345 -10.749 -11.841 1 85.63 902 ASN A O 1
ATOM 7262 N N . PHE A 1 903 ? 3.129 -12.678 -11.845 1 88.33 903 PHE A N 1
ATOM 7263 C CA . PHE A 1 903 ? 3.75 -13.21 -13.052 1 88.33 903 PHE A CA 1
ATOM 7264 C C . PHE A 1 903 ? 2.957 -12.808 -14.29 1 88.33 903 PHE A C 1
ATOM 7266 O O . PHE A 1 903 ? 1.726 -12.877 -14.294 1 88.33 903 PHE A O 1
ATOM 7273 N N . GLY A 1 904 ? 3.553 -12.229 -15.34 1 85.97 904 GLY A N 1
ATOM 7274 C CA . GLY A 1 904 ? 2.836 -11.897 -16.561 1 85.97 904 GLY A CA 1
ATOM 7275 C C . GLY A 1 904 ? 3.657 -11.065 -17.528 1 85.97 904 GLY A C 1
ATOM 7276 O O . GLY A 1 904 ? 4.879 -10.975 -17.395 1 85.97 904 GLY A O 1
ATOM 7277 N N . PHE A 1 905 ? 3.003 -10.681 -18.571 1 85.59 905 PHE A N 1
ATOM 7278 C CA . PHE A 1 905 ? 3.616 -9.848 -19.599 1 85.59 905 PHE A CA 1
ATOM 7279 C C . PHE A 1 905 ? 3.385 -8.37 -19.307 1 85.59 905 PHE A C 1
ATOM 7281 O O . PHE A 1 905 ? 2.658 -7.694 -20.038 1 85.59 905 PHE A O 1
ATOM 7288 N N . HIS A 1 906 ? 4.046 -7.884 -18.325 1 76.09 906 HIS A N 1
ATOM 7289 C CA . HIS A 1 906 ? 3.82 -6.538 -17.811 1 76.09 906 HIS A CA 1
ATOM 7290 C C . HIS A 1 906 ? 4.146 -5.484 -18.864 1 76.09 906 HIS A C 1
ATOM 7292 O O . HIS A 1 906 ? 3.702 -4.339 -18.761 1 76.09 906 HIS A O 1
ATOM 7298 N N . ASP A 1 907 ? 4.88 -5.906 -19.85 1 73.37 907 ASP A N 1
ATOM 7299 C CA . ASP A 1 907 ? 5.231 -4.971 -20.915 1 73.37 907 ASP A CA 1
ATOM 7300 C C . ASP A 1 907 ? 4 -4.58 -21.729 1 73.37 907 ASP A C 1
ATOM 7302 O O . ASP A 1 907 ? 3.944 -3.486 -22.294 1 73.37 907 ASP A O 1
ATOM 7306 N N . PHE A 1 908 ? 3.052 -5.467 -21.627 1 72.24 908 PHE A N 1
ATOM 7307 C CA . PHE A 1 908 ? 1.921 -5.272 -22.526 1 72.24 908 PHE A CA 1
ATOM 7308 C C . PHE A 1 908 ? 0.628 -5.094 -21.739 1 72.24 908 PHE A C 1
ATOM 7310 O O . PHE A 1 908 ? -0.351 -4.552 -22.257 1 72.24 908 PHE A O 1
ATOM 7317 N N . GLU A 1 909 ? 0.522 -5.735 -20.63 1 64.69 909 GLU A N 1
ATOM 7318 C CA . GLU A 1 909 ? -0.759 -5.785 -19.93 1 64.69 909 GLU A CA 1
ATOM 7319 C C . GLU A 1 909 ? -0.674 -5.09 -18.574 1 64.69 909 GLU A C 1
ATOM 7321 O O . GLU A 1 909 ? 0.359 -5.149 -17.903 1 64.69 909 GLU A O 1
ATOM 7326 N N . LYS A 1 910 ? -1.364 -4.02 -18.336 1 58.14 910 LYS A N 1
ATOM 7327 C CA . LYS A 1 910 ? -1.467 -3.436 -17.002 1 58.14 910 LYS A CA 1
ATOM 7328 C C . LYS A 1 910 ? -2.354 -4.286 -16.097 1 58.14 910 LYS A C 1
ATOM 7330 O O . LYS A 1 910 ? -2.356 -4.109 -14.877 1 58.14 910 LYS A O 1
ATOM 7335 N N . ALA A 1 911 ? -3.22 -5.134 -16.696 1 55.59 911 ALA A N 1
ATOM 7336 C CA . ALA A 1 911 ? -4.483 -5.524 -16.074 1 55.59 911 ALA A CA 1
ATOM 7337 C C . ALA A 1 911 ? -4.261 -6.587 -15.002 1 55.59 911 ALA A C 1
ATOM 7339 O O . ALA A 1 911 ? -3.281 -7.335 -15.054 1 55.59 911 ALA A O 1
ATOM 7340 N N . GLU A 1 912 ? -4.988 -6.416 -13.89 1 57.72 912 GLU A N 1
ATOM 7341 C CA . GLU A 1 912 ? -5.286 -7.128 -12.651 1 57.72 912 GLU A CA 1
ATOM 7342 C C . GLU A 1 912 ? -5.841 -8.52 -12.935 1 57.72 912 GLU A C 1
ATOM 7344 O O . GLU A 1 912 ? -7.025 -8.781 -12.709 1 57.72 912 GLU A O 1
ATOM 7349 N N . GLU A 1 913 ? -5.05 -9.384 -13.741 1 65.79 913 GLU A N 1
ATOM 7350 C CA . GLU A 1 913 ? -5.588 -10.709 -14.037 1 65.79 913 GLU A CA 1
ATOM 7351 C C . GLU A 1 913 ? -5.269 -11.696 -12.918 1 65.79 913 GLU A C 1
ATOM 7353 O O . GLU A 1 913 ? -4.223 -11.594 -12.273 1 65.79 913 GLU A O 1
ATOM 7358 N N . ARG A 1 914 ? -6.14 -12.605 -12.751 1 73.69 914 ARG A N 1
ATOM 7359 C CA . ARG A 1 914 ? -6.074 -13.624 -11.708 1 73.69 914 ARG A CA 1
ATOM 7360 C C . ARG A 1 914 ? -4.91 -14.579 -11.949 1 73.69 914 ARG A C 1
ATOM 7362 O O . ARG A 1 914 ? -4.303 -15.078 -10.999 1 73.69 914 ARG A O 1
ATOM 7369 N N . LEU A 1 915 ? -4.565 -14.766 -13.237 1 81.69 915 LEU A N 1
ATOM 7370 C CA . LEU A 1 915 ? -3.547 -15.758 -13.566 1 81.69 915 LEU A CA 1
ATOM 7371 C C . LEU A 1 915 ? -2.155 -15.246 -13.211 1 81.69 915 LEU A C 1
ATOM 7373 O O . LEU A 1 915 ? -1.184 -16.005 -13.243 1 81.69 915 LEU A O 1
ATOM 7377 N N . ARG A 1 916 ? -2.134 -14.081 -12.791 1 83.44 916 ARG A N 1
ATOM 7378 C CA . ARG A 1 916 ? -0.853 -13.517 -12.377 1 83.44 916 ARG A CA 1
ATOM 7379 C C . ARG A 1 916 ? -0.396 -14.114 -11.05 1 83.44 916 ARG A C 1
ATOM 7381 O O . ARG A 1 916 ? 0.804 -14.199 -10.782 1 83.44 916 ARG A O 1
ATOM 7388 N N . ALA A 1 917 ? -1.462 -14.547 -10.336 1 85.71 917 ALA A N 1
ATOM 7389 C CA . ALA A 1 917 ? -1.161 -15.1 -9.018 1 85.71 917 ALA A CA 1
ATOM 7390 C C . ALA A 1 917 ? -0.818 -16.584 -9.112 1 85.71 917 ALA A C 1
ATOM 7392 O O . ALA A 1 917 ? -1.404 -17.314 -9.914 1 85.71 917 ALA A O 1
ATOM 7393 N N . LEU A 1 918 ? 0.101 -16.981 -8.289 1 87.24 918 LEU A N 1
ATOM 7394 C CA . LEU A 1 918 ? 0.553 -18.367 -8.241 1 87.24 918 LEU A CA 1
ATOM 7395 C C . LEU A 1 918 ? -0.616 -19.312 -7.985 1 87.24 918 LEU A C 1
ATOM 7397 O O . LEU A 1 918 ? -0.704 -20.378 -8.6 1 87.24 918 LEU A O 1
ATOM 7401 N N . ARG A 1 919 ? -1.505 -18.888 -7.129 1 86.06 919 ARG A N 1
ATOM 7402 C CA . ARG A 1 919 ? -2.65 -19.701 -6.733 1 86.06 919 ARG A CA 1
ATOM 7403 C C . ARG A 1 919 ? -3.498 -20.079 -7.943 1 86.06 919 ARG A C 1
ATOM 7405 O O . ARG A 1 919 ? -3.8 -21.256 -8.153 1 86.06 919 ARG A O 1
ATOM 7412 N N . TRP A 1 920 ? -3.784 -19.178 -8.76 1 83.87 920 TRP A N 1
ATOM 7413 C CA . TRP A 1 920 ? -4.703 -19.393 -9.873 1 83.87 920 TRP A CA 1
ATOM 7414 C C . TRP A 1 920 ? -3.979 -20.009 -11.066 1 83.87 920 TRP A C 1
ATOM 7416 O O . TRP A 1 920 ? -4.549 -20.828 -11.791 1 83.87 920 TRP A O 1
ATOM 7426 N N . ARG A 1 921 ? -2.798 -19.628 -11.266 1 85.59 921 ARG A N 1
ATOM 7427 C CA . ARG A 1 921 ? -2.035 -20.163 -12.388 1 85.59 921 ARG A CA 1
ATOM 7428 C C . ARG A 1 921 ? -1.778 -21.656 -12.214 1 85.59 921 ARG A C 1
ATOM 7430 O O . ARG A 1 921 ? -1.939 -22.433 -13.157 1 85.59 921 ARG A O 1
ATOM 7437 N N . TRP A 1 922 ? -1.43 -21.988 -11.048 1 80.05 922 TRP A N 1
ATOM 7438 C CA . TRP A 1 922 ? -1.116 -23.392 -10.806 1 80.05 922 TRP A CA 1
ATOM 7439 C C . TRP A 1 922 ? -2.389 -24.224 -10.695 1 80.05 922 TRP A C 1
ATOM 7441 O O . TRP A 1 922 ? -2.389 -25.416 -11.009 1 80.05 922 TRP A O 1
ATOM 7451 N N . ARG A 1 923 ? -3.415 -23.542 -10.272 1 76.59 923 ARG A N 1
ATOM 7452 C CA . ARG A 1 923 ? -4.7 -24.234 -10.233 1 76.59 923 ARG A CA 1
ATOM 7453 C C . ARG A 1 923 ? -5.201 -24.537 -11.64 1 76.59 923 ARG A C 1
ATOM 7455 O O . ARG A 1 923 ? -5.756 -25.61 -11.89 1 76.59 923 ARG A O 1
ATOM 7462 N N . GLU A 1 924 ? -5.042 -23.541 -12.435 1 71.79 924 GLU A N 1
ATOM 7463 C CA . GLU A 1 924 ? -5.497 -23.716 -13.812 1 71.79 924 GLU A CA 1
ATOM 7464 C C . GLU A 1 924 ? -4.66 -24.764 -14.54 1 71.79 924 GLU A C 1
ATOM 7466 O O . GLU A 1 924 ? -5.115 -25.358 -15.52 1 71.79 924 GLU A O 1
ATOM 7471 N N . SER A 1 925 ? -3.554 -24.935 -14.016 1 60.65 925 SER A N 1
ATOM 7472 C CA . SER A 1 925 ? -2.68 -25.916 -14.651 1 60.65 925 SER A CA 1
ATOM 7473 C C . SER A 1 925 ? -3.213 -27.333 -14.466 1 60.65 925 SER A C 1
ATOM 7475 O O . SER A 1 925 ? -2.903 -28.227 -15.256 1 60.65 925 SER A O 1
ATOM 7477 N N . TYR A 1 926 ? -4.077 -27.492 -13.457 1 54.46 926 TYR A N 1
ATOM 7478 C CA . TYR A 1 926 ? -4.553 -28.845 -13.195 1 54.46 926 TYR A CA 1
ATOM 7479 C C . TYR A 1 926 ? -6.045 -28.965 -13.486 1 54.46 926 TYR A C 1
ATOM 7481 O O . TYR A 1 926 ? -6.667 -29.98 -13.164 1 54.46 926 TYR A O 1
ATOM 7489 N N . LYS A 1 927 ? -6.692 -27.878 -13.994 1 52.22 927 LYS A N 1
ATOM 7490 C CA . LYS A 1 927 ? -8.105 -28.011 -14.334 1 52.22 927 LYS A CA 1
ATOM 7491 C C . LYS A 1 927 ? -8.302 -28.98 -15.497 1 52.22 927 LYS A C 1
ATOM 7493 O O . LYS A 1 927 ? -7.591 -28.904 -16.502 1 52.22 927 LYS A O 1
ATOM 7498 N N . GLY A 1 928 ? -8.822 -30.656 -15.723 1 41.77 928 GLY A N 1
ATOM 7499 C CA . GLY A 1 928 ? -9.18 -31.635 -16.737 1 41.77 928 GLY A CA 1
ATOM 7500 C C . GLY A 1 928 ? -10.074 -31.069 -17.824 1 41.77 928 GLY A C 1
ATOM 7501 O O . GLY A 1 928 ? -10.473 -29.904 -17.763 1 41.77 928 GLY A O 1
ATOM 7502 N N . LYS A 1 929 ? -10.309 -31.122 -18.6 1 36.9 929 LYS A N 1
ATOM 7503 C CA . LYS A 1 929 ? -11.09 -30.672 -19.749 1 36.9 929 LYS A CA 1
ATOM 7504 C C . LYS A 1 929 ? -12.499 -30.262 -19.331 1 36.9 929 LYS A C 1
ATOM 7506 O O . LYS A 1 929 ? -13.177 -30.998 -18.611 1 36.9 929 LYS A O 1
ATOM 7511 N N . PRO A 1 930 ? -12.861 -28.782 -19.325 1 31.94 930 PRO A N 1
ATOM 7512 C CA . PRO A 1 930 ? -14.296 -28.509 -19.207 1 31.94 930 PRO A CA 1
ATOM 7513 C C . PRO A 1 930 ? -15.145 -29.428 -20.083 1 31.94 930 PRO A C 1
ATOM 7515 O O . PRO A 1 930 ? -14.696 -29.862 -21.147 1 31.94 930 PRO A O 1
ATOM 7518 N N . THR A 1 931 ? -15.978 -30.272 -19.423 1 28.05 931 THR A N 1
ATOM 7519 C CA . THR A 1 931 ? -16.915 -31.001 -20.271 1 28.05 931 THR A CA 1
ATOM 7520 C C . THR A 1 931 ? -17.675 -30.043 -21.184 1 28.05 931 THR A C 1
ATOM 7522 O O . THR A 1 931 ? -18.239 -29.05 -20.719 1 28.05 931 THR A O 1
ATOM 7525 N N . ASN A 1 932 ? -17.225 -29.744 -22.453 1 25.51 932 ASN A N 1
ATOM 7526 C CA . ASN A 1 932 ? -18.137 -29.163 -23.434 1 25.51 932 ASN A CA 1
ATOM 7527 C C . ASN A 1 932 ? -19.533 -29.771 -23.33 1 25.51 932 ASN A C 1
ATOM 7529 O O . ASN A 1 932 ? -19.687 -30.993 -23.364 1 25.51 932 ASN A O 1
ATOM 7533 N N . MET B 1 1 ? -26.437 67.762 28.347 1 13.05 1 MET B N 1
ATOM 7534 C CA . MET B 1 1 ? -26.227 67.691 29.79 1 13.05 1 MET B CA 1
ATOM 7535 C C . MET B 1 1 ? -24.988 66.866 30.12 1 13.05 1 MET B C 1
ATOM 7537 O O . MET B 1 1 ? -24.681 65.894 29.427 1 13.05 1 MET B O 1
ATOM 7541 N N . GLY B 1 2 ? -23.779 67.345 31.058 1 14.72 2 GLY B N 1
ATOM 7542 C CA . GLY B 1 2 ? -22.586 67.566 31.858 1 14.72 2 GLY B CA 1
ATOM 7543 C C . GLY B 1 2 ? -22.262 66.407 32.781 1 14.72 2 GLY B C 1
ATOM 7544 O O . GLY B 1 2 ? -21.124 65.934 32.818 1 14.72 2 GLY B O 1
ATOM 7545 N N . THR B 1 3 ? -23.072 66.103 33.775 1 13.47 3 THR B N 1
ATOM 7546 C CA . THR B 1 3 ? -22.828 65.975 35.207 1 13.47 3 THR B CA 1
ATOM 7547 C C . THR B 1 3 ? -22.465 64.537 35.568 1 13.47 3 THR B C 1
ATOM 7549 O O . THR B 1 3 ? -22.255 64.22 36.74 1 13.47 3 THR B O 1
ATOM 7552 N N . GLY B 1 4 ? -22.689 63.506 34.871 1 13.6 4 GLY B N 1
ATOM 7553 C CA . GLY B 1 4 ? -22.941 62.47 35.86 1 13.6 4 GLY B CA 1
ATOM 7554 C C . GLY B 1 4 ? -21.69 62.033 36.599 1 13.6 4 GLY B C 1
ATOM 7555 O O . GLY B 1 4 ? -20.714 61.605 35.978 1 13.6 4 GLY B O 1
ATOM 7556 N N . ALA B 1 5 ? -21.108 62.482 37.81 1 14.51 5 ALA B N 1
ATOM 7557 C CA . ALA B 1 5 ? -20.182 62.964 38.831 1 14.51 5 ALA B CA 1
ATOM 7558 C C . ALA B 1 5 ? -19.442 61.804 39.492 1 14.51 5 ALA B C 1
ATOM 7560 O O . ALA B 1 5 ? -18.213 61.82 39.591 1 14.51 5 ALA B O 1
ATOM 7561 N N . SER B 1 6 ? -19.893 61.146 40.512 1 13.63 6 SER B N 1
ATOM 7562 C CA . SER B 1 6 ? -19.475 61.347 41.896 1 13.63 6 SER B CA 1
ATOM 7563 C C . SER B 1 6 ? -18.36 60.38 42.282 1 13.63 6 SER B C 1
ATOM 7565 O O . SER B 1 6 ? -17.309 60.8 42.771 1 13.63 6 SER B O 1
ATOM 7567 N N . SER B 1 7 ? -18.404 59.268 43.169 1 13.6 7 SER B N 1
ATOM 7568 C CA . SER B 1 7 ? -18.049 59.27 44.584 1 13.6 7 SER B CA 1
ATOM 7569 C C . SER B 1 7 ? -16.763 58.488 44.833 1 13.6 7 SER B C 1
ATOM 7571 O O . SER B 1 7 ? -15.848 58.982 45.494 1 13.6 7 SER B O 1
ATOM 7573 N N . GLY B 1 8 ? -16.556 57.124 44.914 1 13.16 8 GLY B N 1
ATOM 7574 C CA . GLY B 1 8 ? -16.267 56.643 46.256 1 13.16 8 GLY B CA 1
ATOM 7575 C C . GLY B 1 8 ? -14.785 56.623 46.576 1 13.16 8 GLY B C 1
ATOM 7576 O O . GLY B 1 8 ? -13.948 56.723 45.676 1 13.16 8 GLY B O 1
ATOM 7577 N N . ALA B 1 9 ? -14.185 55.961 47.747 1 13.7 9 ALA B N 1
ATOM 7578 C CA . ALA B 1 9 ? -13.532 56.195 49.032 1 13.7 9 ALA B CA 1
ATOM 7579 C C . ALA B 1 9 ? -12.071 55.756 48.993 1 13.7 9 ALA B C 1
ATOM 7581 O O . ALA B 1 9 ? -11.173 56.535 49.322 1 13.7 9 ALA B O 1
ATOM 7582 N N . SER B 1 10 ? -11.658 54.622 49.668 1 13.42 10 SER B N 1
ATOM 7583 C CA . SER B 1 10 ? -10.973 54.597 50.956 1 13.42 10 SER B CA 1
ATOM 7584 C C . SER B 1 10 ? -9.473 54.386 50.78 1 13.42 10 SER B C 1
ATOM 7586 O O . SER B 1 10 ? -9.025 53.924 49.729 1 13.42 10 SER B O 1
ATOM 7588 N N . GLN B 1 11 ? -8.661 53.68 51.776 1 13.39 11 GLN B N 1
ATOM 7589 C CA . GLN B 1 11 ? -7.709 54.024 52.827 1 13.39 11 GLN B CA 1
ATOM 7590 C C . GLN B 1 11 ? -6.311 53.513 52.491 1 13.39 11 GLN B C 1
ATOM 7592 O O . GLN B 1 11 ? -5.345 54.28 52.5 1 13.39 11 GLN B O 1
ATOM 7597 N N . THR B 1 12 ? -5.776 52.347 53.149 1 13.35 12 THR B N 1
ATOM 7598 C CA . THR B 1 12 ? -4.854 52.407 54.277 1 13.35 12 THR B CA 1
ATOM 7599 C C . THR B 1 12 ? -3.42 52.159 53.817 1 13.35 12 THR B C 1
ATOM 7601 O O . THR B 1 12 ? -3.195 51.652 52.717 1 13.35 12 THR B O 1
ATOM 7604 N N . GLU B 1 13 ? -2.519 51.261 54.562 1 13.48 13 GLU B N 1
ATOM 7605 C CA . GLU B 1 13 ? -1.442 51.48 55.524 1 13.48 13 GLU B CA 1
ATOM 7606 C C . GLU B 1 13 ? -0.09 51.085 54.938 1 13.48 13 GLU B C 1
ATOM 7608 O O . GLU B 1 13 ? -0.023 50.499 53.856 1 13.48 13 GLU B O 1
ATOM 7613 N N . SER B 1 14 ? 0.689 50.073 55.574 1 13.77 14 SER B N 1
ATOM 7614 C CA . SER B 1 14 ? 1.836 50.207 56.466 1 13.77 14 SER B CA 1
ATOM 7615 C C . SER B 1 14 ? 3.125 49.767 55.779 1 13.77 14 SER B C 1
ATOM 7617 O O . SER B 1 14 ? 4.104 50.515 55.748 1 13.77 14 SER B O 1
ATOM 7619 N N . CYS B 1 15 ? 3.64 48.435 55.984 1 13.3 15 CYS B N 1
ATOM 7620 C CA . CYS B 1 15 ? 4.737 48.194 56.915 1 13.3 15 CYS B CA 1
ATOM 7621 C C . CYS B 1 15 ? 6.063 48.066 56.173 1 13.3 15 CYS B C 1
ATOM 7623 O O . CYS B 1 15 ? 6.084 47.788 54.973 1 13.3 15 CYS B O 1
ATOM 7625 N N . PRO B 1 16 ? 7.217 47.427 56.741 1 14.46 16 PRO B N 1
ATOM 7626 C CA . PRO B 1 16 ? 8.533 47.765 57.289 1 14.46 16 PRO B CA 1
ATOM 7627 C C . PRO B 1 16 ? 9.682 47.276 56.41 1 14.46 16 PRO B C 1
ATOM 7629 O O . PRO B 1 16 ? 10.489 48.081 55.938 1 14.46 16 PRO B O 1
ATOM 7632 N N . ASN B 1 17 ? 10.466 46.169 56.783 1 13.8 17 ASN B N 1
ATOM 7633 C CA . ASN B 1 17 ? 11.769 46.121 57.438 1 13.8 17 ASN B CA 1
ATOM 7634 C C . ASN B 1 17 ? 12.869 45.706 56.465 1 13.8 17 ASN B C 1
ATOM 7636 O O . ASN B 1 17 ? 13.84 46.439 56.27 1 13.8 17 ASN B O 1
ATOM 7640 N N . ILE B 1 18 ? 13.536 44.426 56.597 1 14.53 18 ILE B N 1
ATOM 7641 C CA . ILE B 1 18 ? 14.85 44.162 57.174 1 14.53 18 ILE B CA 1
ATOM 7642 C C . ILE B 1 18 ? 15.855 43.878 56.06 1 14.53 18 ILE B C 1
ATOM 7644 O O . ILE B 1 18 ? 15.471 43.514 54.946 1 14.53 18 ILE B O 1
ATOM 7648 N N . LYS B 1 19 ? 16.992 42.976 56.225 1 15.06 19 LYS B N 1
ATOM 7649 C CA . LYS B 1 19 ? 18.402 43.088 56.586 1 15.06 19 LYS B CA 1
ATOM 7650 C C . LYS B 1 19 ? 19.3 42.579 55.462 1 15.06 19 LYS B C 1
ATOM 7652 O O . LYS B 1 19 ? 20.224 43.274 55.035 1 15.06 19 LYS B O 1
ATOM 7657 N N . GLU B 1 20 ? 19.642 41.307 55.358 1 14.45 20 GLU B N 1
ATOM 7658 C CA . GLU B 1 20 ? 20.981 40.848 55.716 1 14.45 20 GLU B CA 1
ATOM 7659 C C . GLU B 1 20 ? 21.855 40.676 54.477 1 14.45 20 GLU B C 1
ATOM 7661 O O . GLU B 1 20 ? 21.343 40.577 53.359 1 14.45 20 GLU B O 1
ATOM 7666 N N . ARG B 1 21 ? 23.067 39.859 54.454 1 14.99 21 ARG B N 1
ATOM 7667 C CA . ARG B 1 21 ? 24.518 39.972 54.558 1 14.99 21 ARG B CA 1
ATOM 7668 C C . ARG B 1 21 ? 25.2 39.449 53.298 1 14.99 21 ARG B C 1
ATOM 7670 O O . ARG B 1 21 ? 26.06 40.122 52.726 1 14.99 21 ARG B O 1
ATOM 7677 N N . SER B 1 22 ? 25.099 38.16 52.881 1 14.21 22 SER B N 1
ATOM 7678 C CA . SER B 1 22 ? 26.322 37.372 52.988 1 14.21 22 SER B CA 1
ATOM 7679 C C . SER B 1 22 ? 27.134 37.434 51.698 1 14.21 22 SER B C 1
ATOM 7681 O O . SER B 1 22 ? 26.602 37.774 50.639 1 14.21 22 SER B O 1
ATOM 7683 N N . SER B 1 23 ? 28.318 36.66 51.503 1 15.21 23 SER B N 1
ATOM 7684 C CA . SER B 1 23 ? 29.774 36.674 51.399 1 15.21 23 SER B CA 1
ATOM 7685 C C . SER B 1 23 ? 30.234 36.21 50.022 1 15.21 23 SER B C 1
ATOM 7687 O O . SER B 1 23 ? 31.406 36.361 49.669 1 15.21 23 SER B O 1
ATOM 7689 N N . SER B 1 24 ? 29.331 35.715 49.042 1 14.58 24 SER B N 1
ATOM 7690 C CA . SER B 1 24 ? 29.93 34.548 48.405 1 14.58 24 SER B CA 1
ATOM 7691 C C . SER B 1 24 ? 31.037 34.953 47.437 1 14.58 24 SER B C 1
ATOM 7693 O O . SER B 1 24 ? 30.923 35.968 46.746 1 14.58 24 SER B O 1
ATOM 7695 N N . ILE B 1 25 ? 32.161 34.188 47.332 1 16 25 ILE B N 1
ATOM 7696 C CA . ILE B 1 25 ? 33.609 34.125 47.169 1 16 25 ILE B CA 1
ATOM 7697 C C . ILE B 1 25 ? 33.953 33.888 45.701 1 16 25 ILE B C 1
ATOM 7699 O O . ILE B 1 25 ? 35.119 33.682 45.355 1 16 25 ILE B O 1
ATOM 7703 N N . GLU B 1 26 ? 33.199 34.351 44.674 1 14.72 26 GLU B N 1
ATOM 7704 C CA . GLU B 1 26 ? 33.372 33.649 43.406 1 14.72 26 GLU B CA 1
ATOM 7705 C C . GLU B 1 26 ? 34.741 33.938 42.797 1 14.72 26 GLU B C 1
ATOM 7707 O O . GLU B 1 26 ? 35.086 35.096 42.553 1 14.72 26 GLU B O 1
ATOM 7712 N N . GLN B 1 27 ? 35.608 32.98 42.828 1 15.5 27 GLN B N 1
ATOM 7713 C CA . GLN B 1 27 ? 37.043 32.847 42.601 1 15.5 27 GLN B CA 1
ATOM 7714 C C . GLN B 1 27 ? 37.388 33.049 41.128 1 15.5 27 GLN B C 1
ATOM 7716 O O . GLN B 1 27 ? 36.609 32.682 40.247 1 15.5 27 GLN B O 1
ATOM 7721 N N . GLU B 1 28 ? 38.582 33.716 40.701 1 16.19 28 GLU B N 1
ATOM 7722 C CA . GLU B 1 28 ? 39.294 34.512 39.706 1 16.19 28 GLU B CA 1
ATOM 7723 C C . GLU B 1 28 ? 39.957 33.622 38.658 1 16.19 28 GLU B C 1
ATOM 7725 O O . GLU B 1 28 ? 40.579 34.12 37.717 1 16.19 28 GLU B O 1
ATOM 7730 N N . THR B 1 29 ? 39.598 32.294 38.474 1 15.43 29 THR B N 1
ATOM 7731 C CA . THR B 1 29 ? 40.819 31.603 38.074 1 15.43 29 THR B CA 1
ATOM 7732 C C . THR B 1 29 ? 41.254 32.039 36.678 1 15.43 29 THR B C 1
ATOM 7734 O O . THR B 1 29 ? 40.415 32.293 35.811 1 15.43 29 THR B O 1
ATOM 7737 N N . ARG B 1 30 ? 42.612 31.972 36.172 1 16.17 30 ARG B N 1
ATOM 7738 C CA . ARG B 1 30 ? 43.729 32.6 35.475 1 16.17 30 ARG B CA 1
ATOM 7739 C C . ARG B 1 30 ? 43.856 32.067 34.052 1 16.17 30 ARG B C 1
ATOM 7741 O O . ARG B 1 30 ? 44.469 32.708 33.195 1 16.17 30 ARG B O 1
ATOM 7748 N N . THR B 1 31 ? 43.335 30.877 33.565 1 16.04 31 THR B N 1
ATOM 7749 C CA . THR B 1 31 ? 44.349 30.088 32.874 1 16.04 31 THR B CA 1
ATOM 7750 C C . THR B 1 31 ? 44.64 30.671 31.494 1 16.04 31 THR B C 1
ATOM 7752 O O . THR B 1 31 ? 43.733 31.157 30.816 1 16.04 31 THR B O 1
ATOM 7755 N N . ALA B 1 32 ? 45.909 30.51 30.779 1 16.56 32 ALA B N 1
ATOM 7756 C CA . ALA B 1 32 ? 46.974 31.115 29.982 1 16.56 32 ALA B CA 1
ATOM 7757 C C . ALA B 1 32 ? 46.704 30.949 28.49 1 16.56 32 ALA B C 1
ATOM 7759 O O . ALA B 1 32 ? 45.825 30.18 28.093 1 16.56 32 ALA B O 1
ATOM 7760 N N . SER B 1 33 ? 47.773 30.663 27.571 1 16.23 33 SER B N 1
ATOM 7761 C CA . SER B 1 33 ? 48.556 31.38 26.571 1 16.23 33 SER B CA 1
ATOM 7762 C C . SER B 1 33 ? 48.348 30.792 25.179 1 16.23 33 SER B C 1
ATOM 7764 O O . SER B 1 33 ? 48.675 31.428 24.175 1 16.23 33 SER B O 1
ATOM 7766 N N . ARG B 1 34 ? 47.825 29.515 24.804 1 17.31 34 ARG B N 1
ATOM 7767 C CA . ARG B 1 34 ? 48.612 28.817 23.792 1 17.31 34 ARG B CA 1
ATOM 7768 C C . ARG B 1 34 ? 48.341 29.382 22.402 1 17.31 34 ARG B C 1
ATOM 7770 O O . ARG B 1 34 ? 47.185 29.531 22.001 1 17.31 34 ARG B O 1
ATOM 7777 N N . LYS B 1 35 ? 49.282 29.812 21.504 1 17.16 35 LYS B N 1
ATOM 7778 C CA . LYS B 1 35 ? 49.522 30.644 20.329 1 17.16 35 LYS B CA 1
ATOM 7779 C C . LYS B 1 35 ? 49.184 29.892 19.045 1 17.16 35 LYS B C 1
ATOM 7781 O O . LYS B 1 35 ? 49.403 30.403 17.944 1 17.16 35 LYS B O 1
ATOM 7786 N N . THR B 1 36 ? 48.64 28.656 19.018 1 17.5 36 THR B N 1
ATOM 7787 C CA . THR B 1 36 ? 49.155 27.897 17.884 1 17.5 36 THR B CA 1
ATOM 7788 C C . THR B 1 36 ? 48.859 28.617 16.571 1 17.5 36 THR B C 1
ATOM 7790 O O . THR B 1 36 ? 47.902 29.389 16.483 1 17.5 36 THR B O 1
ATOM 7793 N N . SER B 1 37 ? 49.613 28.305 15.417 1 18.89 37 SER B N 1
ATOM 7794 C CA . SER B 1 37 ? 50.264 28.675 14.164 1 18.89 37 SER B CA 1
ATOM 7795 C C . SER B 1 37 ? 49.3 28.566 12.987 1 18.89 37 SER B C 1
ATOM 7797 O O . SER B 1 37 ? 48.608 27.557 12.837 1 18.89 37 SER B O 1
ATOM 7799 N N . SER B 1 38 ? 48.797 29.657 12.33 1 17.2 38 SER B N 1
ATOM 7800 C CA . SER B 1 38 ? 47.714 29.987 11.41 1 17.2 38 SER B CA 1
ATOM 7801 C C . SER B 1 38 ? 47.998 29.458 10.008 1 17.2 38 SER B C 1
ATOM 7803 O O . SER B 1 38 ? 48.921 29.925 9.338 1 17.2 38 SER B O 1
ATOM 7805 N N . ILE B 1 39 ? 48.031 28.031 9.795 1 18.59 39 ILE B N 1
ATOM 7806 C CA . ILE B 1 39 ? 48.396 27.541 8.47 1 18.59 39 ILE B CA 1
ATOM 7807 C C . ILE B 1 39 ? 47.517 28.207 7.414 1 18.59 39 ILE B C 1
ATOM 7809 O O . ILE B 1 39 ? 46.294 28.266 7.562 1 18.59 39 ILE B O 1
ATOM 7813 N N . SER B 1 40 ? 48.017 28.914 6.408 1 17.43 40 SER B N 1
ATOM 7814 C CA . SER B 1 40 ? 47.586 29.806 5.336 1 17.43 40 SER B CA 1
ATOM 7815 C C . SER B 1 40 ? 46.762 29.058 4.293 1 17.43 40 SER B C 1
ATOM 7817 O O . SER B 1 40 ? 46.576 29.544 3.175 1 17.43 40 SER B O 1
ATOM 7819 N N . LYS B 1 41 ? 45.959 27.986 4.534 1 19.12 41 LYS B N 1
ATOM 7820 C CA . LYS B 1 41 ? 45.574 27.145 3.404 1 19.12 41 LYS B CA 1
ATOM 7821 C C . LYS B 1 41 ? 44.797 27.946 2.363 1 19.12 41 LYS B C 1
ATOM 7823 O O . LYS B 1 41 ? 43.816 28.615 2.692 1 19.12 41 LYS B O 1
ATOM 7828 N N . LYS B 1 42 ? 45.334 28.173 1.162 1 20.06 42 LYS B N 1
ATOM 7829 C CA . LYS B 1 42 ? 45.025 28.77 -0.135 1 20.06 42 LYS B CA 1
ATOM 7830 C C . LYS B 1 42 ? 43.705 28.238 -0.684 1 20.06 42 LYS B C 1
ATOM 7832 O O . LYS B 1 42 ? 43.429 27.039 -0.6 1 20.06 42 LYS B O 1
ATOM 7837 N N . TYR B 1 43 ? 42.725 29.071 -1.032 1 19.9 43 TYR B N 1
ATOM 7838 C CA . TYR B 1 43 ? 41.34 29.229 -1.459 1 19.9 43 TYR B CA 1
ATOM 7839 C C . TYR B 1 43 ? 41.142 28.703 -2.875 1 19.9 43 TYR B C 1
ATOM 7841 O O . TYR B 1 43 ? 41.147 29.474 -3.837 1 19.9 43 TYR B O 1
ATOM 7849 N N . SER B 1 44 ? 41.918 27.718 -3.437 1 20.46 44 SER B N 1
ATOM 7850 C CA . SER B 1 44 ? 41.744 27.563 -4.878 1 20.46 44 SER B CA 1
ATOM 7851 C C . SER B 1 44 ? 40.272 27.402 -5.242 1 20.46 44 SER B C 1
ATOM 7853 O O . SER B 1 44 ? 39.57 26.572 -4.661 1 20.46 44 SER B O 1
ATOM 7855 N N . ASN B 1 45 ? 39.529 28.399 -5.79 1 23.55 45 ASN B N 1
ATOM 7856 C CA . ASN B 1 45 ? 38.261 28.858 -6.347 1 23.55 45 ASN B CA 1
ATOM 7857 C C . ASN B 1 45 ? 37.819 27.99 -7.522 1 23.55 45 ASN B C 1
ATOM 7859 O O . ASN B 1 45 ? 37.796 28.45 -8.665 1 23.55 45 ASN B O 1
ATOM 7863 N N . GLY B 1 46 ? 38.247 26.798 -7.834 1 26.77 46 GLY B N 1
ATOM 7864 C CA . GLY B 1 46 ? 37.974 26.256 -9.156 1 26.77 46 GLY B CA 1
ATOM 7865 C C . GLY B 1 46 ? 36.502 26.292 -9.523 1 26.77 46 GLY B C 1
ATOM 7866 O O . GLY B 1 46 ? 35.7 25.54 -8.967 1 26.77 46 GLY B O 1
ATOM 7867 N N . PHE B 1 47 ? 35.949 27.48 -9.842 1 27.34 47 PHE B N 1
ATOM 7868 C CA . PHE B 1 47 ? 34.621 27.839 -10.326 1 27.34 47 PHE B CA 1
ATOM 7869 C C . PHE B 1 47 ? 34.241 26.997 -11.538 1 27.34 47 PHE B C 1
ATOM 7871 O O . PHE B 1 47 ? 35 26.914 -12.506 1 27.34 47 PHE B O 1
ATOM 7878 N N . ILE B 1 48 ? 33.603 25.929 -11.417 1 36.02 48 ILE B N 1
ATOM 7879 C CA . ILE B 1 48 ? 33.039 25.086 -12.465 1 36.02 48 ILE B CA 1
ATOM 7880 C C . ILE B 1 48 ? 32.117 25.917 -13.355 1 36.02 48 ILE B C 1
ATOM 7882 O O . ILE B 1 48 ? 31.164 26.531 -12.87 1 36.02 48 ILE B O 1
ATOM 7886 N N . THR B 1 49 ? 32.649 26.513 -14.463 1 33.98 49 THR B N 1
ATOM 7887 C CA . THR B 1 49 ? 31.859 27.125 -15.525 1 33.98 49 THR B CA 1
ATOM 7888 C C . THR B 1 49 ? 31.025 26.075 -16.254 1 33.98 49 THR B C 1
ATOM 7890 O O . THR B 1 49 ? 31.564 25.088 -16.758 1 33.98 49 THR B O 1
ATOM 7893 N N . LEU B 1 50 ? 29.829 25.897 -15.943 1 43.34 50 LEU B N 1
ATOM 7894 C CA . LEU B 1 50 ? 28.843 25.01 -16.551 1 43.34 50 LEU B CA 1
ATOM 7895 C C . LEU B 1 50 ? 28.405 25.536 -17.914 1 43.34 50 LEU B C 1
ATOM 7897 O O . LEU B 1 50 ? 28.076 26.716 -18.051 1 43.34 50 LEU B O 1
ATOM 7901 N N . SER B 1 51 ? 29.139 25.161 -19.014 1 44.6 51 SER B N 1
ATOM 7902 C CA . SER B 1 51 ? 28.664 25.553 -20.337 1 44.6 51 SER B CA 1
ATOM 7903 C C . SER B 1 51 ? 27.686 24.526 -20.9 1 44.6 51 SER B C 1
ATOM 7905 O O . SER B 1 51 ? 27.937 23.321 -20.834 1 44.6 51 SER B O 1
ATOM 7907 N N . TYR B 1 52 ? 26.468 24.853 -20.929 1 47.61 52 TYR B N 1
ATOM 7908 C CA . TYR B 1 52 ? 25.447 24.034 -21.573 1 47.61 52 TYR B CA 1
ATOM 7909 C C . TYR B 1 52 ? 25.223 24.477 -23.014 1 47.61 52 TYR B C 1
ATOM 7911 O O . TYR B 1 52 ? 25.265 25.672 -23.317 1 47.61 52 TYR B O 1
ATOM 7919 N N . GLU B 1 53 ? 25.712 23.934 -24.052 1 41.99 53 GLU B N 1
ATOM 7920 C CA . GLU B 1 53 ? 25.325 24.3 -25.411 1 41.99 53 GLU B CA 1
ATOM 7921 C C . GLU B 1 53 ? 23.914 23.814 -25.732 1 41.99 53 GLU B C 1
ATOM 7923 O O . GLU B 1 53 ? 23.611 22.628 -25.586 1 41.99 53 GLU B O 1
ATOM 7928 N N . PRO B 1 54 ? 23.078 24.857 -25.818 1 38.52 54 PRO B N 1
ATOM 7929 C CA . PRO B 1 54 ? 21.736 24.51 -26.291 1 38.52 54 PRO B CA 1
ATOM 7930 C C . PRO B 1 54 ? 21.746 23.871 -27.678 1 38.52 54 PRO B C 1
ATOM 7932 O O . PRO B 1 54 ? 22.429 24.36 -28.582 1 38.52 54 PRO B O 1
ATOM 7935 N N . THR B 1 55 ? 21.818 22.703 -27.935 1 37.93 55 THR B N 1
ATOM 7936 C CA . THR B 1 55 ? 21.729 22.282 -29.329 1 37.93 55 THR B CA 1
ATOM 7937 C C . THR B 1 55 ? 20.338 22.559 -29.89 1 37.93 55 THR B C 1
ATOM 7939 O O . THR B 1 55 ? 19.331 22.236 -29.256 1 37.93 55 THR B O 1
ATOM 7942 N N . HIS B 1 56 ? 20.127 23.593 -30.653 1 33.81 56 HIS B N 1
ATOM 7943 C CA . HIS B 1 56 ? 18.915 23.985 -31.365 1 33.81 56 HIS B CA 1
ATOM 7944 C C . HIS B 1 56 ? 18.281 22.792 -32.073 1 33.81 56 HIS B C 1
ATOM 7946 O O . HIS B 1 56 ? 17.294 22.946 -32.795 1 33.81 56 HIS B O 1
ATOM 7952 N N . THR B 1 57 ? 19.065 21.884 -32.671 1 34.35 57 THR B N 1
ATOM 7953 C CA . THR B 1 57 ? 18.346 20.892 -33.462 1 34.35 57 THR B CA 1
ATOM 7954 C C . THR B 1 57 ? 17.454 20.033 -32.571 1 34.35 57 THR B C 1
ATOM 7956 O O . THR B 1 57 ? 17.807 19.742 -31.426 1 34.35 57 THR B O 1
ATOM 7959 N N . PRO B 1 58 ? 16.156 19.645 -33.127 1 35.67 58 PRO B N 1
ATOM 7960 C CA . PRO B 1 58 ? 15.073 19.035 -32.352 1 35.67 58 PRO B CA 1
ATOM 7961 C C . PRO B 1 58 ? 15.584 18.116 -31.246 1 35.67 58 PRO B C 1
ATOM 7963 O O . PRO B 1 58 ? 15.181 18.254 -30.088 1 35.67 58 PRO B O 1
ATOM 7966 N N . LEU B 1 59 ? 15.632 16.779 -31.597 1 37.39 59 LEU B N 1
ATOM 7967 C CA . LEU B 1 59 ? 15.78 15.642 -30.695 1 37.39 59 LEU B CA 1
ATOM 7968 C C . LEU B 1 59 ? 17.12 15.696 -29.97 1 37.39 59 LEU B C 1
ATOM 7970 O O . LEU B 1 59 ? 17.598 14.678 -29.463 1 37.39 59 LEU B O 1
ATOM 7974 N N . VAL B 1 60 ? 17.943 16.676 -30.073 1 41.58 60 VAL B N 1
ATOM 7975 C CA . VAL B 1 60 ? 19.34 16.516 -29.684 1 41.58 60 VAL B CA 1
ATOM 7976 C C . VAL B 1 60 ? 19.478 16.68 -28.172 1 41.58 60 VAL B C 1
ATOM 7978 O O . VAL B 1 60 ? 19.052 17.692 -27.61 1 41.58 60 VAL B O 1
ATOM 7981 N N . ARG B 1 61 ? 19.789 15.576 -27.454 1 56.13 61 ARG B N 1
ATOM 7982 C CA . ARG B 1 61 ? 20.133 15.335 -26.057 1 56.13 61 ARG B CA 1
ATOM 7983 C C . ARG B 1 61 ? 21.156 16.352 -25.561 1 56.13 61 ARG B C 1
ATOM 7985 O O . ARG B 1 61 ? 22.089 16.705 -26.285 1 56.13 61 ARG B O 1
ATOM 7992 N N . LYS B 1 62 ? 20.526 17.3 -24.581 1 65.01 62 LYS B N 1
ATOM 7993 C CA . LYS B 1 62 ? 21.358 18.34 -23.984 1 65.01 62 LYS B CA 1
ATOM 7994 C C . LYS B 1 62 ? 22.739 17.8 -23.623 1 65.01 62 LYS B C 1
ATOM 7996 O O . LYS B 1 62 ? 22.862 16.681 -23.121 1 65.01 62 LYS B O 1
ATOM 8001 N N . ARG B 1 63 ? 24.071 17.98 -24.135 1 77.94 63 ARG B N 1
ATOM 8002 C CA . ARG B 1 63 ? 25.465 17.695 -23.814 1 77.94 63 ARG B CA 1
ATOM 8003 C C . ARG B 1 63 ? 26.066 18.799 -22.95 1 77.94 63 ARG B C 1
ATOM 8005 O O . ARG B 1 63 ? 25.628 19.95 -23.012 1 77.94 63 ARG B O 1
ATOM 8012 N N . GLY B 1 64 ? 26.755 18.339 -21.877 1 78.61 64 GLY B N 1
ATOM 8013 C CA . GLY B 1 64 ? 27.357 19.329 -20.999 1 78.61 64 GLY B CA 1
ATOM 8014 C C . GLY B 1 64 ? 28.7 18.895 -20.441 1 78.61 64 GLY B C 1
ATOM 8015 O O . GLY B 1 64 ? 29.191 17.812 -20.764 1 78.61 64 GLY B O 1
ATOM 8016 N N . CYS B 1 65 ? 29.443 19.851 -19.937 1 83.15 65 CYS B N 1
ATOM 8017 C CA . CYS B 1 65 ? 30.687 19.609 -19.214 1 83.15 65 CYS B CA 1
ATOM 8018 C C . CYS B 1 65 ? 30.731 20.414 -17.921 1 83.15 65 CYS B C 1
ATOM 8020 O O . CYS B 1 65 ? 30.1 21.468 -17.819 1 83.15 65 CYS B O 1
ATOM 8022 N N . ILE B 1 66 ? 31.334 19.9 -16.913 1 81.37 66 ILE B N 1
ATOM 8023 C CA . ILE B 1 66 ? 31.366 20.531 -15.598 1 81.37 66 ILE B CA 1
ATOM 8024 C C . ILE B 1 66 ? 32.329 21.715 -15.617 1 81.37 66 ILE B C 1
ATOM 8026 O O . ILE B 1 66 ? 32.116 22.709 -14.918 1 81.37 66 ILE B O 1
ATOM 8030 N N . LYS B 1 67 ? 33.452 21.494 -16.395 1 78.09 67 LYS B N 1
ATOM 8031 C CA . LYS B 1 67 ? 34.485 22.521 -16.495 1 78.09 67 LYS B CA 1
ATOM 8032 C C . LYS B 1 67 ? 34.81 22.835 -17.952 1 78.09 67 LYS B C 1
ATOM 8034 O O . LYS B 1 67 ? 34.785 21.945 -18.805 1 78.09 67 LYS B O 1
ATOM 8039 N N . GLU B 1 68 ? 35.132 24.12 -18.139 1 76.36 68 GLU B N 1
ATOM 8040 C CA . GLU B 1 68 ? 35.496 24.532 -19.491 1 76.36 68 GLU B CA 1
ATOM 8041 C C . GLU B 1 68 ? 36.761 23.821 -19.963 1 76.36 68 GLU B C 1
ATOM 8043 O O . GLU B 1 68 ? 37.74 23.725 -19.22 1 76.36 68 GLU B O 1
ATOM 8048 N N . GLY B 1 69 ? 36.857 23.26 -21.176 1 76.73 69 GLY B N 1
ATOM 8049 C CA . GLY B 1 69 ? 37.991 22.53 -21.719 1 76.73 69 GLY B CA 1
ATOM 8050 C C . GLY B 1 69 ? 37.798 21.026 -21.698 1 76.73 69 GLY B C 1
ATOM 8051 O O . GLY B 1 69 ? 38.524 20.292 -22.373 1 76.73 69 GLY B O 1
ATOM 8052 N N . PHE B 1 70 ? 36.84 20.639 -20.795 1 85.14 70 PHE B N 1
ATOM 8053 C CA . PHE B 1 70 ? 36.538 19.214 -20.728 1 85.14 70 PHE B CA 1
ATOM 8054 C C . PHE B 1 70 ? 35.728 18.775 -21.942 1 85.14 70 PHE B C 1
ATOM 8056 O O . PHE B 1 70 ? 35.064 19.594 -22.581 1 85.14 70 PHE B O 1
ATOM 8063 N N . PRO B 1 71 ? 35.86 17.525 -22.288 1 83.83 71 PRO B N 1
ATOM 8064 C CA . PRO B 1 71 ? 35.05 17.04 -23.408 1 83.83 71 PRO B CA 1
ATOM 8065 C C . PRO B 1 71 ? 33.551 17.104 -23.124 1 83.83 71 PRO B C 1
ATOM 8067 O O . PRO B 1 71 ? 33.122 16.848 -21.996 1 83.83 71 PRO B O 1
ATOM 8070 N N . LEU B 1 72 ? 32.912 17.505 -24.139 1 85.24 72 LEU B N 1
ATOM 8071 C CA . LEU B 1 72 ? 31.456 17.504 -24.039 1 85.24 72 LEU B CA 1
ATOM 8072 C C . LEU B 1 72 ? 30.907 16.083 -24.111 1 85.24 72 LEU B C 1
ATOM 8074 O O . LEU B 1 72 ? 31.335 15.289 -24.953 1 85.24 72 LEU B O 1
ATOM 8078 N N . HIS B 1 73 ? 30.109 15.708 -23.161 1 83.97 73 HIS B N 1
ATOM 8079 C CA . HIS B 1 73 ? 29.551 14.361 -23.138 1 83.97 73 HIS B CA 1
ATOM 8080 C C . HIS B 1 73 ? 28.078 14.381 -22.742 1 83.97 73 HIS B C 1
ATOM 8082 O O . HIS B 1 73 ? 27.575 15.398 -22.26 1 83.97 73 HIS B O 1
ATOM 8088 N N . GLY B 1 74 ? 27.419 13.324 -22.971 1 80.97 74 GLY B N 1
ATOM 8089 C CA . GLY B 1 74 ? 26.001 13.211 -22.666 1 80.97 74 GLY B CA 1
ATOM 8090 C C . GLY B 1 74 ? 25.702 13.295 -21.181 1 80.97 74 GLY B C 1
ATOM 8091 O O . GLY B 1 74 ? 26.474 12.798 -20.358 1 80.97 74 GLY B O 1
ATOM 8092 N N . LEU B 1 75 ? 24.623 13.973 -20.881 1 82.35 75 LEU B N 1
ATOM 8093 C CA . LEU B 1 75 ? 24.168 14.128 -19.504 1 82.35 75 LEU B CA 1
ATOM 8094 C C . LEU B 1 75 ? 23.036 13.155 -19.193 1 82.35 75 LEU B C 1
ATOM 8096 O O . LEU B 1 75 ? 22.237 12.824 -20.071 1 82.35 75 LEU B O 1
ATOM 8100 N N . ILE B 1 76 ? 23.051 12.688 -17.957 1 82.33 76 ILE B N 1
ATOM 8101 C CA . ILE B 1 76 ? 21.975 11.809 -17.512 1 82.33 76 ILE B CA 1
ATOM 8102 C C . ILE B 1 76 ? 20.684 12.61 -17.361 1 82.33 76 ILE B C 1
ATOM 8104 O O . ILE B 1 76 ? 20.669 13.658 -16.711 1 82.33 76 ILE B O 1
ATOM 8108 N N . GLN B 1 77 ? 19.567 12.096 -17.9 1 75.08 77 GLN B N 1
ATOM 8109 C CA . GLN B 1 77 ? 18.275 12.773 -17.9 1 75.08 77 GLN B CA 1
ATOM 8110 C C . GLN B 1 77 ? 18.418 14.232 -18.326 1 75.08 77 GLN B C 1
ATOM 8112 O O . GLN B 1 77 ? 17.777 15.117 -17.756 1 75.08 77 GLN B O 1
ATOM 8117 N N . ASP B 1 78 ? 19.479 14.521 -19.084 1 69.44 78 ASP B N 1
ATOM 8118 C CA . ASP B 1 78 ? 19.741 15.803 -19.731 1 69.44 78 ASP B CA 1
ATOM 8119 C C . ASP B 1 78 ? 20.131 16.866 -18.706 1 69.44 78 ASP B C 1
ATOM 8121 O O . ASP B 1 78 ? 19.947 18.062 -18.943 1 69.44 78 ASP B O 1
ATOM 8125 N N . LYS B 1 79 ? 20.52 16.431 -17.533 1 76.38 79 LYS B N 1
ATOM 8126 C CA . LYS B 1 79 ? 20.784 17.446 -16.517 1 76.38 79 LYS B CA 1
ATOM 8127 C C . LYS B 1 79 ? 21.916 17.015 -15.589 1 76.38 79 LYS B C 1
ATOM 8129 O O . LYS B 1 79 ? 22.761 17.829 -15.212 1 76.38 79 LYS B O 1
ATOM 8134 N N . TYR B 1 80 ? 22.109 15.749 -15.351 1 84.72 80 TYR B N 1
ATOM 8135 C CA . TYR B 1 80 ? 22.931 15.338 -14.218 1 84.72 80 TYR B CA 1
ATOM 8136 C C . TYR B 1 80 ? 24.252 14.744 -14.69 1 84.72 80 TYR B C 1
ATOM 8138 O O . TYR B 1 80 ? 24.335 14.194 -15.79 1 84.72 80 TYR B O 1
ATOM 8146 N N . PHE B 1 81 ? 25.234 14.919 -13.816 1 87.76 81 PHE B N 1
ATOM 8147 C CA . PHE B 1 81 ? 26.543 14.306 -14.007 1 87.76 81 PHE B CA 1
ATOM 8148 C C . PHE B 1 81 ? 26.726 13.116 -13.072 1 87.76 81 PHE B C 1
ATOM 8150 O O . PHE B 1 81 ? 26.187 13.103 -11.964 1 87.76 81 PHE B O 1
ATOM 8157 N N . LEU B 1 82 ? 27.426 12.13 -13.492 1 90.7 82 LEU B N 1
ATOM 8158 C CA . LEU B 1 82 ? 27.717 10.993 -12.626 1 90.7 82 LEU B CA 1
ATOM 8159 C C . LEU B 1 82 ? 29.054 11.177 -11.918 1 90.7 82 LEU B C 1
ATOM 8161 O O . LEU B 1 82 ? 30.097 11.282 -12.568 1 90.7 82 LEU B O 1
ATOM 8165 N N . ILE B 1 83 ? 28.967 11.224 -10.656 1 90.6 83 ILE B N 1
ATOM 8166 C CA . ILE B 1 83 ? 30.153 11.455 -9.837 1 90.6 83 ILE B CA 1
ATOM 8167 C C . ILE B 1 83 ? 30.374 10.268 -8.903 1 90.6 83 ILE B C 1
ATOM 8169 O O . ILE B 1 83 ? 29.419 9.722 -8.345 1 90.6 83 ILE B O 1
ATOM 8173 N N . LYS B 1 84 ? 31.602 9.987 -8.715 1 91.21 84 LYS B N 1
ATOM 8174 C CA . LYS B 1 84 ? 31.973 8.886 -7.831 1 91.21 84 LYS B CA 1
ATOM 8175 C C . LYS B 1 84 ? 31.569 9.178 -6.389 1 91.21 84 LYS B C 1
ATOM 8177 O O . LYS B 1 84 ? 31.716 10.307 -5.914 1 91.21 84 LYS B O 1
ATOM 8182 N N . ASP B 1 85 ? 31.016 8.214 -5.691 1 90.01 85 ASP B N 1
ATOM 8183 C CA . ASP B 1 85 ? 30.533 8.393 -4.325 1 90.01 85 ASP B CA 1
ATOM 8184 C C . ASP B 1 85 ? 31.695 8.541 -3.346 1 90.01 85 ASP B C 1
ATOM 8186 O O . ASP B 1 85 ? 31.595 9.279 -2.363 1 90.01 85 ASP B O 1
ATOM 8190 N N . HIS B 1 86 ? 32.831 7.871 -3.606 1 87.42 86 HIS B N 1
ATOM 8191 C CA . HIS B 1 86 ? 33.977 7.902 -2.704 1 87.42 86 HIS B CA 1
ATOM 8192 C C . HIS B 1 86 ? 34.932 9.034 -3.066 1 87.42 86 HIS B C 1
ATOM 8194 O O . HIS B 1 86 ? 35.784 8.877 -3.943 1 87.42 86 HIS B O 1
ATOM 8200 N N . PHE B 1 87 ? 34.703 10.17 -2.565 1 81.22 87 PHE B N 1
ATOM 8201 C CA . PHE B 1 87 ? 35.614 11.278 -2.829 1 81.22 87 PHE B CA 1
ATOM 8202 C C . PHE B 1 87 ? 36.553 11.5 -1.649 1 81.22 87 PHE B C 1
ATOM 8204 O O . PHE B 1 87 ? 36.371 10.907 -0.584 1 81.22 87 PHE B O 1
ATOM 8211 N N . ASP B 1 88 ? 37.452 12.276 -1.79 1 78.58 88 ASP B N 1
ATOM 8212 C CA . ASP B 1 88 ? 38.486 12.47 -0.778 1 78.58 88 ASP B CA 1
ATOM 8213 C C . ASP B 1 88 ? 37.912 13.129 0.475 1 78.58 88 ASP B C 1
ATOM 8215 O O . ASP B 1 88 ? 37.13 14.076 0.381 1 78.58 88 ASP B O 1
ATOM 8219 N N . GLY B 1 89 ? 38.246 12.6 1.618 1 79.45 89 GLY B N 1
ATOM 8220 C CA . GLY B 1 89 ? 37.852 13.205 2.88 1 79.45 89 GLY B CA 1
ATOM 8221 C C . GLY B 1 89 ? 36.566 12.631 3.442 1 79.45 89 GLY B C 1
ATOM 8222 O O . GLY B 1 89 ? 36.169 12.962 4.562 1 79.45 89 GLY B O 1
ATOM 8223 N N . ILE B 1 90 ? 35.947 11.778 2.695 1 85.05 90 ILE B N 1
ATOM 8224 C CA . ILE B 1 90 ? 34.647 11.254 3.102 1 85.05 90 ILE B CA 1
ATOM 8225 C C . ILE B 1 90 ? 34.831 10.226 4.216 1 85.05 90 ILE B C 1
ATOM 8227 O O . ILE B 1 90 ? 33.945 10.045 5.055 1 85.05 90 ILE B O 1
ATOM 8231 N N . ASP B 1 91 ? 35.968 9.523 4.249 1 89.83 91 ASP B N 1
ATOM 8232 C CA . ASP B 1 91 ? 36.213 8.432 5.187 1 89.83 91 ASP B CA 1
ATOM 8233 C C . ASP B 1 91 ? 36.96 8.929 6.423 1 89.83 91 ASP B C 1
ATOM 8235 O O . ASP B 1 91 ? 38.189 8.851 6.486 1 89.83 91 ASP B O 1
ATOM 8239 N N . LYS B 1 92 ? 36.302 9.296 7.426 1 90.23 92 LYS B N 1
ATOM 8240 C CA . LYS B 1 92 ? 36.882 9.83 8.655 1 90.23 92 LYS B CA 1
ATOM 8241 C C . LYS B 1 92 ? 37.505 8.719 9.496 1 90.23 92 LYS B C 1
ATOM 8243 O O . LYS B 1 92 ? 38.479 8.951 10.216 1 90.23 92 LYS B O 1
ATOM 8248 N N . LEU B 1 93 ? 36.994 7.505 9.406 1 92.62 93 LEU B N 1
ATOM 8249 C CA . LEU B 1 93 ? 37.455 6.395 10.233 1 92.62 93 LEU B CA 1
ATOM 8250 C C . LEU B 1 93 ? 38.445 5.522 9.469 1 92.62 93 LEU B C 1
ATOM 8252 O O . LEU B 1 93 ? 38.942 4.528 10.002 1 92.62 93 LEU B O 1
ATOM 8256 N N . ASN B 1 94 ? 38.735 5.812 8.209 1 89.68 94 ASN B N 1
ATOM 8257 C CA . ASN B 1 94 ? 39.706 5.124 7.365 1 89.68 94 ASN B CA 1
ATOM 8258 C C . ASN B 1 94 ? 39.367 3.644 7.213 1 89.68 94 ASN B C 1
ATOM 8260 O O . ASN B 1 94 ? 40.216 2.781 7.443 1 89.68 94 ASN B O 1
ATOM 8264 N N . THR B 1 95 ? 38.156 3.371 6.967 1 91.36 95 THR B N 1
ATOM 8265 C CA . THR B 1 95 ? 37.704 1.99 6.843 1 91.36 95 THR B CA 1
ATOM 8266 C C . THR B 1 95 ? 37.517 1.612 5.377 1 91.36 95 THR B C 1
ATOM 8268 O O . THR B 1 95 ? 37.335 0.437 5.052 1 91.36 95 THR B O 1
ATOM 8271 N N . LEU B 1 96 ? 37.632 2.503 4.434 1 90.81 96 LEU B N 1
ATOM 8272 C CA . LEU B 1 96 ? 37.429 2.249 3.012 1 90.81 96 LEU B CA 1
ATOM 8273 C C . LEU B 1 96 ? 38.445 1.238 2.489 1 90.81 96 LEU B C 1
ATOM 8275 O O . LEU B 1 96 ? 38.094 0.339 1.722 1 90.81 96 LEU B O 1
ATOM 8279 N N . GLU B 1 97 ? 39.635 1.352 2.906 1 85.53 97 GLU B N 1
ATOM 8280 C CA . GLU B 1 97 ? 40.707 0.497 2.406 1 85.53 97 GLU B CA 1
ATOM 8281 C C . GLU B 1 97 ? 40.605 -0.912 2.985 1 85.53 97 GLU B C 1
ATOM 8283 O O . GLU B 1 97 ? 40.881 -1.894 2.293 1 85.53 97 GLU B O 1
ATOM 8288 N N . THR B 1 98 ? 40.108 -1.009 4.17 1 86.47 98 THR B N 1
ATOM 8289 C CA . THR B 1 98 ? 40.109 -2.299 4.85 1 86.47 98 THR B CA 1
ATOM 8290 C C . THR B 1 98 ? 38.81 -3.054 4.58 1 86.47 98 THR B C 1
ATOM 8292 O O . THR B 1 98 ? 38.822 -4.273 4.395 1 86.47 98 THR B O 1
ATOM 8295 N N . HIS B 1 99 ? 37.736 -2.318 4.532 1 89.48 99 HIS B N 1
ATOM 8296 C CA . HIS B 1 99 ? 36.449 -3.002 4.471 1 89.48 99 HIS B CA 1
ATOM 8297 C C . HIS B 1 99 ? 35.712 -2.676 3.176 1 89.48 99 HIS B C 1
ATOM 8299 O O . HIS B 1 99 ? 34.69 -3.292 2.866 1 89.48 99 HIS B O 1
ATOM 8305 N N . GLY B 1 100 ? 36.191 -1.714 2.41 1 87.74 100 GLY B N 1
ATOM 8306 C CA . GLY B 1 100 ? 35.559 -1.352 1.151 1 87.74 100 GLY B CA 1
ATOM 8307 C C . GLY B 1 100 ? 34.398 -0.39 1.321 1 87.74 100 GLY B C 1
ATOM 8308 O O . GLY B 1 100 ? 33.618 -0.18 0.39 1 87.74 100 GLY B O 1
ATOM 8309 N N . ALA B 1 101 ? 34.153 0.116 2.544 1 92.92 101 ALA B N 1
ATOM 8310 C CA . ALA B 1 101 ? 33.112 1.101 2.83 1 92.92 101 ALA B CA 1
ATOM 8311 C C . ALA B 1 101 ? 33.633 2.194 3.759 1 92.92 101 ALA B C 1
ATOM 8313 O O . ALA B 1 101 ? 34.411 1.92 4.676 1 92.92 101 ALA B O 1
ATOM 8314 N N . PRO B 1 102 ? 33.276 3.379 3.456 1 94.26 102 PRO B N 1
ATOM 8315 C CA . PRO B 1 102 ? 33.736 4.464 4.326 1 94.26 102 PRO B CA 1
ATOM 8316 C C . PRO B 1 102 ? 33.016 4.488 5.672 1 94.26 102 PRO B C 1
ATOM 8318 O O . PRO B 1 102 ? 31.823 4.181 5.744 1 94.26 102 PRO B O 1
ATOM 8321 N N . ASN B 1 103 ? 33.742 4.751 6.764 1 94.81 103 ASN B N 1
ATOM 8322 C CA . ASN B 1 103 ? 33.226 5.011 8.104 1 94.81 103 ASN B CA 1
ATOM 8323 C C . ASN B 1 103 ? 32.454 3.813 8.649 1 94.81 103 ASN B C 1
ATOM 8325 O O . ASN B 1 103 ? 31.39 3.975 9.249 1 94.81 103 ASN B O 1
ATOM 8329 N N . PHE B 1 104 ? 32.97 2.566 8.345 1 95.77 104 PHE B N 1
ATOM 8330 C CA . PHE B 1 104 ? 32.376 1.366 8.922 1 95.77 104 PHE B CA 1
ATOM 8331 C C . PHE B 1 104 ? 32.653 1.29 10.418 1 95.77 104 PHE B C 1
ATOM 8333 O O . PHE B 1 104 ? 33.799 1.428 10.85 1 95.77 104 PHE B O 1
ATOM 8340 N N . ARG B 1 105 ? 31.519 1.06 11.13 1 95.26 105 ARG B N 1
ATOM 8341 C CA . ARG B 1 105 ? 31.67 1.033 12.581 1 95.26 105 ARG B CA 1
ATOM 8342 C C . ARG B 1 105 ? 30.526 0.268 13.237 1 95.26 105 ARG B C 1
ATOM 8344 O O . ARG B 1 105 ? 29.468 0.083 12.632 1 95.26 105 ARG B O 1
ATOM 8351 N N . LYS B 1 106 ? 30.732 -0.158 14.32 1 94.7 106 LYS B N 1
ATOM 8352 C CA . LYS B 1 106 ? 29.722 -0.766 15.182 1 94.7 106 LYS B CA 1
ATOM 8353 C C . LYS B 1 106 ? 29.377 0.148 16.354 1 94.7 106 LYS B C 1
ATOM 8355 O O . LYS B 1 106 ? 30.223 0.915 16.82 1 94.7 106 LYS B O 1
ATOM 8360 N N . SER B 1 107 ? 28.077 0.206 16.672 1 94.2 107 SER B N 1
ATOM 8361 C CA . SER B 1 107 ? 27.682 0.965 17.855 1 94.2 107 SER B CA 1
ATOM 8362 C C . SER B 1 107 ? 28.444 0.498 19.091 1 94.2 107 SER B C 1
ATOM 8364 O O . SER B 1 107 ? 28.82 -0.672 19.189 1 94.2 107 SER B O 1
ATOM 8366 N N . ARG B 1 108 ? 28.6 1.395 19.957 1 90.5 108 ARG B N 1
ATOM 8367 C CA . ARG B 1 108 ? 29.269 1.048 21.207 1 90.5 108 ARG B CA 1
ATOM 8368 C C . ARG B 1 108 ? 28.332 0.282 22.135 1 90.5 108 ARG B C 1
ATOM 8370 O O . ARG B 1 108 ? 27.124 0.524 22.144 1 90.5 108 ARG B O 1
ATOM 8377 N N . GLY B 1 109 ? 28.737 -0.763 22.636 1 83.93 109 GLY B N 1
ATOM 8378 C CA . GLY B 1 109 ? 27.898 -1.544 23.532 1 83.93 109 GLY B CA 1
ATOM 8379 C C . GLY B 1 109 ? 27.537 -2.907 22.974 1 83.93 109 GLY B C 1
ATOM 8380 O O . GLY B 1 109 ? 28.145 -3.368 22.005 1 83.93 109 GLY B O 1
ATOM 8381 N N . PRO B 1 110 ? 26.59 -3.496 23.579 1 85.45 110 PRO B N 1
ATOM 8382 C CA . PRO B 1 110 ? 26.252 -4.866 23.189 1 85.45 110 PRO B CA 1
ATOM 8383 C C . PRO B 1 110 ? 25.234 -4.922 22.053 1 85.45 110 PRO B C 1
ATOM 8385 O O . PRO B 1 110 ? 24.691 -5.99 21.757 1 85.45 110 PRO B O 1
ATOM 8388 N N . TYR B 1 111 ? 25.078 -3.814 21.392 1 91.84 111 TYR B N 1
ATOM 8389 C CA . TYR B 1 111 ? 24.07 -3.76 20.339 1 91.84 111 TYR B CA 1
ATOM 8390 C C . TYR B 1 111 ? 24.67 -4.137 18.99 1 91.84 111 TYR B C 1
ATOM 8392 O O . TYR B 1 111 ? 25.688 -3.576 18.577 1 91.84 111 TYR B O 1
ATOM 8400 N N . PRO B 1 112 ? 24.158 -5.078 18.343 1 93.92 112 PRO B N 1
ATOM 8401 C CA . PRO B 1 112 ? 24.675 -5.473 17.031 1 93.92 112 PRO B CA 1
ATOM 8402 C C . PRO B 1 112 ? 24.217 -4.541 15.911 1 93.92 112 PRO B C 1
ATOM 8404 O O . PRO B 1 112 ? 23.551 -4.981 14.97 1 93.92 112 PRO B O 1
ATOM 8407 N N . VAL B 1 113 ? 24.492 -3.302 15.998 1 96.55 113 VAL B N 1
ATOM 8408 C CA . VAL B 1 113 ? 24.12 -2.279 15.026 1 96.55 113 VAL B CA 1
ATOM 8409 C C . VAL B 1 113 ? 25.376 -1.7 14.379 1 96.55 113 VAL B C 1
ATOM 8411 O O . VAL B 1 113 ? 26.313 -1.3 15.074 1 96.55 113 VAL B O 1
ATOM 8414 N N . TYR B 1 114 ? 25.403 -1.72 13.1 1 96.82 114 TYR B N 1
ATOM 8415 C CA . TYR B 1 114 ? 26.562 -1.27 12.337 1 96.82 114 TYR B CA 1
ATOM 8416 C C . TYR B 1 114 ? 26.191 -0.119 11.409 1 96.82 114 TYR B C 1
ATOM 8418 O O . TYR B 1 114 ? 25.035 0.007 10.998 1 96.82 114 TYR B O 1
ATOM 8426 N N . GLY B 1 115 ? 27.06 0.759 11.177 1 96.58 115 GLY B N 1
ATOM 8427 C CA . GLY B 1 115 ? 26.899 1.856 10.236 1 96.58 115 GLY B CA 1
ATOM 8428 C C . GLY B 1 115 ? 28.048 1.972 9.252 1 96.58 115 GLY B C 1
ATOM 8429 O O . GLY B 1 115 ? 29.191 1.652 9.584 1 96.58 115 GLY B O 1
ATOM 8430 N N . MET B 1 116 ? 27.728 2.392 8.068 1 96.07 116 MET B N 1
ATOM 8431 C CA . MET B 1 116 ? 28.768 2.575 7.06 1 96.07 116 MET B CA 1
ATOM 8432 C C . MET B 1 116 ? 28.295 3.513 5.955 1 96.07 116 MET B C 1
ATOM 8434 O O . MET B 1 116 ? 27.123 3.891 5.915 1 96.07 116 MET B O 1
ATOM 8438 N N . GLY B 1 117 ? 29.223 3.982 5.163 1 94.91 117 GLY B N 1
ATOM 8439 C CA . GLY B 1 117 ? 28.872 4.66 3.925 1 94.91 117 GLY B CA 1
ATOM 8440 C C . GLY B 1 117 ? 28.562 3.704 2.789 1 94.91 117 GLY B C 1
ATOM 8441 O O . GLY B 1 117 ? 28.485 2.491 2.994 1 94.91 117 GLY B O 1
ATOM 8442 N N . GLN B 1 118 ? 28.396 4.168 1.589 1 93.78 118 GLN B N 1
ATOM 8443 C CA . GLN B 1 118 ? 28.055 3.336 0.44 1 93.78 118 GLN B CA 1
ATOM 8444 C C . GLN B 1 118 ? 29.207 2.404 0.074 1 93.78 118 GLN B C 1
ATOM 8446 O O . GLN B 1 118 ? 30.275 2.861 -0.339 1 93.78 118 GLN B O 1
ATOM 8451 N N . PRO B 1 119 ? 29.023 1.151 0.232 1 94.72 119 PRO B N 1
ATOM 8452 C CA . PRO B 1 119 ? 30.087 0.208 -0.123 1 94.72 119 PRO B CA 1
ATOM 8453 C C . PRO B 1 119 ? 30.114 -0.116 -1.615 1 94.72 119 PRO B C 1
ATOM 8455 O O . PRO B 1 119 ? 29.142 0.149 -2.326 1 94.72 119 PRO B O 1
ATOM 8458 N N . SER B 1 120 ? 31.288 -0.55 -2.057 1 93.19 120 SER B N 1
ATOM 8459 C CA . SER B 1 120 ? 31.343 -1.198 -3.364 1 93.19 120 SER B CA 1
ATOM 8460 C C . SER B 1 120 ? 30.723 -2.591 -3.317 1 93.19 120 SER B C 1
ATOM 8462 O O . SER B 1 120 ? 30.292 -3.049 -2.256 1 93.19 120 SER B O 1
ATOM 8464 N N . ARG B 1 121 ? 30.584 -3.24 -4.402 1 92.68 121 ARG B N 1
ATOM 8465 C CA . ARG B 1 121 ? 30.007 -4.58 -4.418 1 92.68 121 ARG B CA 1
ATOM 8466 C C . ARG B 1 121 ? 30.81 -5.532 -3.538 1 92.68 121 ARG B C 1
ATOM 8468 O O . ARG B 1 121 ? 30.245 -6.232 -2.694 1 92.68 121 ARG B O 1
ATOM 8475 N N . ASP B 1 122 ? 32.101 -5.544 -3.722 1 91.91 122 ASP B N 1
ATOM 8476 C CA . ASP B 1 122 ? 32.959 -6.422 -2.932 1 91.91 122 ASP B CA 1
ATOM 8477 C C . ASP B 1 122 ? 33.035 -5.954 -1.481 1 91.91 122 ASP B C 1
ATOM 8479 O O . ASP B 1 122 ? 33.182 -6.769 -0.567 1 91.91 122 ASP B O 1
ATOM 8483 N N . GLY B 1 123 ? 33.021 -4.589 -1.343 1 93.32 123 GLY B N 1
ATOM 8484 C CA . GLY B 1 123 ? 32.971 -4.061 0.011 1 93.32 123 GLY B CA 1
ATOM 8485 C C . GLY B 1 123 ? 31.77 -4.552 0.798 1 93.32 123 GLY B C 1
ATOM 8486 O O . GLY B 1 123 ? 31.89 -4.889 1.977 1 93.32 123 GLY B O 1
ATOM 8487 N N . LEU B 1 124 ? 30.611 -4.599 0.151 1 93.92 124 LEU B N 1
ATOM 8488 C CA . LEU B 1 124 ? 29.393 -5.086 0.789 1 93.92 124 LEU B CA 1
ATOM 8489 C C . LEU B 1 124 ? 29.529 -6.556 1.169 1 93.92 124 LEU B C 1
ATOM 8491 O O . LEU B 1 124 ? 29.128 -6.959 2.263 1 93.92 124 LEU B O 1
ATOM 8495 N N . ALA B 1 125 ? 30.051 -7.378 0.256 1 92.34 125 ALA B N 1
ATOM 8496 C CA . ALA B 1 125 ? 30.254 -8.8 0.52 1 92.34 125 ALA B CA 1
ATOM 8497 C C . ALA B 1 125 ? 31.179 -9.01 1.715 1 92.34 125 ALA B C 1
ATOM 8499 O O . ALA B 1 125 ? 30.932 -9.88 2.554 1 92.34 125 ALA B O 1
ATOM 8500 N N . HIS B 1 126 ? 32.188 -8.169 1.775 1 93.46 126 HIS B N 1
ATOM 8501 C CA . HIS B 1 126 ? 33.155 -8.265 2.863 1 93.46 126 HIS B CA 1
ATOM 8502 C C . HIS B 1 126 ? 32.52 -7.889 4.198 1 93.46 126 HIS B C 1
ATOM 8504 O O . HIS B 1 126 ? 32.783 -8.531 5.217 1 93.46 126 HIS B O 1
ATOM 8510 N N . ILE B 1 127 ? 31.788 -6.895 4.184 1 94.35 127 ILE B N 1
ATOM 8511 C CA . ILE B 1 127 ? 31.139 -6.421 5.401 1 94.35 127 ILE B CA 1
ATOM 8512 C C . ILE B 1 127 ? 30.152 -7.473 5.903 1 94.35 127 ILE B C 1
ATOM 8514 O O . ILE B 1 127 ? 30.102 -7.765 7.1 1 94.35 127 ILE B O 1
ATOM 8518 N N . ILE B 1 128 ? 29.345 -8.027 4.99 1 93.31 128 ILE B N 1
ATOM 8519 C CA . ILE B 1 128 ? 28.366 -9.04 5.369 1 93.31 128 ILE B CA 1
ATOM 8520 C C . ILE B 1 128 ? 29.083 -10.267 5.928 1 93.31 128 ILE B C 1
ATOM 8522 O O . ILE B 1 128 ? 28.646 -10.85 6.923 1 93.31 128 ILE B O 1
ATOM 8526 N N . GLN B 1 129 ? 30.196 -10.58 5.325 1 91.31 129 GLN B N 1
ATOM 8527 C CA . GLN B 1 129 ? 30.987 -11.702 5.821 1 91.31 129 GLN B CA 1
ATOM 8528 C C . GLN B 1 129 ? 31.54 -11.412 7.213 1 91.31 129 GLN B C 1
ATOM 8530 O O . GLN B 1 129 ? 31.55 -12.29 8.078 1 91.31 129 GLN B O 1
ATOM 8535 N N . THR B 1 130 ? 31.937 -10.179 7.369 1 92.26 130 THR B N 1
ATOM 8536 C CA . THR B 1 130 ? 32.468 -9.768 8.664 1 92.26 130 THR B CA 1
ATOM 8537 C C . THR B 1 130 ? 31.393 -9.86 9.743 1 92.26 130 THR B C 1
ATOM 8539 O O . THR B 1 130 ? 31.662 -10.314 10.858 1 92.26 130 THR B O 1
ATOM 8542 N N . VAL B 1 131 ? 30.225 -9.457 9.41 1 92.65 131 VAL B N 1
ATOM 8543 C CA . VAL B 1 131 ? 29.121 -9.468 10.363 1 92.65 131 VAL B CA 1
ATOM 8544 C C . VAL B 1 131 ? 28.734 -10.909 10.689 1 92.65 131 VAL B C 1
ATOM 8546 O O . VAL B 1 131 ? 28.439 -11.233 11.842 1 92.65 131 VAL B O 1
ATOM 8549 N N . VAL B 1 132 ? 28.778 -11.858 9.719 1 89.64 132 VAL B N 1
ATOM 8550 C CA . VAL B 1 132 ? 28.455 -13.268 9.912 1 89.64 132 VAL B CA 1
ATOM 8551 C C . VAL B 1 132 ? 29.538 -13.935 10.757 1 89.64 132 VAL B C 1
ATOM 8553 O O . VAL B 1 132 ? 29.236 -14.744 11.637 1 89.64 132 VAL B O 1
ATOM 8556 N N . GLU B 1 133 ? 30.666 -13.544 10.49 1 88.25 133 GLU B N 1
ATOM 8557 C CA . GLU B 1 133 ? 31.789 -14.115 11.227 1 88.25 133 GLU B CA 1
ATOM 8558 C C . GLU B 1 133 ? 31.773 -13.672 12.688 1 88.25 133 GLU B C 1
ATOM 8560 O O . GLU B 1 133 ? 32.321 -14.356 13.555 1 88.25 133 GLU B O 1
ATOM 8565 N N . ASN B 1 134 ? 31.205 -12.54 12.903 1 88.44 134 ASN B N 1
ATOM 8566 C CA . ASN B 1 134 ? 31.078 -12.054 14.273 1 88.44 134 ASN B CA 1
ATOM 8567 C C . ASN B 1 134 ? 29.964 -12.778 15.024 1 88.44 134 ASN B C 1
ATOM 8569 O O . ASN B 1 134 ? 29.613 -12.396 16.141 1 88.44 134 ASN B O 1
ATOM 8573 N N . GLY B 1 135 ? 29.263 -13.797 14.361 1 83.07 135 GLY B N 1
ATOM 8574 C CA . GLY B 1 135 ? 28.361 -14.685 15.077 1 83.07 135 GLY B CA 1
ATOM 8575 C C . GLY B 1 135 ? 26.897 -14.391 14.81 1 83.07 135 GLY B C 1
ATOM 8576 O O . GLY B 1 135 ? 26.016 -14.97 15.447 1 83.07 135 GLY B O 1
ATOM 8577 N N . HIS B 1 136 ? 26.675 -13.536 13.942 1 87.01 136 HIS B N 1
ATOM 8578 C CA . HIS B 1 136 ? 25.278 -13.211 13.678 1 87.01 136 HIS B CA 1
ATOM 8579 C C . HIS B 1 136 ? 24.695 -14.118 12.6 1 87.01 136 HIS B C 1
ATOM 8581 O O . HIS B 1 136 ? 25.346 -14.381 11.586 1 87.01 136 HIS B O 1
ATOM 8587 N N . LYS B 1 137 ? 23.543 -14.65 12.838 1 83.82 137 LYS B N 1
ATOM 8588 C CA . LYS B 1 137 ? 22.904 -15.585 11.916 1 83.82 137 LYS B CA 1
ATOM 8589 C C . LYS B 1 137 ? 21.916 -14.866 11.001 1 83.82 137 LYS B C 1
ATOM 8591 O O . LYS B 1 137 ? 21.548 -15.387 9.946 1 83.82 137 LYS B O 1
ATOM 8596 N N . GLU B 1 138 ? 21.419 -13.789 11.492 1 88.9 138 GLU B N 1
ATOM 8597 C CA . GLU B 1 138 ? 20.511 -12.97 10.694 1 88.9 138 GLU B CA 1
ATOM 8598 C C . GLU B 1 138 ? 21.034 -11.543 10.554 1 88.9 138 GLU B C 1
ATOM 8600 O O . GLU B 1 138 ? 21.47 -10.937 11.534 1 88.9 138 GLU B O 1
ATOM 8605 N N . VAL B 1 139 ? 21.1 -11.109 9.312 1 92.84 139 VAL B N 1
ATOM 8606 C CA . VAL B 1 139 ? 21.6 -9.764 9.048 1 92.84 139 VAL B CA 1
ATOM 8607 C C . VAL B 1 139 ? 20.551 -8.963 8.281 1 92.84 139 VAL B C 1
ATOM 8609 O O . VAL B 1 139 ? 20.04 -9.419 7.256 1 92.84 139 VAL B O 1
ATOM 8612 N N . VAL B 1 140 ? 20.158 -7.846 8.81 1 94.38 140 VAL B N 1
ATOM 8613 C CA . VAL B 1 140 ? 19.237 -6.948 8.122 1 94.38 140 VAL B CA 1
ATOM 8614 C C . VAL B 1 140 ? 19.986 -5.707 7.643 1 94.38 140 VAL B C 1
ATOM 8616 O O . VAL B 1 140 ? 20.527 -4.95 8.453 1 94.38 140 VAL B O 1
ATOM 8619 N N . SER B 1 141 ? 20.025 -5.534 6.4 1 95.51 141 SER B N 1
ATOM 8620 C CA . SER B 1 141 ? 20.727 -4.392 5.822 1 95.51 141 SER B CA 1
ATOM 8621 C C . SER B 1 141 ? 19.751 -3.305 5.386 1 95.51 141 SER B C 1
ATOM 8623 O O . SER B 1 141 ? 18.824 -3.568 4.617 1 95.51 141 SER B O 1
ATOM 8625 N N . PHE B 1 142 ? 19.94 -2.083 5.9 1 96.01 142 PHE B N 1
ATOM 8626 C CA . PHE B 1 142 ? 19.106 -0.936 5.562 1 96.01 142 PHE B CA 1
ATOM 8627 C C . PHE B 1 142 ? 19.876 0.058 4.701 1 96.01 142 PHE B C 1
ATOM 8629 O O . PHE B 1 142 ? 20.915 0.574 5.118 1 96.01 142 PHE B O 1
ATOM 8636 N N . ASN B 1 143 ? 19.446 0.251 3.54 1 95.56 143 ASN B N 1
ATOM 8637 C CA . ASN B 1 143 ? 19.992 1.316 2.707 1 95.56 143 ASN B CA 1
ATOM 8638 C C . ASN B 1 143 ? 19.144 2.582 2.789 1 95.56 143 ASN B C 1
ATOM 8640 O O . ASN B 1 143 ? 17.977 2.58 2.394 1 95.56 143 ASN B O 1
ATOM 8644 N N . LEU B 1 144 ? 19.719 3.64 3.218 1 95.12 144 LEU B N 1
ATOM 8645 C CA . LEU B 1 144 ? 18.945 4.835 3.534 1 95.12 144 LEU B CA 1
ATOM 8646 C C . LEU B 1 144 ? 19.086 5.881 2.433 1 95.12 144 LEU B C 1
ATOM 8648 O O . LEU B 1 144 ? 18.626 7.015 2.585 1 95.12 144 LEU B O 1
ATOM 8652 N N . ARG B 1 145 ? 19.591 5.536 1.348 1 92.04 145 ARG B N 1
ATOM 8653 C CA . ARG B 1 145 ? 19.856 6.505 0.29 1 92.04 145 ARG B CA 1
ATOM 8654 C C . ARG B 1 145 ? 18.59 6.808 -0.505 1 92.04 145 ARG B C 1
ATOM 8656 O O . ARG B 1 145 ? 17.873 5.892 -0.913 1 92.04 145 ARG B O 1
ATOM 8663 N N . GLU B 1 146 ? 18.36 8.044 -0.683 1 89.61 146 GLU B N 1
ATOM 8664 C CA . GLU B 1 146 ? 17.225 8.49 -1.485 1 89.61 146 GLU B CA 1
ATOM 8665 C C . GLU B 1 146 ? 17.641 8.763 -2.928 1 89.61 146 GLU B C 1
ATOM 8667 O O . GLU B 1 146 ? 16.799 8.791 -3.828 1 89.61 146 GLU B O 1
ATOM 8672 N N . GLU B 1 147 ? 18.929 8.976 -3.152 1 88.82 147 GLU B N 1
ATOM 8673 C CA . GLU B 1 147 ? 19.435 9.235 -4.496 1 88.82 147 GLU B CA 1
ATOM 8674 C C . GLU B 1 147 ? 19.73 7.933 -5.235 1 88.82 147 GLU B C 1
ATOM 8676 O O . GLU B 1 147 ? 20.113 6.936 -4.619 1 88.82 147 GLU B O 1
ATOM 8681 N N . PRO B 1 148 ? 19.52 7.93 -6.464 1 90.28 148 PRO B N 1
ATOM 8682 C CA . PRO B 1 148 ? 19.846 6.719 -7.221 1 90.28 148 PRO B CA 1
ATOM 8683 C C . PRO B 1 148 ? 21.344 6.424 -7.246 1 90.28 148 PRO B C 1
ATOM 8685 O O . PRO B 1 148 ? 22.16 7.349 -7.209 1 90.28 148 PRO B O 1
ATOM 8688 N N . VAL B 1 149 ? 21.711 5.237 -7.261 1 93.59 149 VAL B N 1
ATOM 8689 C CA . VAL B 1 149 ? 23.105 4.806 -7.282 1 93.59 149 VAL B CA 1
ATOM 8690 C C . VAL B 1 149 ? 23.319 3.804 -8.415 1 93.59 149 VAL B C 1
ATOM 8692 O O . VAL B 1 149 ? 22.506 2.898 -8.612 1 93.59 149 VAL B O 1
ATOM 8695 N N . VAL B 1 150 ? 24.337 4.052 -9.162 1 93.12 150 VAL B N 1
ATOM 8696 C CA . VAL B 1 150 ? 24.73 3.135 -10.226 1 93.12 150 VAL B CA 1
ATOM 8697 C C . VAL B 1 150 ? 26.146 2.622 -9.97 1 93.12 150 VAL B C 1
ATOM 8699 O O . VAL B 1 150 ? 27.024 3.385 -9.56 1 93.12 150 VAL B O 1
ATOM 8702 N N . PHE B 1 151 ? 26.341 1.336 -10.147 1 94.72 151 PHE B N 1
ATOM 8703 C CA . PHE B 1 151 ? 27.643 0.718 -9.927 1 94.72 151 PHE B CA 1
ATOM 8704 C C . PHE B 1 151 ? 28.327 0.409 -11.254 1 94.72 151 PHE B C 1
ATOM 8706 O O . PHE B 1 151 ? 27.743 -0.244 -12.122 1 94.72 151 PHE B O 1
ATOM 8713 N N . VAL B 1 152 ? 29.532 0.907 -11.386 1 93.92 152 VAL B N 1
ATOM 8714 C CA . VAL B 1 152 ? 30.296 0.705 -12.613 1 93.92 152 VAL B CA 1
ATOM 8715 C C . VAL B 1 152 ? 31.364 -0.362 -12.387 1 93.92 152 VAL B C 1
ATOM 8717 O O . VAL B 1 152 ? 32.08 -0.33 -11.383 1 93.92 152 VAL B O 1
ATOM 8720 N N . GLY B 1 153 ? 31.377 -1.329 -13.289 1 90.15 153 GLY B N 1
ATOM 8721 C CA . GLY B 1 153 ? 32.373 -2.385 -13.194 1 90.15 153 GLY B CA 1
ATOM 8722 C C . GLY B 1 153 ? 33.772 -1.92 -13.551 1 90.15 153 GLY B C 1
ATOM 8723 O O . GLY B 1 153 ? 34.049 -1.602 -14.71 1 90.15 153 GLY B O 1
ATOM 8724 N N . LEU B 1 154 ? 34.631 -1.704 -12.501 1 88.05 154 LEU B N 1
ATOM 8725 C CA . LEU B 1 154 ? 36.019 -1.289 -12.674 1 88.05 154 LEU B CA 1
ATOM 8726 C C . LEU B 1 154 ? 36.965 -2.242 -11.951 1 88.05 154 LEU B C 1
ATOM 8728 O O . LEU B 1 154 ? 36.753 -2.565 -10.78 1 88.05 154 LEU B O 1
ATOM 8732 N N . ASN B 1 155 ? 38.018 -2.78 -12.499 1 79.47 155 ASN B N 1
ATOM 8733 C CA . ASN B 1 155 ? 39.046 -3.626 -11.9 1 79.47 155 ASN B CA 1
ATOM 8734 C C . ASN B 1 155 ? 38.432 -4.784 -11.119 1 79.47 155 ASN B C 1
ATOM 8736 O O . ASN B 1 155 ? 38.763 -4.994 -9.95 1 79.47 155 ASN B O 1
ATOM 8740 N N . HIS B 1 156 ? 37.433 -5.464 -11.56 1 82.03 156 HIS B N 1
ATOM 8741 C CA . HIS B 1 156 ? 36.78 -6.658 -11.036 1 82.03 156 HIS B CA 1
ATOM 8742 C C . HIS B 1 156 ? 35.836 -6.312 -9.889 1 82.03 156 HIS B C 1
ATOM 8744 O O . HIS B 1 156 ? 35.408 -7.195 -9.143 1 82.03 156 HIS B O 1
ATOM 8750 N N . ASP B 1 157 ? 35.669 -5.04 -9.55 1 90.09 157 ASP B N 1
ATOM 8751 C CA . ASP B 1 157 ? 34.715 -4.573 -8.549 1 90.09 157 ASP B CA 1
ATOM 8752 C C . ASP B 1 157 ? 33.698 -3.615 -9.164 1 90.09 157 ASP B C 1
ATOM 8754 O O . ASP B 1 157 ? 33.846 -3.2 -10.315 1 90.09 157 ASP B O 1
ATOM 8758 N N . TYR B 1 158 ? 32.627 -3.479 -8.576 1 92.63 158 TYR B N 1
ATOM 8759 C CA . TYR B 1 158 ? 31.639 -2.486 -8.982 1 92.63 158 TYR B CA 1
ATOM 8760 C C . TYR B 1 158 ? 31.659 -1.283 -8.047 1 92.63 158 TYR B C 1
ATOM 8762 O O . TYR B 1 158 ? 31.39 -1.413 -6.851 1 92.63 158 TYR B O 1
ATOM 8770 N N . VAL B 1 159 ? 32.035 -0.118 -8.576 1 93.53 159 VAL B N 1
ATOM 8771 C CA . VAL B 1 159 ? 32.212 1.105 -7.8 1 93.53 159 VAL B CA 1
ATOM 8772 C C . VAL B 1 159 ? 30.978 1.992 -7.944 1 93.53 159 VAL B C 1
ATOM 8774 O O . VAL B 1 159 ? 30.473 2.187 -9.052 1 93.53 159 VAL B O 1
ATOM 8777 N N . PRO B 1 160 ? 30.458 2.537 -6.793 1 94.55 160 PRO B N 1
ATOM 8778 C CA . PRO B 1 160 ? 29.206 3.296 -6.827 1 94.55 160 PRO B CA 1
ATOM 8779 C C . PRO B 1 160 ? 29.391 4.714 -7.362 1 94.55 160 PRO B C 1
ATOM 8781 O O . PRO B 1 160 ? 30.38 5.377 -7.039 1 94.55 160 PRO B O 1
ATOM 8784 N N . TYR B 1 161 ? 28.513 5.202 -8.24 1 93.14 161 TYR B N 1
ATOM 8785 C CA . TYR B 1 161 ? 28.399 6.556 -8.772 1 93.14 161 TYR B CA 1
ATOM 8786 C C . TYR B 1 161 ? 26.987 7.097 -8.586 1 93.14 161 TYR B C 1
ATOM 8788 O O . TYR B 1 161 ? 26.012 6.345 -8.659 1 93.14 161 TYR B O 1
ATOM 8796 N N . SER B 1 162 ? 26.775 8.305 -8.273 1 92.26 162 SER B N 1
ATOM 8797 C CA . SER B 1 162 ? 25.465 8.926 -8.103 1 92.26 162 SER B CA 1
ATOM 8798 C C . SER B 1 162 ? 25.335 10.184 -8.954 1 92.26 162 SER B C 1
ATOM 8800 O O . SER B 1 162 ? 26.313 10.907 -9.157 1 92.26 162 SER B O 1
ATOM 8802 N N . PRO B 1 163 ? 24.172 10.417 -9.512 1 88.95 163 PRO B N 1
ATOM 8803 C CA . PRO B 1 163 ? 23.945 11.66 -10.253 1 88.95 163 PRO B CA 1
ATOM 8804 C C . PRO B 1 163 ? 23.916 12.889 -9.347 1 88.95 163 PRO B C 1
ATOM 8806 O O . PRO B 1 163 ? 23.335 12.846 -8.26 1 88.95 163 PRO B O 1
ATOM 8809 N N . ARG B 1 164 ? 24.547 13.847 -9.729 1 87.52 164 ARG B N 1
ATOM 8810 C CA . ARG B 1 164 ? 24.596 15.09 -8.965 1 87.52 164 ARG B CA 1
ATOM 8811 C C . ARG B 1 164 ? 24.162 16.276 -9.82 1 87.52 164 ARG B C 1
ATOM 8813 O O . ARG B 1 164 ? 24.364 16.278 -11.037 1 87.52 164 ARG B O 1
ATOM 8820 N N . ASP B 1 165 ? 23.516 17.168 -9.135 1 78.17 165 ASP B N 1
ATOM 8821 C CA . ASP B 1 165 ? 23.109 18.407 -9.792 1 78.17 165 ASP B CA 1
ATOM 8822 C C . ASP B 1 165 ? 24.307 19.323 -10.027 1 78.17 165 ASP B C 1
ATOM 8824 O O . ASP B 1 165 ? 25.188 19.435 -9.171 1 78.17 165 ASP B O 1
ATOM 8828 N N . PRO B 1 166 ? 24.333 19.947 -11.134 1 74.47 166 PRO B N 1
ATOM 8829 C CA . PRO B 1 166 ? 25.447 20.841 -11.458 1 74.47 166 PRO B CA 1
ATOM 8830 C C . PRO B 1 166 ? 25.605 21.977 -10.45 1 74.47 166 PRO B C 1
ATOM 8832 O O . PRO B 1 166 ? 26.713 22.478 -10.247 1 74.47 166 PRO B O 1
ATOM 8835 N N . SER B 1 167 ? 24.478 22.353 -9.763 1 68.09 167 SER B N 1
ATOM 8836 C CA . SER B 1 167 ? 24.531 23.452 -8.804 1 68.09 167 SER B CA 1
ATOM 8837 C C . SER B 1 167 ? 25.055 22.981 -7.452 1 68.09 167 SER B C 1
ATOM 8839 O O . SER B 1 167 ? 25.482 23.793 -6.628 1 68.09 167 SER B O 1
ATOM 8841 N N . SER B 1 168 ? 25.061 21.698 -7.246 1 70.31 168 SER B N 1
ATOM 8842 C CA . SER B 1 168 ? 25.552 21.099 -6.01 1 70.31 168 SER B CA 1
ATOM 8843 C C . SER B 1 168 ? 26.247 19.768 -6.278 1 70.31 168 SER B C 1
ATOM 8845 O O . SER B 1 168 ? 25.636 18.705 -6.146 1 70.31 168 SER B O 1
ATOM 8847 N N . LEU B 1 169 ? 27.529 19.904 -6.525 1 69.15 169 LEU B N 1
ATOM 8848 C CA . LEU B 1 169 ? 28.251 18.729 -7.002 1 69.15 169 LEU B CA 1
ATOM 8849 C C . LEU B 1 169 ? 28.567 17.781 -5.85 1 69.15 169 LEU B C 1
ATOM 8851 O O . LEU B 1 169 ? 28.83 16.596 -6.071 1 69.15 169 LEU B O 1
ATOM 8855 N N . LYS B 1 170 ? 28.501 18.317 -4.594 1 65.12 170 LYS B N 1
ATOM 8856 C CA . LYS B 1 170 ? 28.791 17.443 -3.461 1 65.12 170 LYS B CA 1
ATOM 8857 C C . LYS B 1 170 ? 27.506 16.967 -2.791 1 65.12 170 LYS B C 1
ATOM 8859 O O . LYS B 1 170 ? 27.525 16.019 -2.002 1 65.12 170 LYS B O 1
ATOM 8864 N N . GLY B 1 171 ? 26.494 17.694 -3.198 1 71.64 171 GLY B N 1
ATOM 8865 C CA . GLY B 1 171 ? 25.228 17.374 -2.56 1 71.64 171 GLY B CA 1
ATOM 8866 C C . GLY B 1 171 ? 24.405 16.365 -3.34 1 71.64 171 GLY B C 1
ATOM 8867 O O . GLY B 1 171 ? 24.512 16.283 -4.565 1 71.64 171 GLY B O 1
ATOM 8868 N N . ASN B 1 172 ? 23.712 15.501 -2.589 1 74.34 172 ASN B N 1
ATOM 8869 C CA . ASN B 1 172 ? 22.826 14.519 -3.205 1 74.34 172 ASN B CA 1
ATOM 8870 C C . ASN B 1 172 ? 21.517 15.156 -3.665 1 74.34 172 ASN B C 1
ATOM 8872 O O . ASN B 1 172 ? 21.08 16.162 -3.104 1 74.34 172 ASN B O 1
ATOM 8876 N N . ILE B 1 173 ? 21.025 14.636 -4.76 1 73.58 173 ILE B N 1
ATOM 8877 C CA . ILE B 1 173 ? 19.734 15.094 -5.261 1 73.58 173 ILE B CA 1
ATOM 8878 C C . ILE B 1 173 ? 18.627 14.672 -4.299 1 73.58 173 ILE B C 1
ATOM 8880 O O . ILE B 1 173 ? 18.656 13.564 -3.756 1 73.58 173 ILE B O 1
ATOM 8884 N N . ALA B 1 174 ? 17.8 15.6 -3.986 1 65.44 174 ALA B N 1
ATOM 8885 C CA . ALA B 1 174 ? 16.706 15.304 -3.064 1 65.44 174 ALA B CA 1
ATOM 8886 C C . ALA B 1 174 ? 15.464 14.839 -3.818 1 65.44 174 ALA B C 1
ATOM 8888 O O . ALA B 1 174 ? 14.995 15.519 -4.734 1 65.44 174 ALA B O 1
ATOM 8889 N N . ASN B 1 175 ? 15.087 13.6 -3.691 1 65.33 175 ASN B N 1
ATOM 8890 C CA . ASN B 1 175 ? 13.837 13.055 -4.208 1 65.33 175 ASN B CA 1
ATOM 8891 C C . ASN B 1 175 ? 12.828 12.806 -3.09 1 65.33 175 ASN B C 1
ATOM 8893 O O . ASN B 1 175 ? 12.602 11.661 -2.696 1 65.33 175 ASN B O 1
ATOM 8897 N N . HIS B 1 176 ? 12.2 13.856 -2.71 1 63.89 176 HIS B N 1
ATOM 8898 C CA . HIS B 1 176 ? 11.351 13.771 -1.528 1 63.89 176 HIS B CA 1
ATOM 8899 C C . HIS B 1 176 ? 10.177 12.825 -1.758 1 63.89 176 HIS B C 1
ATOM 8901 O O . HIS B 1 176 ? 9.531 12.875 -2.807 1 63.89 176 HIS B O 1
ATOM 8907 N N . GLY B 1 177 ? 9.973 11.96 -0.8 1 63.67 177 GLY B N 1
ATOM 8908 C CA . GLY B 1 177 ? 8.783 11.126 -0.766 1 63.67 177 GLY B CA 1
ATOM 8909 C C . GLY B 1 177 ? 8.815 9.999 -1.782 1 63.67 177 GLY B C 1
ATOM 8910 O O . GLY B 1 177 ? 7.78 9.405 -2.091 1 63.67 177 GLY B O 1
ATOM 8911 N N . VAL B 1 178 ? 9.997 9.732 -2.343 1 75.5 178 VAL B N 1
ATOM 8912 C CA . VAL B 1 178 ? 10.068 8.697 -3.369 1 75.5 178 VAL B CA 1
ATOM 8913 C C . VAL B 1 178 ? 9.994 7.318 -2.718 1 75.5 178 VAL B C 1
ATOM 8915 O O . VAL B 1 178 ? 10.596 7.088 -1.666 1 75.5 178 VAL B O 1
ATOM 8918 N N . LYS B 1 179 ? 9.134 6.518 -3.27 1 79.93 179 LYS B N 1
ATOM 8919 C CA . LYS B 1 179 ? 9.024 5.142 -2.796 1 79.93 179 LYS B CA 1
ATOM 8920 C C . LYS B 1 179 ? 10.194 4.295 -3.291 1 79.93 179 LYS B C 1
ATOM 8922 O O . LYS B 1 179 ? 10.791 4.597 -4.326 1 79.93 179 LYS B O 1
ATOM 8927 N N . PRO B 1 180 ? 10.559 3.331 -2.491 1 85.53 180 PRO B N 1
ATOM 8928 C CA . PRO B 1 180 ? 11.684 2.473 -2.872 1 85.53 180 PRO B CA 1
ATOM 8929 C C . PRO B 1 180 ? 11.523 1.874 -4.267 1 85.53 180 PRO B C 1
ATOM 8931 O O . PRO B 1 180 ? 12.496 1.784 -5.02 1 85.53 180 PRO B O 1
ATOM 8934 N N . GLU B 1 181 ? 10.305 1.546 -4.649 1 80.78 181 GLU B N 1
ATOM 8935 C CA . GLU B 1 181 ? 10.073 0.931 -5.953 1 80.78 181 GLU B CA 1
ATOM 8936 C C . GLU B 1 181 ? 10.307 1.929 -7.083 1 80.78 181 GLU B C 1
ATOM 8938 O O . GLU B 1 181 ? 10.852 1.573 -8.13 1 80.78 181 GLU B O 1
ATOM 8943 N N . GLU B 1 182 ? 9.914 3.112 -6.855 1 81.92 182 GLU B N 1
ATOM 8944 C CA . GLU B 1 182 ? 10.117 4.158 -7.853 1 81.92 182 GLU B CA 1
ATOM 8945 C C . GLU B 1 182 ? 11.599 4.472 -8.031 1 81.92 182 GLU B C 1
ATOM 8947 O O . GLU B 1 182 ? 12.052 4.75 -9.143 1 81.92 182 GLU B O 1
ATOM 8952 N N . LEU B 1 183 ? 12.266 4.418 -6.906 1 87.29 183 LEU B N 1
ATOM 8953 C CA . LEU B 1 183 ? 13.699 4.685 -6.961 1 87.29 183 LEU B CA 1
ATOM 8954 C C . LEU B 1 183 ? 14.425 3.595 -7.743 1 87.29 183 LEU B C 1
ATOM 8956 O O . LEU B 1 183 ? 15.352 3.884 -8.504 1 87.29 183 LEU B O 1
ATOM 8960 N N . ALA B 1 184 ? 14.017 2.399 -7.52 1 86.52 184 ALA B N 1
ATOM 8961 C CA . ALA B 1 184 ? 14.604 1.283 -8.257 1 86.52 184 ALA B CA 1
ATOM 8962 C C . ALA B 1 184 ? 14.337 1.413 -9.754 1 86.52 184 ALA B C 1
ATOM 8964 O O . ALA B 1 184 ? 15.212 1.126 -10.574 1 86.52 184 ALA B O 1
ATOM 8965 N N . ASP B 1 185 ? 13.21 1.862 -10.083 1 82.96 185 ASP B N 1
ATOM 8966 C CA . ASP B 1 185 ? 12.852 2.066 -11.483 1 82.96 185 ASP B CA 1
ATOM 8967 C C . ASP B 1 185 ? 13.682 3.187 -12.105 1 82.96 185 ASP B C 1
ATOM 8969 O O . ASP B 1 185 ? 14.051 3.116 -13.279 1 82.96 185 ASP B O 1
ATOM 8973 N N . ASN B 1 186 ? 13.873 4.194 -11.307 1 84.26 186 ASN B N 1
ATOM 8974 C CA . ASN B 1 186 ? 14.693 5.302 -11.785 1 84.26 186 ASN B CA 1
ATOM 8975 C C . ASN B 1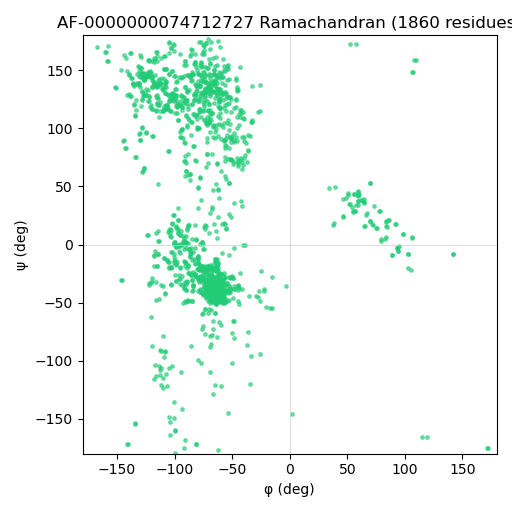 186 ? 16.122 4.856 -12.081 1 84.26 186 ASN B C 1
ATOM 8977 O O . ASN B 1 186 ? 16.73 5.311 -13.052 1 84.26 186 ASN B O 1
ATOM 8981 N N . GLU B 1 187 ? 16.615 4.027 -11.23 1 89.63 187 GLU B N 1
ATOM 8982 C CA . GLU B 1 187 ? 17.965 3.509 -11.432 1 89.63 187 GLU B CA 1
ATOM 8983 C C . GLU B 1 187 ? 18.049 2.67 -12.704 1 89.63 187 GLU B C 1
ATOM 8985 O O . GLU B 1 187 ? 19.04 2.737 -13.434 1 89.63 187 GLU B O 1
ATOM 8990 N N . LEU B 1 188 ? 17.029 1.986 -12.968 1 86.98 188 LEU B N 1
ATOM 8991 C CA . LEU B 1 188 ? 16.991 1.177 -14.181 1 86.98 188 LEU B CA 1
ATOM 8992 C C . LEU B 1 188 ? 16.896 2.061 -15.421 1 86.98 188 LEU B C 1
ATOM 8994 O O . LEU B 1 188 ? 17.485 1.748 -16.458 1 86.98 188 LEU B O 1
ATOM 8998 N N . LYS B 1 189 ? 16.187 3.098 -15.308 1 83.63 189 LYS B N 1
ATOM 8999 C CA . LYS B 1 189 ? 16.054 4.037 -16.418 1 83.63 189 LYS B CA 1
ATOM 9000 C C . LYS B 1 189 ? 17.383 4.726 -16.717 1 83.63 189 LYS B C 1
ATOM 9002 O O . LYS B 1 189 ? 17.681 5.035 -17.872 1 83.63 189 LYS B O 1
ATOM 9007 N N . ILE B 1 190 ? 18.078 4.99 -15.611 1 87.49 190 ILE B N 1
ATOM 9008 C CA . ILE B 1 190 ? 19.386 5.611 -15.791 1 87.49 190 ILE B CA 1
ATOM 9009 C C . ILE B 1 190 ? 20.323 4.642 -16.508 1 87.49 190 ILE B C 1
ATOM 9011 O O . ILE B 1 190 ? 21.143 5.056 -17.331 1 87.49 190 ILE B O 1
ATOM 9015 N N . ARG B 1 191 ? 20.151 3.399 -16.187 1 87.35 191 ARG B N 1
ATOM 9016 C CA . ARG B 1 191 ? 20.991 2.381 -16.808 1 87.35 191 ARG B CA 1
ATOM 9017 C C . ARG B 1 191 ? 20.549 2.106 -18.242 1 87.35 191 ARG B C 1
ATOM 9019 O O . ARG B 1 191 ? 21.366 2.136 -19.165 1 87.35 191 ARG B O 1
ATOM 9026 N N . GLU B 1 192 ? 19.2 1.662 -18.23 1 79.23 192 GLU B N 1
ATOM 9027 C CA . GLU B 1 192 ? 18.677 1.252 -19.53 1 79.23 192 GLU B CA 1
ATOM 9028 C C . GLU B 1 192 ? 17.356 1.95 -19.838 1 79.23 192 GLU B C 1
ATOM 9030 O O . GLU B 1 192 ? 16.596 2.282 -18.926 1 79.23 192 GLU B O 1
ATOM 9035 N N . GLU B 1 193 ? 17.275 2.612 -20.951 1 58.74 193 GLU B N 1
ATOM 9036 C CA . GLU B 1 193 ? 16.085 3.361 -21.342 1 58.74 193 GLU B CA 1
ATOM 9037 C C . GLU B 1 193 ? 14.834 2.49 -21.268 1 58.74 193 GLU B C 1
ATOM 9039 O O . GLU B 1 193 ? 14.891 1.289 -21.54 1 58.74 193 GLU B O 1
ATOM 9044 N N . ASP B 1 194 ? 13.716 2.936 -20.526 1 53 194 ASP B N 1
ATOM 9045 C CA . ASP B 1 194 ? 12.414 2.279 -20.475 1 53 194 ASP B CA 1
ATOM 9046 C C . ASP B 1 194 ? 11.916 1.938 -21.878 1 53 194 ASP B C 1
ATOM 9048 O O . ASP B 1 194 ? 12.038 2.748 -22.799 1 53 194 ASP B O 1
ATOM 9052 N N . GLU B 1 195 ? 11.715 0.699 -22.222 1 45.07 195 GLU B N 1
ATOM 9053 C CA . GLU B 1 195 ? 11.201 0.267 -23.518 1 45.07 195 GLU B CA 1
ATOM 9054 C C . GLU B 1 195 ? 9.957 1.059 -23.911 1 45.07 195 GLU B C 1
ATOM 9056 O O . GLU B 1 195 ? 9.644 1.184 -25.097 1 45.07 195 GLU B O 1
ATOM 9061 N N . LYS B 1 196 ? 9.029 1.392 -22.922 1 43.65 196 LYS B N 1
ATOM 9062 C CA . LYS B 1 196 ? 7.843 2.151 -23.308 1 43.65 196 LYS B CA 1
ATOM 9063 C C . LYS B 1 196 ? 8.22 3.38 -24.131 1 43.65 196 LYS B C 1
ATOM 9065 O O . LYS B 1 196 ? 7.434 3.843 -24.96 1 43.65 196 LYS B O 1
ATOM 9070 N N . CYS B 1 197 ? 9.394 3.941 -23.967 1 42.25 197 CYS B N 1
ATOM 9071 C CA . CYS B 1 197 ? 9.853 5.106 -24.715 1 42.25 197 CYS B CA 1
ATOM 9072 C C . CYS B 1 197 ? 10.252 4.719 -26.134 1 42.25 197 CYS B C 1
ATOM 9074 O O . CYS B 1 197 ? 10.192 5.545 -27.047 1 42.25 197 CYS B O 1
ATOM 9076 N N . LYS B 1 198 ? 10.717 3.505 -26.46 1 41.5 198 LYS B N 1
ATOM 9077 C CA . LYS B 1 198 ? 11.068 3.152 -27.833 1 41.5 198 LYS B CA 1
ATOM 9078 C C . LYS B 1 198 ? 9.827 3.088 -28.718 1 41.5 198 LYS B C 1
ATOM 9080 O O . LYS B 1 198 ? 9.877 3.456 -29.894 1 41.5 198 LYS B O 1
ATOM 9085 N N . GLU B 1 199 ? 8.704 2.377 -28.283 1 38.3 199 GLU B N 1
ATOM 9086 C CA . GLU B 1 199 ? 7.538 2.212 -29.145 1 38.3 199 GLU B CA 1
ATOM 9087 C C . GLU B 1 199 ? 6.833 3.545 -29.381 1 38.3 199 GLU B C 1
ATOM 9089 O O . GLU B 1 199 ? 6.223 3.753 -30.432 1 38.3 199 GLU B O 1
ATOM 9094 N N . MET B 1 200 ? 6.751 4.432 -28.496 1 34.24 200 MET B N 1
ATOM 9095 C CA . MET B 1 200 ? 6.058 5.69 -28.755 1 34.24 200 MET B CA 1
ATOM 9096 C C . MET B 1 200 ? 6.767 6.488 -29.844 1 34.24 200 MET B C 1
ATOM 9098 O O . MET B 1 200 ? 6.273 7.531 -30.277 1 34.24 200 MET B O 1
ATOM 9102 N N . LYS B 1 201 ? 7.941 6.2 -30.203 1 37.2 201 LYS B N 1
ATOM 9103 C CA . LYS B 1 201 ? 8.453 6.936 -31.356 1 37.2 201 LYS B CA 1
ATOM 9104 C C . LYS B 1 201 ? 7.619 6.653 -32.602 1 37.2 201 LYS B C 1
ATOM 9106 O O . LYS B 1 201 ? 7.623 7.442 -33.55 1 37.2 201 LYS B O 1
ATOM 9111 N N . HIS B 1 202 ? 7.256 5.457 -32.92 1 32.73 202 HIS B N 1
ATOM 9112 C CA . HIS B 1 202 ? 6.619 5.354 -34.228 1 32.73 202 HIS B CA 1
ATOM 9113 C C . HIS B 1 202 ? 5.256 6.038 -34.232 1 32.73 202 HIS B C 1
ATOM 9115 O O . HIS B 1 202 ? 4.683 6.283 -35.297 1 32.73 202 HIS B O 1
ATOM 9121 N N . THR B 1 203 ? 4.251 5.739 -33.394 1 30.24 203 THR B N 1
ATOM 9122 C CA . THR B 1 203 ? 2.959 6.368 -33.646 1 30.24 203 THR B CA 1
ATOM 9123 C C . THR B 1 203 ? 2.945 7.803 -33.127 1 30.24 203 THR B C 1
ATOM 9125 O O . THR B 1 203 ? 2.422 8.703 -33.787 1 30.24 203 THR B O 1
ATOM 9128 N N . VAL B 1 204 ? 2.319 8.029 -31.842 1 26.21 204 VAL B N 1
ATOM 9129 C CA . VAL B 1 204 ? 1.795 9.332 -31.448 1 26.21 204 VAL B CA 1
ATOM 9130 C C . VAL B 1 204 ? 2.942 10.331 -31.31 1 26.21 204 VAL B C 1
ATOM 9132 O O . VAL B 1 204 ? 3.958 10.035 -30.677 1 26.21 204 VAL B O 1
ATOM 9135 N N . LYS B 1 205 ? 2.964 11.435 -32.02 1 29.18 205 LYS B N 1
ATOM 9136 C CA . LYS B 1 205 ? 3.351 12.837 -31.883 1 29.18 205 LYS B CA 1
ATOM 9137 C C . LYS B 1 205 ? 3.287 13.284 -30.425 1 29.18 205 LYS B C 1
ATOM 9139 O O . LYS B 1 205 ? 3.529 14.453 -30.118 1 29.18 205 LYS B O 1
ATOM 9144 N N . LEU B 1 206 ? 2.177 12.982 -29.744 1 27.08 206 LEU B N 1
ATOM 9145 C CA . LEU B 1 206 ? 1.791 13.908 -28.684 1 27.08 206 LEU B CA 1
ATOM 9146 C C . LEU B 1 206 ? 2.89 14.016 -27.632 1 27.08 206 LEU B C 1
ATOM 9148 O O . LEU B 1 206 ? 3.372 15.114 -27.342 1 27.08 206 LEU B O 1
ATOM 9152 N N . THR B 1 207 ? 2.481 13.655 -26.225 1 28.36 207 THR B N 1
ATOM 9153 C CA . THR B 1 207 ? 2.914 14.369 -25.029 1 28.36 207 THR B CA 1
ATOM 9154 C C . THR B 1 207 ? 4.392 14.109 -24.75 1 28.36 207 THR B C 1
ATOM 9156 O O . THR B 1 207 ? 4.957 13.126 -25.234 1 28.36 207 THR B O 1
ATOM 9159 N N . GLY B 1 208 ? 5.128 15.025 -24.106 1 30.99 208 GLY B N 1
ATOM 9160 C CA . GLY B 1 208 ? 6.402 15.426 -23.53 1 30.99 208 GLY B CA 1
ATOM 9161 C C . GLY B 1 208 ? 7.12 14.293 -22.823 1 30.99 208 GLY B C 1
ATOM 9162 O O . GLY B 1 208 ? 7.947 14.531 -21.94 1 30.99 208 GLY B O 1
ATOM 9163 N N . SER B 1 209 ? 6.587 13.192 -22.785 1 35.32 209 SER B N 1
ATOM 9164 C CA . SER B 1 209 ? 7.425 12.268 -22.027 1 35.32 209 SER B CA 1
ATOM 9165 C C . SER B 1 209 ? 8.769 12.051 -22.715 1 35.32 209 SER B C 1
ATOM 9167 O O . SER B 1 209 ? 8.838 11.404 -23.763 1 35.32 209 SER B O 1
ATOM 9169 N N . THR B 1 210 ? 9.69 12.992 -22.776 1 38.88 210 THR B N 1
ATOM 9170 C CA . THR B 1 210 ? 11.096 13.009 -23.165 1 38.88 210 THR B CA 1
ATOM 9171 C C . THR B 1 210 ? 11.791 11.719 -22.738 1 38.88 210 THR B C 1
ATOM 9173 O O . THR B 1 210 ? 11.719 11.326 -21.572 1 38.88 210 THR B O 1
ATOM 9176 N N . CYS B 1 211 ? 11.825 10.867 -23.617 1 45.01 211 CYS B N 1
ATOM 9177 C CA . CYS B 1 211 ? 12.71 9.713 -23.514 1 45.01 211 CYS B CA 1
ATOM 9178 C C . CYS B 1 211 ? 14.066 10.114 -22.946 1 45.01 211 CYS B C 1
ATOM 9180 O O . CYS B 1 211 ? 14.856 10.776 -23.623 1 45.01 211 CYS B O 1
ATOM 9182 N N . ARG B 1 212 ? 14.298 10.121 -21.771 1 55.68 212 ARG B N 1
ATOM 9183 C CA . ARG B 1 212 ? 15.496 10.576 -21.072 1 55.68 212 ARG B CA 1
ATOM 9184 C C . ARG B 1 212 ? 16.654 9.605 -21.281 1 55.68 212 ARG B C 1
ATOM 9186 O O . ARG B 1 212 ? 16.439 8.404 -21.46 1 55.68 212 ARG B O 1
ATOM 9193 N N . ALA B 1 213 ? 17.831 10.088 -21.574 1 64.02 213 ALA B N 1
ATOM 9194 C CA . ALA B 1 213 ? 19.073 9.442 -21.988 1 64.02 213 ALA B CA 1
ATOM 9195 C C . ALA B 1 213 ? 19.588 8.498 -20.905 1 64.02 213 ALA B C 1
ATOM 9197 O O . ALA B 1 213 ? 19.633 8.86 -19.727 1 64.02 213 ALA B O 1
ATOM 9198 N N . SER B 1 214 ? 19.697 7.123 -21.299 1 79.96 214 SER B N 1
ATOM 9199 C CA . SER B 1 214 ? 20.312 6.124 -20.431 1 79.96 214 SER B CA 1
ATOM 9200 C C . SER B 1 214 ? 21.802 5.98 -20.722 1 79.96 214 SER B C 1
ATOM 9202 O O . SER B 1 214 ? 22.275 6.391 -21.784 1 79.96 214 SER B O 1
ATOM 9204 N N . ILE B 1 215 ? 22.556 5.55 -19.754 1 85.11 215 ILE B N 1
ATOM 9205 C CA . ILE B 1 215 ? 24.008 5.432 -19.836 1 85.11 215 ILE B CA 1
ATOM 9206 C C . ILE B 1 215 ? 24.387 4.533 -21.01 1 85.11 215 ILE B C 1
ATOM 9208 O O . ILE B 1 215 ? 25.257 4.881 -21.811 1 85.11 215 ILE B O 1
ATOM 9212 N N . ILE B 1 216 ? 23.755 3.432 -21.159 1 82.48 216 ILE B N 1
ATOM 9213 C CA . ILE B 1 216 ? 24.127 2.446 -22.168 1 82.48 216 ILE B CA 1
ATOM 9214 C C . ILE B 1 216 ? 23.844 3.003 -23.561 1 82.48 216 ILE B C 1
ATOM 9216 O O . ILE B 1 216 ? 24.659 2.853 -24.474 1 82.48 216 ILE B O 1
ATOM 9220 N N . ARG B 1 217 ? 22.776 3.622 -23.709 1 79.2 217 ARG B N 1
ATOM 9221 C CA . ARG B 1 217 ? 22.428 4.2 -25.003 1 79.2 217 ARG B CA 1
ATOM 9222 C C . ARG B 1 217 ? 23.408 5.303 -25.391 1 79.2 217 ARG B C 1
ATOM 9224 O O . ARG B 1 217 ? 23.859 5.365 -26.537 1 79.2 217 ARG B O 1
ATOM 9231 N N . LEU B 1 218 ? 23.711 6.125 -24.422 1 82.4 218 LEU B N 1
ATOM 9232 C CA . LEU B 1 218 ? 24.644 7.216 -24.684 1 82.4 218 LEU B CA 1
ATOM 9233 C C . LEU B 1 218 ? 26.036 6.677 -24.996 1 82.4 218 LEU B C 1
ATOM 9235 O O . LEU B 1 218 ? 26.739 7.218 -25.853 1 82.4 218 LEU B O 1
ATOM 9239 N N . SER B 1 219 ? 26.347 5.669 -24.297 1 84.89 219 SER B N 1
ATOM 9240 C CA . SER B 1 219 ? 27.656 5.058 -24.503 1 84.89 219 SER B CA 1
ATOM 9241 C C . SER B 1 219 ? 27.775 4.463 -25.902 1 84.89 219 SER B C 1
ATOM 9243 O O . SER B 1 219 ? 28.8 4.627 -26.567 1 84.89 219 SER B O 1
ATOM 9245 N N . VAL B 1 220 ? 26.771 3.761 -26.324 1 79.12 220 VAL B N 1
ATOM 9246 C CA . VAL B 1 220 ? 26.781 3.136 -27.642 1 79.12 220 VAL B CA 1
ATOM 9247 C C . VAL B 1 220 ? 26.872 4.212 -28.723 1 79.12 220 VAL B C 1
ATOM 9249 O O . VAL B 1 220 ? 27.566 4.034 -29.727 1 79.12 220 VAL B O 1
ATOM 9252 N N . GLU B 1 221 ? 26.25 5.276 -28.452 1 75.98 221 GLU B N 1
ATOM 9253 C CA . GLU B 1 221 ? 26.272 6.381 -29.406 1 75.98 221 GLU B CA 1
ATOM 9254 C C . GLU B 1 221 ? 27.646 7.043 -29.453 1 75.98 221 GLU B C 1
ATOM 9256 O O . GLU B 1 221 ? 28.036 7.602 -30.48 1 75.98 221 GLU B O 1
ATOM 9261 N N . GLU B 1 222 ? 28.336 6.961 -28.36 1 79.01 222 GLU B N 1
ATOM 9262 C CA . GLU B 1 222 ? 29.64 7.613 -28.279 1 79.01 222 GLU B CA 1
ATOM 9263 C C . GLU B 1 222 ? 30.772 6.606 -28.459 1 79.01 222 GLU B C 1
ATOM 9265 O O . GLU B 1 222 ? 31.858 6.779 -27.903 1 79.01 222 GLU B O 1
ATOM 9270 N N . GLY B 1 223 ? 30.487 5.533 -29.137 1 77.46 223 GLY B N 1
ATOM 9271 C CA . GLY B 1 223 ? 31.528 4.569 -29.457 1 77.46 223 GLY B CA 1
ATOM 9272 C C . GLY B 1 223 ? 31.794 3.584 -28.334 1 77.46 223 GLY B C 1
ATOM 9273 O O . GLY B 1 223 ? 32.91 3.078 -28.196 1 77.46 223 GLY B O 1
ATOM 9274 N N . GLY B 1 224 ? 30.862 3.512 -27.381 1 81.36 224 GLY B N 1
ATOM 9275 C CA . GLY B 1 224 ? 30.96 2.489 -26.352 1 81.36 224 GLY B CA 1
ATOM 9276 C C . GLY B 1 224 ? 31.572 2.998 -25.061 1 81.36 224 GLY B C 1
ATOM 9277 O O . GLY B 1 224 ? 31.974 2.208 -24.204 1 81.36 224 GLY B O 1
ATOM 9278 N N . LYS B 1 225 ? 31.716 4.366 -25.09 1 87.33 225 LYS B N 1
ATOM 9279 C CA . LYS B 1 225 ? 32.314 4.933 -23.885 1 87.33 225 LYS B CA 1
ATOM 9280 C C . LYS B 1 225 ? 31.4 5.983 -23.26 1 87.33 225 LYS B C 1
ATOM 9282 O O . LYS B 1 225 ? 30.688 6.697 -23.97 1 87.33 225 LYS B O 1
ATOM 9287 N N . PHE B 1 226 ? 31.447 6.025 -22.005 1 90.2 226 PHE B N 1
ATOM 9288 C CA . PHE B 1 226 ? 30.725 7.042 -21.25 1 90.2 226 PHE B CA 1
ATOM 9289 C C . PHE B 1 226 ? 31.646 7.73 -20.25 1 90.2 226 PHE B C 1
ATOM 9291 O O . PHE B 1 226 ? 32.633 7.143 -19.801 1 90.2 226 PHE B O 1
ATOM 9298 N N . TYR B 1 227 ? 31.368 8.95 -19.932 1 89.68 227 TYR B N 1
ATOM 9299 C CA . TYR B 1 227 ? 32.272 9.754 -19.118 1 89.68 227 TYR B CA 1
ATOM 9300 C C . TYR B 1 227 ? 31.789 9.825 -17.674 1 89.68 227 TYR B C 1
ATOM 9302 O O . TYR B 1 227 ? 30.606 10.062 -17.419 1 89.68 227 TYR B O 1
ATOM 9310 N N . PHE B 1 228 ? 32.66 9.551 -16.723 1 91.81 228 PHE B N 1
ATOM 9311 C CA . PHE B 1 228 ? 32.411 9.601 -15.287 1 91.81 228 PHE B CA 1
ATOM 9312 C C . PHE B 1 228 ? 33.394 10.542 -14.6 1 91.81 228 PHE B C 1
ATOM 9314 O O . PHE B 1 228 ? 34.514 10.733 -15.076 1 91.81 228 PHE B O 1
ATOM 9321 N N . TYR B 1 229 ? 32.936 11.19 -13.524 1 89.85 229 TYR B N 1
ATOM 9322 C CA . TYR B 1 229 ? 33.81 12.063 -12.749 1 89.85 229 TYR B CA 1
ATOM 9323 C C . TYR B 1 229 ? 34.198 11.414 -11.426 1 89.85 229 TYR B C 1
ATOM 9325 O O . TYR B 1 229 ? 33.333 10.955 -10.676 1 89.85 229 TYR B O 1
ATOM 9333 N N . ASN B 1 230 ? 35.398 11.364 -11.119 1 87.36 230 ASN B N 1
ATOM 9334 C CA . ASN B 1 230 ? 35.88 10.725 -9.9 1 87.36 230 ASN B CA 1
ATOM 9335 C C . ASN B 1 230 ? 36.242 11.754 -8.832 1 87.36 230 ASN B C 1
ATOM 9337 O O . ASN B 1 230 ? 36.261 11.439 -7.641 1 87.36 230 ASN B O 1
ATOM 9341 N N . ASN B 1 231 ? 36.733 12.87 -9.244 1 82.95 231 ASN B N 1
ATOM 9342 C CA . ASN B 1 231 ? 37.157 13.91 -8.313 1 82.95 231 ASN B CA 1
ATOM 9343 C C . ASN B 1 231 ? 36.655 15.286 -8.744 1 82.95 231 ASN B C 1
ATOM 9345 O O . ASN B 1 231 ? 37.147 15.852 -9.722 1 82.95 231 ASN B O 1
ATOM 9349 N N . VAL B 1 232 ? 35.789 15.798 -8.017 1 78.81 232 VAL B N 1
ATOM 9350 C CA . VAL B 1 232 ? 35.206 17.081 -8.395 1 78.81 232 VAL B CA 1
ATOM 9351 C C . VAL B 1 232 ? 35.853 18.202 -7.584 1 78.81 232 VAL B C 1
ATOM 9353 O O . VAL B 1 232 ? 35.532 19.378 -7.772 1 78.81 232 VAL B O 1
ATOM 9356 N N . GLU B 1 233 ? 36.811 17.826 -6.76 1 75.62 233 GLU B N 1
ATOM 9357 C CA . GLU B 1 233 ? 37.497 18.851 -5.978 1 75.62 233 GLU B CA 1
ATOM 9358 C C . GLU B 1 233 ? 38.642 19.475 -6.77 1 75.62 233 GLU B C 1
ATOM 9360 O O . GLU B 1 233 ? 38.757 20.7 -6.846 1 75.62 233 GLU B O 1
ATOM 9365 N N . THR B 1 234 ? 39.509 18.564 -7.385 1 75.99 234 THR B N 1
ATOM 9366 C CA . THR B 1 234 ? 40.687 19.053 -8.092 1 75.99 234 THR B CA 1
ATOM 9367 C C . THR B 1 234 ? 40.486 18.967 -9.602 1 75.99 234 THR B C 1
ATOM 9369 O O . THR B 1 234 ? 41.154 19.67 -10.364 1 75.99 234 THR B O 1
ATOM 9372 N N . PHE B 1 235 ? 39.555 18.162 -10.068 1 80.27 235 PHE B N 1
ATOM 9373 C CA . PHE B 1 235 ? 39.235 17.927 -11.471 1 80.27 235 PHE B CA 1
ATOM 9374 C C . PHE B 1 235 ? 40.475 17.495 -12.244 1 80.27 235 PHE B C 1
ATOM 9376 O O . PHE B 1 235 ? 40.643 17.859 -13.41 1 80.27 235 PHE B O 1
ATOM 9383 N N . GLU B 1 236 ? 41.388 16.845 -11.475 1 78.48 236 GLU B N 1
ATOM 9384 C CA . GLU B 1 236 ? 42.59 16.36 -12.147 1 78.48 236 GLU B CA 1
ATOM 9385 C C . GLU B 1 236 ? 42.269 15.197 -13.081 1 78.48 236 GLU B C 1
ATOM 9387 O O . GLU B 1 236 ? 41.731 14.176 -12.648 1 78.48 236 GLU B O 1
ATOM 9392 N N . ASP B 1 237 ? 42.545 15.343 -14.309 1 81.83 237 ASP B N 1
ATOM 9393 C CA . ASP B 1 237 ? 42.375 14.316 -15.333 1 81.83 237 ASP B CA 1
ATOM 9394 C C . ASP B 1 237 ? 40.919 13.863 -15.42 1 81.83 237 ASP B C 1
ATOM 9396 O O . ASP B 1 237 ? 40.642 12.668 -15.541 1 81.83 237 ASP B O 1
ATOM 9400 N N . GLU B 1 238 ? 40.06 14.771 -15.257 1 88.06 238 GLU B N 1
ATOM 9401 C CA . GLU B 1 238 ? 38.631 14.498 -15.381 1 88.06 238 GLU B CA 1
ATOM 9402 C C . GLU B 1 238 ? 38.091 14.978 -16.725 1 88.06 238 GLU B C 1
ATOM 9404 O O . GLU B 1 238 ? 38.637 15.908 -17.322 1 88.06 238 GLU B O 1
ATOM 9409 N N . PRO B 1 239 ? 37.057 14.249 -17.185 1 89.31 239 PRO B N 1
ATOM 9410 C CA . PRO B 1 239 ? 36.308 13.056 -16.782 1 89.31 239 PRO B CA 1
ATOM 9411 C C . PRO B 1 239 ? 36.955 11.761 -17.269 1 89.31 239 PRO B C 1
ATOM 9413 O O . PRO B 1 239 ? 37.822 11.792 -18.147 1 89.31 239 PRO B O 1
ATOM 9416 N N . HIS B 1 240 ? 36.616 10.677 -16.76 1 90.62 240 HIS B N 1
ATOM 9417 C CA . HIS B 1 240 ? 37.152 9.372 -17.13 1 90.62 240 HIS B CA 1
ATOM 9418 C C . HIS B 1 240 ? 36.207 8.635 -18.073 1 90.62 240 HIS B C 1
ATOM 9420 O O . HIS B 1 240 ? 35.035 8.429 -17.749 1 90.62 240 HIS B O 1
ATOM 9426 N N . PRO B 1 241 ? 36.7 8.284 -19.185 1 90.6 241 PRO B N 1
ATOM 9427 C CA . PRO B 1 241 ? 35.89 7.478 -20.103 1 90.6 241 PRO B CA 1
ATOM 9428 C C . PRO B 1 241 ? 35.935 5.988 -19.775 1 90.6 241 PRO B C 1
ATOM 9430 O O . PRO B 1 241 ? 37.011 5.385 -19.766 1 90.6 241 PRO B O 1
ATOM 9433 N N . TYR B 1 242 ? 34.882 5.45 -19.359 1 91.35 242 TYR B N 1
ATOM 9434 C CA . TYR B 1 242 ? 34.802 4.018 -19.093 1 91.35 242 TYR B CA 1
ATOM 9435 C C . TYR B 1 242 ? 33.969 3.313 -20.157 1 91.35 242 TYR B C 1
ATOM 9437 O O . TYR B 1 242 ? 33.052 3.905 -20.731 1 91.35 242 TYR B O 1
ATOM 9445 N N . LYS B 1 243 ? 34.294 2.091 -20.371 1 88.07 243 LYS B N 1
ATOM 9446 C CA . LYS B 1 243 ? 33.58 1.276 -21.35 1 88.07 243 LYS B CA 1
ATOM 9447 C C . LYS B 1 243 ? 32.287 0.719 -20.762 1 88.07 243 LYS B C 1
ATOM 9449 O O . LYS B 1 243 ? 32.316 -0.034 -19.786 1 88.07 243 LYS B O 1
ATOM 9454 N N . VAL B 1 244 ? 31.219 1.177 -21.231 1 88.37 244 VAL B N 1
ATOM 9455 C CA . VAL B 1 244 ? 29.905 0.7 -20.814 1 88.37 244 VAL B CA 1
ATOM 9456 C C . VAL B 1 244 ? 29.076 0.327 -22.041 1 88.37 244 VAL B C 1
ATOM 9458 O O . VAL B 1 244 ? 28.49 1.196 -22.69 1 88.37 244 VAL B O 1
ATOM 9461 N N . VAL B 1 245 ? 28.978 -0.935 -22.346 1 81.87 245 VAL B N 1
ATOM 9462 C CA . VAL B 1 245 ? 28.302 -1.35 -23.57 1 81.87 245 VAL B CA 1
ATOM 9463 C C . VAL B 1 245 ? 27.149 -2.291 -23.231 1 81.87 245 VAL B C 1
ATOM 9465 O O . VAL B 1 245 ? 26.106 -2.268 -23.889 1 81.87 245 VAL B O 1
ATOM 9468 N N . TYR B 1 246 ? 27.475 -3.059 -22.159 1 78.42 246 TYR B N 1
ATOM 9469 C CA . TYR B 1 246 ? 26.484 -4.077 -21.825 1 78.42 246 TYR B CA 1
ATOM 9470 C C . TYR B 1 246 ? 25.86 -3.803 -20.462 1 78.42 246 TYR B C 1
ATOM 9472 O O . TYR B 1 246 ? 26.4 -3.028 -19.669 1 78.42 246 TYR B O 1
ATOM 9480 N N . GLU B 1 247 ? 24.788 -4.466 -20.22 1 79.9 247 GLU B N 1
ATOM 9481 C CA . GLU B 1 247 ? 24.077 -4.305 -18.955 1 79.9 247 GLU B CA 1
ATOM 9482 C C . GLU B 1 247 ? 24.93 -4.775 -17.78 1 79.9 247 GLU B C 1
ATOM 9484 O O . GLU B 1 247 ? 24.8 -4.261 -16.667 1 79.9 247 GLU B O 1
ATOM 9489 N N . GLU B 1 248 ? 25.837 -5.606 -18.078 1 80.94 248 GLU B N 1
ATOM 9490 C CA . GLU B 1 248 ? 26.661 -6.181 -17.019 1 80.94 248 GLU B CA 1
ATOM 9491 C C . GLU B 1 248 ? 27.746 -5.205 -16.572 1 80.94 248 GLU B C 1
ATOM 9493 O O . GLU B 1 248 ? 28.335 -5.371 -15.502 1 80.94 248 GLU B O 1
ATOM 9498 N N . ASP B 1 249 ? 27.931 -4.247 -17.43 1 87.34 249 ASP B N 1
ATOM 9499 C CA . ASP B 1 249 ? 28.953 -3.264 -17.083 1 87.34 249 ASP B CA 1
ATOM 9500 C C . ASP B 1 249 ? 28.47 -2.34 -15.968 1 87.34 249 ASP B C 1
ATOM 9502 O O . ASP B 1 249 ? 29.276 -1.687 -15.302 1 87.34 249 ASP B O 1
ATOM 9506 N N . LEU B 1 250 ? 27.174 -2.33 -15.817 1 90.77 250 LEU B N 1
ATOM 9507 C CA . LEU B 1 250 ? 26.551 -1.494 -14.797 1 90.77 250 LEU B CA 1
ATOM 9508 C C . LEU B 1 250 ? 25.638 -2.322 -13.898 1 90.77 250 LEU B C 1
ATOM 9510 O O . LEU B 1 250 ? 25.004 -3.273 -14.359 1 90.77 250 LEU B O 1
ATOM 9514 N N . CYS B 1 251 ? 25.629 -2.012 -12.689 1 91.43 251 CYS B N 1
ATOM 9515 C CA . CYS B 1 251 ? 24.698 -2.631 -11.752 1 91.43 251 CYS B CA 1
ATOM 9516 C C . CYS B 1 251 ? 23.935 -1.574 -10.963 1 91.43 251 CYS B C 1
ATOM 9518 O O . CYS B 1 251 ? 24.434 -0.466 -10.758 1 91.43 251 CYS B O 1
ATOM 9520 N N . VAL B 1 252 ? 22.766 -1.935 -10.674 1 91.95 252 VAL B N 1
ATOM 9521 C CA . VAL B 1 252 ? 21.973 -1.037 -9.84 1 91.95 252 VAL B CA 1
ATOM 9522 C C . VAL B 1 252 ? 21.924 -1.57 -8.41 1 91.95 252 VAL B C 1
ATOM 9524 O O . VAL B 1 252 ? 22.353 -2.696 -8.145 1 91.95 252 VAL B O 1
ATOM 9527 N N . LEU B 1 253 ? 21.458 -0.797 -7.522 1 91.91 253 LEU B N 1
ATOM 9528 C CA . LEU B 1 253 ? 21.514 -1.087 -6.093 1 91.91 253 LEU B CA 1
ATOM 9529 C C . LEU B 1 253 ? 20.748 -2.365 -5.768 1 91.91 253 LEU B C 1
ATOM 9531 O O . LEU B 1 253 ? 21.251 -3.229 -5.047 1 91.91 253 LEU B O 1
ATOM 9535 N N . ASP B 1 254 ? 19.551 -2.511 -6.27 1 87.37 254 ASP B N 1
ATOM 9536 C CA . ASP B 1 254 ? 18.71 -3.666 -5.97 1 87.37 254 ASP B CA 1
ATOM 9537 C C . ASP B 1 254 ? 19.37 -4.961 -6.436 1 87.37 254 ASP B C 1
ATOM 9539 O O . ASP B 1 254 ? 19.189 -6.013 -5.819 1 87.37 254 ASP B O 1
ATOM 9543 N N . GLU B 1 255 ? 20.158 -4.896 -7.456 1 89.91 255 GLU B N 1
ATOM 9544 C CA . GLU B 1 255 ? 20.83 -6.073 -7.998 1 89.91 255 GLU B CA 1
ATOM 9545 C C . GLU B 1 255 ? 21.963 -6.531 -7.084 1 89.91 255 GLU B C 1
ATOM 9547 O O . GLU B 1 255 ? 22.134 -7.729 -6.851 1 89.91 255 GLU B O 1
ATOM 9552 N N . ILE B 1 256 ? 22.645 -5.581 -6.596 1 91.29 256 ILE B N 1
ATOM 9553 C CA . ILE B 1 256 ? 23.794 -5.89 -5.753 1 91.29 256 ILE B CA 1
ATOM 9554 C C . ILE B 1 256 ? 23.328 -6.605 -4.487 1 91.29 256 ILE B C 1
ATOM 9556 O O . ILE B 1 256 ? 23.91 -7.617 -4.088 1 91.29 256 ILE B O 1
ATOM 9560 N N . TYR B 1 257 ? 22.323 -6.126 -3.936 1 90.43 257 TYR B N 1
ATOM 9561 C CA . TYR B 1 257 ? 21.84 -6.709 -2.689 1 90.43 257 TYR B CA 1
ATOM 9562 C C . TYR B 1 257 ? 21.113 -8.023 -2.948 1 90.43 257 TYR B C 1
ATOM 9564 O O . TYR B 1 257 ? 21.253 -8.978 -2.18 1 90.43 257 TYR B O 1
ATOM 9572 N N . SER B 1 258 ? 20.306 -8.047 -3.997 1 87.8 258 SER B N 1
ATOM 9573 C CA . SER B 1 258 ? 19.589 -9.278 -4.315 1 87.8 258 SER B CA 1
ATOM 9574 C C . SER B 1 258 ? 20.556 -10.425 -4.591 1 87.8 258 SER B C 1
ATOM 9576 O O . SER B 1 258 ? 20.321 -11.557 -4.164 1 87.8 258 SER B O 1
ATOM 9578 N N . ARG B 1 259 ? 21.627 -10.143 -5.278 1 89.03 259 ARG B N 1
ATOM 9579 C CA . ARG B 1 259 ? 22.626 -11.156 -5.599 1 89.03 259 ARG B CA 1
ATOM 9580 C C . ARG B 1 259 ? 23.35 -11.628 -4.342 1 89.03 259 ARG B C 1
ATOM 9582 O O . ARG B 1 259 ? 23.689 -12.807 -4.219 1 89.03 259 ARG B O 1
ATOM 9589 N N . GLN B 1 260 ? 23.5 -10.677 -3.477 1 89.19 260 GLN B N 1
ATOM 9590 C CA . GLN B 1 260 ? 24.145 -11.034 -2.218 1 89.19 260 GLN B CA 1
ATOM 9591 C C . GLN B 1 260 ? 23.235 -11.912 -1.363 1 89.19 260 GLN B C 1
ATOM 9593 O O . GLN B 1 260 ? 23.713 -12.768 -0.617 1 89.19 260 GLN B O 1
ATOM 9598 N N . ILE B 1 261 ? 21.97 -11.793 -1.464 1 89.57 261 ILE B N 1
ATOM 9599 C CA . ILE B 1 261 ? 21.005 -12.576 -0.701 1 89.57 261 ILE B CA 1
ATOM 9600 C C . ILE B 1 261 ? 21.054 -14.035 -1.149 1 89.57 261 ILE B C 1
ATOM 9602 O O . ILE B 1 261 ? 20.9 -14.947 -0.334 1 89.57 261 ILE B O 1
ATOM 9606 N N . PHE B 1 262 ? 21.264 -14.26 -2.432 1 87.08 262 PHE B N 1
ATOM 9607 C CA . PHE B 1 262 ? 21.392 -15.621 -2.939 1 87.08 262 PHE B CA 1
ATOM 9608 C C . PHE B 1 262 ? 22.606 -16.313 -2.333 1 87.08 262 PHE B C 1
ATOM 9610 O O . PHE B 1 262 ? 22.582 -17.522 -2.092 1 87.08 262 PHE B O 1
ATOM 9617 N N . LEU B 1 263 ? 23.603 -15.421 -2.051 1 83.44 263 LEU B N 1
ATOM 9618 C CA . LEU B 1 263 ? 24.843 -15.982 -1.525 1 83.44 263 LEU B CA 1
ATOM 9619 C C . LEU B 1 263 ? 24.758 -16.167 -0.014 1 83.44 263 LEU B C 1
ATOM 9621 O O . LEU B 1 263 ? 25.428 -17.037 0.548 1 83.44 263 LEU B O 1
ATOM 9625 N N . THR B 1 264 ? 23.986 -15.294 0.595 1 84.93 264 THR B N 1
ATOM 9626 C CA . THR B 1 264 ? 23.777 -15.334 2.038 1 84.93 264 THR B CA 1
ATOM 9627 C C . THR B 1 264 ? 22.289 -15.271 2.371 1 84.93 264 THR B C 1
ATOM 9629 O O . THR B 1 264 ? 21.762 -14.201 2.684 1 84.93 264 THR B O 1
ATOM 9632 N N . PRO B 1 265 ? 21.691 -16.423 2.456 1 77.45 265 PRO B N 1
ATOM 9633 C CA . PRO B 1 265 ? 20.23 -16.455 2.547 1 77.45 265 PRO B CA 1
ATOM 9634 C C . PRO B 1 265 ? 19.704 -15.814 3.829 1 77.45 265 PRO B C 1
ATOM 9636 O O . PRO B 1 265 ? 18.523 -15.464 3.909 1 77.45 265 PRO B O 1
ATOM 9639 N N . PHE B 1 266 ? 20.546 -15.556 4.777 1 83.34 266 PHE B N 1
ATOM 9640 C CA . PHE B 1 266 ? 20.077 -14.96 6.023 1 83.34 266 PHE B CA 1
ATOM 9641 C C . PHE B 1 266 ? 20.164 -13.44 5.962 1 83.34 266 PHE B C 1
ATOM 9643 O O . PHE B 1 266 ? 19.873 -12.757 6.946 1 83.34 266 PHE B O 1
ATOM 9650 N N . LEU B 1 267 ? 20.519 -12.942 4.796 1 89.84 267 LEU B N 1
ATOM 9651 C CA . LEU B 1 267 ? 20.614 -11.502 4.589 1 89.84 267 LEU B CA 1
ATOM 9652 C C . LEU B 1 267 ? 19.278 -10.929 4.129 1 89.84 267 LEU B C 1
ATOM 9654 O O . LEU B 1 267 ? 18.651 -11.465 3.212 1 89.84 267 LEU B O 1
ATOM 9658 N N . ARG B 1 268 ? 18.744 -10.002 4.848 1 89.91 268 ARG B N 1
ATOM 9659 C CA . ARG B 1 268 ? 17.555 -9.254 4.453 1 89.91 268 ARG B CA 1
ATOM 9660 C C . ARG B 1 268 ? 17.914 -7.826 4.055 1 89.91 268 ARG B C 1
ATOM 9662 O O . ARG B 1 268 ? 18.787 -7.207 4.666 1 89.91 268 ARG B O 1
ATOM 9669 N N . TYR B 1 269 ? 17.248 -7.403 3.046 1 91.34 269 TYR B N 1
ATOM 9670 C CA . TYR B 1 269 ? 17.553 -6.073 2.53 1 91.34 269 TYR B CA 1
ATOM 9671 C C . TYR B 1 269 ? 16.3 -5.206 2.484 1 91.34 269 TYR B C 1
ATOM 9673 O O . TYR B 1 269 ? 15.228 -5.674 2.091 1 91.34 269 TYR B O 1
ATOM 9681 N N . SER B 1 270 ? 16.425 -3.971 2.966 1 91.68 270 SER B N 1
ATOM 9682 C CA . SER B 1 270 ? 15.344 -2.994 2.889 1 91.68 270 SER B CA 1
ATOM 9683 C C . SER B 1 270 ? 15.874 -1.61 2.531 1 91.68 270 SER B C 1
ATOM 9685 O O . SER B 1 270 ? 16.848 -1.14 3.122 1 91.68 270 SER B O 1
ATOM 9687 N N . ARG B 1 271 ? 15.308 -1.03 1.54 1 93.14 271 ARG B N 1
ATOM 9688 C CA . ARG B 1 271 ? 15.677 0.333 1.169 1 93.14 271 ARG B CA 1
ATOM 9689 C C . ARG B 1 271 ? 14.694 1.343 1.751 1 93.14 271 ARG B C 1
ATOM 9691 O O . ARG B 1 271 ? 13.484 1.231 1.543 1 93.14 271 ARG B O 1
ATOM 9698 N N . ILE B 1 272 ? 15.157 2.212 2.579 1 93.1 272 ILE B N 1
ATOM 9699 C CA . ILE B 1 272 ? 14.352 3.27 3.18 1 93.1 272 ILE B CA 1
ATOM 9700 C C . ILE B 1 272 ? 14.91 4.634 2.781 1 93.1 272 ILE B C 1
ATOM 9702 O O . ILE B 1 272 ? 15.746 5.201 3.489 1 93.1 272 ILE B O 1
ATOM 9706 N N . PRO B 1 273 ? 14.404 5.217 1.718 1 90.51 273 PRO B N 1
ATOM 9707 C CA . PRO B 1 273 ? 14.948 6.486 1.229 1 90.51 273 PRO B CA 1
ATOM 9708 C C . PRO B 1 273 ? 14.643 7.657 2.16 1 90.51 273 PRO B C 1
ATOM 9710 O O . PRO B 1 273 ? 13.49 8.083 2.264 1 90.51 273 PRO B O 1
ATOM 9713 N N . ILE B 1 274 ? 15.676 8.058 2.849 1 90.31 274 ILE B N 1
ATOM 9714 C CA . ILE B 1 274 ? 15.553 9.217 3.726 1 90.31 274 ILE B CA 1
ATOM 9715 C C . ILE B 1 274 ? 16.291 10.407 3.117 1 90.31 274 ILE B C 1
ATOM 9717 O O . ILE B 1 274 ? 17.402 10.259 2.603 1 90.31 274 ILE B O 1
ATOM 9721 N N . THR B 1 275 ? 15.66 11.53 3.16 1 83.62 275 THR B N 1
ATOM 9722 C CA . THR B 1 275 ? 16.311 12.729 2.643 1 83.62 275 THR B CA 1
ATOM 9723 C C . THR B 1 275 ? 17.523 13.096 3.495 1 83.62 275 THR B C 1
ATOM 9725 O O . THR B 1 275 ? 17.475 13.005 4.724 1 83.62 275 THR B O 1
ATOM 9728 N N . ALA B 1 276 ? 18.539 13.473 2.91 1 77.49 276 ALA B N 1
ATOM 9729 C CA . ALA B 1 276 ? 19.801 13.74 3.596 1 77.49 276 ALA B CA 1
ATOM 9730 C C . ALA B 1 276 ? 19.665 14.917 4.557 1 77.49 276 ALA B C 1
ATOM 9732 O O . ALA B 1 276 ? 20.27 14.924 5.631 1 77.49 276 ALA B O 1
ATOM 9733 N N . THR B 1 277 ? 18.855 15.864 4.184 1 74.78 277 THR B N 1
ATOM 9734 C CA . THR B 1 277 ? 18.816 17.109 4.944 1 74.78 277 THR B CA 1
ATOM 9735 C C . THR B 1 277 ? 17.613 17.132 5.883 1 74.78 277 THR B C 1
ATOM 9737 O O . THR B 1 277 ? 17.531 17.98 6.774 1 74.78 277 THR B O 1
ATOM 9740 N N . ASN B 1 278 ? 16.805 16.176 5.708 1 78.01 278 ASN B N 1
ATOM 9741 C CA . ASN B 1 278 ? 15.579 16.24 6.497 1 78.01 278 ASN B CA 1
ATOM 9742 C C . ASN B 1 278 ? 15.466 15.059 7.456 1 78.01 278 ASN B C 1
ATOM 9744 O O . ASN B 1 278 ? 16.173 14.061 7.304 1 78.01 278 ASN B O 1
ATOM 9748 N N . ALA B 1 279 ? 14.68 15.306 8.466 1 85.39 279 ALA B N 1
ATOM 9749 C CA . ALA B 1 279 ? 14.341 14.216 9.376 1 85.39 279 ALA B CA 1
ATOM 9750 C C . ALA B 1 279 ? 13.515 13.147 8.668 1 85.39 279 ALA B C 1
ATOM 9752 O O . ALA B 1 279 ? 12.78 13.445 7.723 1 85.39 279 ALA B O 1
ATOM 9753 N N . PRO B 1 280 ? 13.689 11.943 9.159 1 88.92 280 PRO B N 1
ATOM 9754 C CA . PRO B 1 280 ? 12.86 10.878 8.591 1 88.92 280 PRO B CA 1
ATOM 9755 C C . PRO B 1 280 ? 11.365 11.151 8.738 1 88.92 280 PRO B C 1
ATOM 9757 O O . PRO B 1 280 ? 10.937 11.742 9.733 1 88.92 280 PRO B O 1
ATOM 9760 N N . GLU B 1 281 ? 10.656 10.761 7.76 1 89.01 281 GLU B N 1
ATOM 9761 C CA . GLU B 1 281 ? 9.203 10.905 7.793 1 89.01 281 GLU B CA 1
ATOM 9762 C C . GLU B 1 281 ? 8.549 9.731 8.515 1 89.01 281 GLU B C 1
ATOM 9764 O O . GLU B 1 281 ? 9.212 8.74 8.828 1 89.01 281 GLU B O 1
ATOM 9769 N N . GLU B 1 282 ? 7.317 9.863 8.817 1 90.52 282 GLU B N 1
ATOM 9770 C CA . GLU B 1 282 ? 6.589 8.838 9.558 1 90.52 282 GLU B CA 1
ATOM 9771 C C . GLU B 1 282 ? 6.598 7.507 8.812 1 90.52 282 GLU B C 1
ATOM 9773 O O . GLU B 1 282 ? 6.745 6.447 9.424 1 90.52 282 GLU B O 1
ATOM 9778 N N . GLN B 1 283 ? 6.522 7.595 7.574 1 87.43 283 GLN B N 1
ATOM 9779 C CA . GLN B 1 283 ? 6.491 6.378 6.769 1 87.43 283 GLN B CA 1
ATOM 9780 C C . GLN B 1 283 ? 7.831 5.651 6.819 1 87.43 283 GLN B C 1
ATOM 9782 O O . GLN B 1 283 ? 7.884 4.426 6.694 1 87.43 283 GLN B O 1
ATOM 9787 N N . ASP B 1 284 ? 8.873 6.449 6.997 1 91.18 284 ASP B N 1
ATOM 9788 C CA . ASP B 1 284 ? 10.194 5.836 7.094 1 91.18 284 ASP B CA 1
ATOM 9789 C C . ASP B 1 284 ? 10.302 4.96 8.34 1 91.18 284 ASP B C 1
ATOM 9791 O O . ASP B 1 284 ? 10.846 3.855 8.283 1 91.18 284 ASP B O 1
ATOM 9795 N N . PHE B 1 285 ? 9.793 5.401 9.407 1 94.02 285 PHE B N 1
ATOM 9796 C CA . PHE B 1 285 ? 9.813 4.632 10.645 1 94.02 285 PHE B CA 1
ATOM 9797 C C . PHE B 1 285 ? 9.009 3.346 10.497 1 94.02 285 PHE B C 1
ATOM 9799 O O . PHE B 1 285 ? 9.4 2.299 11.018 1 94.02 285 PHE B O 1
ATOM 9806 N N . ASP B 1 286 ? 7.941 3.501 9.835 1 91.81 286 ASP B N 1
ATOM 9807 C CA . ASP B 1 286 ? 7.103 2.329 9.603 1 91.81 286 ASP B CA 1
ATOM 9808 C C . ASP B 1 286 ? 7.837 1.286 8.764 1 91.81 286 ASP B C 1
ATOM 9810 O O . ASP B 1 286 ? 7.653 0.083 8.96 1 91.81 286 ASP B O 1
ATOM 9814 N N . GLN B 1 287 ? 8.608 1.721 7.875 1 91.16 287 GLN B N 1
ATOM 9815 C CA . GLN B 1 287 ? 9.366 0.799 7.035 1 91.16 287 GLN B CA 1
ATOM 9816 C C . GLN B 1 287 ? 10.434 0.069 7.843 1 91.16 287 GLN B C 1
ATOM 9818 O O . GLN B 1 287 ? 10.721 -1.102 7.588 1 91.16 287 GLN B O 1
ATOM 9823 N N . PHE B 1 288 ? 11.079 0.778 8.806 1 93.2 288 PHE B N 1
ATOM 9824 C CA . PHE B 1 288 ? 12.044 0.127 9.684 1 93.2 288 PHE B CA 1
ATOM 9825 C C . PHE B 1 288 ? 11.393 -1.02 10.447 1 93.2 288 PHE B C 1
ATOM 9827 O O . PHE B 1 288 ? 11.95 -2.118 10.522 1 93.2 288 PHE B O 1
ATOM 9834 N N . ILE B 1 289 ? 10.233 -0.735 10.893 1 91.08 289 ILE B N 1
ATOM 9835 C CA . ILE B 1 289 ? 9.517 -1.711 11.708 1 91.08 289 ILE B CA 1
ATOM 9836 C C . ILE B 1 289 ? 9.067 -2.881 10.836 1 91.08 289 ILE B C 1
ATOM 9838 O O . ILE B 1 289 ? 9.171 -4.041 11.242 1 91.08 289 ILE B O 1
ATOM 9842 N N . SER B 1 290 ? 8.592 -2.531 9.684 1 86.2 290 SER B N 1
ATOM 9843 C CA . SER B 1 290 ? 8.116 -3.569 8.775 1 86.2 290 SER B CA 1
ATOM 9844 C C . SER B 1 290 ? 9.243 -4.519 8.383 1 86.2 290 SER B C 1
ATOM 9846 O O . SER B 1 290 ? 9.008 -5.707 8.151 1 86.2 290 SER B O 1
ATOM 9848 N N . ALA B 1 291 ? 10.432 -4.015 8.347 1 87.11 291 ALA B N 1
ATOM 9849 C CA . ALA B 1 291 ? 11.579 -4.813 7.922 1 87.11 291 ALA B CA 1
ATOM 9850 C C . ALA B 1 291 ? 12.006 -5.785 9.019 1 87.11 291 ALA B C 1
ATOM 9852 O O . ALA B 1 291 ? 12.611 -6.822 8.737 1 87.11 291 ALA B O 1
ATOM 9853 N N . ILE B 1 292 ? 11.674 -5.487 10.255 1 87.81 292 ILE B N 1
ATOM 9854 C CA . ILE B 1 292 ? 12.215 -6.302 11.336 1 87.81 292 ILE B CA 1
ATOM 9855 C C . ILE B 1 292 ? 11.083 -7.055 12.032 1 87.81 292 ILE B C 1
ATOM 9857 O O . ILE B 1 292 ? 11.331 -7.921 12.874 1 87.81 292 ILE B O 1
ATOM 9861 N N . LYS B 1 293 ? 9.906 -6.734 11.683 1 79.54 293 LYS B N 1
ATOM 9862 C CA . LYS B 1 293 ? 8.744 -7.28 12.379 1 79.54 293 LYS B CA 1
ATOM 9863 C C . LYS B 1 293 ? 8.697 -8.801 12.259 1 79.54 293 LYS B C 1
ATOM 9865 O O . LYS B 1 293 ? 8.208 -9.485 13.161 1 79.54 293 LYS B O 1
ATOM 9870 N N . ASP B 1 294 ? 9.31 -9.321 11.19 1 74.94 294 ASP B N 1
ATOM 9871 C CA . ASP B 1 294 ? 9.212 -10.754 10.931 1 74.94 294 ASP B CA 1
ATOM 9872 C C . ASP B 1 294 ? 10.345 -11.515 11.615 1 74.94 294 ASP B C 1
ATOM 9874 O O . ASP B 1 294 ? 10.408 -12.744 11.542 1 74.94 294 ASP B O 1
ATOM 9878 N N . ILE B 1 295 ? 11.178 -10.793 12.314 1 81.73 295 ILE B N 1
ATOM 9879 C CA . ILE B 1 295 ? 12.287 -11.449 12.998 1 81.73 295 ILE B CA 1
ATOM 9880 C C . ILE B 1 295 ? 11.888 -11.773 14.435 1 81.73 295 ILE B C 1
ATOM 9882 O O . ILE B 1 295 ? 12.008 -10.928 15.325 1 81.73 295 ILE B O 1
ATOM 9886 N N . LEU B 1 296 ? 11.522 -12.906 14.704 1 74.93 296 LEU B N 1
ATOM 9887 C CA . LEU B 1 296 ? 10.933 -13.342 15.965 1 74.93 296 LEU B CA 1
ATOM 9888 C C . LEU B 1 296 ? 11.928 -13.192 17.111 1 74.93 296 LEU B C 1
ATOM 9890 O O . LEU B 1 296 ? 11.533 -12.95 18.254 1 74.93 296 LEU B O 1
ATOM 9894 N N . GLN B 1 297 ? 13.187 -13.296 16.764 1 78.36 297 GLN B N 1
ATOM 9895 C CA . GLN B 1 297 ? 14.221 -13.248 17.793 1 78.36 297 GLN B CA 1
ATOM 9896 C C . GLN B 1 297 ? 14.242 -11.89 18.489 1 78.36 297 GLN B C 1
ATOM 9898 O O . GLN B 1 297 ? 14.706 -11.777 19.625 1 78.36 297 GLN B O 1
ATOM 9903 N N . LEU B 1 298 ? 13.717 -10.932 17.809 1 83.83 298 LEU B N 1
ATOM 9904 C CA . LEU B 1 298 ? 13.741 -9.575 18.344 1 83.83 298 LEU B CA 1
ATOM 9905 C C . LEU B 1 298 ? 12.648 -9.385 19.391 1 83.83 298 LEU B C 1
ATOM 9907 O O . LEU B 1 298 ? 12.754 -8.508 20.251 1 83.83 298 LEU B O 1
ATOM 9911 N N . PHE B 1 299 ? 11.641 -10.211 19.348 1 78.39 299 PHE B N 1
ATOM 9912 C CA . PHE B 1 299 ? 10.484 -9.956 20.197 1 78.39 299 PHE B CA 1
ATOM 9913 C C . PHE B 1 299 ? 10.32 -11.059 21.235 1 78.39 299 PHE B C 1
ATOM 9915 O O . PHE B 1 299 ? 9.573 -10.902 22.203 1 78.39 299 PHE B O 1
ATOM 9922 N N . ASP B 1 300 ? 10.965 -12.165 20.929 1 73.88 300 ASP B N 1
ATOM 9923 C CA . ASP B 1 300 ? 10.877 -13.281 21.867 1 73.88 300 ASP B CA 1
ATOM 9924 C C . ASP B 1 300 ? 11.989 -13.21 22.911 1 73.88 300 ASP B C 1
ATOM 9926 O O . ASP B 1 300 ? 13.142 -13.536 22.622 1 73.88 300 ASP B O 1
ATOM 9930 N N . SER B 1 301 ? 11.628 -12.797 23.997 1 69.01 301 SER B N 1
ATOM 9931 C CA . SER B 1 301 ? 12.611 -12.658 25.066 1 69.01 301 SER B CA 1
ATOM 9932 C C . SER B 1 301 ? 13.163 -14.015 25.49 1 69.01 301 SER B C 1
ATOM 9934 O O . SER B 1 301 ? 14.253 -14.097 26.06 1 69.01 301 SER B O 1
ATOM 9936 N N . ASN B 1 302 ? 12.404 -15.013 25.048 1 65.73 302 ASN B N 1
ATOM 9937 C CA . ASN B 1 302 ? 12.821 -16.342 25.482 1 65.73 302 ASN B CA 1
ATOM 9938 C C . ASN B 1 302 ? 13.68 -17.033 24.428 1 65.73 302 ASN B C 1
ATOM 9940 O O . ASN B 1 302 ? 14.185 -18.133 24.655 1 65.73 302 ASN B O 1
ATOM 9944 N N . SER B 1 303 ? 13.806 -16.316 23.42 1 65.01 303 SER B N 1
ATOM 9945 C CA . SER B 1 303 ? 14.576 -16.957 22.359 1 65.01 303 SER B CA 1
ATOM 9946 C C . SER B 1 303 ? 16.073 -16.87 22.633 1 65.01 303 SER B C 1
ATOM 9948 O O . SER B 1 303 ? 16.57 -15.83 23.071 1 65.01 303 SER B O 1
ATOM 9950 N N . SER B 1 304 ? 16.741 -17.987 22.646 1 65.84 304 SER B N 1
ATOM 9951 C CA . SER B 1 304 ? 18.188 -18.067 22.817 1 65.84 304 SER B CA 1
ATOM 9952 C C . SER B 1 304 ? 18.918 -17.711 21.526 1 65.84 304 SER B C 1
ATOM 9954 O O . SER B 1 304 ? 20.147 -17.624 21.506 1 65.84 304 SER B O 1
ATOM 9956 N N . ALA B 1 305 ? 18.201 -17.399 20.539 1 73.19 305 ALA B N 1
ATOM 9957 C CA . ALA B 1 305 ? 18.849 -17.069 19.272 1 73.19 305 ALA B CA 1
ATOM 9958 C C . ALA B 1 305 ? 19.468 -15.675 19.32 1 73.19 305 ALA B C 1
ATOM 9960 O O . ALA B 1 305 ? 18.951 -14.782 19.996 1 73.19 305 ALA B O 1
ATOM 9961 N N . PRO B 1 306 ? 20.658 -15.625 18.685 1 82.11 306 PRO B N 1
ATOM 9962 C CA . PRO B 1 306 ? 21.313 -14.315 18.674 1 82.11 306 PRO B CA 1
ATOM 9963 C C . PRO B 1 306 ? 20.466 -13.237 18.001 1 82.11 306 PRO B C 1
ATOM 9965 O O . PRO B 1 306 ? 19.662 -13.542 17.116 1 82.11 306 PRO B O 1
ATOM 9968 N N . LEU B 1 307 ? 20.616 -12.045 18.504 1 88.17 307 LEU B N 1
ATOM 9969 C CA . LEU B 1 307 ? 19.906 -10.906 17.931 1 88.17 307 LEU B CA 1
ATOM 9970 C C . LEU B 1 307 ? 20.354 -10.653 16.496 1 88.17 307 LEU B C 1
ATOM 9972 O O . LEU B 1 307 ? 21.508 -10.911 16.146 1 88.17 307 LEU B O 1
ATOM 9976 N N . PRO B 1 308 ? 19.503 -10.252 15.691 1 90.84 308 PRO B N 1
ATOM 9977 C CA . PRO B 1 308 ? 19.893 -9.917 14.32 1 90.84 308 PRO B CA 1
ATOM 9978 C C . PRO B 1 308 ? 20.816 -8.703 14.248 1 90.84 308 PRO B C 1
ATOM 9980 O O . PRO B 1 308 ? 20.668 -7.763 15.033 1 90.84 308 PRO B O 1
ATOM 9983 N N . ALA B 1 309 ? 21.765 -8.785 13.383 1 94.85 309 ALA B N 1
ATOM 9984 C CA . ALA B 1 309 ? 22.628 -7.632 13.14 1 94.85 309 ALA B CA 1
ATOM 9985 C C . ALA B 1 309 ? 21.969 -6.647 12.179 1 94.85 309 ALA B C 1
ATOM 9987 O O . ALA B 1 309 ? 21.362 -7.051 11.185 1 94.85 309 ALA B O 1
ATOM 9988 N N . MET B 1 310 ? 21.913 -5.414 12.547 1 96.19 310 MET B N 1
ATOM 9989 C CA . MET B 1 310 ? 21.368 -4.374 11.679 1 96.19 310 MET B CA 1
ATOM 9990 C C . MET B 1 310 ? 22.484 -3.524 11.081 1 96.19 310 MET B C 1
ATOM 9992 O O . MET B 1 310 ? 23.345 -3.023 11.806 1 96.19 310 MET B O 1
ATOM 9996 N N . VAL B 1 311 ? 22.537 -3.442 9.813 1 97 311 VAL B N 1
ATOM 9997 C CA . VAL B 1 311 ? 23.566 -2.674 9.12 1 97 311 VAL B CA 1
ATOM 9998 C C . VAL B 1 311 ? 22.924 -1.507 8.374 1 97 311 VAL B C 1
ATOM 10000 O O . VAL B 1 311 ? 22.038 -1.707 7.539 1 97 311 VAL B O 1
ATOM 10003 N N . PHE B 1 312 ? 23.321 -0.318 8.689 1 97.32 312 PHE B N 1
ATOM 10004 C CA . PHE B 1 312 ? 22.77 0.879 8.064 1 97.32 312 PHE B CA 1
ATOM 10005 C C . PHE B 1 312 ? 23.796 1.529 7.143 1 97.32 312 PHE B C 1
ATOM 10007 O O . PHE B 1 312 ? 24.974 1.63 7.49 1 97.32 312 PHE B O 1
ATOM 10014 N N . ASN B 1 313 ? 23.377 1.872 6.002 1 95.6 313 ASN B N 1
ATOM 10015 C CA . ASN B 1 313 ? 24.32 2.536 5.109 1 95.6 313 ASN B CA 1
ATOM 10016 C C . ASN B 1 313 ? 23.671 3.708 4.377 1 95.6 313 ASN B C 1
ATOM 10018 O O . ASN B 1 313 ? 22.471 3.682 4.099 1 95.6 313 ASN B O 1
ATOM 10022 N N . CYS B 1 314 ? 24.343 4.742 4.153 1 94.2 314 CYS B N 1
ATOM 10023 C CA . CYS B 1 314 ? 23.993 5.874 3.302 1 94.2 314 CYS B CA 1
ATOM 10024 C C . CYS B 1 314 ? 25.166 6.273 2.415 1 94.2 314 CYS B C 1
ATOM 10026 O O . CYS B 1 314 ? 26.03 5.448 2.113 1 94.2 314 CYS B O 1
ATOM 10028 N N . HIS B 1 315 ? 25.285 7.506 1.969 1 91.23 315 HIS B N 1
ATOM 10029 C CA . HIS B 1 315 ? 26.351 7.916 1.062 1 91.23 315 HIS B CA 1
ATOM 10030 C C . HIS B 1 315 ? 27.688 8.008 1.79 1 91.23 315 HIS B C 1
ATOM 10032 O O . HIS B 1 315 ? 28.613 7.247 1.498 1 91.23 315 HIS B O 1
ATOM 10038 N N . VAL B 1 316 ? 27.74 8.801 2.879 1 90.46 316 VAL B N 1
ATOM 10039 C CA . VAL B 1 316 ? 28.993 9.074 3.577 1 90.46 316 VAL B CA 1
ATOM 10040 C C . VAL B 1 316 ? 29.035 8.292 4.888 1 90.46 316 VAL B C 1
ATOM 10042 O O . VAL B 1 316 ? 30.106 8.1 5.469 1 90.46 316 VAL B O 1
ATOM 10045 N N . GLY B 1 317 ? 27.91 7.766 5.341 1 90.38 317 GLY B N 1
ATOM 10046 C CA . GLY B 1 317 ? 27.84 7.032 6.595 1 90.38 317 GLY B CA 1
ATOM 10047 C C . GLY B 1 317 ? 27.834 7.933 7.815 1 90.38 317 GLY B C 1
ATOM 10048 O O . GLY B 1 317 ? 28.247 7.52 8.9 1 90.38 317 GLY B O 1
ATOM 10049 N N . GLN B 1 318 ? 27.349 9.102 7.703 1 89.93 318 GLN B N 1
ATOM 10050 C CA . GLN B 1 318 ? 27.387 10.064 8.799 1 89.93 318 GLN B CA 1
ATOM 10051 C C . GLN B 1 318 ? 25.985 10.346 9.332 1 89.93 318 GLN B C 1
ATOM 10053 O O . GLN B 1 318 ? 25.415 9.528 10.057 1 89.93 318 GLN B O 1
ATOM 10058 N N . GLY B 1 319 ? 25.275 11.388 8.799 1 88.74 319 GLY B N 1
ATOM 10059 C CA . GLY B 1 319 ? 24.019 11.872 9.351 1 88.74 319 GLY B CA 1
ATOM 10060 C C . GLY B 1 319 ? 22.9 10.852 9.271 1 88.74 319 GLY B C 1
ATOM 10061 O O . GLY B 1 319 ? 22.355 10.438 10.297 1 88.74 319 GLY B O 1
ATOM 10062 N N . ARG B 1 320 ? 22.522 10.362 8.097 1 92.06 320 ARG B N 1
ATOM 10063 C CA . ARG B 1 320 ? 21.424 9.421 7.894 1 92.06 320 ARG B CA 1
ATOM 10064 C C . ARG B 1 320 ? 21.724 8.079 8.554 1 92.06 320 ARG B C 1
ATOM 10066 O O . ARG B 1 320 ? 20.862 7.503 9.22 1 92.06 320 ARG B O 1
ATOM 10073 N N . THR B 1 321 ? 22.971 7.645 8.373 1 95.16 321 THR B N 1
ATOM 10074 C CA . THR B 1 321 ? 23.385 6.359 8.923 1 95.16 321 THR B CA 1
ATOM 10075 C C . THR B 1 321 ? 23.354 6.388 10.448 1 95.16 321 THR B C 1
ATOM 10077 O O . THR B 1 321 ? 22.879 5.444 11.083 1 95.16 321 THR B O 1
ATOM 10080 N N . THR B 1 322 ? 23.893 7.471 10.994 1 94.54 322 THR B N 1
ATOM 10081 C CA . THR B 1 322 ? 23.881 7.581 12.449 1 94.54 322 THR B CA 1
ATOM 10082 C C . THR B 1 322 ? 22.45 7.596 12.979 1 94.54 322 THR B C 1
ATOM 10084 O O . THR B 1 322 ? 22.16 6.998 14.017 1 94.54 322 THR B O 1
ATOM 10087 N N . THR B 1 323 ? 21.613 8.323 12.269 1 95.17 323 THR B N 1
ATOM 10088 C CA . THR B 1 323 ? 20.204 8.327 12.644 1 95.17 323 THR B CA 1
ATOM 10089 C C . THR B 1 323 ? 19.62 6.919 12.568 1 95.17 323 THR B C 1
ATOM 10091 O O . THR B 1 323 ? 18.873 6.502 13.456 1 95.17 323 THR B O 1
ATOM 10094 N N . GLY B 1 324 ? 19.948 6.199 11.522 1 96.19 324 GLY B N 1
ATOM 10095 C CA . GLY B 1 324 ? 19.519 4.815 11.4 1 96.19 324 GLY B CA 1
ATOM 10096 C C . GLY B 1 324 ? 20.045 3.927 12.511 1 96.19 324 GLY B C 1
ATOM 10097 O O . GLY B 1 324 ? 19.317 3.081 13.034 1 96.19 324 GLY B O 1
ATOM 10098 N N . MET B 1 325 ? 21.303 4.126 12.858 1 97.05 325 MET B N 1
ATOM 10099 C CA . MET B 1 325 ? 21.908 3.356 13.941 1 97.05 325 MET B CA 1
ATOM 10100 C C . MET B 1 325 ? 21.188 3.614 15.261 1 97.05 325 MET B C 1
ATOM 10102 O O . MET B 1 325 ? 20.94 2.684 16.029 1 97.05 325 MET B O 1
ATOM 10106 N N . VAL B 1 326 ? 20.883 4.887 15.472 1 96.89 326 VAL B N 1
ATOM 10107 C CA . VAL B 1 326 ? 20.166 5.235 16.694 1 96.89 326 VAL B CA 1
ATOM 10108 C C . VAL B 1 326 ? 18.81 4.533 16.717 1 96.89 326 VAL B C 1
ATOM 10110 O O . VAL B 1 326 ? 18.408 3.979 17.743 1 96.89 326 VAL B O 1
ATOM 10113 N N . ILE B 1 327 ? 18.093 4.547 15.589 1 96.87 327 ILE B N 1
ATOM 10114 C CA . ILE B 1 327 ? 16.794 3.893 15.477 1 96.87 327 ILE B CA 1
ATOM 10115 C C . ILE B 1 327 ? 16.943 2.399 15.755 1 96.87 327 ILE B C 1
ATOM 10117 O O . ILE B 1 327 ? 16.159 1.821 16.512 1 96.87 327 ILE B O 1
ATOM 10121 N N . GLY B 1 328 ? 17.955 1.821 15.162 1 96.32 328 GLY B N 1
ATOM 10122 C CA . GLY B 1 328 ? 18.206 0.406 15.387 1 96.32 328 GLY B CA 1
ATOM 10123 C C . GLY B 1 328 ? 18.518 0.078 16.835 1 96.32 328 GLY B C 1
ATOM 10124 O O . GLY B 1 328 ? 17.991 -0.891 17.385 1 96.32 328 GLY B O 1
ATOM 10125 N N . CYS B 1 329 ? 19.339 0.907 17.446 1 96.57 329 CYS B N 1
ATOM 10126 C CA . CYS B 1 329 ? 19.719 0.688 18.837 1 96.57 329 CYS B CA 1
ATOM 10127 C C . CYS B 1 329 ? 18.522 0.864 19.764 1 96.57 329 CYS B C 1
ATOM 10129 O O . CYS B 1 329 ? 18.4 0.16 20.768 1 96.57 329 CYS B O 1
ATOM 10131 N N . LEU B 1 330 ? 17.701 1.853 19.445 1 96.5 330 LEU B N 1
ATOM 10132 C CA . LEU B 1 330 ? 16.504 2.06 20.253 1 96.5 330 LEU B CA 1
ATOM 10133 C C . LEU B 1 330 ? 15.604 0.829 20.217 1 96.5 330 LEU B C 1
ATOM 10135 O O . LEU B 1 330 ? 15.075 0.412 21.25 1 96.5 330 LEU B O 1
ATOM 10139 N N . ILE B 1 331 ? 15.43 0.222 19.086 1 94.33 331 ILE B N 1
ATOM 10140 C CA . ILE B 1 331 ? 14.595 -0.964 18.93 1 94.33 331 ILE B CA 1
ATOM 10141 C C . ILE B 1 331 ? 15.178 -2.116 19.745 1 94.33 331 ILE B C 1
ATOM 10143 O O . ILE B 1 331 ? 14.461 -2.772 20.505 1 94.33 331 ILE B O 1
ATOM 10147 N N . ILE B 1 332 ? 16.495 -2.299 19.631 1 93.41 332 ILE B N 1
ATOM 10148 C CA . ILE B 1 332 ? 17.154 -3.41 20.31 1 93.41 332 ILE B CA 1
ATOM 10149 C C . ILE B 1 332 ? 17.159 -3.163 21.817 1 93.41 332 ILE B C 1
ATOM 10151 O O . ILE B 1 332 ? 17.027 -4.102 22.606 1 93.41 332 ILE B O 1
ATOM 10155 N N . SER B 1 333 ? 17.258 -1.917 22.21 1 93.73 333 SER B N 1
ATOM 10156 C CA . SER B 1 333 ? 17.294 -1.568 23.626 1 93.73 333 SER B CA 1
ATOM 10157 C C . SER B 1 333 ? 15.99 -1.945 24.322 1 93.73 333 SER B C 1
ATOM 10159 O O . SER B 1 333 ? 15.986 -2.269 25.511 1 93.73 333 SER B O 1
ATOM 10161 N N . HIS B 1 334 ? 14.962 -1.889 23.648 1 92.38 334 HIS B N 1
ATOM 10162 C CA . HIS B 1 334 ? 13.682 -2.255 24.242 1 92.38 334 HIS B CA 1
ATOM 10163 C C . HIS B 1 334 ? 13.594 -3.76 24.477 1 92.38 334 HIS B C 1
ATOM 10165 O O . HIS B 1 334 ? 12.78 -4.22 25.281 1 92.38 334 HIS B O 1
ATOM 10171 N N . ARG B 1 335 ? 14.44 -4.469 23.782 1 89.14 335 ARG B N 1
ATOM 10172 C CA . ARG B 1 335 ? 14.518 -5.911 23.99 1 89.14 335 ARG B CA 1
ATOM 10173 C C . ARG B 1 335 ? 15.558 -6.255 25.051 1 89.14 335 ARG B C 1
ATOM 10175 O O . ARG B 1 335 ? 15.294 -7.056 25.95 1 89.14 335 ARG B O 1
ATOM 10182 N N . THR B 1 336 ? 16.767 -5.707 24.975 1 87.77 336 THR B N 1
ATOM 10183 C CA . THR B 1 336 ? 17.907 -6.109 25.791 1 87.77 336 THR B CA 1
ATOM 10184 C C . THR B 1 336 ? 18.118 -5.132 26.944 1 87.77 336 THR B C 1
ATOM 10186 O O . THR B 1 336 ? 18.839 -5.434 27.897 1 87.77 336 THR B O 1
ATOM 10189 N N . GLY B 1 337 ? 17.498 -3.98 26.837 1 88.05 337 GLY B N 1
ATOM 10190 C CA . GLY B 1 337 ? 17.716 -2.975 27.865 1 88.05 337 GLY B CA 1
ATOM 10191 C C . GLY B 1 337 ? 18.523 -1.786 27.376 1 88.05 337 GLY B C 1
ATOM 10192 O O . GLY B 1 337 ? 19.286 -1.901 26.415 1 88.05 337 GLY B O 1
ATOM 10193 N N . PHE B 1 338 ? 18.402 -0.699 28.059 1 92.56 338 PHE B N 1
ATOM 10194 C CA . PHE B 1 338 ? 19.091 0.538 27.71 1 92.56 338 PHE B CA 1
ATOM 10195 C C . PHE B 1 338 ? 20.439 0.624 28.417 1 92.56 338 PHE B C 1
ATOM 10197 O O . PHE B 1 338 ? 20.685 -0.097 29.386 1 92.56 338 PHE B O 1
ATOM 10204 N N . PRO B 1 339 ? 21.321 1.427 27.854 1 89.08 339 PRO B N 1
ATOM 10205 C CA . PRO B 1 339 ? 22.609 1.613 28.525 1 89.08 339 PRO B CA 1
ATOM 10206 C C . PRO B 1 339 ? 22.459 2.045 29.982 1 89.08 339 PRO B C 1
ATOM 10208 O O . PRO B 1 339 ? 21.452 2.655 30.348 1 89.08 339 PRO B O 1
ATOM 10211 N N . SER B 1 340 ? 23.369 1.776 30.778 1 82.77 340 SER B N 1
ATOM 10212 C CA . SER B 1 340 ? 23.331 1.994 32.221 1 82.77 340 SER B CA 1
ATOM 10213 C C . SER B 1 340 ? 23.082 3.461 32.552 1 82.77 340 SER B C 1
ATOM 10215 O O . SER B 1 340 ? 22.408 3.776 33.536 1 82.77 340 SER B O 1
ATOM 10217 N N . VAL B 1 341 ? 23.544 4.299 31.707 1 81.65 341 VAL B N 1
ATOM 10218 C CA . VAL B 1 341 ? 23.404 5.73 31.958 1 81.65 341 VAL B CA 1
ATOM 10219 C C . VAL B 1 341 ? 21.93 6.124 31.895 1 81.65 341 VAL B C 1
ATOM 10221 O O . VAL B 1 341 ? 21.501 7.058 32.575 1 81.65 341 VAL B O 1
ATOM 10224 N N . ALA B 1 342 ? 21.203 5.413 31.105 1 84.97 342 ALA B N 1
ATOM 10225 C CA . ALA B 1 342 ? 19.788 5.717 30.915 1 84.97 342 ALA B CA 1
ATOM 10226 C C . ALA B 1 342 ? 18.968 5.295 32.131 1 84.97 342 ALA B C 1
ATOM 10228 O O . ALA B 1 342 ? 17.855 5.784 32.339 1 84.97 342 ALA B O 1
ATOM 10229 N N . GLN B 1 343 ? 19.475 4.407 32.939 1 79.42 343 GLN B N 1
ATOM 10230 C CA . GLN B 1 343 ? 18.735 3.856 34.07 1 79.42 343 GLN B CA 1
ATOM 10231 C C . GLN B 1 343 ? 18.843 4.764 35.292 1 79.42 343 GLN B C 1
ATOM 10233 O O . GLN B 1 343 ? 18.062 4.636 36.237 1 79.42 343 GLN B O 1
ATOM 10238 N N . SER B 1 344 ? 19.653 5.798 35.233 1 77.78 344 SER B N 1
ATOM 10239 C CA . SER B 1 344 ? 19.776 6.735 36.345 1 77.78 344 SER B CA 1
ATOM 10240 C C . SER B 1 344 ? 18.6 7.704 36.384 1 77.78 344 SER B C 1
ATOM 10242 O O . SER B 1 344 ? 17.859 7.829 35.407 1 77.78 344 SER B O 1
ATOM 10244 N N . THR B 1 345 ? 18.294 8.212 37.485 1 77.57 345 THR B N 1
ATOM 10245 C CA . THR B 1 345 ? 17.194 9.155 37.648 1 77.57 345 THR B CA 1
ATOM 10246 C C . THR B 1 345 ? 17.375 10.361 36.731 1 77.57 345 THR B C 1
ATOM 10248 O O . THR B 1 345 ? 18.439 10.983 36.718 1 77.57 345 THR B O 1
ATOM 10251 N N . PRO B 1 346 ? 16.435 10.562 35.87 1 77.47 346 PRO B N 1
ATOM 10252 C CA . PRO B 1 346 ? 16.544 11.648 34.893 1 77.47 346 PRO B CA 1
ATOM 10253 C C . PRO B 1 346 ? 16.732 13.014 35.548 1 77.47 346 PRO B C 1
ATOM 10255 O O . PRO B 1 346 ? 16.159 13.279 36.607 1 77.47 346 PRO B O 1
ATOM 10258 N N . LEU B 1 347 ? 17.662 13.716 35.102 1 70.2 347 LEU B N 1
ATOM 10259 C CA . LEU B 1 347 ? 17.962 15.045 35.622 1 70.2 347 LEU B CA 1
ATOM 10260 C C . LEU B 1 347 ? 16.79 15.994 35.398 1 70.2 347 LEU B C 1
ATOM 10262 O O . LEU B 1 347 ? 16.119 15.925 34.365 1 70.2 347 LEU B O 1
ATOM 10266 N N . ALA B 1 348 ? 16.434 16.713 36.357 1 72.75 348 ALA B N 1
ATOM 10267 C CA . ALA B 1 348 ? 15.335 17.672 36.282 1 72.75 348 ALA B CA 1
ATOM 10268 C C . ALA B 1 348 ? 15.635 18.771 35.267 1 72.75 348 ALA B C 1
ATOM 10270 O O . ALA B 1 348 ? 16.775 19.228 35.156 1 72.75 348 ALA B O 1
ATOM 10271 N N . LEU B 1 349 ? 14.743 19.029 34.374 1 75.71 349 LEU B N 1
ATOM 10272 C CA . LEU B 1 349 ? 14.874 20.068 33.359 1 75.71 349 LEU B CA 1
ATOM 10273 C C . LEU B 1 349 ? 14.583 21.444 33.949 1 75.71 349 LEU B C 1
ATOM 10275 O O . LEU B 1 349 ? 13.591 21.622 34.659 1 75.71 349 LEU B O 1
ATOM 10279 N N . ASN B 1 350 ? 15.601 22.291 33.972 1 69.55 350 ASN B N 1
ATOM 10280 C CA . ASN B 1 350 ? 15.383 23.673 34.386 1 69.55 350 ASN B CA 1
ATOM 10281 C C . ASN B 1 350 ? 14.918 24.541 33.22 1 69.55 350 ASN B C 1
ATOM 10283 O O . ASN B 1 350 ? 15.695 24.832 32.308 1 69.55 350 ASN B O 1
ATOM 10287 N N . GLU B 1 351 ? 13.764 24.878 33.16 1 70.83 351 GLU B N 1
ATOM 10288 C CA . GLU B 1 351 ? 13.2 25.647 32.055 1 70.83 351 GLU B CA 1
ATOM 10289 C C . GLU B 1 351 ? 13.861 27.018 31.943 1 70.83 351 GLU B C 1
ATOM 10291 O O . GLU B 1 351 ? 13.955 27.58 30.85 1 70.83 351 GLU B O 1
ATOM 10296 N N . ASN B 1 352 ? 14.313 27.543 33.094 1 65.79 352 ASN B N 1
ATOM 10297 C CA . ASN B 1 352 ? 14.885 28.885 33.113 1 65.79 352 ASN B CA 1
ATOM 10298 C C . ASN B 1 352 ? 16.346 28.878 32.674 1 65.79 352 ASN B C 1
ATOM 10300 O O . ASN B 1 352 ? 16.871 29.901 32.231 1 65.79 352 ASN B O 1
ATOM 10304 N N . ASN B 1 353 ? 16.955 27.748 32.903 1 76.91 353 ASN B N 1
ATOM 10305 C CA . ASN B 1 353 ? 18.348 27.601 32.492 1 76.91 353 ASN B CA 1
ATOM 10306 C C . ASN B 1 353 ? 18.586 26.269 31.785 1 76.91 353 ASN B C 1
ATOM 10308 O O . ASN B 1 353 ? 19.243 25.381 32.331 1 76.91 353 ASN B O 1
ATOM 10312 N N . PRO B 1 354 ? 18.087 26.335 30.531 1 81.44 354 PRO B N 1
ATOM 10313 C CA . PRO B 1 354 ? 18.197 25.057 29.822 1 81.44 354 PRO B CA 1
ATOM 10314 C C . PRO B 1 354 ? 19.628 24.744 29.391 1 81.44 354 PRO B C 1
ATOM 10316 O O . PRO B 1 354 ? 20.37 25.647 28.998 1 81.44 354 PRO B O 1
ATOM 10319 N N . ASN B 1 355 ? 20.074 23.575 29.628 1 83.22 355 ASN B N 1
ATOM 10320 C CA . ASN B 1 355 ? 21.352 23.09 29.119 1 83.22 355 ASN B CA 1
ATOM 10321 C C . ASN B 1 355 ? 21.249 22.665 27.657 1 83.22 355 ASN B C 1
ATOM 10323 O O . ASN B 1 355 ? 20.877 21.529 27.362 1 83.22 355 ASN B O 1
ATOM 10327 N N . LEU B 1 356 ? 21.684 23.516 26.767 1 85.04 356 LEU B N 1
ATOM 10328 C CA . LEU B 1 356 ? 21.526 23.284 25.335 1 85.04 356 LEU B CA 1
ATOM 10329 C C . LEU B 1 356 ? 22.46 22.178 24.858 1 85.04 356 LEU B C 1
ATOM 10331 O O . LEU B 1 356 ? 22.195 21.53 23.842 1 85.04 356 LEU B O 1
ATOM 10335 N N . GLU B 1 357 ? 23.482 21.94 25.553 1 84.2 357 GLU B N 1
ATOM 10336 C CA . GLU B 1 357 ? 24.407 20.871 25.187 1 84.2 357 GLU B CA 1
ATOM 10337 C C . GLU B 1 357 ? 23.775 19.498 25.395 1 84.2 357 GLU B C 1
ATOM 10339 O O . GLU B 1 357 ? 24.134 18.534 24.716 1 84.2 357 GLU B O 1
ATOM 10344 N N . ARG B 1 358 ? 22.86 19.589 26.32 1 85.92 358 ARG B N 1
ATOM 10345 C CA . ARG B 1 358 ? 22.171 18.333 26.594 1 85.92 358 ARG B CA 1
ATOM 10346 C C . ARG B 1 358 ? 20.875 18.233 25.796 1 85.92 358 ARG B C 1
ATOM 10348 O O . ARG B 1 358 ? 20.036 17.372 26.07 1 85.92 358 ARG B O 1
ATOM 10355 N N . GLY B 1 359 ? 20.666 19.168 24.892 1 85.72 359 GLY B N 1
ATOM 10356 C CA . GLY B 1 359 ? 19.537 19.081 23.979 1 85.72 359 GLY B CA 1
ATOM 10357 C C . GLY B 1 359 ? 18.259 19.662 24.553 1 85.72 359 GLY B C 1
ATOM 10358 O O . GLY B 1 359 ? 17.161 19.332 24.099 1 85.72 359 GLY B O 1
ATOM 10359 N N . GLU B 1 360 ? 18.388 20.491 25.52 1 86.36 360 GLU B N 1
ATOM 10360 C CA . GLU B 1 360 ? 17.198 21.038 26.165 1 86.36 360 GLU B CA 1
ATOM 10361 C C . GLU B 1 360 ? 16.699 22.284 25.438 1 86.36 360 GLU B C 1
ATOM 10363 O O . GLU B 1 360 ? 16.519 23.337 26.052 1 86.36 360 GLU B O 1
ATOM 10368 N N . PHE B 1 361 ? 16.385 22.09 24.274 1 85.46 361 PHE B N 1
ATOM 10369 C CA . PHE B 1 361 ? 15.807 23.16 23.47 1 85.46 361 PHE B CA 1
ATOM 10370 C C . PHE B 1 361 ? 14.338 23.367 23.819 1 85.46 361 PHE B C 1
ATOM 10372 O O . PHE B 1 361 ? 13.689 22.466 24.354 1 85.46 361 PHE B O 1
ATOM 10379 N N . ARG B 1 362 ? 13.78 24.397 23.612 1 79.74 362 ARG B N 1
ATOM 10380 C CA . ARG B 1 362 ? 12.435 24.766 24.043 1 79.74 362 ARG B CA 1
ATOM 10381 C C . ARG B 1 362 ? 11.406 23.752 23.554 1 79.74 362 ARG B C 1
ATOM 10383 O O . ARG B 1 362 ? 10.539 23.323 24.318 1 79.74 362 ARG B O 1
ATOM 10390 N N . ILE B 1 363 ? 11.502 23.477 22.311 1 84.15 363 ILE B N 1
ATOM 10391 C CA . ILE B 1 363 ? 10.526 22.553 21.743 1 84.15 363 ILE B CA 1
ATOM 10392 C C . ILE B 1 363 ? 10.662 21.185 22.408 1 84.15 363 ILE B C 1
ATOM 10394 O O . ILE B 1 363 ? 9.67 20.477 22.594 1 84.15 363 ILE B O 1
ATOM 10398 N N . ILE B 1 364 ? 11.884 20.828 22.735 1 89.93 364 ILE B N 1
ATOM 10399 C CA . ILE B 1 364 ? 12.117 19.528 23.355 1 89.93 364 ILE B CA 1
ATOM 10400 C C . ILE B 1 364 ? 11.589 19.539 24.788 1 89.93 364 ILE B C 1
ATOM 10402 O O . ILE B 1 364 ? 11.053 18.536 25.266 1 89.93 364 ILE B O 1
ATOM 10406 N N . GLN B 1 365 ? 11.727 20.653 25.441 1 86.41 365 GLN B N 1
ATOM 10407 C CA . GLN B 1 365 ? 11.178 20.781 26.786 1 86.41 365 GLN B CA 1
ATOM 10408 C C . GLN B 1 365 ? 9.66 20.629 26.778 1 86.41 365 GLN B C 1
ATOM 10410 O O . GLN B 1 365 ? 9.095 19.941 27.632 1 86.41 365 GLN B O 1
ATOM 10415 N N . HIS B 1 366 ? 9.093 21.244 25.768 1 82.16 366 HIS B N 1
ATOM 10416 C CA . HIS B 1 366 ? 7.645 21.138 25.631 1 82.16 366 HIS B CA 1
ATOM 10417 C C . HIS B 1 366 ? 7.225 19.704 25.323 1 82.16 366 HIS B C 1
ATOM 10419 O O . HIS B 1 366 ? 6.19 19.239 25.806 1 82.16 366 HIS B O 1
ATOM 10425 N N . LEU B 1 367 ? 8.005 19.089 24.537 1 88.95 367 LEU B N 1
ATOM 10426 C CA . LEU B 1 367 ? 7.707 17.713 24.153 1 88.95 367 LEU B CA 1
ATOM 10427 C C . LEU B 1 367 ? 7.779 16.784 25.36 1 88.95 367 LEU B C 1
ATOM 10429 O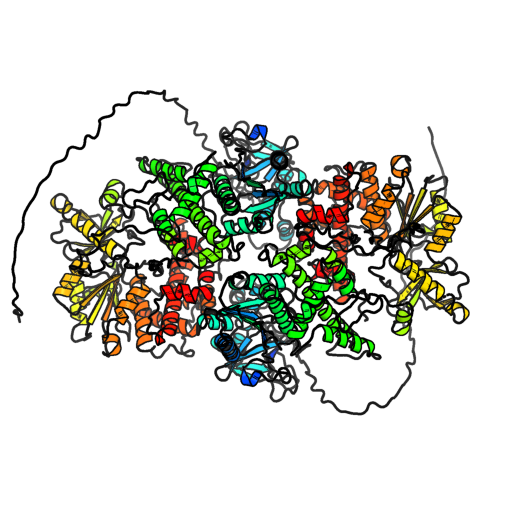 O . LEU B 1 367 ? 6.895 15.947 25.558 1 88.95 367 LEU B O 1
ATOM 10433 N N . ILE B 1 368 ? 8.772 16.961 26.136 1 90.43 368 ILE B N 1
ATOM 10434 C CA . ILE B 1 368 ? 9.013 16.096 27.285 1 90.43 368 ILE B CA 1
ATOM 10435 C C . ILE B 1 368 ? 7.898 16.278 28.312 1 90.43 368 ILE B C 1
ATOM 10437 O O . ILE B 1 368 ? 7.499 15.322 28.981 1 90.43 368 ILE B O 1
ATOM 10441 N N . LYS B 1 369 ? 7.356 17.381 28.317 1 83.66 369 LYS B N 1
ATOM 10442 C CA . LYS B 1 369 ? 6.273 17.665 29.254 1 83.66 369 LYS B CA 1
ATOM 10443 C C . LYS B 1 369 ? 4.959 17.05 28.778 1 83.66 369 LYS B C 1
ATOM 10445 O O . LYS B 1 369 ? 4.104 16.694 29.592 1 83.66 369 LYS B O 1
ATOM 10450 N N . SER B 1 370 ? 4.889 16.923 27.499 1 84.93 370 SER B N 1
ATOM 10451 C CA . SER B 1 370 ? 3.627 16.477 26.915 1 84.93 370 SER B CA 1
ATOM 10452 C C . SER B 1 370 ? 3.582 14.958 26.789 1 84.93 370 SER B C 1
ATOM 10454 O O . SER B 1 370 ? 2.517 14.38 26.564 1 84.93 370 SER B O 1
ATOM 10456 N N . LEU B 1 371 ? 4.7 14.33 26.913 1 88.7 371 LEU B N 1
ATOM 10457 C CA . LEU B 1 371 ? 4.752 12.878 26.776 1 88.7 371 LEU B CA 1
ATOM 10458 C C . LEU B 1 371 ? 4.764 12.203 28.143 1 88.7 371 LEU B C 1
ATOM 10460 O O . LEU B 1 371 ? 5.385 12.705 29.082 1 88.7 371 LEU B O 1
ATOM 10464 N N . PRO B 1 372 ? 3.997 11.081 28.2 1 87.17 372 PRO B N 1
ATOM 10465 C CA . PRO B 1 372 ? 4.129 10.316 29.442 1 87.17 372 PRO B CA 1
ATOM 10466 C C . PRO B 1 372 ? 5.55 9.807 29.674 1 87.17 372 PRO B C 1
ATOM 10468 O O . PRO B 1 372 ? 6.152 9.214 28.775 1 87.17 372 PRO B O 1
ATOM 10471 N N . ASN B 1 373 ? 6.23 10.104 30.767 1 87.6 373 ASN B N 1
ATOM 10472 C CA . ASN B 1 373 ? 7.603 9.725 31.084 1 87.6 373 ASN B CA 1
ATOM 10473 C C . ASN B 1 373 ? 8.596 10.354 30.112 1 87.6 373 ASN B C 1
ATOM 10475 O O . ASN B 1 373 ? 9.539 9.696 29.668 1 87.6 373 ASN B O 1
ATOM 10479 N N . GLY B 1 374 ? 8.284 11.571 29.725 1 90.78 374 GLY B N 1
ATOM 10480 C CA . GLY B 1 374 ? 9.064 12.265 28.712 1 90.78 374 GLY B CA 1
ATOM 10481 C C . GLY B 1 374 ? 10.527 12.412 29.083 1 90.78 374 GLY B C 1
ATOM 10482 O O . GLY B 1 374 ? 11.405 12.301 28.225 1 90.78 374 GLY B O 1
ATOM 10483 N N . ARG B 1 375 ? 10.866 12.567 30.353 1 89.97 375 ARG B N 1
ATOM 10484 C CA . ARG B 1 375 ? 12.245 12.75 30.795 1 89.97 375 ARG B CA 1
ATOM 10485 C C . ARG B 1 375 ? 13.048 11.464 30.629 1 89.97 375 ARG B C 1
ATOM 10487 O O . ARG B 1 375 ? 14.197 11.497 30.185 1 89.97 375 ARG B O 1
ATOM 10494 N N . LEU B 1 376 ? 12.424 10.426 30.971 1 91.97 376 LEU B N 1
ATOM 10495 C CA . LEU B 1 376 ? 13.086 9.134 30.824 1 91.97 376 LEU B CA 1
ATOM 10496 C C . LEU B 1 376 ? 13.313 8.805 29.352 1 91.97 376 LEU B C 1
ATOM 10498 O O . LEU B 1 376 ? 14.379 8.307 28.98 1 91.97 376 LEU B O 1
ATOM 10502 N N . ILE B 1 377 ? 12.294 9.115 28.588 1 94.43 377 ILE B N 1
ATOM 10503 C CA . ILE B 1 377 ? 12.366 8.824 27.16 1 94.43 377 ILE B CA 1
ATOM 10504 C C . ILE B 1 377 ? 13.509 9.617 26.529 1 94.43 377 ILE B C 1
ATOM 10506 O O . ILE B 1 377 ? 14.262 9.086 25.709 1 94.43 377 ILE B O 1
ATOM 10510 N N . LYS B 1 378 ? 13.624 10.858 26.896 1 94.81 378 LYS B N 1
ATOM 10511 C CA . LYS B 1 378 ? 14.696 11.698 26.368 1 94.81 378 LYS B CA 1
ATOM 10512 C C . LYS B 1 378 ? 16.065 11.175 26.793 1 94.81 378 LYS B C 1
ATOM 10514 O O . LYS B 1 378 ? 17.004 11.157 25.995 1 94.81 378 LYS B O 1
ATOM 10519 N N . GLN B 1 379 ? 16.216 10.779 28.047 1 93.78 379 GLN B N 1
ATOM 10520 C CA . GLN B 1 379 ? 17.482 10.27 28.563 1 93.78 379 GLN B CA 1
ATOM 10521 C C . GLN B 1 379 ? 17.9 8.995 27.837 1 93.78 379 GLN B C 1
ATOM 10523 O O . GLN B 1 379 ? 19.087 8.777 27.586 1 93.78 379 GLN B O 1
ATOM 10528 N N . GLU B 1 380 ? 16.954 8.222 27.594 1 95.03 380 GLU B N 1
ATOM 10529 C CA . GLU B 1 380 ? 17.22 6.996 26.847 1 95.03 380 GLU B CA 1
ATOM 10530 C C . GLU B 1 380 ? 17.748 7.305 25.449 1 95.03 380 GLU B C 1
ATOM 10532 O O . GLU B 1 380 ? 18.723 6.699 25 1 95.03 380 GLU B O 1
ATOM 10537 N N . VAL B 1 381 ? 17.096 8.244 24.77 1 96.1 381 VAL B N 1
ATOM 10538 C CA . VAL B 1 381 ? 17.506 8.613 23.419 1 96.1 381 VAL B CA 1
ATOM 10539 C C . VAL B 1 381 ? 18.902 9.231 23.453 1 96.1 381 VAL B C 1
ATOM 10541 O O . VAL B 1 381 ? 19.738 8.938 22.595 1 96.1 381 VAL B O 1
ATOM 10544 N N . ASP B 1 382 ? 19.15 10.049 24.454 1 94.84 382 ASP B N 1
ATOM 10545 C CA . ASP B 1 382 ? 20.45 10.698 24.586 1 94.84 382 ASP B CA 1
ATOM 10546 C C . ASP B 1 382 ? 21.558 9.67 24.803 1 94.84 382 ASP B C 1
ATOM 10548 O O . ASP B 1 382 ? 22.65 9.799 24.245 1 94.84 382 ASP B O 1
ATOM 10552 N N . SER B 1 383 ? 21.288 8.699 25.604 1 94.4 383 SER B N 1
ATOM 10553 C CA . SER B 1 383 ? 22.276 7.658 25.867 1 94.4 383 SER B CA 1
ATOM 10554 C C . SER B 1 383 ? 22.598 6.869 24.603 1 94.4 383 SER B C 1
ATOM 10556 O O . SER B 1 383 ? 23.749 6.487 24.379 1 94.4 383 SER B O 1
ATOM 10558 N N . VAL B 1 384 ? 21.647 6.609 23.833 1 95.6 384 VAL B N 1
ATOM 10559 C CA . VAL B 1 384 ? 21.849 5.851 22.602 1 95.6 384 VAL B CA 1
ATOM 10560 C C . VAL B 1 384 ? 22.59 6.711 21.581 1 95.6 384 VAL B C 1
ATOM 10562 O O . VAL B 1 384 ? 23.424 6.208 20.825 1 95.6 384 VAL B O 1
ATOM 10565 N N . ILE B 1 385 ? 22.201 7.995 21.493 1 95.55 385 ILE B N 1
ATOM 10566 C CA . ILE B 1 385 ? 22.905 8.908 20.599 1 95.55 385 ILE B CA 1
ATOM 10567 C C . ILE B 1 385 ? 24.393 8.92 20.941 1 95.55 385 ILE B C 1
ATOM 10569 O O . ILE B 1 385 ? 25.242 8.952 20.047 1 95.55 385 ILE B O 1
ATOM 10573 N N . ASP B 1 386 ? 24.724 8.795 22.215 1 93.78 386 ASP B N 1
ATOM 10574 C CA . ASP B 1 386 ? 26.113 8.831 22.662 1 93.78 386 ASP B CA 1
ATOM 10575 C C . ASP B 1 386 ? 26.855 7.562 22.249 1 93.78 386 ASP B C 1
ATOM 10577 O O . ASP B 1 386 ? 28.046 7.608 21.932 1 93.78 386 ASP B O 1
ATOM 10581 N N . ILE B 1 387 ? 26.175 6.486 22.196 1 94.27 387 ILE B N 1
ATOM 10582 C CA . ILE B 1 387 ? 26.821 5.222 21.859 1 94.27 387 ILE B CA 1
ATOM 10583 C C . ILE B 1 387 ? 27.036 5.138 20.35 1 94.27 387 ILE B C 1
ATOM 10585 O O . ILE B 1 387 ? 27.905 4.4 19.88 1 94.27 387 ILE B O 1
ATOM 10589 N N . CYS B 1 388 ? 26.297 5.895 19.602 1 94.25 388 CYS B N 1
ATOM 10590 C CA . CYS B 1 388 ? 26.418 5.883 18.148 1 94.25 388 CYS B CA 1
ATOM 10591 C C . CYS B 1 388 ? 27.198 7.097 17.656 1 94.25 388 CYS B C 1
ATOM 10593 O O . CYS B 1 388 ? 27.186 7.405 16.463 1 94.25 388 CYS B O 1
ATOM 10595 N N . SER B 1 389 ? 27.958 7.816 18.433 1 90.51 389 SER B N 1
ATOM 10596 C CA . SER B 1 389 ? 28.484 9.141 18.12 1 90.51 389 SER B CA 1
ATOM 10597 C C . SER B 1 389 ? 29.907 9.058 17.578 1 90.51 389 SER B C 1
ATOM 10599 O O . SER B 1 389 ? 30.648 10.042 17.613 1 90.51 389 SER B O 1
ATOM 10601 N N . ASP B 1 390 ? 30.365 7.997 17.076 1 88.9 390 ASP B N 1
ATOM 10602 C CA . ASP B 1 390 ? 31.74 7.864 16.605 1 88.9 390 ASP B CA 1
ATOM 10603 C C . ASP B 1 390 ? 32.034 8.855 15.481 1 88.9 390 ASP B C 1
ATOM 10605 O O . ASP B 1 390 ? 33.147 9.374 15.379 1 88.9 390 ASP B O 1
ATOM 10609 N N . VAL B 1 391 ? 30.996 9.109 14.671 1 89.16 391 VAL B N 1
ATOM 10610 C CA . VAL B 1 391 ? 31.195 9.992 13.527 1 89.16 391 VAL B CA 1
ATOM 10611 C C . VAL B 1 391 ? 30.497 11.327 13.776 1 89.16 391 VAL B C 1
ATOM 10613 O O . VAL B 1 391 ? 31.028 12.386 13.432 1 89.16 391 VAL B O 1
ATOM 10616 N N . MET B 1 392 ? 29.301 11.23 14.312 1 89.66 392 MET B N 1
ATOM 10617 C CA . MET B 1 392 ? 28.507 12.437 14.525 1 89.66 392 MET B CA 1
ATOM 10618 C C . MET B 1 392 ? 27.564 12.266 15.712 1 89.66 392 MET B C 1
ATOM 10620 O O . MET B 1 392 ? 26.997 11.19 15.909 1 89.66 392 MET B O 1
ATOM 10624 N N . ASN B 1 393 ? 27.552 13.259 16.493 1 91.68 393 ASN B N 1
ATOM 10625 C CA . ASN B 1 393 ? 26.576 13.329 17.575 1 91.68 393 ASN B CA 1
ATOM 10626 C C . ASN B 1 393 ? 25.484 14.353 17.28 1 91.68 393 ASN B C 1
ATOM 10628 O O . ASN B 1 393 ? 25.766 15.544 17.138 1 91.68 393 ASN B O 1
ATOM 10632 N N . LEU B 1 394 ? 24.304 13.954 17.22 1 91.72 394 LEU B N 1
ATOM 10633 C CA . LEU B 1 394 ? 23.18 14.779 16.792 1 91.72 394 LEU B CA 1
ATOM 10634 C C . LEU B 1 394 ? 23.008 15.983 17.713 1 91.72 394 LEU B C 1
ATOM 10636 O O . LEU B 1 394 ? 22.766 17.098 17.245 1 91.72 394 LEU B O 1
ATOM 10640 N N . ARG B 1 395 ? 23.122 15.844 19.004 1 91.8 395 ARG B N 1
ATOM 10641 C CA . ARG B 1 395 ? 22.937 16.934 19.957 1 91.8 395 ARG B CA 1
ATOM 10642 C C . ARG B 1 395 ? 24.05 17.969 19.828 1 91.8 395 ARG B C 1
ATOM 10644 O O . ARG B 1 395 ? 23.792 19.174 19.869 1 91.8 395 ARG B O 1
ATOM 10651 N N . SER B 1 396 ? 25.208 17.427 19.63 1 91.07 396 SER B N 1
ATOM 10652 C CA . SER B 1 396 ? 26.338 18.336 19.464 1 91.07 396 SER B CA 1
ATOM 10653 C C . SER B 1 396 ? 26.22 19.134 18.17 1 91.07 396 SER B C 1
ATOM 10655 O O . SER B 1 396 ? 26.61 20.302 18.118 1 91.07 396 SER B O 1
ATOM 10657 N N . VAL B 1 397 ? 25.693 18.537 17.191 1 91.85 397 VAL B N 1
ATOM 10658 C CA . VAL B 1 397 ? 25.535 19.201 15.901 1 91.85 397 VAL B CA 1
ATOM 10659 C C . VAL B 1 397 ? 24.556 20.366 16.036 1 91.85 397 VAL B C 1
ATOM 10661 O O . VAL B 1 397 ? 24.78 21.441 15.476 1 91.85 397 VAL B O 1
ATOM 10664 N N . ILE B 1 398 ? 23.396 20.276 16.757 1 90.83 398 ILE B N 1
ATOM 10665 C CA . ILE B 1 398 ? 22.411 21.334 16.956 1 90.83 398 ILE B CA 1
ATOM 10666 C C . ILE B 1 398 ? 23.054 22.505 17.697 1 90.83 398 ILE B C 1
ATOM 10668 O O . ILE B 1 398 ? 22.859 23.664 17.325 1 90.83 398 ILE B O 1
ATOM 10672 N N . TYR B 1 399 ? 23.862 22.052 18.65 1 90.18 399 TYR B N 1
ATOM 10673 C CA . TYR B 1 399 ? 24.515 23.072 19.464 1 90.18 399 TYR B CA 1
ATOM 10674 C C . TYR B 1 399 ? 25.559 23.83 18.653 1 90.18 399 TYR B C 1
ATOM 10676 O O . TYR B 1 399 ? 25.662 25.055 18.753 1 90.18 399 TYR B O 1
ATOM 10684 N N . VAL B 1 400 ? 26.33 23.092 17.885 1 91.09 400 VAL B N 1
ATOM 10685 C CA . VAL B 1 400 ? 27.359 23.712 17.057 1 91.09 400 VAL B CA 1
ATOM 10686 C C . VAL B 1 400 ? 26.709 24.643 16.036 1 91.09 400 VAL B C 1
ATOM 10688 O O . VAL B 1 400 ? 27.24 25.715 15.737 1 91.09 400 VAL B O 1
ATOM 10691 N N . CYS B 1 401 ? 25.653 24.247 15.475 1 88.3 401 CYS B N 1
ATOM 10692 C CA . CYS B 1 401 ? 24.946 25.087 14.515 1 88.3 401 CYS B CA 1
ATOM 10693 C C . CYS B 1 401 ? 24.455 26.371 15.171 1 88.3 401 CYS B C 1
ATOM 10695 O O . CYS B 1 401 ? 24.514 27.444 14.568 1 88.3 401 CYS B O 1
ATOM 10697 N N . LYS B 1 402 ? 23.983 26.266 16.353 1 86.15 402 LYS B N 1
ATOM 10698 C CA . LYS B 1 402 ? 23.545 27.447 17.091 1 86.15 402 LYS B CA 1
ATOM 10699 C C . LYS B 1 402 ? 24.711 28.394 17.356 1 86.15 402 LYS B C 1
ATOM 10701 O O . LYS B 1 402 ? 24.584 29.608 17.179 1 86.15 402 LYS B O 1
ATOM 10706 N N . GLN B 1 403 ? 25.83 27.751 17.705 1 86.56 403 GLN B N 1
ATOM 10707 C CA . GLN B 1 403 ? 27.016 28.554 17.985 1 86.56 403 GLN B CA 1
ATOM 10708 C C . GLN B 1 403 ? 27.503 29.271 16.73 1 86.56 403 GLN B C 1
ATOM 10710 O O . GLN B 1 403 ? 27.851 30.453 16.779 1 86.56 403 GLN B O 1
ATOM 10715 N N . LYS B 1 404 ? 27.426 28.563 15.689 1 87.98 404 LYS B N 1
ATOM 10716 C CA . LYS B 1 404 ? 27.878 29.143 14.428 1 87.98 404 LYS B CA 1
ATOM 10717 C C . LYS B 1 404 ? 26.942 30.258 13.97 1 87.98 404 LYS B C 1
ATOM 10719 O O . LYS B 1 404 ? 27.388 31.25 13.39 1 87.98 404 LYS B O 1
ATOM 10724 N N . LEU B 1 405 ? 25.712 30.098 14.175 1 83.54 405 LEU B N 1
ATOM 10725 C CA . LEU B 1 405 ? 24.732 31.116 13.812 1 83.54 405 LEU B CA 1
ATOM 10726 C C . LEU B 1 405 ? 24.932 32.382 14.637 1 83.54 405 LEU B C 1
ATOM 10728 O O . LEU B 1 405 ? 24.773 33.493 14.125 1 83.54 405 LEU B O 1
ATOM 10732 N N . GLU B 1 406 ? 25.344 32.177 15.891 1 79.72 406 GLU B N 1
ATOM 10733 C CA . GLU B 1 406 ? 25.57 33.314 16.778 1 79.72 406 GLU B CA 1
ATOM 10734 C C . GLU B 1 406 ? 26.858 34.048 16.418 1 79.72 406 GLU B C 1
ATOM 10736 O O . GLU B 1 406 ? 26.974 35.255 16.641 1 79.72 406 GLU B O 1
ATOM 10741 N N . GLU B 1 407 ? 27.691 33.284 15.763 1 82.08 407 GLU B N 1
ATOM 10742 C CA . GLU B 1 407 ? 29.002 33.847 15.453 1 82.08 407 GLU B CA 1
ATOM 10743 C C . GLU B 1 407 ? 28.982 34.593 14.122 1 82.08 407 GLU B C 1
ATOM 10745 O O . GLU B 1 407 ? 29.859 35.416 13.852 1 82.08 407 GLU B O 1
ATOM 10750 N N . ILE B 1 408 ? 27.973 34.314 13.318 1 80.68 408 ILE B N 1
ATOM 10751 C CA . ILE B 1 408 ? 27.936 34.939 12.001 1 80.68 408 ILE B CA 1
ATOM 10752 C C . ILE B 1 408 ? 27.587 36.419 12.142 1 80.68 408 ILE B C 1
ATOM 10754 O O . ILE B 1 408 ? 26.478 36.765 12.557 1 80.68 408 ILE B O 1
ATOM 10758 N N . LYS B 1 409 ? 28.523 37.269 11.993 1 69.75 409 LYS B N 1
ATOM 10759 C CA . LYS B 1 409 ? 28.312 38.713 12.005 1 69.75 409 LYS B CA 1
ATOM 10760 C C . LYS B 1 409 ? 27.991 39.233 10.607 1 69.75 409 LYS B C 1
ATOM 10762 O O . LYS B 1 409 ? 27.029 39.981 10.422 1 69.75 409 LYS B O 1
ATOM 10767 N N . ASP B 1 410 ? 28.877 38.763 9.575 1 70.37 410 ASP B N 1
ATOM 10768 C CA . ASP B 1 410 ? 28.642 39.095 8.173 1 70.37 410 ASP B CA 1
ATOM 10769 C C . ASP B 1 410 ? 28.206 37.862 7.384 1 70.37 410 ASP B C 1
ATOM 10771 O O . ASP B 1 410 ? 28.881 36.831 7.409 1 70.37 410 ASP B O 1
ATOM 10775 N N . ASP B 1 411 ? 26.99 37.88 6.896 1 71.28 411 ASP B N 1
ATOM 10776 C CA . ASP B 1 411 ? 26.408 36.751 6.176 1 71.28 411 ASP B CA 1
ATOM 10777 C C . ASP B 1 411 ? 27.203 36.439 4.91 1 71.28 411 ASP B C 1
ATOM 10779 O O . ASP B 1 411 ? 27.456 37.329 4.095 1 71.28 411 ASP B O 1
ATOM 10783 N N . TYR B 1 412 ? 28.014 35.416 4.86 1 75 412 TYR B N 1
ATOM 10784 C CA . TYR B 1 412 ? 28.74 34.962 3.679 1 75 412 TYR B CA 1
ATOM 10785 C C . TYR B 1 412 ? 28.041 33.771 3.034 1 75 412 TYR B C 1
ATOM 10787 O O . TYR B 1 412 ? 27.011 33.305 3.527 1 75 412 TYR B O 1
ATOM 10795 N N . LYS B 1 413 ? 28.467 33.471 1.817 1 72.42 413 LYS B N 1
ATOM 10796 C CA . LYS B 1 413 ? 27.779 32.435 1.053 1 72.42 413 LYS B CA 1
ATOM 10797 C C . LYS B 1 413 ? 28.458 31.08 1.23 1 72.42 413 LYS B C 1
ATOM 10799 O O . LYS B 1 413 ? 29.687 30.996 1.273 1 72.42 413 LYS B O 1
ATOM 10804 N N . ILE B 1 414 ? 27.764 30.115 1.665 1 69.06 414 ILE B N 1
ATOM 10805 C CA . ILE B 1 414 ? 28.202 28.725 1.73 1 69.06 414 ILE B CA 1
ATOM 10806 C C . ILE B 1 414 ? 27.449 27.898 0.691 1 69.06 414 ILE B C 1
ATOM 10808 O O . ILE B 1 414 ? 26.226 27.758 0.767 1 69.06 414 ILE B O 1
ATOM 10812 N N . GLU B 1 415 ? 28.065 27.292 -0.242 1 62.49 415 GLU B N 1
ATOM 10813 C CA . GLU B 1 415 ? 27.466 26.434 -1.26 1 62.49 415 GLU B CA 1
ATOM 10814 C C . GLU B 1 415 ? 26.311 27.139 -1.967 1 62.49 415 GLU B C 1
ATOM 10816 O O . GLU B 1 415 ? 25.225 26.574 -2.109 1 62.49 415 GLU B O 1
ATOM 10821 N N . GLY B 1 416 ? 26.395 28.404 -2.158 1 60.17 416 GLY B N 1
ATOM 10822 C CA . GLY B 1 416 ? 25.42 29.161 -2.927 1 60.17 416 GLY B CA 1
ATOM 10823 C C . GLY B 1 416 ? 24.315 29.753 -2.073 1 60.17 416 GLY B C 1
ATOM 10824 O O . GLY B 1 416 ? 23.47 30.499 -2.572 1 60.17 416 GLY B O 1
ATOM 10825 N N . HIS B 1 417 ? 24.373 29.431 -0.755 1 66.74 417 HIS B N 1
ATOM 10826 C CA . HIS B 1 417 ? 23.355 29.971 0.138 1 66.74 417 HIS B CA 1
ATOM 10827 C C . HIS B 1 417 ? 23.974 30.878 1.196 1 66.74 417 HIS B C 1
ATOM 10829 O O . HIS B 1 417 ? 25.189 30.857 1.403 1 66.74 417 HIS B O 1
ATOM 10835 N N . SER B 1 418 ? 23.134 31.725 1.764 1 78.92 418 SER B N 1
ATOM 10836 C CA . SER B 1 418 ? 23.589 32.534 2.89 1 78.92 418 SER B CA 1
ATOM 10837 C C . SER B 1 418 ? 24.033 31.658 4.057 1 78.92 418 SER B C 1
ATOM 10839 O O . SER B 1 418 ? 23.451 30.598 4.301 1 78.92 418 SER B O 1
ATOM 10841 N N . ALA B 1 419 ? 25.083 31.896 4.622 1 81.2 419 ALA B N 1
ATOM 10842 C CA . ALA B 1 419 ? 25.621 31.132 5.744 1 81.2 419 ALA B CA 1
ATOM 10843 C C . ALA B 1 419 ? 24.592 30.999 6.862 1 81.2 419 ALA B C 1
ATOM 10845 O O . ALA B 1 419 ? 24.509 29.959 7.519 1 81.2 419 ALA B O 1
ATOM 10846 N N . ARG B 1 420 ? 23.899 32.038 7.065 1 78.72 420 ARG B N 1
ATOM 10847 C CA . ARG B 1 420 ? 22.877 32.002 8.107 1 78.72 420 ARG B CA 1
ATOM 10848 C C . ARG B 1 420 ? 21.798 30.976 7.781 1 78.72 420 ARG B C 1
ATOM 10850 O O . ARG B 1 420 ? 21.39 30.199 8.647 1 78.72 420 ARG B O 1
ATOM 10857 N N . GLU B 1 421 ? 21.439 31.052 6.548 1 76.59 421 GLU B N 1
ATOM 10858 C CA . GLU B 1 421 ? 20.403 30.115 6.124 1 76.59 421 GLU B CA 1
ATOM 10859 C C . GLU B 1 421 ? 20.912 28.676 6.161 1 76.59 421 GLU B C 1
ATOM 10861 O O . GLU B 1 421 ? 20.155 27.753 6.466 1 76.59 421 GLU B O 1
ATOM 10866 N N . TYR B 1 422 ? 22.11 28.624 5.842 1 80.14 422 TYR B N 1
ATOM 10867 C CA . TYR B 1 422 ? 22.715 27.297 5.807 1 80.14 422 TYR B CA 1
ATOM 10868 C C . TYR B 1 422 ? 22.728 26.667 7.195 1 80.14 422 TYR B C 1
ATOM 10870 O O . TYR B 1 422 ? 22.268 25.537 7.375 1 80.14 422 TYR B O 1
ATOM 10878 N N . TRP B 1 423 ? 23.193 27.363 8.134 1 84.13 423 TRP B N 1
ATOM 10879 C CA . TRP B 1 423 ? 23.333 26.811 9.478 1 84.13 423 TRP B CA 1
ATOM 10880 C C . TRP B 1 423 ? 21.975 26.688 10.16 1 84.13 423 TRP B C 1
ATOM 10882 O O . TRP B 1 423 ? 21.758 25.781 10.967 1 84.13 423 TRP B O 1
ATOM 10892 N N . LEU B 1 424 ? 21.1 27.577 9.842 1 82.47 424 LEU B N 1
ATOM 10893 C CA . LEU B 1 424 ? 19.754 27.48 10.397 1 82.47 424 LEU B CA 1
ATOM 10894 C C . LEU B 1 424 ? 19.046 26.228 9.89 1 82.47 424 LEU B C 1
ATOM 10896 O O . LEU B 1 424 ? 18.442 25.492 10.674 1 82.47 424 LEU B O 1
ATOM 10900 N N . ARG B 1 425 ? 19.156 26.049 8.647 1 80.7 425 ARG B N 1
ATOM 10901 C CA . ARG B 1 425 ? 18.509 24.884 8.052 1 80.7 425 ARG B CA 1
ATOM 10902 C C . ARG B 1 425 ? 19.095 23.59 8.605 1 80.7 425 ARG B C 1
ATOM 10904 O O . ARG B 1 425 ? 18.362 22.637 8.877 1 80.7 425 ARG B O 1
ATOM 10911 N N . ARG B 1 426 ? 20.335 23.625 8.715 1 85.39 426 ARG B N 1
ATOM 10912 C CA . ARG B 1 426 ? 21.017 22.444 9.236 1 85.39 426 ARG B CA 1
ATOM 10913 C C . ARG B 1 426 ? 20.647 22.197 10.694 1 85.39 426 ARG B C 1
ATOM 10915 O O . ARG B 1 426 ? 20.424 21.054 11.099 1 85.39 426 ARG B O 1
ATOM 10922 N N . GLY B 1 427 ? 20.605 23.268 11.433 1 87.37 427 GLY B N 1
ATOM 10923 C CA . GLY B 1 427 ? 20.231 23.153 12.833 1 87.37 427 GLY B CA 1
ATOM 10924 C C . GLY B 1 427 ? 18.796 22.705 13.032 1 87.37 427 GLY B C 1
ATOM 10925 O O . GLY B 1 427 ? 18.515 21.869 13.893 1 87.37 427 GLY B O 1
ATOM 10926 N N . LEU B 1 428 ? 17.94 23.24 12.201 1 86.06 428 LEU B N 1
ATOM 10927 C CA . LEU B 1 428 ? 16.53 22.878 12.302 1 86.06 428 LEU B CA 1
ATOM 10928 C C . LEU B 1 428 ? 16.31 21.43 11.877 1 86.06 428 LEU B C 1
ATOM 10930 O O . LEU B 1 428 ? 15.487 20.724 12.466 1 86.06 428 LEU B O 1
ATOM 10934 N N . SER B 1 429 ? 16.998 21.053 10.89 1 87.74 429 SER B N 1
ATOM 10935 C CA . SER B 1 429 ? 16.885 19.674 10.427 1 87.74 429 SER B CA 1
ATOM 10936 C C . SER B 1 429 ? 17.359 18.692 11.493 1 87.74 429 SER B C 1
ATOM 10938 O O . SER B 1 429 ? 16.739 17.647 11.701 1 87.74 429 SER B O 1
ATOM 10940 N N . ALA B 1 430 ? 18.414 19.03 12.114 1 90.99 430 ALA B N 1
ATOM 10941 C CA . ALA B 1 430 ? 18.941 18.176 13.175 1 90.99 430 ALA B CA 1
ATOM 10942 C C . ALA B 1 430 ? 18.002 18.153 14.378 1 90.99 430 ALA B C 1
ATOM 10944 O O . ALA B 1 430 ? 17.823 17.111 15.014 1 90.99 430 ALA B O 1
ATOM 10945 N N . LEU B 1 431 ? 17.505 19.314 14.681 1 91.27 431 LEU B N 1
ATOM 10946 C CA . LEU B 1 431 ? 16.566 19.403 15.794 1 91.27 431 LEU B CA 1
ATOM 10947 C C . LEU B 1 431 ? 15.312 18.582 15.514 1 91.27 431 LEU B C 1
ATOM 10949 O O . LEU B 1 431 ? 14.78 17.927 16.413 1 91.27 431 LEU B O 1
ATOM 10953 N N . GLU B 1 432 ? 14.858 18.689 14.341 1 91.03 432 GLU B N 1
ATOM 10954 C CA . GLU B 1 432 ? 13.692 17.901 13.953 1 91.03 432 GLU B CA 1
ATOM 10955 C C . GLU B 1 432 ? 13.975 16.406 14.061 1 91.03 432 GLU B C 1
ATOM 10957 O O . GLU B 1 432 ? 13.112 15.634 14.484 1 91.03 432 GLU B O 1
ATOM 10962 N N . ARG B 1 433 ? 15.129 16.035 13.665 1 93.76 433 ARG B N 1
ATOM 10963 C CA . ARG B 1 433 ? 15.531 14.639 13.799 1 93.76 433 ARG B CA 1
ATOM 10964 C C . ARG B 1 433 ? 15.513 14.201 15.26 1 93.76 433 ARG B C 1
ATOM 10966 O O . ARG B 1 433 ? 15.028 13.115 15.582 1 93.76 433 ARG B O 1
ATOM 10973 N N . TYR B 1 434 ? 16.141 15.028 16.059 1 94.57 434 TYR B N 1
ATOM 10974 C CA . TYR B 1 434 ? 16.162 14.762 17.493 1 94.57 434 TYR B CA 1
ATOM 10975 C C . TYR B 1 434 ? 14.747 14.652 18.048 1 94.57 434 TYR B C 1
ATOM 10977 O O . TYR B 1 434 ? 14.453 13.754 18.841 1 94.57 434 TYR B O 1
ATOM 10985 N N . PHE B 1 435 ? 13.878 15.537 17.594 1 93.41 435 PHE B N 1
ATOM 10986 C CA . PHE B 1 435 ? 12.475 15.558 17.989 1 93.41 435 PHE B CA 1
ATOM 10987 C C . PHE B 1 435 ? 11.792 14.243 17.631 1 93.41 435 PHE B C 1
ATOM 10989 O O . PHE B 1 435 ? 11.109 13.646 18.466 1 93.41 435 PHE B O 1
ATOM 10996 N N . PHE B 1 436 ? 12.023 13.72 16.495 1 95.04 436 PHE B N 1
ATOM 10997 C CA . PHE B 1 436 ? 11.342 12.521 16.02 1 95.04 436 PHE B CA 1
ATOM 10998 C C . PHE B 1 436 ? 11.954 11.27 16.64 1 95.04 436 PHE B C 1
ATOM 11000 O O . PHE B 1 436 ? 11.276 10.252 16.794 1 95.04 436 PHE B O 1
ATOM 11007 N N . LEU B 1 437 ? 13.232 11.354 16.982 1 96.72 437 LEU B N 1
ATOM 11008 C CA . LEU B 1 437 ? 13.828 10.214 17.67 1 96.72 437 LEU B CA 1
ATOM 11009 C C . LEU B 1 437 ? 13.213 10.031 19.053 1 96.72 437 LEU B C 1
ATOM 11011 O O . LEU B 1 437 ? 12.982 8.901 19.49 1 96.72 437 LEU B O 1
ATOM 11015 N N . ILE B 1 438 ? 12.95 11.127 19.706 1 96.32 438 ILE B N 1
ATOM 11016 C CA . ILE B 1 438 ? 12.308 11.073 21.015 1 96.32 438 ILE B CA 1
ATOM 11017 C C . ILE B 1 438 ? 10.884 10.542 20.869 1 96.32 438 ILE B C 1
ATOM 11019 O O . ILE B 1 438 ? 10.448 9.695 21.652 1 96.32 438 ILE B O 1
ATOM 11023 N N . LEU B 1 439 ? 10.221 11.051 19.848 1 95.74 439 LEU B N 1
ATOM 11024 C CA . LEU B 1 439 ? 8.861 10.588 19.593 1 95.74 439 LEU B CA 1
ATOM 11025 C C . LEU B 1 439 ? 8.847 9.098 19.267 1 95.74 439 LEU B C 1
ATOM 11027 O O . LEU B 1 439 ? 7.956 8.37 19.711 1 95.74 439 LEU B O 1
ATOM 11031 N N . PHE B 1 440 ? 9.793 8.682 18.527 1 97.06 440 PHE B N 1
ATOM 11032 C CA . PHE B 1 440 ? 9.866 7.276 18.15 1 97.06 440 PHE B CA 1
ATOM 11033 C C . PHE B 1 440 ? 10.103 6.399 19.374 1 97.06 440 PHE B C 1
ATOM 11035 O O . PHE B 1 440 ? 9.551 5.301 19.474 1 97.06 440 PHE B O 1
ATOM 11042 N N . ASN B 1 441 ? 10.95 6.886 20.177 1 97.51 441 ASN B N 1
ATOM 11043 C CA . ASN B 1 441 ? 11.172 6.116 21.396 1 97.51 441 ASN B CA 1
ATOM 11044 C C . ASN B 1 441 ? 9.909 6.041 22.25 1 97.51 441 ASN B C 1
ATOM 11046 O O . ASN B 1 441 ? 9.66 5.031 22.91 1 97.51 441 ASN B O 1
ATOM 11050 N N . ALA B 1 442 ? 9.179 7.109 22.318 1 96.28 442 ALA B N 1
ATOM 11051 C CA . ALA B 1 442 ? 7.894 7.088 23.011 1 96.28 442 ALA B CA 1
ATOM 11052 C C . ALA B 1 442 ? 6.945 6.075 22.376 1 96.28 442 ALA B C 1
ATOM 11054 O O . ALA B 1 442 ? 6.238 5.351 23.08 1 96.28 442 ALA B O 1
ATOM 11055 N N . TYR B 1 443 ? 6.914 6.017 21.051 1 93.94 443 TYR B N 1
ATOM 11056 C CA . TYR B 1 443 ? 6.13 5.051 20.29 1 93.94 443 TYR B CA 1
ATOM 11057 C C . TYR B 1 443 ? 6.556 3.624 20.616 1 93.94 443 TYR B C 1
ATOM 11059 O O . TYR B 1 443 ? 5.712 2.741 20.786 1 93.94 443 TYR B O 1
ATOM 11067 N N . LEU B 1 444 ? 7.848 3.461 20.764 1 95.52 444 LEU B N 1
ATOM 11068 C CA . LEU B 1 444 ? 8.366 2.128 21.049 1 95.52 444 LEU B CA 1
ATOM 11069 C C . LEU B 1 444 ? 7.958 1.674 22.447 1 95.52 444 LEU B C 1
ATOM 11071 O O . LEU B 1 444 ? 7.674 0.494 22.663 1 95.52 444 LEU B O 1
ATOM 11075 N N . HIS B 1 445 ? 7.985 2.563 23.394 1 93.87 445 HIS B N 1
ATOM 11076 C CA . HIS B 1 445 ? 7.575 2.219 24.75 1 93.87 445 HIS B CA 1
ATOM 11077 C C . HIS B 1 445 ? 6.139 1.707 24.779 1 93.87 445 HIS B C 1
ATOM 11079 O O . HIS B 1 445 ? 5.811 0.81 25.559 1 93.87 445 HIS B O 1
ATOM 11085 N N . GLU B 1 446 ? 5.387 2.251 23.896 1 88.98 446 GLU B N 1
ATOM 11086 C CA . GLU B 1 446 ? 3.97 1.902 23.883 1 88.98 446 GLU B CA 1
ATOM 11087 C C . GLU B 1 446 ? 3.705 0.699 22.982 1 88.98 446 GLU B C 1
ATOM 11089 O O . GLU B 1 446 ? 2.929 -0.191 23.338 1 88.98 446 GLU B O 1
ATOM 11094 N N . GLN B 1 447 ? 4.384 0.624 21.85 1 88.59 447 GLN B N 1
ATOM 11095 C CA . GLN B 1 447 ? 3.971 -0.309 20.808 1 88.59 447 GLN B CA 1
ATOM 11096 C C . GLN B 1 447 ? 4.873 -1.54 20.783 1 88.59 447 GLN B C 1
ATOM 11098 O O . GLN B 1 447 ? 4.475 -2.597 20.287 1 88.59 447 GLN B O 1
ATOM 11103 N N . PHE B 1 448 ? 6.065 -1.486 21.339 1 88.71 448 PHE B N 1
ATOM 11104 C CA . PHE B 1 448 ? 6.983 -2.617 21.279 1 88.71 448 PHE B CA 1
ATOM 11105 C C . PHE B 1 448 ? 6.391 -3.833 21.982 1 88.71 448 PHE B C 1
ATOM 11107 O O . PHE B 1 448 ? 6.4 -4.938 21.436 1 88.71 448 PHE B O 1
ATOM 11114 N N . PRO B 1 449 ? 5.846 -3.601 23.165 1 80.67 449 PRO B N 1
ATOM 11115 C CA . PRO B 1 449 ? 5.236 -4.758 23.826 1 80.67 449 PRO B CA 1
ATOM 11116 C C . PRO B 1 449 ? 4.011 -5.285 23.082 1 80.67 449 PRO B C 1
ATOM 11118 O O . PRO B 1 449 ? 3.627 -6.443 23.26 1 80.67 449 PRO B O 1
ATOM 11121 N N . LEU B 1 450 ? 3.497 -4.371 22.254 1 79.13 450 LEU B N 1
ATOM 11122 C CA . LEU B 1 450 ? 2.302 -4.746 21.505 1 79.13 450 LEU B CA 1
ATOM 11123 C C . LEU B 1 450 ? 2.666 -5.22 20.102 1 79.13 450 LEU B C 1
ATOM 11125 O O . LEU B 1 450 ? 1.797 -5.33 19.235 1 79.13 450 LEU B O 1
ATOM 11129 N N . MET B 1 451 ? 4.018 -5.402 19.883 1 80.12 451 MET B N 1
ATOM 11130 C CA . MET B 1 451 ? 4.529 -5.904 18.611 1 80.12 451 MET B CA 1
ATOM 11131 C C . MET B 1 451 ? 4.071 -5.02 17.455 1 80.12 451 MET B C 1
ATOM 11133 O O . MET B 1 451 ? 3.667 -5.524 16.405 1 80.12 451 MET B O 1
ATOM 11137 N N . PHE B 1 452 ? 3.855 -3.768 17.737 1 85.11 452 PHE B N 1
ATOM 11138 C CA . PHE B 1 452 ? 3.625 -2.728 16.741 1 85.11 452 PHE B CA 1
ATOM 11139 C C . PHE B 1 452 ? 2.27 -2.914 16.067 1 85.11 452 PHE B C 1
ATOM 11141 O O . PHE B 1 452 ? 2.181 -2.944 14.838 1 85.11 452 PHE B O 1
ATOM 11148 N N . SER B 1 453 ? 1.263 -3.009 16.83 1 77.96 453 SER B N 1
ATOM 11149 C CA . SER B 1 453 ? -0.106 -3.127 16.339 1 77.96 453 SER B CA 1
ATOM 11150 C C . SER B 1 453 ? -0.523 -1.883 15.561 1 77.96 453 SER B C 1
ATOM 11152 O O . SER B 1 453 ? -1.349 -1.963 14.649 1 77.96 453 SER B O 1
ATOM 11154 N N . GLN B 1 454 ? -0.018 -0.79 16.014 1 83.6 454 GLN B N 1
ATOM 11155 C CA . GLN B 1 454 ? -0.274 0.473 15.329 1 83.6 454 GLN B CA 1
ATOM 11156 C C . GLN B 1 454 ? 0.991 1.001 14.659 1 83.6 454 GLN B C 1
ATOM 11158 O O . GLN B 1 454 ? 2.08 0.929 15.232 1 83.6 454 GLN B O 1
ATOM 11163 N N . THR B 1 455 ? 0.816 1.406 13.45 1 88.5 455 THR B N 1
ATOM 11164 C CA . THR B 1 455 ? 1.966 2.001 12.779 1 88.5 455 THR B CA 1
ATOM 11165 C C . THR B 1 455 ? 2.316 3.351 13.399 1 88.5 455 THR B C 1
ATOM 11167 O O . THR B 1 455 ? 1.501 3.944 14.108 1 88.5 455 THR B O 1
ATOM 11170 N N . PHE B 1 456 ? 3.497 3.807 13.285 1 93.56 456 PHE B N 1
ATOM 11171 C CA . PHE B 1 456 ? 3.935 5.099 13.798 1 93.56 456 PHE B CA 1
ATOM 11172 C C . PHE B 1 456 ? 3.121 6.231 13.182 1 93.56 456 PHE B C 1
ATOM 11174 O O . PHE B 1 456 ? 2.797 7.209 13.859 1 93.56 456 PHE B O 1
ATOM 11181 N N . ARG B 1 457 ? 2.81 6.102 11.874 1 90.57 457 ARG B N 1
ATOM 11182 C CA . ARG B 1 457 ? 2.021 7.112 11.176 1 90.57 457 ARG B CA 1
ATOM 11183 C C . ARG B 1 457 ? 0.647 7.273 11.817 1 90.57 457 ARG B C 1
ATOM 11185 O O . ARG B 1 457 ? 0.198 8.394 12.063 1 90.57 457 ARG B O 1
ATOM 11192 N N . LYS B 1 458 ? -0.028 6.211 12.062 1 87.26 458 LYS B N 1
ATOM 11193 C CA . LYS B 1 458 ? -1.34 6.254 12.7 1 87.26 458 LYS B CA 1
ATOM 11194 C C . LYS B 1 458 ? -1.243 6.799 14.122 1 87.26 458 LYS B C 1
ATOM 11196 O O . LYS B 1 458 ? -2.134 7.519 14.579 1 87.26 458 LYS B O 1
ATOM 11201 N N . TRP B 1 459 ? -0.159 6.351 14.77 1 90.2 459 TRP B N 1
ATOM 11202 C CA . TRP B 1 459 ? 0.091 6.828 16.127 1 90.2 459 TRP B CA 1
ATOM 11203 C C . TRP B 1 459 ? 0.212 8.348 16.156 1 90.2 459 TRP B C 1
ATOM 11205 O O . TRP B 1 459 ? -0.32 9.002 17.056 1 90.2 459 TRP B O 1
ATOM 11215 N N . MET B 1 460 ? 0.86 8.927 15.18 1 90.94 460 MET B N 1
ATOM 11216 C CA . MET B 1 460 ? 1.056 10.37 15.082 1 90.94 460 MET B CA 1
ATOM 11217 C C . MET B 1 460 ? -0.241 11.069 14.685 1 90.94 460 MET B C 1
ATOM 11219 O O . MET B 1 460 ? -0.529 12.168 15.162 1 90.94 460 MET B O 1
ATOM 11223 N N . GLN B 1 461 ? -1.016 10.452 13.857 1 85.39 461 GLN B N 1
ATOM 11224 C CA . GLN B 1 461 ? -2.264 11.035 13.377 1 85.39 461 GLN B CA 1
ATOM 11225 C C . GLN B 1 461 ? -3.289 11.143 14.502 1 85.39 461 GLN B C 1
ATOM 11227 O O . GLN B 1 461 ? -4.17 12.005 14.466 1 85.39 461 GLN B O 1
ATOM 11232 N N . GLN B 1 462 ? -3.16 10.261 15.42 1 83.27 462 GLN B N 1
ATOM 11233 C CA . GLN B 1 462 ? -4.081 10.279 16.552 1 83.27 462 GLN B CA 1
ATOM 11234 C C . GLN B 1 462 ? -3.681 11.342 17.57 1 83.27 462 GLN B C 1
ATOM 11236 O O . GLN B 1 462 ? -4.447 11.652 18.485 1 83.27 462 GLN B O 1
ATOM 11241 N N . ARG B 1 463 ? -2.467 11.873 17.319 1 84.38 463 ARG B N 1
ATOM 11242 C CA . ARG B 1 463 ? -1.953 12.924 18.191 1 84.38 463 ARG B CA 1
ATOM 11243 C C . ARG B 1 463 ? -1.536 14.149 17.385 1 84.38 463 ARG B C 1
ATOM 11245 O O . ARG B 1 463 ? -0.362 14.528 17.384 1 84.38 463 ARG B O 1
ATOM 11252 N N . PRO B 1 464 ? -2.478 14.787 16.773 1 81.27 464 PRO B N 1
ATOM 11253 C CA . PRO B 1 464 ? -2.166 15.885 15.856 1 81.27 464 PRO B CA 1
ATOM 11254 C C . PRO B 1 464 ? -1.476 17.056 16.551 1 81.27 464 PRO B C 1
ATOM 11256 O O . PRO B 1 464 ? -0.809 17.862 15.896 1 81.27 464 PRO B O 1
ATOM 11259 N N . TRP B 1 465 ? -1.63 17.121 17.876 1 79.4 465 TRP B N 1
ATOM 11260 C CA . TRP B 1 465 ? -1.009 18.218 18.61 1 79.4 465 TRP B CA 1
ATOM 11261 C C . TRP B 1 465 ? 0.511 18.151 18.507 1 79.4 465 TRP B C 1
ATOM 11263 O O . TRP B 1 465 ? 1.195 19.167 18.652 1 79.4 465 TRP B O 1
ATOM 11273 N N . LEU B 1 466 ? 1.015 17.027 18.201 1 86.19 466 LEU B N 1
ATOM 11274 C CA . LEU B 1 466 ? 2.455 16.884 18.018 1 86.19 466 LEU B CA 1
ATOM 11275 C C . LEU B 1 466 ? 2.917 17.603 16.755 1 86.19 466 LEU B C 1
ATOM 11277 O O . LEU B 1 466 ? 4.005 18.183 16.728 1 86.19 466 LEU B O 1
ATOM 11281 N N . TYR B 1 467 ? 2.111 17.501 15.726 1 83.11 467 TYR B N 1
ATOM 11282 C CA . TYR B 1 467 ? 2.439 18.215 14.497 1 83.11 467 TYR B CA 1
ATOM 11283 C C . TYR B 1 467 ? 2.364 19.723 14.706 1 83.11 467 TYR B C 1
ATOM 11285 O O . TYR B 1 467 ? 3.152 20.476 14.128 1 83.11 467 TYR B O 1
ATOM 11293 N N . ARG B 1 468 ? 1.416 20.109 15.473 1 77.38 468 ARG B N 1
ATOM 11294 C CA . ARG B 1 468 ? 1.293 21.532 15.775 1 77.38 468 ARG B CA 1
ATOM 11295 C C . ARG B 1 468 ? 2.5 22.031 16.562 1 77.38 468 ARG B C 1
ATOM 11297 O O . ARG B 1 468 ? 2.974 23.147 16.341 1 77.38 468 ARG B O 1
ATOM 11304 N N . MET B 1 469 ? 2.902 21.165 17.441 1 80.45 469 MET B N 1
ATOM 11305 C CA . MET B 1 469 ? 4.097 21.522 18.201 1 80.45 469 MET B CA 1
ATOM 11306 C C . MET B 1 469 ? 5.307 21.651 17.283 1 80.45 469 MET B C 1
ATOM 11308 O O . MET B 1 469 ? 6.108 22.576 17.431 1 80.45 469 MET B O 1
ATOM 11312 N N . LEU B 1 470 ? 5.407 20.771 16.409 1 83.53 470 LEU B N 1
ATOM 11313 C CA . LEU B 1 470 ? 6.538 20.748 15.487 1 83.53 470 LEU B CA 1
ATOM 11314 C C . LEU B 1 470 ? 6.525 21.974 14.58 1 83.53 470 LEU B C 1
ATOM 11316 O O . LEU B 1 470 ? 7.582 22.457 14.167 1 83.53 470 LEU B O 1
ATOM 11320 N N . SER B 1 471 ? 5.346 22.36 14.287 1 77.84 471 SER B N 1
ATOM 11321 C CA . SER B 1 471 ? 5.227 23.521 13.41 1 77.84 471 SER B CA 1
ATOM 11322 C C . SER B 1 471 ? 5.846 24.76 14.047 1 77.84 471 SER B C 1
ATOM 11324 O O . SER B 1 471 ? 6.187 25.718 13.349 1 77.84 471 SER B O 1
ATOM 11326 N N . HIS B 1 472 ? 6.05 24.669 15.31 1 70.81 472 HIS B N 1
ATOM 11327 C CA . HIS B 1 472 ? 6.62 25.808 16.021 1 70.81 472 HIS B CA 1
ATOM 11328 C C . HIS B 1 472 ? 8.12 25.632 16.231 1 70.81 472 HIS B C 1
ATOM 11330 O O . HIS B 1 472 ? 8.711 26.284 17.094 1 70.81 472 HIS B O 1
ATOM 11336 N N . ILE B 1 473 ? 8.675 24.708 15.472 1 73.56 473 ILE B N 1
ATOM 11337 C CA . ILE B 1 473 ? 10.084 24.381 15.661 1 73.56 473 ILE B CA 1
ATOM 11338 C C . ILE B 1 473 ? 10.942 25.61 15.369 1 73.56 473 ILE B C 1
ATOM 11340 O O . ILE B 1 473 ? 11.984 25.811 15.997 1 73.56 473 ILE B O 1
ATOM 11344 N N . ASP B 1 474 ? 10.554 26.26 14.238 1 60.32 474 ASP B N 1
ATOM 11345 C CA . ASP B 1 474 ? 11.337 27.432 13.859 1 60.32 474 ASP B CA 1
ATOM 11346 C C . ASP B 1 474 ? 10.909 28.66 14.661 1 60.32 474 ASP B C 1
ATOM 11348 O O . ASP B 1 474 ? 11.438 29.755 14.459 1 60.32 474 ASP B O 1
ATOM 11352 N N . VAL B 1 475 ? 9.681 28.545 15.167 1 52.39 475 VAL B N 1
ATOM 11353 C CA . VAL B 1 475 ? 9.21 29.738 15.862 1 52.39 475 VAL B CA 1
ATOM 11354 C C . VAL B 1 475 ? 10.231 30.159 16.917 1 52.39 475 VAL B C 1
ATOM 11356 O O . VAL B 1 475 ? 10.495 29.417 17.865 1 52.39 475 VAL B O 1
ATOM 11359 N N . MET B 1 476 ? 11.368 30.268 16.371 1 42.19 476 MET B N 1
ATOM 11360 C CA . MET B 1 476 ? 12.427 30.902 17.152 1 42.19 476 MET B CA 1
ATOM 11361 C C . MET B 1 476 ? 11.927 31.279 18.542 1 42.19 476 MET B C 1
ATOM 11363 O O . MET B 1 476 ? 10.719 31.324 18.781 1 42.19 476 MET B O 1
ATOM 11367 N N . GLU B 1 477 ? 12.664 32.627 18.973 1 37.48 477 GLU B N 1
ATOM 11368 C CA . GLU B 1 477 ? 12.994 33.562 20.044 1 37.48 477 GLU B CA 1
ATOM 11369 C C . GLU B 1 477 ? 11.742 34.252 20.58 1 37.48 477 GLU B C 1
ATOM 11371 O O . GLU B 1 477 ? 11.317 35.279 20.048 1 37.48 477 GLU B O 1
ATOM 11376 N N . LYS B 1 478 ? 10.744 33.697 20.286 1 35.9 478 LYS B N 1
ATOM 11377 C CA . LYS B 1 478 ? 9.786 34.388 21.144 1 35.9 478 LYS B CA 1
ATOM 11378 C C . LYS B 1 478 ? 10.498 35.181 22.236 1 35.9 478 LYS B C 1
ATOM 11380 O O . LYS B 1 478 ? 9.923 36.106 22.813 1 35.9 478 LYS B O 1
ATOM 11385 N N . GLY B 1 479 ? 11.326 34.327 22.917 1 34.5 479 GLY B N 1
ATOM 11386 C CA . GLY B 1 479 ? 12.078 35.14 23.859 1 34.5 479 GLY B CA 1
ATOM 11387 C C . GLY B 1 479 ? 12.777 36.318 23.206 1 34.5 479 GLY B C 1
ATOM 11388 O O . GLY B 1 479 ? 13.772 36.823 23.729 1 34.5 479 GLY B O 1
ATOM 11389 N N . VAL B 1 480 ? 12.763 36.331 21.94 1 35.41 480 VAL B N 1
ATOM 11390 C CA . VAL B 1 480 ? 13.398 37.529 21.401 1 35.41 480 VAL B CA 1
ATOM 11391 C C . VAL B 1 480 ? 12.899 38.761 22.152 1 35.41 480 VAL B C 1
ATOM 11393 O O . VAL B 1 480 ? 11.708 39.079 22.113 1 35.41 480 VAL B O 1
ATOM 11396 N N . THR B 1 481 ? 13.361 38.836 23.195 1 32.69 481 THR B N 1
ATOM 11397 C CA . THR B 1 481 ? 13.196 40.088 23.925 1 32.69 481 THR B CA 1
ATOM 11398 C C . THR B 1 481 ? 13.162 41.274 22.965 1 32.69 481 THR B C 1
ATOM 11400 O O . THR B 1 481 ? 13.658 41.182 21.84 1 32.69 481 THR B O 1
ATOM 11403 N N . SER B 1 482 ? 12.346 42.144 23.119 1 32.01 482 SER B N 1
ATOM 11404 C CA . SER B 1 482 ? 12.352 43.452 22.472 1 32.01 482 SER B CA 1
ATOM 11405 C C . SER B 1 482 ? 13.755 43.833 22.01 1 32.01 482 SER B C 1
ATOM 11407 O O . SER B 1 482 ? 13.914 44.565 21.031 1 32.01 482 SER B O 1
ATOM 11409 N N . GLU B 1 483 ? 14.736 43.519 22.762 1 32.26 483 GLU B N 1
ATOM 11410 C CA . GLU B 1 483 ? 16.121 43.902 22.504 1 32.26 483 GLU B CA 1
ATOM 11411 C C . GLU B 1 483 ? 16.679 43.169 21.287 1 32.26 483 GLU B C 1
ATOM 11413 O O . GLU B 1 483 ? 17.496 43.719 20.545 1 32.26 483 GLU B O 1
ATOM 11418 N N . PHE B 1 484 ? 16.491 41.958 21.218 1 33.16 484 PHE B N 1
ATOM 11419 C CA . PHE B 1 484 ? 17.065 41.191 20.119 1 33.16 484 PHE B CA 1
ATOM 11420 C C . PHE B 1 484 ? 16.428 41.586 18.793 1 33.16 484 PHE B C 1
ATOM 11422 O O . PHE B 1 484 ? 17.109 41.652 17.767 1 33.16 484 PHE B O 1
ATOM 11429 N N . MET B 1 485 ? 15.184 41.657 18.765 1 35.65 485 MET B N 1
ATOM 11430 C CA . MET B 1 485 ? 14.578 42.255 17.579 1 35.65 485 MET B CA 1
ATOM 11431 C C . MET B 1 485 ? 15.254 43.576 17.229 1 35.65 485 MET B C 1
ATOM 11433 O O . MET B 1 485 ? 15.188 44.028 16.084 1 35.65 485 MET B O 1
ATOM 11437 N N . SER B 1 486 ? 15.663 44.326 18.151 1 33.79 486 SER B N 1
ATOM 11438 C CA . SER B 1 486 ? 16.352 45.601 17.976 1 33.79 486 SER B CA 1
ATOM 11439 C C . SER B 1 486 ? 17.751 45.399 17.405 1 33.79 486 SER B C 1
ATOM 11441 O O . SER B 1 486 ? 18.281 46.277 16.721 1 33.79 486 SER B O 1
ATOM 11443 N N . LYS B 1 487 ? 18.577 44.483 17.953 1 35.71 487 LYS B N 1
ATOM 11444 C CA . LYS B 1 487 ? 19.997 44.411 17.622 1 35.71 487 LYS B CA 1
ATOM 11445 C C . LYS B 1 487 ? 20.21 43.769 16.254 1 35.71 487 LYS B C 1
ATOM 11447 O O . LYS B 1 487 ? 21.177 44.085 15.558 1 35.71 487 LYS B O 1
ATOM 11452 N N . CYS B 1 488 ? 20.016 42.438 16.104 1 39.03 488 CYS B N 1
ATOM 11453 C CA . CYS B 1 488 ? 20.353 41.887 14.797 1 39.03 488 CYS B CA 1
ATOM 11454 C C . CYS B 1 488 ? 19.435 42.444 13.716 1 39.03 488 CYS B C 1
ATOM 11456 O O . CYS B 1 488 ? 19.432 41.956 12.585 1 39.03 488 CYS B O 1
ATOM 11458 N N . GLN B 1 489 ? 18.128 42.668 13.95 1 41.83 489 GLN B N 1
ATOM 11459 C CA . GLN B 1 489 ? 17.028 42.837 13.007 1 41.83 489 GLN B CA 1
ATOM 11460 C C . GLN B 1 489 ? 17.316 43.967 12.023 1 41.83 489 GLN B C 1
ATOM 11462 O O . GLN B 1 489 ? 17.988 44.941 12.367 1 41.83 489 GLN B O 1
ATOM 11467 N N . ASN B 1 490 ? 16.762 43.736 10.929 1 49.82 490 ASN B N 1
ATOM 11468 C CA . ASN B 1 490 ? 16.293 44.647 9.891 1 49.82 490 ASN B CA 1
ATOM 11469 C C . ASN B 1 490 ? 15.51 45.816 10.483 1 49.82 490 ASN B C 1
ATOM 11471 O O . ASN B 1 490 ? 14.653 45.621 11.347 1 49.82 490 ASN B O 1
ATOM 11475 N N . PRO B 1 491 ? 15.995 46.87 10.641 1 61.55 491 PRO B N 1
ATOM 11476 C CA . PRO B 1 491 ? 15.272 48.062 11.092 1 61.55 491 PRO B CA 1
ATOM 11477 C C . PRO B 1 491 ? 13.784 48.014 10.752 1 61.55 491 PRO B C 1
ATOM 11479 O O . PRO B 1 491 ? 13.41 47.565 9.666 1 61.55 491 PRO B O 1
ATOM 11482 N N . THR B 1 492 ? 12.902 47.952 11.988 1 72.68 492 THR B N 1
ATOM 11483 C CA . THR B 1 492 ? 11.457 47.991 11.791 1 72.68 492 THR B CA 1
ATOM 11484 C C . THR B 1 492 ? 10.953 49.432 11.77 1 72.68 492 THR B C 1
ATOM 11486 O O . THR B 1 492 ? 11.62 50.336 12.278 1 72.68 492 THR B O 1
ATOM 11489 N N . CYS B 1 493 ? 10.033 49.638 11.041 1 78.88 493 CYS B N 1
ATOM 11490 C CA . CYS B 1 493 ? 9.386 50.941 10.937 1 78.88 493 CYS B CA 1
ATOM 11491 C C . CYS B 1 493 ? 7.898 50.837 11.247 1 78.88 493 CYS B C 1
ATOM 11493 O O . CYS B 1 493 ? 7.361 49.735 11.375 1 78.88 493 CYS B O 1
ATOM 11495 N N . LEU B 1 494 ? 7.363 51.917 11.593 1 85.6 494 LEU B N 1
ATOM 11496 C CA . LEU B 1 494 ? 5.922 51.979 11.812 1 85.6 494 LEU B CA 1
ATOM 11497 C C . LEU B 1 494 ? 5.198 52.407 10.54 1 85.6 494 LEU B C 1
ATOM 11499 O O . LEU B 1 494 ? 5.606 53.365 9.879 1 85.6 494 LEU B O 1
ATOM 11503 N N . VAL B 1 495 ? 4.285 51.594 10.225 1 86.51 495 VAL B N 1
ATOM 11504 C CA . VAL B 1 495 ? 3.484 51.904 9.045 1 86.51 495 VAL B CA 1
ATOM 11505 C C . VAL B 1 495 ? 2.032 52.145 9.454 1 86.51 495 VAL B C 1
ATOM 11507 O O . VAL B 1 495 ? 1.483 51.41 10.278 1 86.51 495 VAL B O 1
ATOM 11510 N N . ALA B 1 496 ? 1.464 53.127 8.923 1 84.37 496 ALA B N 1
ATOM 11511 C CA . ALA B 1 496 ? 0.075 53.449 9.238 1 84.37 496 ALA B CA 1
ATOM 11512 C C . ALA B 1 496 ? -0.877 52.418 8.638 1 84.37 496 ALA B C 1
ATOM 11514 O O . ALA B 1 496 ? -0.665 51.946 7.518 1 84.37 496 ALA B O 1
ATOM 11515 N N . ASP B 1 497 ? -1.846 51.985 9.359 1 81.42 497 ASP B N 1
ATOM 11516 C CA . ASP B 1 497 ? -2.824 51.001 8.905 1 81.42 497 ASP B CA 1
ATOM 11517 C C . ASP B 1 497 ? -3.77 51.604 7.869 1 81.42 497 ASP B C 1
ATOM 11519 O O . ASP B 1 497 ? -4.293 50.892 7.009 1 81.42 497 ASP B O 1
ATOM 11523 N N . GLU B 1 498 ? -4.133 52.775 7.974 1 68.69 498 GLU B N 1
ATOM 11524 C CA . GLU B 1 498 ? -5.147 53.384 7.119 1 68.69 498 GLU B CA 1
ATOM 11525 C C . GLU B 1 498 ? -4.525 53.968 5.854 1 68.69 498 GLU B C 1
ATOM 11527 O O . GLU B 1 498 ? -3.758 54.931 5.921 1 68.69 498 GLU B O 1
ATOM 11532 N N . HIS B 1 499 ? -4.081 52.901 4.555 1 62.7 499 HIS B N 1
ATOM 11533 C CA . HIS B 1 499 ? -3.703 53.465 3.264 1 62.7 499 HIS B CA 1
ATOM 11534 C C . HIS B 1 499 ? -4.93 53.913 2.477 1 62.7 499 HIS B C 1
ATOM 11536 O O . HIS B 1 499 ? -6.009 53.335 2.62 1 62.7 499 HIS B O 1
ATOM 11542 N N . VAL B 1 500 ? -5.294 55.248 2.205 1 57.22 500 VAL B N 1
ATOM 11543 C CA . VAL B 1 500 ? -6.409 55.852 1.483 1 57.22 500 VAL B CA 1
ATOM 11544 C C . VAL B 1 500 ? -7.105 54.794 0.63 1 57.22 500 VAL B C 1
ATOM 11546 O O . VAL B 1 500 ? -8.333 54.788 0.517 1 57.22 500 VAL B O 1
ATOM 11549 N N . SER B 1 501 ? -6.504 53.837 0.217 1 62.1 501 SER B N 1
ATOM 11550 C CA . SER B 1 501 ? -7.053 52.878 -0.736 1 62.1 501 SER B CA 1
ATOM 11551 C C . SER B 1 501 ? -7.735 51.716 -0.021 1 62.1 501 SER B C 1
ATOM 11553 O O . SER B 1 501 ? -8.403 50.897 -0.655 1 62.1 501 SER B O 1
ATOM 11555 N N . LEU B 1 502 ? -7.811 51.71 1.331 1 73.48 502 LEU B N 1
ATOM 11556 C CA . LEU B 1 502 ? -8.335 50.559 2.058 1 73.48 502 LEU B CA 1
ATOM 11557 C C . LEU B 1 502 ? -9.851 50.644 2.193 1 73.48 502 LEU B C 1
ATOM 11559 O O . LEU B 1 502 ? -10.529 49.619 2.292 1 73.48 502 LEU B O 1
ATOM 11563 N N . ASP B 1 503 ? -10.417 51.879 2.131 1 77.51 503 ASP B N 1
ATOM 11564 C CA . ASP B 1 503 ? -11.853 52.05 2.334 1 77.51 503 ASP B CA 1
ATOM 11565 C C . ASP B 1 503 ? -12.624 51.801 1.04 1 77.51 503 ASP B C 1
ATOM 11567 O O . ASP B 1 503 ? -13.14 52.739 0.429 1 77.51 503 ASP B O 1
ATOM 11571 N N . VAL B 1 504 ? -12.912 50.623 0.769 1 79.64 504 VAL B N 1
ATOM 11572 C CA . VAL B 1 504 ? -13.558 50.234 -0.481 1 79.64 504 VAL B CA 1
ATOM 11573 C C . VAL B 1 504 ? -15.067 50.433 -0.367 1 79.64 504 VAL B C 1
ATOM 11575 O O . VAL B 1 504 ? -15.735 50.744 -1.356 1 79.64 504 VAL B O 1
ATOM 11578 N N . LEU B 1 505 ? -15.663 50.393 0.856 1 79.13 505 LEU B N 1
ATOM 11579 C CA . LEU B 1 505 ? -17.106 50.486 1.046 1 79.13 505 LEU B CA 1
ATOM 11580 C C . LEU B 1 505 ? -17.518 51.913 1.392 1 79.13 505 LEU B C 1
ATOM 11582 O O . LEU B 1 505 ? -18.706 52.196 1.565 1 79.13 505 LEU B O 1
ATOM 11586 N N . SER B 1 506 ? -16.58 52.865 1.491 1 73.68 506 SER B N 1
ATOM 11587 C CA . SER B 1 506 ? -16.786 54.292 1.715 1 73.68 506 SER B CA 1
ATOM 11588 C C . SER B 1 506 ? -17.531 54.545 3.022 1 73.68 506 SER B C 1
ATOM 11590 O O . SER B 1 506 ? -18.453 55.361 3.07 1 73.68 506 SER B O 1
ATOM 11592 N N . THR B 1 507 ? -17.142 53.781 4.048 1 80.14 507 THR B N 1
ATOM 11593 C CA . THR B 1 507 ? -17.83 53.889 5.33 1 80.14 507 THR B CA 1
ATOM 11594 C C . THR B 1 507 ? -17.096 54.852 6.259 1 80.14 507 THR B C 1
ATOM 11596 O O . THR B 1 507 ? -17.605 55.203 7.326 1 80.14 507 THR B O 1
ATOM 11599 N N . GLN B 1 508 ? -15.984 55.308 5.927 1 80.73 508 GLN B N 1
ATOM 11600 C CA . GLN B 1 508 ? -15.219 56.247 6.741 1 80.73 508 GLN B CA 1
ATOM 11601 C C . GLN B 1 508 ? -16.019 57.518 7.012 1 80.73 508 GLN B C 1
ATOM 11603 O O . GLN B 1 508 ? -15.896 58.119 8.081 1 80.73 508 GLN B O 1
ATOM 11608 N N . ARG B 1 509 ? -16.794 57.773 6.137 1 77.2 509 ARG B N 1
ATOM 11609 C CA . ARG B 1 509 ? -17.552 59.015 6.245 1 77.2 509 ARG B CA 1
ATOM 11610 C C . ARG B 1 509 ? -18.703 58.869 7.234 1 77.2 509 ARG B C 1
ATOM 11612 O O . ARG B 1 509 ? -19.053 59.823 7.932 1 77.2 509 ARG B O 1
ATOM 11619 N N . GLU B 1 510 ? -19.193 57.756 7.327 1 77.28 510 GLU B N 1
ATOM 11620 C CA . GLU B 1 510 ? -20.373 57.533 8.157 1 77.28 510 GLU B CA 1
ATOM 11621 C C . GLU B 1 510 ? -19.982 57.179 9.589 1 77.28 510 GLU B C 1
ATOM 11623 O O . GLU B 1 510 ? -20.538 57.727 10.543 1 77.28 510 GLU B O 1
ATOM 11628 N N . VAL B 1 511 ? -19.053 56.215 9.727 1 82.93 511 VAL B N 1
ATOM 11629 C CA . VAL B 1 511 ? -18.731 55.711 11.058 1 82.93 511 VAL B CA 1
ATOM 11630 C C . VAL B 1 511 ? -17.237 55.876 11.326 1 82.93 511 VAL B C 1
ATOM 11632 O O . VAL B 1 511 ? -16.728 55.41 12.348 1 82.93 511 VAL B O 1
ATOM 11635 N N . GLU B 1 512 ? -16.454 56.521 10.545 1 80.73 512 GLU B N 1
ATOM 11636 C CA . GLU B 1 512 ? -15.042 56.865 10.681 1 80.73 512 GLU B CA 1
ATOM 11637 C C . GLU B 1 512 ? -14.168 55.614 10.688 1 80.73 512 GLU B C 1
ATOM 11639 O O . GLU B 1 512 ? -13.134 55.577 11.359 1 80.73 512 GLU B O 1
ATOM 11644 N N . VAL B 1 513 ? -14.766 54.61 10.269 1 88.15 513 VAL B N 1
ATOM 11645 C CA . VAL B 1 513 ? -13.989 53.383 10.125 1 88.15 513 VAL B CA 1
ATOM 11646 C C . VAL B 1 513 ? -14.169 52.819 8.718 1 88.15 513 VAL B C 1
ATOM 11648 O O . VAL B 1 513 ? -15.264 52.88 8.153 1 88.15 513 VAL B O 1
ATOM 11651 N N . SER B 1 514 ? -13.12 52.252 8.199 1 85.6 514 SER B N 1
ATOM 11652 C CA . SER B 1 514 ? -13.155 51.731 6.837 1 85.6 514 SER B CA 1
ATOM 11653 C C . SER B 1 514 ? -13.798 50.349 6.79 1 85.6 514 SER B C 1
ATOM 11655 O O . SER B 1 514 ? -13.605 49.537 7.698 1 85.6 514 SER B O 1
ATOM 11657 N N . ASN B 1 515 ? -14.665 50.113 5.769 1 87.45 515 ASN B N 1
ATOM 11658 C CA . ASN B 1 515 ? -15.229 48.816 5.413 1 87.45 515 ASN B CA 1
ATOM 11659 C C . ASN B 1 515 ? -16.123 48.269 6.523 1 87.45 515 ASN B C 1
ATOM 11661 O O . ASN B 1 515 ? -16.026 47.094 6.882 1 87.45 515 ASN B O 1
ATOM 11665 N N . PHE B 1 516 ? -16.823 49.173 7.167 1 88.98 516 PHE B N 1
ATOM 11666 C CA . PHE B 1 516 ? -17.831 48.757 8.135 1 88.98 516 PHE B CA 1
ATOM 11667 C C . PHE B 1 516 ? -19.044 48.16 7.432 1 88.98 516 PHE B C 1
ATOM 11669 O O . PHE B 1 516 ? -19.621 48.786 6.541 1 88.98 516 PHE B O 1
ATOM 11676 N N . ARG B 1 517 ? -19.403 46.917 7.787 1 89.42 517 ARG B N 1
ATOM 11677 C CA . ARG B 1 517 ? -20.501 46.242 7.103 1 89.42 517 ARG B CA 1
ATOM 11678 C C . ARG B 1 517 ? -21.263 45.33 8.059 1 89.42 517 ARG B C 1
ATOM 11680 O O . ARG B 1 517 ? -20.691 44.812 9.02 1 89.42 517 ARG B O 1
ATOM 11687 N N . LYS B 1 518 ? -22.426 45.183 7.803 1 89.33 518 LYS B N 1
ATOM 11688 C CA . LYS B 1 518 ? -23.302 44.306 8.573 1 89.33 518 LYS B CA 1
ATOM 11689 C C . LYS B 1 518 ? -23.816 43.151 7.717 1 89.33 518 LYS B C 1
ATOM 11691 O O . LYS B 1 518 ? -24.179 43.347 6.555 1 89.33 518 LYS B O 1
ATOM 11696 N N . VAL B 1 519 ? -23.819 41.975 8.275 1 88.76 519 VAL B N 1
ATOM 11697 C CA . VAL B 1 519 ? -24.392 40.827 7.58 1 88.76 519 VAL B CA 1
ATOM 11698 C C . VAL B 1 519 ? -25.916 40.926 7.586 1 88.76 519 VAL B C 1
ATOM 11700 O O . VAL B 1 519 ? -26.528 41.112 8.641 1 88.76 519 VAL B O 1
ATOM 11703 N N . PRO B 1 520 ? -26.488 40.8 6.477 1 82.67 520 PRO B N 1
ATOM 11704 C CA . PRO B 1 520 ? -27.948 40.916 6.424 1 82.67 520 PRO B CA 1
ATOM 11705 C C . PRO B 1 520 ? -28.655 39.85 7.258 1 82.67 520 PRO B C 1
ATOM 11707 O O . PRO B 1 520 ? -28.382 38.657 7.103 1 82.67 520 PRO B O 1
ATOM 11710 N N . GLY B 1 521 ? -29.468 40.276 8.156 1 78.56 521 GLY B N 1
ATOM 11711 C CA . GLY B 1 521 ? -30.304 39.365 8.922 1 78.56 521 GLY B CA 1
ATOM 11712 C C . GLY B 1 521 ? -29.63 38.852 10.18 1 78.56 521 GLY B C 1
ATOM 11713 O O . GLY B 1 521 ? -30.256 38.166 10.991 1 78.56 521 GLY B O 1
ATOM 11714 N N . LEU B 1 522 ? -28.359 39.133 10.331 1 86.05 522 LEU B N 1
ATOM 11715 C CA . LEU B 1 522 ? -27.603 38.693 11.499 1 86.05 522 LEU B CA 1
ATOM 11716 C C . LEU B 1 522 ? -26.925 39.874 12.184 1 86.05 522 LEU B C 1
ATOM 11718 O O . LEU B 1 522 ? -26.477 40.81 11.518 1 86.05 522 LEU B O 1
ATOM 11722 N N . PRO B 1 523 ? -26.831 39.872 13.487 1 86.32 523 PRO B N 1
ATOM 11723 C CA . PRO B 1 523 ? -26.206 40.981 14.212 1 86.32 523 PRO B CA 1
ATOM 11724 C C . PRO B 1 523 ? -24.681 40.906 14.204 1 86.32 523 PRO B C 1
ATOM 11726 O O . PRO B 1 523 ? -24.052 40.943 15.265 1 86.32 523 PRO B O 1
ATOM 11729 N N . MET B 1 524 ? -24.097 40.702 13.07 1 90.59 524 MET B N 1
ATOM 11730 C CA . MET B 1 524 ? -22.65 40.586 12.913 1 90.59 524 MET B CA 1
ATOM 11731 C C . MET B 1 524 ? -22.107 41.705 12.03 1 90.59 524 MET B C 1
ATOM 11733 O O . MET B 1 524 ? -22.701 42.033 11.001 1 90.59 524 MET B O 1
ATOM 11737 N N . TYR B 1 525 ? -20.988 42.227 12.516 1 91 525 TYR B N 1
ATOM 11738 C CA . TYR B 1 525 ? -20.399 43.364 11.817 1 91 525 TYR B CA 1
ATOM 11739 C C . TYR B 1 525 ? -18.914 43.138 11.563 1 91 525 TYR B C 1
ATOM 11741 O O . TYR B 1 525 ? -18.247 42.436 12.326 1 91 525 TYR B O 1
ATOM 11749 N N . GLY B 1 526 ? -18.437 43.599 10.449 1 91.11 526 GLY B N 1
ATOM 11750 C CA . GLY B 1 526 ? -17.02 43.595 10.123 1 91.11 526 GLY B CA 1
ATOM 11751 C C . GLY B 1 526 ? -16.482 44.972 9.784 1 91.11 526 GLY B C 1
ATOM 11752 O O . GLY B 1 526 ? -17.197 45.801 9.216 1 91.11 526 GLY B O 1
ATOM 11753 N N . MET B 1 527 ? -15.22 45.201 10.178 1 89.8 527 MET B N 1
ATOM 11754 C CA . MET B 1 527 ? -14.628 46.499 9.869 1 89.8 527 MET B CA 1
ATOM 11755 C C . MET B 1 527 ? -13.105 46.42 9.885 1 89.8 527 MET B C 1
ATOM 11757 O O . MET B 1 527 ? -12.536 45.39 10.249 1 89.8 527 MET B O 1
ATOM 11761 N N . CYS B 1 528 ? -12.505 47.446 9.461 1 89.33 528 CYS B N 1
ATOM 11762 C CA . CYS B 1 528 ? -11.056 47.584 9.554 1 89.33 528 CYS B CA 1
ATOM 11763 C C . CYS B 1 528 ? -10.636 47.981 10.965 1 89.33 528 CYS B C 1
ATOM 11765 O O . CYS B 1 528 ? -11.483 48.167 11.84 1 89.33 528 CYS B O 1
ATOM 11767 N N . GLN B 1 529 ? -9.347 48.01 11.144 1 87.87 529 GLN B N 1
ATOM 11768 C CA . GLN B 1 529 ? -8.845 48.447 12.442 1 87.87 529 GLN B CA 1
ATOM 11769 C C . GLN B 1 529 ? -9.277 49.879 12.746 1 87.87 529 GLN B C 1
ATOM 11771 O O . GLN B 1 529 ? -8.927 50.807 12.014 1 87.87 529 GLN B O 1
ATOM 11776 N N . PRO B 1 530 ? -10.046 50.051 13.777 1 86.86 530 PRO B N 1
ATOM 11777 C CA . PRO B 1 530 ? -10.53 51.397 14.089 1 86.86 530 PRO B CA 1
ATOM 11778 C C . PRO B 1 530 ? -9.528 52.211 14.905 1 86.86 530 PRO B C 1
ATOM 11780 O O . PRO B 1 530 ? -8.745 51.643 15.671 1 86.86 530 PRO B O 1
ATOM 11783 N N . SER B 1 531 ? -9.537 53.426 14.667 1 85.47 531 SER B N 1
ATOM 11784 C CA . SER B 1 531 ? -8.844 54.344 15.564 1 85.47 531 SER B CA 1
ATOM 11785 C C . SER B 1 531 ? -9.626 54.55 16.857 1 85.47 531 SER B C 1
ATOM 11787 O O . SER B 1 531 ? -10.771 54.108 16.973 1 85.47 531 SER B O 1
ATOM 11789 N N . ARG B 1 532 ? -8.993 55.223 17.796 1 86.02 532 ARG B N 1
ATOM 11790 C CA . ARG B 1 532 ? -9.674 55.471 19.063 1 86.02 532 ARG B CA 1
ATOM 11791 C C . ARG B 1 532 ? -10.991 56.207 18.842 1 86.02 532 ARG B C 1
ATOM 11793 O O . ARG B 1 532 ? -12.004 55.878 19.463 1 86.02 532 ARG B O 1
ATOM 11800 N N . GLN B 1 533 ? -10.975 57.155 17.992 1 86.1 533 GLN B N 1
ATOM 11801 C CA . GLN B 1 533 ? -12.183 57.914 17.684 1 86.1 533 GLN B CA 1
ATOM 11802 C C . GLN B 1 533 ? -13.175 57.07 16.888 1 86.1 533 GLN B C 1
ATOM 11804 O O . GLN B 1 533 ? -14.384 57.139 17.122 1 86.1 533 GLN B O 1
ATOM 11809 N N . GLY B 1 534 ? -12.575 56.378 15.922 1 87.66 534 GLY B N 1
ATOM 11810 C CA . GLY B 1 534 ? -13.43 55.511 15.127 1 87.66 534 GLY B CA 1
ATOM 11811 C C . GLY B 1 534 ? -14.146 54.459 15.954 1 87.66 534 GLY B C 1
ATOM 11812 O O . GLY B 1 534 ? -15.307 54.14 15.69 1 87.66 534 GLY B O 1
ATOM 11813 N N . LEU B 1 535 ? -13.442 53.931 16.882 1 90.63 535 LEU B N 1
ATOM 11814 C CA . LEU B 1 535 ? -14.025 52.917 17.753 1 90.63 535 LEU B CA 1
ATOM 11815 C C . LEU B 1 535 ? -15.188 53.492 18.554 1 90.63 535 LEU B C 1
ATOM 11817 O O . LEU B 1 535 ? -16.23 52.847 18.695 1 90.63 535 LEU B O 1
ATOM 11821 N N . ASN B 1 536 ? -14.976 54.671 19.092 1 87.96 536 ASN B N 1
ATOM 11822 C CA . ASN B 1 536 ? -16.027 55.326 19.863 1 87.96 536 ASN B CA 1
ATOM 11823 C C . ASN B 1 536 ? -17.246 55.636 18.999 1 87.96 536 ASN B C 1
ATOM 11825 O O . ASN B 1 536 ? -18.383 55.531 19.461 1 87.96 536 ASN B O 1
ATOM 11829 N N . CYS B 1 537 ? -16.937 55.976 17.775 1 88.98 537 CYS B N 1
ATOM 11830 C CA . CYS B 1 537 ? -18.023 56.304 16.858 1 88.98 537 CYS B CA 1
ATOM 11831 C C . CYS B 1 537 ? -18.842 55.064 16.518 1 88.98 537 CYS B C 1
ATOM 11833 O O . CYS B 1 537 ? -20.07 55.127 16.447 1 88.98 537 CYS B O 1
ATOM 11835 N N . VAL B 1 538 ? -18.191 54.042 16.25 1 91.06 538 VAL B N 1
ATOM 11836 C CA . VAL B 1 538 ? -18.867 52.802 15.885 1 91.06 538 VAL B CA 1
ATOM 11837 C C . VAL B 1 538 ? -19.706 52.305 17.06 1 91.06 538 VAL B C 1
ATOM 11839 O O . VAL B 1 538 ? -20.858 51.902 16.881 1 91.06 538 VAL B O 1
ATOM 11842 N N . VAL B 1 539 ? -19.114 52.315 18.249 1 90.91 539 VAL B N 1
ATOM 11843 C CA . VAL B 1 539 ? -19.821 51.831 19.43 1 90.91 539 VAL B CA 1
ATOM 11844 C C . VAL B 1 539 ? -21.025 52.726 19.714 1 90.91 539 VAL B C 1
ATOM 11846 O O . VAL B 1 539 ? -22.101 52.236 20.068 1 90.91 539 VAL B O 1
ATOM 11849 N N . SER B 1 540 ? -20.72 54.148 19.545 1 86.52 540 SER B N 1
ATOM 11850 C CA . SER B 1 540 ? -21.809 55.099 19.743 1 86.52 540 SER B CA 1
ATOM 11851 C C . SER B 1 540 ? -22.924 54.882 18.726 1 86.52 540 SER B C 1
ATOM 11853 O O . SER B 1 540 ? -24.105 55.025 19.051 1 86.52 540 SER B O 1
ATOM 11855 N N . HIS B 1 541 ? -22.591 54.446 17.583 1 88.46 541 HIS B N 1
ATOM 11856 C CA . HIS B 1 541 ? -23.528 54.169 16.5 1 88.46 541 HIS B CA 1
ATOM 11857 C C . HIS B 1 541 ? -24.323 52.896 16.77 1 88.46 541 HIS B C 1
ATOM 11859 O O . HIS B 1 541 ? -25.524 52.84 16.499 1 88.46 541 HIS B O 1
ATOM 11865 N N . LEU B 1 542 ? -23.776 51.834 17.255 1 89.83 542 LEU B N 1
ATOM 11866 C CA . LEU B 1 542 ? -24.417 50.543 17.482 1 89.83 542 LEU B CA 1
ATOM 11867 C C . LEU B 1 542 ? -25.357 50.607 18.681 1 89.83 542 LEU B C 1
ATOM 11869 O O . LEU B 1 542 ? -26.344 49.87 18.742 1 89.83 542 LEU B O 1
ATOM 11873 N N . PHE B 1 543 ? -25.069 51.432 19.647 1 85.92 543 PHE B N 1
ATOM 11874 C CA . PHE B 1 543 ? -25.964 51.645 20.779 1 85.92 543 PHE B CA 1
ATOM 11875 C C . PHE B 1 543 ? -27.051 52.654 20.427 1 85.92 543 PHE B C 1
ATOM 11877 O O . PHE B 1 543 ? -28.052 52.767 21.137 1 85.92 543 PHE B O 1
ATOM 11884 N N . GLY B 1 544 ? -26.938 53.344 19.379 1 78.42 544 GLY B N 1
ATOM 11885 C CA . GLY B 1 544 ? -27.834 54.422 18.992 1 78.42 544 GLY B CA 1
ATOM 11886 C C . GLY B 1 544 ? -29.206 53.933 18.567 1 78.42 544 GLY B C 1
ATOM 11887 O O . GLY B 1 544 ? -29.424 52.729 18.42 1 78.42 544 GLY B O 1
ATOM 11888 N N . PRO B 1 545 ? -30.018 54.841 18.294 1 68.69 545 PRO B N 1
ATOM 11889 C CA . PRO B 1 545 ? -31.435 54.575 18.04 1 68.69 545 PRO B CA 1
ATOM 11890 C C . PRO B 1 545 ? -31.666 53.787 16.752 1 68.69 545 PRO B C 1
ATOM 11892 O O . PRO B 1 545 ? -32.706 53.143 16.596 1 68.69 545 PRO B O 1
ATOM 11895 N N . ARG B 1 546 ? -30.738 53.747 15.848 1 74.23 546 ARG B N 1
ATOM 11896 C CA . ARG B 1 546 ? -30.923 53.046 14.582 1 74.23 546 ARG B CA 1
ATOM 11897 C C . ARG B 1 546 ? -30.65 51.553 14.737 1 74.23 546 ARG B C 1
ATOM 11899 O O . ARG B 1 546 ? -31.227 50.733 14.019 1 74.23 546 ARG B O 1
ATOM 11906 N N . CYS B 1 547 ? -29.852 51.009 15.666 1 76.42 547 CYS B N 1
ATOM 11907 C CA . CYS B 1 547 ? -29.51 49.597 15.792 1 76.42 547 CYS B CA 1
ATOM 11908 C C . CYS B 1 547 ? -29.965 49.043 17.136 1 76.42 547 CYS B C 1
ATOM 11910 O O . CYS B 1 547 ? -30.518 47.943 17.205 1 76.42 547 CYS B O 1
ATOM 11912 N N . LEU B 1 548 ? -30.069 49.774 18.258 1 76.38 548 LEU B N 1
ATOM 11913 C CA . LEU B 1 548 ? -30.513 49.516 19.624 1 76.38 548 LEU B CA 1
ATOM 11914 C C . LEU B 1 548 ? -30.059 48.138 20.092 1 76.38 548 LEU B C 1
ATOM 11916 O O . LEU B 1 548 ? -30.871 47.34 20.566 1 76.38 548 LEU B O 1
ATOM 11920 N N . HIS B 1 549 ? -28.732 47.812 19.902 1 87.03 549 HIS B N 1
ATOM 11921 C CA . HIS B 1 549 ? -28.197 46.564 20.436 1 87.03 549 HIS B CA 1
ATOM 11922 C C . HIS B 1 549 ? -27.983 46.657 21.943 1 87.03 549 HIS B C 1
ATOM 11924 O O . HIS B 1 549 ? -27.587 47.706 22.455 1 87.03 549 HIS B O 1
ATOM 11930 N N . PRO B 1 550 ? -28.284 45.607 22.661 1 83.8 550 PRO B N 1
ATOM 11931 C CA . PRO B 1 550 ? -28.112 45.637 24.115 1 83.8 550 PRO B CA 1
ATOM 11932 C C . PRO B 1 550 ? -26.646 45.573 24.538 1 83.8 550 PRO B C 1
ATOM 11934 O O . PRO B 1 550 ? -26.285 46.074 25.606 1 83.8 550 PRO B O 1
ATOM 11937 N N . LYS B 1 551 ? -25.884 44.872 23.814 1 88.78 551 LYS B N 1
ATOM 11938 C CA . LYS B 1 551 ? -24.461 44.696 24.087 1 88.78 551 LYS B CA 1
ATOM 11939 C C . LYS B 1 551 ? -23.644 44.739 22.799 1 88.78 551 LYS B C 1
ATOM 11941 O O . LYS B 1 551 ? -24.133 44.351 21.735 1 88.78 551 LYS B O 1
ATOM 11946 N N . VAL B 1 552 ? -22.446 45.271 22.934 1 90.49 552 VAL B N 1
ATOM 11947 C CA . VAL B 1 552 ? -21.524 45.29 21.804 1 90.49 552 VAL B CA 1
ATOM 11948 C C . VAL B 1 552 ? -20.255 44.518 22.159 1 90.49 552 VAL B C 1
ATOM 11950 O O . VAL B 1 552 ? -19.583 44.835 23.143 1 90.49 552 VAL B O 1
ATOM 11953 N N . VAL B 1 553 ? -20.056 43.478 21.444 1 91.69 553 VAL B N 1
ATOM 11954 C CA . VAL B 1 553 ? -18.871 42.659 21.675 1 91.69 553 VAL B CA 1
ATOM 11955 C C . VAL B 1 553 ? -17.857 42.888 20.556 1 91.69 553 VAL B C 1
ATOM 11957 O O . VAL B 1 553 ? -18.133 42.596 19.39 1 91.69 553 VAL B O 1
ATOM 11960 N N . LEU B 1 554 ? -16.694 43.425 20.909 1 93.13 554 LEU B N 1
ATOM 11961 C CA . LEU B 1 554 ? -15.65 43.731 19.937 1 93.13 554 LEU B CA 1
ATOM 11962 C C . LEU B 1 554 ? -14.575 42.65 19.935 1 93.13 554 LEU B C 1
ATOM 11964 O O . LEU B 1 554 ? -14.029 42.31 20.986 1 93.13 554 LEU B O 1
ATOM 11968 N N . PHE B 1 555 ? -14.352 42.12 18.716 1 91.93 555 PHE B N 1
ATOM 11969 C CA . PHE B 1 555 ? -13.276 41.151 18.544 1 91.93 555 PHE B CA 1
ATOM 11970 C C . PHE B 1 555 ? -12.176 41.716 17.654 1 91.93 555 PHE B C 1
ATOM 11972 O O . PHE B 1 555 ? -12.434 42.115 16.516 1 91.93 555 PHE B O 1
ATOM 11979 N N . ASN B 1 556 ? -10.983 41.821 18.133 1 91.51 556 ASN B N 1
ATOM 11980 C CA . ASN B 1 556 ? -9.825 42.185 17.324 1 91.51 556 ASN B CA 1
ATOM 11981 C C . ASN B 1 556 ? -9.043 40.953 16.877 1 91.51 556 ASN B C 1
ATOM 11983 O O . ASN B 1 556 ? -8.481 40.235 17.706 1 91.51 556 ASN B O 1
ATOM 11987 N N . LEU B 1 557 ? -8.918 40.765 15.6 1 90.07 557 LEU B N 1
ATOM 11988 C CA . LEU B 1 557 ? -8.39 39.511 15.073 1 90.07 557 LEU B CA 1
ATOM 11989 C C . LEU B 1 557 ? -6.945 39.679 14.615 1 90.07 557 LEU B C 1
ATOM 11991 O O . LEU B 1 557 ? -6.345 38.742 14.085 1 90.07 557 LEU B O 1
ATOM 11995 N N . ARG B 1 558 ? -6.321 40.677 14.802 1 86.49 558 ARG B N 1
ATOM 11996 C CA . ARG B 1 558 ? -4.982 40.959 14.295 1 86.49 558 ARG B CA 1
ATOM 11997 C C . ARG B 1 558 ? -3.93 40.153 15.048 1 86.49 558 ARG B C 1
ATOM 11999 O O . ARG B 1 558 ? -4.008 40.008 16.269 1 86.49 558 ARG B O 1
ATOM 12006 N N . GLU B 1 559 ? -3.073 39.582 14.303 1 79.9 559 GLU B N 1
ATOM 12007 C CA . GLU B 1 559 ? -1.989 38.802 14.893 1 79.9 559 GLU B CA 1
ATOM 12008 C C . GLU B 1 559 ? -0.686 39.595 14.912 1 79.9 559 GLU B C 1
ATOM 12010 O O . GLU B 1 559 ? 0.323 39.129 15.446 1 79.9 559 GLU B O 1
ATOM 12015 N N . ASP B 1 560 ? -0.707 40.798 14.445 1 81.34 560 ASP B N 1
ATOM 12016 C CA . ASP B 1 560 ? 0.48 41.648 14.439 1 81.34 560 ASP B CA 1
ATOM 12017 C C . ASP B 1 560 ? 0.402 42.709 15.535 1 81.34 560 ASP B C 1
ATOM 12019 O O . ASP B 1 560 ? -0.6 42.799 16.248 1 81.34 560 ASP B O 1
ATOM 12023 N N . LEU B 1 561 ? 1.45 43.393 15.642 1 84.88 561 LEU B N 1
ATOM 12024 C CA . LEU B 1 561 ? 1.504 44.423 16.675 1 84.88 561 LEU B CA 1
ATOM 12025 C C . LEU B 1 561 ? 1.002 45.759 16.137 1 84.88 561 LEU B C 1
ATOM 12027 O O . LEU B 1 561 ? 1.41 46.19 15.056 1 84.88 561 LEU B O 1
ATOM 12031 N N . ALA B 1 562 ? 0.016 46.291 16.822 1 88.47 562 ALA B N 1
ATOM 12032 C CA . ALA B 1 562 ? -0.531 47.587 16.431 1 88.47 562 ALA B CA 1
ATOM 12033 C C . ALA B 1 562 ? -0.671 48.51 17.638 1 88.47 562 ALA B C 1
ATOM 12035 O O . ALA B 1 562 ? -0.986 48.057 18.741 1 88.47 562 ALA B O 1
ATOM 12036 N N . VAL B 1 563 ? -0.337 49.697 17.416 1 89.52 563 VAL B N 1
ATOM 12037 C CA . VAL B 1 563 ? -0.45 50.703 18.467 1 89.52 563 VAL B CA 1
ATOM 12038 C C . VAL B 1 563 ? -1.176 51.934 17.928 1 89.52 563 VAL B C 1
ATOM 12040 O O . VAL B 1 563 ? -1.14 52.207 16.726 1 89.52 563 VAL B O 1
ATOM 12043 N N . ASP B 1 564 ? -1.816 52.537 18.76 1 89.31 564 ASP B N 1
ATOM 12044 C CA . ASP B 1 564 ? -2.473 53.797 18.429 1 89.31 564 ASP B CA 1
ATOM 12045 C C . ASP B 1 564 ? -1.6 54.99 18.812 1 89.31 564 ASP B C 1
ATOM 12047 O O . ASP B 1 564 ? -1.334 55.217 19.994 1 89.31 564 ASP B O 1
ATOM 12051 N N . CYS B 1 565 ? -0.727 55.65 17.737 1 87.73 565 CYS B N 1
ATOM 12052 C CA . CYS B 1 565 ? 0.108 56.826 17.952 1 87.73 565 CYS B CA 1
ATOM 12053 C C . CYS B 1 565 ? -0.646 58.103 17.598 1 87.73 565 CYS B C 1
ATOM 12055 O O . CYS B 1 565 ? -0.821 58.418 16.419 1 87.73 565 CYS B O 1
ATOM 12057 N N . ASP B 1 566 ? -1.531 59.008 18.621 1 85.42 566 ASP B N 1
ATOM 12058 C CA . ASP B 1 566 ? -2.245 60.274 18.487 1 85.42 566 ASP B CA 1
ATOM 12059 C C . ASP B 1 566 ? -3.525 60.099 17.672 1 85.42 566 ASP B C 1
ATOM 12061 O O . ASP B 1 566 ? -3.831 60.917 16.803 1 85.42 566 ASP B O 1
ATOM 12065 N N . GLY B 1 567 ? -4.152 58.924 17.793 1 81.41 567 GLY B N 1
ATOM 12066 C CA . GLY B 1 567 ? -5.446 58.692 17.17 1 81.41 567 GLY B CA 1
ATOM 12067 C C . GLY B 1 567 ? -5.358 57.864 15.903 1 81.41 567 GLY B C 1
ATOM 12068 O O . GLY B 1 567 ? -6.381 57.508 15.315 1 81.41 567 GLY B O 1
ATOM 12069 N N . SER B 1 568 ? -4.174 57.625 15.483 1 85.69 568 SER B N 1
ATOM 12070 C CA . SER B 1 568 ? -3.982 56.768 14.318 1 85.69 568 SER B CA 1
ATOM 12071 C C . SER B 1 568 ? -3.282 55.467 14.697 1 85.69 568 SER B C 1
ATOM 12073 O O . SER B 1 568 ? -2.395 55.46 15.552 1 85.69 568 SER B O 1
ATOM 12075 N N . THR B 1 569 ? -3.772 54.498 14.036 1 89.51 569 THR B N 1
ATOM 12076 C CA . THR B 1 569 ? -3.207 53.193 14.36 1 89.51 569 THR B CA 1
ATOM 12077 C C . THR B 1 569 ? -2.013 52.882 13.462 1 89.51 569 THR B C 1
ATOM 12079 O O . THR B 1 569 ? -2.041 53.167 12.263 1 89.51 569 THR B O 1
ATOM 12082 N N . PHE B 1 570 ? -0.939 52.371 14.03 1 88.4 570 PHE B N 1
ATOM 12083 C CA . PHE B 1 570 ? 0.28 52.004 13.319 1 88.4 570 PHE B CA 1
ATOM 12084 C C . PHE B 1 570 ? 0.677 50.566 13.633 1 88.4 570 PHE B C 1
ATOM 12086 O O . PHE B 1 570 ? 0.417 50.07 14.731 1 88.4 570 PHE B O 1
ATOM 12093 N N . SER B 1 571 ? 1.264 49.909 12.642 1 88.25 571 SER B N 1
ATOM 12094 C CA . SER B 1 571 ? 1.781 48.558 12.83 1 88.25 571 SER B CA 1
ATOM 12095 C C . SER B 1 571 ? 3.275 48.491 12.531 1 88.25 571 SER B C 1
ATOM 12097 O O . SER B 1 571 ? 3.781 49.245 11.697 1 88.25 571 SER B O 1
ATOM 12099 N N . SER B 1 572 ? 3.934 47.649 13.183 1 82.2 572 SER B N 1
ATOM 12100 C CA . SER B 1 572 ? 5.371 47.486 12.986 1 82.2 572 SER B CA 1
ATOM 12101 C C . SER B 1 572 ? 5.666 46.578 11.796 1 82.2 572 SER B C 1
ATOM 12103 O O . SER B 1 572 ? 5.056 45.516 11.653 1 82.2 572 SER B O 1
ATOM 12105 N N . ARG B 1 573 ? 6.426 47.052 10.873 1 81.03 573 ARG B N 1
ATOM 12106 C CA . ARG B 1 573 ? 6.834 46.274 9.707 1 81.03 573 ARG B CA 1
ATOM 12107 C C . ARG B 1 573 ? 8.343 46.342 9.505 1 81.03 573 ARG B C 1
ATOM 12109 O O . ARG B 1 573 ? 9.009 47.223 10.053 1 81.03 573 ARG B O 1
ATOM 12116 N N . GLU B 1 574 ? 8.806 45.46 8.756 1 73.47 574 GLU B N 1
ATOM 12117 C CA . GLU B 1 574 ? 10.226 45.48 8.421 1 73.47 574 GLU B CA 1
ATOM 12118 C C . GLU B 1 574 ? 10.521 46.503 7.329 1 73.47 574 GLU B C 1
ATOM 12120 O O . GLU B 1 574 ? 9.742 46.654 6.385 1 73.47 574 GLU B O 1
ATOM 12125 N N . ILE B 1 575 ? 11.649 47.143 7.322 1 72.6 575 ILE B N 1
ATOM 12126 C CA . ILE B 1 575 ? 12.016 48.174 6.357 1 72.6 575 ILE B CA 1
ATOM 12127 C C . ILE B 1 575 ? 12.22 47.544 4.981 1 72.6 575 ILE B C 1
ATOM 12129 O O . ILE B 1 575 ? 11.936 48.169 3.957 1 72.6 575 ILE B O 1
ATOM 12133 N N . SER B 1 576 ? 12.711 46.235 5.013 1 66.92 576 SER B N 1
ATOM 12134 C CA . SER B 1 576 ? 12.948 45.541 3.752 1 66.92 576 SER B CA 1
ATOM 12135 C C . SER B 1 576 ? 11.635 45.145 3.084 1 66.92 576 SER B C 1
ATOM 12137 O O . SER B 1 576 ? 11.594 44.912 1.874 1 66.92 576 SER B O 1
ATOM 12139 N N . ASN B 1 577 ? 10.546 45.077 3.949 1 72.34 577 ASN B N 1
ATOM 12140 C CA . ASN B 1 577 ? 9.237 44.695 3.431 1 72.34 577 ASN B CA 1
ATOM 12141 C C . ASN B 1 577 ? 8.115 45.473 4.113 1 72.34 577 ASN B C 1
ATOM 12143 O O . ASN B 1 577 ? 7.42 44.939 4.979 1 72.34 577 ASN B O 1
ATOM 12147 N N . VAL B 1 578 ? 7.927 46.574 3.624 1 73.47 578 VAL B N 1
ATOM 12148 C CA . VAL B 1 578 ? 6.997 47.485 4.283 1 73.47 578 VAL B CA 1
ATOM 12149 C C . VAL B 1 578 ? 5.562 47.118 3.912 1 73.47 578 VAL B C 1
ATOM 12151 O O . VAL B 1 578 ? 4.622 47.454 4.635 1 73.47 578 VAL B O 1
ATOM 12154 N N . THR B 1 579 ? 5.42 46.25 2.927 1 70.95 579 THR B N 1
ATOM 12155 C CA . THR B 1 579 ? 4.077 45.96 2.435 1 70.95 579 THR B CA 1
ATOM 12156 C C . THR B 1 579 ? 3.479 44.765 3.171 1 70.95 579 THR B C 1
ATOM 12158 O O . THR B 1 579 ? 2.261 44.575 3.17 1 70.95 579 THR B O 1
ATOM 12161 N N . GLU B 1 580 ? 4.368 44.086 3.856 1 72.66 580 GLU B N 1
ATOM 12162 C CA . GLU B 1 580 ? 3.858 42.868 4.48 1 72.66 580 GLU B CA 1
ATOM 12163 C C . GLU B 1 580 ? 3.944 42.949 6.001 1 72.66 580 GLU B C 1
ATOM 12165 O O . GLU B 1 580 ? 4.888 43.527 6.545 1 72.66 580 GLU B O 1
ATOM 12170 N N . HIS B 1 581 ? 2.913 42.455 6.616 1 72.47 581 HIS B N 1
ATOM 12171 C CA . HIS B 1 581 ? 2.886 42.416 8.074 1 72.47 581 HIS B CA 1
ATOM 12172 C C . HIS B 1 581 ? 3.887 41.401 8.616 1 72.47 581 HIS B C 1
ATOM 12174 O O . HIS B 1 581 ? 4.17 40.393 7.966 1 72.47 581 HIS B O 1
ATOM 12180 N N . MET B 1 582 ? 4.518 41.857 9.645 1 65.77 582 MET B N 1
ATOM 12181 C CA . MET B 1 582 ? 5.394 40.909 10.328 1 65.77 582 MET B CA 1
ATOM 12182 C C . MET B 1 582 ? 4.58 39.855 11.071 1 65.77 582 MET B C 1
ATOM 12184 O O . MET B 1 582 ? 3.844 40.177 12.006 1 65.77 582 MET B O 1
ATOM 12188 N N . PRO B 1 583 ? 4.506 38.65 10.561 1 61.41 583 PRO B N 1
ATOM 12189 C CA . PRO B 1 583 ? 3.607 37.686 11.2 1 61.41 583 PRO B CA 1
ATOM 12190 C C . PRO B 1 583 ? 4.161 37.146 12.517 1 61.41 583 PRO B C 1
ATOM 12192 O O . PRO B 1 583 ? 5.339 36.788 12.595 1 61.41 583 PRO B O 1
ATOM 12195 N N . PHE B 1 584 ? 3.584 37.575 13.661 1 63.58 584 PHE B N 1
ATOM 12196 C CA . PHE B 1 584 ? 3.887 36.923 14.93 1 63.58 584 PHE B CA 1
ATOM 12197 C C . PHE B 1 584 ? 3.047 35.664 15.105 1 63.58 584 PHE B C 1
ATOM 12199 O O . PHE B 1 584 ? 2.069 35.664 15.856 1 63.58 584 PHE B O 1
ATOM 12206 N N . ARG B 1 585 ? 3.435 34.679 14.321 1 62.56 585 ARG B N 1
ATOM 12207 C CA . ARG B 1 585 ? 2.632 33.463 14.253 1 62.56 585 ARG B CA 1
ATOM 12208 C C . ARG B 1 585 ? 2.762 32.647 15.535 1 62.56 585 ARG B C 1
ATOM 12210 O O . ARG B 1 585 ? 3.853 32.539 16.1 1 62.56 585 ARG B O 1
ATOM 12217 N N . GLY B 1 586 ? 1.657 32.224 16.078 1 60.46 586 GLY B N 1
ATOM 12218 C CA . GLY B 1 586 ? 1.656 31.293 17.195 1 60.46 586 GLY B CA 1
ATOM 12219 C C . GLY B 1 586 ? 1.583 31.98 18.545 1 60.46 586 GLY B C 1
ATOM 12220 O O . GLY B 1 586 ? 1.626 31.321 19.586 1 60.46 586 GLY B O 1
ATOM 12221 N N . LEU B 1 587 ? 1.573 33.411 18.57 1 64.97 587 LEU B N 1
ATOM 12222 C CA . LEU B 1 587 ? 1.529 34.102 19.854 1 64.97 587 LEU B CA 1
ATOM 12223 C C . LEU B 1 587 ? 0.105 34.149 20.398 1 64.97 587 LEU B C 1
ATOM 12225 O O . LEU B 1 587 ? -0.853 34.28 19.632 1 64.97 587 LEU B O 1
ATOM 12229 N N . ASP B 1 588 ? 0.095 33.844 21.684 1 70.92 588 ASP B N 1
ATOM 12230 C CA . ASP B 1 588 ? -1.205 33.929 22.342 1 70.92 588 ASP B CA 1
ATOM 12231 C C . ASP B 1 588 ? -1.61 35.384 22.571 1 70.92 588 ASP B C 1
ATOM 12233 O O . ASP B 1 588 ? -0.818 36.298 22.335 1 70.92 588 ASP B O 1
ATOM 12237 N N . THR B 1 589 ? -2.866 35.559 22.91 1 78.08 589 THR B N 1
ATOM 12238 C CA . THR B 1 589 ? -3.429 36.884 23.143 1 78.08 589 THR B CA 1
ATOM 12239 C C . THR B 1 589 ? -2.612 37.643 24.185 1 78.08 589 THR B C 1
ATOM 12241 O O . THR B 1 589 ? -2.287 38.816 23.993 1 78.08 589 THR B O 1
ATOM 12244 N N . VAL B 1 590 ? -2.18 36.921 25.188 1 77.91 590 VAL B N 1
ATOM 12245 C CA . VAL B 1 590 ? -1.461 37.554 26.288 1 77.91 590 VAL B CA 1
ATOM 12246 C C . VAL B 1 590 ? -0.066 37.967 25.823 1 77.91 590 VAL B C 1
ATOM 12248 O O . VAL B 1 590 ? 0.428 39.035 26.193 1 77.91 590 VAL B O 1
ATOM 12251 N N . GLU B 1 591 ? 0.424 37.233 24.992 1 76.57 591 GLU B N 1
ATOM 12252 C CA . GLU B 1 591 ? 1.77 37.509 24.499 1 76.57 591 GLU B CA 1
ATOM 12253 C C . GLU B 1 591 ? 1.774 38.697 23.541 1 76.57 591 GLU B C 1
ATOM 12255 O O . GLU B 1 591 ? 2.69 39.522 23.57 1 76.57 591 GLU B O 1
ATOM 12260 N N . ILE B 1 592 ? 0.805 38.747 22.706 1 82.48 592 ILE B N 1
ATOM 12261 C CA . ILE B 1 592 ? 0.731 39.837 21.739 1 82.48 592 ILE B CA 1
ATOM 12262 C C . ILE B 1 592 ? 0.503 41.159 22.468 1 82.48 592 ILE B C 1
ATOM 12264 O O . ILE B 1 592 ? 1.102 42.179 22.119 1 82.48 592 ILE B O 1
ATOM 12268 N N . GLU B 1 593 ? -0.356 41.145 23.44 1 86.54 593 GLU B N 1
ATOM 12269 C CA . GLU B 1 593 ? -0.644 42.364 24.189 1 86.54 593 GLU B CA 1
ATOM 12270 C C . GLU B 1 593 ? 0.569 42.814 24.999 1 86.54 593 GLU B C 1
ATOM 12272 O O . GLU B 1 593 ? 0.805 44.013 25.158 1 86.54 593 GLU B O 1
ATOM 12277 N N . LYS B 1 594 ? 1.294 41.826 25.475 1 82.76 594 LYS B N 1
ATOM 12278 C CA . LYS B 1 594 ? 2.527 42.163 26.181 1 82.76 594 LYS B CA 1
ATOM 12279 C C . LYS B 1 594 ? 3.55 42.785 25.235 1 82.76 594 LYS B C 1
ATOM 12281 O O . LYS B 1 594 ? 4.223 43.755 25.59 1 82.76 594 LYS B O 1
ATOM 12286 N N . LYS B 1 595 ? 3.615 42.257 24.085 1 82.61 595 LYS B N 1
ATOM 12287 C CA . LYS B 1 595 ? 4.552 42.793 23.102 1 82.61 595 LYS B CA 1
ATOM 12288 C C . LYS B 1 595 ? 4.143 44.194 22.659 1 82.61 595 LYS B C 1
ATOM 12290 O O . LYS B 1 595 ? 4.997 45.032 22.364 1 82.61 595 LYS B O 1
ATOM 12295 N N . GLU B 1 596 ? 2.895 44.362 22.532 1 88.09 596 GLU B N 1
ATOM 12296 C CA . GLU B 1 596 ? 2.405 45.697 22.2 1 88.09 596 GLU B CA 1
ATOM 12297 C C . GLU B 1 596 ? 2.759 46.702 23.292 1 88.09 596 GLU B C 1
ATOM 12299 O O . GLU B 1 596 ? 3.087 47.854 22.999 1 88.09 596 GLU B O 1
ATOM 12304 N N . SER B 1 597 ? 2.678 46.258 24.545 1 87.94 597 SER B N 1
ATOM 12305 C CA . SER B 1 597 ? 3.051 47.115 25.666 1 87.94 597 SER B CA 1
ATOM 12306 C C . SER B 1 597 ? 4.543 47.427 25.652 1 87.94 597 SER B C 1
ATOM 12308 O O . SER B 1 597 ? 4.955 48.534 26.003 1 87.94 597 SER B O 1
ATOM 12310 N N . ASP B 1 598 ? 5.287 46.454 25.264 1 84.81 598 ASP B N 1
ATOM 12311 C CA . ASP B 1 598 ? 6.726 46.66 25.141 1 84.81 598 ASP B CA 1
ATOM 12312 C C . ASP B 1 598 ? 7.046 47.644 24.018 1 84.81 598 ASP B C 1
ATOM 12314 O O . ASP B 1 598 ? 7.953 48.469 24.147 1 84.81 598 ASP B O 1
ATOM 12318 N N . LEU B 1 599 ? 6.756 47.29 22.74 1 84.88 599 LEU B N 1
ATOM 12319 C CA . LEU B 1 599 ? 6.922 48.208 21.619 1 84.88 599 LEU B CA 1
ATOM 12320 C C . LEU B 1 599 ? 6.585 49.637 22.031 1 84.88 599 LEU B C 1
ATOM 12322 O O . LEU B 1 599 ? 7.276 50.58 21.641 1 84.88 599 LEU B O 1
ATOM 12326 N N . LYS B 1 600 ? 5.21 49.987 22.954 1 87.95 600 LYS B N 1
ATOM 12327 C CA . LYS B 1 600 ? 4.812 51.296 23.465 1 87.95 600 LYS B CA 1
ATOM 12328 C C . LYS B 1 600 ? 5.905 51.899 24.342 1 87.95 600 LYS B C 1
ATOM 12330 O O . LYS B 1 600 ? 6.252 53.072 24.192 1 87.95 600 LYS B O 1
ATOM 12335 N N . SER B 1 601 ? 6.356 51.053 25.236 1 84.8 601 SER B N 1
ATOM 12336 C CA . SER B 1 601 ? 7.397 51.525 26.144 1 84.8 601 SER B CA 1
ATOM 12337 C C . SER B 1 601 ? 8.644 51.955 25.379 1 84.8 601 SER B C 1
ATOM 12339 O O . SER B 1 601 ? 9.287 52.944 25.735 1 84.8 601 SER B O 1
ATOM 12341 N N . GLU B 1 602 ? 8.956 51.284 24.334 1 81.82 602 GLU B N 1
ATOM 12342 C CA . GLU B 1 602 ? 10.118 51.618 23.517 1 81.82 602 GLU B CA 1
ATOM 12343 C C . GLU B 1 602 ? 9.908 52.931 22.769 1 81.82 602 GLU B C 1
ATOM 12345 O O . GLU B 1 602 ? 10.838 53.728 22.628 1 81.82 602 GLU B O 1
ATOM 12350 N N . LEU B 1 603 ? 9.425 52.9 21.767 1 85.02 603 LEU B N 1
ATOM 12351 C CA . LEU B 1 603 ? 9.105 54.115 21.025 1 85.02 603 LEU B CA 1
ATOM 12352 C C . LEU B 1 603 ? 9.114 55.331 21.944 1 85.02 603 LEU B C 1
ATOM 12354 O O . LEU B 1 603 ? 9.491 56.428 21.526 1 85.02 603 LEU B O 1
ATOM 12358 N N . LEU B 1 604 ? 7.973 55.348 23.603 1 83.25 604 LEU B N 1
ATOM 12359 C CA . LEU B 1 604 ? 7.925 56.443 24.565 1 83.25 604 LEU B CA 1
ATOM 12360 C C . LEU B 1 604 ? 9.327 56.82 25.032 1 83.25 604 LEU B C 1
ATOM 12362 O O . LEU B 1 604 ? 9.619 57.998 25.246 1 83.25 604 LEU B O 1
ATOM 12366 N N . ARG B 1 605 ? 10.066 55.792 25.182 1 76.27 605 ARG B N 1
ATOM 12367 C CA . ARG B 1 605 ? 11.438 56.029 25.618 1 76.27 605 ARG B CA 1
ATOM 12368 C C . ARG B 1 605 ? 12.254 56.701 24.518 1 76.27 605 ARG B C 1
ATOM 12370 O O . ARG B 1 605 ? 12.957 57.681 24.771 1 76.27 605 ARG B O 1
ATOM 12377 N N . LYS B 1 606 ? 12.15 56.187 23.361 1 67.9 606 LYS B N 1
ATOM 12378 C CA . LYS B 1 606 ? 12.96 56.692 22.256 1 67.9 606 LYS B CA 1
ATOM 12379 C C . LYS B 1 606 ? 12.392 57.999 21.711 1 67.9 606 LYS B C 1
ATOM 12381 O O . LYS B 1 606 ? 13.136 58.843 21.206 1 67.9 606 LYS B O 1
ATOM 12386 N N . GLY B 1 607 ? 11.061 58.118 21.58 1 60.64 607 GLY B N 1
ATOM 12387 C CA . GLY B 1 607 ? 10.402 59.292 21.03 1 60.64 607 GLY B CA 1
ATOM 12388 C C . GLY B 1 607 ? 10.832 60.584 21.698 1 60.64 607 GLY B C 1
ATOM 12389 O O . GLY B 1 607 ? 10.849 61.641 21.064 1 60.64 607 GLY B O 1
ATOM 12390 N N . LYS B 1 608 ? 11.247 60.57 22.991 1 56.16 608 LYS B N 1
ATOM 12391 C CA . LYS B 1 608 ? 11.688 61.794 23.655 1 56.16 608 LYS B CA 1
ATOM 12392 C C . LYS B 1 608 ? 13.026 62.271 23.097 1 56.16 608 LYS B C 1
ATOM 12394 O O . LYS B 1 608 ? 13.322 63.467 23.118 1 56.16 608 LYS B O 1
ATOM 12399 N N . LYS B 1 609 ? 13.815 61.383 22.446 1 57.73 609 LYS B N 1
ATOM 12400 C CA . LYS B 1 609 ? 15.154 61.791 22.031 1 57.73 609 LYS B CA 1
ATOM 12401 C C . LYS B 1 609 ? 15.252 61.891 20.512 1 57.73 609 LYS B C 1
ATOM 12403 O O . LYS B 1 609 ? 15.983 62.733 19.986 1 57.73 609 LYS B O 1
ATOM 12408 N N . ARG B 1 610 ? 14.549 61.017 19.677 1 65.36 610 ARG B N 1
ATOM 12409 C CA . ARG B 1 610 ? 14.632 61.017 18.22 1 65.36 610 ARG B CA 1
ATOM 12410 C C . ARG B 1 610 ? 13.266 60.758 17.594 1 65.36 610 ARG B C 1
ATOM 12412 O O . ARG B 1 610 ? 12.518 59.895 18.058 1 65.36 610 ARG B O 1
ATOM 12419 N N . PRO B 1 611 ? 12.943 61.615 16.716 1 67.48 611 PRO B N 1
ATOM 12420 C CA . PRO B 1 611 ? 11.685 61.387 16.001 1 67.48 611 PRO B CA 1
ATOM 12421 C C . PRO B 1 611 ? 11.624 60.013 15.337 1 67.48 611 PRO B C 1
ATOM 12423 O O . PRO B 1 611 ? 12.645 59.505 14.866 1 67.48 611 PRO B O 1
ATOM 12426 N N . THR B 1 612 ? 10.538 59.309 15.578 1 77.28 612 THR B N 1
ATOM 12427 C CA . THR B 1 612 ? 10.321 57.991 14.993 1 77.28 612 THR B CA 1
ATOM 12428 C C . THR B 1 612 ? 9.933 58.109 13.522 1 77.28 612 THR B C 1
ATOM 12430 O O . THR B 1 612 ? 9.154 58.988 13.149 1 77.28 612 THR B O 1
ATOM 12433 N N . LYS B 1 613 ? 10.531 57.403 12.7 1 78.01 613 LYS B N 1
ATOM 12434 C CA . LYS B 1 613 ? 10.2 57.367 11.278 1 78.01 613 LYS B CA 1
ATOM 12435 C C . LYS B 1 613 ? 8.974 56.494 11.022 1 78.01 613 LYS B C 1
ATOM 12437 O O . LYS B 1 613 ? 8.942 55.328 11.419 1 78.01 613 LYS B O 1
ATOM 12442 N N . VAL B 1 614 ? 7.945 57.22 10.524 1 84.51 614 VAL B N 1
ATOM 12443 C CA . VAL B 1 614 ? 6.696 56.508 10.28 1 84.51 614 VAL B CA 1
ATOM 12444 C C . VAL B 1 614 ? 6.337 56.585 8.798 1 84.51 614 VAL B C 1
ATOM 12446 O O . VAL B 1 614 ? 6.649 57.572 8.128 1 84.51 614 VAL B O 1
ATOM 12449 N N . TYR B 1 615 ? 5.808 55.467 8.235 1 82.98 615 TYR B N 1
ATOM 12450 C CA . TYR B 1 615 ? 5.274 55.448 6.877 1 82.98 615 TYR B CA 1
ATOM 12451 C C . TYR B 1 615 ? 3.761 55.627 6.884 1 82.98 615 TYR B C 1
ATOM 12453 O O . TYR B 1 615 ? 3.029 54.759 7.363 1 82.98 615 TYR B O 1
ATOM 12461 N N . LYS B 1 616 ? 3.293 56.703 6.512 1 78.56 616 LYS B N 1
ATOM 12462 C CA . LYS B 1 616 ? 1.853 56.899 6.376 1 78.56 616 LYS B CA 1
ATOM 12463 C C . LYS B 1 616 ? 1.332 56.273 5.085 1 78.56 616 LYS B C 1
ATOM 12465 O O . LYS B 1 616 ? 0.15 55.937 4.985 1 78.56 616 LYS B O 1
ATOM 12470 N N . ASP B 1 617 ? 2.165 56.257 4.054 1 74.03 617 ASP B N 1
ATOM 12471 C CA . ASP B 1 617 ? 1.93 55.6 2.772 1 74.03 617 ASP B CA 1
ATOM 12472 C C . ASP B 1 617 ? 3.168 54.835 2.311 1 74.03 617 ASP B C 1
ATOM 12474 O O . ASP B 1 617 ? 4.252 55.411 2.195 1 74.03 617 ASP B O 1
ATOM 12478 N N . VAL B 1 618 ? 2.995 53.61 2.132 1 76.18 618 VAL B N 1
ATOM 12479 C CA . VAL B 1 618 ? 4.116 52.732 1.812 1 76.18 618 VAL B CA 1
ATOM 12480 C C . VAL B 1 618 ? 4.804 53.214 0.537 1 76.18 618 VAL B C 1
ATOM 12482 O O . VAL B 1 618 ? 5.974 52.905 0.3 1 76.18 618 VAL B O 1
ATOM 12485 N N . ASN B 1 619 ? 4.039 53.936 -0.362 1 70.92 619 ASN B N 1
ATOM 12486 C CA . ASN B 1 619 ? 4.588 54.396 -1.633 1 70.92 619 ASN B CA 1
ATOM 12487 C C . ASN B 1 619 ? 5.309 55.732 -1.482 1 70.92 619 ASN B C 1
ATOM 12489 O O . ASN B 1 619 ? 5.941 56.212 -2.425 1 70.92 619 ASN B O 1
ATOM 12493 N N . ARG B 1 620 ? 5.25 56.294 -0.172 1 74.97 620 ARG B N 1
ATOM 12494 C CA . ARG B 1 620 ? 5.868 57.597 0.056 1 74.97 620 ARG B CA 1
ATOM 12495 C C . ARG B 1 620 ? 7.039 57.485 1.027 1 74.97 620 ARG B C 1
ATOM 12497 O O . ARG B 1 620 ? 7.242 56.438 1.644 1 74.97 620 ARG B O 1
ATOM 12504 N N . SER B 1 621 ? 7.86 58.457 1.028 1 78.64 621 SER B N 1
ATOM 12505 C CA . SER B 1 621 ? 9.027 58.501 1.903 1 78.64 621 SER B CA 1
ATOM 12506 C C . SER B 1 621 ? 8.616 58.581 3.369 1 78.64 621 SER B C 1
ATOM 12508 O O . SER B 1 621 ? 7.559 59.126 3.694 1 78.64 621 SER B O 1
ATOM 12510 N N . PRO B 1 622 ? 9.361 57.991 4.244 1 84.35 622 PRO B N 1
ATOM 12511 C CA . PRO B 1 622 ? 9.062 58.015 5.678 1 84.35 622 PRO B CA 1
ATOM 12512 C C . PRO B 1 622 ? 9.041 59.43 6.252 1 84.35 622 PRO B C 1
ATOM 12514 O O . PRO B 1 622 ? 9.811 60.289 5.815 1 84.35 622 PRO B O 1
ATOM 12517 N N . GLU B 1 623 ? 8.185 59.71 7.155 1 83 623 GLU B N 1
ATOM 12518 C CA . GLU B 1 623 ? 8.056 60.996 7.834 1 83 623 GLU B CA 1
ATOM 12519 C C . GLU B 1 623 ? 8.437 60.882 9.308 1 83 623 GLU B C 1
ATOM 12521 O O . GLU B 1 623 ? 8.166 59.864 9.947 1 83 623 GLU B O 1
ATOM 12526 N N . GLU B 1 624 ? 9.128 61.829 9.735 1 81.42 624 GLU B N 1
ATOM 12527 C CA . GLU B 1 624 ? 9.461 61.865 11.156 1 81.42 624 GLU B CA 1
ATOM 12528 C C . GLU B 1 624 ? 8.343 62.512 11.969 1 81.42 624 GLU B C 1
ATOM 12530 O O . GLU B 1 624 ? 7.876 63.603 11.634 1 81.42 624 GLU B O 1
ATOM 12535 N N . GLN B 1 625 ? 7.837 61.844 12.847 1 81.56 625 GLN B N 1
ATOM 12536 C CA . GLN B 1 625 ? 6.732 62.353 13.652 1 81.56 625 GLN B CA 1
ATOM 12537 C C . GLN B 1 625 ? 6.992 62.139 15.141 1 81.56 625 GLN B C 1
ATOM 12539 O O . GLN B 1 625 ? 7.565 61.122 15.537 1 81.56 625 GLN B O 1
ATOM 12544 N N . ASP B 1 626 ? 6.655 63.106 15.877 1 79.52 626 ASP B N 1
ATOM 12545 C CA . ASP B 1 626 ? 6.653 63.007 17.333 1 79.52 626 ASP B CA 1
ATOM 12546 C C . ASP B 1 626 ? 5.244 62.753 17.864 1 79.52 626 ASP B C 1
ATOM 12548 O O . ASP B 1 626 ? 4.295 63.436 17.474 1 79.52 626 ASP B O 1
ATOM 12552 N N . PHE B 1 627 ? 5.109 61.704 18.671 1 84.79 627 PHE B N 1
ATOM 12553 C CA . PHE B 1 627 ? 3.79 61.313 19.154 1 84.79 627 PHE B CA 1
ATOM 12554 C C . PHE B 1 627 ? 3.579 61.782 20.589 1 84.79 627 PHE B C 1
ATOM 12556 O O . PHE B 1 627 ? 4.466 61.637 21.432 1 84.79 627 PHE B O 1
ATOM 12563 N N . GLY B 1 628 ? 2.517 62.475 20.853 1 79.11 628 GLY B N 1
ATOM 12564 C CA . GLY B 1 628 ? 2.153 62.931 22.185 1 79.11 628 GLY B CA 1
ATOM 12565 C C . GLY B 1 628 ? 1.539 61.841 23.042 1 79.11 628 GLY B C 1
ATOM 12566 O O . GLY B 1 628 ? 1.767 61.793 24.253 1 79.11 628 GLY B O 1
ATOM 12567 N N . SER B 1 629 ? 0.694 61 22.404 1 86.8 629 SER B N 1
ATOM 12568 C CA . SER B 1 629 ? 0.003 59.937 23.126 1 86.8 629 SER B CA 1
ATOM 12569 C C . SER B 1 629 ? 0.097 58.61 22.38 1 86.8 629 SER B C 1
ATOM 12571 O O . SER B 1 629 ? -0.155 58.55 21.175 1 86.8 629 SER B O 1
ATOM 12573 N N . ILE B 1 630 ? 0.597 57.645 23.082 1 90.43 630 ILE B N 1
ATOM 12574 C CA . ILE B 1 630 ? 0.704 56.3 22.525 1 90.43 630 ILE B CA 1
ATOM 12575 C C . ILE B 1 630 ? -0.086 55.32 23.389 1 90.43 630 ILE B C 1
ATOM 12577 O O . ILE B 1 630 ? 0.13 55.236 24.601 1 90.43 630 ILE B O 1
ATOM 12581 N N . LEU B 1 631 ? -1.081 54.668 22.778 1 92.25 631 LEU B N 1
ATOM 12582 C CA . LEU B 1 631 ? -1.901 53.689 23.483 1 92.25 631 LEU B CA 1
ATOM 12583 C C . LEU B 1 631 ? -1.845 52.333 22.787 1 92.25 631 LEU B C 1
ATOM 12585 O O . LEU B 1 631 ? -1.712 52.263 21.564 1 92.25 631 LEU B O 1
ATOM 12589 N N . THR B 1 632 ? -1.879 51.334 23.624 1 92.72 632 THR B N 1
ATOM 12590 C CA . THR B 1 632 ? -2.07 50.009 23.045 1 92.72 632 THR B CA 1
ATOM 12591 C C . THR B 1 632 ? -3.517 49.816 22.601 1 92.72 632 THR B C 1
ATOM 12593 O O . THR B 1 632 ? -4.393 50.604 22.963 1 92.72 632 THR B O 1
ATOM 12596 N N . LEU B 1 633 ? -3.789 48.855 21.804 1 91.19 633 LEU B N 1
ATOM 12597 C CA . LEU B 1 633 ? -5.147 48.59 21.343 1 91.19 633 LEU B CA 1
ATOM 12598 C C . LEU B 1 633 ? -6.062 48.25 22.514 1 91.19 633 LEU B C 1
ATOM 12600 O O . LEU B 1 633 ? -7.234 48.634 22.523 1 91.19 633 LEU B O 1
ATOM 12604 N N . ARG B 1 634 ? -5.494 47.562 23.432 1 91.3 634 ARG B N 1
ATOM 12605 C CA . ARG B 1 634 ? -6.26 47.212 24.624 1 91.3 634 ARG B CA 1
ATOM 12606 C C . ARG B 1 634 ? -6.631 48.458 25.422 1 91.3 634 ARG B C 1
ATOM 12608 O O . ARG B 1 634 ? -7.769 48.595 25.876 1 91.3 634 ARG B O 1
ATOM 12615 N N . GLU B 1 635 ? -5.751 49.325 25.567 1 91.14 635 GLU B N 1
ATOM 12616 C CA . GLU B 1 635 ? -5.995 50.559 26.309 1 91.14 635 GLU B CA 1
ATOM 12617 C C . GLU B 1 635 ? -7.033 51.43 25.607 1 91.14 635 GLU B C 1
ATOM 12619 O O . GLU B 1 635 ? -7.865 52.061 26.261 1 91.14 635 GLU B O 1
ATOM 12624 N N . SER B 1 636 ? -6.845 51.443 24.338 1 90.33 636 SER B N 1
ATOM 12625 C CA . SER B 1 636 ? -7.826 52.202 23.569 1 90.33 636 SER B CA 1
ATOM 12626 C C . SER B 1 636 ? -9.229 51.63 23.745 1 90.33 636 SER B C 1
ATOM 12628 O O . SER B 1 636 ? -10.203 52.379 23.839 1 90.33 636 SER B O 1
ATOM 12630 N N . ALA B 1 637 ? -9.345 50.348 23.709 1 90.89 637 ALA B N 1
ATOM 12631 C CA . ALA B 1 637 ? -10.632 49.681 23.89 1 90.89 637 ALA B CA 1
ATOM 12632 C C . ALA B 1 637 ? -11.161 49.888 25.306 1 90.89 637 ALA B C 1
ATOM 12634 O O . ALA B 1 637 ? -12.372 50.007 25.512 1 90.89 637 ALA B O 1
ATOM 12635 N N . GLU B 1 638 ? -10.211 49.88 26.201 1 90.14 638 GLU B N 1
ATOM 12636 C CA . GLU B 1 638 ? -10.616 50.093 27.588 1 90.14 638 GLU B CA 1
ATOM 12637 C C . GLU B 1 638 ? -11.176 51.497 27.789 1 90.14 638 GLU B C 1
ATOM 12639 O O . GLU B 1 638 ? -12.105 51.694 28.577 1 90.14 638 GLU B O 1
ATOM 12644 N N . LEU B 1 639 ? -10.578 52.451 27.138 1 90.02 639 LEU B N 1
ATOM 12645 C CA . LEU B 1 639 ? -11.098 53.813 27.189 1 90.02 639 LEU B CA 1
ATOM 12646 C C . LEU B 1 639 ? -12.521 53.873 26.642 1 90.02 639 LEU B C 1
ATOM 12648 O O . LEU B 1 639 ? -13.366 54.595 27.176 1 90.02 639 LEU B O 1
ATOM 12652 N N . CYS B 1 640 ? -12.663 53.122 25.627 1 89.91 640 CYS B N 1
ATOM 12653 C CA . CYS B 1 640 ? -13.997 53.051 25.041 1 89.91 640 CYS B CA 1
ATOM 12654 C C . CYS B 1 640 ? -14.97 52.352 25.983 1 89.91 640 CYS B C 1
ATOM 12656 O O . CYS B 1 640 ? -16.124 52.767 26.111 1 89.91 640 CYS B O 1
ATOM 12658 N N . MET B 1 641 ? -14.455 51.381 26.622 1 90.78 641 MET B N 1
ATOM 12659 C CA . MET B 1 641 ? -15.281 50.628 27.561 1 90.78 641 MET B CA 1
ATOM 12660 C C . MET B 1 641 ? -15.645 51.481 28.772 1 90.78 641 MET B C 1
ATOM 12662 O O . MET B 1 641 ? -16.719 51.316 29.353 1 90.78 641 MET B O 1
ATOM 12666 N N . ALA B 1 642 ? -14.565 52.403 29.15 1 87.47 642 ALA B N 1
ATOM 12667 C CA . ALA B 1 642 ? -14.8 53.309 30.271 1 87.47 642 ALA B CA 1
ATOM 12668 C C . ALA B 1 642 ? -15.944 54.272 29.969 1 87.47 642 ALA B C 1
ATOM 12670 O O . ALA B 1 642 ? -16.726 54.616 30.859 1 87.47 642 ALA B O 1
ATOM 12671 N N . LYS B 1 643 ? -16.222 54.503 28.768 1 88.29 643 LYS B N 1
ATOM 12672 C CA . LYS B 1 643 ? -17.277 55.413 28.332 1 88.29 643 LYS B CA 1
ATOM 12673 C C . LYS B 1 643 ? -18.586 54.665 28.095 1 88.29 643 LYS B C 1
ATOM 12675 O O . LYS B 1 643 ? -19.669 55.233 28.249 1 88.29 643 LYS B O 1
ATOM 12680 N N . ASN B 1 644 ? -18.461 53.43 27.607 1 88.5 644 ASN B N 1
ATOM 12681 C CA . ASN B 1 644 ? -19.606 52.573 27.321 1 88.5 644 ASN B CA 1
ATOM 12682 C C . ASN B 1 644 ? -19.5 51.235 28.048 1 88.5 644 ASN B C 1
ATOM 12684 O O . ASN B 1 644 ? -18.997 50.259 27.49 1 88.5 644 ASN B O 1
ATOM 12688 N N . PRO B 1 645 ? -20.091 51.07 29.156 1 82.86 645 PRO B N 1
ATOM 12689 C CA . PRO B 1 645 ? -19.872 49.905 30.016 1 82.86 645 PRO B CA 1
ATOM 12690 C C . PRO B 1 645 ? -20.439 48.618 29.421 1 82.86 645 PRO B C 1
ATOM 12692 O O . PRO B 1 645 ? -20.027 47.521 29.807 1 82.86 645 PRO B O 1
ATOM 12695 N N . GLN B 1 646 ? -21.27 48.677 28.523 1 86.57 646 GLN B N 1
ATOM 12696 C CA . GLN B 1 646 ? -21.853 47.467 27.955 1 86.57 646 GLN B CA 1
ATOM 12697 C C . GLN B 1 646 ? -21.023 46.954 26.782 1 86.57 646 GLN B C 1
ATOM 12699 O O . GLN B 1 646 ? -21.431 46.02 26.088 1 86.57 646 GLN B O 1
ATOM 12704 N N . THR B 1 647 ? -19.938 47.469 26.683 1 90.2 647 THR B N 1
ATOM 12705 C CA . THR B 1 647 ? -19.036 47.057 25.613 1 90.2 647 THR B CA 1
ATOM 12706 C C . THR B 1 647 ? -18.005 46.058 26.131 1 90.2 647 THR B C 1
ATOM 12708 O O . THR B 1 647 ? -17.457 46.232 27.221 1 90.2 647 THR B O 1
ATOM 12711 N N . LEU B 1 648 ? -17.88 44.91 25.437 1 90.08 648 LEU B N 1
ATOM 12712 C CA . LEU B 1 648 ? -16.855 43.918 25.74 1 90.08 648 LEU B CA 1
ATOM 12713 C C . LEU B 1 648 ? -15.808 43.862 24.633 1 90.08 648 LEU B C 1
ATOM 12715 O O . LEU B 1 648 ? -16.129 44.061 23.459 1 90.08 648 LEU B O 1
ATOM 12719 N N . TYR B 1 649 ? -14.586 43.662 25.057 1 91.53 649 TYR B N 1
ATOM 12720 C CA . TYR B 1 649 ? -13.487 43.607 24.099 1 91.53 649 TYR B CA 1
ATOM 12721 C C . TYR B 1 649 ? -12.669 42.334 24.278 1 91.53 649 TYR B C 1
ATOM 12723 O O . TYR B 1 649 ? -12.283 41.99 25.398 1 91.53 649 TYR B O 1
ATOM 12731 N N . PHE B 1 650 ? -12.504 41.653 23.167 1 90.03 650 PHE B N 1
ATOM 12732 C CA . PHE B 1 650 ? -11.682 40.449 23.181 1 90.03 650 PHE B CA 1
ATOM 12733 C C . PHE B 1 650 ? -10.656 40.481 22.054 1 90.03 650 PHE B C 1
ATOM 12735 O O . PHE B 1 650 ? -10.955 40.936 20.948 1 90.03 650 PHE B O 1
ATOM 12742 N N . ARG B 1 651 ? -9.415 40.108 22.354 1 89.54 651 ARG B N 1
ATOM 12743 C CA . ARG B 1 651 ? -8.363 39.949 21.355 1 89.54 651 ARG B CA 1
ATOM 12744 C C . ARG B 1 651 ? -8.21 38.486 20.95 1 89.54 651 ARG B C 1
ATOM 12746 O O . ARG B 1 651 ? -8.055 37.613 21.806 1 89.54 651 ARG B O 1
ATOM 12753 N N . LEU B 1 652 ? -8.425 38.223 19.669 1 86.89 652 LEU B N 1
ATOM 12754 C CA . LEU B 1 652 ? -8.309 36.868 19.141 1 86.89 652 LEU B CA 1
ATOM 12755 C C . LEU B 1 652 ? -7.443 36.846 17.885 1 86.89 652 LEU B C 1
ATOM 12757 O O . LEU B 1 652 ? -7.962 36.902 16.768 1 86.89 652 LEU B O 1
ATOM 12761 N N . PRO B 1 653 ? -6.184 36.568 18.053 1 82.33 653 PRO B N 1
ATOM 12762 C CA . PRO B 1 653 ? -5.319 36.577 16.871 1 82.33 653 PRO B CA 1
ATOM 12763 C C . PRO B 1 653 ? -5.593 35.406 15.929 1 82.33 653 PRO B C 1
ATOM 12765 O O . PRO B 1 653 ? -5.521 34.246 16.344 1 82.33 653 PRO B O 1
ATOM 12768 N N . ILE B 1 654 ? -6.048 35.673 14.746 1 81.99 654 ILE B N 1
ATOM 12769 C CA . ILE B 1 654 ? -6.275 34.68 13.702 1 81.99 654 ILE B CA 1
ATOM 12770 C C . ILE B 1 654 ? -5.391 34.987 12.496 1 81.99 654 ILE B C 1
ATOM 12772 O O . ILE B 1 654 ? -5.192 36.153 12.145 1 81.99 654 ILE B O 1
ATOM 12776 N N . SER B 1 655 ? -4.871 33.968 11.958 1 77.31 655 SER B N 1
ATOM 12777 C CA . SER B 1 655 ? -4.024 34.163 10.786 1 77.31 655 SER B CA 1
ATOM 12778 C C . SER B 1 655 ? -4.847 34.58 9.572 1 77.31 655 SER B C 1
ATOM 12780 O O . SER B 1 655 ? -6.026 34.237 9.468 1 77.31 655 SER B O 1
ATOM 12782 N N . GLU B 1 656 ? -4.284 35.355 8.797 1 74.6 656 GLU B N 1
ATOM 12783 C CA . GLU B 1 656 ? -4.985 35.863 7.622 1 74.6 656 GLU B CA 1
ATOM 12784 C C . GLU B 1 656 ? -5.308 34.739 6.642 1 74.6 656 GLU B C 1
ATOM 12786 O O . GLU B 1 656 ? -6.366 34.744 6.009 1 74.6 656 GLU B O 1
ATOM 12791 N N . ASP B 1 657 ? -4.434 33.894 6.491 1 74.13 657 ASP B N 1
ATOM 12792 C CA . ASP B 1 657 ? -4.595 32.924 5.412 1 74.13 657 ASP B CA 1
ATOM 12793 C C . ASP B 1 657 ? -4.906 31.534 5.964 1 74.13 657 ASP B C 1
ATOM 12795 O O . ASP B 1 657 ? -5.341 30.65 5.224 1 74.13 657 ASP B O 1
ATOM 12799 N N . ARG B 1 658 ? -4.759 31.369 7.206 1 77.19 658 ARG B N 1
ATOM 12800 C CA . ARG B 1 658 ? -4.838 30.001 7.707 1 77.19 658 ARG B CA 1
ATOM 12801 C C . ARG B 1 658 ? -6.122 29.781 8.5 1 77.19 658 ARG B C 1
ATOM 12803 O O . ARG B 1 658 ? -6.763 30.741 8.931 1 77.19 658 ARG B O 1
ATOM 12810 N N . ALA B 1 659 ? -6.345 28.517 8.605 1 75.94 659 ALA B N 1
ATOM 12811 C CA . ALA B 1 659 ? -7.469 28.119 9.448 1 75.94 659 ALA B CA 1
ATOM 12812 C C . ALA B 1 659 ? -7.135 28.299 10.926 1 75.94 659 ALA B C 1
ATOM 12814 O O . ALA B 1 659 ? -5.975 28.18 11.327 1 75.94 659 ALA B O 1
ATOM 12815 N N . PRO B 1 660 ? -8.108 28.652 11.613 1 72.97 660 PRO B N 1
ATOM 12816 C CA . PRO B 1 660 ? -7.866 28.743 13.055 1 72.97 660 PRO B CA 1
ATOM 12817 C C . PRO B 1 660 ? -7.392 27.423 13.658 1 72.97 660 PRO B C 1
ATOM 12819 O O . PRO B 1 660 ? -7.817 26.351 13.22 1 72.97 660 PRO B O 1
ATOM 12822 N N . GLU B 1 661 ? -6.376 27.364 14.388 1 68.07 661 GLU B N 1
ATOM 12823 C CA . GLU B 1 661 ? -5.671 26.18 14.867 1 68.07 661 GLU B CA 1
ATOM 12824 C C . GLU B 1 661 ? -6.385 25.558 16.064 1 68.07 661 GLU B C 1
ATOM 12826 O O . GLU B 1 661 ? -7.049 26.26 16.83 1 68.07 661 GLU B O 1
ATOM 12831 N N . GLU B 1 662 ? -6.463 24.132 15.995 1 55.44 662 GLU B N 1
ATOM 12832 C CA . GLU B 1 662 ? -6.931 23.368 17.147 1 55.44 662 GLU B CA 1
ATOM 12833 C C . GLU B 1 662 ? -5.89 23.358 18.263 1 55.44 662 GLU B C 1
ATOM 12835 O O . GLU B 1 662 ? -4.82 22.764 18.115 1 55.44 662 GLU B O 1
ATOM 12840 N N . LYS B 1 663 ? -5.727 24.213 18.942 1 48.4 663 LYS B N 1
ATOM 12841 C CA . LYS B 1 663 ? -4.674 24.22 19.954 1 48.4 663 LYS B CA 1
ATOM 12842 C C . LYS B 1 663 ? -5.098 23.435 21.192 1 48.4 663 LYS B C 1
ATOM 12844 O O . LYS B 1 663 ? -6.232 23.563 21.658 1 48.4 663 LYS B O 1
ATOM 12849 N N . MET B 1 664 ? -4.726 22.148 21.523 1 42.82 664 MET B N 1
ATOM 12850 C CA . MET B 1 664 ? -5.08 21.28 22.642 1 42.82 664 MET B CA 1
ATOM 12851 C C . MET B 1 664 ? -4.622 21.883 23.966 1 42.82 664 MET B C 1
ATOM 12853 O O . MET B 1 664 ? -3.57 22.522 24.031 1 42.82 664 MET B O 1
ATOM 12857 N N . GLU B 1 665 ? -5.63 21.832 24.885 1 39.12 665 GLU B N 1
ATOM 12858 C CA . GLU B 1 665 ? -5.347 22.031 26.304 1 39.12 665 GLU B CA 1
ATOM 12859 C C . GLU B 1 665 ? -4.456 20.918 26.85 1 39.12 665 GLU B C 1
ATOM 12861 O O . GLU B 1 665 ? -4.747 19.735 26.662 1 39.12 665 GLU B O 1
ATOM 12866 N N . LEU B 1 666 ? -3.266 20.945 26.897 1 34.88 666 LEU B N 1
ATOM 12867 C CA . LEU B 1 666 ? -2.512 19.964 27.671 1 34.88 666 LEU B CA 1
ATOM 12868 C C . LEU B 1 666 ? -3.183 19.702 29.016 1 34.88 666 LEU B C 1
ATOM 12870 O O . LEU B 1 666 ? -3.241 20.591 29.869 1 34.88 666 LEU B O 1
ATOM 12874 N N . GLU B 1 667 ? -4.319 19.051 29.202 1 31.47 667 GLU B N 1
ATOM 12875 C CA . GLU B 1 667 ? -4.692 18.612 30.544 1 31.47 667 GLU B CA 1
ATOM 12876 C C . GLU B 1 667 ? -3.512 17.96 31.259 1 31.47 667 GLU B C 1
ATOM 12878 O O . GLU B 1 667 ? -2.657 17.342 30.621 1 31.47 667 GLU B O 1
ATOM 12883 N N . SER B 1 668 ? -3.312 18.311 32.502 1 28.5 668 SER B N 1
ATOM 12884 C CA . SER B 1 668 ? -2.532 17.6 33.509 1 28.5 668 SER B CA 1
ATOM 12885 C C . SER B 1 668 ? -2.931 16.13 33.58 1 28.5 668 SER B C 1
ATOM 12887 O O . SER B 1 668 ? -4.067 15.806 33.93 1 28.5 668 SER B O 1
ATOM 12889 N N . PHE B 1 669 ? -2.661 15.313 32.747 1 28.03 669 PHE B N 1
ATOM 12890 C CA . PHE B 1 669 ? -2.849 13.9 33.053 1 28.03 669 PHE B CA 1
ATOM 12891 C C . PHE B 1 669 ? -2.396 13.589 34.474 1 28.03 669 PHE B C 1
ATOM 12893 O O . PHE B 1 669 ? -1.246 13.845 34.835 1 28.03 669 PHE B O 1
ATOM 12900 N N . GLU B 1 670 ? -3.289 13.621 35.528 1 24.91 670 GLU B N 1
ATOM 12901 C CA . GLU B 1 670 ? -3.083 12.873 36.765 1 24.91 670 GLU B CA 1
ATOM 12902 C C . GLU B 1 670 ? -2.765 11.409 36.478 1 24.91 670 GLU B C 1
ATOM 12904 O O . GLU B 1 670 ? -3.539 10.719 35.811 1 24.91 670 GLU B O 1
ATOM 12909 N N . VAL B 1 671 ? -1.578 11.016 36.392 1 23.89 671 VAL B N 1
ATOM 12910 C CA . VAL B 1 671 ? -1.114 9.64 36.544 1 23.89 671 VAL B CA 1
ATOM 12911 C C . VAL B 1 671 ? -1.786 8.999 37.756 1 23.89 671 VAL B C 1
ATOM 12913 O O . VAL B 1 671 ? -1.563 9.422 38.893 1 23.89 671 VAL B O 1
ATOM 12916 N N . VAL B 1 672 ? -3.044 8.634 37.847 1 22.57 672 VAL B N 1
ATOM 12917 C CA . VAL B 1 672 ? -3.487 7.685 38.864 1 22.57 672 VAL B CA 1
ATOM 12918 C C . VAL B 1 672 ? -2.565 6.468 38.873 1 22.57 672 VAL B C 1
ATOM 12920 O O . VAL B 1 672 ? -2.487 5.734 37.885 1 22.57 672 VAL B O 1
ATOM 12923 N N . VAL B 1 673 ? -1.445 6.549 39.687 1 21.08 673 VAL B N 1
ATOM 12924 C CA . VAL B 1 673 ? -0.628 5.48 40.25 1 21.08 673 VAL B CA 1
ATOM 12925 C C . VAL B 1 673 ? -1.524 4.458 40.947 1 21.08 673 VAL B C 1
ATOM 12927 O O . VAL B 1 673 ? -2.2 4.781 41.927 1 21.08 673 VAL B O 1
ATOM 12930 N N . CYS B 1 674 ? -2.245 3.651 40.256 1 19.78 674 CYS B N 1
ATOM 12931 C CA . CYS B 1 674 ? -2.755 2.515 41.016 1 19.78 674 CYS B CA 1
ATOM 12932 C C . CYS B 1 674 ? -1.632 1.82 41.777 1 19.78 674 CYS B C 1
ATOM 12934 O O . CYS B 1 674 ? -0.65 1.379 41.178 1 19.78 674 CYS B O 1
ATOM 12936 N N . GLU B 1 675 ? -1.334 2.237 43.096 1 20.01 675 GLU B N 1
ATOM 12937 C CA . GLU B 1 675 ? -0.679 1.564 44.214 1 20.01 675 GLU B CA 1
ATOM 12938 C C . GLU B 1 675 ? -1.202 0.141 44.383 1 20.01 675 GLU B C 1
ATOM 12940 O O . GLU B 1 675 ? -2.352 -0.061 44.777 1 20.01 675 GLU B O 1
ATOM 12945 N N . THR B 1 676 ? -0.914 -0.739 43.441 1 18.4 676 THR B N 1
ATOM 12946 C CA . THR B 1 676 ? -0.972 -2.076 44.022 1 18.4 676 THR B CA 1
ATOM 12947 C C . THR B 1 676 ? -0.043 -2.182 45.228 1 18.4 676 THR B C 1
ATOM 12949 O O . THR B 1 676 ? 1.171 -2.016 45.1 1 18.4 676 THR B O 1
ATOM 12952 N N . LYS B 1 677 ? -0.521 -1.882 46.515 1 20.05 677 LYS B N 1
ATOM 12953 C CA . LYS B 1 677 ? -0.173 -2.262 47.881 1 20.05 677 LYS B CA 1
ATOM 12954 C C . LYS B 1 677 ? 0.151 -3.751 47.972 1 20.05 677 LYS B C 1
ATOM 12956 O O . LYS B 1 677 ? -0.754 -4.588 47.988 1 20.05 677 LYS B O 1
ATOM 12961 N N . GLY B 1 678 ? 1.228 -4.319 47.345 1 17.36 678 GLY B N 1
ATOM 12962 C CA . GLY B 1 678 ? 1.753 -5.401 48.163 1 17.36 678 GLY B CA 1
ATOM 12963 C C . GLY B 1 678 ? 2.104 -4.966 49.573 1 17.36 678 GLY B C 1
ATOM 12964 O O . GLY B 1 678 ? 2.493 -3.817 49.796 1 17.36 678 GLY B O 1
ATOM 12965 N N . LYS B 1 679 ? 1.596 -5.624 50.671 1 19.44 679 LYS B N 1
ATOM 12966 C CA . LYS B 1 679 ? 1.681 -5.808 52.117 1 19.44 679 LYS B CA 1
ATOM 12967 C C . LYS B 1 679 ? 3.124 -6.035 52.559 1 19.44 679 LYS B C 1
ATOM 12969 O O . LYS B 1 679 ? 3.371 -6.507 53.67 1 19.44 679 LYS B O 1
ATOM 12974 N N . LEU B 1 680 ? 4.291 -5.578 52.184 1 18.64 680 LEU B N 1
ATOM 12975 C CA . LEU B 1 680 ? 5.254 -5.983 53.202 1 18.64 680 LEU B CA 1
ATOM 12976 C C . LEU B 1 680 ? 4.951 -5.308 54.536 1 18.64 680 LEU B C 1
ATOM 12978 O O . LEU B 1 680 ? 4.365 -4.224 54.569 1 18.64 680 LEU B O 1
ATOM 12982 N N . GLY B 1 681 ? 5.29 -5.815 55.949 1 17.21 681 GLY B N 1
ATOM 12983 C CA . GLY B 1 681 ? 5.185 -5.805 57.4 1 17.21 681 GLY B CA 1
ATOM 12984 C C . GLY B 1 681 ? 5.679 -4.515 58.025 1 17.21 681 GLY B C 1
ATOM 12985 O O . GLY B 1 681 ? 5.023 -3.954 58.905 1 17.21 681 GLY B O 1
ATOM 12986 N N . LYS B 1 682 ? 7.011 -4.24 58.226 1 18.14 682 LYS B N 1
ATOM 12987 C CA . LYS B 1 682 ? 7.386 -3.856 59.584 1 18.14 682 LYS B CA 1
ATOM 12988 C C . LYS B 1 682 ? 6.745 -2.528 59.977 1 18.14 682 LYS B C 1
ATOM 12990 O O . LYS B 1 682 ? 6.058 -2.442 60.997 1 18.14 682 LYS B O 1
ATOM 12995 N N . PRO B 1 683 ? 7.648 -1.372 60.362 1 18.62 683 PRO B N 1
ATOM 12996 C CA . PRO B 1 683 ? 8.092 -0.824 61.646 1 18.62 683 PRO B CA 1
ATOM 12997 C C . PRO B 1 683 ? 7.231 0.345 62.118 1 18.62 683 PRO B C 1
ATOM 12999 O O . PRO B 1 683 ? 6.549 0.98 61.309 1 18.62 683 PRO B O 1
ATOM 13002 N N . LEU B 1 684 ? 7.322 0.776 63.551 1 18.47 684 LEU B N 1
ATOM 13003 C CA . LEU B 1 684 ? 6.889 1.429 64.781 1 18.47 684 LEU B CA 1
ATOM 13004 C C . LEU B 1 684 ? 6.919 2.946 64.63 1 18.47 684 LEU B C 1
ATOM 13006 O O . LEU B 1 684 ? 6.301 3.665 65.419 1 18.47 684 LEU B O 1
ATOM 13010 N N . VAL B 1 685 ? 8.123 3.527 64.061 1 18.49 685 VAL B N 1
ATOM 13011 C CA . VAL B 1 685 ? 8.592 4.678 64.825 1 18.49 685 VAL B CA 1
ATOM 13012 C C . VAL B 1 685 ? 7.485 5.726 64.913 1 18.49 685 VAL B C 1
ATOM 13014 O O . VAL B 1 685 ? 6.614 5.793 64.044 1 18.49 685 VAL B O 1
ATOM 13017 N N . ASP B 1 686 ? 7.453 6.559 66.048 1 17.62 686 ASP B N 1
ATOM 13018 C CA . ASP B 1 686 ? 6.796 7.391 67.051 1 17.62 686 ASP B CA 1
ATOM 13019 C C . ASP B 1 686 ? 6.328 8.713 66.448 1 17.62 686 ASP B C 1
ATOM 13021 O O . ASP B 1 686 ? 5.441 9.372 66.994 1 17.62 686 ASP B O 1
ATOM 13025 N N . THR B 1 687 ? 7.3 9.23 65.562 1 18.7 687 THR B N 1
ATOM 13026 C CA . THR B 1 687 ? 7.637 10.633 65.778 1 18.7 687 THR B CA 1
ATOM 13027 C C . THR B 1 687 ? 6.381 11.499 65.763 1 18.7 687 THR B C 1
ATOM 13029 O O . THR B 1 687 ? 5.447 11.235 65.003 1 18.7 687 THR B O 1
ATOM 13032 N N . GLU B 1 688 ? 6.165 12.336 66.833 1 18.77 688 GLU B N 1
ATOM 13033 C CA . GLU B 1 688 ? 5.324 13.303 67.532 1 18.77 688 GLU B CA 1
ATOM 13034 C C . GLU B 1 688 ? 4.622 14.236 66.549 1 18.77 688 GLU B C 1
ATOM 13036 O O . GLU B 1 688 ? 3.406 14.421 66.621 1 18.77 688 GLU B O 1
ATOM 13041 N N . GLU B 1 689 ? 5.507 15.291 66.305 1 19.37 689 GLU B N 1
ATOM 13042 C CA . GLU B 1 689 ? 5.114 16.696 66.256 1 19.37 689 GLU B CA 1
ATOM 13043 C C . GLU B 1 689 ? 4.222 16.977 65.05 1 19.37 689 GLU B C 1
ATOM 13045 O O . GLU B 1 689 ? 4.718 17.254 63.956 1 19.37 689 GLU B O 1
ATOM 13050 N N . LEU B 1 690 ? 3.461 16.004 64.684 1 19.7 690 LEU B N 1
ATOM 13051 C CA . LEU B 1 690 ? 2.64 15.816 63.493 1 19.7 690 LEU B CA 1
ATOM 13052 C C . LEU B 1 690 ? 1.542 16.872 63.417 1 19.7 690 LEU B C 1
ATOM 13054 O O . LEU B 1 690 ? 0.751 16.885 62.471 1 19.7 690 LEU B O 1
ATOM 13058 N N . GLU B 1 691 ? 1.198 17.337 64.688 1 19.27 691 GLU B N 1
ATOM 13059 C CA . GLU B 1 691 ? -0.174 17.755 64.959 1 19.27 691 GLU B CA 1
ATOM 13060 C C . GLU B 1 691 ? -0.517 19.042 64.214 1 19.27 691 GLU B C 1
ATOM 13062 O O . GLU B 1 691 ? -1.61 19.171 63.659 1 19.27 691 GLU B O 1
ATOM 13067 N N . ASN B 1 692 ? 0.067 20.148 64.946 1 17.91 692 ASN B N 1
ATOM 13068 C CA . ASN B 1 692 ? -0.564 21.443 65.177 1 17.91 692 ASN B CA 1
ATOM 13069 C C . ASN B 1 692 ? -0.89 22.15 63.864 1 17.91 692 ASN B C 1
ATOM 13071 O O . ASN B 1 692 ? -1.753 23.029 63.825 1 17.91 692 ASN B O 1
ATOM 13075 N N . LEU B 1 693 ? 0.322 22.498 63.326 1 18.74 693 LEU B N 1
ATOM 13076 C CA . LEU B 1 693 ? 0.302 23.703 62.505 1 18.74 693 LEU B CA 1
ATOM 13077 C C . LEU B 1 693 ? -0.773 23.609 61.427 1 18.74 693 LEU B C 1
ATOM 13079 O O . LEU B 1 693 ? -0.592 22.918 60.422 1 18.74 693 LEU B O 1
ATOM 13083 N N . SER B 1 694 ? -2.016 23.326 61.725 1 20.13 694 SER B N 1
ATOM 13084 C CA . SER B 1 694 ? -3.398 22.989 61.397 1 20.13 694 SER B CA 1
ATOM 13085 C C . SER B 1 694 ? -3.964 23.94 60.348 1 20.13 694 SER B C 1
ATOM 13087 O O . SER B 1 694 ? -4.687 23.517 59.444 1 20.13 694 SER B O 1
ATOM 13089 N N . ASN B 1 695 ? -4.31 25.211 60.809 1 18.73 695 ASN B N 1
ATOM 13090 C CA . ASN B 1 695 ? -5.393 26.169 60.611 1 18.73 695 ASN B CA 1
ATOM 13091 C C . ASN B 1 695 ? -5.392 26.73 59.192 1 18.73 695 ASN B C 1
ATOM 13093 O O . ASN B 1 695 ? -6.451 26.892 58.583 1 18.73 695 ASN B O 1
ATOM 13097 N N . ILE B 1 696 ? -4.403 27.687 59.08 1 20.22 696 ILE B N 1
ATOM 13098 C CA . ILE B 1 696 ? -4.643 28.809 58.179 1 20.22 696 ILE B CA 1
ATOM 13099 C C . ILE B 1 696 ? -4.795 28.297 56.748 1 20.22 696 ILE B C 1
ATOM 13101 O O . ILE B 1 696 ? -3.803 27.975 56.089 1 20.22 696 ILE B O 1
ATOM 13105 N N . THR B 1 697 ? -5.551 27.307 56.523 1 20.56 697 THR B N 1
ATOM 13106 C CA . THR B 1 697 ? -5.868 26.424 55.406 1 20.56 697 THR B CA 1
ATOM 13107 C C . THR B 1 697 ? -6.321 27.23 54.192 1 20.56 697 THR B C 1
ATOM 13109 O O . THR B 1 697 ? -7.518 27.313 53.907 1 20.56 697 THR B O 1
ATOM 13112 N N . GLN B 1 698 ? -6.113 28.494 54.17 1 20.41 698 GLN B N 1
ATOM 13113 C CA . GLN B 1 698 ? -6.667 29.494 53.263 1 20.41 698 GLN B CA 1
ATOM 13114 C C . GLN B 1 698 ? -6.434 29.104 51.806 1 20.41 698 GLN B C 1
ATOM 13116 O O . GLN B 1 698 ? -5.299 28.842 51.402 1 20.41 698 GLN B O 1
ATOM 13121 N N . PRO B 1 699 ? -7.464 28.542 51.226 1 21.89 699 PRO B N 1
ATOM 13122 C CA . PRO B 1 699 ? -7.382 27.801 49.965 1 21.89 699 PRO B CA 1
ATOM 13123 C C . PRO B 1 699 ? -6.694 28.595 48.857 1 21.89 699 PRO B C 1
ATOM 13125 O O . PRO B 1 699 ? -7.09 29.727 48.567 1 21.89 699 PRO B O 1
ATOM 13128 N N . ILE B 1 700 ? -5.44 28.764 48.874 1 22.72 700 ILE B N 1
ATOM 13129 C CA . ILE B 1 700 ? -4.702 29.66 47.99 1 22.72 700 ILE B CA 1
ATOM 13130 C C . ILE B 1 700 ? -5.274 29.577 46.577 1 22.72 700 ILE B C 1
ATOM 13132 O O . ILE B 1 700 ? -5.493 28.482 46.052 1 22.72 700 ILE B O 1
ATOM 13136 N N . PRO B 1 701 ? -5.85 30.686 46.177 1 22.62 701 PRO B N 1
ATOM 13137 C CA . PRO B 1 701 ? -6.534 30.839 44.892 1 22.62 701 PRO B CA 1
ATOM 13138 C C . PRO B 1 701 ? -5.736 30.261 43.725 1 22.62 701 PRO B C 1
ATOM 13140 O O . PRO B 1 701 ? -4.542 30.542 43.591 1 22.62 701 PRO B O 1
ATOM 13143 N N . ARG B 1 702 ? -5.944 29.052 43.467 1 23.69 702 ARG B N 1
ATOM 13144 C CA . ARG B 1 702 ? -5.314 28.125 42.532 1 23.69 702 ARG B CA 1
ATOM 13145 C C . ARG B 1 702 ? -4.949 28.825 41.228 1 23.69 702 ARG B C 1
ATOM 13147 O O . ARG B 1 702 ? -5.83 29.268 40.487 1 23.69 702 ARG B O 1
ATOM 13154 N N . ALA B 1 703 ? -3.997 29.648 41.252 1 24.34 703 ALA B N 1
ATOM 13155 C CA . ALA B 1 703 ? -3.392 30.396 40.153 1 24.34 703 ALA B CA 1
ATOM 13156 C C . ALA B 1 703 ? -3.359 29.563 38.874 1 24.34 703 ALA B C 1
ATOM 13158 O O . ALA B 1 703 ? -2.796 28.465 38.856 1 24.34 703 ALA B O 1
ATOM 13159 N N . THR B 1 704 ? -4.468 29.522 38.166 1 24.42 704 THR B N 1
ATOM 13160 C CA . THR B 1 704 ? -5.058 28.984 36.946 1 24.42 704 THR B CA 1
ATOM 13161 C C . THR B 1 704 ? -4.076 29.081 35.782 1 24.42 704 THR B C 1
ATOM 13163 O O . THR B 1 704 ? -3.945 30.138 35.16 1 24.42 704 THR B O 1
ATOM 13166 N N . ILE B 1 705 ? -2.886 28.956 36.051 1 25.22 705 ILE B N 1
ATOM 13167 C CA . ILE B 1 705 ? -1.807 29.028 35.072 1 25.22 705 ILE B CA 1
ATOM 13168 C C . ILE B 1 705 ? -2.186 28.232 33.826 1 25.22 705 ILE B C 1
ATOM 13170 O O . ILE B 1 705 ? -1.566 28.385 32.771 1 25.22 705 ILE B O 1
ATOM 13174 N N . GLY B 1 706 ? -2.593 26.991 34.021 1 28.82 706 GLY B N 1
ATOM 13175 C CA . GLY B 1 706 ? -2.749 26.014 32.954 1 28.82 706 GLY B CA 1
ATOM 13176 C C . GLY B 1 706 ? -3.703 26.468 31.865 1 28.82 706 GLY B C 1
ATOM 13177 O O . GLY B 1 706 ? -4.672 25.774 31.553 1 28.82 706 GLY B O 1
ATOM 13178 N N . ARG B 1 707 ? -3.939 27.654 31.817 1 31.26 707 ARG B N 1
ATOM 13179 C CA . ARG B 1 707 ? -4.955 28.162 30.9 1 31.26 707 ARG B CA 1
ATOM 13180 C C . ARG B 1 707 ? -4.658 27.738 29.466 1 31.26 707 ARG B C 1
ATOM 13182 O O . ARG B 1 707 ? -3.61 28.082 28.916 1 31.26 707 ARG B O 1
ATOM 13189 N N . GLY B 1 708 ? -5.06 26.541 29.128 1 33 708 GLY B N 1
ATOM 13190 C CA . GLY B 1 708 ? -5.078 25.932 27.807 1 33 708 GLY B CA 1
ATOM 13191 C C . GLY B 1 708 ? -5.339 26.93 26.694 1 33 708 GLY B C 1
ATOM 13192 O O . GLY B 1 708 ? -6.037 27.926 26.897 1 33 708 GLY B O 1
ATOM 13193 N N . ILE B 1 709 ? -4.345 27.212 26.029 1 35.84 709 ILE B N 1
ATOM 13194 C CA . ILE B 1 709 ? -4.452 28.028 24.824 1 35.84 709 ILE B CA 1
ATOM 13195 C C . ILE B 1 709 ? -5.721 27.655 24.06 1 35.84 709 ILE B C 1
ATOM 13197 O O . ILE B 1 709 ? -5.856 26.526 23.582 1 35.84 709 ILE B O 1
ATOM 13201 N N . GLU B 1 710 ? -6.835 28.163 24.59 1 42.56 710 GLU B N 1
ATOM 13202 C CA . GLU B 1 710 ? -8.125 28 23.926 1 42.56 710 GLU B CA 1
ATOM 13203 C C . GLU B 1 710 ? -8.026 28.332 22.44 1 42.56 710 GLU B C 1
ATOM 13205 O O . GLU B 1 710 ? -7.38 29.31 22.058 1 42.56 710 GLU B O 1
ATOM 13210 N N . LEU B 1 711 ? -8.431 27.393 21.451 1 56.49 711 LEU B N 1
ATOM 13211 C CA . LEU B 1 711 ? -8.558 27.413 19.998 1 56.49 711 LEU B CA 1
ATOM 13212 C C . LEU B 1 711 ? -9.521 28.509 19.551 1 56.49 711 LEU B C 1
ATOM 13214 O O . LEU B 1 711 ? -10.467 28.84 20.27 1 56.49 711 LEU B O 1
ATOM 13218 N N . ASP B 1 712 ? -9.162 29.135 18.563 1 71.84 712 ASP B N 1
ATOM 13219 C CA . ASP B 1 712 ? -9.915 30.262 18.022 1 71.84 712 ASP B CA 1
ATOM 13220 C C . ASP B 1 712 ? -11.408 29.946 17.957 1 71.84 712 ASP B C 1
ATOM 13222 O O . ASP B 1 712 ? -12.236 30.735 18.416 1 71.84 712 ASP B O 1
ATOM 13226 N N . PHE B 1 713 ? -11.721 28.626 17.666 1 79.98 713 PHE B N 1
ATOM 13227 C CA . PHE B 1 713 ? -13.127 28.252 17.562 1 79.98 713 PHE B CA 1
ATOM 13228 C C . PHE B 1 713 ? -13.766 28.159 18.943 1 79.98 713 PHE B C 1
ATOM 13230 O O . PHE B 1 713 ? -14.864 28.674 19.16 1 79.98 713 PHE B O 1
ATOM 13237 N N . ASP B 1 714 ? -13.044 27.576 19.793 1 82.02 714 ASP B N 1
ATOM 13238 C CA . ASP B 1 714 ? -13.564 27.32 21.133 1 82.02 714 ASP B CA 1
ATOM 13239 C C . ASP B 1 714 ? -13.701 28.617 21.927 1 82.02 714 ASP B C 1
ATOM 13241 O O . ASP B 1 714 ? -14.626 28.766 22.728 1 82.02 714 ASP B O 1
ATOM 13245 N N . ARG B 1 715 ? -12.759 29.522 21.657 1 82.61 715 ARG B N 1
ATOM 13246 C CA . ARG B 1 715 ? -12.811 30.798 22.363 1 82.61 715 ARG B CA 1
ATOM 13247 C C . ARG B 1 715 ? -14.027 31.612 21.933 1 82.61 715 ARG B C 1
ATOM 13249 O O . ARG B 1 715 ? -14.725 32.185 22.772 1 82.61 715 ARG B O 1
ATOM 13256 N N . ILE B 1 716 ? -14.265 31.659 20.683 1 85.38 716 ILE B N 1
ATOM 13257 C CA . ILE B 1 716 ? -15.418 32.399 20.182 1 85.38 716 ILE B CA 1
ATOM 13258 C C . ILE B 1 716 ? -16.706 31.753 20.687 1 85.38 716 ILE B C 1
ATOM 13260 O O . ILE B 1 716 ? -17.639 32.449 21.094 1 85.38 716 ILE B O 1
ATOM 13264 N N . LEU B 1 717 ? -16.706 30.464 20.65 1 86.94 717 LEU B N 1
ATOM 13265 C CA . LEU B 1 717 ? -17.879 29.727 21.11 1 86.94 717 LEU B CA 1
ATOM 13266 C C . LEU B 1 717 ? -18.135 29.982 22.591 1 86.94 717 LEU B C 1
ATOM 13268 O O . LEU B 1 717 ? -19.276 30.215 22.997 1 86.94 717 LEU B O 1
ATOM 13272 N N . SER B 1 718 ? -17.064 29.903 23.361 1 81.98 718 SER B N 1
ATOM 13273 C CA . SER B 1 718 ? -17.201 30.131 24.796 1 81.98 718 SER B CA 1
ATOM 13274 C C . SER B 1 718 ? -17.724 31.534 25.085 1 81.98 718 SER B C 1
ATOM 13276 O O . SER B 1 718 ? -18.594 31.714 25.94 1 81.98 718 SER B O 1
ATOM 13278 N N . ILE B 1 719 ? -17.282 32.506 24.456 1 84.6 719 ILE B N 1
ATOM 13279 C CA . ILE B 1 719 ? -17.68 33.898 24.633 1 84.6 719 ILE B CA 1
ATOM 13280 C C . ILE B 1 719 ? -19.155 34.063 24.276 1 84.6 719 ILE B C 1
ATOM 13282 O O . ILE B 1 719 ? -19.924 34.649 25.042 1 84.6 719 ILE B O 1
ATOM 13286 N N . LEU B 1 720 ? -19.53 33.507 23.147 1 84.54 720 LEU B N 1
ATOM 13287 C CA . LEU B 1 720 ? -20.895 33.669 22.66 1 84.54 720 LEU B CA 1
ATOM 13288 C C . LEU B 1 720 ? -21.876 32.878 23.518 1 84.54 720 LEU B C 1
ATOM 13290 O O . LEU B 1 720 ? -23.019 33.3 23.71 1 84.54 720 LEU B O 1
ATOM 13294 N N . ASN B 1 721 ? -21.444 31.729 23.945 1 81.87 721 ASN B N 1
ATOM 13295 C CA . ASN B 1 721 ? -22.292 30.907 24.802 1 81.87 721 ASN B CA 1
ATOM 13296 C C . ASN B 1 721 ? -22.615 31.613 26.115 1 81.87 721 ASN B C 1
ATOM 13298 O O . ASN B 1 721 ? -23.66 31.363 26.719 1 81.87 721 ASN B O 1
ATOM 13302 N N . ASN B 1 722 ? -21.758 32.529 26.457 1 77.29 722 ASN B N 1
ATOM 13303 C CA . ASN B 1 722 ? -21.939 33.237 27.719 1 77.29 722 ASN B CA 1
ATOM 13304 C C . ASN B 1 722 ? -22.791 34.49 27.542 1 77.29 722 ASN B C 1
ATOM 13306 O O . ASN B 1 722 ? -23.108 35.174 28.516 1 77.29 722 ASN B O 1
ATOM 13310 N N . LEU B 1 723 ? -23.346 35.045 26.382 1 80.12 723 LEU B N 1
ATOM 13311 C CA . LEU B 1 723 ? -24.164 36.218 26.094 1 80.12 723 LEU B CA 1
ATOM 13312 C C . LEU B 1 723 ? -25.648 35.874 26.155 1 80.12 723 LEU B C 1
ATOM 13314 O O . LEU B 1 723 ? -26.217 35.387 25.176 1 80.12 723 LEU B O 1
ATOM 13318 N N . HIS B 1 724 ? -26.208 35.736 27.092 1 77.25 724 HIS B N 1
ATOM 13319 C CA . HIS B 1 724 ? -27.608 35.376 27.289 1 77.25 724 HIS B CA 1
ATOM 13320 C C . HIS B 1 724 ? -28.513 36.136 26.324 1 77.25 724 HIS B C 1
ATOM 13322 O O . HIS B 1 724 ? -29.598 35.661 25.981 1 77.25 724 HIS B O 1
ATOM 13328 N N . GLU B 1 725 ? -28.062 37.282 25.862 1 74.37 725 GLU B N 1
ATOM 13329 C CA . GLU B 1 725 ? -28.825 38.163 24.982 1 74.37 725 GLU B CA 1
ATOM 13330 C C . GLU B 1 725 ? -29.096 37.498 23.636 1 74.37 725 GLU B C 1
ATOM 13332 O O . GLU B 1 725 ? -29.999 37.91 22.905 1 74.37 725 GLU B O 1
ATOM 13337 N N . ILE B 1 726 ? -28.309 36.47 23.271 1 76.27 726 ILE B N 1
ATOM 13338 C CA . ILE B 1 726 ? -28.484 35.789 21.993 1 76.27 726 ILE B CA 1
ATOM 13339 C C . ILE B 1 726 ? -29.846 35.1 21.958 1 76.27 726 ILE B C 1
ATOM 13341 O O . ILE B 1 726 ? -30.492 35.041 20.908 1 76.27 726 ILE B O 1
ATOM 13345 N N . TYR B 1 727 ? -30.359 34.677 23.101 1 69.76 727 TYR B N 1
ATOM 13346 C CA . TYR B 1 727 ? -31.614 33.94 23.187 1 69.76 727 TYR B CA 1
ATOM 13347 C C . TYR B 1 727 ? -32.779 34.878 23.481 1 69.76 727 TYR B C 1
ATOM 13349 O O . TYR B 1 727 ? -33.909 34.626 23.057 1 69.76 727 TYR B O 1
ATOM 13357 N N . ALA B 1 728 ? -32.488 35.941 24.16 1 58.24 728 ALA B N 1
ATOM 13358 C CA . ALA B 1 728 ? -33.556 36.716 24.788 1 58.24 728 ALA B CA 1
ATOM 13359 C C . ALA B 1 728 ? -33.933 37.923 23.933 1 58.24 728 ALA B C 1
ATOM 13361 O O . ALA B 1 728 ? -35.046 38.444 24.04 1 58.24 728 ALA B O 1
ATOM 13362 N N . ASP B 1 729 ? -33.044 38.47 23.24 1 59.53 729 ASP B N 1
ATOM 13363 C CA . ASP B 1 729 ? -33.284 39.74 22.56 1 59.53 729 ASP B CA 1
ATOM 13364 C C . ASP B 1 729 ? -33.391 39.542 21.05 1 59.53 729 ASP B C 1
ATOM 13366 O O . ASP B 1 729 ? -32.589 38.82 20.454 1 59.53 729 ASP B O 1
ATOM 13370 N N . GLU B 1 730 ? -34.363 40.039 20.42 1 58.55 730 GLU B N 1
ATOM 13371 C CA . GLU B 1 730 ? -34.635 39.908 18.991 1 58.55 730 GLU B CA 1
ATOM 13372 C C . GLU B 1 730 ? -33.467 40.425 18.157 1 58.55 730 GLU B C 1
ATOM 13374 O O . GLU B 1 730 ? -33.116 39.832 17.135 1 58.55 730 GLU B O 1
ATOM 13379 N N . ASP B 1 731 ? -32.945 41.611 18.61 1 63.57 731 ASP B N 1
ATOM 13380 C CA . ASP B 1 731 ? -31.854 42.182 17.827 1 63.57 731 ASP B CA 1
ATOM 13381 C C . ASP B 1 731 ? -30.511 41.58 18.235 1 63.57 731 ASP B C 1
ATOM 13383 O O . ASP B 1 731 ? -29.546 41.624 17.468 1 63.57 731 ASP B O 1
ATOM 13387 N N . GLY B 1 732 ? -30.419 40.861 19.385 1 74.36 732 GLY B N 1
ATOM 13388 C CA . GLY B 1 732 ? -29.245 40.174 19.901 1 74.36 732 GLY B CA 1
ATOM 13389 C C . GLY B 1 732 ? -28.058 41.095 20.109 1 74.36 732 GLY B C 1
ATOM 13390 O O . GLY B 1 732 ? -28.132 42.289 19.811 1 74.36 732 GLY B O 1
ATOM 13391 N N . PRO B 1 733 ? -26.936 40.69 20.702 1 86.24 733 PRO B N 1
ATOM 13392 C CA . PRO B 1 733 ? -25.705 41.47 20.851 1 86.24 733 PRO B CA 1
ATOM 13393 C C . PRO B 1 733 ? -24.994 41.711 19.522 1 86.24 733 PRO B C 1
ATOM 13395 O O . PRO B 1 733 ? -25.014 40.847 18.641 1 86.24 733 PRO B O 1
ATOM 13398 N N . ALA B 1 734 ? -24.494 42.943 19.364 1 90.68 734 ALA B N 1
ATOM 13399 C CA . ALA B 1 734 ? -23.707 43.23 18.167 1 90.68 734 ALA B CA 1
ATOM 13400 C C . ALA B 1 734 ? -22.311 42.622 18.27 1 90.68 734 ALA B C 1
ATOM 13402 O O . ALA B 1 734 ? -21.559 42.933 19.197 1 90.68 734 ALA B O 1
ATOM 13403 N N . ILE B 1 735 ? -22.077 41.727 17.448 1 92.61 735 ILE B N 1
ATOM 13404 C CA . ILE B 1 735 ? -20.762 41.098 17.403 1 92.61 735 ILE B CA 1
ATOM 13405 C C . ILE B 1 735 ? -19.925 41.73 16.294 1 92.61 735 ILE B C 1
ATOM 13407 O O . ILE B 1 735 ? -20.228 41.567 15.109 1 92.61 735 ILE B O 1
ATOM 13411 N N . VAL B 1 736 ? -18.865 42.432 16.694 1 93.88 736 VAL B N 1
ATOM 13412 C CA . VAL B 1 736 ? -18.095 43.213 15.732 1 93.88 736 VAL B CA 1
ATOM 13413 C C . VAL B 1 736 ? -16.677 42.654 15.628 1 93.88 736 VAL B C 1
ATOM 13415 O O . VAL B 1 736 ? -15.987 42.505 16.639 1 93.88 736 VAL B O 1
ATOM 13418 N N . PHE B 1 737 ? -16.296 42.396 14.431 1 93.87 737 PHE B N 1
ATOM 13419 C CA . PHE B 1 737 ? -14.951 41.89 14.179 1 93.87 737 PHE B CA 1
ATOM 13420 C C . PHE B 1 737 ? -14.114 42.926 13.438 1 93.87 737 PHE B C 1
ATOM 13422 O O . PHE B 1 737 ? -14.609 43.598 12.53 1 93.87 737 PHE B O 1
ATOM 13429 N N . SER B 1 738 ? -12.879 43.039 13.854 1 92.44 738 SER B N 1
ATOM 13430 C CA . SER B 1 738 ? -12.015 44.015 13.197 1 92.44 738 SER B CA 1
ATOM 13431 C C . SER B 1 738 ? -10.635 43.429 12.916 1 92.44 738 SER B C 1
ATOM 13433 O O . SER B 1 738 ? -10.142 42.594 13.677 1 92.44 738 SER B O 1
ATOM 13435 N N . CYS B 1 739 ? -10.119 43.695 11.815 1 89.65 739 CYS B N 1
ATOM 13436 C CA . CYS B 1 739 ? -8.737 43.406 11.449 1 89.65 739 CYS B CA 1
ATOM 13437 C C . CYS B 1 739 ? -8.141 44.543 10.629 1 89.65 739 CYS B C 1
ATOM 13439 O O . CYS B 1 739 ? -8.745 45.611 10.508 1 89.65 739 CYS B O 1
ATOM 13441 N N . GLU B 1 740 ? -6.995 44.359 10.104 1 84.56 740 GLU B N 1
ATOM 13442 C CA . GLU B 1 740 ? -6.338 45.454 9.396 1 84.56 740 GLU B CA 1
ATOM 13443 C C . GLU B 1 740 ? -7.113 45.841 8.139 1 84.56 740 GLU B C 1
ATOM 13445 O O . GLU B 1 740 ? -7.419 47.017 7.93 1 84.56 740 GLU B O 1
ATOM 13450 N N . SER B 1 741 ? -7.486 44.84 7.279 1 79.82 741 SER B N 1
ATOM 13451 C CA . SER B 1 741 ? -8.133 45.12 6.001 1 79.82 741 SER B CA 1
ATOM 13452 C C . SER B 1 741 ? -9.645 44.95 6.097 1 79.82 741 SER B C 1
ATOM 13454 O O . SER B 1 741 ? -10.386 45.444 5.244 1 79.82 741 SER B O 1
ATOM 13456 N N . GLY B 1 742 ? -10.146 44.24 7.159 1 79.51 742 GLY B N 1
ATOM 13457 C CA . GLY B 1 742 ? -11.565 43.945 7.284 1 79.51 742 GLY B CA 1
ATOM 13458 C C . GLY B 1 742 ? -12.058 42.944 6.256 1 79.51 742 GLY B C 1
ATOM 13459 O O . GLY B 1 742 ? -13.262 42.841 6.01 1 79.51 742 GLY B O 1
ATOM 13460 N N . LYS B 1 743 ? -11.198 42.182 5.683 1 84.57 743 LYS B N 1
ATOM 13461 C CA . LYS B 1 743 ? -11.559 41.277 4.596 1 84.57 743 LYS B CA 1
ATOM 13462 C C . LYS B 1 743 ? -11.535 39.823 5.06 1 84.57 743 LYS B C 1
ATOM 13464 O O . LYS B 1 743 ? -12.491 39.347 5.675 1 84.57 743 LYS B O 1
ATOM 13469 N N . GLY B 1 744 ? -10.384 39.117 4.887 1 82.65 744 GLY B N 1
ATOM 13470 C CA . GLY B 1 744 ? -10.284 37.678 5.071 1 82.65 744 GLY B CA 1
ATOM 13471 C C . GLY B 1 744 ? -10.476 37.246 6.513 1 82.65 744 GLY B C 1
ATOM 13472 O O . GLY B 1 744 ? -11.315 36.391 6.803 1 82.65 744 GLY B O 1
ATOM 13473 N N . ARG B 1 745 ? -9.8 37.885 7.44 1 87.64 745 ARG B N 1
ATOM 13474 C CA . ARG B 1 745 ? -9.858 37.514 8.85 1 87.64 745 ARG B CA 1
ATOM 13475 C C . ARG B 1 745 ? -11.23 37.821 9.441 1 87.64 745 ARG B C 1
ATOM 13477 O O . ARG B 1 745 ? -11.791 37.007 10.177 1 87.64 745 ARG B O 1
ATOM 13484 N N . THR B 1 746 ? -11.626 38.991 9.135 1 89.47 746 THR B N 1
ATOM 13485 C CA . THR B 1 746 ? -12.928 39.415 9.637 1 89.47 746 THR B CA 1
ATOM 13486 C C . THR B 1 746 ? -14.033 38.501 9.115 1 89.47 746 THR B C 1
ATOM 13488 O O . THR B 1 746 ? -14.956 38.15 9.854 1 89.47 746 THR B O 1
ATOM 13491 N N . THR B 1 747 ? -13.869 38.153 7.836 1 88.87 747 THR B N 1
ATOM 13492 C CA . THR B 1 747 ? -14.861 37.256 7.255 1 88.87 747 THR B CA 1
ATOM 13493 C C . THR B 1 747 ? -14.85 35.905 7.964 1 88.87 747 THR B C 1
ATOM 13495 O O . THR B 1 747 ? -15.905 35.31 8.194 1 88.87 747 THR B O 1
ATOM 13498 N N . THR B 1 748 ? -13.705 35.424 8.278 1 90.15 748 THR B N 1
ATOM 13499 C CA . THR B 1 748 ? -13.588 34.149 8.977 1 90.15 748 THR B CA 1
ATOM 13500 C C . THR B 1 748 ? -14.216 34.235 10.366 1 90.15 748 THR B C 1
ATOM 13502 O O . THR B 1 748 ? -14.951 33.335 10.777 1 90.15 748 THR B O 1
ATOM 13505 N N . GLY B 1 749 ? -13.878 35.282 11.085 1 90.45 749 GLY B N 1
ATOM 13506 C CA . GLY B 1 749 ? -14.482 35.482 12.393 1 90.45 749 GLY B CA 1
ATOM 13507 C C . GLY B 1 749 ? -15.993 35.607 12.34 1 90.45 749 GLY B C 1
ATOM 13508 O O . GLY B 1 749 ? -16.698 35.03 13.171 1 90.45 749 GLY B O 1
ATOM 13509 N N . MET B 1 750 ? -16.473 36.365 11.376 1 92.2 750 MET B N 1
ATOM 13510 C CA . MET B 1 750 ? -17.91 36.55 11.197 1 92.2 750 MET B CA 1
ATOM 13511 C C . MET B 1 750 ? -18.592 35.227 10.867 1 92.2 750 MET B C 1
ATOM 13513 O O . MET B 1 750 ? -19.678 34.94 11.373 1 92.2 750 MET B O 1
ATOM 13517 N N . ALA B 1 751 ? -17.937 34.483 10.018 1 92.13 751 ALA B N 1
ATOM 13518 C CA . ALA B 1 751 ? -18.508 33.199 9.621 1 92.13 751 ALA B CA 1
ATOM 13519 C C . ALA B 1 751 ? -18.648 32.266 10.82 1 92.13 751 ALA B C 1
ATOM 13521 O O . ALA B 1 751 ? -19.67 31.595 10.977 1 92.13 751 ALA B O 1
ATOM 13522 N N . ILE B 1 752 ? -17.632 32.18 11.657 1 92.33 752 ILE B N 1
ATOM 13523 C CA . ILE B 1 752 ? -17.654 31.323 12.836 1 92.33 752 ILE B CA 1
ATOM 13524 C C . ILE B 1 752 ? -18.779 31.76 13.772 1 92.33 752 ILE B C 1
ATOM 13526 O O . ILE B 1 752 ? -19.559 30.931 14.245 1 92.33 752 ILE B O 1
ATOM 13530 N N . ALA B 1 753 ? -18.869 33.04 13.969 1 91.83 753 ALA B N 1
ATOM 13531 C CA . ALA B 1 753 ? -19.888 33.575 14.869 1 91.83 753 ALA B CA 1
ATOM 13532 C C . ALA B 1 753 ? -21.287 33.373 14.294 1 91.83 753 ALA B C 1
ATOM 13534 O O . ALA B 1 753 ? -22.232 33.084 15.032 1 91.83 753 ALA B O 1
ATOM 13535 N N . ALA B 1 754 ? -21.392 33.59 13.028 1 91.79 754 ALA B N 1
ATOM 13536 C CA . ALA B 1 754 ? -22.683 33.422 12.366 1 91.79 754 ALA B CA 1
ATOM 13537 C C . ALA B 1 754 ? -23.165 31.978 12.463 1 91.79 754 ALA B C 1
ATOM 13539 O O . ALA B 1 754 ? -24.359 31.726 12.642 1 91.79 754 ALA B O 1
ATOM 13540 N N . LEU B 1 755 ? -22.299 31.074 12.302 1 92.4 755 LEU B N 1
ATOM 13541 C CA . LEU B 1 755 ? -22.658 29.664 12.4 1 92.4 755 LEU B CA 1
ATOM 13542 C C . LEU B 1 755 ? -23.126 29.318 13.809 1 92.4 755 LEU B C 1
ATOM 13544 O O . LEU B 1 755 ? -24.078 28.554 13.982 1 92.4 755 LEU B O 1
ATOM 13548 N N . ILE B 1 756 ? -22.439 29.859 14.757 1 90.59 756 ILE B N 1
ATOM 13549 C CA . ILE B 1 756 ? -22.842 29.633 16.141 1 90.59 756 ILE B CA 1
ATOM 13550 C C . ILE B 1 756 ? -24.229 30.227 16.378 1 90.59 756 ILE B C 1
ATOM 13552 O O . ILE B 1 756 ? -25.096 29.58 16.969 1 90.59 756 ILE B O 1
ATOM 13556 N N . TYR B 1 757 ? -24.396 31.422 15.859 1 89.11 757 TYR B N 1
ATOM 13557 C CA . TYR B 1 757 ? -25.662 32.126 16.037 1 89.11 757 TYR B CA 1
ATOM 13558 C C . TYR B 1 757 ? -26.806 31.366 15.377 1 89.11 757 TYR B C 1
ATOM 13560 O O . TYR B 1 757 ? -27.874 31.201 15.972 1 89.11 757 TYR B O 1
ATOM 13568 N N . CYS B 1 758 ? -26.624 30.9 14.176 1 88.34 758 CYS B N 1
ATOM 13569 C CA . CYS B 1 758 ? -27.654 30.181 13.435 1 88.34 758 CYS B CA 1
ATOM 13570 C C . CYS B 1 758 ? -27.971 28.845 14.097 1 88.34 758 CYS B C 1
ATOM 13572 O O . CYS B 1 758 ? -29.11 28.379 14.05 1 88.34 758 CYS B O 1
ATOM 13574 N N . ASN B 1 759 ? -27.024 28.233 14.669 1 87.89 759 ASN B N 1
ATOM 13575 C CA . ASN B 1 759 ? -27.263 26.96 15.34 1 87.89 759 ASN B CA 1
ATOM 13576 C C . ASN B 1 759 ? -28.01 27.152 16.657 1 87.89 759 ASN B C 1
ATOM 13578 O O . ASN B 1 759 ? -28.665 26.229 17.144 1 87.89 759 ASN B O 1
ATOM 13582 N N . LYS B 1 760 ? -27.891 28.3 17.158 1 83.54 760 LYS B N 1
ATOM 13583 C CA . LYS B 1 760 ? -28.624 28.615 18.381 1 83.54 760 LYS B CA 1
ATOM 13584 C C . LYS B 1 760 ? -30.051 29.054 18.069 1 83.54 760 LYS B C 1
ATOM 13586 O O . LYS B 1 760 ? -30.989 28.685 18.778 1 83.54 760 LYS B O 1
ATOM 13591 N N . ARG B 1 761 ? -30.226 29.837 17.004 1 82.17 761 ARG B N 1
ATOM 13592 C CA . ARG B 1 761 ? -31.525 30.435 16.711 1 82.17 761 ARG B CA 1
ATOM 13593 C C . ARG B 1 761 ? -32.185 29.754 15.518 1 82.17 761 ARG B C 1
ATOM 13595 O O . ARG B 1 761 ? -33.386 29.915 15.29 1 82.17 761 ARG B O 1
ATOM 13602 N N . GLY B 1 762 ? -31.488 28.961 14.746 1 79.93 762 GLY B N 1
ATOM 13603 C CA . GLY B 1 762 ? -32.026 28.317 13.558 1 79.93 762 GLY B CA 1
ATOM 13604 C C . GLY B 1 762 ? -31.52 28.93 12.266 1 79.93 762 GLY B C 1
ATOM 13605 O O . GLY B 1 762 ? -31.257 30.133 12.205 1 79.93 762 GLY B O 1
ATOM 13606 N N . PHE B 1 763 ? -31.384 28.233 11.293 1 81.76 763 PHE B N 1
ATOM 13607 C CA . PHE B 1 763 ? -30.946 28.697 9.982 1 81.76 763 PHE B CA 1
ATOM 13608 C C . PHE B 1 763 ? -32.116 29.271 9.193 1 81.76 763 PHE B C 1
ATOM 13610 O O . PHE B 1 763 ? -33.211 28.705 9.194 1 81.76 763 PHE B O 1
ATOM 13617 N N . PRO B 1 764 ? -31.945 30.467 8.663 1 68.65 764 PRO B N 1
ATOM 13618 C CA . PRO B 1 764 ? -33.021 31.108 7.904 1 68.65 764 PRO B CA 1
ATOM 13619 C C . PRO B 1 764 ? -33.413 30.32 6.656 1 68.65 764 PRO B C 1
ATOM 13621 O O . PRO B 1 764 ? -32.75 29.339 6.307 1 68.65 764 PRO B O 1
ATOM 13624 N N . VAL B 1 765 ? -34.441 30.794 6.002 1 66.11 765 VAL B N 1
ATOM 13625 C CA . VAL B 1 765 ? -34.994 30.25 4.766 1 66.11 765 VAL B CA 1
ATOM 13626 C C . VAL B 1 765 ? -33.939 30.295 3.663 1 66.11 765 VAL B C 1
ATOM 13628 O O . VAL B 1 765 ? -33.187 31.266 3.555 1 66.11 765 VAL B O 1
ATOM 13631 N N . GLY B 1 766 ? -33.341 29.133 2.908 1 59.23 766 GLY B N 1
ATOM 13632 C CA . GLY B 1 766 ? -32.362 29.046 1.837 1 59.23 766 GLY B CA 1
ATOM 13633 C C . GLY B 1 766 ? -31.414 27.871 1.989 1 59.23 766 GLY B C 1
ATOM 13634 O O . GLY B 1 766 ? -30.661 27.551 1.068 1 59.23 766 GLY B O 1
ATOM 13635 N N . THR B 1 767 ? -31.575 27.309 3.112 1 65.7 767 THR B N 1
ATOM 13636 C CA . THR B 1 767 ? -30.644 26.221 3.388 1 65.7 767 THR B CA 1
ATOM 13637 C C . THR B 1 767 ? -31.259 24.875 3.013 1 65.7 767 THR B C 1
ATOM 13639 O O . THR B 1 767 ? -30.593 23.841 3.087 1 65.7 767 THR B O 1
ATOM 13642 N N . LYS B 1 768 ? -32.449 24.955 2.534 1 63.09 768 LYS B N 1
ATOM 13643 C CA . LYS B 1 768 ? -33.079 23.676 2.217 1 63.09 768 LYS B CA 1
ATOM 13644 C C . LYS B 1 768 ? -32.617 23.157 0.859 1 63.09 768 LYS B C 1
ATOM 13646 O O . LYS B 1 768 ? -32.132 23.927 0.027 1 63.09 768 LYS B O 1
ATOM 13651 N N . VAL B 1 769 ? -32.584 21.901 0.57 1 61.46 769 VAL B N 1
ATOM 13652 C CA . VAL B 1 769 ? -32.031 21.151 -0.552 1 61.46 769 VAL B CA 1
ATOM 13653 C C . VAL B 1 769 ? -32.513 21.758 -1.868 1 61.46 769 VAL B C 1
ATOM 13655 O O . VAL B 1 769 ? -31.736 21.897 -2.816 1 61.46 769 VAL B O 1
ATOM 13658 N N . ASP B 1 770 ? -33.632 22.203 -2.047 1 55.82 770 ASP B N 1
ATOM 13659 C CA . ASP B 1 770 ? -34.193 22.633 -3.324 1 55.82 770 ASP B CA 1
ATOM 13660 C C . ASP B 1 770 ? -33.887 24.105 -3.591 1 55.82 770 ASP B C 1
ATOM 13662 O O . ASP B 1 770 ? -34.237 24.636 -4.647 1 55.82 770 ASP B O 1
ATOM 13666 N N . GLU B 1 771 ? -33.191 24.712 -2.703 1 57.54 771 GLU B N 1
ATOM 13667 C CA . GLU B 1 771 ? -33.038 26.157 -2.84 1 57.54 771 GLU B CA 1
ATOM 13668 C C . GLU B 1 771 ? -31.648 26.518 -3.355 1 57.54 771 GLU B C 1
ATOM 13670 O O . GLU B 1 771 ? -31.271 27.692 -3.369 1 57.54 771 GLU B O 1
ATOM 13675 N N . GLN B 1 772 ? -30.909 25.603 -3.77 1 55.59 772 GLN B N 1
ATOM 13676 C CA . GLN B 1 772 ? -29.54 25.93 -4.156 1 55.59 772 GLN B CA 1
ATOM 13677 C C . GLN B 1 772 ? -29.505 26.648 -5.501 1 55.59 772 GLN B C 1
ATOM 13679 O O . GLN B 1 772 ? -30.214 26.266 -6.434 1 55.59 772 GLN B O 1
ATOM 13684 N N . ASP B 1 773 ? -28.936 27.842 -5.513 1 51.1 773 ASP B N 1
ATOM 13685 C CA . ASP B 1 773 ? -28.746 28.607 -6.742 1 51.1 773 ASP B CA 1
ATOM 13686 C C . ASP B 1 773 ? -27.69 27.959 -7.634 1 51.1 773 ASP B C 1
ATOM 13688 O O . ASP B 1 773 ? -26.603 27.612 -7.166 1 51.1 773 ASP B O 1
ATOM 13692 N N . PRO B 1 774 ? -28.024 27.424 -8.804 1 46.29 774 PRO B N 1
ATOM 13693 C CA . PRO B 1 774 ? -27.038 26.852 -9.724 1 46.29 774 PRO B CA 1
ATOM 13694 C C . PRO B 1 774 ? -25.952 27.849 -10.12 1 46.29 774 PRO B C 1
ATOM 13696 O O . PRO B 1 774 ? -26.247 29.018 -10.381 1 46.29 774 PRO B O 1
ATOM 13699 N N . ALA B 1 775 ? -24.75 27.791 -9.62 1 45.29 775 ALA B N 1
ATOM 13700 C CA . ALA B 1 775 ? -23.703 28.676 -10.124 1 45.29 775 ALA B CA 1
ATOM 13701 C C . ALA B 1 775 ? -23.4 28.387 -11.591 1 45.29 775 ALA B C 1
ATOM 13703 O O . ALA B 1 775 ? -23.18 27.235 -11.971 1 45.29 775 ALA B O 1
ATOM 13704 N N . CYS B 1 776 ? -23.883 29.212 -12.589 1 41.24 776 CYS B N 1
ATOM 13705 C CA . CYS B 1 776 ? -23.76 29.111 -14.039 1 41.24 776 CYS B CA 1
ATOM 13706 C C . CYS B 1 776 ? -22.355 29.486 -14.494 1 41.24 776 CYS B C 1
ATOM 13708 O O . CYS B 1 776 ? -22.172 29.997 -15.601 1 41.24 776 CYS B O 1
ATOM 13710 N N . VAL B 1 777 ? -21.384 29.56 -13.71 1 47.09 777 VAL B N 1
ATOM 13711 C CA . VAL B 1 777 ? -20.095 30.016 -14.22 1 47.09 777 VAL B CA 1
ATOM 13712 C C . VAL B 1 777 ? -19.223 28.813 -14.573 1 47.09 777 VAL B C 1
ATOM 13714 O O . VAL B 1 777 ? -19.414 27.721 -14.033 1 47.09 777 VAL B O 1
ATOM 13717 N N . PRO B 1 778 ? -18.408 29.041 -15.717 1 48.63 778 PRO B N 1
ATOM 13718 C CA . PRO B 1 778 ? -17.392 28.023 -15.994 1 48.63 778 PRO B CA 1
ATOM 13719 C C . PRO B 1 778 ? -16.612 27.614 -14.746 1 48.63 778 PRO B C 1
ATOM 13721 O O . PRO B 1 778 ? -16.242 28.468 -13.937 1 48.63 778 PRO B O 1
ATOM 13724 N N . ASN B 1 779 ? -16.409 26.422 -14.444 1 60.86 779 ASN B N 1
ATOM 13725 C CA . ASN B 1 779 ? -15.786 25.858 -13.251 1 60.86 779 ASN B CA 1
ATOM 13726 C C . ASN B 1 779 ? -16.627 26.113 -12.004 1 60.86 779 ASN B C 1
ATOM 13728 O O . ASN B 1 779 ? -16.087 26.379 -10.929 1 60.86 779 ASN B O 1
ATOM 13732 N N . ALA B 1 780 ? -17.851 26.275 -12.269 1 62.86 780 ALA B N 1
ATOM 13733 C CA . ALA B 1 780 ? -18.849 26.592 -11.251 1 62.86 780 ALA B CA 1
ATOM 13734 C C . ALA B 1 780 ? -18.737 25.645 -10.059 1 62.86 780 ALA B C 1
ATOM 13736 O O . ALA B 1 780 ? -18.922 26.058 -8.912 1 62.86 780 ALA B O 1
ATOM 13737 N N . LYS B 1 781 ? -18.301 24.553 -10.402 1 70.7 781 LYS B N 1
ATOM 13738 C CA . LYS B 1 781 ? -18.224 23.564 -9.33 1 70.7 781 LYS B CA 1
ATOM 13739 C C . LYS B 1 781 ? -17.184 23.963 -8.287 1 70.7 781 LYS B C 1
ATOM 13741 O O . LYS B 1 781 ? -17.402 23.787 -7.087 1 70.7 781 LYS B O 1
ATOM 13746 N N . TYR B 1 782 ? -16.231 24.611 -8.778 1 76.51 782 TYR B N 1
ATOM 13747 C CA . TYR B 1 782 ? -15.149 24.934 -7.856 1 76.51 782 TYR B CA 1
ATOM 13748 C C . TYR B 1 782 ? -15.415 26.255 -7.144 1 76.51 782 TYR B C 1
ATOM 13750 O O . TYR B 1 782 ? -14.97 26.459 -6.012 1 76.51 782 TYR B O 1
ATOM 13758 N N . THR B 1 783 ? -16.181 27.07 -7.756 1 76 783 THR B N 1
ATOM 13759 C CA . THR B 1 783 ? -16.584 28.303 -7.088 1 76 783 THR B CA 1
ATOM 13760 C C . THR B 1 783 ? -17.588 28.013 -5.977 1 76 783 THR B C 1
ATOM 13762 O O . THR B 1 783 ? -17.721 28.795 -5.033 1 76 783 THR B O 1
ATOM 13765 N N . LEU B 1 784 ? -18.15 26.81 -6.21 1 78.88 784 LEU B N 1
ATOM 13766 C CA . LEU B 1 784 ? -19.092 26.387 -5.18 1 78.88 784 LEU B CA 1
ATOM 13767 C C . LEU B 1 784 ? -18.387 25.569 -4.102 1 78.88 784 LEU B C 1
ATOM 13769 O O . LEU B 1 784 ? -19.029 25.08 -3.17 1 78.88 784 LEU B O 1
ATOM 13773 N N . GLY B 1 785 ? -17.097 25.467 -4.288 1 80.37 785 GLY B N 1
ATOM 13774 C CA . GLY B 1 785 ? -16.313 24.809 -3.255 1 80.37 785 GLY B CA 1
ATOM 13775 C C . GLY B 1 785 ? -16.313 23.297 -3.38 1 80.37 785 GLY B C 1
ATOM 13776 O O . GLY B 1 785 ? -16.005 22.59 -2.418 1 80.37 785 GLY B O 1
ATOM 13777 N N . GLU B 1 786 ? -16.62 22.84 -4.52 1 81.91 786 GLU B N 1
ATOM 13778 C CA . GLU B 1 786 ? -16.725 21.394 -4.686 1 81.91 786 GLU B CA 1
ATOM 13779 C C . GLU B 1 786 ? -15.388 20.787 -5.102 1 81.91 786 GLU B C 1
ATOM 13781 O O . GLU B 1 786 ? -15.296 20.126 -6.139 1 81.91 786 GLU B O 1
ATOM 13786 N N . PHE B 1 787 ? -14.469 20.934 -4.199 1 87.24 787 PHE B N 1
ATOM 13787 C CA . PHE B 1 787 ? -13.164 20.314 -4.397 1 87.24 787 PHE B CA 1
ATOM 13788 C C . PHE B 1 787 ? -13.185 18.855 -3.959 1 87.24 787 PHE B C 1
ATOM 13790 O O . PHE B 1 787 ? -14.027 18.456 -3.152 1 87.24 787 PHE B O 1
ATOM 13797 N N . SER B 1 788 ? -12.322 18.089 -4.5 1 84.72 788 SER B N 1
ATOM 13798 C CA . SER B 1 788 ? -12.307 16.655 -4.228 1 84.72 788 SER B CA 1
ATOM 13799 C C . SER B 1 788 ? -12.249 16.377 -2.73 1 84.72 788 SER B C 1
ATOM 13801 O O . SER B 1 788 ? -12.924 15.472 -2.235 1 84.72 788 SER B O 1
ATOM 13803 N N . VAL B 1 789 ? -11.475 17.144 -2.017 1 89.23 789 VAL B N 1
ATOM 13804 C CA . VAL B 1 789 ? -11.312 16.938 -0.581 1 89.23 789 VAL B CA 1
ATOM 13805 C C . VAL B 1 789 ? -12.611 17.284 0.142 1 89.23 789 VAL B C 1
ATOM 13807 O O . VAL B 1 789 ? -12.976 16.632 1.123 1 89.23 789 VAL B O 1
ATOM 13810 N N . ILE B 1 790 ? -13.296 18.295 -0.348 1 92.13 790 ILE B N 1
ATOM 13811 C CA . ILE B 1 790 ? -14.547 18.718 0.272 1 92.13 790 ILE B CA 1
ATOM 13812 C C . ILE B 1 790 ? -15.647 17.708 -0.043 1 92.13 790 ILE B C 1
ATOM 13814 O O . ILE B 1 790 ? -16.502 17.429 0.8 1 92.13 790 ILE B O 1
ATOM 13818 N N . ARG B 1 791 ? -15.588 17.193 -1.189 1 87.88 791 ARG B N 1
ATOM 13819 C CA . ARG B 1 791 ? -16.546 16.149 -1.539 1 87.88 791 ARG B CA 1
ATOM 13820 C C . ARG B 1 791 ? -16.35 14.912 -0.67 1 87.88 791 ARG B C 1
ATOM 13822 O O . ARG B 1 791 ? -17.322 14.279 -0.253 1 87.88 791 ARG B O 1
ATOM 13829 N N . HIS B 1 792 ? -15.133 14.637 -0.483 1 87.89 792 HIS B N 1
ATOM 13830 C CA . HIS B 1 792 ? -14.832 13.515 0.398 1 87.89 792 HIS B CA 1
ATOM 13831 C C . HIS B 1 792 ? -15.332 13.776 1.814 1 87.89 792 HIS B C 1
ATOM 13833 O O . HIS B 1 792 ? -15.893 12.883 2.454 1 87.89 792 HIS B O 1
ATOM 13839 N N . LEU B 1 793 ? -15.129 15 2.259 1 91.39 793 LEU B N 1
ATOM 13840 C CA . LEU B 1 793 ? -15.581 15.378 3.593 1 91.39 793 LEU B CA 1
ATOM 13841 C C . LEU B 1 793 ? -17.099 15.274 3.702 1 91.39 793 LEU B C 1
ATOM 13843 O O . LEU B 1 793 ? -17.621 14.773 4.7 1 91.39 793 LEU B O 1
ATOM 13847 N N . LYS B 1 794 ? -17.785 15.702 2.699 1 90.27 794 LYS B N 1
ATOM 13848 C CA . LYS B 1 794 ? -19.244 15.667 2.669 1 90.27 794 LYS B CA 1
ATOM 13849 C C . LYS B 1 794 ? -19.762 14.237 2.794 1 90.27 794 LYS B C 1
ATOM 13851 O O . LYS B 1 794 ? -20.812 14.002 3.395 1 90.27 794 LYS B O 1
ATOM 13856 N N . ARG B 1 795 ? -19 13.429 2.325 1 87.2 795 ARG B N 1
ATOM 13857 C CA . ARG B 1 795 ? -19.435 12.036 2.311 1 87.2 795 ARG B CA 1
ATOM 13858 C C . ARG B 1 795 ? -19.24 11.388 3.677 1 87.2 795 ARG B C 1
ATOM 13860 O O . ARG B 1 795 ? -20.005 10.502 4.065 1 87.2 795 ARG B O 1
ATOM 13867 N N . VAL B 1 796 ? -18.292 11.861 4.335 1 87.85 796 VAL B N 1
ATOM 13868 C CA . VAL B 1 796 ? -17.945 11.241 5.61 1 87.85 796 VAL B CA 1
ATOM 13869 C C . VAL B 1 796 ? -18.807 11.832 6.723 1 87.85 796 VAL B C 1
ATOM 13871 O O . VAL B 1 796 ? -19.137 11.144 7.693 1 87.85 796 VAL B O 1
ATOM 13874 N N . LEU B 1 797 ? -19.272 13.05 6.549 1 91.45 797 LEU B N 1
ATOM 13875 C CA . LEU B 1 797 ? -19.99 13.752 7.607 1 91.45 797 LEU B CA 1
ATOM 13876 C C . LEU B 1 797 ? -21.471 13.387 7.594 1 91.45 797 LEU B C 1
ATOM 13878 O O . LEU B 1 797 ? -22.052 13.174 6.527 1 91.45 797 LEU B O 1
ATOM 13882 N N . PRO B 1 798 ? -22.021 13.247 8.806 1 88.21 798 PRO B N 1
ATOM 13883 C CA . PRO B 1 798 ? -23.478 13.102 8.841 1 88.21 798 PRO B CA 1
ATOM 13884 C C . PRO B 1 798 ? -24.206 14.307 8.25 1 88.21 798 PRO B C 1
ATOM 13886 O O . PRO B 1 798 ? -23.976 15.442 8.676 1 88.21 798 PRO B O 1
ATOM 13889 N N . ASN B 1 799 ? -25.056 14.083 7.3 1 86.39 799 ASN B N 1
ATOM 13890 C CA . ASN B 1 799 ? -25.747 15.159 6.597 1 86.39 799 ASN B CA 1
ATOM 13891 C C . ASN B 1 799 ? -24.763 16.156 5.993 1 86.39 799 ASN B C 1
ATOM 13893 O O . ASN B 1 799 ? -24.912 17.367 6.169 1 86.39 799 ASN B O 1
ATOM 13897 N N . GLY B 1 800 ? -23.734 15.666 5.408 1 87.29 800 GLY B N 1
ATOM 13898 C CA . GLY B 1 800 ? -22.632 16.449 4.872 1 87.29 800 GLY B CA 1
ATOM 13899 C C . GLY B 1 800 ? -23.079 17.515 3.889 1 87.29 800 GLY B C 1
ATOM 13900 O O . GLY B 1 800 ? -22.694 18.679 4.01 1 87.29 800 GLY B O 1
ATOM 13901 N N . PRO B 1 801 ? -23.914 17.156 2.933 1 84.6 801 PRO B N 1
ATOM 13902 C CA . PRO B 1 801 ? -24.367 18.161 1.968 1 84.6 801 PRO B CA 1
ATOM 13903 C C . PRO B 1 801 ? -25.143 19.301 2.623 1 84.6 801 PRO B C 1
ATOM 13905 O O . PRO B 1 801 ? -24.984 20.462 2.238 1 84.6 801 PRO B O 1
ATOM 13908 N N . GLN B 1 802 ? -25.912 18.978 3.621 1 86.96 802 GLN B N 1
ATOM 13909 C CA . GLN B 1 802 ? -26.667 20.013 4.319 1 86.96 802 GLN B CA 1
ATOM 13910 C C . GLN B 1 802 ? -25.743 20.911 5.136 1 86.96 802 GLN B C 1
ATOM 13912 O O . GLN B 1 802 ? -25.952 22.124 5.208 1 86.96 802 GLN B O 1
ATOM 13917 N N . ARG B 1 803 ? -24.753 20.298 5.743 1 91.14 803 ARG B N 1
ATOM 13918 C CA . ARG B 1 803 ? -23.804 21.078 6.531 1 91.14 803 ARG B CA 1
ATOM 13919 C C . ARG B 1 803 ? -23.037 22.059 5.65 1 91.14 803 ARG B C 1
ATOM 13921 O O . ARG B 1 803 ? -22.792 23.199 6.05 1 91.14 803 ARG B O 1
ATOM 13928 N N . LYS B 1 804 ? -22.659 21.57 4.519 1 91.67 804 LYS B N 1
ATOM 13929 C CA . LYS B 1 804 ? -21.95 22.439 3.584 1 91.67 804 LYS B CA 1
ATOM 13930 C C . LYS B 1 804 ? -22.851 23.569 3.093 1 91.67 804 LYS B C 1
ATOM 13932 O O . LYS B 1 804 ? -22.405 24.71 2.953 1 91.67 804 LYS B O 1
ATOM 13937 N N . ARG B 1 805 ? -24.098 23.282 2.797 1 88.77 805 ARG B N 1
ATOM 13938 C CA . ARG B 1 805 ? -25.046 24.284 2.319 1 88.77 805 ARG B CA 1
ATOM 13939 C C . ARG B 1 805 ? -25.228 25.398 3.343 1 88.77 805 ARG B C 1
ATOM 13941 O O . ARG B 1 805 ? -25.407 26.562 2.977 1 88.77 805 ARG B O 1
ATOM 13948 N N . GLU B 1 806 ? -25.274 25.007 4.548 1 90.7 806 GLU B N 1
ATOM 13949 C CA . GLU B 1 806 ? -25.427 25.987 5.619 1 90.7 806 GLU B CA 1
ATOM 13950 C C . GLU B 1 806 ? -24.215 26.912 5.698 1 90.7 806 GLU B C 1
ATOM 13952 O O . GLU B 1 806 ? -24.361 28.121 5.886 1 90.7 806 GLU B O 1
ATOM 13957 N N . VAL B 1 807 ? -23.082 26.311 5.563 1 92.02 807 VAL B N 1
ATOM 13958 C CA . VAL B 1 807 ? -21.863 27.112 5.59 1 92.02 807 VAL B CA 1
ATOM 13959 C C . VAL B 1 807 ? -21.821 28.033 4.372 1 92.02 807 VAL B C 1
ATOM 13961 O O . VAL B 1 807 ? -21.455 29.205 4.485 1 92.02 807 VAL B O 1
ATOM 13964 N N . ASP B 1 808 ? -22.171 27.468 3.24 1 89.03 808 ASP B N 1
ATOM 13965 C CA . ASP B 1 808 ? -22.17 28.255 2.011 1 89.03 808 ASP B CA 1
ATOM 13966 C C . ASP B 1 808 ? -23.167 29.408 2.097 1 89.03 808 ASP B C 1
ATOM 13968 O O . ASP B 1 808 ? -22.912 30.497 1.578 1 89.03 808 ASP B O 1
ATOM 13972 N N . TYR B 1 809 ? -24.232 29.168 2.705 1 87.76 809 TYR B N 1
ATOM 13973 C CA . TYR B 1 809 ? -25.23 30.215 2.891 1 87.76 809 TYR B CA 1
ATOM 13974 C C . TYR B 1 809 ? -24.66 31.374 3.701 1 87.76 809 TYR B C 1
ATOM 13976 O O . TYR B 1 809 ? -24.814 32.538 3.323 1 87.76 809 TYR B O 1
ATOM 13984 N N . VAL B 1 810 ? -24.051 31.029 4.758 1 89.12 810 VAL B N 1
ATOM 13985 C CA . VAL B 1 810 ? -23.473 32.048 5.629 1 89.12 810 VAL B CA 1
ATOM 13986 C C . VAL B 1 810 ? -22.387 32.814 4.877 1 89.12 810 VAL B C 1
ATOM 13988 O O . VAL B 1 810 ? -22.325 34.043 4.946 1 89.12 810 VAL B O 1
ATOM 13991 N N . LEU B 1 811 ? -21.566 32.087 4.19 1 89.47 811 LEU B N 1
ATOM 13992 C CA . LEU B 1 811 ? -20.473 32.719 3.46 1 89.47 811 LEU B CA 1
ATOM 13993 C C . LEU B 1 811 ? -21.009 33.612 2.345 1 89.47 811 LEU B C 1
ATOM 13995 O O . LEU B 1 811 ? -20.455 34.681 2.08 1 89.47 811 LEU B O 1
ATOM 13999 N N . ASP B 1 812 ? -22.034 33.162 1.716 1 85.18 812 ASP B N 1
ATOM 14000 C CA . ASP B 1 812 ? -22.633 33.962 0.653 1 85.18 812 ASP B CA 1
ATOM 14001 C C . ASP B 1 812 ? -23.248 35.244 1.21 1 85.18 812 ASP B C 1
ATOM 14003 O O . ASP B 1 812 ? -23.138 36.309 0.599 1 85.18 812 ASP B O 1
ATOM 14007 N N . ARG B 1 813 ? -23.852 35.168 2.288 1 86.14 813 ARG B N 1
ATOM 14008 C CA . ARG B 1 813 ? -24.448 36.343 2.916 1 86.14 813 ARG B CA 1
ATOM 14009 C C . ARG B 1 813 ? -23.379 37.356 3.309 1 86.14 813 ARG B C 1
ATOM 14011 O O . ARG B 1 813 ? -23.588 38.566 3.193 1 86.14 813 ARG B O 1
ATOM 14018 N N . ILE B 1 814 ? -22.327 36.86 3.79 1 88.24 814 ILE B N 1
ATOM 14019 C CA . ILE B 1 814 ? -21.23 37.742 4.175 1 88.24 814 ILE B CA 1
ATOM 14020 C C . ILE B 1 814 ? -20.59 38.345 2.926 1 88.24 814 ILE B C 1
ATOM 14022 O O . ILE B 1 814 ? -20.237 39.527 2.911 1 88.24 814 ILE B O 1
ATOM 14026 N N . SER B 1 815 ? -20.447 37.476 1.967 1 83.62 815 SER B N 1
ATOM 14027 C CA . SER B 1 815 ? -19.806 37.928 0.737 1 83.62 815 SER B CA 1
ATOM 14028 C C . SER B 1 815 ? -20.645 38.99 0.034 1 83.62 815 SER B C 1
ATOM 14030 O O . SER B 1 815 ? -20.11 39.831 -0.691 1 83.62 815 SER B O 1
ATOM 14032 N N . GLU B 1 816 ? -21.89 38.934 0.195 1 80.47 816 GLU B N 1
ATOM 14033 C CA . GLU B 1 816 ? -22.769 39.926 -0.416 1 80.47 816 GLU B CA 1
ATOM 14034 C C . GLU B 1 816 ? -22.462 41.329 0.101 1 80.47 816 GLU B C 1
ATOM 14036 O O . GLU B 1 816 ? -22.64 42.314 -0.618 1 80.47 816 GLU B O 1
ATOM 14041 N N . THR B 1 817 ? -22.209 41.499 1.435 1 80.3 817 THR B N 1
ATOM 14042 C CA . THR B 1 817 ? -21.863 42.79 2.02 1 80.3 817 THR B CA 1
ATOM 14043 C C . THR B 1 817 ? -20.545 43.306 1.449 1 80.3 817 THR B C 1
ATOM 14045 O O . THR B 1 817 ? -20.227 44.49 1.581 1 80.3 817 THR B O 1
ATOM 14048 N N . MET B 1 818 ? -19.613 42.209 0.554 1 78.49 818 MET B N 1
ATOM 14049 C CA . MET B 1 818 ? -18.249 42.533 0.147 1 78.49 818 MET B CA 1
ATOM 14050 C C . MET B 1 818 ? -18.137 42.604 -1.372 1 78.49 818 MET B C 1
ATOM 14052 O O . MET B 1 818 ? -17.032 42.662 -1.915 1 78.49 818 MET B O 1
ATOM 14056 N N . THR B 1 819 ? -19.052 42.591 -2.082 1 71.12 819 THR B N 1
ATOM 14057 C CA . THR B 1 819 ? -19.035 42.573 -3.541 1 71.12 819 THR B CA 1
ATOM 14058 C C . THR B 1 819 ? -18.11 43.659 -4.084 1 71.12 819 THR B C 1
ATOM 14060 O O . THR B 1 819 ? -17.328 43.413 -5.005 1 71.12 819 THR B O 1
ATOM 14063 N N . PRO B 1 820 ? -18.28 44.901 -3.478 1 62.2 820 PRO B N 1
ATOM 14064 C CA . PRO B 1 820 ? -17.378 45.934 -3.994 1 62.2 820 PRO B CA 1
ATOM 14065 C C . PRO B 1 820 ? -15.907 45.611 -3.746 1 62.2 820 PRO B C 1
ATOM 14067 O O . PRO B 1 820 ? -15.033 46.098 -4.468 1 62.2 820 PRO B O 1
ATOM 14070 N N . MET B 1 821 ? -15.591 44.676 -2.852 1 66.47 821 MET B N 1
ATOM 14071 C CA . MET B 1 821 ? -14.23 44.298 -2.482 1 66.47 821 MET B CA 1
ATOM 14072 C C . MET B 1 821 ? -13.748 43.115 -3.316 1 66.47 821 MET B C 1
ATOM 14074 O O . MET B 1 821 ? -12.58 42.732 -3.241 1 66.47 821 MET B O 1
ATOM 14078 N N . HIS B 1 822 ? -14.446 42.594 -4.169 1 59.72 822 HIS B N 1
ATOM 14079 C CA . HIS B 1 822 ? -14.156 41.452 -5.029 1 59.72 822 HIS B CA 1
ATOM 14080 C C . HIS B 1 822 ? -13.62 40.275 -4.221 1 59.72 822 HIS B C 1
ATOM 14082 O O . HIS B 1 822 ? -12.599 39.684 -4.581 1 59.72 822 HIS B O 1
ATOM 14088 N N . TYR B 1 823 ? -14.2 40.08 -3.077 1 74.95 823 TYR B N 1
ATOM 14089 C CA . TYR B 1 823 ? -13.752 38.989 -2.219 1 74.95 823 TYR B CA 1
ATOM 14090 C C . TYR B 1 823 ? -14.892 38.02 -1.929 1 74.95 823 TYR B C 1
ATOM 14092 O O . TYR B 1 823 ? -15.988 38.437 -1.547 1 74.95 823 TYR B O 1
ATOM 14100 N N . HIS B 1 824 ? -14.658 36.827 -2.367 1 78.86 824 HIS B N 1
ATOM 14101 C CA . HIS B 1 824 ? -15.533 35.734 -1.96 1 78.86 824 HIS B CA 1
ATOM 14102 C C . HIS B 1 824 ? -14.737 34.597 -1.326 1 78.86 824 HIS B C 1
ATOM 14104 O O . HIS B 1 824 ? -13.768 34.111 -1.913 1 78.86 824 HIS B O 1
ATOM 14110 N N . PHE B 1 825 ? -15.169 34.237 -0.229 1 80.75 825 PHE B N 1
ATOM 14111 C CA . PHE B 1 825 ? -14.454 33.282 0.609 1 80.75 825 PHE B CA 1
ATOM 14112 C C . PHE B 1 825 ? -14.128 32.014 -0.171 1 80.75 825 PHE B C 1
ATOM 14114 O O . PHE B 1 825 ? -13.032 31.465 -0.044 1 80.75 825 PHE B O 1
ATOM 14121 N N . ARG B 1 826 ? -14.947 31.472 -0.982 1 86.14 826 ARG B N 1
ATOM 14122 C CA . ARG B 1 826 ? -14.767 30.219 -1.708 1 86.14 826 ARG B CA 1
ATOM 14123 C C . ARG B 1 826 ? -14.088 30.458 -3.052 1 86.14 826 ARG B C 1
ATOM 14125 O O . ARG B 1 826 ? -13.256 29.658 -3.484 1 86.14 826 ARG B O 1
ATOM 14132 N N . GLU B 1 827 ? -14.357 31.569 -3.593 1 82.76 827 GLU B N 1
ATOM 14133 C CA . GLU B 1 827 ? -13.799 31.866 -4.909 1 82.76 827 GLU B CA 1
ATOM 14134 C C . GLU B 1 827 ? -12.3 32.138 -4.824 1 82.76 827 GLU B C 1
ATOM 14136 O O . GLU B 1 827 ? -11.563 31.884 -5.779 1 82.76 827 GLU B O 1
ATOM 14141 N N . VAL B 1 828 ? -11.966 32.717 -3.693 1 85.91 828 VAL B N 1
ATOM 14142 C CA . VAL B 1 828 ? -10.557 33.058 -3.522 1 85.91 828 VAL B CA 1
ATOM 14143 C C . VAL B 1 828 ? -9.712 31.786 -3.547 1 85.91 828 VAL B C 1
ATOM 14145 O O . VAL B 1 828 ? -8.546 31.817 -3.948 1 85.91 828 VAL B O 1
ATOM 14148 N N . ILE B 1 829 ? -10.311 30.715 -3.175 1 88.82 829 ILE B N 1
ATOM 14149 C CA . ILE B 1 829 ? -9.579 29.453 -3.159 1 88.82 829 ILE B CA 1
ATOM 14150 C C . ILE B 1 829 ? -9.17 29.075 -4.58 1 88.82 829 ILE B C 1
ATOM 14152 O O . ILE B 1 829 ? -7.993 28.824 -4.848 1 88.82 829 ILE B O 1
ATOM 14156 N N . PHE B 1 830 ? -10.117 29.101 -5.391 1 86.26 830 PHE B N 1
ATOM 14157 C CA . PHE B 1 830 ? -9.864 28.672 -6.761 1 86.26 830 PHE B CA 1
ATOM 14158 C C . PHE B 1 830 ? -9.045 29.715 -7.512 1 86.26 830 PHE B C 1
ATOM 14160 O O . PHE B 1 830 ? -8.176 29.369 -8.315 1 86.26 830 PHE B O 1
ATOM 14167 N N . SER B 1 831 ? -9.377 30.963 -7.283 1 84.57 831 SER B N 1
ATOM 14168 C CA . SER B 1 831 ? -8.655 32.032 -7.965 1 84.57 831 SER B CA 1
ATOM 14169 C C . SER B 1 831 ? -7.172 32.012 -7.61 1 84.57 831 SER B C 1
ATOM 14171 O O . SER B 1 831 ? -6.319 32.225 -8.474 1 84.57 831 SER B O 1
ATOM 14173 N N . THR B 1 832 ? -6.899 31.833 -6.381 1 86.3 832 THR B N 1
ATOM 14174 C CA . THR B 1 832 ? -5.506 31.77 -5.953 1 86.3 832 THR B CA 1
ATOM 14175 C C . THR B 1 832 ? -4.822 30.528 -6.517 1 86.3 832 THR B C 1
ATOM 14177 O O . THR B 1 832 ? -3.644 30.572 -6.879 1 86.3 832 THR B O 1
ATOM 14180 N N . PHE B 1 833 ? -5.52 29.501 -6.644 1 86.89 833 PHE B N 1
ATOM 14181 C CA . PHE B 1 833 ? -4.965 28.277 -7.209 1 86.89 833 PHE B CA 1
ATOM 14182 C C . PHE B 1 833 ? -4.698 28.441 -8.7 1 86.89 833 PHE B C 1
ATOM 14184 O O . PHE B 1 833 ? -3.701 27.933 -9.218 1 86.89 833 PHE B O 1
ATOM 14191 N N . ASN B 1 834 ? -5.615 29.125 -9.356 1 82.51 834 ASN B N 1
ATOM 14192 C CA . ASN B 1 834 ? -5.445 29.373 -10.784 1 82.51 834 ASN B CA 1
ATOM 14193 C C . ASN B 1 834 ? -4.22 30.24 -11.06 1 82.51 834 ASN B C 1
ATOM 14195 O O . ASN B 1 834 ? -3.59 30.114 -12.112 1 82.51 834 ASN B O 1
ATOM 14199 N N . LEU B 1 835 ? -3.911 31.11 -10.089 1 82.34 835 LEU B N 1
ATOM 14200 C CA . LEU B 1 835 ? -2.716 31.936 -10.218 1 82.34 835 LEU B CA 1
ATOM 14201 C C . LEU B 1 835 ? -1.454 31.085 -10.119 1 82.34 835 LEU B C 1
ATOM 14203 O O . LEU B 1 835 ? -0.449 31.378 -10.771 1 82.34 835 LEU B O 1
ATOM 14207 N N . TYR B 1 836 ? -1.516 30.105 -9.412 1 82.39 836 TYR B N 1
ATOM 14208 C CA . TYR B 1 836 ? -0.408 29.163 -9.294 1 82.39 836 TYR B CA 1
ATOM 14209 C C . TYR B 1 836 ? -0.268 28.325 -10.559 1 82.39 836 TYR B C 1
ATOM 14211 O O . TYR B 1 836 ? 0.839 28.141 -11.07 1 82.39 836 TYR B O 1
ATOM 14219 N N . ARG B 1 837 ? -1.371 27.841 -11.022 1 77.19 837 ARG B N 1
ATOM 14220 C CA . ARG B 1 837 ? -1.368 26.954 -12.181 1 77.19 837 ARG B CA 1
ATOM 14221 C C . ARG B 1 837 ? -0.953 27.703 -13.443 1 77.19 837 ARG B C 1
ATOM 14223 O O . ARG B 1 837 ? -0.271 27.146 -14.306 1 77.19 837 ARG B O 1
ATOM 14230 N N . SER B 1 838 ? -1.459 28.928 -13.648 1 68.74 838 SER B N 1
ATOM 14231 C CA . SER B 1 838 ? -1.23 29.68 -14.877 1 68.74 838 SER B CA 1
ATOM 14232 C C . SER B 1 838 ? 0.195 30.219 -14.938 1 68.74 838 SER B C 1
ATOM 14234 O O . SER B 1 838 ? 0.624 30.74 -15.97 1 68.74 838 SER B O 1
ATOM 14236 N N . ASN B 1 839 ? 1.143 29.701 -14.013 1 63.47 839 ASN B N 1
ATOM 14237 C CA . ASN B 1 839 ? 2.53 30.154 -13.994 1 63.47 839 ASN B CA 1
ATOM 14238 C C . ASN B 1 839 ? 2.634 31.654 -14.252 1 63.47 839 ASN B C 1
ATOM 14240 O O . ASN B 1 839 ? 3.583 32.114 -14.89 1 63.47 839 ASN B O 1
ATOM 14244 N N . ALA B 1 840 ? 1.634 32.364 -14.101 1 58.89 840 ALA B N 1
ATOM 14245 C CA . ALA B 1 840 ? 1.623 33.797 -14.385 1 58.89 840 ALA B CA 1
ATOM 14246 C C . ALA B 1 840 ? 2.704 34.523 -13.59 1 58.89 840 ALA B C 1
ATOM 14248 O O . ALA B 1 840 ? 3.144 35.609 -13.976 1 58.89 840 ALA B O 1
ATOM 14249 N N . CYS B 1 841 ? 3.005 33.914 -12.454 1 60.14 841 CYS B N 1
ATOM 14250 C CA . CYS B 1 841 ? 4.004 34.615 -11.655 1 60.14 841 CYS B CA 1
ATOM 14251 C C . CYS B 1 841 ? 5.413 34.181 -12.04 1 60.14 841 CYS B C 1
ATOM 14253 O O . CYS B 1 841 ? 5.688 32.986 -12.16 1 60.14 841 CYS B O 1
ATOM 14255 N N . THR B 1 842 ? 6.169 34.997 -12.466 1 60.16 842 THR B N 1
ATOM 14256 C CA . THR B 1 842 ? 7.536 34.846 -12.952 1 60.16 842 THR B CA 1
ATOM 14257 C C . THR B 1 842 ? 8.443 34.298 -11.855 1 60.16 842 THR B C 1
ATOM 14259 O O . THR B 1 842 ? 9.404 33.58 -12.137 1 60.16 842 THR B O 1
ATOM 14262 N N . SER B 1 843 ? 8.081 34.671 -10.561 1 66.34 843 SER B N 1
ATOM 14263 C CA . SER B 1 843 ? 9.021 34.288 -9.513 1 66.34 843 SER B CA 1
ATOM 14264 C C . SER B 1 843 ? 8.629 32.957 -8.879 1 66.34 843 SER B C 1
ATOM 14266 O O . SER B 1 843 ? 7.449 32.711 -8.619 1 66.34 843 SER B O 1
ATOM 14268 N N . HIS B 1 844 ? 9.538 32.058 -8.809 1 66.34 844 HIS B N 1
ATOM 14269 C CA . HIS B 1 844 ? 9.355 30.741 -8.211 1 66.34 844 HIS B CA 1
ATOM 14270 C C . HIS B 1 844 ? 8.839 30.852 -6.78 1 66.34 844 HIS B C 1
ATOM 14272 O O . HIS B 1 844 ? 7.984 30.068 -6.361 1 66.34 844 HIS B O 1
ATOM 14278 N N . GLU B 1 845 ? 9.273 31.872 -6.166 1 69.39 845 GLU B N 1
ATOM 14279 C CA . GLU B 1 845 ? 8.881 32.034 -4.769 1 69.39 845 GLU B CA 1
ATOM 14280 C C . GLU B 1 845 ? 7.415 32.438 -4.65 1 69.39 845 GLU B C 1
ATOM 14282 O O . GLU B 1 845 ? 6.701 31.953 -3.771 1 69.39 845 GLU B O 1
ATOM 14287 N N . LYS B 1 846 ? 7.06 33.284 -5.511 1 75.91 846 LYS B N 1
ATOM 14288 C CA . LYS B 1 846 ? 5.675 33.745 -5.476 1 75.91 846 LYS B CA 1
ATOM 14289 C C . LYS B 1 846 ? 4.714 32.628 -5.872 1 75.91 846 LYS B C 1
ATOM 14291 O O . LYS B 1 846 ? 3.605 32.539 -5.342 1 75.91 846 LYS B O 1
ATOM 14296 N N . ARG B 1 847 ? 5.208 31.9 -6.694 1 79.55 847 ARG B N 1
ATOM 14297 C CA . ARG B 1 847 ? 4.392 30.766 -7.115 1 79.55 847 ARG B CA 1
ATOM 14298 C C . ARG B 1 847 ? 4.143 29.81 -5.954 1 79.55 847 ARG B C 1
ATOM 14300 O O . ARG B 1 847 ? 3.015 29.357 -5.747 1 79.55 847 ARG B O 1
ATOM 14307 N N . LEU B 1 848 ? 5.172 29.616 -5.212 1 77.41 848 LEU B N 1
ATOM 14308 C CA . LEU B 1 848 ? 5.05 28.714 -4.072 1 77.41 848 LEU B CA 1
ATOM 14309 C C . LEU B 1 848 ? 4.163 29.322 -2.991 1 77.41 848 LEU B C 1
ATOM 14311 O O . LEU B 1 848 ? 3.455 28.6 -2.284 1 77.41 848 LEU B O 1
ATOM 14315 N N . GLU B 1 849 ? 4.171 30.559 -2.994 1 80.34 849 GLU B N 1
ATOM 14316 C CA . GLU B 1 849 ? 3.338 31.245 -2.011 1 80.34 849 GLU B CA 1
ATOM 14317 C C . GLU B 1 849 ? 1.858 31.122 -2.36 1 80.34 849 GLU B C 1
ATOM 14319 O O . GLU B 1 849 ? 1.015 30.975 -1.473 1 80.34 849 GLU B O 1
ATOM 14324 N N . HIS B 1 850 ? 1.624 31.247 -3.599 1 83.62 850 HIS B N 1
ATOM 14325 C CA . HIS B 1 850 ? 0.237 31.102 -4.025 1 83.62 850 HIS B CA 1
ATOM 14326 C C . HIS B 1 850 ? -0.266 29.681 -3.79 1 83.62 850 HIS B C 1
ATOM 14328 O O . HIS B 1 850 ? -1.436 29.479 -3.459 1 83.62 850 HIS B O 1
ATOM 14334 N N . ARG B 1 851 ? 0.603 28.815 -3.916 1 84.92 851 ARG B N 1
ATOM 14335 C CA . ARG B 1 851 ? 0.232 27.427 -3.66 1 84.92 851 ARG B CA 1
ATOM 14336 C C . ARG B 1 851 ? -0.095 27.21 -2.186 1 84.92 851 ARG B C 1
ATOM 14338 O O . ARG B 1 851 ? -1.114 26.601 -1.854 1 84.92 851 ARG B O 1
ATOM 14345 N N . LYS B 1 852 ? 0.731 27.71 -1.433 1 84.46 852 LYS B N 1
ATOM 14346 C CA . LYS B 1 852 ? 0.534 27.594 0.009 1 84.46 852 LYS B CA 1
ATOM 14347 C C . LYS B 1 852 ? -0.767 28.265 0.442 1 84.46 852 LYS B C 1
ATOM 14349 O O . LYS B 1 852 ? -1.552 27.682 1.192 1 84.46 852 LYS B O 1
ATOM 14354 N N . LYS B 1 853 ? -0.98 29.385 -0.056 1 86.01 853 LYS B N 1
ATOM 14355 C CA . LYS B 1 853 ? -2.168 30.151 0.309 1 86.01 853 LYS B CA 1
ATOM 14356 C C . LYS B 1 853 ? -3.44 29.444 -0.15 1 86.01 853 LYS B C 1
ATOM 14358 O O . LYS B 1 853 ? -4.454 29.461 0.552 1 86.01 853 LYS B O 1
ATOM 14363 N N . SER B 1 854 ? -3.341 28.938 -1.289 1 87.74 854 SER B N 1
ATOM 14364 C CA . SER B 1 854 ? -4.518 28.243 -1.801 1 87.74 854 SER B CA 1
ATOM 14365 C C . SER B 1 854 ? -4.894 27.063 -0.91 1 87.74 854 SER B C 1
ATOM 14367 O O . SER B 1 854 ? -6.077 26.812 -0.671 1 87.74 854 SER B O 1
ATOM 14369 N N . LEU B 1 855 ? -3.924 26.417 -0.407 1 89.41 855 LEU B N 1
ATOM 14370 C CA . LEU B 1 855 ? -4.18 25.279 0.468 1 89.41 855 LEU B CA 1
ATOM 14371 C C . LEU B 1 855 ? -4.709 25.741 1.821 1 89.41 855 LEU B C 1
ATOM 14373 O O . LEU B 1 855 ? -5.576 25.09 2.41 1 89.41 855 LEU B O 1
ATOM 14377 N N . PHE B 1 856 ? -4.254 26.825 2.269 1 88.97 856 PHE B N 1
ATOM 14378 C CA . PHE B 1 856 ? -4.704 27.36 3.548 1 88.97 856 PHE B CA 1
ATOM 14379 C C . PHE B 1 856 ? -6.16 27.802 3.468 1 88.97 856 PHE B C 1
ATOM 14381 O O . PHE B 1 856 ? -6.936 27.574 4.398 1 88.97 856 PHE B O 1
ATOM 14388 N N . TYR B 1 857 ? -6.446 28.396 2.379 1 89.97 857 TYR B N 1
ATOM 14389 C CA . TYR B 1 857 ? -7.832 28.814 2.195 1 89.97 857 TYR B CA 1
ATOM 14390 C C . TYR B 1 857 ? -8.762 27.609 2.134 1 89.97 857 TYR B C 1
ATOM 14392 O O . TYR B 1 857 ? -9.862 27.637 2.692 1 89.97 857 TYR B O 1
ATOM 14400 N N . LEU B 1 858 ? -8.273 26.652 1.457 1 91.36 858 LEU B N 1
ATOM 14401 C CA . LEU B 1 858 ? -9.069 25.434 1.354 1 91.36 858 LEU B CA 1
ATOM 14402 C C . LEU B 1 858 ? -9.247 24.782 2.721 1 91.36 858 LEU B C 1
ATOM 14404 O O . LEU B 1 858 ? -10.329 24.284 3.04 1 91.36 858 LEU B O 1
ATOM 14408 N N . GLU B 1 859 ? -8.195 24.738 3.444 1 91.12 859 GLU B N 1
ATOM 14409 C CA . GLU B 1 859 ? -8.246 24.149 4.778 1 91.12 859 GLU B CA 1
ATOM 14410 C C . GLU B 1 859 ? -9.193 24.925 5.688 1 91.12 859 GLU B C 1
ATOM 14412 O O . GLU B 1 859 ? -9.881 24.336 6.525 1 91.12 859 GLU B O 1
ATOM 14417 N N . ARG B 1 860 ? -9.175 26.225 5.583 1 91.38 860 ARG B N 1
ATOM 14418 C CA . ARG B 1 860 ? -10.092 27.064 6.347 1 91.38 860 ARG B CA 1
ATOM 14419 C C . ARG B 1 860 ? -11.543 26.703 6.049 1 91.38 860 ARG B C 1
ATOM 14421 O O . ARG B 1 860 ? -12.366 26.609 6.962 1 91.38 860 ARG B O 1
ATOM 14428 N N . TYR B 1 861 ? -11.838 26.611 4.779 1 92.18 861 TYR B N 1
ATOM 14429 C CA . TYR B 1 861 ? -13.176 26.213 4.356 1 92.18 861 TYR B CA 1
ATOM 14430 C C . TYR B 1 861 ? -13.528 24.831 4.892 1 92.18 861 TYR B C 1
ATOM 14432 O O . TYR B 1 861 ? -14.648 24.606 5.358 1 92.18 861 TYR B O 1
ATOM 14440 N N . PHE B 1 862 ? -12.579 23.952 4.881 1 93.38 862 PHE B N 1
ATOM 14441 C CA . PHE B 1 862 ? -12.717 22.592 5.388 1 93.38 862 PHE B CA 1
ATOM 14442 C C . PHE B 1 862 ? -13.078 22.599 6.869 1 93.38 862 PHE B C 1
ATOM 14444 O O . PHE B 1 862 ? -13.998 21.897 7.292 1 93.38 862 PHE B O 1
ATOM 14451 N N . TYR B 1 863 ? -12.466 23.41 7.61 1 91.97 863 TYR B N 1
ATOM 14452 C CA . TYR B 1 863 ? -12.673 23.457 9.053 1 91.97 863 TYR B CA 1
ATOM 14453 C C . TYR B 1 863 ? -14.004 24.118 9.392 1 91.97 863 TYR B C 1
ATOM 14455 O O . TYR B 1 863 ? -14.626 23.791 10.405 1 91.97 863 TYR B O 1
ATOM 14463 N N . LEU B 1 864 ? -14.456 25.046 8.56 1 93.63 864 LEU B N 1
ATOM 14464 C CA . LEU B 1 864 ? -15.754 25.665 8.808 1 93.63 864 LEU B CA 1
ATOM 14465 C C . LEU B 1 864 ? -16.877 24.64 8.687 1 93.63 864 LEU B C 1
ATOM 14467 O O . LEU B 1 864 ? -17.826 24.656 9.475 1 93.63 864 LEU B O 1
ATOM 14471 N N . ILE B 1 865 ? -16.685 23.778 7.743 1 94.22 865 ILE B N 1
ATOM 14472 C CA . ILE B 1 865 ? -17.691 22.74 7.552 1 94.22 865 ILE B CA 1
ATOM 14473 C C . ILE B 1 865 ? -17.666 21.772 8.733 1 94.22 865 ILE B C 1
ATOM 14475 O O . ILE B 1 865 ? -18.718 21.361 9.229 1 94.22 865 ILE B O 1
ATOM 14479 N N . LEU B 1 866 ? -16.519 21.441 9.142 1 93.26 866 LEU B N 1
ATOM 14480 C CA . LEU B 1 866 ? -16.374 20.552 10.29 1 93.26 866 LEU B CA 1
ATOM 14481 C C . LEU B 1 866 ? -16.95 21.192 11.549 1 93.26 866 LEU B C 1
ATOM 14483 O O . LEU B 1 866 ? -17.594 20.517 12.355 1 93.26 866 LEU B O 1
ATOM 14487 N N . PHE B 1 867 ? -16.705 22.493 11.7 1 93.01 867 PHE B N 1
ATOM 14488 C CA . PHE B 1 867 ? -17.19 23.212 12.872 1 93.01 867 PHE B CA 1
ATOM 14489 C C . PHE B 1 867 ? -18.713 23.243 12.896 1 93.01 867 PHE B C 1
ATOM 14491 O O . PHE B 1 867 ? -19.327 23.067 13.951 1 93.01 867 PHE B O 1
ATOM 14498 N N . ASN B 1 868 ? -19.226 23.444 11.735 1 93.75 868 ASN B N 1
ATOM 14499 C CA . ASN B 1 868 ? -20.683 23.44 11.664 1 93.75 868 ASN B CA 1
ATOM 14500 C C . ASN B 1 868 ? -21.257 22.071 12.017 1 93.75 868 ASN B C 1
ATOM 14502 O O . ASN B 1 868 ? -22.324 21.979 12.628 1 93.75 868 ASN B O 1
ATOM 14506 N N . THR B 1 869 ? -20.6 21.066 11.604 1 93.03 869 THR B N 1
ATOM 14507 C CA . THR B 1 869 ? -21.034 19.714 11.937 1 93.03 869 THR B CA 1
ATOM 14508 C C . THR B 1 869 ? -20.953 19.475 13.442 1 93.03 869 THR B C 1
ATOM 14510 O O . THR B 1 869 ? -21.862 18.886 14.031 1 93.03 869 THR B O 1
ATOM 14513 N N . TYR B 1 870 ? -19.912 19.924 14.016 1 92.86 870 TYR B N 1
ATOM 14514 C CA . TYR B 1 870 ? -19.746 19.842 15.463 1 92.86 870 TYR B CA 1
ATOM 14515 C C . TYR B 1 870 ? -20.881 20.56 16.184 1 92.86 870 TYR B C 1
ATOM 14517 O O . TYR B 1 870 ? -21.449 20.031 17.143 1 92.86 870 TYR B O 1
ATOM 14525 N N . LEU B 1 871 ? -21.2 21.744 15.704 1 93.05 871 LEU B N 1
ATOM 14526 C CA . LEU B 1 871 ? -22.237 22.536 16.357 1 93.05 871 LEU B CA 1
ATOM 14527 C C . LEU B 1 871 ? -23.578 21.812 16.321 1 93.05 871 LEU B C 1
ATOM 14529 O O . LEU B 1 871 ? -24.343 21.863 17.287 1 93.05 871 LEU B O 1
ATOM 14533 N N . HIS B 1 872 ? -23.818 21.086 15.227 1 89.81 872 HIS B N 1
ATOM 14534 C CA . HIS B 1 872 ? -25.069 20.347 15.104 1 89.81 872 HIS B CA 1
ATOM 14535 C C . HIS B 1 872 ? -25.076 19.119 16.007 1 89.81 872 HIS B C 1
ATOM 14537 O O . HIS B 1 872 ? -26.083 18.824 16.654 1 89.81 872 HIS B O 1
ATOM 14543 N N . MET B 1 873 ? -24.033 18.469 16.062 1 88.49 873 MET B N 1
ATOM 14544 C CA . MET B 1 873 ? -23.978 17.19 16.763 1 88.49 873 MET B CA 1
ATOM 14545 C C . MET B 1 873 ? -23.985 17.396 18.274 1 88.49 873 MET B C 1
ATOM 14547 O O . MET B 1 873 ? -24.57 16.6 19.011 1 88.49 873 MET B O 1
ATOM 14551 N N . GLU B 1 874 ? -23.318 18.429 18.686 1 87.85 874 GLU B N 1
ATOM 14552 C CA . GLU B 1 874 ? -23.185 18.651 20.122 1 87.85 874 GLU B CA 1
ATOM 14553 C C . GLU B 1 874 ? -24.208 19.667 20.621 1 87.85 874 GLU B C 1
ATOM 14555 O O . GLU B 1 874 ? -24.122 20.136 21.758 1 87.85 874 GLU B O 1
ATOM 14560 N N . ARG B 1 875 ? -25.119 19.927 19.822 1 85.46 875 ARG B N 1
ATOM 14561 C CA . ARG B 1 875 ? -26.128 20.918 20.182 1 85.46 875 ARG B CA 1
ATOM 14562 C C . ARG B 1 875 ? -26.917 20.474 21.409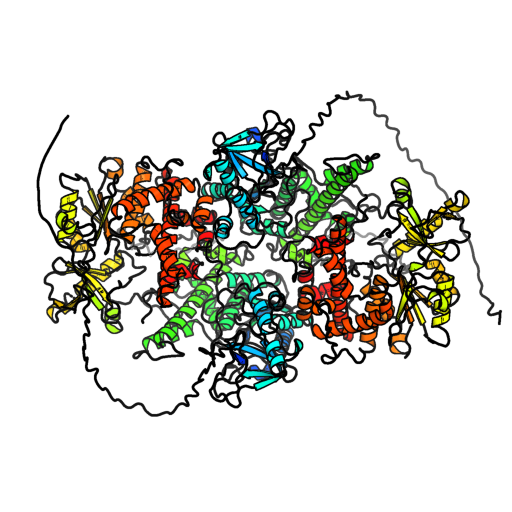 1 85.46 875 ARG B C 1
ATOM 14564 O O . ARG B 1 875 ? -27.238 21.29 22.276 1 85.46 875 ARG B O 1
ATOM 14571 N N . ARG B 1 876 ? -27.157 19.148 21.459 1 75.88 876 ARG B N 1
ATOM 14572 C CA . ARG B 1 876 ? -27.969 18.613 22.547 1 75.88 876 ARG B CA 1
ATOM 14573 C C . ARG B 1 876 ? -27.243 18.731 23.883 1 75.88 876 ARG B C 1
ATOM 14575 O O . ARG B 1 876 ? -27.872 18.945 24.921 1 75.88 876 ARG B O 1
ATOM 14582 N N . SER B 1 877 ? -25.956 18.479 23.966 1 78.15 877 SER B N 1
ATOM 14583 C CA . SER B 1 877 ? -25.158 18.576 25.184 1 78.15 877 SER B CA 1
ATOM 14584 C C . SER B 1 877 ? -24.744 20.017 25.461 1 78.15 877 SER B C 1
ATOM 14586 O O . SER B 1 877 ? -23.999 20.284 26.406 1 78.15 877 SER B O 1
ATOM 14588 N N . LYS B 1 878 ? -25.243 21.118 24.568 1 79.22 878 LYS B N 1
ATOM 14589 C CA . LYS B 1 878 ? -24.913 22.534 24.696 1 79.22 878 LYS B CA 1
ATOM 14590 C C . LYS B 1 878 ? -23.407 22.76 24.594 1 79.22 878 LYS B C 1
ATOM 14592 O O . LYS B 1 878 ? -22.838 23.54 25.361 1 79.22 878 LYS B O 1
ATOM 14597 N N . TRP B 1 879 ? -22.806 21.936 23.775 1 85.97 879 TRP B N 1
ATOM 14598 C CA . TRP B 1 879 ? -21.407 22.076 23.385 1 85.97 879 TRP B CA 1
ATOM 14599 C C . TRP B 1 879 ? -20.493 22.013 24.605 1 85.97 879 TRP B C 1
ATOM 14601 O O . TRP B 1 879 ? -19.586 22.835 24.751 1 85.97 879 TRP B O 1
ATOM 14611 N N . LYS B 1 880 ? -20.739 21.157 25.466 1 82.13 880 LYS B N 1
ATOM 14612 C CA . LYS B 1 880 ? -19.887 20.918 26.628 1 82.13 880 LYS B CA 1
ATOM 14613 C C . LYS B 1 880 ? -18.512 20.408 26.206 1 82.13 880 LYS B C 1
ATOM 14615 O O . LYS B 1 880 ? -17.496 20.799 26.783 1 82.13 880 LYS B O 1
ATOM 14620 N N . ARG B 1 881 ? -18.602 19.62 25.241 1 85.77 881 ARG B N 1
ATOM 14621 C CA . ARG B 1 881 ? -17.338 19.174 24.663 1 85.77 881 ARG B CA 1
ATOM 14622 C C . ARG B 1 881 ? -16.79 20.205 23.683 1 85.77 881 ARG B C 1
ATOM 14624 O O . ARG B 1 881 ? -17.495 20.638 22.769 1 85.77 881 ARG B O 1
ATOM 14631 N N . SER B 1 882 ? -15.573 20.609 23.925 1 87.04 882 SER B N 1
ATOM 14632 C CA . SER B 1 882 ? -14.98 21.6 23.034 1 87.04 882 SER B CA 1
ATOM 14633 C C . SER B 1 882 ? -14.762 21.028 21.637 1 87.04 882 SER B C 1
ATOM 14635 O O . SER B 1 882 ? -14.785 19.81 21.449 1 87.04 882 SER B O 1
ATOM 14637 N N . PHE B 1 883 ? -14.613 21.888 20.67 1 89.04 883 PHE B N 1
ATOM 14638 C CA . PHE B 1 883 ? -14.364 21.473 19.294 1 89.04 883 PHE B CA 1
ATOM 14639 C C . PHE B 1 883 ? -13.061 20.69 19.192 1 89.04 883 PHE B C 1
ATOM 14641 O O . PHE B 1 883 ? -12.98 19.702 18.459 1 89.04 883 PHE B O 1
ATOM 14648 N N . CYS B 1 884 ? -12.07 21.069 19.908 1 83.63 884 CYS B N 1
ATOM 14649 C CA . CYS B 1 884 ? -10.772 20.402 19.887 1 83.63 884 CYS B CA 1
ATOM 14650 C C . CYS B 1 884 ? -10.886 18.973 20.404 1 83.63 884 CYS B C 1
ATOM 14652 O O . CYS B 1 884 ? -10.292 18.054 19.836 1 83.63 884 CYS B O 1
ATOM 14654 N N . GLU B 1 885 ? -11.626 18.84 21.452 1 83.42 885 GLU B N 1
ATOM 14655 C 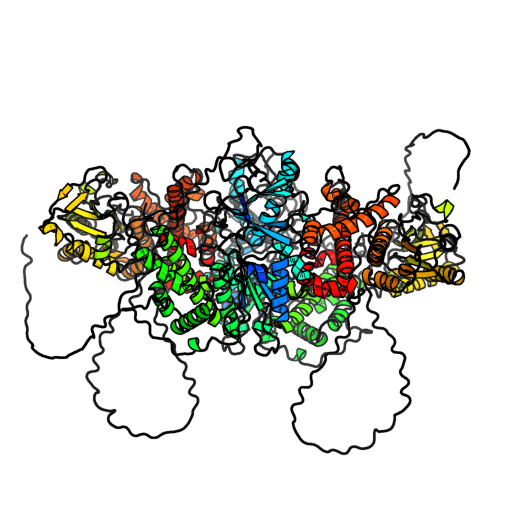CA . GLU B 1 885 ? -11.843 17.504 21.999 1 83.42 885 GLU B CA 1
ATOM 14656 C C . GLU B 1 885 ? -12.65 16.637 21.037 1 83.42 885 GLU B C 1
ATOM 14658 O O . GLU B 1 885 ? -12.386 15.441 20.9 1 83.42 885 GLU B O 1
ATOM 14663 N N . TRP B 1 886 ? -13.62 17.304 20.512 1 88.17 886 TRP B N 1
ATOM 14664 C CA . TRP B 1 886 ? -14.464 16.598 19.554 1 88.17 886 TRP B CA 1
ATOM 14665 C C . TRP B 1 886 ? -13.646 16.118 18.359 1 88.17 886 TRP B C 1
ATOM 14667 O O . TRP B 1 886 ? -13.873 15.021 17.844 1 88.17 886 TRP B O 1
ATOM 14677 N N . MET B 1 887 ? -12.709 16.914 17.931 1 87.54 887 MET B N 1
ATOM 14678 C CA . MET B 1 887 ? -11.859 16.559 16.797 1 87.54 887 MET B CA 1
ATOM 14679 C C . MET B 1 887 ? -10.981 15.357 17.13 1 87.54 887 MET B C 1
ATOM 14681 O O . MET B 1 887 ? -10.758 14.493 16.281 1 87.54 887 MET B O 1
ATOM 14685 N N . THR B 1 888 ? -10.542 15.23 18.333 1 80.81 888 THR B N 1
ATOM 14686 C CA . THR B 1 888 ? -9.621 14.176 18.742 1 80.81 888 THR B CA 1
ATOM 14687 C C . THR B 1 888 ? -10.378 12.891 19.065 1 80.81 888 THR B C 1
ATOM 14689 O O . THR B 1 888 ? -9.903 11.793 18.769 1 80.81 888 THR B O 1
ATOM 14692 N N . GLU B 1 889 ? -11.601 13.123 19.639 1 79.02 889 GLU B N 1
ATOM 14693 C CA . GLU B 1 889 ? -12.323 11.953 20.131 1 79.02 889 GLU B CA 1
ATOM 14694 C C . GLU B 1 889 ? -13.233 11.372 19.053 1 79.02 889 GLU B C 1
ATOM 14696 O O . GLU B 1 889 ? -13.378 10.152 18.947 1 79.02 889 GLU B O 1
ATOM 14701 N N . VAL B 1 890 ? -13.773 12.225 18.247 1 84.6 890 VAL B N 1
ATOM 14702 C CA . VAL B 1 890 ? -14.834 11.786 17.346 1 84.6 890 VAL B CA 1
ATOM 14703 C C . VAL B 1 890 ? -14.348 11.858 15.901 1 84.6 890 VAL B C 1
ATOM 14705 O O . VAL B 1 890 ? -14.402 10.864 15.171 1 84.6 890 VAL B O 1
ATOM 14708 N N . ALA B 1 891 ? -13.77 12.896 15.53 1 85.29 891 ALA B N 1
ATOM 14709 C CA . ALA B 1 891 ? -13.417 13.111 14.129 1 85.29 891 ALA B CA 1
ATOM 14710 C C . ALA B 1 891 ? -12.241 12.229 13.718 1 85.29 891 ALA B C 1
ATOM 14712 O O . ALA B 1 891 ? -12.151 11.801 12.565 1 85.29 891 ALA B O 1
ATOM 14713 N N . THR B 1 892 ? -11.38 11.965 14.629 1 84.47 892 THR B N 1
ATOM 14714 C CA . THR B 1 892 ? -10.224 11.127 14.329 1 84.47 892 THR B CA 1
ATOM 14715 C C . THR B 1 892 ? -10.661 9.708 13.98 1 84.47 892 THR B C 1
ATOM 14717 O O . THR B 1 892 ? -10.109 9.089 13.067 1 84.47 892 THR B O 1
ATOM 14720 N N . ALA B 1 893 ? -11.611 9.285 14.674 1 79.91 893 ALA B N 1
ATOM 14721 C CA . ALA B 1 893 ? -12.105 7.93 14.446 1 79.91 893 ALA B CA 1
ATOM 14722 C C . ALA B 1 893 ? -12.765 7.809 13.076 1 79.91 893 ALA B C 1
ATOM 14724 O O . ALA B 1 893 ? -12.735 6.743 12.457 1 79.91 893 ALA B O 1
ATOM 14725 N N . ALA B 1 894 ? -13.265 8.939 12.626 1 84.41 894 ALA B N 1
ATOM 14726 C CA . ALA B 1 894 ? -13.972 8.924 11.347 1 84.41 894 ALA B CA 1
ATOM 14727 C C . ALA B 1 894 ? -13.005 9.121 10.184 1 84.41 894 ALA B C 1
ATOM 14729 O O . ALA B 1 894 ? -13.416 9.126 9.021 1 84.41 894 ALA B O 1
ATOM 14730 N N . GLY B 1 895 ? -11.742 9.349 10.474 1 82.43 895 GLY B N 1
ATOM 14731 C CA . GLY B 1 895 ? -10.743 9.427 9.42 1 82.43 895 GLY B CA 1
ATOM 14732 C C . GLY B 1 895 ? -10.531 10.837 8.902 1 82.43 895 GLY B C 1
ATOM 14733 O O . GLY B 1 895 ? -10.045 11.028 7.785 1 82.43 895 GLY B O 1
ATOM 14734 N N . VAL B 1 896 ? -10.929 11.81 9.599 1 89.16 896 VAL B N 1
ATOM 14735 C CA . VAL B 1 896 ? -10.804 13.194 9.154 1 89.16 896 VAL B CA 1
ATOM 14736 C C . VAL B 1 896 ? -9.329 13.564 9.023 1 89.16 896 VAL B C 1
ATOM 14738 O O . VAL B 1 896 ? -8.935 14.247 8.074 1 89.16 896 VAL B O 1
ATOM 14741 N N . TYR B 1 897 ? -8.526 13.081 9.915 1 88.73 897 TYR B N 1
ATOM 14742 C CA . TYR B 1 897 ? -7.112 13.438 9.88 1 88.73 897 TYR B CA 1
ATOM 14743 C C . TYR B 1 897 ? -6.383 12.673 8.783 1 88.73 897 TYR B C 1
ATOM 14745 O O . TYR B 1 897 ? -5.305 13.08 8.345 1 88.73 897 TYR B O 1
ATOM 14753 N N . GLU B 1 898 ? -6.966 11.663 8.354 1 86.85 898 GLU B N 1
ATOM 14754 C CA . GLU B 1 898 ? -6.418 11.003 7.173 1 86.85 898 GLU B CA 1
ATOM 14755 C C . GLU B 1 898 ? -6.629 11.848 5.92 1 86.85 898 GLU B C 1
ATOM 14757 O O . GLU B 1 898 ? -5.776 11.871 5.03 1 86.85 898 GLU B O 1
ATOM 14762 N N . ILE B 1 899 ? -7.761 12.47 5.882 1 89.28 899 ILE B N 1
ATOM 14763 C CA . ILE B 1 899 ? -8.047 13.365 4.766 1 89.28 899 ILE B CA 1
ATOM 14764 C C . ILE B 1 899 ? -7.099 14.561 4.807 1 89.28 899 ILE B C 1
ATOM 14766 O O . ILE B 1 899 ? -6.564 14.973 3.775 1 89.28 899 ILE B O 1
ATOM 14770 N N . LEU B 1 900 ? -6.857 14.993 6.017 1 89.94 900 LEU B N 1
ATOM 14771 C CA . LEU B 1 900 ? -6.004 16.163 6.196 1 89.94 900 LEU B CA 1
ATOM 14772 C C . LEU B 1 900 ? -4.548 15.825 5.894 1 89.94 900 LEU B C 1
ATOM 14774 O O . LEU B 1 900 ? -3.76 16.709 5.548 1 89.94 900 LEU B O 1
ATOM 14778 N N . ASP B 1 901 ? -4.222 14.584 5.974 1 87.63 901 ASP B N 1
ATOM 14779 C CA . ASP B 1 901 ? -2.849 14.167 5.704 1 87.63 901 ASP B CA 1
ATOM 14780 C C . ASP B 1 901 ? -2.634 13.915 4.214 1 87.63 901 ASP B C 1
ATOM 14782 O O . ASP B 1 901 ? -1.504 13.701 3.772 1 87.63 901 ASP B O 1
ATOM 14786 N N . ASN B 1 902 ? -3.627 13.907 3.489 1 85.34 902 ASN B N 1
ATOM 14787 C CA . ASN B 1 902 ? -3.586 13.865 2.031 1 85.34 902 ASN B CA 1
ATOM 14788 C C . ASN B 1 902 ? -4.439 14.97 1.413 1 85.34 902 ASN B C 1
ATOM 14790 O O . ASN B 1 902 ? -5.332 14.695 0.611 1 85.34 902 ASN B O 1
ATOM 14794 N N . PHE B 1 903 ? -3.984 16.129 1.752 1 88.03 903 PHE B N 1
ATOM 14795 C CA . PHE B 1 903 ? -4.804 17.302 1.474 1 88.03 903 PHE B CA 1
ATOM 14796 C C . PHE B 1 903 ? -4.346 17.991 0.194 1 88.03 903 PHE B C 1
ATOM 14798 O O . PHE B 1 903 ? -3.146 18.159 -0.032 1 88.03 903 PHE B O 1
ATOM 14805 N N . GLY B 1 904 ? -5.209 18.272 -0.788 1 85.87 904 GLY B N 1
ATOM 14806 C CA . GLY B 1 904 ? -4.814 18.994 -1.987 1 85.87 904 GLY B CA 1
ATOM 14807 C C . GLY B 1 904 ? -5.901 19.037 -3.043 1 85.87 904 GLY B C 1
ATOM 14808 O O . GLY B 1 904 ? -7.066 18.755 -2.754 1 85.87 904 GLY B O 1
ATOM 14809 N N . PHE B 1 905 ? -5.536 19.596 -4.155 1 85.67 905 PHE B N 1
ATOM 14810 C CA . PHE B 1 905 ? -6.436 19.704 -5.297 1 85.67 905 PHE B CA 1
ATOM 14811 C C . PHE B 1 905 ? -6.287 18.499 -6.219 1 85.67 905 PHE B C 1
ATOM 14813 O O . PHE B 1 905 ? -5.805 18.63 -7.347 1 85.67 905 PHE B O 1
ATOM 14820 N N . HIS B 1 906 ? -6.766 17.404 -5.762 1 76.28 906 HIS B N 1
ATOM 14821 C CA . HIS B 1 906 ? -6.562 16.13 -6.443 1 76.28 906 HIS B CA 1
ATOM 14822 C C . HIS B 1 906 ? -7.214 16.131 -7.821 1 76.28 906 HIS B C 1
ATOM 14824 O O . HIS B 1 906 ? -6.867 15.314 -8.677 1 76.28 906 HIS B O 1
ATOM 14830 N N . ASP B 1 907 ? -8.097 17.056 -8.015 1 73.34 907 ASP B N 1
ATOM 14831 C CA . ASP B 1 907 ? -8.765 17.144 -9.309 1 73.34 907 ASP B CA 1
ATOM 14832 C C . ASP B 1 907 ? -7.791 17.574 -10.403 1 73.34 907 ASP B C 1
ATOM 14834 O O . ASP B 1 907 ? -7.969 17.227 -11.572 1 73.34 907 ASP B O 1
ATOM 14838 N N . PHE B 1 908 ? -6.761 18.22 -9.921 1 71.28 908 PHE B N 1
ATOM 14839 C CA . PHE B 1 908 ? -5.881 18.834 -10.908 1 71.28 908 PHE B CA 1
ATOM 14840 C C . PHE B 1 908 ? -4.468 18.271 -10.798 1 71.28 908 PHE B C 1
ATOM 14842 O O . PHE B 1 908 ? -3.676 18.381 -11.736 1 71.28 908 PHE B O 1
ATOM 14849 N N . GLU B 1 909 ? -4.087 17.912 -9.617 1 65.09 909 GLU B N 1
ATOM 14850 C CA . GLU B 1 909 ? -2.685 17.571 -9.394 1 65.09 909 GLU B CA 1
ATOM 14851 C C . GLU B 1 909 ? -2.531 16.109 -8.986 1 65.09 909 GLU B C 1
ATOM 14853 O O . GLU B 1 909 ? -3.378 15.565 -8.275 1 65.09 909 GLU B O 1
ATOM 14858 N N . LYS B 1 910 ? -1.895 15.278 -9.736 1 58.44 910 LYS B N 1
ATOM 14859 C CA . LYS B 1 910 ? -1.576 13.912 -9.329 1 58.44 910 LYS B CA 1
ATOM 14860 C C . LYS B 1 910 ? -0.404 13.889 -8.352 1 58.44 910 LYS B C 1
ATOM 14862 O O . LYS B 1 910 ? -0.225 12.92 -7.612 1 58.44 910 LYS B O 1
ATOM 14867 N N . ALA B 1 911 ? 0.402 14.974 -8.374 1 55.84 911 ALA B N 1
ATOM 14868 C CA . ALA B 1 911 ? 1.789 14.851 -7.932 1 55.84 911 ALA B CA 1
ATOM 14869 C C . ALA B 1 911 ? 1.883 14.867 -6.409 1 55.84 911 ALA B C 1
ATOM 14871 O O . ALA B 1 911 ? 1.008 15.414 -5.733 1 55.84 911 ALA B O 1
ATOM 14872 N N . GLU B 1 912 ? 2.789 14.018 -5.922 1 57.8 912 GLU B N 1
ATOM 14873 C CA . GLU B 1 912 ? 3.32 13.699 -4.6 1 57.8 912 GLU B CA 1
ATOM 14874 C C . GLU B 1 912 ? 3.966 14.923 -3.956 1 57.8 912 GLU B C 1
ATOM 14876 O O . GLU B 1 912 ? 5.19 15.065 -3.97 1 57.8 912 GLU B O 1
ATOM 14881 N N . GLU B 1 913 ? 3.152 16.013 -3.685 1 66.05 913 GLU B N 1
ATOM 14882 C CA . GLU B 1 913 ? 3.739 17.187 -3.048 1 66.05 913 GLU B CA 1
ATOM 14883 C C . GLU B 1 913 ? 3.778 17.03 -1.53 1 66.05 913 GLU B C 1
ATOM 14885 O O . GLU B 1 913 ? 2.889 16.41 -0.942 1 66.05 913 GLU B O 1
ATOM 14890 N N . ARG B 1 914 ? 4.781 17.57 -0.968 1 73.3 914 ARG B N 1
ATOM 14891 C CA . ARG B 1 914 ? 5.048 17.512 0.465 1 73.3 914 ARG B CA 1
ATOM 14892 C C . ARG B 1 914 ? 3.963 18.236 1.255 1 73.3 914 ARG B C 1
ATOM 14894 O O . ARG B 1 914 ? 3.634 17.841 2.375 1 73.3 914 ARG B O 1
ATOM 14901 N N . LEU B 1 915 ? 3.375 19.266 0.615 1 80.66 915 LEU B N 1
ATOM 14902 C CA . LEU B 1 915 ? 2.414 20.092 1.338 1 80.66 915 LEU B CA 1
ATOM 14903 C C . LEU B 1 915 ? 1.089 19.358 1.514 1 80.66 915 LEU B C 1
ATOM 14905 O O . LEU B 1 915 ? 0.216 19.813 2.256 1 80.66 915 LEU B O 1
ATOM 14909 N N . ARG B 1 916 ? 1.049 18.253 0.956 1 82.99 916 ARG B N 1
ATOM 14910 C CA . ARG B 1 916 ? -0.162 17.452 1.108 1 82.99 916 ARG B CA 1
ATOM 14911 C C . ARG B 1 916 ? -0.255 16.861 2.511 1 82.99 916 ARG B C 1
ATOM 14913 O O . ARG B 1 916 ? -1.353 16.619 3.016 1 82.99 916 ARG B O 1
ATOM 14920 N N . ALA B 1 917 ? 0.981 16.747 3.053 1 85.36 917 ALA B N 1
ATOM 14921 C CA . ALA B 1 917 ? 1.034 16.151 4.385 1 85.36 917 ALA B CA 1
ATOM 14922 C C . ALA B 1 917 ? 0.826 17.207 5.467 1 85.36 917 ALA B C 1
ATOM 14924 O O . ALA B 1 917 ? 1.281 18.345 5.329 1 85.36 917 ALA B O 1
ATOM 14925 N N . LEU B 1 918 ? 0.163 16.798 6.498 1 86.89 918 LEU B N 1
ATOM 14926 C CA . LEU B 1 918 ? -0.129 17.672 7.629 1 86.89 918 LEU B CA 1
ATOM 14927 C C . LEU B 1 918 ? 1.156 18.246 8.218 1 86.89 918 LEU B C 1
ATOM 14929 O O . LEU B 1 918 ? 1.21 19.427 8.569 1 86.89 918 LEU B O 1
ATOM 14933 N N . ARG B 1 919 ? 2.164 17.417 8.273 1 85.78 919 ARG B N 1
ATOM 14934 C CA . ARG B 1 919 ? 3.442 17.795 8.868 1 85.78 919 ARG B CA 1
ATOM 14935 C C . ARG B 1 919 ? 4.037 19.008 8.159 1 85.78 919 ARG B C 1
ATOM 14937 O O . ARG B 1 919 ? 4.398 19.995 8.804 1 85.78 919 ARG B O 1
ATOM 14944 N N . TRP B 1 920 ? 4.054 19.009 6.916 1 83.29 920 TRP B N 1
ATOM 14945 C CA . TRP B 1 920 ? 4.725 20.046 6.139 1 83.29 920 TRP B CA 1
ATOM 14946 C C . TRP B 1 920 ? 3.821 21.261 5.958 1 83.29 920 TRP B C 1
ATOM 14948 O O . TRP B 1 920 ? 4.295 22.399 5.944 1 83.29 920 TRP B O 1
ATOM 14958 N N . ARG B 1 921 ? 2.596 21.02 5.812 1 85.15 921 ARG B N 1
ATOM 14959 C CA . ARG B 1 921 ? 1.661 22.126 5.629 1 85.15 921 ARG B CA 1
ATOM 14960 C C . ARG B 1 921 ? 1.596 23 6.876 1 85.15 921 ARG B C 1
ATOM 14962 O O . ARG B 1 921 ? 1.622 24.229 6.782 1 85.15 921 ARG B O 1
ATOM 14969 N N . TRP B 1 922 ? 1.547 22.365 7.96 1 79.18 922 TRP B N 1
ATOM 14970 C CA . TRP B 1 922 ? 1.432 23.125 9.201 1 79.18 922 TRP B CA 1
ATOM 14971 C C . TRP B 1 922 ? 2.774 23.733 9.593 1 79.18 922 TRP B C 1
ATOM 14973 O O . TRP B 1 922 ? 2.822 24.775 10.251 1 79.18 922 TRP B O 1
ATOM 14983 N N . ARG B 1 923 ? 3.791 23.051 9.143 1 76.14 923 ARG B N 1
ATOM 14984 C CA . ARG B 1 923 ? 5.115 23.616 9.386 1 76.14 923 ARG B CA 1
ATOM 14985 C C . ARG B 1 923 ? 5.325 24.888 8.572 1 76.14 923 ARG B C 1
ATOM 14987 O O . ARG B 1 923 ? 5.923 25.85 9.058 1 76.14 923 ARG B O 1
ATOM 14994 N N . GLU B 1 924 ? 4.893 24.77 7.367 1 70.94 924 GLU B N 1
ATOM 14995 C CA . GLU B 1 924 ? 5.051 25.929 6.493 1 70.94 924 GLU B CA 1
ATOM 14996 C C . GLU B 1 924 ? 4.182 27.094 6.959 1 70.94 924 GLU B C 1
ATOM 14998 O O . GLU B 1 924 ? 4.46 28.251 6.636 1 70.94 924 GLU B O 1
ATOM 15003 N N . SER B 1 925 ? 3.262 26.72 7.679 1 59.41 925 SER B N 1
ATOM 15004 C CA . SER B 1 925 ? 2.371 27.768 8.165 1 59.41 925 SER B CA 1
ATOM 15005 C C . SER B 1 925 ? 3.071 28.662 9.182 1 59.41 925 SER B C 1
ATOM 15007 O O . SER B 1 925 ? 2.673 29.811 9.386 1 59.41 925 SER B O 1
ATOM 15009 N N . TYR B 1 926 ? 4.176 28.154 9.763 1 51.6 926 TYR B N 1
ATOM 15010 C CA . TYR B 1 926 ? 4.839 28.94 10.797 1 51.6 926 TYR B CA 1
ATOM 15011 C C . TYR B 1 926 ? 6.225 29.382 10.341 1 51.6 926 TYR B C 1
ATOM 15013 O O . TYR B 1 926 ? 7.003 29.921 11.132 1 51.6 926 TYR B O 1
ATOM 15021 N N . LYS B 1 927 ? 6.618 29.078 9.091 1 51.12 927 LYS B N 1
ATOM 15022 C CA . LYS B 1 927 ? 7.927 29.549 8.647 1 51.12 927 LYS B CA 1
ATOM 15023 C C . LYS B 1 927 ? 7.958 31.071 8.546 1 51.12 927 LYS B C 1
ATOM 15025 O O . LYS B 1 927 ? 7.064 31.678 7.951 1 51.12 927 LYS B O 1
ATOM 15030 N N . GLY B 1 928 ? 8.608 32.368 9.522 1 42.1 928 GLY B N 1
ATOM 15031 C CA . GLY B 1 928 ? 8.838 33.804 9.49 1 42.1 928 GLY B CA 1
ATOM 15032 C C . GLY B 1 928 ? 9.467 34.278 8.194 1 42.1 928 GLY B C 1
ATOM 15033 O O . GLY B 1 928 ? 9.855 33.465 7.352 1 42.1 928 GLY B O 1
ATOM 15034 N N . LYS B 1 929 ? 9.475 34.937 7.607 1 36.87 929 LYS B N 1
ATOM 15035 C CA . LYS B 1 929 ? 9.97 35.524 6.365 1 36.87 929 LYS B CA 1
ATOM 15036 C C . LYS B 1 929 ? 11.422 35.13 6.112 1 36.87 929 LYS B C 1
ATOM 15038 O O . LYS B 1 929 ? 12.267 35.247 7.002 1 36.87 929 LYS B O 1
ATOM 15043 N N . PRO B 1 930 ? 11.721 34.104 4.984 1 31.28 930 PRO B N 1
ATOM 15044 C CA . PRO B 1 930 ? 13.131 34.02 4.595 1 31.28 930 PRO B CA 1
ATOM 15045 C C . PRO B 1 930 ? 13.795 35.391 4.482 1 31.28 930 PRO B C 1
ATOM 15047 O O . PRO B 1 930 ? 13.125 36.382 4.18 1 31.28 930 PRO B O 1
ATOM 15050 N N . THR B 1 931 ? 14.792 35.651 5.35 1 27.75 931 THR B N 1
ATOM 15051 C CA . THR B 1 931 ? 15.561 36.87 5.121 1 27.75 931 THR B CA 1
ATOM 15052 C C . THR B 1 931 ? 16.04 36.943 3.674 1 27.75 931 THR B C 1
ATOM 15054 O O . THR B 1 931 ? 16.669 36.007 3.175 1 27.75 931 THR B O 1
ATOM 15057 N N . ASN B 1 932 ? 15.292 37.501 2.657 1 25.02 932 ASN B N 1
ATOM 15058 C CA . ASN B 1 932 ? 15.933 37.911 1.412 1 25.02 932 ASN B CA 1
ATOM 15059 C C . ASN B 1 932 ? 17.289 38.562 1.667 1 25.02 932 ASN B C 1
ATOM 15061 O O . ASN B 1 932 ? 17.394 39.499 2.461 1 25.02 932 ASN B O 1
#

Radius of gyration: 41.68 Å; Cα contacts (8 Å, |Δi|>4): 2907; chains: 2; bounding box: 98×130×130 Å

InterPro domains:
  IPR029021 Protein-tyrosine phosphatase-like [G3DSA:3.90.190.10] (78-465)
  IPR029021 Protein-tyrosine phosphatase-like [G3DSA:3.90.190.10] (497-685)
  IPR029021 Protein-tyrosine phosphatase-like [G3DSA:3.90.190.10] (709-893)
  IPR029021 Protein-tyrosine phosphatase-like [SSF52799] (73-338)
  IPR029021 Protein-tyrosine phosphatase-like [SSF52799] (455-760)
  IPR050561 Protein Tyrosine Phosphatase [PTHR23339] (255-662)

Organism: Acropora cervicornis (NCBI:txid6130)